Protein 4F21 (pdb70)

Secondary structure (DSSP, 8-state):
----EEEE--SS---EEEEEEE------GGGGGGG--S--TTEEEEEE-GGGS-TTTHHHHHHHS-TT-----GGGGS----HHHHHHHHHHHHHHHH---GGGEEEEEETTTTHHHHHHHTT-SS---EEEEES---TTHHHHSTT--GGGTT--EEEEEETT-SSS-HHHHHHHHHHHHTTT--EEEEEESS--SS--HHHHHHHHHHHHHHTT-/----EEEE--SS---EEEEEEE------GGGGGGG--S--SSEEEEEE-TTSS-SHHHHTHHHHS-SS-S----GGGSS-HHHHHHHHHHHHHHHHHHHHTT--GGGEEEEEETHHHHHHHHHHHS-SS---EEEEES---TTGGGTGGG--GGGTTS-EEEEEESS-SSS-HHHHHHHHHHHHHTT---EEEEETT--SS--HHHHHHHHHHHHHHH--/----EEEE--SSS--EEEEEE-------TTGGGGT--S--TTEEEEEE-GGGS-STTTHHHHHHS-TT-------GGG--HHHHHHHHHHHHHHHHHHHHTT--GGGEEEEEBTHHHHHHHHHHHT-SS--SEEEEES---TTHHHHTTT--STTTTS-EEEEEESS-SSS-HHHHHHHHHHHHHHT---EEEEETT--SS--HHHHHHHHHHHHHHTT-/----EEEE--SS---EEEEEE-------GGGGGGG--S--TTEEEEEE-GGGS-SHHHHHHHTTS-SS------TGGG--HHHHHHHHHHHHHHHHHHHHTT--GGGEEEEEETHHHHHHHHHHHT-SS--SEEEEES---TTHHHHTTT--STTTTS-EEEEEETT-SSS-THHHHHHHHHHHHHT---EEEEETT--SS--HHHHHHHHHHHHHHHT-/-----EEEE--SS---EEEEEE-------GGGGGG--S-GGGEEEEEE-S---GGGTS-TTTT---HHHHHHHHHHHHHHHHHHHTTT--GGGEEEEEEGGGHHHHHHHHTT-SS--SEEEEES---TTHHHHTTS--STTSSS-EEEEEETT-SSS-HHHHHHHHHHHHHHT---EEEEETT--SS--HHHHHHHHHHHHHHHT-/-----EEEE--SSPP-EEEEEE------GGGGGGG--S-TTSEEEEEE-S----GGGSS-TTTT---THHHHHHHHHHHHHHHHHTT--GGGEEEEEETHHHHHHHHHHSS-SS--SEEEEES---TTTHHHHTT--SSSTT--EEEEEETT-SSS-HHHHHHHHHHHHHHT---EEEEETT--SS--HHHHHHHHHHHHHHTT-/-----EEEE--SS--SEEEEEE----GGGGGG--S--SSEEEEEE---TTT---TTTS-TT-----HHHHHTT--HHHHHHHHHHHT--TTSEEEEEETHHHHHHHHHHHH-SS----EEEES-----TT---S--STTTTS-EEEEEESS-SSS-THHHHHHHHHHHHTT--EEEEEETT--SS--HHHHHHHHHHHHHHTT-/-----EEEE--SSPP-EEEEE-----TTGGGGT--S--TTEEEEEE---TTT---S-GGG----HHHHHHHHHHHHHHHHHHHHHT--GGGEEEEEETHHHHHHHHTTTT-SS--SEEEEES----SHHHHHTS--STTTT--EEEEEESS-SSS-THHHHHHHHHHTTTT---EEEEETT--SS--HHHHHHHHHHHHHHTT-

Structure (mmCIF, N/CA/C/O backbone):
data_4F21
#
_entry.id   4F21
#
_cell.length_a   50.997
_cell.length_b   64.416
_cell.length_c   139.039
_cell.angle_alpha   94.89
_cell.angle_beta   90.12
_cell.angle_gamma   89.96
#
_symmetry.space_group_name_H-M   'P 1'
#
loop_
_entity.id
_entity.type
_entity.pdbx_description
1 polymer 'Carboxylesterase/phospholipase family protein'
2 non-polymer 'N-((1R,2S)-2-allyl-4-oxocyclobutyl)-4-methylbenzenesulfonamide, bound form'
3 water water
#
loop_
_atom_site.group_PDB
_atom_site.id
_atom_site.type_symbol
_atom_site.label_atom_id
_atom_site.label_alt_id
_atom_site.label_comp_id
_atom_site.label_asym_id
_atom_site.label_entity_id
_atom_site.label_seq_id
_atom_site.pdbx_PDB_ins_code
_atom_site.Cartn_x
_atom_site.Cartn_y
_atom_site.Cartn_z
_atom_site.occupancy
_atom_site.B_iso_or_equiv
_atom_site.auth_seq_id
_atom_site.auth_comp_id
_atom_site.auth_asym_id
_atom_site.auth_atom_id
_atom_site.pdbx_PDB_model_num
ATOM 1 N N . ASN A 1 23 ? 5.940 19.826 6.056 1.00 57.91 -1 ASN A N 1
ATOM 2 C CA . ASN A 1 23 ? 4.595 19.342 6.342 1.00 72.03 -1 ASN A CA 1
ATOM 3 C C . ASN A 1 23 ? 3.638 19.633 5.187 1.00 85.26 -1 ASN A C 1
ATOM 4 O O . ASN A 1 23 ? 2.465 19.262 5.232 1.00 99.93 -1 ASN A O 1
ATOM 9 N N . ALA A 1 24 ? 4.147 20.296 4.153 1.00 75.67 0 ALA A N 1
ATOM 10 C CA . ALA A 1 24 ? 3.321 20.697 3.017 1.00 53.21 0 ALA A CA 1
ATOM 11 C C . ALA A 1 24 ? 2.871 19.502 2.182 1.00 69.67 0 ALA A C 1
ATOM 12 O O . ALA A 1 24 ? 3.696 18.730 1.695 1.00 86.25 0 ALA A O 1
ATOM 14 N N . MET A 1 25 ? 1.558 19.361 2.018 1.00 69.03 1 MET A N 1
ATOM 15 C CA . MET A 1 25 ? 0.996 18.271 1.230 1.00 59.42 1 MET A CA 1
ATOM 16 C C . MET A 1 25 ? -0.444 18.561 0.817 1.00 46.99 1 MET A C 1
ATOM 17 O O . MET A 1 25 ? -1.190 19.211 1.546 1.00 36.89 1 MET A O 1
ATOM 22 N N . ASN A 1 26 ? -0.826 18.081 -0.362 1.00 55.16 2 ASN A N 1
ATOM 23 C CA . ASN A 1 26 ? -2.211 18.141 -0.806 1.00 65.19 2 ASN A CA 1
ATOM 24 C C . ASN A 1 26 ? -2.827 16.751 -0.812 1.00 64.49 2 ASN A C 1
ATOM 25 O O . ASN A 1 26 ? -2.113 15.753 -0.928 1.00 73.55 2 ASN A O 1
ATOM 30 N N . TYR A 1 27 ? -4.149 16.688 -0.691 1.00 62.11 3 TYR A N 1
ATOM 31 C CA . TYR A 1 27 ? -4.855 15.411 -0.725 1.00 65.72 3 TYR A CA 1
ATOM 32 C C . TYR A 1 27 ? -6.355 15.550 -0.972 1.00 69.49 3 TYR A C 1
ATOM 33 O O . TYR A 1 27 ? -6.995 16.485 -0.490 1.00 82.68 3 TYR A O 1
ATOM 42 N N . GLU A 1 28 ? -6.906 14.610 -1.733 1.00 44.36 4 GLU A N 1
ATOM 43 C CA . GLU A 1 28 ? -8.345 14.534 -1.936 1.00 36.46 4 GLU A CA 1
ATOM 44 C C . GLU A 1 28 ? -8.987 13.850 -0.741 1.00 35.25 4 GLU A C 1
ATOM 45 O O . GLU A 1 28 ? -8.529 12.801 -0.289 1.00 24.71 4 GLU A O 1
ATOM 51 N N . LEU A 1 29 ? -10.051 14.445 -0.223 1.00 43.15 5 LEU A N 1
ATOM 52 C CA . LEU A 1 29 ? -10.687 13.901 0.962 1.00 41.53 5 LEU A CA 1
ATOM 53 C C . LEU A 1 29 ? -12.163 13.624 0.716 1.00 41.31 5 LEU A C 1
ATOM 54 O O . LEU A 1 29 ? -12.921 14.520 0.341 1.00 36.72 5 LEU A O 1
ATOM 59 N N . MET A 1 30 ? -12.560 12.372 0.914 1.00 54.60 6 MET A N 1
ATOM 60 C CA . MET A 1 30 ? -13.966 12.003 0.814 1.00 70.17 6 MET A CA 1
ATOM 61 C C . MET A 1 30 ? -14.559 11.781 2.198 1.00 79.49 6 MET A C 1
ATOM 62 O O . MET A 1 30 ? -14.172 10.849 2.908 1.00 92.52 6 MET A O 1
ATOM 67 N N . GLU A 1 31 ? -15.492 12.647 2.577 1.00 52.65 7 GLU A N 1
ATOM 68 C CA . GLU A 1 31 ? -16.186 12.512 3.847 1.00 50.05 7 GLU A CA 1
ATOM 69 C C . GLU A 1 31 ? -17.410 11.627 3.650 1.00 52.51 7 GLU A C 1
ATOM 70 O O . GLU A 1 31 ? -18.178 11.827 2.710 1.00 34.95 7 GLU A O 1
ATOM 76 N N . PRO A 1 32 ? -17.592 10.635 4.534 1.00 55.08 8 PRO A N 1
ATOM 77 C CA . PRO A 1 32 ? -18.663 9.650 4.366 1.00 37.63 8 PRO A CA 1
ATOM 78 C C . PRO A 1 32 ? -20.040 10.251 4.622 1.00 56.11 8 PRO A C 1
ATOM 79 O O . PRO A 1 32 ? -20.144 11.313 5.239 1.00 44.46 8 PRO A O 1
ATOM 83 N N . ALA A 1 33 ? -21.078 9.572 4.143 1.00 70.89 9 ALA A N 1
ATOM 84 C CA . ALA A 1 33 ? -22.453 10.028 4.312 1.00 58.83 9 ALA A CA 1
ATOM 85 C C . ALA A 1 33 ? -22.834 10.124 5.788 1.00 63.85 9 ALA A C 1
ATOM 86 O O . ALA A 1 33 ? -23.305 11.165 6.247 1.00 90.30 9 ALA A O 1
ATOM 88 N N . LYS A 1 34 ? -22.633 9.037 6.526 1.00 30.66 10 LYS A N 1
ATOM 89 C CA . LYS A 1 34 ? -22.849 9.054 7.968 1.00 54.20 10 LYS A CA 1
ATOM 90 C C . LYS A 1 34 ? -21.553 9.464 8.660 1.00 59.44 10 LYS A C 1
ATOM 91 O O . LYS A 1 34 ? -20.585 9.842 8.000 1.00 68.46 10 LYS A O 1
ATOM 97 N N . GLN A 1 35 ? -21.537 9.388 9.987 1.00 44.20 11 GLN A N 1
ATOM 98 C CA . GLN A 1 35 ? -20.365 9.778 10.761 1.00 29.71 11 GLN A CA 1
ATOM 99 C C . GLN A 1 35 ? -19.147 8.940 10.389 1.00 24.73 11 GLN A C 1
ATOM 100 O O . GLN A 1 35 ? -19.255 7.733 10.191 1.00 31.33 11 GLN A O 1
ATOM 106 N N . ALA A 1 36 ? -17.990 9.587 10.291 1.00 39.32 12 ALA A N 1
ATOM 107 C CA . ALA A 1 36 ? -16.752 8.883 9.979 1.00 16.51 12 ALA A CA 1
ATOM 108 C C . ALA A 1 36 ? -16.331 8.017 11.153 1.00 33.25 12 ALA A C 1
ATOM 109 O O . ALA A 1 36 ? -16.065 8.518 12.243 1.00 27.67 12 ALA A O 1
ATOM 111 N N . ARG A 1 37 ? -16.282 6.711 10.923 1.00 42.73 13 ARG A N 1
ATOM 112 C CA . ARG A 1 37 ? -15.860 5.769 11.946 1.00 22.97 13 ARG A CA 1
ATOM 113 C C . ARG A 1 37 ? -14.631 5.023 11.442 1.00 21.27 13 ARG A C 1
ATOM 114 O O . ARG A 1 37 ? -13.818 4.537 12.228 1.00 22.68 13 ARG A O 1
ATOM 122 N N . PHE A 1 38 ? -14.496 4.958 10.120 1.00 31.07 14 PHE A N 1
ATOM 123 C CA . PHE A 1 38 ? -13.396 4.240 9.484 1.00 38.80 14 PHE A CA 1
ATOM 124 C C . PHE A 1 38 ? -12.654 5.140 8.503 1.00 40.18 14 PHE A C 1
ATOM 125 O O . PHE A 1 38 ? -13.131 6.222 8.168 1.00 29.52 14 PHE A O 1
ATOM 133 N N . CYS A 1 39 ? -11.485 4.697 8.048 1.00 32.41 15 CYS A N 1
ATOM 134 C CA . CYS A 1 39 ? -10.678 5.500 7.131 1.00 32.46 15 CYS A CA 1
ATOM 135 C C . CYS A 1 39 ? -9.736 4.661 6.268 1.00 17.67 15 CYS A C 1
ATOM 136 O O . CYS A 1 39 ? -9.116 3.712 6.742 1.00 15.23 15 CYS A O 1
ATOM 139 N N . VAL A 1 40 ? -9.640 5.014 4.992 1.00 23.87 16 VAL A N 1
ATOM 140 C CA . VAL A 1 40 ? -8.733 4.322 4.086 1.00 44.29 16 VAL A CA 1
ATOM 141 C C . VAL A 1 40 ? -7.765 5.304 3.440 1.00 54.34 16 VAL A C 1
ATOM 142 O O . VAL A 1 40 ? -8.166 6.178 2.667 1.00 72.66 16 VAL A O 1
ATOM 146 N N . ILE A 1 41 ? -6.488 5.160 3.776 1.00 25.24 17 ILE A N 1
ATOM 147 C CA . ILE A 1 41 ? -5.448 5.966 3.167 1.00 14.37 17 ILE A CA 1
ATOM 148 C C . ILE A 1 41 ? -4.933 5.256 1.920 1.00 30.28 17 ILE A C 1
ATOM 149 O O . ILE A 1 41 ? -4.246 4.238 2.015 1.00 18.26 17 ILE A O 1
ATOM 154 N N . TRP A 1 42 ? -5.296 5.792 0.755 1.00 20.20 18 TRP A N 1
ATOM 155 C CA . TRP A 1 42 ? -4.932 5.213 -0.537 1.00 32.03 18 TRP A CA 1
ATOM 156 C C . TRP A 1 42 ? -3.778 5.980 -1.178 1.00 49.34 18 TRP A C 1
ATOM 157 O O . TRP A 1 42 ? -3.920 7.152 -1.534 1.00 37.78 18 TRP A O 1
ATOM 168 N N . LEU A 1 43 ? -2.641 5.308 -1.334 1.00 83.04 19 LEU A N 1
ATOM 169 C CA . LEU A 1 43 ? -1.438 5.937 -1.872 1.00 84.38 19 LEU A CA 1
ATOM 170 C C . LEU A 1 43 ? -1.181 5.550 -3.328 1.00 51.67 19 LEU A C 1
ATOM 171 O O . LEU A 1 43 ? -1.457 4.423 -3.742 1.00 38.80 19 LEU A O 1
ATOM 176 N N . HIS A 1 44 ? -0.653 6.494 -4.100 1.00 45.10 20 HIS A N 1
ATOM 177 C CA . HIS A 1 44 ? -0.231 6.217 -5.470 1.00 55.24 20 HIS A CA 1
ATOM 178 C C . HIS A 1 44 ? 1.000 7.046 -5.828 1.00 54.49 20 HIS A C 1
ATOM 179 O O . HIS A 1 44 ? 1.173 8.156 -5.328 1.00 54.98 20 HIS A O 1
ATOM 186 N N . GLY A 1 45 ? 1.858 6.498 -6.683 1.00 45.22 21 GLY A N 1
ATOM 187 C CA . GLY A 1 45 ? 3.083 7.174 -7.075 1.00 52.43 21 GLY A CA 1
ATOM 188 C C . GLY A 1 45 ? 2.840 8.419 -7.904 1.00 37.52 21 GLY A C 1
ATOM 189 O O . GLY A 1 45 ? 3.224 8.484 -9.071 1.00 61.66 21 GLY A O 1
ATOM 190 N N . ALA A 1 48 ? 3.526 7.361 -14.759 1.00 27.19 24 ALA A N 1
ATOM 191 C CA . ALA A 1 48 ? 3.565 5.995 -15.269 1.00 37.67 24 ALA A CA 1
ATOM 192 C C . ALA A 1 48 ? 2.629 5.087 -14.482 1.00 52.49 24 ALA A C 1
ATOM 193 O O . ALA A 1 48 ? 1.777 4.410 -15.054 1.00 55.60 24 ALA A O 1
ATOM 195 N N . ASP A 1 49 ? 2.794 5.074 -13.164 1.00 56.26 25 ASP A N 1
ATOM 196 C CA . ASP A 1 49 ? 1.964 4.240 -12.307 1.00 37.00 25 ASP A CA 1
ATOM 197 C C . ASP A 1 49 ? 1.217 5.058 -11.262 1.00 44.32 25 ASP A C 1
ATOM 198 O O . ASP A 1 49 ? 0.667 4.506 -10.313 1.00 48.75 25 ASP A O 1
ATOM 203 N N . GLY A 1 50 ? 1.211 6.375 -11.433 1.00 54.89 26 GLY A N 1
ATOM 204 C CA . GLY A 1 50 ? 0.488 7.249 -10.531 1.00 62.05 26 GLY A CA 1
ATOM 205 C C . GLY A 1 50 ? -0.955 7.417 -10.964 1.00 76.45 26 GLY A C 1
ATOM 206 O O . GLY A 1 50 ? -1.413 8.534 -11.202 1.00 83.02 26 GLY A O 1
ATOM 207 N N . HIS A 1 51 ? -1.670 6.300 -11.065 1.00 79.17 27 HIS A N 1
ATOM 208 C CA . HIS A 1 51 ? -3.053 6.306 -11.536 1.00 66.54 27 HIS A CA 1
ATOM 209 C C . HIS A 1 51 ? -3.991 7.044 -10.580 1.00 88.32 27 HIS A C 1
ATOM 210 O O . HIS A 1 51 ? -3.769 7.074 -9.369 1.00 115.82 27 HIS A O 1
ATOM 217 N N . ASP A 1 52 ? -5.039 7.637 -11.144 1.00 63.71 28 ASP A N 1
ATOM 218 C CA . ASP A 1 52 ? -6.011 8.405 -10.377 1.00 35.32 28 ASP A CA 1
ATOM 219 C C . ASP A 1 52 ? -7.129 7.511 -9.842 1.00 34.51 28 ASP A C 1
ATOM 220 O O . ASP A 1 52 ? -8.188 7.396 -10.458 1.00 28.04 28 ASP A O 1
ATOM 225 N N . PHE A 1 53 ? -6.889 6.896 -8.686 1.00 56.86 29 PHE A N 1
ATOM 226 C CA . PHE A 1 53 ? -7.842 5.970 -8.075 1.00 28.77 29 PHE A CA 1
ATOM 227 C C . PHE A 1 53 ? -8.961 6.663 -7.307 1.00 34.00 29 PHE A C 1
ATOM 228 O O . PHE A 1 53 ? -9.694 6.014 -6.564 1.00 35.80 29 PHE A O 1
ATOM 236 N N . VAL A 1 54 ? -9.084 7.976 -7.471 1.00 41.90 30 VAL A N 1
ATOM 237 C CA . VAL A 1 54 ? -10.098 8.745 -6.753 1.00 40.82 30 VAL A CA 1
ATOM 238 C C . VAL A 1 54 ? -11.500 8.205 -7.028 1.00 21.24 30 VAL A C 1
ATOM 239 O O . VAL A 1 54 ? -12.355 8.192 -6.142 1.00 26.97 30 VAL A O 1
ATOM 243 N N . ASP A 1 55 ? -11.710 7.720 -8.247 1.00 20.13 31 ASP A N 1
ATOM 244 C CA . ASP A 1 55 ? -12.994 7.144 -8.645 1.00 29.42 31 ASP A CA 1
ATOM 245 C C . ASP A 1 55 ? -13.281 5.757 -8.063 1.00 25.80 31 ASP A C 1
ATOM 246 O O . ASP A 1 55 ? -14.432 5.324 -8.033 1.00 33.79 31 ASP A O 1
ATOM 251 N N . ILE A 1 56 ? -12.232 5.069 -7.613 1.00 16.10 32 ILE A N 1
ATOM 252 C CA . ILE A 1 56 ? -12.326 3.683 -7.143 1.00 19.72 32 ILE A CA 1
ATOM 253 C C . ILE A 1 56 ? -13.483 3.457 -6.168 1.00 12.55 32 ILE A C 1
ATOM 254 O O . ILE A 1 56 ? -14.037 2.361 -6.080 1.00 64.75 32 ILE A O 1
ATOM 259 N N . VAL A 1 57 ? -13.852 4.520 -5.463 1.00 27.57 33 VAL A N 1
ATOM 260 C CA . VAL A 1 57 ? -14.912 4.488 -4.469 1.00 39.70 33 VAL A CA 1
ATOM 261 C C . VAL A 1 57 ? -16.253 4.025 -5.044 1.00 51.75 33 VAL A C 1
ATOM 262 O O . VAL A 1 57 ? -16.981 3.263 -4.405 1.00 28.09 33 VAL A O 1
ATOM 266 N N . ASN A 1 58 ? -16.563 4.461 -6.261 1.00 61.76 34 ASN A N 1
ATOM 267 C CA . ASN A 1 58 ? -17.819 4.083 -6.900 1.00 31.98 34 ASN A CA 1
ATOM 268 C C . ASN A 1 58 ? -17.804 2.649 -7.418 1.00 40.80 34 ASN A C 1
ATOM 269 O O . ASN A 1 58 ? -18.784 2.188 -8.004 1.00 50.91 34 ASN A O 1
ATOM 274 N N . TYR A 1 59 ? -16.693 1.948 -7.202 1.00 25.07 35 TYR A N 1
ATOM 275 C CA . TYR A 1 59 ? -16.527 0.603 -7.743 1.00 14.75 35 TYR A CA 1
ATOM 276 C C . TYR A 1 59 ? -16.732 -0.498 -6.708 1.00 19.82 35 TYR A C 1
ATOM 277 O O . TYR A 1 59 ? -16.595 -1.678 -7.018 1.00 38.22 35 TYR A O 1
ATOM 286 N N . PHE A 1 60 ? -17.087 -0.112 -5.489 1.00 31.10 36 PHE A N 1
ATOM 287 C CA . PHE A 1 60 ? -17.182 -1.062 -4.390 1.00 17.62 36 PHE A CA 1
ATOM 288 C C . PHE A 1 60 ? -18.622 -1.370 -3.995 1.00 29.65 36 PHE A C 1
ATOM 289 O O . PHE A 1 60 ? -19.539 -0.600 -4.293 1.00 27.42 36 PHE A O 1
ATOM 297 N N . ASP A 1 61 ? -18.809 -2.500 -3.317 1.00 19.68 37 ASP A N 1
ATOM 298 C CA . ASP A 1 61 ? -20.134 -2.936 -2.878 1.00 16.77 37 ASP A CA 1
ATOM 299 C C . ASP A 1 61 ? -20.316 -2.837 -1.362 1.00 34.47 37 ASP A C 1
ATOM 300 O O . ASP A 1 61 ? -21.295 -3.350 -0.820 1.00 34.02 37 ASP A O 1
ATOM 305 N N . VAL A 1 62 ? -19.374 -2.190 -0.681 1.00 48.17 38 VAL A N 1
ATOM 306 C CA . VAL A 1 62 ? -19.424 -2.071 0.776 1.00 27.12 38 VAL A CA 1
ATOM 307 C C . VAL A 1 62 ? -19.980 -0.722 1.186 1.00 24.89 38 VAL A C 1
ATOM 308 O O . VAL A 1 62 ? -19.729 0.278 0.518 1.00 26.78 38 VAL A O 1
ATOM 312 N N . SER A 1 63 ? -20.729 -0.701 2.286 1.00 42.92 39 SER A N 1
ATOM 313 C CA . SER A 1 63 ? -21.309 0.535 2.800 1.00 52.80 39 SER A CA 1
ATOM 314 C C . SER A 1 63 ? -20.228 1.571 3.095 1.00 69.69 39 SER A C 1
ATOM 315 O O . SER A 1 63 ? -19.347 1.348 3.924 1.00 80.88 39 SER A O 1
ATOM 318 N N . LEU A 1 64 ? -20.293 2.698 2.393 1.00 57.79 40 LEU A N 1
ATOM 319 C CA . LEU A 1 64 ? -19.365 3.795 2.620 1.00 46.96 40 LEU A CA 1
ATOM 320 C C . LEU A 1 64 ? -20.051 4.875 3.441 1.00 34.26 40 LEU A C 1
ATOM 321 O O . LEU A 1 64 ? -19.688 6.050 3.385 1.00 44.58 40 LEU A O 1
ATOM 326 N N . ASP A 1 65 ? -21.057 4.455 4.199 1.00 30.38 41 ASP A N 1
ATOM 327 C CA . ASP A 1 65 ? -21.731 5.326 5.148 1.00 31.10 41 ASP A CA 1
ATOM 328 C C . ASP A 1 65 ? -20.760 5.862 6.198 1.00 41.86 41 ASP A C 1
ATOM 329 O O . ASP A 1 65 ? -20.854 7.018 6.600 1.00 59.59 41 ASP A O 1
ATOM 334 N N . GLU A 1 66 ? -19.822 5.025 6.632 1.00 47.31 42 GLU A N 1
ATOM 335 C CA . GLU A 1 66 ? -18.935 5.392 7.733 1.00 44.26 42 GLU A CA 1
ATOM 336 C C . GLU A 1 66 ? -17.451 5.285 7.390 1.00 45.96 42 GLU A C 1
ATOM 337 O O . GLU A 1 66 ? -16.639 4.950 8.252 1.00 51.72 42 GLU A O 1
ATOM 343 N N . ILE A 1 67 ? -17.094 5.574 6.143 1.00 42.45 43 ILE A N 1
ATOM 344 C CA . ILE A 1 67 ? -15.701 5.452 5.715 1.00 58.23 43 ILE A CA 1
ATOM 345 C C . ILE A 1 67 ? -15.152 6.726 5.067 1.00 61.98 43 ILE A C 1
ATOM 346 O O . ILE A 1 67 ? -15.607 7.137 3.999 1.00 70.25 43 ILE A O 1
ATOM 351 N N . ARG A 1 68 ? -14.174 7.344 5.727 1.00 20.97 44 ARG A N 1
ATOM 352 C CA . ARG A 1 68 ? -13.468 8.496 5.178 1.00 13.34 44 ARG A CA 1
ATOM 353 C C . ARG A 1 68 ? -12.359 8.029 4.249 1.00 30.22 44 ARG A C 1
ATOM 354 O O . ARG A 1 68 ? -11.625 7.102 4.573 1.00 27.84 44 ARG A O 1
ATOM 362 N N . PHE A 1 69 ? -12.228 8.673 3.095 1.00 59.26 45 PHE A N 1
ATOM 363 C CA . PHE A 1 69 ? -11.166 8.309 2.161 1.00 47.27 45 PHE A CA 1
ATOM 364 C C . PHE A 1 69 ? -10.099 9.395 2.032 1.00 55.50 45 PHE A C 1
ATOM 365 O O . PHE A 1 69 ? -10.414 10.568 1.798 1.00 67.35 45 PHE A O 1
ATOM 373 N N . ILE A 1 70 ? -8.840 8.987 2.184 1.00 43.49 46 ILE A N 1
ATOM 374 C CA . ILE A 1 70 ? -7.703 9.898 2.077 1.00 36.43 46 ILE A CA 1
ATOM 375 C C . ILE A 1 70 ? -6.838 9.576 0.859 1.00 24.06 46 ILE A C 1
ATOM 376 O O . ILE A 1 70 ? -6.235 8.509 0.791 1.00 18.20 46 ILE A O 1
ATOM 381 N N . PHE A 1 71 ? -6.784 10.505 -0.095 1.00 25.34 47 PHE A N 1
ATOM 382 C CA . PHE A 1 71 ? -5.968 10.354 -1.299 1.00 36.16 47 PHE A CA 1
ATOM 383 C C . PHE A 1 71 ? -4.858 11.400 -1.363 1.00 41.94 47 PHE A C 1
ATOM 384 O O . PHE A 1 71 ? -5.022 12.432 -2.015 1.00 40.12 47 PHE A O 1
ATOM 392 N N . PRO A 1 72 ? -3.722 11.139 -0.697 1.00 31.88 48 PRO A N 1
ATOM 393 C CA . PRO A 1 72 ? -2.590 12.074 -0.727 1.00 42.32 48 PRO A CA 1
ATOM 394 C C . PRO A 1 72 ? -2.042 12.265 -2.138 1.00 68.16 48 PRO A C 1
ATOM 395 O O . PRO A 1 72 ? -2.026 11.312 -2.919 1.00 86.22 48 PRO A O 1
ATOM 399 N N . HIS A 1 73 ? -1.607 13.481 -2.460 1.00 63.29 49 HIS A N 1
ATOM 400 C CA . HIS A 1 73 ? -1.034 13.763 -3.773 1.00 88.52 49 HIS A CA 1
ATOM 401 C C . HIS A 1 73 ? 0.329 13.095 -3.917 1.00 85.33 49 HIS A C 1
ATOM 402 O O . HIS A 1 73 ? 1.019 12.854 -2.927 1.00 76.07 49 HIS A O 1
ATOM 409 N N . ALA A 1 74 ? 0.717 12.816 -5.159 1.00 117.37 50 ALA A N 1
ATOM 410 C CA . ALA A 1 74 ? 1.886 11.983 -5.454 1.00 131.57 50 ALA A CA 1
ATOM 411 C C . ALA A 1 74 ? 3.225 12.511 -4.931 1.00 124.84 50 ALA A C 1
ATOM 412 O O . ALA A 1 74 ? 4.246 11.834 -5.050 1.00 129.09 50 ALA A O 1
ATOM 414 N N . ASP A 1 75 ? 3.224 13.710 -4.356 1.00 96.76 51 ASP A N 1
ATOM 415 C CA . ASP A 1 75 ? 4.443 14.276 -3.792 1.00 81.10 51 ASP A CA 1
ATOM 416 C C . ASP A 1 75 ? 4.840 13.513 -2.532 1.00 86.31 51 ASP A C 1
ATOM 417 O O . ASP A 1 75 ? 5.997 13.544 -2.113 1.00 85.21 51 ASP A O 1
ATOM 422 N N . ILE A 1 76 ? 3.869 12.825 -1.937 1.00 85.40 52 ILE A N 1
ATOM 423 C CA . ILE A 1 76 ? 4.116 11.984 -0.770 1.00 76.75 52 ILE A CA 1
ATOM 424 C C . ILE A 1 76 ? 4.961 10.775 -1.174 1.00 64.09 52 ILE A C 1
ATOM 425 O O . ILE A 1 76 ? 5.621 10.156 -0.340 1.00 58.87 52 ILE A O 1
ATOM 430 N N . ILE A 1 77 ? 4.941 10.461 -2.467 1.00 59.99 53 ILE A N 1
ATOM 431 C CA . ILE A 1 77 ? 5.745 9.387 -3.030 1.00 41.80 53 ILE A CA 1
ATOM 432 C C . ILE A 1 77 ? 6.890 9.979 -3.840 1.00 62.52 53 ILE A C 1
ATOM 433 O O . ILE A 1 77 ? 6.685 10.424 -4.969 1.00 84.62 53 ILE A O 1
ATOM 438 N N . PRO A 1 78 ? 8.103 9.987 -3.268 1.00 51.13 54 PRO A N 1
ATOM 439 C CA . PRO A 1 78 ? 9.274 10.539 -3.959 1.00 23.37 54 PRO A CA 1
ATOM 440 C C . PRO A 1 78 ? 9.558 9.809 -5.268 1.00 19.39 54 PRO A C 1
ATOM 441 O O . PRO A 1 78 ? 9.192 8.651 -5.415 1.00 23.65 54 PRO A O 1
ATOM 445 N N . VAL A 1 79 ? 10.194 10.489 -6.213 1.00 51.47 55 VAL A N 1
ATOM 446 C CA . VAL A 1 79 ? 10.481 9.900 -7.515 1.00 65.11 55 VAL A CA 1
ATOM 447 C C . VAL A 1 79 ? 11.688 8.965 -7.441 1.00 47.69 55 VAL A C 1
ATOM 448 O O . VAL A 1 79 ? 11.757 7.953 -8.142 1.00 42.30 55 VAL A O 1
ATOM 452 N N . THR A 1 80 ? 12.613 9.292 -6.546 1.00 40.47 56 THR A N 1
ATOM 453 C CA . THR A 1 80 ? 13.912 8.627 -6.454 1.00 75.68 56 THR A CA 1
ATOM 454 C C . THR A 1 80 ? 13.894 7.137 -6.083 1.00 96.65 56 THR A C 1
ATOM 455 O O . THR A 1 80 ? 14.950 6.541 -5.868 1.00 105.67 56 THR A O 1
ATOM 459 N N . ILE A 1 81 ? 12.713 6.533 -6.013 1.00 93.22 57 ILE A N 1
ATOM 460 C CA . ILE A 1 81 ? 12.617 5.138 -5.590 1.00 82.37 57 ILE A CA 1
ATOM 461 C C . ILE A 1 81 ? 12.665 4.140 -6.752 1.00 88.52 57 ILE A C 1
ATOM 462 O O . ILE A 1 81 ? 13.595 3.336 -6.846 1.00 78.96 57 ILE A O 1
ATOM 467 N N . ASN A 1 82 ? 11.673 4.201 -7.636 1.00 109.75 58 ASN A N 1
ATOM 468 C CA . ASN A 1 82 ? 11.597 3.286 -8.771 1.00 112.98 58 ASN A CA 1
ATOM 469 C C . ASN A 1 82 ? 12.581 3.629 -9.883 1.00 91.63 58 ASN A C 1
ATOM 470 O O . ASN A 1 82 ? 12.630 2.951 -10.911 1.00 91.01 58 ASN A O 1
ATOM 475 N N . MET A 1 83 ? 13.361 4.683 -9.676 1.00 78.72 59 MET A N 1
ATOM 476 C CA . MET A 1 83 ? 14.333 5.103 -10.674 1.00 64.10 59 MET A CA 1
ATOM 477 C C . MET A 1 83 ? 15.451 4.076 -10.787 1.00 61.64 59 MET A C 1
ATOM 478 O O . MET A 1 83 ? 15.558 3.393 -11.801 1.00 72.52 59 MET A O 1
ATOM 483 N N . GLY A 1 84 ? 16.267 3.959 -9.741 1.00 46.80 60 GLY A N 1
ATOM 484 C CA . GLY A 1 84 ? 17.340 2.980 -9.707 1.00 39.67 60 GLY A CA 1
ATOM 485 C C . GLY A 1 84 ? 16.831 1.580 -9.986 1.00 41.80 60 GLY A C 1
ATOM 486 O O . GLY A 1 84 ? 17.402 0.843 -10.801 1.00 36.76 60 GLY A O 1
ATOM 487 N N . MET A 1 85 ? 15.741 1.230 -9.308 1.00 59.35 61 MET A N 1
ATOM 488 C CA . MET A 1 85 ? 15.035 -0.027 -9.525 1.00 62.85 61 MET A CA 1
ATOM 489 C C . MET A 1 85 ? 14.820 -0.313 -11.011 1.00 52.74 61 MET A C 1
ATOM 490 O O . MET A 1 85 ? 15.371 -1.273 -11.549 1.00 28.41 61 MET A O 1
ATOM 495 N N . GLN A 1 86 ? 14.039 0.532 -11.676 1.00 54.90 62 GLN A N 1
ATOM 496 C CA . GLN A 1 86 ? 13.733 0.320 -13.086 1.00 48.55 62 GLN A CA 1
ATOM 497 C C . GLN A 1 86 ? 14.573 1.191 -14.016 1.00 36.13 62 GLN A C 1
ATOM 498 O O . GLN A 1 86 ? 14.061 1.797 -14.956 1.00 53.99 62 GLN A O 1
ATOM 504 N N . MET A 1 87 ? 15.867 1.252 -13.729 1.00 35.35 63 MET A N 1
ATOM 505 C CA . MET A 1 87 ? 16.849 1.764 -14.672 1.00 39.99 63 MET A CA 1
ATOM 506 C C . MET A 1 87 ? 18.062 0.846 -14.658 1.00 47.91 63 MET A C 1
ATOM 507 O O . MET A 1 87 ? 18.750 0.699 -15.666 1.00 44.65 63 MET A O 1
ATOM 510 N N . ARG A 1 88 ? 18.312 0.217 -13.512 1.00 64.53 64 ARG A N 1
ATOM 511 C CA . ARG A 1 88 ? 19.458 -0.679 -13.386 1.00 57.42 64 ARG A CA 1
ATOM 512 C C . ARG A 1 88 ? 19.119 -2.136 -13.686 1.00 58.39 64 ARG A C 1
ATOM 513 O O . ARG A 1 88 ? 19.821 -2.798 -14.450 1.00 67.06 64 ARG A O 1
ATOM 521 N N . ALA A 1 89 ? 18.046 -2.630 -13.076 1.00 84.93 65 ALA A N 1
ATOM 522 C CA . ALA A 1 89 ? 17.696 -4.049 -13.140 1.00 96.48 65 ALA A CA 1
ATOM 523 C C . ALA A 1 89 ? 17.381 -4.545 -14.550 1.00 91.36 65 ALA A C 1
ATOM 524 O O . ALA A 1 89 ? 17.031 -3.763 -15.435 1.00 96.46 65 ALA A O 1
ATOM 526 N N . TRP A 1 90 ? 17.512 -5.855 -14.745 1.00 58.78 66 TRP A N 1
ATOM 527 C CA . TRP A 1 90 ? 17.224 -6.474 -16.032 1.00 41.30 66 TRP A CA 1
ATOM 528 C C . TRP A 1 90 ? 15.735 -6.452 -16.315 1.00 36.41 66 TRP A C 1
ATOM 529 O O . TRP A 1 90 ? 14.921 -6.455 -15.394 1.00 45.31 66 TRP A O 1
ATOM 540 N N . TYR A 1 91 ? 15.393 -6.443 -17.598 1.00 39.85 67 TYR A N 1
ATOM 541 C CA . TYR A 1 91 ? 14.005 -6.399 -18.042 1.00 23.99 67 TYR A CA 1
ATOM 542 C C . TYR A 1 91 ? 13.166 -7.532 -17.451 1.00 22.15 67 TYR A C 1
ATOM 543 O O . TYR A 1 91 ? 11.971 -7.371 -17.211 1.00 16.43 67 TYR A O 1
ATOM 552 N N . ASP A 1 92 ? 13.805 -8.675 -17.220 1.00 30.06 68 ASP A N 1
ATOM 553 C CA . ASP A 1 92 ? 13.137 -9.843 -16.666 1.00 20.51 68 ASP A CA 1
ATOM 554 C C . ASP A 1 92 ? 13.655 -10.148 -15.266 1.00 16.60 68 ASP A C 1
ATOM 555 O O . ASP A 1 92 ? 13.995 -11.289 -14.961 1.00 40.86 68 ASP A O 1
ATOM 560 N N . ILE A 1 93 ? 13.721 -9.121 -14.424 1.00 37.19 69 ILE A N 1
ATOM 561 C CA . ILE A 1 93 ? 14.252 -9.254 -13.068 1.00 38.27 69 ILE A CA 1
ATOM 562 C C . ILE A 1 93 ? 13.507 -10.319 -12.252 1.00 45.74 69 ILE A C 1
ATOM 563 O O . ILE A 1 93 ? 12.303 -10.514 -12.424 1.00 55.22 69 ILE A O 1
ATOM 568 N N . LYS A 1 94 ? 14.232 -11.013 -11.376 1.00 29.86 70 LYS A N 1
ATOM 569 C CA . LYS A 1 94 ? 13.671 -12.123 -10.614 1.00 38.99 70 LYS A CA 1
ATOM 570 C C . LYS A 1 94 ? 13.919 -12.030 -9.105 1.00 44.82 70 LYS A C 1
ATOM 571 O O . LYS A 1 94 ? 13.216 -12.666 -8.319 1.00 46.97 70 LYS A O 1
ATOM 577 N N . SER A 1 95 ? 14.924 -11.257 -8.701 1.00 46.38 71 SER A N 1
ATOM 578 C CA . SER A 1 95 ? 15.273 -11.150 -7.284 1.00 50.05 71 SER A CA 1
ATOM 579 C C . SER A 1 95 ? 16.066 -9.884 -6.970 1.00 78.61 71 SER A C 1
ATOM 580 O O . SER A 1 95 ? 16.483 -9.157 -7.872 1.00 82.51 71 SER A O 1
ATOM 583 N N . LEU A 1 96 ? 16.276 -9.634 -5.682 1.00 93.10 72 LEU A N 1
ATOM 584 C CA . LEU A 1 96 ? 17.032 -8.468 -5.238 1.00 93.25 72 LEU A CA 1
ATOM 585 C C . LEU A 1 96 ? 18.213 -8.862 -4.354 1.00 76.28 72 LEU A C 1
ATOM 586 O O . LEU A 1 96 ? 18.088 -8.947 -3.133 1.00 55.81 72 LEU A O 1
ATOM 591 N N . SER A 1 100 ? 22.533 -7.118 -5.163 1.00 44.37 76 SER A N 1
ATOM 592 C CA . SER A 1 100 ? 23.460 -5.994 -5.198 1.00 30.27 76 SER A CA 1
ATOM 593 C C . SER A 1 100 ? 22.837 -4.795 -5.900 1.00 31.24 76 SER A C 1
ATOM 594 O O . SER A 1 100 ? 23.535 -3.857 -6.285 1.00 30.37 76 SER A O 1
ATOM 597 N N . LEU A 1 101 ? 21.518 -4.838 -6.067 1.00 45.38 77 LEU A N 1
ATOM 598 C CA . LEU A 1 101 ? 20.775 -3.723 -6.640 1.00 53.76 77 LEU A CA 1
ATOM 599 C C . LEU A 1 101 ? 20.426 -2.743 -5.529 1.00 78.21 77 LEU A C 1
ATOM 600 O O . LEU A 1 101 ? 19.977 -1.624 -5.778 1.00 84.73 77 LEU A O 1
ATOM 605 N N . ASN A 1 102 ? 20.650 -3.182 -4.296 1.00 90.58 78 ASN A N 1
ATOM 606 C CA . ASN A 1 102 ? 20.355 -2.386 -3.112 1.00 88.20 78 ASN A CA 1
ATOM 607 C C . ASN A 1 102 ? 21.121 -1.064 -3.036 1.00 91.27 78 ASN A C 1
ATOM 608 O O . ASN A 1 102 ? 20.781 -0.189 -2.241 1.00 107.88 78 ASN A O 1
ATOM 613 N N . ARG A 1 103 ? 22.146 -0.923 -3.871 1.00 67.94 79 ARG A N 1
ATOM 614 C CA . ARG A 1 103 ? 23.009 0.253 -3.844 1.00 85.55 79 ARG A CA 1
ATOM 615 C C . ARG A 1 103 ? 22.293 1.537 -4.276 1.00 84.79 79 ARG A C 1
ATOM 616 O O . ARG A 1 103 ? 22.632 2.629 -3.818 1.00 58.09 79 ARG A O 1
ATOM 624 N N . VAL A 1 104 ? 21.312 1.408 -5.164 1.00 105.57 80 VAL A N 1
ATOM 625 C CA . VAL A 1 104 ? 20.621 2.581 -5.691 1.00 97.29 80 VAL A CA 1
ATOM 626 C C . VAL A 1 104 ? 19.113 2.528 -5.436 1.00 83.74 80 VAL A C 1
ATOM 627 O O . VAL A 1 104 ? 18.309 2.472 -6.368 1.00 96.50 80 VAL A O 1
ATOM 631 N N . VAL A 1 105 ? 18.748 2.528 -4.157 1.00 41.83 81 VAL A N 1
ATOM 632 C CA . VAL A 1 105 ? 17.359 2.645 -3.726 1.00 41.74 81 VAL A CA 1
ATOM 633 C C . VAL A 1 105 ? 17.311 3.618 -2.552 1.00 72.60 81 VAL A C 1
ATOM 634 O O . VAL A 1 105 ? 17.903 3.355 -1.504 1.00 99.82 81 VAL A O 1
ATOM 638 N N . ASP A 1 106 ? 16.614 4.739 -2.722 1.00 73.26 82 ASP A N 1
ATOM 639 C CA . ASP A 1 106 ? 16.630 5.799 -1.713 1.00 76.78 82 ASP A CA 1
ATOM 640 C C . ASP A 1 106 ? 15.907 5.421 -0.421 1.00 69.05 82 ASP A C 1
ATOM 641 O O . ASP A 1 106 ? 14.751 5.791 -0.211 1.00 66.04 82 ASP A O 1
ATOM 646 N N . VAL A 1 107 ? 16.604 4.688 0.441 1.00 63.37 83 VAL A N 1
ATOM 647 C CA . VAL A 1 107 ? 16.076 4.311 1.744 1.00 67.87 83 VAL A CA 1
ATOM 648 C C . VAL A 1 107 ? 15.759 5.554 2.577 1.00 67.24 83 VAL A C 1
ATOM 649 O O . VAL A 1 107 ? 14.729 5.616 3.249 1.00 57.58 83 VAL A O 1
ATOM 653 N N . GLU A 1 108 ? 16.640 6.547 2.509 1.00 83.80 84 GLU A N 1
ATOM 654 C CA . GLU A 1 108 ? 16.437 7.812 3.205 1.00 77.88 84 GLU A CA 1
ATOM 655 C C . GLU A 1 108 ? 15.308 8.613 2.565 1.00 80.76 84 GLU A C 1
ATOM 656 O O . GLU A 1 108 ? 14.132 8.279 2.714 1.00 82.22 84 GLU A O 1
ATOM 662 N N . ILE A 1 110 ? 12.173 6.837 1.073 1.00 53.76 86 ILE A N 1
ATOM 663 C CA . ILE A 1 110 ? 11.168 5.994 1.710 1.00 49.80 86 ILE A CA 1
ATOM 664 C C . ILE A 1 110 ? 10.806 6.527 3.092 1.00 64.63 86 ILE A C 1
ATOM 665 O O . ILE A 1 110 ? 9.667 6.943 3.323 1.00 67.26 86 ILE A O 1
ATOM 670 N N . ASN A 1 111 ? 11.790 6.513 3.993 1.00 53.46 87 ASN A N 1
ATOM 671 C CA . ASN A 1 111 ? 11.618 6.944 5.382 1.00 41.82 87 ASN A CA 1
ATOM 672 C C . ASN A 1 111 ? 10.773 8.207 5.541 1.00 49.90 87 ASN A C 1
ATOM 673 O O . ASN A 1 111 ? 9.723 8.184 6.191 1.00 51.46 87 ASN A O 1
ATOM 678 N N . SER A 1 112 ? 11.232 9.297 4.930 1.00 49.42 88 SER A N 1
ATOM 679 C CA . SER A 1 112 ? 10.526 10.572 4.978 1.00 33.70 88 SER A CA 1
ATOM 680 C C . SER A 1 112 ? 9.068 10.377 4.600 1.00 35.28 88 SER A C 1
ATOM 681 O O . SER A 1 112 ? 8.168 10.756 5.356 1.00 35.51 88 SER A O 1
ATOM 684 N N . SER A 1 113 ? 8.850 9.746 3.447 1.00 37.64 89 SER A N 1
ATOM 685 C CA . SER A 1 113 ? 7.506 9.479 2.952 1.00 35.20 89 SER A CA 1
ATOM 686 C C . SER A 1 113 ? 6.694 8.730 3.998 1.00 45.34 89 SER A C 1
ATOM 687 O O . SER A 1 113 ? 5.546 9.090 4.280 1.00 40.94 89 SER A O 1
ATOM 690 N N . ILE A 1 114 ? 7.311 7.709 4.592 1.00 49.53 90 ILE A N 1
ATOM 691 C CA . ILE A 1 114 ? 6.660 6.932 5.639 1.00 53.05 90 ILE A CA 1
ATOM 692 C C . ILE A 1 114 ? 6.182 7.875 6.727 1.00 42.87 90 ILE A C 1
ATOM 693 O O . ILE A 1 114 ? 5.008 7.848 7.109 1.00 62.52 90 ILE A O 1
ATOM 698 N N . ALA A 1 115 ? 7.086 8.741 7.181 1.00 23.87 91 ALA A N 1
ATOM 699 C CA . ALA A 1 115 ? 6.774 9.684 8.246 1.00 45.81 91 ALA A CA 1
ATOM 700 C C . ALA A 1 115 ? 5.575 10.533 7.857 1.00 62.48 91 ALA A C 1
ATOM 701 O O . ALA A 1 115 ? 4.705 10.805 8.691 1.00 50.68 91 ALA A O 1
ATOM 703 N N . LYS A 1 116 ? 5.518 10.919 6.581 1.00 66.54 92 LYS A N 1
ATOM 704 C CA . LYS A 1 116 ? 4.406 11.722 6.095 1.00 58.96 92 LYS A CA 1
ATOM 705 C C . LYS A 1 116 ? 3.127 10.970 6.407 1.00 60.47 92 LYS A C 1
ATOM 706 O O . LYS A 1 116 ? 2.243 11.493 7.095 1.00 58.50 92 LYS A O 1
ATOM 712 N N . VAL A 1 117 ? 3.069 9.717 5.956 1.00 60.00 93 VAL A N 1
ATOM 713 C CA . VAL A 1 117 ? 1.914 8.869 6.216 1.00 50.29 93 VAL A CA 1
ATOM 714 C C . VAL A 1 117 ? 1.660 8.809 7.716 1.00 27.62 93 VAL A C 1
ATOM 715 O O . VAL A 1 117 ? 0.522 8.962 8.162 1.00 44.23 93 VAL A O 1
ATOM 719 N N . ASN A 1 118 ? 2.730 8.643 8.490 1.00 20.48 94 ASN A N 1
ATOM 720 C CA . ASN A 1 118 ? 2.600 8.577 9.938 1.00 25.17 94 ASN A CA 1
ATOM 721 C C . ASN A 1 118 ? 1.900 9.816 10.452 1.00 24.28 94 ASN A C 1
ATOM 722 O O . ASN A 1 118 ? 0.929 9.714 11.210 1.00 34.28 94 ASN A O 1
ATOM 727 N N . LYS A 1 119 ? 2.357 10.977 9.985 1.00 26.73 95 LYS A N 1
ATOM 728 C CA . LYS A 1 119 ? 1.735 12.234 10.371 1.00 35.08 95 LYS A CA 1
ATOM 729 C C . LYS A 1 119 ? 0.257 12.182 10.034 1.00 36.13 95 LYS A C 1
ATOM 730 O O . LYS A 1 119 ? -0.586 12.470 10.887 1.00 44.83 95 LYS A O 1
ATOM 736 N N . LEU A 1 120 ? -0.045 11.768 8.803 1.00 40.77 96 LEU A N 1
ATOM 737 C CA . LEU A 1 120 ? -1.425 11.628 8.356 1.00 44.68 96 LEU A CA 1
ATOM 738 C C . LEU A 1 120 ? -2.196 10.742 9.323 1.00 62.43 96 LEU A C 1
ATOM 739 O O . LEU A 1 120 ? -3.302 11.093 9.744 1.00 65.59 96 LEU A O 1
ATOM 744 N N . ILE A 1 121 ? -1.598 9.613 9.703 1.00 58.22 97 ILE A N 1
ATOM 745 C CA . ILE A 1 121 ? -2.262 8.707 10.630 1.00 44.70 97 ILE A CA 1
ATOM 746 C C . ILE A 1 121 ? -2.463 9.438 11.946 1.00 41.63 97 ILE A C 1
ATOM 747 O O . ILE A 1 121 ? -3.563 9.439 12.503 1.00 58.07 97 ILE A O 1
ATOM 752 N N . ASP A 1 122 ? -1.407 10.107 12.407 1.00 32.07 98 ASP A N 1
ATOM 753 C CA . ASP A 1 122 ? -1.457 10.850 13.659 1.00 48.74 98 ASP A CA 1
ATOM 754 C C . ASP A 1 122 ? -2.503 11.951 13.572 1.00 38.32 98 ASP A C 1
ATOM 755 O O . ASP A 1 122 ? -2.999 12.428 14.590 1.00 46.92 98 ASP A O 1
ATOM 760 N N . SER A 1 123 ? -2.840 12.342 12.346 1.00 52.87 99 SER A N 1
ATOM 761 C CA . SER A 1 123 ? -3.815 13.399 12.128 1.00 41.83 99 SER A CA 1
ATOM 762 C C . SER A 1 123 ? -5.234 12.843 12.155 1.00 41.80 99 SER A C 1
ATOM 763 O O . SER A 1 123 ? -6.167 13.538 12.556 1.00 31.06 99 SER A O 1
ATOM 766 N N . GLN A 1 124 ? -5.387 11.586 11.741 1.00 46.86 100 GLN A N 1
ATOM 767 C CA . GLN A 1 124 ? -6.701 10.948 11.705 1.00 41.78 100 GLN A CA 1
ATOM 768 C C . GLN A 1 124 ? -7.084 10.397 13.071 1.00 51.05 100 GLN A C 1
ATOM 769 O O . GLN A 1 124 ? -8.266 10.292 13.399 1.00 53.66 100 GLN A O 1
ATOM 775 N N . VAL A 1 125 ? -6.075 10.043 13.860 1.00 62.81 101 VAL A N 1
ATOM 776 C CA . VAL A 1 125 ? -6.298 9.526 15.202 1.00 59.26 101 VAL A CA 1
ATOM 777 C C . VAL A 1 125 ? -6.853 10.618 16.100 1.00 40.79 101 VAL A C 1
ATOM 778 O O . VAL A 1 125 ? -7.906 10.458 16.718 1.00 57.89 101 VAL A O 1
ATOM 782 N N . ASN A 1 126 ? -6.140 11.735 16.156 1.00 42.87 102 ASN A N 1
ATOM 783 C CA . ASN A 1 126 ? -6.511 12.828 17.041 1.00 39.70 102 ASN A CA 1
ATOM 784 C C . ASN A 1 126 ? -7.743 13.606 16.569 1.00 52.98 102 ASN A C 1
ATOM 785 O O . ASN A 1 126 ? -8.355 14.336 17.349 1.00 49.34 102 ASN A O 1
ATOM 790 N N . GLN A 1 127 ? -8.103 13.445 15.297 1.00 43.34 103 GLN A N 1
ATOM 791 C CA . GLN A 1 127 ? -9.401 13.911 14.820 1.00 31.80 103 GLN A CA 1
ATOM 792 C C . GLN A 1 127 ? -10.479 13.141 15.564 1.00 42.70 103 GLN A C 1
ATOM 793 O O . GLN A 1 127 ? -11.187 13.698 16.399 1.00 58.73 103 GLN A O 1
ATOM 799 N N . ILE A 1 129 ? -10.646 9.114 14.710 1.00 65.17 105 ILE A N 1
ATOM 800 C CA . ILE A 1 129 ? -10.671 7.773 14.137 1.00 67.84 105 ILE A CA 1
ATOM 801 C C . ILE A 1 129 ? -9.559 6.908 14.725 1.00 48.46 105 ILE A C 1
ATOM 802 O O . ILE A 1 129 ? -8.387 7.281 14.688 1.00 23.39 105 ILE A O 1
ATOM 806 N N . ALA A 1 130 ? -9.940 5.757 15.274 1.00 37.47 106 ALA A N 1
ATOM 807 C CA . ALA A 1 130 ? -8.988 4.851 15.906 1.00 33.58 106 ALA A CA 1
ATOM 808 C C . ALA A 1 130 ? -8.006 4.297 14.882 1.00 49.89 106 ALA A C 1
ATOM 809 O O . ALA A 1 130 ? -8.387 3.978 13.757 1.00 62.34 106 ALA A O 1
ATOM 811 N N . SER A 1 131 ? -6.742 4.183 15.281 1.00 42.48 107 SER A N 1
ATOM 812 C CA . SER A 1 131 ? -5.681 3.773 14.367 1.00 34.16 107 SER A CA 1
ATOM 813 C C . SER A 1 131 ? -5.928 2.388 13.778 1.00 22.49 107 SER A C 1
ATOM 814 O O . SER A 1 131 ? -5.563 2.120 12.636 1.00 58.16 107 SER A O 1
ATOM 817 N N . GLU A 1 132 ? -6.563 1.519 14.557 1.00 29.05 108 GLU A N 1
ATOM 818 C CA . GLU A 1 132 ? -6.898 0.178 14.093 1.00 28.16 108 GLU A CA 1
ATOM 819 C C . GLU A 1 132 ? -8.064 0.222 13.116 1.00 22.44 108 GLU A C 1
ATOM 820 O O . GLU A 1 132 ? -8.470 -0.809 12.578 1.00 13.43 108 GLU A O 1
ATOM 826 N N . ASN A 1 133 ? -8.606 1.418 12.903 1.00 14.67 109 ASN A N 1
ATOM 827 C CA . ASN A 1 133 ? -9.717 1.612 11.980 1.00 36.59 109 ASN A CA 1
ATOM 828 C C . ASN A 1 133 ? -9.279 2.394 10.750 1.00 34.17 109 ASN A C 1
ATOM 829 O O . ASN A 1 133 ? -10.109 2.905 9.996 1.00 24.99 109 ASN A O 1
ATOM 834 N N . ILE A 1 134 ? -7.967 2.493 10.567 1.00 40.23 110 ILE A N 1
ATOM 835 C CA . ILE A 1 134 ? -7.396 3.095 9.370 1.00 40.26 110 ILE A CA 1
ATOM 836 C C . ILE A 1 134 ? -6.646 2.033 8.576 1.00 42.58 110 ILE A C 1
ATOM 837 O O . ILE A 1 134 ? -5.859 1.275 9.140 1.00 41.01 110 ILE A O 1
ATOM 842 N N . ILE A 1 135 ? -6.898 1.977 7.270 1.00 11.56 111 ILE A N 1
ATOM 843 C CA . ILE A 1 135 ? -6.233 1.008 6.402 1.00 24.99 111 ILE A CA 1
ATOM 844 C C . ILE A 1 135 ? -5.279 1.683 5.418 1.00 26.23 111 ILE A C 1
ATOM 845 O O . ILE A 1 135 ? -5.656 2.622 4.718 1.00 42.90 111 ILE A O 1
ATOM 850 N N . LEU A 1 136 ? -4.042 1.196 5.369 1.00 27.09 112 LEU A N 1
ATOM 851 C CA . LEU A 1 136 ? -3.058 1.689 4.410 1.00 42.24 112 LEU A CA 1
ATOM 852 C C . LEU A 1 136 ? -3.019 0.815 3.156 1.00 59.80 112 LEU A C 1
ATOM 853 O O . LEU A 1 136 ? -2.525 -0.313 3.180 1.00 52.32 112 LEU A O 1
ATOM 858 N N . ALA A 1 137 ? -3.549 1.342 2.059 1.00 66.24 113 ALA A N 1
ATOM 859 C CA . ALA A 1 137 ? -3.530 0.634 0.787 1.00 49.30 113 ALA A CA 1
ATOM 860 C C . ALA A 1 137 ? -2.567 1.323 -0.169 1.00 73.55 113 ALA A C 1
ATOM 861 O O . ALA A 1 137 ? -2.451 2.549 -0.166 1.00 92.48 113 ALA A O 1
ATOM 863 N N . GLY A 1 138 ? -1.875 0.537 -0.986 1.00 55.35 114 GLY A N 1
ATOM 864 C CA . GLY A 1 138 ? -0.922 1.099 -1.922 1.00 49.61 114 GLY A CA 1
ATOM 865 C C . GLY A 1 138 ? -0.891 0.370 -3.248 1.00 48.45 114 GLY A C 1
ATOM 866 O O . GLY A 1 138 ? -1.123 -0.834 -3.302 1.00 53.69 114 GLY A O 1
ATOM 867 N N . PHE A 1 139 ? -0.614 1.107 -4.319 1.00 57.21 115 PHE A N 1
ATOM 868 C CA . PHE A 1 139 ? -0.459 0.514 -5.642 1.00 32.02 115 PHE A CA 1
ATOM 869 C C . PHE A 1 139 ? 0.908 0.851 -6.235 1.00 54.01 115 PHE A C 1
ATOM 870 O O . PHE A 1 139 ? 1.343 2.005 -6.199 1.00 56.95 115 PHE A O 1
ATOM 878 N N . SER A 1 140 ? 1.573 -0.170 -6.770 1.00 45.30 116 SER A N 1
ATOM 879 C CA . SER A 1 140 ? 2.827 -0.006 -7.504 1.00 20.05 116 SER A CA 1
ATOM 880 C C . SER A 1 140 ? 3.861 0.735 -6.668 1.00 29.82 116 SER A C 1
ATOM 881 O O . SER A 1 140 ? 4.305 0.247 -5.630 1.00 33.82 116 SER A O 1
ATOM 884 N N . GLN A 1 141 ? 4.237 1.919 -7.138 1.00 38.14 117 GLN A N 1
ATOM 885 C CA . GLN A 1 141 ? 5.257 2.732 -6.490 1.00 54.51 117 GLN A CA 1
ATOM 886 C C . GLN A 1 141 ? 4.849 3.070 -5.062 1.00 44.06 117 GLN A C 1
ATOM 887 O O . GLN A 1 141 ? 5.688 3.161 -4.169 1.00 25.77 117 GLN A O 1
ATOM 893 N N . GLY A 1 142 ? 3.548 3.246 -4.857 1.00 53.10 118 GLY A N 1
ATOM 894 C CA . GLY A 1 142 ? 3.022 3.633 -3.564 1.00 36.91 118 GLY A CA 1
ATOM 895 C C . GLY A 1 142 ? 2.925 2.495 -2.572 1.00 35.32 118 GLY A C 1
ATOM 896 O O . GLY A 1 142 ? 3.046 2.711 -1.364 1.00 70.47 118 GLY A O 1
ATOM 897 N N . GLY A 1 143 ? 2.719 1.283 -3.080 1.00 27.89 119 GLY A N 1
ATOM 898 C CA . GLY A 1 143 ? 2.509 0.114 -2.241 1.00 39.76 119 GLY A CA 1
ATOM 899 C C . GLY A 1 143 ? 3.611 -0.158 -1.233 1.00 63.86 119 GLY A C 1
ATOM 900 O O . GLY A 1 143 ? 3.406 -0.869 -0.248 1.00 79.23 119 GLY A O 1
ATOM 901 N N . ILE A 1 144 ? 4.785 0.410 -1.487 1.00 57.28 120 ILE A N 1
ATOM 902 C CA . ILE A 1 144 ? 5.927 0.275 -0.594 1.00 57.71 120 ILE A CA 1
ATOM 903 C C . ILE A 1 144 ? 5.691 1.020 0.721 1.00 58.20 120 ILE A C 1
ATOM 904 O O . ILE A 1 144 ? 5.999 0.514 1.802 1.00 37.28 120 ILE A O 1
ATOM 909 N N . ILE A 1 145 ? 5.125 2.219 0.615 1.00 61.69 121 ILE A N 1
ATOM 910 C CA . ILE A 1 145 ? 5.000 3.124 1.756 1.00 60.66 121 ILE A CA 1
ATOM 911 C C . ILE A 1 145 ? 3.811 2.772 2.655 1.00 51.32 121 ILE A C 1
ATOM 912 O O . ILE A 1 145 ? 3.585 3.413 3.681 1.00 51.03 121 ILE A O 1
ATOM 917 N N . ALA A 1 146 ? 3.056 1.747 2.272 1.00 26.44 122 ALA A N 1
ATOM 918 C CA . ALA A 1 146 ? 1.912 1.315 3.070 1.00 43.85 122 ALA A CA 1
ATOM 919 C C . ALA A 1 146 ? 2.287 0.156 3.983 1.00 41.89 122 ALA A C 1
ATOM 920 O O . ALA A 1 146 ? 1.949 0.144 5.170 1.00 18.37 122 ALA A O 1
ATOM 922 N N . THR A 1 147 ? 2.986 -0.820 3.414 1.00 51.23 123 THR A N 1
ATOM 923 C CA . THR A 1 147 ? 3.410 -1.998 4.157 1.00 46.24 123 THR A CA 1
ATOM 924 C C . THR A 1 147 ? 4.457 -1.618 5.195 1.00 45.60 123 THR A C 1
ATOM 925 O O . THR A 1 147 ? 4.203 -1.715 6.399 1.00 61.94 123 THR A O 1
ATOM 929 N N . TYR A 1 148 ? 5.615 -1.160 4.714 1.00 30.44 124 TYR A N 1
ATOM 930 C CA . TYR A 1 148 ? 6.733 -0.735 5.564 1.00 24.05 124 TYR A CA 1
ATOM 931 C C . TYR A 1 148 ? 6.308 0.172 6.707 1.00 28.31 124 TYR A C 1
ATOM 932 O O . TYR A 1 148 ? 6.805 0.043 7.824 1.00 59.49 124 TYR A O 1
ATOM 941 N N . THR A 1 149 ? 5.399 1.097 6.418 1.00 33.30 125 THR A N 1
ATOM 942 C CA . THR A 1 149 ? 4.862 1.982 7.441 1.00 52.27 125 THR A CA 1
ATOM 943 C C . THR A 1 149 ? 4.165 1.182 8.536 1.00 56.41 125 THR A C 1
ATOM 944 O O . THR A 1 149 ? 4.536 1.261 9.710 1.00 52.76 125 THR A O 1
ATOM 948 N N . ALA A 1 150 ? 3.173 0.391 8.137 1.00 48.54 126 ALA A N 1
ATOM 949 C CA . ALA A 1 150 ? 2.335 -0.326 9.092 1.00 44.30 126 ALA A CA 1
ATOM 950 C C . ALA A 1 150 ? 3.131 -1.301 9.953 1.00 30.04 126 ALA A C 1
ATOM 951 O O . ALA A 1 150 ? 2.836 -1.478 11.135 1.00 30.58 126 ALA A O 1
ATOM 953 N N . ILE A 1 151 ? 4.147 -1.921 9.363 1.00 45.03 127 ILE A N 1
ATOM 954 C CA . ILE A 1 151 ? 4.961 -2.888 10.092 1.00 47.53 127 ILE A CA 1
ATOM 955 C C . ILE A 1 151 ? 6.050 -2.219 10.930 1.00 67.14 127 ILE A C 1
ATOM 956 O O . ILE A 1 151 ? 6.769 -2.893 11.663 1.00 81.58 127 ILE A O 1
ATOM 961 N N . THR A 1 152 ? 6.166 -0.897 10.821 1.00 60.77 128 THR A N 1
ATOM 962 C CA . THR A 1 152 ? 7.077 -0.138 11.677 1.00 45.26 128 THR A CA 1
ATOM 963 C C . THR A 1 152 ? 6.288 0.875 12.498 1.00 43.92 128 THR A C 1
ATOM 964 O O . THR A 1 152 ? 6.838 1.569 13.356 1.00 43.38 128 THR A O 1
ATOM 968 N N . SER A 1 153 ? 4.992 0.952 12.217 1.00 56.27 129 SER A N 1
ATOM 969 C CA . SER A 1 153 ? 4.085 1.804 12.967 1.00 46.92 129 SER A CA 1
ATOM 970 C C . SER A 1 153 ? 4.108 1.396 14.430 1.00 59.56 129 SER A C 1
ATOM 971 O O . SER A 1 153 ? 3.854 0.241 14.768 1.00 77.60 129 SER A O 1
ATOM 974 N N . GLN A 1 154 ? 4.419 2.353 15.296 1.00 52.46 130 GLN A N 1
ATOM 975 C CA . GLN A 1 154 ? 4.507 2.096 16.726 1.00 44.14 130 GLN A CA 1
ATOM 976 C C . GLN A 1 154 ? 3.133 1.805 17.328 1.00 59.49 130 GLN A C 1
ATOM 977 O O . GLN A 1 154 ? 3.031 1.388 18.481 1.00 65.55 130 GLN A O 1
ATOM 983 N N . ARG A 1 155 ? 2.080 2.025 16.544 1.00 60.27 131 ARG A N 1
ATOM 984 C CA . ARG A 1 155 ? 0.715 1.809 17.021 1.00 60.93 131 ARG A CA 1
ATOM 985 C C . ARG A 1 155 ? -0.098 0.847 16.155 1.00 67.63 131 ARG A C 1
ATOM 986 O O . ARG A 1 155 ? 0.265 0.552 15.016 1.00 65.59 131 ARG A O 1
ATOM 994 N N . LYS A 1 156 ? -1.205 0.369 16.716 1.00 59.03 132 LYS A N 1
ATOM 995 C CA . LYS A 1 156 ? -2.025 -0.659 16.086 1.00 60.66 132 LYS A CA 1
ATOM 996 C C . LYS A 1 156 ? -2.853 -0.110 14.925 1.00 64.13 132 LYS A C 1
ATOM 997 O O . LYS A 1 156 ? -3.778 0.674 15.126 1.00 59.78 132 LYS A O 1
ATOM 1003 N N . LEU A 1 157 ? -2.516 -0.534 13.711 1.00 56.10 133 LEU A N 1
ATOM 1004 C CA . LEU A 1 157 ? -3.234 -0.095 12.519 1.00 29.20 133 LEU A CA 1
ATOM 1005 C C . LEU A 1 157 ? -4.277 -1.114 12.072 1.00 27.84 133 LEU A C 1
ATOM 1006 O O . LEU A 1 157 ? -4.478 -2.131 12.733 1.00 42.75 133 LEU A O 1
ATOM 1011 N N . GLY A 1 158 ? -4.936 -0.839 10.949 1.00 14.85 134 GLY A N 1
ATOM 1012 C CA . GLY A 1 158 ? -6.117 -1.593 10.563 1.00 23.33 134 GLY A CA 1
ATOM 1013 C C . GLY A 1 158 ? -5.931 -2.604 9.452 1.00 19.04 134 GLY A C 1
ATOM 1014 O O . GLY A 1 158 ? -6.603 -3.639 9.421 1.00 15.13 134 GLY A O 1
ATOM 1015 N N . GLY A 1 159 ? -5.028 -2.308 8.527 1.00 21.16 135 GLY A N 1
ATOM 1016 C CA . GLY A 1 159 ? -4.776 -3.210 7.421 1.00 14.61 135 GLY A CA 1
ATOM 1017 C C . GLY A 1 159 ? -3.825 -2.656 6.383 1.00 27.26 135 GLY A C 1
ATOM 1018 O O . GLY A 1 159 ? -3.521 -1.465 6.372 1.00 22.26 135 GLY A O 1
ATOM 1019 N N . ILE A 1 160 ? -3.344 -3.536 5.513 1.00 36.08 136 ILE A N 1
ATOM 1020 C CA . ILE A 1 160 ? -2.489 -3.145 4.402 1.00 29.94 136 ILE A CA 1
ATOM 1021 C C . ILE A 1 160 ? -3.039 -3.756 3.122 1.00 32.24 136 ILE A C 1
ATOM 1022 O O . ILE A 1 160 ? -3.379 -4.938 3.091 1.00 43.51 136 ILE A O 1
ATOM 1027 N N . MET A 1 161 ? -3.135 -2.957 2.067 1.00 50.50 137 MET A N 1
ATOM 1028 C CA . MET A 1 161 ? -3.536 -3.498 0.771 1.00 71.46 137 MET A CA 1
ATOM 1029 C C . MET A 1 161 ? -2.477 -3.270 -0.306 1.00 40.58 137 MET A C 1
ATOM 1030 O O . MET A 1 161 ? -2.534 -2.303 -1.069 1.00 40.57 137 MET A O 1
ATOM 1035 N N . ALA A 1 162 ? -1.508 -4.176 -0.353 1.00 12.88 138 ALA A N 1
ATOM 1036 C CA . ALA A 1 162 ? -0.431 -4.100 -1.326 1.00 43.98 138 ALA A CA 1
ATOM 1037 C C . ALA A 1 162 ? -0.928 -4.540 -2.697 1.00 71.52 138 ALA A C 1
ATOM 1038 O O . ALA A 1 162 ? -1.452 -5.642 -2.854 1.00 84.92 138 ALA A O 1
ATOM 1040 N N . LEU A 1 163 ? -0.762 -3.666 -3.684 1.00 62.78 139 LEU A N 1
ATOM 1041 C CA . LEU A 1 163 ? -1.247 -3.914 -5.034 1.00 31.46 139 LEU A CA 1
ATOM 1042 C C . LEU A 1 163 ? -0.134 -3.663 -6.039 1.00 55.03 139 LEU A C 1
ATOM 1043 O O . LEU A 1 163 ? 0.284 -2.522 -6.234 1.00 63.19 139 LEU A O 1
ATOM 1048 N N . SER A 1 164 ? 0.343 -4.738 -6.662 1.00 50.88 140 SER A N 1
ATOM 1049 C CA . SER A 1 164 ? 1.361 -4.660 -7.707 1.00 21.46 140 SER A CA 1
ATOM 1050 C C . SER A 1 164 ? 2.651 -4.021 -7.209 1.00 25.62 140 SER A C 1
ATOM 1051 O O . SER A 1 164 ? 3.262 -3.223 -7.915 1.00 20.69 140 SER A O 1
ATOM 1054 N N . THR A 1 165 ? 3.066 -4.385 -5.999 1.00 22.01 141 THR A N 1
ATOM 1055 C CA . THR A 1 165 ? 4.207 -3.736 -5.364 1.00 15.92 141 THR A CA 1
ATOM 1056 C C . THR A 1 165 ? 5.248 -4.707 -4.805 1.00 39.52 141 THR A C 1
ATOM 1057 O O . THR A 1 165 ? 4.917 -5.666 -4.106 1.00 53.28 141 THR A O 1
ATOM 1061 N N . TYR A 1 166 ? 6.511 -4.437 -5.117 1.00 39.92 142 TYR A N 1
ATOM 1062 C CA . TYR A 1 166 ? 7.626 -5.224 -4.609 1.00 42.73 142 TYR A CA 1
ATOM 1063 C C . TYR A 1 166 ? 8.089 -4.701 -3.249 1.00 51.24 142 TYR A C 1
ATOM 1064 O O . TYR A 1 166 ? 7.555 -3.717 -2.743 1.00 29.53 142 TYR A O 1
ATOM 1073 N N . LEU A 1 167 ? 9.082 -5.361 -2.662 1.00 38.85 143 LEU A N 1
ATOM 1074 C CA . LEU A 1 167 ? 9.561 -4.992 -1.335 1.00 28.32 143 LEU A CA 1
ATOM 1075 C C . LEU A 1 167 ? 11.042 -4.619 -1.366 1.00 46.63 143 LEU A C 1
ATOM 1076 O O . LEU A 1 167 ? 11.900 -5.466 -1.122 1.00 79.61 143 LEU A O 1
ATOM 1081 N N . PRO A 1 168 ? 11.346 -3.344 -1.667 1.00 43.76 144 PRO A N 1
ATOM 1082 C CA . PRO A 1 168 ? 12.724 -2.862 -1.808 1.00 50.52 144 PRO A CA 1
ATOM 1083 C C . PRO A 1 168 ? 13.364 -2.547 -0.464 1.00 57.16 144 PRO A C 1
ATOM 1084 O O . PRO A 1 168 ? 12.652 -2.372 0.524 1.00 52.08 144 PRO A O 1
ATOM 1088 N N . ALA A 1 169 ? 14.693 -2.473 -0.444 1.00 69.67 145 ALA A N 1
ATOM 1089 C CA . ALA A 1 169 ? 15.450 -2.132 0.760 1.00 71.95 145 ALA A CA 1
ATOM 1090 C C . ALA A 1 169 ? 15.034 -2.969 1.966 1.00 63.45 145 ALA A C 1
ATOM 1091 O O . ALA A 1 169 ? 14.992 -2.473 3.091 1.00 52.03 145 ALA A O 1
ATOM 1093 N N . TRP A 1 170 ? 14.726 -4.239 1.718 1.00 54.21 146 TRP A N 1
ATOM 1094 C CA . TRP A 1 170 ? 14.291 -5.149 2.771 1.00 51.84 146 TRP A CA 1
ATOM 1095 C C . TRP A 1 170 ? 15.349 -5.288 3.863 1.00 87.52 146 TRP A C 1
ATOM 1096 O O . TRP A 1 170 ? 15.023 -5.547 5.018 1.00 105.75 146 TRP A O 1
ATOM 1107 N N . ASP A 1 171 ? 16.612 -5.096 3.495 1.00 89.96 147 ASP A N 1
ATOM 1108 C CA . ASP A 1 171 ? 17.705 -5.150 4.459 1.00 88.82 147 ASP A CA 1
ATOM 1109 C C . ASP A 1 171 ? 17.698 -3.960 5.422 1.00 99.95 147 ASP A C 1
ATOM 1110 O O . ASP A 1 171 ? 18.028 -4.107 6.599 1.00 127.52 147 ASP A O 1
ATOM 1115 N N . ASN A 1 172 ? 17.318 -2.788 4.921 1.00 60.52 148 ASN A N 1
ATOM 1116 C CA . ASN A 1 172 ? 17.320 -1.573 5.732 1.00 48.98 148 ASN A CA 1
ATOM 1117 C C . ASN A 1 172 ? 16.139 -1.448 6.689 1.00 52.08 148 ASN A C 1
ATOM 1118 O O . ASN A 1 172 ? 16.221 -0.739 7.693 1.00 53.54 148 ASN A O 1
ATOM 1123 N N . PHE A 1 173 ? 15.044 -2.135 6.378 1.00 46.51 149 PHE A N 1
ATOM 1124 C CA . PHE A 1 173 ? 13.809 -1.965 7.134 1.00 62.88 149 PHE A CA 1
ATOM 1125 C C . PHE A 1 173 ? 13.391 -3.204 7.930 1.00 49.71 149 PHE A C 1
ATOM 1126 O O . PHE A 1 173 ? 12.415 -3.163 8.676 1.00 52.61 149 PHE A O 1
ATOM 1134 N N . LYS A 1 174 ? 14.130 -4.298 7.777 1.00 62.34 150 LYS A N 1
ATOM 1135 C CA . LYS A 1 174 ? 13.746 -5.570 8.391 1.00 69.07 150 LYS A CA 1
ATOM 1136 C C . LYS A 1 174 ? 13.851 -5.581 9.917 1.00 80.23 150 LYS A C 1
ATOM 1137 O O . LYS A 1 174 ? 13.106 -6.296 10.587 1.00 82.42 150 LYS A O 1
ATOM 1143 N N . GLY A 1 175 ? 14.773 -4.795 10.462 1.00 85.76 151 GLY A N 1
ATOM 1144 C CA . GLY A 1 175 ? 14.994 -4.775 11.897 1.00 85.96 151 GLY A CA 1
ATOM 1145 C C . GLY A 1 175 ? 14.075 -3.817 12.629 1.00 71.47 151 GLY A C 1
ATOM 1146 O O . GLY A 1 175 ? 13.847 -3.951 13.832 1.00 61.22 151 GLY A O 1
ATOM 1147 N N . LYS A 1 176 ? 13.537 -2.851 11.893 1.00 47.62 152 LYS A N 1
ATOM 1148 C CA . LYS A 1 176 ? 12.706 -1.807 12.477 1.00 34.28 152 LYS A CA 1
ATOM 1149 C C . LYS A 1 176 ? 11.251 -2.242 12.610 1.00 46.91 152 LYS A C 1
ATOM 1150 O O . LYS A 1 176 ? 10.380 -1.422 12.912 1.00 35.62 152 LYS A O 1
ATOM 1156 N N . ILE A 1 177 ? 10.988 -3.528 12.387 1.00 42.60 153 ILE A N 1
ATOM 1157 C CA . ILE A 1 177 ? 9.616 -4.034 12.396 1.00 27.53 153 ILE A CA 1
ATOM 1158 C C . ILE A 1 177 ? 8.997 -4.064 13.792 1.00 49.95 153 ILE A C 1
ATOM 1159 O O . ILE A 1 177 ? 9.670 -4.353 14.784 1.00 36.17 153 ILE A O 1
ATOM 1164 N N . THR A 1 178 ? 7.706 -3.757 13.853 1.00 78.95 154 THR A N 1
ATOM 1165 C CA . THR A 1 178 ? 6.980 -3.743 15.114 1.00 74.60 154 THR A CA 1
ATOM 1166 C C . THR A 1 178 ? 6.062 -4.951 15.222 1.00 56.16 154 THR A C 1
ATOM 1167 O O . THR A 1 178 ? 5.267 -5.230 14.323 1.00 30.63 154 THR A O 1
ATOM 1171 N N . SER A 1 179 ? 6.180 -5.660 16.338 1.00 59.61 155 SER A N 1
ATOM 1172 C CA . SER A 1 179 ? 5.389 -6.853 16.592 1.00 51.91 155 SER A CA 1
ATOM 1173 C C . SER A 1 179 ? 3.961 -6.498 16.979 1.00 64.65 155 SER A C 1
ATOM 1174 O O . SER A 1 179 ? 3.123 -7.379 17.163 1.00 73.14 155 SER A O 1
ATOM 1177 N N . ILE A 1 180 ? 3.694 -5.201 17.099 1.00 61.13 156 ILE A N 1
ATOM 1178 C CA . ILE A 1 180 ? 2.392 -4.714 17.540 1.00 47.74 156 ILE A CA 1
ATOM 1179 C C . ILE A 1 180 ? 1.311 -4.940 16.483 1.00 52.64 156 ILE A C 1
ATOM 1180 O O . ILE A 1 180 ? 0.121 -4.937 16.793 1.00 56.08 156 ILE A O 1
ATOM 1184 N N . ASN A 1 181 ? 1.731 -5.142 15.238 1.00 57.60 157 ASN A N 1
ATOM 1185 C CA . ASN A 1 181 ? 0.797 -5.347 14.136 1.00 30.45 157 ASN A CA 1
ATOM 1186 C C . ASN A 1 181 ? 1.015 -6.682 13.442 1.00 37.63 157 ASN A C 1
ATOM 1187 O O . ASN A 1 181 ? 0.427 -6.943 12.393 1.00 58.56 157 ASN A O 1
ATOM 1192 N N . LYS A 1 182 ? 1.862 -7.524 14.026 1.00 42.36 158 LYS A N 1
ATOM 1193 C CA . LYS A 1 182 ? 2.090 -8.864 13.498 1.00 42.50 158 LYS A CA 1
ATOM 1194 C C . LYS A 1 182 ? 0.823 -9.705 13.556 1.00 46.65 158 LYS A C 1
ATOM 1195 O O . LYS A 1 182 ? 0.528 -10.340 14.566 1.00 67.65 158 LYS A O 1
ATOM 1201 N N . GLY A 1 183 ? 0.073 -9.692 12.460 1.00 48.79 159 GLY A N 1
ATOM 1202 C CA . GLY A 1 183 ? -1.172 -10.426 12.379 1.00 18.78 159 GLY A CA 1
ATOM 1203 C C . GLY A 1 183 ? -2.329 -9.536 11.977 1.00 31.52 159 GLY A C 1
ATOM 1204 O O . GLY A 1 183 ? -3.483 -9.960 12.018 1.00 60.27 159 GLY A O 1
ATOM 1205 N N . LEU A 1 184 ? -2.028 -8.298 11.595 1.00 19.24 160 LEU A N 1
ATOM 1206 C CA . LEU A 1 184 ? -3.063 -7.400 11.097 1.00 20.01 160 LEU A CA 1
ATOM 1207 C C . LEU A 1 184 ? -3.441 -7.842 9.690 1.00 14.10 160 LEU A C 1
ATOM 1208 O O . LEU A 1 184 ? -2.607 -8.384 8.971 1.00 17.37 160 LEU A O 1
ATOM 1213 N N . PRO A 1 185 ? -4.707 -7.632 9.304 1.00 28.46 161 PRO A N 1
ATOM 1214 C CA . PRO A 1 185 ? -5.205 -8.008 7.977 1.00 36.72 161 PRO A CA 1
ATOM 1215 C C . PRO A 1 185 ? -4.416 -7.385 6.827 1.00 42.46 161 PRO A C 1
ATOM 1216 O O . PRO A 1 185 ? -4.518 -6.187 6.579 1.00 39.89 161 PRO A O 1
ATOM 1220 N N . ILE A 1 186 ? -3.637 -8.204 6.130 1.00 41.18 162 ILE A N 1
ATOM 1221 C CA . ILE A 1 186 ? -2.880 -7.741 4.976 1.00 27.36 162 ILE A CA 1
ATOM 1222 C C . ILE A 1 186 ? -3.396 -8.410 3.712 1.00 43.38 162 ILE A C 1
ATOM 1223 O O . ILE A 1 186 ? -3.561 -9.629 3.664 1.00 35.05 162 ILE A O 1
ATOM 1228 N N . LEU A 1 187 ? -3.666 -7.603 2.693 1.00 45.76 163 LEU A N 1
ATOM 1229 C CA . LEU A 1 187 ? -4.084 -8.125 1.401 1.00 28.02 163 LEU A CA 1
ATOM 1230 C C . LEU A 1 187 ? -3.047 -7.792 0.347 1.00 30.97 163 LEU A C 1
ATOM 1231 O O . LEU A 1 187 ? -2.780 -6.624 0.073 1.00 41.00 163 LEU A O 1
ATOM 1236 N N . VAL A 1 188 ? -2.462 -8.828 -0.239 1.00 51.22 164 VAL A N 1
ATOM 1237 C CA . VAL A 1 188 ? -1.532 -8.654 -1.341 1.00 43.78 164 VAL A CA 1
ATOM 1238 C C . VAL A 1 188 ? -2.226 -9.046 -2.636 1.00 25.55 164 VAL A C 1
ATOM 1239 O O . VAL A 1 188 ? -2.827 -10.115 -2.724 1.00 38.48 164 VAL A O 1
ATOM 1243 N N . CYS A 1 189 ? -2.155 -8.171 -3.633 1.00 20.53 165 CYS A N 1
ATOM 1244 C CA . CYS A 1 189 ? -2.679 -8.471 -4.962 1.00 43.67 165 CYS A CA 1
ATOM 1245 C C . CYS A 1 189 ? -1.588 -8.217 -5.994 1.00 36.66 165 CYS A C 1
ATOM 1246 O O . CYS A 1 189 ? -0.761 -7.325 -5.813 1.00 47.86 165 CYS A O 1
ATOM 1249 N N . HIS A 1 190 ? -1.575 -8.999 -7.070 1.00 35.91 166 HIS A N 1
ATOM 1250 C CA . HIS A 1 190 ? -0.543 -8.839 -8.094 1.00 35.96 166 HIS A CA 1
ATOM 1251 C C . HIS A 1 190 ? -0.909 -9.457 -9.445 1.00 42.70 166 HIS A C 1
ATOM 1252 O O . HIS A 1 190 ? -1.561 -10.497 -9.512 1.00 58.74 166 HIS A O 1
ATOM 1259 N N . GLY A 1 191 ? -0.471 -8.811 -10.520 1.00 34.11 167 GLY A N 1
ATOM 1260 C CA . GLY A 1 191 ? -0.755 -9.277 -11.865 1.00 20.80 167 GLY A CA 1
ATOM 1261 C C . GLY A 1 191 ? 0.238 -10.311 -12.349 1.00 39.07 167 GLY A C 1
ATOM 1262 O O . GLY A 1 191 ? 1.429 -10.236 -12.046 1.00 35.35 167 GLY A O 1
ATOM 1263 N N . THR A 1 192 ? -0.260 -11.278 -13.110 1.00 53.01 168 THR A N 1
ATOM 1264 C CA . THR A 1 192 ? 0.561 -12.373 -13.613 1.00 43.99 168 THR A CA 1
ATOM 1265 C C . THR A 1 192 ? 1.429 -11.949 -14.798 1.00 60.49 168 THR A C 1
ATOM 1266 O O . THR A 1 192 ? 2.600 -12.323 -14.885 1.00 76.32 168 THR A O 1
ATOM 1270 N N . ASP A 1 193 ? 0.861 -11.153 -15.698 1.00 47.47 169 ASP A N 1
ATOM 1271 C CA . ASP A 1 193 ? 1.582 -10.726 -16.892 1.00 44.93 169 ASP A CA 1
ATOM 1272 C C . ASP A 1 193 ? 2.242 -9.358 -16.730 1.00 65.50 169 ASP A C 1
ATOM 1273 O O . ASP A 1 193 ? 2.527 -8.678 -17.717 1.00 66.34 169 ASP A O 1
ATOM 1278 N N . ASP A 1 194 ? 2.485 -8.962 -15.485 1.00 42.25 170 ASP A N 1
ATOM 1279 C CA . ASP A 1 194 ? 3.138 -7.691 -15.206 1.00 12.91 170 ASP A CA 1
ATOM 1280 C C . ASP A 1 194 ? 4.586 -7.734 -15.679 1.00 28.75 170 ASP A C 1
ATOM 1281 O O . ASP A 1 194 ? 5.363 -8.580 -15.238 1.00 27.71 170 ASP A O 1
ATOM 1286 N N . GLN A 1 195 ? 4.938 -6.824 -16.583 1.00 38.37 171 GLN A N 1
ATOM 1287 C CA . GLN A 1 195 ? 6.298 -6.730 -17.103 1.00 18.77 171 GLN A CA 1
ATOM 1288 C C . GLN A 1 195 ? 6.972 -5.473 -16.581 1.00 13.71 171 GLN A C 1
ATOM 1289 O O . GLN A 1 195 ? 8.125 -5.190 -16.903 1.00 16.38 171 GLN A O 1
ATOM 1295 N N . VAL A 1 196 ? 6.228 -4.709 -15.790 1.00 25.17 172 VAL A N 1
ATOM 1296 C CA . VAL A 1 196 ? 6.762 -3.534 -15.116 1.00 31.08 172 VAL A CA 1
ATOM 1297 C C . VAL A 1 196 ? 7.215 -3.930 -13.711 1.00 22.15 172 VAL A C 1
ATOM 1298 O O . VAL A 1 196 ? 8.281 -3.524 -13.242 1.00 25.75 172 VAL A O 1
ATOM 1302 N N . LEU A 1 197 ? 6.399 -4.748 -13.056 1.00 22.98 173 LEU A N 1
ATOM 1303 C CA . LEU A 1 197 ? 6.682 -5.221 -11.710 1.00 24.24 173 LEU A CA 1
ATOM 1304 C C . LEU A 1 197 ? 6.271 -6.691 -11.625 1.00 32.88 173 LEU A C 1
ATOM 1305 O O . LEU A 1 197 ? 5.160 -7.002 -11.198 1.00 47.25 173 LEU A O 1
ATOM 1310 N N . PRO A 1 198 ? 7.171 -7.599 -12.047 1.00 43.06 174 PRO A N 1
ATOM 1311 C CA . PRO A 1 198 ? 6.913 -9.040 -12.196 1.00 31.23 174 PRO A CA 1
ATOM 1312 C C . PRO A 1 198 ? 6.306 -9.697 -10.955 1.00 21.84 174 PRO A C 1
ATOM 1313 O O . PRO A 1 198 ? 6.460 -9.185 -9.848 1.00 16.03 174 PRO A O 1
ATOM 1317 N N . GLU A 1 199 ? 5.638 -10.832 -11.152 1.00 31.67 175 GLU A N 1
ATOM 1318 C CA . GLU A 1 199 ? 4.851 -11.473 -10.100 1.00 26.60 175 GLU A CA 1
ATOM 1319 C C . GLU A 1 199 ? 5.682 -12.040 -8.948 1.00 25.42 175 GLU A C 1
ATOM 1320 O O . GLU A 1 199 ? 5.245 -12.025 -7.792 1.00 28.50 175 GLU A O 1
ATOM 1326 N N . VAL A 1 200 ? 6.874 -12.540 -9.264 1.00 35.29 176 VAL A N 1
ATOM 1327 C CA . VAL A 1 200 ? 7.760 -13.128 -8.257 1.00 49.79 176 VAL A CA 1
ATOM 1328 C C . VAL A 1 200 ? 8.215 -12.117 -7.203 1.00 41.69 176 VAL A C 1
ATOM 1329 O O . VAL A 1 200 ? 8.691 -12.496 -6.133 1.00 54.71 176 VAL A O 1
ATOM 1333 N N . LEU A 1 201 ? 8.066 -10.833 -7.513 1.00 41.47 177 LEU A N 1
ATOM 1334 C CA . LEU A 1 201 ? 8.381 -9.772 -6.566 1.00 52.47 177 LEU A CA 1
ATOM 1335 C C . LEU A 1 201 ? 7.215 -9.552 -5.602 1.00 51.56 177 LEU A C 1
ATOM 1336 O O . LEU A 1 201 ? 7.408 -9.159 -4.448 1.00 35.60 177 LEU A O 1
ATOM 1341 N N . GLY A 1 202 ? 6.003 -9.812 -6.085 1.00 57.27 178 GLY A N 1
ATOM 1342 C CA . GLY A 1 202 ? 4.825 -9.796 -5.238 1.00 58.33 178 GLY A CA 1
ATOM 1343 C C . GLY A 1 202 ? 4.845 -11.003 -4.322 1.00 59.97 178 GLY A C 1
ATOM 1344 O O . GLY A 1 202 ? 4.516 -10.904 -3.134 1.00 67.81 178 GLY A O 1
ATOM 1345 N N . HIS A 1 203 ? 5.231 -12.148 -4.883 1.00 43.75 179 HIS A N 1
ATOM 1346 C CA . HIS A 1 203 ? 5.485 -13.342 -4.087 1.00 36.90 179 HIS A CA 1
ATOM 1347 C C . HIS A 1 203 ? 6.573 -13.036 -3.072 1.00 30.13 179 HIS A C 1
ATOM 1348 O O . HIS A 1 203 ? 6.530 -13.519 -1.947 1.00 29.81 179 HIS A O 1
ATOM 1355 N N . ASP A 1 204 ? 7.548 -12.229 -3.479 1.00 26.93 180 ASP A N 1
ATOM 1356 C CA . ASP A 1 204 ? 8.641 -11.839 -2.594 1.00 66.04 180 ASP A CA 1
ATOM 1357 C C . ASP A 1 204 ? 8.141 -11.012 -1.406 1.00 69.36 180 ASP A C 1
ATOM 1358 O O . ASP A 1 204 ? 8.528 -11.263 -0.266 1.00 65.84 180 ASP A O 1
ATOM 1363 N N . LEU A 1 205 ? 7.284 -10.030 -1.677 1.00 29.44 181 LEU A N 1
ATOM 1364 C CA . LEU A 1 205 ? 6.691 -9.216 -0.617 1.00 17.62 181 LEU A CA 1
ATOM 1365 C C . LEU A 1 205 ? 5.841 -10.067 0.324 1.00 27.03 181 LEU A C 1
ATOM 1366 O O . LEU A 1 205 ? 5.993 -9.998 1.546 1.00 46.52 181 LEU A O 1
ATOM 1371 N N . SER A 1 206 ? 4.948 -10.869 -0.251 1.00 40.49 182 SER A N 1
ATOM 1372 C CA . SER A 1 206 ? 4.048 -11.710 0.537 1.00 58.06 182 SER A CA 1
ATOM 1373 C C . SER A 1 206 ? 4.795 -12.708 1.418 1.00 45.80 182 SER A C 1
ATOM 1374 O O . SER A 1 206 ? 4.471 -12.875 2.592 1.00 36.31 182 SER A O 1
ATOM 1377 N N . ASP A 1 207 ? 5.790 -13.370 0.838 1.00 34.76 183 ASP A N 1
ATOM 1378 C CA . ASP A 1 207 ? 6.586 -14.351 1.562 1.00 36.24 183 ASP A CA 1
ATOM 1379 C C . ASP A 1 207 ? 7.441 -13.687 2.633 1.00 48.79 183 ASP A C 1
ATOM 1380 O O . ASP A 1 207 ? 7.522 -14.180 3.759 1.00 51.26 183 ASP A O 1
ATOM 1385 N N . LYS A 1 208 ? 8.075 -12.570 2.282 1.00 44.94 184 LYS A N 1
ATOM 1386 C CA . LYS A 1 208 ? 8.918 -11.848 3.234 1.00 34.50 184 LYS A CA 1
ATOM 1387 C C . LYS A 1 208 ? 8.103 -11.196 4.348 1.00 30.71 184 LYS A C 1
ATOM 1388 O O . LYS A 1 208 ? 8.649 -10.817 5.380 1.00 44.34 184 LYS A O 1
ATOM 1394 N N . LEU A 1 209 ? 6.797 -11.066 4.135 1.00 43.02 185 LEU A N 1
ATOM 1395 C CA . LEU A 1 209 ? 5.899 -10.645 5.204 1.00 46.93 185 LEU A CA 1
ATOM 1396 C C . LEU A 1 209 ? 5.448 -11.851 6.022 1.00 49.66 185 LEU A C 1
ATOM 1397 O O . LEU A 1 209 ? 5.230 -11.747 7.228 1.00 50.72 185 LEU A O 1
ATOM 1402 N N . LYS A 1 210 ? 5.321 -12.997 5.355 1.00 49.18 186 LYS A N 1
ATOM 1403 C CA . LYS A 1 210 ? 4.900 -14.236 6.005 1.00 41.52 186 LYS A CA 1
ATOM 1404 C C . LYS A 1 210 ? 5.893 -14.692 7.067 1.00 42.25 186 LYS A C 1
ATOM 1405 O O . LYS A 1 210 ? 5.529 -14.910 8.220 1.00 36.36 186 LYS A O 1
ATOM 1411 N N . VAL A 1 211 ? 7.150 -14.842 6.666 1.00 57.48 187 VAL A N 1
ATOM 1412 C CA . VAL A 1 211 ? 8.198 -15.284 7.577 1.00 53.48 187 VAL A CA 1
ATOM 1413 C C . VAL A 1 211 ? 8.514 -14.202 8.612 1.00 73.41 187 VAL A C 1
ATOM 1414 O O . VAL A 1 211 ? 9.092 -14.481 9.663 1.00 81.83 187 VAL A O 1
ATOM 1418 N N . SER A 1 212 ? 8.114 -12.969 8.313 1.00 71.59 188 SER A N 1
ATOM 1419 C CA . SER A 1 212 ? 8.342 -11.842 9.210 1.00 55.72 188 SER A CA 1
ATOM 1420 C C . SER A 1 212 ? 7.378 -11.870 10.389 1.00 46.41 188 SER A C 1
ATOM 1421 O O . SER A 1 212 ? 7.623 -11.238 11.417 1.00 47.52 188 SER A O 1
ATOM 1424 N N . GLY A 1 213 ? 6.278 -12.600 10.233 1.00 32.08 189 GLY A N 1
ATOM 1425 C CA . GLY A 1 213 ? 5.283 -12.714 11.282 1.00 31.53 189 GLY A CA 1
ATOM 1426 C C . GLY A 1 213 ? 3.956 -12.090 10.895 1.00 51.13 189 GLY A C 1
ATOM 1427 O O . GLY A 1 213 ? 3.028 -12.029 11.702 1.00 67.89 189 GLY A O 1
ATOM 1428 N N . PHE A 1 214 ? 3.867 -11.622 9.654 1.00 25.06 190 PHE A N 1
ATOM 1429 C CA . PHE A 1 214 ? 2.643 -11.013 9.149 1.00 21.18 190 PHE A CA 1
ATOM 1430 C C . PHE A 1 214 ? 1.978 -11.917 8.114 1.00 45.56 190 PHE A C 1
ATOM 1431 O O . PHE A 1 214 ? 2.411 -11.979 6.962 1.00 51.25 190 PHE A O 1
ATOM 1439 N N . ALA A 1 215 ? 0.926 -12.615 8.524 1.00 55.74 191 ALA A N 1
ATOM 1440 C CA . ALA A 1 215 ? 0.172 -13.457 7.605 1.00 44.88 191 ALA A CA 1
ATOM 1441 C C . ALA A 1 215 ? -0.617 -12.590 6.631 1.00 47.80 191 ALA A C 1
ATOM 1442 O O . ALA A 1 215 ? -1.079 -11.506 6.988 1.00 51.09 191 ALA A O 1
ATOM 1444 N N . ASN A 1 216 ? -0.770 -13.072 5.401 1.00 40.67 192 ASN A N 1
ATOM 1445 C CA . ASN A 1 216 ? -1.471 -12.315 4.370 1.00 25.10 192 ASN A CA 1
ATOM 1446 C C . ASN A 1 216 ? -2.105 -13.206 3.311 1.00 26.75 192 ASN A C 1
ATOM 1447 O O . ASN A 1 216 ? -1.616 -14.301 3.033 1.00 24.00 192 ASN A O 1
ATOM 1452 N N . GLU A 1 217 ? -3.201 -12.727 2.729 1.00 25.63 193 GLU A N 1
ATOM 1453 C CA . GLU A 1 217 ? -3.824 -13.386 1.590 1.00 23.49 193 GLU A CA 1
ATOM 1454 C C . GLU A 1 217 ? -3.111 -12.957 0.320 1.00 18.74 193 GLU A C 1
ATOM 1455 O O . GLU A 1 217 ? -3.043 -11.768 0.016 1.00 44.00 193 GLU A O 1
ATOM 1461 N N . TYR A 1 218 ? -2.571 -13.918 -0.420 1.00 21.61 194 TYR A N 1
ATOM 1462 C CA . TYR A 1 218 ? -1.949 -13.608 -1.699 1.00 21.25 194 TYR A CA 1
ATOM 1463 C C . TYR A 1 218 ? -2.913 -13.918 -2.840 1.00 31.61 194 TYR A C 1
ATOM 1464 O O . TYR A 1 218 ? -3.285 -15.072 -3.057 1.00 67.58 194 TYR A O 1
ATOM 1473 N N . LYS A 1 219 ? -3.313 -12.881 -3.567 1.00 29.77 195 LYS A N 1
ATOM 1474 C CA . LYS A 1 219 ? -4.272 -13.034 -4.651 1.00 37.83 195 LYS A CA 1
ATOM 1475 C C . LYS A 1 219 ? -3.710 -12.523 -5.974 1.00 46.74 195 LYS A C 1
ATOM 1476 O O . LYS A 1 219 ? -3.740 -11.323 -6.245 1.00 50.30 195 LYS A O 1
ATOM 1482 N N . HIS A 1 220 ? -3.195 -13.431 -6.799 1.00 56.56 196 HIS A N 1
ATOM 1483 C CA . HIS A 1 220 ? -2.696 -13.039 -8.113 1.00 51.22 196 HIS A CA 1
ATOM 1484 C C . HIS A 1 220 ? -3.756 -13.226 -9.193 1.00 34.27 196 HIS A C 1
ATOM 1485 O O . HIS A 1 220 ? -4.616 -14.099 -9.086 1.00 40.70 196 HIS A O 1
ATOM 1492 N N . TYR A 1 221 ? -3.687 -12.401 -10.232 1.00 38.04 197 TYR A N 1
ATOM 1493 C CA . TYR A 1 221 ? -4.680 -12.433 -11.302 1.00 52.41 197 TYR A CA 1
ATOM 1494 C C . TYR A 1 221 ? -4.043 -12.754 -12.653 1.00 27.27 197 TYR A C 1
ATOM 1495 O O . TYR A 1 221 ? -3.170 -12.031 -13.126 1.00 32.26 197 TYR A O 1
ATOM 1504 N N . VAL A 1 222 ? -4.477 -13.852 -13.263 1.00 8.13 198 VAL A N 1
ATOM 1505 C CA . VAL A 1 222 ? -3.926 -14.282 -14.540 1.00 35.84 198 VAL A CA 1
ATOM 1506 C C . VAL A 1 222 ? -4.259 -13.259 -15.618 1.00 44.01 198 VAL A C 1
ATOM 1507 O O . VAL A 1 222 ? -5.317 -12.631 -15.582 1.00 53.96 198 VAL A O 1
ATOM 1511 N N . GLY A 1 223 ? -3.341 -13.077 -16.560 1.00 44.51 199 GLY A N 1
ATOM 1512 C CA . GLY A 1 223 ? -3.569 -12.186 -17.681 1.00 46.27 199 GLY A CA 1
ATOM 1513 C C . GLY A 1 223 ? -3.324 -10.732 -17.345 1.00 40.28 199 GLY A C 1
ATOM 1514 O O . GLY A 1 223 ? -2.792 -9.981 -18.161 1.00 60.47 199 GLY A O 1
ATOM 1515 N N . MET A 1 224 ? -3.710 -10.334 -16.138 1.00 29.94 200 MET A N 1
ATOM 1516 C CA . MET A 1 224 ? -3.565 -8.948 -15.716 1.00 33.31 200 MET A CA 1
ATOM 1517 C C . MET A 1 224 ? -2.099 -8.535 -15.665 1.00 42.13 200 MET A C 1
ATOM 1518 O O . MET A 1 224 ? -1.234 -9.304 -15.235 1.00 29.71 200 MET A O 1
ATOM 1523 N N . GLN A 1 225 ? -1.823 -7.310 -16.100 1.00 44.34 201 GLN A N 1
ATOM 1524 C CA . GLN A 1 225 ? -0.469 -6.773 -16.070 1.00 52.01 201 GLN A CA 1
ATOM 1525 C C . GLN A 1 225 ? -0.312 -5.781 -14.922 1.00 43.28 201 GLN A C 1
ATOM 1526 O O . GLN A 1 225 ? -0.669 -6.075 -13.782 1.00 21.03 201 GLN A O 1
ATOM 1532 N N . HIS A 1 226 ? 0.222 -4.603 -15.231 1.00 70.78 202 HIS A N 1
ATOM 1533 C CA . HIS A 1 226 ? 0.397 -3.558 -14.230 1.00 67.83 202 HIS A CA 1
ATOM 1534 C C . HIS A 1 226 ? -0.835 -2.662 -14.171 1.00 48.80 202 HIS A C 1
ATOM 1535 O O . HIS A 1 226 ? -0.836 -1.555 -14.708 1.00 23.08 202 HIS A O 1
ATOM 1542 N N . SER A 1 227 ? -1.884 -3.151 -13.517 1.00 32.33 203 SER A N 1
ATOM 1543 C CA . SER A 1 227 ? -3.136 -2.414 -13.421 1.00 6.53 203 SER A CA 1
ATOM 1544 C C . SER A 1 227 ? -4.034 -2.969 -12.320 1.00 39.29 203 SER A C 1
ATOM 1545 O O . SER A 1 227 ? -3.605 -3.785 -11.509 1.00 44.40 203 SER A O 1
ATOM 1548 N N . VAL A 1 228 ? -5.284 -2.518 -12.302 1.00 45.12 204 VAL A N 1
ATOM 1549 C CA . VAL A 1 228 ? -6.287 -3.037 -11.381 1.00 25.15 204 VAL A CA 1
ATOM 1550 C C . VAL A 1 228 ? -7.525 -3.443 -12.166 1.00 10.26 204 VAL A C 1
ATOM 1551 O O . VAL A 1 228 ? -8.088 -2.633 -12.904 1.00 38.46 204 VAL A O 1
ATOM 1555 N N . CYS A 1 229 ? -7.946 -4.695 -12.003 1.00 43.60 205 CYS A N 1
ATOM 1556 C CA . CYS A 1 229 ? -9.100 -5.222 -12.725 1.00 32.53 205 CYS A CA 1
ATOM 1557 C C . CYS A 1 229 ? -10.376 -5.209 -11.883 1.00 26.74 205 CYS A C 1
ATOM 1558 O O . CYS A 1 229 ? -10.400 -4.703 -10.760 1.00 43.90 205 CYS A O 1
ATOM 1561 N N . MET A 1 230 ? -11.422 -5.758 -12.446 1.00 37.41 206 MET A N 1
ATOM 1562 C CA . MET A 1 230 ? -12.729 -5.712 -11.834 1.00 29.53 206 MET A CA 1
ATOM 1563 C C . MET A 1 230 ? -12.940 -6.763 -10.755 1.00 18.10 206 MET A C 1
ATOM 1564 O O . MET A 1 230 ? -13.588 -6.494 -9.776 1.00 24.66 206 MET A O 1
ATOM 1569 N N . GLU A 1 231 ? -12.372 -7.944 -10.938 1.00 35.08 207 GLU A N 1
ATOM 1570 C CA . GLU A 1 231 ? -12.417 -9.025 -9.957 1.00 44.76 207 GLU A CA 1
ATOM 1571 C C . GLU A 1 231 ? -11.617 -8.580 -8.740 1.00 19.14 207 GLU A C 1
ATOM 1572 O O . GLU A 1 231 ? -12.029 -8.770 -7.590 1.00 32.77 207 GLU A O 1
ATOM 1578 N N . GLU A 1 232 ? -10.482 -7.944 -9.012 1.00 28.64 208 GLU A N 1
ATOM 1579 C CA . GLU A 1 232 ? -9.623 -7.401 -7.968 1.00 29.21 208 GLU A CA 1
ATOM 1580 C C . GLU A 1 232 ? -10.354 -6.324 -7.183 1.00 34.66 208 GLU A C 1
ATOM 1581 O O . GLU A 1 232 ? -10.242 -6.266 -5.973 1.00 48.54 208 GLU A O 1
ATOM 1587 N N . ILE A 1 233 ? -11.108 -5.478 -7.879 1.00 32.75 209 ILE A N 1
ATOM 1588 C CA . ILE A 1 233 ? -11.885 -4.428 -7.225 1.00 24.88 209 ILE A CA 1
ATOM 1589 C C . ILE A 1 233 ? -12.911 -5.043 -6.278 1.00 14.19 209 ILE A C 1
ATOM 1590 O O . ILE A 1 233 ? -13.089 -4.586 -5.144 1.00 22.01 209 ILE A O 1
ATOM 1595 N N . LYS A 1 234 ? -13.567 -6.098 -6.750 1.00 39.27 210 LYS A N 1
ATOM 1596 C CA . LYS A 1 234 ? -14.476 -6.866 -5.906 1.00 30.40 210 LYS A CA 1
ATOM 1597 C C . LYS A 1 234 ? -13.762 -7.382 -4.658 1.00 58.35 210 LYS A C 1
ATOM 1598 O O . LYS A 1 234 ? -14.286 -7.268 -3.548 1.00 63.55 210 LYS A O 1
ATOM 1604 N N . ASP A 1 235 ? -12.566 -7.942 -4.838 1.00 24.60 211 ASP A N 1
ATOM 1605 C CA . ASP A 1 235 ? -11.816 -8.484 -3.704 1.00 26.72 211 ASP A CA 1
ATOM 1606 C C . ASP A 1 235 ? -11.360 -7.411 -2.704 1.00 57.46 211 ASP A C 1
ATOM 1607 O O . ASP A 1 235 ? -11.301 -7.656 -1.499 1.00 78.24 211 ASP A O 1
ATOM 1612 N N . ILE A 1 236 ? -11.024 -6.234 -3.219 1.00 35.07 212 ILE A N 1
ATOM 1613 C CA . ILE A 1 236 ? -10.617 -5.093 -2.409 1.00 10.59 212 ILE A CA 1
ATOM 1614 C C . ILE A 1 236 ? -11.795 -4.647 -1.557 1.00 27.90 212 ILE A C 1
ATOM 1615 O O . ILE A 1 236 ? -11.681 -4.478 -0.332 1.00 42.19 212 ILE A O 1
ATOM 1620 N N . SER A 1 237 ? -12.926 -4.455 -2.232 1.00 65.86 213 SER A N 1
ATOM 1621 C CA . SER A 1 237 ? -14.197 -4.175 -1.580 1.00 53.13 213 SER A CA 1
ATOM 1622 C C . SER A 1 237 ? -14.426 -5.165 -0.448 1.00 60.61 213 SER A C 1
ATOM 1623 O O . SER A 1 237 ? -14.629 -4.779 0.703 1.00 64.49 213 SER A O 1
ATOM 1626 N N . ASN A 1 238 ? -14.357 -6.449 -0.778 1.00 48.43 214 ASN A N 1
ATOM 1627 C CA . ASN A 1 238 ? -14.555 -7.499 0.208 1.00 37.30 214 ASN A CA 1
ATOM 1628 C C . ASN A 1 238 ? -13.546 -7.454 1.362 1.00 31.72 214 ASN A C 1
ATOM 1629 O O . ASN A 1 238 ? -13.862 -7.858 2.481 1.00 28.47 214 ASN A O 1
ATOM 1634 N N . PHE A 1 239 ? -12.345 -6.943 1.100 1.00 38.81 215 PHE A N 1
ATOM 1635 C CA . PHE A 1 239 ? -11.351 -6.781 2.162 1.00 34.70 215 PHE A CA 1
ATOM 1636 C C . PHE A 1 239 ? -11.776 -5.684 3.124 1.00 26.11 215 PHE A C 1
ATOM 1637 O O . PHE A 1 239 ? -11.818 -5.899 4.335 1.00 43.50 215 PHE A O 1
ATOM 1645 N N . ILE A 1 240 ? -12.075 -4.506 2.583 1.00 15.98 216 ILE A N 1
ATOM 1646 C CA . ILE A 1 240 ? -12.577 -3.405 3.405 1.00 10.15 216 ILE A CA 1
ATOM 1647 C C . ILE A 1 240 ? -13.805 -3.829 4.223 1.00 41.90 216 ILE A C 1
ATOM 1648 O O . ILE A 1 240 ? -13.946 -3.459 5.391 1.00 47.65 216 ILE A O 1
ATOM 1653 N N . ALA A 1 241 ? -14.669 -4.635 3.612 1.00 56.42 217 ALA A N 1
ATOM 1654 C CA . ALA A 1 241 ? -15.849 -5.155 4.298 1.00 39.17 217 ALA A CA 1
ATOM 1655 C C . ALA A 1 241 ? -15.498 -6.120 5.433 1.00 33.89 217 ALA A C 1
ATOM 1656 O O . ALA A 1 241 ? -16.070 -6.040 6.518 1.00 38.62 217 ALA A O 1
ATOM 1658 N N . LYS A 1 242 ? -14.563 -7.031 5.174 1.00 37.75 218 LYS A N 1
ATOM 1659 C CA . LYS A 1 242 ? -14.214 -8.075 6.135 1.00 28.25 218 LYS A CA 1
ATOM 1660 C C . LYS A 1 242 ? -13.230 -7.608 7.206 1.00 42.58 218 LYS A C 1
ATOM 1661 O O . LYS A 1 242 ? -12.944 -8.346 8.152 1.00 44.26 218 LYS A O 1
ATOM 1666 N N . THR A 1 243 ? -12.704 -6.394 7.052 1.00 43.16 219 THR A N 1
ATOM 1667 C CA . THR A 1 243 ? -11.773 -5.835 8.033 1.00 49.60 219 THR A CA 1
ATOM 1668 C C . THR A 1 243 ? -12.440 -4.780 8.905 1.00 37.05 219 THR A C 1
ATOM 1669 O O . THR A 1 243 ? -12.231 -4.742 10.115 1.00 37.73 219 THR A O 1
ATOM 1673 N N . PHE A 1 244 ? -13.240 -3.919 8.286 1.00 25.75 220 PHE A N 1
ATOM 1674 C CA . PHE A 1 244 ? -14.037 -2.960 9.041 1.00 29.94 220 PHE A CA 1
ATOM 1675 C C . PHE A 1 244 ? -15.282 -3.630 9.631 1.00 33.22 220 PHE A C 1
ATOM 1676 O O . PHE A 1 244 ? -16.090 -2.983 10.296 1.00 26.32 220 PHE A O 1
ATOM 1684 N N . LYS A 1 245 ? -15.410 -4.934 9.382 1.00 32.34 221 LYS A N 1
ATOM 1685 C CA . LYS A 1 245 ? -16.491 -5.764 9.914 1.00 30.62 221 LYS A CA 1
ATOM 1686 C C . LYS A 1 245 ? -17.869 -5.143 9.726 1.00 61.39 221 LYS A C 1
ATOM 1687 O O . LYS A 1 245 ? -18.729 -5.237 10.600 1.00 76.67 221 LYS A O 1
ATOM 1693 N N . ILE A 1 246 ? -18.068 -4.504 8.579 1.00 68.67 222 ILE A N 1
ATOM 1694 C CA . ILE A 1 246 ? -19.353 -3.904 8.255 1.00 48.76 222 ILE A CA 1
ATOM 1695 C C . ILE A 1 246 ? -20.118 -4.779 7.268 1.00 27.01 222 ILE A C 1
ATOM 1696 O O . ILE A 1 246 ? -21.252 -5.173 7.531 1.00 29.19 222 ILE A O 1
ATOM 1702 N N . ASN B 1 23 ? 24.808 -18.332 74.899 1.00 79.10 -1 ASN B N 1
ATOM 1703 C CA . ASN B 1 23 ? 23.424 -18.614 75.260 1.00 90.85 -1 ASN B CA 1
ATOM 1704 C C . ASN B 1 23 ? 22.446 -18.181 74.163 1.00 118.90 -1 ASN B C 1
ATOM 1705 O O . ASN B 1 23 ? 21.240 -18.409 74.263 1.00 133.49 -1 ASN B O 1
ATOM 1710 N N . ALA B 1 24 ? 22.975 -17.567 73.108 1.00 117.21 0 ALA B N 1
ATOM 1711 C CA . ALA B 1 24 ? 22.152 -17.132 71.982 1.00 107.32 0 ALA B CA 1
ATOM 1712 C C . ALA B 1 24 ? 21.620 -18.328 71.201 1.00 103.12 0 ALA B C 1
ATOM 1713 O O . ALA B 1 24 ? 22.395 -19.085 70.617 1.00 107.34 0 ALA B O 1
ATOM 1715 N N . MET B 1 25 ? 20.299 -18.495 71.186 1.00 97.76 1 MET B N 1
ATOM 1716 C CA . MET B 1 25 ? 19.695 -19.632 70.498 1.00 89.27 1 MET B CA 1
ATOM 1717 C C . MET B 1 25 ? 18.239 -19.406 70.087 1.00 85.62 1 MET B C 1
ATOM 1718 O O . MET B 1 25 ? 17.477 -18.745 70.790 1.00 73.05 1 MET B O 1
ATOM 1723 N N . ASN B 1 26 ? 17.869 -19.967 68.939 1.00 88.79 2 ASN B N 1
ATOM 1724 C CA . ASN B 1 26 ? 16.492 -19.948 68.461 1.00 59.34 2 ASN B CA 1
ATOM 1725 C C . ASN B 1 26 ? 15.849 -21.326 68.568 1.00 52.81 2 ASN B C 1
ATOM 1726 O O . ASN B 1 26 ? 16.544 -22.342 68.541 1.00 44.49 2 ASN B O 1
ATOM 1731 N N . TYR B 1 27 ? 14.524 -21.354 68.692 1.00 50.42 3 TYR B N 1
ATOM 1732 C CA . TYR B 1 27 ? 13.772 -22.605 68.622 1.00 47.24 3 TYR B CA 1
ATOM 1733 C C . TYR B 1 27 ? 12.281 -22.384 68.378 1.00 55.51 3 TYR B C 1
ATOM 1734 O O . TYR B 1 27 ? 11.714 -21.375 68.796 1.00 59.08 3 TYR B O 1
ATOM 1743 N N . GLU B 1 28 ? 11.660 -23.338 67.691 1.00 46.35 4 GLU B N 1
ATOM 1744 C CA . GLU B 1 28 ? 10.221 -23.314 67.453 1.00 31.42 4 GLU B CA 1
ATOM 1745 C C . GLU B 1 28 ? 9.520 -24.175 68.493 1.00 24.28 4 GLU B C 1
ATOM 1746 O O . GLU B 1 28 ? 9.782 -25.369 68.588 1.00 41.85 4 GLU B O 1
ATOM 1752 N N . LEU B 1 29 ? 8.629 -23.576 69.275 1.00 26.41 5 LEU B N 1
ATOM 1753 C CA . LEU B 1 29 ? 7.945 -24.322 70.324 1.00 17.57 5 LEU B CA 1
ATOM 1754 C C . LEU B 1 29 ? 6.446 -24.451 70.052 1.00 25.06 5 LEU B C 1
ATOM 1755 O O . LEU B 1 29 ? 5.798 -23.507 69.600 1.00 41.85 5 LEU B O 1
ATOM 1760 N N . MET B 1 30 ? 5.910 -25.636 70.325 1.00 31.85 6 MET B N 1
ATOM 1761 C CA . MET B 1 30 ? 4.479 -25.881 70.214 1.00 37.83 6 MET B CA 1
ATOM 1762 C C . MET B 1 30 ? 3.878 -26.210 71.577 1.00 61.07 6 MET B C 1
ATOM 1763 O O . MET B 1 30 ? 4.223 -27.223 72.198 1.00 43.85 6 MET B O 1
ATOM 1768 N N . GLU B 1 31 ? 2.983 -25.341 72.036 1.00 54.95 7 GLU B N 1
ATOM 1769 C CA . GLU B 1 31 ? 2.239 -25.567 73.264 1.00 35.73 7 GLU B CA 1
ATOM 1770 C C . GLU B 1 31 ? 1.002 -26.404 72.947 1.00 26.35 7 GLU B C 1
ATOM 1771 O O . GLU B 1 31 ? 0.307 -26.138 71.970 1.00 35.12 7 GLU B O 1
ATOM 1777 N N . PRO B 1 32 ? 0.733 -27.434 73.763 1.00 58.34 8 PRO B N 1
ATOM 1778 C CA . PRO B 1 32 ? -0.415 -28.313 73.516 1.00 52.83 8 PRO B CA 1
ATOM 1779 C C . PRO B 1 32 ? -1.749 -27.678 73.903 1.00 74.60 8 PRO B C 1
ATOM 1780 O O . PRO B 1 32 ? -1.767 -26.647 74.578 1.00 77.88 8 PRO B O 1
ATOM 1784 N N . ALA B 1 33 ? -2.846 -28.300 73.476 1.00 53.98 9 ALA B N 1
ATOM 1785 C CA . ALA B 1 33 ? -4.190 -27.788 73.737 1.00 39.89 9 ALA B CA 1
ATOM 1786 C C . ALA B 1 33 ? -4.498 -27.699 75.231 1.00 68.17 9 ALA B C 1
ATOM 1787 O O . ALA B 1 33 ? -5.024 -26.693 75.705 1.00 74.87 9 ALA B O 1
ATOM 1789 N N . LYS B 1 34 ? -4.180 -28.758 75.969 1.00 81.70 10 LYS B N 1
ATOM 1790 C CA . LYS B 1 34 ? -4.331 -28.739 77.418 1.00 77.88 10 LYS B CA 1
ATOM 1791 C C . LYS B 1 34 ? -3.045 -28.209 78.042 1.00 78.42 10 LYS B C 1
ATOM 1792 O O . LYS B 1 34 ? -2.238 -27.564 77.369 1.00 73.92 10 LYS B O 1
ATOM 1798 N N . GLN B 1 35 ? -2.857 -28.483 79.328 1.00 65.21 11 GLN B N 1
ATOM 1799 C CA . GLN B 1 35 ? -1.657 -28.041 80.026 1.00 42.79 11 GLN B CA 1
ATOM 1800 C C . GLN B 1 35 ? -0.538 -29.049 79.824 1.00 23.16 11 GLN B C 1
ATOM 1801 O O . GLN B 1 35 ? -0.709 -30.236 80.099 1.00 52.35 11 GLN B O 1
ATOM 1807 N N . ALA B 1 36 ? 0.602 -28.567 79.338 1.00 16.51 12 ALA B N 1
ATOM 1808 C CA . ALA B 1 36 ? 1.732 -29.425 78.985 1.00 12.10 12 ALA B CA 1
ATOM 1809 C C . ALA B 1 36 ? 2.174 -30.348 80.118 1.00 41.22 12 ALA B C 1
ATOM 1810 O O . ALA B 1 36 ? 2.637 -29.890 81.164 1.00 58.11 12 ALA B O 1
ATOM 1812 N N . ARG B 1 37 ? 2.022 -31.651 79.895 1.00 38.53 13 ARG B N 1
ATOM 1813 C CA . ARG B 1 37 ? 2.394 -32.660 80.882 1.00 38.04 13 ARG B CA 1
ATOM 1814 C C . ARG B 1 37 ? 3.677 -33.378 80.454 1.00 66.06 13 ARG B C 1
ATOM 1815 O O . ARG B 1 37 ? 4.356 -34.004 81.270 1.00 77.54 13 ARG B O 1
ATOM 1823 N N . PHE B 1 38 ? 4.006 -33.272 79.168 1.00 55.61 14 PHE B N 1
ATOM 1824 C CA . PHE B 1 38 ? 5.226 -33.867 78.628 1.00 38.76 14 PHE B CA 1
ATOM 1825 C C . PHE B 1 38 ? 5.924 -32.906 77.679 1.00 39.19 14 PHE B C 1
ATOM 1826 O O . PHE B 1 38 ? 5.389 -31.851 77.347 1.00 30.71 14 PHE B O 1
ATOM 1834 N N . CYS B 1 39 ? 7.122 -33.277 77.241 1.00 50.65 15 CYS B N 1
ATOM 1835 C CA . CYS B 1 39 ? 7.871 -32.459 76.297 1.00 40.65 15 CYS B CA 1
ATOM 1836 C C . CYS B 1 39 ? 8.790 -33.310 75.450 1.00 28.29 15 CYS B C 1
ATOM 1837 O O . CYS B 1 39 ? 9.490 -34.183 75.961 1.00 13.94 15 CYS B O 1
ATOM 1840 N N . VAL B 1 40 ? 8.778 -33.045 74.150 1.00 15.56 16 VAL B N 1
ATOM 1841 C CA . VAL B 1 40 ? 9.708 -33.683 73.236 1.00 11.67 16 VAL B CA 1
ATOM 1842 C C . VAL B 1 40 ? 10.669 -32.640 72.664 1.00 30.56 16 VAL B C 1
ATOM 1843 O O . VAL B 1 40 ? 10.247 -31.692 72.007 1.00 34.23 16 VAL B O 1
ATOM 1847 N N . ILE B 1 41 ? 11.958 -32.808 72.939 1.00 21.04 17 ILE B N 1
ATOM 1848 C CA . ILE B 1 41 ? 12.983 -31.941 72.366 1.00 14.00 17 ILE B CA 1
ATOM 1849 C C . ILE B 1 41 ? 13.608 -32.639 71.161 1.00 30.28 17 ILE B C 1
ATOM 1850 O O . ILE B 1 41 ? 14.236 -33.688 71.307 1.00 16.36 17 ILE B O 1
ATOM 1855 N N . TRP B 1 42 ? 13.424 -32.063 69.973 1.00 27.94 18 TRP B N 1
ATOM 1856 C CA . TRP B 1 42 ? 13.823 -32.713 68.725 1.00 30.42 18 TRP B CA 1
ATOM 1857 C C . TRP B 1 42 ? 15.003 -32.007 68.058 1.00 54.25 18 TRP B C 1
ATOM 1858 O O . TRP B 1 42 ? 14.948 -30.808 67.785 1.00 76.98 18 TRP B O 1
ATOM 1869 N N . LEU B 1 43 ? 16.060 -32.765 67.779 1.00 48.17 19 LEU B N 1
ATOM 1870 C CA . LEU B 1 43 ? 17.288 -32.202 67.227 1.00 38.94 19 LEU B CA 1
ATOM 1871 C C . LEU B 1 43 ? 17.591 -32.740 65.826 1.00 39.31 19 LEU B C 1
ATOM 1872 O O . LEU B 1 43 ? 17.610 -33.950 65.606 1.00 53.70 19 LEU B O 1
ATOM 1877 N N . HIS B 1 44 ? 17.820 -31.839 64.878 1.00 38.03 20 HIS B N 1
ATOM 1878 C CA . HIS B 1 44 ? 18.285 -32.236 63.555 1.00 35.14 20 HIS B CA 1
ATOM 1879 C C . HIS B 1 44 ? 19.562 -31.467 63.230 1.00 46.57 20 HIS B C 1
ATOM 1880 O O . HIS B 1 44 ? 19.729 -30.327 63.665 1.00 39.09 20 HIS B O 1
ATOM 1887 N N . GLY B 1 45 ? 20.462 -32.096 62.480 1.00 31.51 21 GLY B N 1
ATOM 1888 C CA . GLY B 1 45 ? 21.751 -31.502 62.175 1.00 35.51 21 GLY B CA 1
ATOM 1889 C C . GLY B 1 45 ? 21.681 -30.136 61.515 1.00 23.18 21 GLY B C 1
ATOM 1890 O O . GLY B 1 45 ? 20.703 -29.804 60.846 1.00 23.20 21 GLY B O 1
ATOM 1891 N N . ALA B 1 48 ? 22.284 -31.616 54.049 1.00 63.22 24 ALA B N 1
ATOM 1892 C CA . ALA B 1 48 ? 22.320 -33.062 53.860 1.00 74.07 24 ALA B CA 1
ATOM 1893 C C . ALA B 1 48 ? 21.343 -33.770 54.793 1.00 77.90 24 ALA B C 1
ATOM 1894 O O . ALA B 1 48 ? 20.564 -34.620 54.362 1.00 75.12 24 ALA B O 1
ATOM 1896 N N . ASP B 1 49 ? 21.388 -33.414 56.072 1.00 83.15 25 ASP B N 1
ATOM 1897 C CA . ASP B 1 49 ? 20.508 -34.026 57.062 1.00 72.40 25 ASP B CA 1
ATOM 1898 C C . ASP B 1 49 ? 19.944 -33.018 58.065 1.00 63.02 25 ASP B C 1
ATOM 1899 O O . ASP B 1 49 ? 19.894 -33.282 59.268 1.00 54.30 25 ASP B O 1
ATOM 1904 N N . GLY B 1 50 ? 19.519 -31.865 57.558 1.00 49.41 26 GLY B N 1
ATOM 1905 C CA . GLY B 1 50 ? 18.920 -30.838 58.388 1.00 55.26 26 GLY B CA 1
ATOM 1906 C C . GLY B 1 50 ? 17.451 -30.642 58.066 1.00 71.60 26 GLY B C 1
ATOM 1907 O O . GLY B 1 50 ? 16.972 -29.513 57.966 1.00 74.44 26 GLY B O 1
ATOM 1908 N N . HIS B 1 51 ? 16.740 -31.755 57.905 1.00 108.31 27 HIS B N 1
ATOM 1909 C CA . HIS B 1 51 ? 15.319 -31.752 57.559 1.00 108.82 27 HIS B CA 1
ATOM 1910 C C . HIS B 1 51 ? 14.476 -31.028 58.610 1.00 101.08 27 HIS B C 1
ATOM 1911 O O . HIS B 1 51 ? 14.738 -31.143 59.808 1.00 125.42 27 HIS B O 1
ATOM 1918 N N . ASP B 1 52 ? 13.468 -30.282 58.162 1.00 35.71 28 ASP B N 1
ATOM 1919 C CA . ASP B 1 52 ? 12.598 -29.564 59.088 1.00 31.15 28 ASP B CA 1
ATOM 1920 C C . ASP B 1 52 ? 11.501 -30.494 59.585 1.00 45.08 28 ASP B C 1
ATOM 1921 O O . ASP B 1 52 ? 10.535 -30.771 58.874 1.00 48.58 28 ASP B O 1
ATOM 1926 N N . PHE B 1 53 ? 11.663 -30.970 60.814 1.00 40.06 29 PHE B N 1
ATOM 1927 C CA . PHE B 1 53 ? 10.740 -31.937 61.393 1.00 11.61 29 PHE B CA 1
ATOM 1928 C C . PHE B 1 53 ? 9.568 -31.280 62.109 1.00 22.19 29 PHE B C 1
ATOM 1929 O O . PHE B 1 53 ? 8.811 -31.956 62.795 1.00 52.89 29 PHE B O 1
ATOM 1937 N N . VAL B 1 54 ? 9.420 -29.968 61.956 1.00 52.35 30 VAL B N 1
ATOM 1938 C CA . VAL B 1 54 ? 8.348 -29.239 62.637 1.00 62.25 30 VAL B CA 1
ATOM 1939 C C . VAL B 1 54 ? 6.972 -29.833 62.324 1.00 40.66 30 VAL B C 1
ATOM 1940 O O . VAL B 1 54 ? 6.120 -29.968 63.204 1.00 23.74 30 VAL B O 1
ATOM 1944 N N . ASP B 1 55 ? 6.785 -30.228 61.072 1.00 9.28 31 ASP B N 1
ATOM 1945 C CA . ASP B 1 55 ? 5.514 -30.765 60.610 1.00 29.53 31 ASP B CA 1
ATOM 1946 C C . ASP B 1 55 ? 5.268 -32.193 61.094 1.00 47.80 31 ASP B C 1
ATOM 1947 O O . ASP B 1 55 ? 4.148 -32.693 60.999 1.00 53.24 31 ASP B O 1
ATOM 1952 N N . ILE B 1 56 ? 6.314 -32.851 61.595 1.00 29.51 32 ILE B N 1
ATOM 1953 C CA . ILE B 1 56 ? 6.238 -34.270 61.948 1.00 11.53 32 ILE B CA 1
ATOM 1954 C C . ILE B 1 56 ? 5.172 -34.557 63.003 1.00 10.43 32 ILE B C 1
ATOM 1955 O O . ILE B 1 56 ? 4.645 -35.664 63.081 1.00 40.28 32 ILE B O 1
ATOM 1960 N N . VAL B 1 57 ? 4.853 -33.546 63.801 1.00 23.19 33 VAL B N 1
ATOM 1961 C CA . VAL B 1 57 ? 3.898 -33.692 64.887 1.00 43.42 33 VAL B CA 1
ATOM 1962 C C . VAL B 1 57 ? 2.496 -33.921 64.324 1.00 64.86 33 VAL B C 1
ATOM 1963 O O . VAL B 1 57 ? 1.619 -34.452 65.003 1.00 71.74 33 VAL B O 1
ATOM 1967 N N . ASN B 1 58 ? 2.304 -33.530 63.067 1.00 76.17 34 ASN B N 1
ATOM 1968 C CA . ASN B 1 58 ? 1.034 -33.710 62.378 1.00 64.45 34 ASN B CA 1
ATOM 1969 C C . ASN B 1 58 ? 0.908 -35.125 61.829 1.00 66.73 34 ASN B C 1
ATOM 1970 O O . ASN B 1 58 ? -0.121 -35.495 61.264 1.00 71.36 34 ASN B O 1
ATOM 1975 N N . TYR B 1 59 ? 1.967 -35.912 61.998 1.00 56.14 35 TYR B N 1
ATOM 1976 C CA . TYR B 1 59 ? 2.026 -37.258 61.443 1.00 38.17 35 TYR B CA 1
ATOM 1977 C C . TYR B 1 59 ? 1.851 -38.337 62.508 1.00 21.46 35 TYR B C 1
ATOM 1978 O O . TYR B 1 59 ? 1.934 -39.524 62.216 1.00 35.61 35 TYR B O 1
ATOM 1987 N N . PHE B 1 60 ? 1.591 -37.922 63.740 1.00 13.79 36 PHE B N 1
ATOM 1988 C CA . PHE B 1 60 ? 1.534 -38.857 64.856 1.00 9.84 36 PHE B CA 1
ATOM 1989 C C . PHE B 1 60 ? 0.115 -39.307 65.204 1.00 37.92 36 PHE B C 1
ATOM 1990 O O . PHE B 1 60 ? -0.823 -38.506 65.194 1.00 22.03 36 PHE B O 1
ATOM 1998 N N . ASP B 1 61 ? -0.026 -40.595 65.514 1.00 35.62 37 ASP B N 1
ATOM 1999 C CA . ASP B 1 61 ? -1.320 -41.186 65.852 1.00 20.93 37 ASP B CA 1
ATOM 2000 C C . ASP B 1 61 ? -1.602 -41.174 67.354 1.00 23.78 37 ASP B C 1
ATOM 2001 O O . ASP B 1 61 ? -2.647 -41.651 67.794 1.00 48.54 37 ASP B O 1
ATOM 2006 N N . VAL B 1 62 ? -0.667 -40.645 68.138 1.00 31.75 38 VAL B N 1
ATOM 2007 C CA . VAL B 1 62 ? -0.842 -40.551 69.587 1.00 25.53 38 VAL B CA 1
ATOM 2008 C C . VAL B 1 62 ? -1.340 -39.154 69.970 1.00 29.72 38 VAL B C 1
ATOM 2009 O O . VAL B 1 62 ? -0.995 -38.164 69.324 1.00 20.98 38 VAL B O 1
ATOM 2013 N N . SER B 1 63 ? -2.167 -39.082 71.007 1.00 42.49 39 SER B N 1
ATOM 2014 C CA . SER B 1 63 ? -2.771 -37.819 71.414 1.00 57.04 39 SER B CA 1
ATOM 2015 C C . SER B 1 63 ? -1.727 -36.818 71.905 1.00 59.73 39 SER B C 1
ATOM 2016 O O . SER B 1 63 ? -0.805 -37.168 72.649 1.00 32.09 39 SER B O 1
ATOM 2019 N N . LEU B 1 64 ? -1.887 -35.570 71.479 1.00 55.16 40 LEU B N 1
ATOM 2020 C CA . LEU B 1 64 ? -0.943 -34.510 71.804 1.00 33.84 40 LEU B CA 1
ATOM 2021 C C . LEU B 1 64 ? -1.621 -33.435 72.644 1.00 32.60 40 LEU B C 1
ATOM 2022 O O . LEU B 1 64 ? -1.355 -32.243 72.481 1.00 25.37 40 LEU B O 1
ATOM 2027 N N . ASP B 1 65 ? -2.504 -33.865 73.538 1.00 42.20 41 ASP B N 1
ATOM 2028 C CA . ASP B 1 65 ? -3.217 -32.947 74.414 1.00 41.20 41 ASP B CA 1
ATOM 2029 C C . ASP B 1 65 ? -2.289 -32.411 75.493 1.00 30.62 41 ASP B C 1
ATOM 2030 O O . ASP B 1 65 ? -2.415 -31.270 75.925 1.00 21.90 41 ASP B O 1
ATOM 2035 N N . GLU B 1 66 ? -1.349 -33.247 75.915 1.00 30.50 42 GLU B N 1
ATOM 2036 C CA . GLU B 1 66 ? -0.521 -32.949 77.073 1.00 29.07 42 GLU B CA 1
ATOM 2037 C C . GLU B 1 66 ? 0.955 -32.823 76.724 1.00 41.26 42 GLU B C 1
ATOM 2038 O O . GLU B 1 66 ? 1.789 -32.654 77.611 1.00 68.14 42 GLU B O 1
ATOM 2044 N N . ILE B 1 67 ? 1.282 -32.909 75.439 1.00 27.59 43 ILE B N 1
ATOM 2045 C CA . ILE B 1 67 ? 2.682 -32.894 75.025 1.00 14.32 43 ILE B CA 1
ATOM 2046 C C . ILE B 1 67 ? 3.098 -31.588 74.353 1.00 23.96 43 ILE B C 1
ATOM 2047 O O . ILE B 1 67 ? 2.477 -31.139 73.388 1.00 39.74 43 ILE B O 1
ATOM 2052 N N . ARG B 1 68 ? 4.154 -30.989 74.892 1.00 50.09 44 ARG B N 1
ATOM 2053 C CA . ARG B 1 68 ? 4.761 -29.782 74.350 1.00 44.19 44 ARG B CA 1
ATOM 2054 C C . ARG B 1 68 ? 5.903 -30.194 73.428 1.00 29.47 44 ARG B C 1
ATOM 2055 O O . ARG B 1 68 ? 6.527 -31.238 73.631 1.00 17.97 44 ARG B O 1
ATOM 2063 N N . PHE B 1 69 ? 6.176 -29.392 72.406 1.00 21.95 45 PHE B N 1
ATOM 2064 C CA . PHE B 1 69 ? 7.303 -29.692 71.526 1.00 45.87 45 PHE B CA 1
ATOM 2065 C C . PHE B 1 69 ? 8.323 -28.564 71.454 1.00 43.40 45 PHE B C 1
ATOM 2066 O O . PHE B 1 69 ? 7.964 -27.389 71.381 1.00 74.12 45 PHE B O 1
ATOM 2074 N N . ILE B 1 70 ? 9.599 -28.933 71.487 1.00 24.06 46 ILE B N 1
ATOM 2075 C CA . ILE B 1 70 ? 10.678 -27.973 71.291 1.00 19.27 46 ILE B CA 1
ATOM 2076 C C . ILE B 1 70 ? 11.561 -28.385 70.116 1.00 46.72 46 ILE B C 1
ATOM 2077 O O . ILE B 1 70 ? 12.162 -29.460 70.116 1.00 57.79 46 ILE B O 1
ATOM 2082 N N . PHE B 1 71 ? 11.615 -27.518 69.111 1.00 35.95 47 PHE B N 1
ATOM 2083 C CA . PHE B 1 71 ? 12.446 -27.721 67.937 1.00 25.26 47 PHE B CA 1
ATOM 2084 C C . PHE B 1 71 ? 13.582 -26.699 67.903 1.00 33.86 47 PHE B C 1
ATOM 2085 O O . PHE B 1 71 ? 13.432 -25.618 67.330 1.00 24.05 47 PHE B O 1
ATOM 2093 N N . PRO B 1 72 ? 14.718 -27.028 68.535 1.00 15.90 48 PRO B N 1
ATOM 2094 C CA . PRO B 1 72 ? 15.911 -26.188 68.421 1.00 33.21 48 PRO B CA 1
ATOM 2095 C C . PRO B 1 72 ? 16.407 -26.143 66.982 1.00 70.35 48 PRO B C 1
ATOM 2096 O O . PRO B 1 72 ? 16.470 -27.183 66.324 1.00 66.38 48 PRO B O 1
ATOM 2100 N N . HIS B 1 73 ? 16.749 -24.952 66.502 1.00 118.74 49 HIS B N 1
ATOM 2101 C CA . HIS B 1 73 ? 17.258 -24.792 65.145 1.00 147.64 49 HIS B CA 1
ATOM 2102 C C . HIS B 1 73 ? 18.633 -25.438 64.993 1.00 153.52 49 HIS B C 1
ATOM 2103 O O . HIS B 1 73 ? 19.286 -25.768 65.982 1.00 170.93 49 HIS B O 1
ATOM 2110 N N . ALA B 1 74 ? 19.072 -25.607 63.749 1.00 115.20 50 ALA B N 1
ATOM 2111 C CA . ALA B 1 74 ? 20.282 -26.371 63.451 1.00 83.90 50 ALA B CA 1
ATOM 2112 C C . ALA B 1 74 ? 21.592 -25.680 63.840 1.00 80.88 50 ALA B C 1
ATOM 2113 O O . ALA B 1 74 ? 22.665 -26.095 63.404 1.00 88.50 50 ALA B O 1
ATOM 2115 N N . ASP B 1 75 ? 21.509 -24.635 64.659 1.00 72.22 51 ASP B N 1
ATOM 2116 C CA . ASP B 1 75 ? 22.705 -23.941 65.129 1.00 76.58 51 ASP B CA 1
ATOM 2117 C C . ASP B 1 75 ? 23.124 -24.472 66.499 1.00 77.21 51 ASP B C 1
ATOM 2118 O O . ASP B 1 75 ? 24.234 -24.215 66.972 1.00 39.13 51 ASP B O 1
ATOM 2123 N N . ILE B 1 76 ? 22.222 -25.216 67.132 1.00 91.76 52 ILE B N 1
ATOM 2124 C CA . ILE B 1 76 ? 22.521 -25.887 68.391 1.00 86.27 52 ILE B CA 1
ATOM 2125 C C . ILE B 1 76 ? 23.413 -27.092 68.096 1.00 74.91 52 ILE B C 1
ATOM 2126 O O . ILE B 1 76 ? 24.122 -27.591 68.972 1.00 61.02 52 ILE B O 1
ATOM 2131 N N . ILE B 1 77 ? 23.378 -27.539 66.843 1.00 64.23 53 ILE B N 1
ATOM 2132 C CA . ILE B 1 77 ? 24.222 -28.628 66.372 1.00 37.76 53 ILE B CA 1
ATOM 2133 C C . ILE B 1 77 ? 25.441 -28.057 65.662 1.00 52.49 53 ILE B C 1
ATOM 2134 O O . ILE B 1 77 ? 25.306 -27.383 64.641 1.00 85.48 53 ILE B O 1
ATOM 2139 N N . PRO B 1 78 ? 26.640 -28.322 66.200 1.00 42.38 54 PRO B N 1
ATOM 2140 C CA . PRO B 1 78 ? 27.867 -27.816 65.572 1.00 37.58 54 PRO B CA 1
ATOM 2141 C C . PRO B 1 78 ? 28.117 -28.421 64.185 1.00 39.92 54 PRO B C 1
ATOM 2142 O O . PRO B 1 78 ? 27.592 -29.489 63.862 1.00 35.68 54 PRO B O 1
ATOM 2146 N N . VAL B 1 79 ? 28.916 -27.731 63.378 1.00 49.73 55 VAL B N 1
ATOM 2147 C CA . VAL B 1 79 ? 29.147 -28.122 61.992 1.00 42.73 55 VAL B CA 1
ATOM 2148 C C . VAL B 1 79 ? 30.362 -29.030 61.851 1.00 45.69 55 VAL B C 1
ATOM 2149 O O . VAL B 1 79 ? 30.532 -29.705 60.836 1.00 39.57 55 VAL B O 1
ATOM 2153 N N . THR B 1 80 ? 31.209 -29.038 62.872 1.00 37.32 56 THR B N 1
ATOM 2154 C CA . THR B 1 80 ? 32.481 -29.746 62.798 1.00 88.03 56 THR B CA 1
ATOM 2155 C C . THR B 1 80 ? 32.386 -31.212 63.217 1.00 92.90 56 THR B C 1
ATOM 2156 O O . THR B 1 80 ? 33.358 -31.960 63.106 1.00 96.58 56 THR B O 1
ATOM 2160 N N . ILE B 1 81 ? 31.215 -31.620 63.692 1.00 89.72 57 ILE B N 1
ATOM 2161 C CA . ILE B 1 81 ? 31.028 -32.992 64.151 1.00 83.03 57 ILE B CA 1
ATOM 2162 C C . ILE B 1 81 ? 30.909 -33.983 62.992 1.00 91.32 57 ILE B C 1
ATOM 2163 O O . ILE B 1 81 ? 31.356 -35.126 63.099 1.00 88.07 57 ILE B O 1
ATOM 2168 N N . ASN B 1 82 ? 30.318 -33.542 61.886 1.00 95.47 58 ASN B N 1
ATOM 2169 C CA . ASN B 1 82 ? 30.094 -34.424 60.745 1.00 120.30 58 ASN B CA 1
ATOM 2170 C C . ASN B 1 82 ? 30.913 -34.080 59.505 1.00 123.19 58 ASN B C 1
ATOM 2171 O O . ASN B 1 82 ? 30.837 -34.777 58.492 1.00 127.23 58 ASN B O 1
ATOM 2176 N N . MET B 1 83 ? 31.690 -33.006 59.577 1.00 107.47 59 MET B N 1
ATOM 2177 C CA . MET B 1 83 ? 32.566 -32.663 58.467 1.00 91.36 59 MET B CA 1
ATOM 2178 C C . MET B 1 83 ? 33.735 -33.635 58.416 1.00 75.62 59 MET B C 1
ATOM 2179 O O . MET B 1 83 ? 34.045 -34.184 57.365 1.00 68.37 59 MET B O 1
ATOM 2184 N N . GLY B 1 84 ? 34.366 -33.860 59.564 1.00 85.96 60 GLY B N 1
ATOM 2185 C CA . GLY B 1 84 ? 35.439 -34.833 59.664 1.00 87.14 60 GLY B CA 1
ATOM 2186 C C . GLY B 1 84 ? 34.932 -36.255 59.506 1.00 79.11 60 GLY B C 1
ATOM 2187 O O . GLY B 1 84 ? 35.713 -37.186 59.316 1.00 40.48 60 GLY B O 1
ATOM 2188 N N . MET B 1 85 ? 33.615 -36.419 59.588 1.00 95.66 61 MET B N 1
ATOM 2189 C CA . MET B 1 85 ? 32.978 -37.717 59.400 1.00 81.18 61 MET B CA 1
ATOM 2190 C C . MET B 1 85 ? 33.032 -38.238 57.968 1.00 68.04 61 MET B C 1
ATOM 2191 O O . MET B 1 85 ? 33.708 -39.227 57.683 1.00 66.69 61 MET B O 1
ATOM 2196 N N . GLN B 1 86 ? 32.326 -37.565 57.066 1.00 54.94 62 GLN B N 1
ATOM 2197 C CA . GLN B 1 86 ? 32.330 -37.960 55.663 1.00 49.37 62 GLN B CA 1
ATOM 2198 C C . GLN B 1 86 ? 33.312 -37.153 54.819 1.00 32.69 62 GLN B C 1
ATOM 2199 O O . GLN B 1 86 ? 33.027 -36.813 53.668 1.00 33.63 62 GLN B O 1
ATOM 2205 N N . MET B 1 87 ? 34.464 -36.846 55.404 1.00 26.64 63 MET B N 1
ATOM 2206 C CA . MET B 1 87 ? 35.605 -36.358 54.639 1.00 44.80 63 MET B CA 1
ATOM 2207 C C . MET B 1 87 ? 36.767 -37.337 54.765 1.00 44.40 63 MET B C 1
ATOM 2208 O O . MET B 1 87 ? 37.618 -37.415 53.886 1.00 34.59 63 MET B O 1
ATOM 2213 N N . ARG B 1 88 ? 36.777 -38.091 55.861 1.00 34.07 64 ARG B N 1
ATOM 2214 C CA . ARG B 1 88 ? 37.866 -39.010 56.182 1.00 25.88 64 ARG B CA 1
ATOM 2215 C C . ARG B 1 88 ? 37.473 -40.465 55.974 1.00 27.90 64 ARG B C 1
ATOM 2216 O O . ARG B 1 88 ? 38.273 -41.275 55.500 1.00 21.31 64 ARG B O 1
ATOM 2224 N N . ALA B 1 89 ? 36.243 -40.795 56.352 1.00 32.92 65 ALA B N 1
ATOM 2225 C CA . ALA B 1 89 ? 35.748 -42.161 56.250 1.00 39.40 65 ALA B CA 1
ATOM 2226 C C . ALA B 1 89 ? 35.612 -42.604 54.799 1.00 55.72 65 ALA B C 1
ATOM 2227 O O . ALA B 1 89 ? 35.177 -41.830 53.943 1.00 56.25 65 ALA B O 1
ATOM 2229 N N . TRP B 1 90 ? 35.985 -43.854 54.530 1.00 40.27 66 TRP B N 1
ATOM 2230 C CA . TRP B 1 90 ? 35.834 -44.433 53.200 1.00 40.35 66 TRP B CA 1
ATOM 2231 C C . TRP B 1 90 ? 34.373 -44.396 52.788 1.00 41.44 66 TRP B C 1
ATOM 2232 O O . TRP B 1 90 ? 33.489 -44.300 53.639 1.00 65.52 66 TRP B O 1
ATOM 2243 N N . TYR B 1 91 ? 34.123 -44.478 51.485 1.00 30.12 67 TYR B N 1
ATOM 2244 C CA . TYR B 1 91 ? 32.761 -44.424 50.964 1.00 33.07 67 TYR B CA 1
ATOM 2245 C C . TYR B 1 91 ? 31.881 -45.503 51.589 1.00 42.02 67 TYR B C 1
ATOM 2246 O O . TYR B 1 91 ? 30.675 -45.327 51.739 1.00 23.65 67 TYR B O 1
ATOM 2255 N N . ASP B 1 92 ? 32.498 -46.622 51.948 1.00 57.41 68 ASP B N 1
ATOM 2256 C CA . ASP B 1 92 ? 31.857 -47.588 52.825 1.00 33.41 68 ASP B CA 1
ATOM 2257 C C . ASP B 1 92 ? 32.647 -47.698 54.124 1.00 57.32 68 ASP B C 1
ATOM 2258 O O . ASP B 1 92 ? 33.844 -47.975 54.115 1.00 78.42 68 ASP B O 1
ATOM 2263 N N . ILE B 1 93 ? 31.980 -47.444 55.242 1.00 55.39 69 ILE B N 1
ATOM 2264 C CA . ILE B 1 93 ? 32.625 -47.561 56.543 1.00 25.01 69 ILE B CA 1
ATOM 2265 C C . ILE B 1 93 ? 31.857 -48.532 57.432 1.00 56.01 69 ILE B C 1
ATOM 2266 O O . ILE B 1 93 ? 30.643 -48.413 57.601 1.00 95.31 69 ILE B O 1
ATOM 2271 N N . LYS B 1 94 ? 32.571 -49.506 57.985 1.00 51.30 70 LYS B N 1
ATOM 2272 C CA . LYS B 1 94 ? 31.942 -50.575 58.750 1.00 63.72 70 LYS B CA 1
ATOM 2273 C C . LYS B 1 94 ? 32.289 -50.487 60.234 1.00 58.67 70 LYS B C 1
ATOM 2274 O O . LYS B 1 94 ? 31.749 -51.232 61.053 1.00 69.98 70 LYS B O 1
ATOM 2280 N N . SER B 1 95 ? 33.193 -49.568 60.566 1.00 65.45 71 SER B N 1
ATOM 2281 C CA . SER B 1 95 ? 33.561 -49.281 61.950 1.00 64.71 71 SER B CA 1
ATOM 2282 C C . SER B 1 95 ? 34.289 -47.939 62.034 1.00 67.62 71 SER B C 1
ATOM 2283 O O . SER B 1 95 ? 34.979 -47.536 61.095 1.00 57.54 71 SER B O 1
ATOM 2286 N N . LEU B 1 96 ? 34.137 -47.254 63.163 1.00 68.36 72 LEU B N 1
ATOM 2287 C CA . LEU B 1 96 ? 34.726 -45.930 63.347 1.00 77.68 72 LEU B CA 1
ATOM 2288 C C . LEU B 1 96 ? 36.133 -45.983 63.942 1.00 81.72 72 LEU B C 1
ATOM 2289 O O . LEU B 1 96 ? 36.578 -45.027 64.577 1.00 72.88 72 LEU B O 1
ATOM 2294 N N . ASP B 1 97 ? 36.827 -47.098 63.732 1.00 105.66 73 ASP B N 1
ATOM 2295 C CA . ASP B 1 97 ? 38.180 -47.273 64.257 1.00 118.48 73 ASP B CA 1
ATOM 2296 C C . ASP B 1 97 ? 39.167 -46.247 63.703 1.00 112.50 73 ASP B C 1
ATOM 2297 O O . ASP B 1 97 ? 39.946 -46.545 62.798 1.00 108.74 73 ASP B O 1
ATOM 2302 N N . SER B 1 100 ? 41.592 -43.828 63.997 1.00 24.79 76 SER B N 1
ATOM 2303 C CA . SER B 1 100 ? 42.156 -42.657 63.334 1.00 34.31 76 SER B CA 1
ATOM 2304 C C . SER B 1 100 ? 41.118 -41.553 63.206 1.00 37.92 76 SER B C 1
ATOM 2305 O O . SER B 1 100 ? 41.385 -40.393 63.522 1.00 42.50 76 SER B O 1
ATOM 2308 N N . LEU B 1 101 ? 39.932 -41.934 62.741 1.00 53.77 77 LEU B N 1
ATOM 2309 C CA . LEU B 1 101 ? 38.816 -41.014 62.550 1.00 51.78 77 LEU B CA 1
ATOM 2310 C C . LEU B 1 101 ? 38.422 -40.349 63.864 1.00 52.69 77 LEU B C 1
ATOM 2311 O O . LEU B 1 101 ? 37.888 -39.240 63.882 1.00 37.88 77 LEU B O 1
ATOM 2316 N N . ASN B 1 102 ? 38.705 -41.036 64.966 1.00 70.42 78 ASN B N 1
ATOM 2317 C CA . ASN B 1 102 ? 38.410 -40.535 66.304 1.00 80.50 78 ASN B CA 1
ATOM 2318 C C . ASN B 1 102 ? 39.181 -39.268 66.691 1.00 99.33 78 ASN B C 1
ATOM 2319 O O . ASN B 1 102 ? 38.984 -38.721 67.777 1.00 114.30 78 ASN B O 1
ATOM 2324 N N . ARG B 1 103 ? 40.052 -38.805 65.798 1.00 78.53 79 ARG B N 1
ATOM 2325 C CA . ARG B 1 103 ? 40.848 -37.604 66.029 1.00 42.62 79 ARG B CA 1
ATOM 2326 C C . ARG B 1 103 ? 40.246 -36.411 65.288 1.00 27.99 79 ARG B C 1
ATOM 2327 O O . ARG B 1 103 ? 40.594 -35.260 65.548 1.00 42.39 79 ARG B O 1
ATOM 2335 N N . VAL B 1 104 ? 39.331 -36.695 64.369 1.00 57.98 80 VAL B N 1
ATOM 2336 C CA . VAL B 1 104 ? 38.773 -35.666 63.501 1.00 55.15 80 VAL B CA 1
ATOM 2337 C C . VAL B 1 104 ? 37.379 -35.234 63.957 1.00 50.36 80 VAL B C 1
ATOM 2338 O O . VAL B 1 104 ? 36.644 -34.581 63.215 1.00 60.58 80 VAL B O 1
ATOM 2342 N N . VAL B 1 105 ? 37.018 -35.599 65.182 1.00 42.31 81 VAL B N 1
ATOM 2343 C CA . VAL B 1 105 ? 35.726 -35.218 65.739 1.00 45.24 81 VAL B CA 1
ATOM 2344 C C . VAL B 1 105 ? 35.880 -34.020 66.670 1.00 68.80 81 VAL B C 1
ATOM 2345 O O . VAL B 1 105 ? 36.857 -33.924 67.412 1.00 85.14 81 VAL B O 1
ATOM 2349 N N . ASP B 1 106 ? 34.914 -33.109 66.627 1.00 73.85 82 ASP B N 1
ATOM 2350 C CA . ASP B 1 106 ? 34.918 -31.952 67.513 1.00 69.39 82 ASP B CA 1
ATOM 2351 C C . ASP B 1 106 ? 34.219 -32.292 68.829 1.00 53.35 82 ASP B C 1
ATOM 2352 O O . ASP B 1 106 ? 33.024 -32.046 68.987 1.00 39.64 82 ASP B O 1
ATOM 2357 N N . VAL B 1 107 ? 34.973 -32.856 69.769 1.00 22.72 83 VAL B N 1
ATOM 2358 C CA . VAL B 1 107 ? 34.414 -33.306 71.041 1.00 44.85 83 VAL B CA 1
ATOM 2359 C C . VAL B 1 107 ? 33.893 -32.165 71.918 1.00 73.99 83 VAL B C 1
ATOM 2360 O O . VAL B 1 107 ? 32.844 -32.294 72.551 1.00 69.83 83 VAL B O 1
ATOM 2364 N N . GLU B 1 108 ? 34.624 -31.054 71.953 1.00 90.95 84 GLU B N 1
ATOM 2365 C CA . GLU B 1 108 ? 34.217 -29.900 72.749 1.00 100.33 84 GLU B CA 1
ATOM 2366 C C . GLU B 1 108 ? 32.915 -29.294 72.227 1.00 98.77 84 GLU B C 1
ATOM 2367 O O . GLU B 1 108 ? 32.073 -28.841 73.006 1.00 97.40 84 GLU B O 1
ATOM 2373 N N . GLY B 1 109 ? 32.754 -29.295 70.907 1.00 103.73 85 GLY B N 1
ATOM 2374 C CA . GLY B 1 109 ? 31.528 -28.825 70.289 1.00 105.74 85 GLY B CA 1
ATOM 2375 C C . GLY B 1 109 ? 30.352 -29.677 70.722 1.00 108.81 85 GLY B C 1
ATOM 2376 O O . GLY B 1 109 ? 29.259 -29.166 70.981 1.00 116.82 85 GLY B O 1
ATOM 2377 N N . ILE B 1 110 ? 30.584 -30.984 70.808 1.00 96.12 86 ILE B N 1
ATOM 2378 C CA . ILE B 1 110 ? 29.569 -31.905 71.298 1.00 79.36 86 ILE B CA 1
ATOM 2379 C C . ILE B 1 110 ? 29.237 -31.595 72.746 1.00 56.35 86 ILE B C 1
ATOM 2380 O O . ILE B 1 110 ? 28.071 -31.505 73.103 1.00 36.30 86 ILE B O 1
ATOM 2385 N N . ASN B 1 111 ? 30.266 -31.432 73.576 1.00 54.15 87 ASN B N 1
ATOM 2386 C CA . ASN B 1 111 ? 30.065 -31.102 74.990 1.00 60.81 87 ASN B CA 1
ATOM 2387 C C . ASN B 1 111 ? 29.198 -29.855 75.140 1.00 53.79 87 ASN B C 1
ATOM 2388 O O . ASN B 1 111 ? 28.301 -29.799 75.987 1.00 56.50 87 ASN B O 1
ATOM 2393 N N . SER B 1 112 ? 29.468 -28.862 74.298 1.00 30.88 88 SER B N 1
ATOM 2394 C CA . SER B 1 112 ? 28.738 -27.601 74.327 1.00 41.18 88 SER B CA 1
ATOM 2395 C C . SER B 1 112 ? 27.287 -27.777 73.894 1.00 58.67 88 SER B C 1
ATOM 2396 O O . SER B 1 112 ? 26.375 -27.247 74.531 1.00 71.50 88 SER B O 1
ATOM 2399 N N . SER B 1 113 ? 27.077 -28.511 72.805 1.00 54.39 89 SER B N 1
ATOM 2400 C CA . SER B 1 113 ? 25.727 -28.764 72.308 1.00 41.40 89 SER B CA 1
ATOM 2401 C C . SER B 1 113 ? 24.911 -29.523 73.350 1.00 43.62 89 SER B C 1
ATOM 2402 O O . SER B 1 113 ? 23.728 -29.244 73.562 1.00 58.69 89 SER B O 1
ATOM 2405 N N . ILE B 1 114 ? 25.564 -30.479 74.000 1.00 36.32 90 ILE B N 1
ATOM 2406 C CA . ILE B 1 114 ? 24.987 -31.201 75.124 1.00 49.07 90 ILE B CA 1
ATOM 2407 C C . ILE B 1 114 ? 24.621 -30.220 76.228 1.00 34.30 90 ILE B C 1
ATOM 2408 O O . ILE B 1 114 ? 23.577 -30.350 76.852 1.00 46.39 90 ILE B O 1
ATOM 2413 N N . ALA B 1 115 ? 25.478 -29.230 76.459 1.00 35.00 91 ALA B N 1
ATOM 2414 C CA . ALA B 1 115 ? 25.212 -28.222 77.482 1.00 54.29 91 ALA B CA 1
ATOM 2415 C C . ALA B 1 115 ? 24.017 -27.336 77.115 1.00 51.77 91 ALA B C 1
ATOM 2416 O O . ALA B 1 115 ? 23.332 -26.808 77.994 1.00 20.20 91 ALA B O 1
ATOM 2418 N N . LYS B 1 116 ? 23.772 -27.179 75.817 1.00 57.53 92 LYS B N 1
ATOM 2419 C CA . LYS B 1 116 ? 22.624 -26.413 75.337 1.00 46.61 92 LYS B CA 1
ATOM 2420 C C . LYS B 1 116 ? 21.327 -27.207 75.481 1.00 48.46 92 LYS B C 1
ATOM 2421 O O . LYS B 1 116 ? 20.286 -26.659 75.860 1.00 40.04 92 LYS B O 1
ATOM 2427 N N . VAL B 1 117 ? 21.392 -28.499 75.171 1.00 70.62 93 VAL B N 1
ATOM 2428 C CA . VAL B 1 117 ? 20.254 -29.384 75.393 1.00 56.32 93 VAL B CA 1
ATOM 2429 C C . VAL B 1 117 ? 19.938 -29.428 76.883 1.00 53.51 93 VAL B C 1
ATOM 2430 O O . VAL B 1 117 ? 18.782 -29.378 77.281 1.00 66.59 93 VAL B O 1
ATOM 2434 N N . ASN B 1 118 ? 20.985 -29.509 77.698 1.00 45.20 94 ASN B N 1
ATOM 2435 C CA . ASN B 1 118 ? 20.856 -29.520 79.150 1.00 47.22 94 ASN B CA 1
ATOM 2436 C C . ASN B 1 118 ? 20.341 -28.193 79.670 1.00 42.90 94 ASN B C 1
ATOM 2437 O O . ASN B 1 118 ? 19.737 -28.128 80.737 1.00 35.22 94 ASN B O 1
ATOM 2442 N N . LYS B 1 119 ? 20.595 -27.132 78.915 1.00 12.83 95 LYS B N 1
ATOM 2443 C CA . LYS B 1 119 ? 20.046 -25.829 79.245 1.00 38.55 95 LYS B CA 1
ATOM 2444 C C . LYS B 1 119 ? 18.556 -25.830 78.943 1.00 34.33 95 LYS B C 1
ATOM 2445 O O . LYS B 1 119 ? 17.776 -25.187 79.645 1.00 42.39 95 LYS B O 1
ATOM 2451 N N . LEU B 1 120 ? 18.169 -26.559 77.896 1.00 38.98 96 LEU B N 1
ATOM 2452 C CA . LEU B 1 120 ? 16.757 -26.710 77.538 1.00 40.12 96 LEU B CA 1
ATOM 2453 C C . LEU B 1 120 ? 15.994 -27.564 78.549 1.00 49.78 96 LEU B C 1
ATOM 2454 O O . LEU B 1 120 ? 14.836 -27.288 78.863 1.00 57.76 96 LEU B O 1
ATOM 2459 N N . ILE B 1 121 ? 16.645 -28.611 79.042 1.00 21.25 97 ILE B N 1
ATOM 2460 C CA . ILE B 1 121 ? 16.056 -29.471 80.055 1.00 27.97 97 ILE B CA 1
ATOM 2461 C C . ILE B 1 121 ? 15.972 -28.720 81.378 1.00 47.27 97 ILE B C 1
ATOM 2462 O O . ILE B 1 121 ? 14.982 -28.829 82.093 1.00 78.05 97 ILE B O 1
ATOM 2467 N N . ASP B 1 122 ? 17.011 -27.953 81.696 1.00 31.07 98 ASP B N 1
ATOM 2468 C CA . ASP B 1 122 ? 17.004 -27.101 82.883 1.00 33.38 98 ASP B CA 1
ATOM 2469 C C . ASP B 1 122 ? 15.871 -26.084 82.807 1.00 34.62 98 ASP B C 1
ATOM 2470 O O . ASP B 1 122 ? 15.187 -25.820 83.795 1.00 37.85 98 ASP B O 1
ATOM 2475 N N . SER B 1 123 ? 15.682 -25.515 81.621 1.00 33.36 99 SER B N 1
ATOM 2476 C CA . SER B 1 123 ? 14.629 -24.537 81.395 1.00 18.31 99 SER B CA 1
ATOM 2477 C C . SER B 1 123 ? 13.262 -25.171 81.585 1.00 34.86 99 SER B C 1
ATOM 2478 O O . SER B 1 123 ? 12.414 -24.649 82.308 1.00 43.93 99 SER B O 1
ATOM 2481 N N . GLN B 1 124 ? 13.064 -26.314 80.940 1.00 58.94 100 GLN B N 1
ATOM 2482 C CA . GLN B 1 124 ? 11.777 -26.995 80.957 1.00 59.62 100 GLN B CA 1
ATOM 2483 C C . GLN B 1 124 ? 11.390 -27.516 82.340 1.00 52.25 100 GLN B C 1
ATOM 2484 O O . GLN B 1 124 ? 10.243 -27.366 82.760 1.00 50.58 100 GLN B O 1
ATOM 2490 N N . VAL B 1 125 ? 12.352 -28.116 83.038 1.00 46.57 101 VAL B N 1
ATOM 2491 C CA . VAL B 1 125 ? 12.124 -28.695 84.362 1.00 66.17 101 VAL B CA 1
ATOM 2492 C C . VAL B 1 125 ? 11.466 -27.699 85.313 1.00 62.84 101 VAL B C 1
ATOM 2493 O O . VAL B 1 125 ? 10.519 -28.032 86.029 1.00 69.80 101 VAL B O 1
ATOM 2497 N N . ASN B 1 126 ? 11.960 -26.469 85.293 1.00 37.20 102 ASN B N 1
ATOM 2498 C CA . ASN B 1 126 ? 11.454 -25.428 86.172 1.00 55.61 102 ASN B CA 1
ATOM 2499 C C . ASN B 1 126 ? 10.293 -24.677 85.532 1.00 64.43 102 ASN B C 1
ATOM 2500 O O . ASN B 1 126 ? 9.613 -23.887 86.188 1.00 49.36 102 ASN B O 1
ATOM 2505 N N . GLN B 1 127 ? 10.070 -24.936 84.246 1.00 81.27 103 GLN B N 1
ATOM 2506 C CA . GLN B 1 127 ? 8.970 -24.319 83.512 1.00 73.54 103 GLN B CA 1
ATOM 2507 C C . GLN B 1 127 ? 7.678 -25.104 83.749 1.00 78.09 103 GLN B C 1
ATOM 2508 O O . GLN B 1 127 ? 6.648 -24.823 83.137 1.00 76.66 103 GLN B O 1
ATOM 2514 N N . GLY B 1 128 ? 7.744 -26.097 84.636 1.00 76.94 104 GLY B N 1
ATOM 2515 C CA . GLY B 1 128 ? 6.559 -26.817 85.070 1.00 62.68 104 GLY B CA 1
ATOM 2516 C C . GLY B 1 128 ? 6.540 -28.318 84.826 1.00 49.13 104 GLY B C 1
ATOM 2517 O O . GLY B 1 128 ? 5.796 -29.047 85.481 1.00 31.04 104 GLY B O 1
ATOM 2518 N N . ILE B 1 129 ? 7.359 -28.786 83.890 1.00 35.06 105 ILE B N 1
ATOM 2519 C CA . ILE B 1 129 ? 7.299 -30.180 83.464 1.00 35.40 105 ILE B CA 1
ATOM 2520 C C . ILE B 1 129 ? 8.428 -31.043 84.034 1.00 27.41 105 ILE B C 1
ATOM 2521 O O . ILE B 1 129 ? 9.541 -30.569 84.258 1.00 23.18 105 ILE B O 1
ATOM 2526 N N . ALA B 1 130 ? 8.122 -32.319 84.254 1.00 22.76 106 ALA B N 1
ATOM 2527 C CA . ALA B 1 130 ? 9.052 -33.256 84.875 1.00 17.29 106 ALA B CA 1
ATOM 2528 C C . ALA B 1 130 ? 10.146 -33.706 83.916 1.00 30.84 106 ALA B C 1
ATOM 2529 O O . ALA B 1 130 ? 9.883 -33.962 82.743 1.00 42.25 106 ALA B O 1
ATOM 2531 N N . SER B 1 131 ? 11.369 -33.820 84.426 1.00 25.46 107 SER B N 1
ATOM 2532 C CA . SER B 1 131 ? 12.497 -34.274 83.619 1.00 44.72 107 SER B CA 1
ATOM 2533 C C . SER B 1 131 ? 12.308 -35.707 83.136 1.00 35.99 107 SER B C 1
ATOM 2534 O O . SER B 1 131 ? 12.806 -36.080 82.077 1.00 51.84 107 SER B O 1
ATOM 2537 N N . GLU B 1 132 ? 11.578 -36.501 83.912 1.00 15.65 108 GLU B N 1
ATOM 2538 C CA . GLU B 1 132 ? 11.296 -37.879 83.542 1.00 12.35 108 GLU B CA 1
ATOM 2539 C C . GLU B 1 132 ? 10.195 -37.909 82.489 1.00 41.01 108 GLU B C 1
ATOM 2540 O O . GLU B 1 132 ? 9.874 -38.958 81.935 1.00 64.12 108 GLU B O 1
ATOM 2546 N N . ASN B 1 133 ? 9.614 -36.745 82.222 1.00 46.52 109 ASN B N 1
ATOM 2547 C CA . ASN B 1 133 ? 8.627 -36.606 81.161 1.00 41.76 109 ASN B CA 1
ATOM 2548 C C . ASN B 1 133 ? 9.154 -35.735 80.032 1.00 44.39 109 ASN B C 1
ATOM 2549 O O . ASN B 1 133 ? 8.387 -35.096 79.313 1.00 59.86 109 ASN B O 1
ATOM 2554 N N . ILE B 1 134 ? 10.475 -35.710 79.895 1.00 50.47 110 ILE B N 1
ATOM 2555 C CA . ILE B 1 134 ? 11.125 -35.000 78.805 1.00 54.62 110 ILE B CA 1
ATOM 2556 C C . ILE B 1 134 ? 11.795 -36.011 77.891 1.00 42.93 110 ILE B C 1
ATOM 2557 O O . ILE B 1 134 ? 12.621 -36.808 78.336 1.00 26.15 110 ILE B O 1
ATOM 2562 N N . ILE B 1 135 ? 11.427 -35.990 76.615 1.00 13.19 111 ILE B N 1
ATOM 2563 C CA . ILE B 1 135 ? 12.029 -36.897 75.654 1.00 10.87 111 ILE B CA 1
ATOM 2564 C C . ILE B 1 135 ? 13.022 -36.168 74.759 1.00 18.15 111 ILE B C 1
ATOM 2565 O O . ILE B 1 135 ? 12.738 -35.084 74.254 1.00 24.72 111 ILE B O 1
ATOM 2570 N N . LEU B 1 136 ? 14.199 -36.767 74.596 1.00 39.63 112 LEU B N 1
ATOM 2571 C CA . LEU B 1 136 ? 15.206 -36.255 73.677 1.00 49.55 112 LEU B CA 1
ATOM 2572 C C . LEU B 1 136 ? 15.223 -37.091 72.401 1.00 59.35 112 LEU B C 1
ATOM 2573 O O . LEU B 1 136 ? 15.571 -38.273 72.425 1.00 28.91 112 LEU B O 1
ATOM 2578 N N . ALA B 1 137 ? 14.835 -36.471 71.291 1.00 51.80 113 ALA B N 1
ATOM 2579 C CA . ALA B 1 137 ? 14.836 -37.137 69.995 1.00 42.00 113 ALA B CA 1
ATOM 2580 C C . ALA B 1 137 ? 15.889 -36.511 69.092 1.00 40.05 113 ALA B C 1
ATOM 2581 O O . ALA B 1 137 ? 16.351 -35.403 69.353 1.00 37.18 113 ALA B O 1
ATOM 2583 N N . GLY B 1 138 ? 16.267 -37.213 68.029 1.00 36.41 114 GLY B N 1
ATOM 2584 C CA . GLY B 1 138 ? 17.295 -36.706 67.141 1.00 16.51 114 GLY B CA 1
ATOM 2585 C C . GLY B 1 138 ? 17.458 -37.434 65.822 1.00 25.08 114 GLY B C 1
ATOM 2586 O O . GLY B 1 138 ? 17.431 -38.668 65.761 1.00 24.57 114 GLY B O 1
ATOM 2587 N N . PHE B 1 139 ? 17.632 -36.655 64.759 1.00 16.24 115 PHE B N 1
ATOM 2588 C CA . PHE B 1 139 ? 17.893 -37.211 63.441 1.00 44.16 115 PHE B CA 1
ATOM 2589 C C . PHE B 1 139 ? 19.321 -36.924 62.984 1.00 64.57 115 PHE B C 1
ATOM 2590 O O . PHE B 1 139 ? 19.782 -35.781 63.032 1.00 64.95 115 PHE B O 1
ATOM 2598 N N . SER B 1 140 ? 20.004 -37.976 62.536 1.00 53.35 116 SER B N 1
ATOM 2599 C CA . SER B 1 140 ? 21.389 -37.895 62.077 1.00 40.03 116 SER B CA 1
ATOM 2600 C C . SER B 1 140 ? 22.284 -37.230 63.123 1.00 60.10 116 SER B C 1
ATOM 2601 O O . SER B 1 140 ? 22.373 -37.707 64.256 1.00 84.26 116 SER B O 1
ATOM 2604 N N . GLN B 1 141 ? 22.926 -36.127 62.740 1.00 25.16 117 GLN B N 1
ATOM 2605 C CA . GLN B 1 141 ? 23.839 -35.400 63.623 1.00 25.89 117 GLN B CA 1
ATOM 2606 C C . GLN B 1 141 ? 23.212 -35.128 64.981 1.00 17.90 117 GLN B C 1
ATOM 2607 O O . GLN B 1 141 ? 23.883 -35.204 66.011 1.00 17.58 117 GLN B O 1
ATOM 2613 N N . GLY B 1 142 ? 21.919 -34.815 64.968 1.00 11.54 118 GLY B N 1
ATOM 2614 C CA . GLY B 1 142 ? 21.190 -34.493 66.179 1.00 29.11 118 GLY B CA 1
ATOM 2615 C C . GLY B 1 142 ? 21.060 -35.673 67.116 1.00 49.70 118 GLY B C 1
ATOM 2616 O O . GLY B 1 142 ? 21.219 -35.520 68.331 1.00 47.05 118 GLY B O 1
ATOM 2617 N N . GLY B 1 143 ? 20.779 -36.844 66.546 1.00 59.09 119 GLY B N 1
ATOM 2618 C CA . GLY B 1 143 ? 20.605 -38.065 67.315 1.00 77.98 119 GLY B CA 1
ATOM 2619 C C . GLY B 1 143 ? 21.721 -38.263 68.318 1.00 86.21 119 GLY B C 1
ATOM 2620 O O . GLY B 1 143 ? 21.472 -38.484 69.509 1.00 83.37 119 GLY B O 1
ATOM 2621 N N . ILE B 1 144 ? 22.951 -38.162 67.819 1.00 77.60 120 ILE B N 1
ATOM 2622 C CA . ILE B 1 144 ? 24.155 -38.163 68.638 1.00 60.08 120 ILE B CA 1
ATOM 2623 C C . ILE B 1 144 ? 23.950 -37.353 69.910 1.00 53.93 120 ILE B C 1
ATOM 2624 O O . ILE B 1 144 ? 23.929 -37.906 71.018 1.00 50.49 120 ILE B O 1
ATOM 2629 N N . ILE B 1 145 ? 23.746 -36.049 69.729 1.00 46.02 121 ILE B N 1
ATOM 2630 C CA . ILE B 1 145 ? 23.620 -35.112 70.841 1.00 41.58 121 ILE B CA 1
ATOM 2631 C C . ILE B 1 145 ? 22.521 -35.522 71.817 1.00 39.71 121 ILE B C 1
ATOM 2632 O O . ILE B 1 145 ? 22.638 -35.292 73.015 1.00 24.36 121 ILE B O 1
ATOM 2637 N N . ALA B 1 146 ? 21.462 -36.145 71.312 1.00 59.78 122 ALA B N 1
ATOM 2638 C CA . ALA B 1 146 ? 20.416 -36.632 72.199 1.00 55.56 122 ALA B CA 1
ATOM 2639 C C . ALA B 1 146 ? 20.995 -37.710 73.107 1.00 47.96 122 ALA B C 1
ATOM 2640 O O . ALA B 1 146 ? 21.018 -37.560 74.334 1.00 62.74 122 ALA B O 1
ATOM 2642 N N . THR B 1 147 ? 21.505 -38.772 72.485 1.00 42.82 123 THR B N 1
ATOM 2643 C CA . THR B 1 147 ? 21.973 -39.954 73.205 1.00 49.90 123 THR B CA 1
ATOM 2644 C C . THR B 1 147 ? 23.001 -39.593 74.270 1.00 55.04 123 THR B C 1
ATOM 2645 O O . THR B 1 147 ? 22.795 -39.846 75.460 1.00 59.49 123 THR B O 1
ATOM 2649 N N . TYR B 1 148 ? 24.088 -38.967 73.836 1.00 52.54 124 TYR B N 1
ATOM 2650 C CA . TYR B 1 148 ? 25.148 -38.549 74.741 1.00 11.45 124 TYR B CA 1
ATOM 2651 C C . TYR B 1 148 ? 24.660 -37.619 75.846 1.00 23.61 124 TYR B C 1
ATOM 2652 O O . TYR B 1 148 ? 25.231 -37.600 76.935 1.00 42.04 124 TYR B O 1
ATOM 2661 N N . THR B 1 149 ? 23.609 -36.849 75.578 1.00 31.80 125 THR B N 1
ATOM 2662 C CA . THR B 1 149 ? 23.093 -35.949 76.604 1.00 39.31 125 THR B CA 1
ATOM 2663 C C . THR B 1 149 ? 22.373 -36.754 77.673 1.00 41.01 125 THR B C 1
ATOM 2664 O O . THR B 1 149 ? 22.478 -36.453 78.861 1.00 19.57 125 THR B O 1
ATOM 2668 N N . ALA B 1 150 ? 21.675 -37.802 77.246 1.00 11.02 126 ALA B N 1
ATOM 2669 C CA . ALA B 1 150 ? 20.800 -38.537 78.147 1.00 30.01 126 ALA B CA 1
ATOM 2670 C C . ALA B 1 150 ? 21.489 -39.707 78.854 1.00 39.86 126 ALA B C 1
ATOM 2671 O O . ALA B 1 150 ? 21.013 -40.184 79.887 1.00 33.03 126 ALA B O 1
ATOM 2673 N N . ILE B 1 151 ? 22.607 -40.169 78.306 1.00 36.31 127 ILE B N 1
ATOM 2674 C CA . ILE B 1 151 ? 23.356 -41.237 78.956 1.00 23.25 127 ILE B CA 1
ATOM 2675 C C . ILE B 1 151 ? 24.354 -40.661 79.951 1.00 29.54 127 ILE B C 1
ATOM 2676 O O . ILE B 1 151 ? 24.805 -41.353 80.861 1.00 48.90 127 ILE B O 1
ATOM 2681 N N . THR B 1 152 ? 24.686 -39.386 79.776 1.00 43.80 128 THR B N 1
ATOM 2682 C CA . THR B 1 152 ? 25.564 -38.683 80.703 1.00 47.84 128 THR B CA 1
ATOM 2683 C C . THR B 1 152 ? 24.766 -37.686 81.535 1.00 44.40 128 THR B C 1
ATOM 2684 O O . THR B 1 152 ? 25.319 -36.994 82.392 1.00 31.23 128 THR B O 1
ATOM 2688 N N . SER B 1 153 ? 23.466 -37.612 81.266 1.00 50.10 129 SER B N 1
ATOM 2689 C CA . SER B 1 153 ? 22.573 -36.757 82.031 1.00 28.10 129 SER B CA 1
ATOM 2690 C C . SER B 1 153 ? 22.637 -37.151 83.491 1.00 63.06 129 SER B C 1
ATOM 2691 O O . SER B 1 153 ? 22.483 -38.319 83.839 1.00 80.69 129 SER B O 1
ATOM 2694 N N . GLN B 1 154 ? 22.880 -36.165 84.340 1.00 40.97 130 GLN B N 1
ATOM 2695 C CA . GLN B 1 154 ? 22.928 -36.376 85.774 1.00 30.43 130 GLN B CA 1
ATOM 2696 C C . GLN B 1 154 ? 21.522 -36.434 86.356 1.00 47.18 130 GLN B C 1
ATOM 2697 O O . GLN B 1 154 ? 21.341 -36.747 87.532 1.00 54.24 130 GLN B O 1
ATOM 2703 N N . ARG B 1 155 ? 20.529 -36.133 85.523 1.00 54.72 131 ARG B N 1
ATOM 2704 C CA . ARG B 1 155 ? 19.136 -36.100 85.961 1.00 38.30 131 ARG B CA 1
ATOM 2705 C C . ARG B 1 155 ? 18.261 -37.079 85.183 1.00 44.38 131 ARG B C 1
ATOM 2706 O O . ARG B 1 155 ? 18.455 -37.285 83.985 1.00 40.74 131 ARG B O 1
ATOM 2714 N N . LYS B 1 156 ? 17.297 -37.673 85.884 1.00 47.66 132 LYS B N 1
ATOM 2715 C CA . LYS B 1 156 ? 16.416 -38.691 85.319 1.00 32.51 132 LYS B CA 1
ATOM 2716 C C . LYS B 1 156 ? 15.580 -38.156 84.163 1.00 42.49 132 LYS B C 1
ATOM 2717 O O . LYS B 1 156 ? 14.707 -37.309 84.356 1.00 60.83 132 LYS B O 1
ATOM 2723 N N . LEU B 1 157 ? 15.843 -38.661 82.963 1.00 40.06 133 LEU B N 1
ATOM 2724 C CA . LEU B 1 157 ? 15.088 -38.249 81.786 1.00 21.22 133 LEU B CA 1
ATOM 2725 C C . LEU B 1 157 ? 14.016 -39.271 81.424 1.00 10.22 133 LEU B C 1
ATOM 2726 O O . LEU B 1 157 ? 13.732 -40.181 82.198 1.00 37.19 133 LEU B O 1
ATOM 2731 N N . GLY B 1 158 ? 13.416 -39.117 80.250 1.00 18.17 134 GLY B N 1
ATOM 2732 C CA . GLY B 1 158 ? 12.269 -39.929 79.891 1.00 11.42 134 GLY B CA 1
ATOM 2733 C C . GLY B 1 158 ? 12.451 -40.889 78.731 1.00 24.44 134 GLY B C 1
ATOM 2734 O O . GLY B 1 158 ? 11.889 -41.984 78.737 1.00 13.22 134 GLY B O 1
ATOM 2735 N N . GLY B 1 159 ? 13.222 -40.487 77.728 1.00 13.48 135 GLY B N 1
ATOM 2736 C CA . GLY B 1 159 ? 13.366 -41.304 76.540 1.00 17.61 135 GLY B CA 1
ATOM 2737 C C . GLY B 1 159 ? 14.377 -40.793 75.535 1.00 38.93 135 GLY B C 1
ATOM 2738 O O . GLY B 1 159 ? 14.503 -39.585 75.317 1.00 43.27 135 GLY B O 1
ATOM 2739 N N . ILE B 1 160 ? 15.101 -41.725 74.924 1.00 22.88 136 ILE B N 1
ATOM 2740 C CA . ILE B 1 160 ? 16.048 -41.393 73.868 1.00 33.21 136 ILE B CA 1
ATOM 2741 C C . ILE B 1 160 ? 15.541 -41.924 72.540 1.00 44.59 136 ILE B C 1
ATOM 2742 O O . ILE B 1 160 ? 15.431 -43.127 72.359 1.00 50.87 136 ILE B O 1
ATOM 2747 N N . MET B 1 161 ? 15.234 -41.031 71.609 1.00 48.11 137 MET B N 1
ATOM 2748 C CA . MET B 1 161 ? 14.851 -41.462 70.270 1.00 50.84 137 MET B CA 1
ATOM 2749 C C . MET B 1 161 ? 15.937 -41.133 69.254 1.00 32.01 137 MET B C 1
ATOM 2750 O O . MET B 1 161 ? 16.019 -40.009 68.762 1.00 28.82 137 MET B O 1
ATOM 2755 N N . ALA B 1 162 ? 16.773 -42.123 68.952 1.00 27.82 138 ALA B N 1
ATOM 2756 C CA . ALA B 1 162 ? 17.865 -41.950 68.000 1.00 34.36 138 ALA B CA 1
ATOM 2757 C C . ALA B 1 162 ? 17.450 -42.455 66.630 1.00 36.16 138 ALA B C 1
ATOM 2758 O O . ALA B 1 162 ? 17.044 -43.607 66.486 1.00 41.48 138 ALA B O 1
ATOM 2760 N N . LEU B 1 163 ? 17.557 -41.592 65.625 1.00 50.56 139 LEU B N 1
ATOM 2761 C CA . LEU B 1 163 ? 17.120 -41.943 64.280 1.00 42.63 139 LEU B CA 1
ATOM 2762 C C . LEU B 1 163 ? 18.241 -41.786 63.259 1.00 41.38 139 LEU B C 1
ATOM 2763 O O . LEU B 1 163 ? 18.670 -40.668 62.974 1.00 53.90 139 LEU B O 1
ATOM 2768 N N . SER B 1 164 ? 18.701 -42.909 62.711 1.00 34.60 140 SER B N 1
ATOM 2769 C CA . SER B 1 164 ? 19.702 -42.912 61.647 1.00 29.23 140 SER B CA 1
ATOM 2770 C C . SER B 1 164 ? 20.946 -42.145 62.058 1.00 31.98 140 SER B C 1
ATOM 2771 O O . SER B 1 164 ? 21.462 -41.329 61.296 1.00 46.94 140 SER B O 1
ATOM 2774 N N . THR B 1 165 ? 21.416 -42.414 63.272 1.00 44.37 141 THR B N 1
ATOM 2775 C CA . THR B 1 165 ? 22.538 -41.689 63.856 1.00 13.74 141 THR B CA 1
ATOM 2776 C C . THR B 1 165 ? 23.571 -42.682 64.390 1.00 46.74 141 THR B C 1
ATOM 2777 O O . THR B 1 165 ? 23.395 -43.894 64.261 1.00 51.36 141 THR B O 1
ATOM 2781 N N . TYR B 1 166 ? 24.649 -42.177 64.984 1.00 63.27 142 TYR B N 1
ATOM 2782 C CA . TYR B 1 166 ? 25.720 -43.049 65.463 1.00 45.42 142 TYR B CA 1
ATOM 2783 C C . TYR B 1 166 ? 26.392 -42.542 66.743 1.00 44.52 142 TYR B C 1
ATOM 2784 O O . TYR B 1 166 ? 25.963 -41.545 67.324 1.00 25.85 142 TYR B O 1
ATOM 2793 N N . LEU B 1 167 ? 27.436 -43.246 67.179 1.00 64.96 143 LEU B N 1
ATOM 2794 C CA . LEU B 1 167 ? 28.200 -42.870 68.372 1.00 46.55 143 LEU B CA 1
ATOM 2795 C C . LEU B 1 167 ? 29.654 -42.544 68.038 1.00 46.10 143 LEU B C 1
ATOM 2796 O O . LEU B 1 167 ? 30.495 -43.441 67.982 1.00 39.35 143 LEU B O 1
ATOM 2801 N N . PRO B 1 168 ? 29.953 -41.253 67.821 1.00 43.60 144 PRO B N 1
ATOM 2802 C CA . PRO B 1 168 ? 31.288 -40.780 67.446 1.00 45.79 144 PRO B CA 1
ATOM 2803 C C . PRO B 1 168 ? 32.145 -40.483 68.665 1.00 44.85 144 PRO B C 1
ATOM 2804 O O . PRO B 1 168 ? 31.618 -40.036 69.685 1.00 61.00 144 PRO B O 1
ATOM 2808 N N . ALA B 1 169 ? 33.449 -40.719 68.543 1.00 48.42 145 ALA B N 1
ATOM 2809 C CA . ALA B 1 169 ? 34.389 -40.531 69.642 1.00 59.88 145 ALA B CA 1
ATOM 2810 C C . ALA B 1 169 ? 33.873 -41.199 70.909 1.00 71.63 145 ALA B C 1
ATOM 2811 O O . ALA B 1 169 ? 33.839 -40.584 71.975 1.00 82.51 145 ALA B O 1
ATOM 2813 N N . TRP B 1 170 ? 33.455 -42.454 70.771 1.00 35.31 146 TRP B N 1
ATOM 2814 C CA . TRP B 1 170 ? 32.891 -43.221 71.877 1.00 38.50 146 TRP B CA 1
ATOM 2815 C C . TRP B 1 170 ? 33.832 -43.245 73.082 1.00 67.05 146 TRP B C 1
ATOM 2816 O O . TRP B 1 170 ? 33.386 -43.225 74.228 1.00 58.61 146 TRP B O 1
ATOM 2827 N N . ASP B 1 171 ? 35.135 -43.251 72.814 1.00 68.26 147 ASP B N 1
ATOM 2828 C CA . ASP B 1 171 ? 36.134 -43.244 73.876 1.00 63.64 147 ASP B CA 1
ATOM 2829 C C . ASP B 1 171 ? 36.252 -41.882 74.562 1.00 71.39 147 ASP B C 1
ATOM 2830 O O . ASP B 1 171 ? 36.987 -41.737 75.538 1.00 98.53 147 ASP B O 1
ATOM 2835 N N . ASN B 1 172 ? 35.531 -40.888 74.054 1.00 46.73 148 ASN B N 1
ATOM 2836 C CA . ASN B 1 172 ? 35.558 -39.553 74.648 1.00 43.38 148 ASN B CA 1
ATOM 2837 C C . ASN B 1 172 ? 34.361 -39.272 75.546 1.00 61.88 148 ASN B C 1
ATOM 2838 O O . ASN B 1 172 ? 34.313 -38.240 76.217 1.00 67.14 148 ASN B O 1
ATOM 2843 N N . PHE B 1 173 ? 33.398 -40.190 75.558 1.00 70.36 149 PHE B N 1
ATOM 2844 C CA . PHE B 1 173 ? 32.150 -39.969 76.284 1.00 67.47 149 PHE B CA 1
ATOM 2845 C C . PHE B 1 173 ? 31.728 -41.157 77.146 1.00 60.00 149 PHE B C 1
ATOM 2846 O O . PHE B 1 173 ? 31.019 -40.982 78.137 1.00 85.92 149 PHE B O 1
ATOM 2854 N N . LYS B 1 174 ? 32.159 -42.358 76.769 1.00 32.29 150 LYS B N 1
ATOM 2855 C CA . LYS B 1 174 ? 31.713 -43.583 77.437 1.00 42.46 150 LYS B CA 1
ATOM 2856 C C . LYS B 1 174 ? 32.026 -43.627 78.935 1.00 57.26 150 LYS B C 1
ATOM 2857 O O . LYS B 1 174 ? 31.387 -44.363 79.686 1.00 57.84 150 LYS B O 1
ATOM 2861 N N . GLY B 1 175 ? 33.007 -42.838 79.362 1.00 82.02 151 GLY B N 1
ATOM 2862 C CA . GLY B 1 175 ? 33.372 -42.768 80.765 1.00 86.07 151 GLY B CA 1
ATOM 2863 C C . GLY B 1 175 ? 32.490 -41.819 81.555 1.00 67.15 151 GLY B C 1
ATOM 2864 O O . GLY B 1 175 ? 32.430 -41.890 82.782 1.00 56.24 151 GLY B O 1
ATOM 2865 N N . LYS B 1 176 ? 31.797 -40.932 80.846 1.00 45.22 152 LYS B N 1
ATOM 2866 C CA . LYS B 1 176 ? 30.949 -39.931 81.479 1.00 26.91 152 LYS B CA 1
ATOM 2867 C C . LYS B 1 176 ? 29.508 -40.404 81.633 1.00 28.85 152 LYS B C 1
ATOM 2868 O O . LYS B 1 176 ? 28.627 -39.614 81.977 1.00 34.78 152 LYS B O 1
ATOM 2874 N N . ILE B 1 177 ? 29.264 -41.685 81.377 1.00 26.33 153 ILE B N 1
ATOM 2875 C CA . ILE B 1 177 ? 27.909 -42.227 81.455 1.00 16.11 153 ILE B CA 1
ATOM 2876 C C . ILE B 1 177 ? 27.364 -42.197 82.881 1.00 21.42 153 ILE B C 1
ATOM 2877 O O . ILE B 1 177 ? 28.087 -42.460 83.839 1.00 22.38 153 ILE B O 1
ATOM 2882 N N . THR B 1 178 ? 26.086 -41.861 83.015 1.00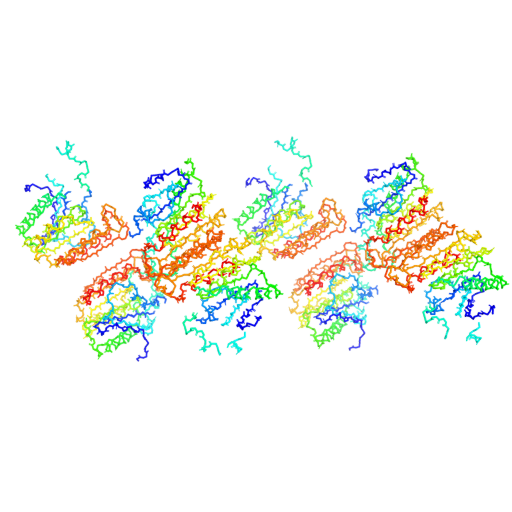 47.93 154 THR B N 1
ATOM 2883 C CA . THR B 1 178 ? 25.445 -41.835 84.322 1.00 39.13 154 THR B CA 1
ATOM 2884 C C . THR B 1 178 ? 24.505 -43.025 84.501 1.00 48.80 154 THR B C 1
ATOM 2885 O O . THR B 1 178 ? 23.725 -43.363 83.606 1.00 29.49 154 THR B O 1
ATOM 2889 N N . SER B 1 179 ? 24.593 -43.649 85.672 1.00 53.07 155 SER B N 1
ATOM 2890 C CA . SER B 1 179 ? 23.838 -44.857 85.984 1.00 57.73 155 SER B CA 1
ATOM 2891 C C . SER B 1 179 ? 22.356 -44.564 86.185 1.00 43.18 155 SER B C 1
ATOM 2892 O O . SER B 1 179 ? 21.513 -45.456 86.087 1.00 29.80 155 SER B O 1
ATOM 2895 N N . ILE B 1 180 ? 22.050 -43.303 86.462 1.00 47.25 156 ILE B N 1
ATOM 2896 C CA . ILE B 1 180 ? 20.702 -42.893 86.841 1.00 63.22 156 ILE B CA 1
ATOM 2897 C C . ILE B 1 180 ? 19.668 -43.025 85.720 1.00 66.87 156 ILE B C 1
ATOM 2898 O O . ILE B 1 180 ? 18.473 -42.841 85.950 1.00 71.22 156 ILE B O 1
ATOM 2903 N N . ASN B 1 181 ? 20.127 -43.337 84.511 1.00 68.24 157 ASN B N 1
ATOM 2904 C CA . ASN B 1 181 ? 19.226 -43.439 83.366 1.00 52.80 157 ASN B CA 1
ATOM 2905 C C . ASN B 1 181 ? 19.228 -44.798 82.670 1.00 43.13 157 ASN B C 1
ATOM 2906 O O . ASN B 1 181 ? 18.363 -45.070 81.841 1.00 33.21 157 ASN B O 1
ATOM 2911 N N . LYS B 1 182 ? 20.197 -45.644 83.007 1.00 49.29 158 LYS B N 1
ATOM 2912 C CA . LYS B 1 182 ? 20.300 -46.968 82.400 1.00 47.62 158 LYS B CA 1
ATOM 2913 C C . LYS B 1 182 ? 18.997 -47.743 82.550 1.00 46.59 158 LYS B C 1
ATOM 2914 O O . LYS B 1 182 ? 18.551 -48.015 83.662 1.00 54.78 158 LYS B O 1
ATOM 2920 N N . GLY B 1 183 ? 18.381 -48.069 81.418 1.00 41.64 159 GLY B N 1
ATOM 2921 C CA . GLY B 1 183 ? 17.117 -48.779 81.415 1.00 11.87 159 GLY B CA 1
ATOM 2922 C C . GLY B 1 183 ? 15.934 -47.881 81.111 1.00 39.71 159 GLY B C 1
ATOM 2923 O O . GLY B 1 183 ? 14.785 -48.313 81.188 1.00 37.31 159 GLY B O 1
ATOM 2924 N N . LEU B 1 184 ? 16.210 -46.623 80.778 1.00 42.18 160 LEU B N 1
ATOM 2925 C CA . LEU B 1 184 ? 15.160 -45.720 80.328 1.00 24.10 160 LEU B CA 1
ATOM 2926 C C . LEU B 1 184 ? 14.795 -46.068 78.883 1.00 27.78 160 LEU B C 1
ATOM 2927 O O . LEU B 1 184 ? 15.608 -46.648 78.164 1.00 40.19 160 LEU B O 1
ATOM 2932 N N . PRO B 1 185 ? 13.562 -45.749 78.464 1.00 35.99 161 PRO B N 1
ATOM 2933 C CA . PRO B 1 185 ? 13.109 -46.094 77.112 1.00 14.09 161 PRO B CA 1
ATOM 2934 C C . PRO B 1 185 ? 13.975 -45.492 76.008 1.00 10.58 161 PRO B C 1
ATOM 2935 O O . PRO B 1 185 ? 14.110 -44.273 75.916 1.00 20.96 161 PRO B O 1
ATOM 2939 N N . ILE B 1 186 ? 14.554 -46.350 75.177 1.00 31.85 162 ILE B N 1
ATOM 2940 C CA . ILE B 1 186 ? 15.342 -45.898 74.039 1.00 20.38 162 ILE B CA 1
ATOM 2941 C C . ILE B 1 186 ? 14.891 -46.573 72.744 1.00 23.01 162 ILE B C 1
ATOM 2942 O O . ILE B 1 186 ? 14.901 -47.800 72.629 1.00 13.29 162 ILE B O 1
ATOM 2947 N N . LEU B 1 187 ? 14.488 -45.754 71.778 1.00 31.17 163 LEU B N 1
ATOM 2948 C CA . LEU B 1 187 ? 14.116 -46.221 70.452 1.00 33.22 163 LEU B CA 1
ATOM 2949 C C . LEU B 1 187 ? 15.194 -45.865 69.436 1.00 35.07 163 LEU B C 1
ATOM 2950 O O . LEU B 1 187 ? 15.434 -44.689 69.151 1.00 13.24 163 LEU B O 1
ATOM 2955 N N . VAL B 1 188 ? 15.845 -46.889 68.894 1.00 44.09 164 VAL B N 1
ATOM 2956 C CA . VAL B 1 188 ? 16.828 -46.695 67.840 1.00 23.15 164 VAL B CA 1
ATOM 2957 C C . VAL B 1 188 ? 16.219 -47.095 66.501 1.00 20.19 164 VAL B C 1
ATOM 2958 O O . VAL B 1 188 ? 15.545 -48.114 66.402 1.00 31.11 164 VAL B O 1
ATOM 2962 N N . CYS B 1 189 ? 16.438 -46.275 65.479 1.00 31.58 165 CYS B N 1
ATOM 2963 C CA . CYS B 1 189 ? 15.929 -46.560 64.142 1.00 27.07 165 CYS B CA 1
ATOM 2964 C C . CYS B 1 189 ? 17.029 -46.379 63.105 1.00 28.84 165 CYS B C 1
ATOM 2965 O O . CYS B 1 189 ? 17.821 -45.436 63.192 1.00 9.53 165 CYS B O 1
ATOM 2968 N N . HIS B 1 190 ? 17.083 -47.274 62.121 1.00 47.63 166 HIS B N 1
ATOM 2969 C CA . HIS B 1 190 ? 18.082 -47.130 61.063 1.00 54.05 166 HIS B CA 1
ATOM 2970 C C . HIS B 1 190 ? 17.712 -47.742 59.708 1.00 38.86 166 HIS B C 1
ATOM 2971 O O . HIS B 1 190 ? 17.223 -48.873 59.618 1.00 20.39 166 HIS B O 1
ATOM 2978 N N . GLY B 1 191 ? 17.968 -46.975 58.653 1.00 39.77 167 GLY B N 1
ATOM 2979 C CA . GLY B 1 191 ? 17.708 -47.417 57.298 1.00 48.11 167 GLY B CA 1
ATOM 2980 C C . GLY B 1 191 ? 18.606 -48.566 56.885 1.00 53.47 167 GLY B C 1
ATOM 2981 O O . GLY B 1 191 ? 19.709 -48.730 57.411 1.00 34.28 167 GLY B O 1
ATOM 2982 N N . THR B 1 192 ? 18.128 -49.359 55.932 1.00 49.90 168 THR B N 1
ATOM 2983 C CA . THR B 1 192 ? 18.846 -50.542 55.473 1.00 25.26 168 THR B CA 1
ATOM 2984 C C . THR B 1 192 ? 19.733 -50.232 54.259 1.00 49.49 168 THR B C 1
ATOM 2985 O O . THR B 1 192 ? 20.783 -50.851 54.073 1.00 53.80 168 THR B O 1
ATOM 2989 N N . ASP B 1 193 ? 19.320 -49.257 53.452 1.00 75.92 169 ASP B N 1
ATOM 2990 C CA . ASP B 1 193 ? 20.108 -48.826 52.298 1.00 84.97 169 ASP B CA 1
ATOM 2991 C C . ASP B 1 193 ? 20.810 -47.492 52.547 1.00 63.38 169 ASP B C 1
ATOM 2992 O O . ASP B 1 193 ? 21.202 -46.804 51.604 1.00 59.33 169 ASP B O 1
ATOM 2997 N N . ASP B 1 194 ? 20.961 -47.134 53.818 1.00 33.40 170 ASP B N 1
ATOM 2998 C CA . ASP B 1 194 ? 21.614 -45.888 54.199 1.00 29.84 170 ASP B CA 1
ATOM 2999 C C . ASP B 1 194 ? 23.058 -45.861 53.695 1.00 44.63 170 ASP B C 1
ATOM 3000 O O . ASP B 1 194 ? 23.842 -46.774 53.968 1.00 26.94 170 ASP B O 1
ATOM 3005 N N . GLN B 1 195 ? 23.397 -44.815 52.945 1.00 50.74 171 GLN B N 1
ATOM 3006 C CA . GLN B 1 195 ? 24.737 -44.668 52.384 1.00 46.63 171 GLN B CA 1
ATOM 3007 C C . GLN B 1 195 ? 25.445 -43.448 52.959 1.00 40.26 171 GLN B C 1
ATOM 3008 O O . GLN B 1 195 ? 26.660 -43.308 52.826 1.00 46.85 171 GLN B O 1
ATOM 3014 N N . VAL B 1 196 ? 24.678 -42.567 53.593 1.00 38.90 172 VAL B N 1
ATOM 3015 C CA . VAL B 1 196 ? 25.242 -41.415 54.294 1.00 52.96 172 VAL B CA 1
ATOM 3016 C C . VAL B 1 196 ? 25.675 -41.821 55.705 1.00 43.71 172 VAL B C 1
ATOM 3017 O O . VAL B 1 196 ? 26.758 -41.456 56.167 1.00 53.50 172 VAL B O 1
ATOM 3021 N N . LEU B 1 197 ? 24.827 -42.588 56.381 1.00 21.05 173 LEU B N 1
ATOM 3022 C CA . LEU B 1 197 ? 25.199 -43.216 57.644 1.00 25.30 173 LEU B CA 1
ATOM 3023 C C . LEU B 1 197 ? 24.843 -44.701 57.633 1.00 22.14 173 LEU B C 1
ATOM 3024 O O . LEU B 1 197 ? 23.712 -45.072 57.936 1.00 35.92 173 LEU B O 1
ATOM 3029 N N . PRO B 1 198 ? 25.819 -45.553 57.280 1.00 13.41 174 PRO B N 1
ATOM 3030 C CA . PRO B 1 198 ? 25.641 -47.005 57.144 1.00 26.09 174 PRO B CA 1
ATOM 3031 C C . PRO B 1 198 ? 24.887 -47.642 58.314 1.00 11.46 174 PRO B C 1
ATOM 3032 O O . PRO B 1 198 ? 24.961 -47.146 59.433 1.00 19.45 174 PRO B O 1
ATOM 3036 N N . GLU B 1 199 ? 24.171 -48.729 58.046 1.00 33.66 175 GLU B N 1
ATOM 3037 C CA . GLU B 1 199 ? 23.334 -49.364 59.059 1.00 15.00 175 GLU B CA 1
ATOM 3038 C C . GLU B 1 199 ? 24.141 -49.896 60.234 1.00 23.60 175 GLU B C 1
ATOM 3039 O O . GLU B 1 199 ? 23.676 -49.871 61.370 1.00 31.57 175 GLU B O 1
ATOM 3045 N N . VAL B 1 200 ? 25.350 -50.376 59.953 1.00 51.80 176 VAL B N 1
ATOM 3046 C CA . VAL B 1 200 ? 26.237 -50.904 60.988 1.00 40.77 176 VAL B CA 1
ATOM 3047 C C . VAL B 1 200 ? 26.583 -49.848 62.035 1.00 34.15 176 VAL B C 1
ATOM 3048 O O . VAL B 1 200 ? 26.874 -50.174 63.190 1.00 46.42 176 VAL B O 1
ATOM 3052 N N . LEU B 1 201 ? 26.547 -48.583 61.626 1.00 38.90 177 LEU B N 1
ATOM 3053 C CA . LEU B 1 201 ? 26.753 -47.473 62.548 1.00 52.31 177 LEU B CA 1
ATOM 3054 C C . LEU B 1 201 ? 25.530 -47.284 63.443 1.00 58.18 177 LEU B C 1
ATOM 3055 O O . LEU B 1 201 ? 25.623 -46.697 64.521 1.00 86.81 177 LEU B O 1
ATOM 3060 N N . GLY B 1 202 ? 24.386 -47.786 62.989 1.00 25.41 178 GLY B N 1
ATOM 3061 C CA . GLY B 1 202 ? 23.167 -47.744 63.777 1.00 25.02 178 GLY B CA 1
ATOM 3062 C C . GLY B 1 202 ? 23.038 -48.971 64.657 1.00 24.76 178 GLY B C 1
ATOM 3063 O O . GLY B 1 202 ? 22.334 -48.954 65.664 1.00 38.48 178 GLY B O 1
ATOM 3064 N N . HIS B 1 203 ? 23.717 -50.042 64.262 1.00 31.96 179 HIS B N 1
ATOM 3065 C CA . HIS B 1 203 ? 23.779 -51.259 65.058 1.00 37.04 179 HIS B CA 1
ATOM 3066 C C . HIS B 1 203 ? 24.748 -51.068 66.218 1.00 34.04 179 HIS B C 1
ATOM 3067 O O . HIS B 1 203 ? 24.457 -51.450 67.352 1.00 41.87 179 HIS B O 1
ATOM 3074 N N . ASP B 1 204 ? 25.905 -50.479 65.928 1.00 16.40 180 ASP B N 1
ATOM 3075 C CA . ASP B 1 204 ? 26.938 -50.315 66.944 1.00 67.77 180 ASP B CA 1
ATOM 3076 C C . ASP B 1 204 ? 26.492 -49.393 68.078 1.00 65.30 180 ASP B C 1
ATOM 3077 O O . ASP B 1 204 ? 26.938 -49.547 69.214 1.00 89.85 180 ASP B O 1
ATOM 3082 N N . LEU B 1 205 ? 25.619 -48.437 67.770 1.00 15.29 181 LEU B N 1
ATOM 3083 C CA . LEU B 1 205 ? 25.060 -47.558 68.795 1.00 10.73 181 LEU B CA 1
ATOM 3084 C C . LEU B 1 205 ? 24.230 -48.384 69.771 1.00 39.24 181 LEU B C 1
ATOM 3085 O O . LEU B 1 205 ? 24.397 -48.288 70.990 1.00 30.73 181 LEU B O 1
ATOM 3090 N N . SER B 1 206 ? 23.347 -49.208 69.215 1.00 66.21 182 SER B N 1
ATOM 3091 C CA . SER B 1 206 ? 22.486 -50.080 70.003 1.00 64.82 182 SER B CA 1
ATOM 3092 C C . SER B 1 206 ? 23.288 -51.076 70.838 1.00 35.96 182 SER B C 1
ATOM 3093 O O . SER B 1 206 ? 22.961 -51.333 71.994 1.00 31.78 182 SER B O 1
ATOM 3096 N N . ASP B 1 207 ? 24.340 -51.631 70.248 1.00 43.50 183 ASP B N 1
ATOM 3097 C CA . ASP B 1 207 ? 25.151 -52.634 70.928 1.00 45.54 183 ASP B CA 1
ATOM 3098 C C . ASP B 1 207 ? 25.998 -52.020 72.035 1.00 45.99 183 ASP B C 1
ATOM 3099 O O . ASP B 1 207 ? 26.091 -52.570 73.133 1.00 63.78 183 ASP B O 1
ATOM 3104 N N . LYS B 1 208 ? 26.612 -50.877 71.745 1.00 35.44 184 LYS B N 1
ATOM 3105 C CA . LYS B 1 208 ? 27.449 -50.195 72.727 1.00 69.06 184 LYS B CA 1
ATOM 3106 C C . LYS B 1 208 ? 26.619 -49.615 73.869 1.00 84.48 184 LYS B C 1
ATOM 3107 O O . LYS B 1 208 ? 27.101 -49.498 74.997 1.00 81.61 184 LYS B O 1
ATOM 3113 N N . LEU B 1 209 ? 25.375 -49.250 73.576 1.00 67.80 185 LEU B N 1
ATOM 3114 C CA . LEU B 1 209 ? 24.457 -48.846 74.632 1.00 38.23 185 LEU B CA 1
ATOM 3115 C C . LEU B 1 209 ? 24.035 -50.062 75.451 1.00 42.54 185 LEU B C 1
ATOM 3116 O O . LEU B 1 209 ? 23.928 -49.990 76.675 1.00 57.78 185 LEU B O 1
ATOM 3121 N N . LYS B 1 210 ? 23.805 -51.179 74.764 1.00 43.24 186 LYS B N 1
ATOM 3122 C CA . LYS B 1 210 ? 23.373 -52.418 75.405 1.00 31.22 186 LYS B CA 1
ATOM 3123 C C . LYS B 1 210 ? 24.409 -52.939 76.393 1.00 31.69 186 LYS B C 1
ATOM 3124 O O . LYS B 1 210 ? 24.067 -53.395 77.482 1.00 28.00 186 LYS B O 1
ATOM 3130 N N . VAL B 1 211 ? 25.677 -52.875 76.003 1.00 58.71 187 VAL B N 1
ATOM 3131 C CA . VAL B 1 211 ? 26.755 -53.354 76.857 1.00 56.80 187 VAL B CA 1
ATOM 3132 C C . VAL B 1 211 ? 26.969 -52.392 78.022 1.00 56.46 187 VAL B C 1
ATOM 3133 O O . VAL B 1 211 ? 27.467 -52.780 79.079 1.00 42.39 187 VAL B O 1
ATOM 3137 N N . SER B 1 212 ? 26.570 -51.139 77.827 1.00 62.37 188 SER B N 1
ATOM 3138 C CA . SER B 1 212 ? 26.730 -50.117 78.853 1.00 49.34 188 SER B CA 1
ATOM 3139 C C . SER B 1 212 ? 25.488 -50.018 79.733 1.00 39.70 188 SER B C 1
ATOM 3140 O O . SER B 1 212 ? 25.350 -49.083 80.519 1.00 20.93 188 SER B O 1
ATOM 3143 N N . GLY B 1 213 ? 24.586 -50.984 79.590 1.00 24.37 189 GLY B N 1
ATOM 3144 C CA . GLY B 1 213 ? 23.435 -51.093 80.467 1.00 11.68 189 GLY B CA 1
ATOM 3145 C C . GLY B 1 213 ? 22.186 -50.382 79.983 1.00 28.64 189 GLY B C 1
ATOM 3146 O O . GLY B 1 213 ? 21.172 -50.352 80.683 1.00 31.05 189 GLY B O 1
ATOM 3147 N N . PHE B 1 214 ? 22.251 -49.811 78.785 1.00 21.18 190 PHE B N 1
ATOM 3148 C CA . PHE B 1 214 ? 21.113 -49.091 78.226 1.00 23.03 190 PHE B CA 1
ATOM 3149 C C . PHE B 1 214 ? 20.304 -49.970 77.277 1.00 29.52 190 PHE B C 1
ATOM 3150 O O . PHE B 1 214 ? 20.522 -49.959 76.065 1.00 27.19 190 PHE B O 1
ATOM 3158 N N . ALA B 1 215 ? 19.367 -50.725 77.838 1.00 51.00 191 ALA B N 1
ATOM 3159 C CA . ALA B 1 215 ? 18.486 -51.575 77.047 1.00 55.49 191 ALA B CA 1
ATOM 3160 C C . ALA B 1 215 ? 17.627 -50.743 76.097 1.00 56.72 191 ALA B C 1
ATOM 3161 O O . ALA B 1 215 ? 17.074 -49.715 76.487 1.00 43.07 191 ALA B O 1
ATOM 3163 N N . ASN B 1 216 ? 17.516 -51.195 74.852 1.00 70.19 192 ASN B N 1
ATOM 3164 C CA . ASN B 1 216 ? 16.750 -50.467 73.847 1.00 52.81 192 ASN B CA 1
ATOM 3165 C C . ASN B 1 216 ? 16.174 -51.350 72.749 1.00 40.40 192 ASN B C 1
ATOM 3166 O O . ASN B 1 216 ? 16.590 -52.492 72.568 1.00 31.01 192 ASN B O 1
ATOM 3171 N N . GLU B 1 217 ? 15.205 -50.804 72.023 1.00 47.22 193 GLU B N 1
ATOM 3172 C CA . GLU B 1 217 ? 14.652 -51.467 70.854 1.00 30.41 193 GLU B CA 1
ATOM 3173 C C . GLU B 1 217 ? 15.309 -50.913 69.603 1.00 27.17 193 GLU B C 1
ATOM 3174 O O . GLU B 1 217 ? 15.297 -49.703 69.367 1.00 25.62 193 GLU B O 1
ATOM 3180 N N . TYR B 1 218 ? 15.897 -51.803 68.812 1.00 29.21 194 TYR B N 1
ATOM 3181 C CA . TYR B 1 218 ? 16.467 -51.426 67.529 1.00 25.03 194 TYR B CA 1
ATOM 3182 C C . TYR B 1 218 ? 15.496 -51.780 66.411 1.00 25.07 194 TYR B C 1
ATOM 3183 O O . TYR B 1 218 ? 14.958 -52.886 66.371 1.00 23.69 194 TYR B O 1
ATOM 3192 N N . LYS B 1 219 ? 15.269 -50.831 65.508 1.00 15.37 195 LYS B N 1
ATOM 3193 C CA . LYS B 1 219 ? 14.383 -51.049 64.371 1.00 29.14 195 LYS B CA 1
ATOM 3194 C C . LYS B 1 219 ? 15.057 -50.662 63.056 1.00 17.25 195 LYS B C 1
ATOM 3195 O O . LYS B 1 219 ? 15.278 -49.480 62.777 1.00 12.82 195 LYS B O 1
ATOM 3201 N N . HIS B 1 220 ? 15.397 -51.667 62.256 1.00 33.74 196 HIS B N 1
ATOM 3202 C CA . HIS B 1 220 ? 15.983 -51.420 60.946 1.00 45.55 196 HIS B CA 1
ATOM 3203 C C . HIS B 1 220 ? 14.919 -51.515 59.867 1.00 34.10 196 HIS B C 1
ATOM 3204 O O . HIS B 1 220 ? 14.179 -52.494 59.795 1.00 24.81 196 HIS B O 1
ATOM 3211 N N . TYR B 1 221 ? 14.836 -50.479 59.040 1.00 30.90 197 TYR B N 1
ATOM 3212 C CA . TYR B 1 221 ? 13.771 -50.399 58.048 1.00 25.34 197 TYR B CA 1
ATOM 3213 C C . TYR B 1 221 ? 14.283 -50.774 56.668 1.00 43.42 197 TYR B C 1
ATOM 3214 O O . TYR B 1 221 ? 15.069 -50.047 56.063 1.00 75.23 197 TYR B O 1
ATOM 3223 N N . VAL B 1 222 ? 13.834 -51.928 56.188 1.00 47.09 198 VAL B N 1
ATOM 3224 C CA . VAL B 1 222 ? 14.277 -52.453 54.909 1.00 21.39 198 VAL B CA 1
ATOM 3225 C C . VAL B 1 222 ? 13.808 -51.560 53.775 1.00 28.33 198 VAL B C 1
ATOM 3226 O O . VAL B 1 222 ? 12.613 -51.308 53.622 1.00 37.53 198 VAL B O 1
ATOM 3230 N N . GLY B 1 223 ? 14.764 -51.074 52.992 1.00 22.37 199 GLY B N 1
ATOM 3231 C CA . GLY B 1 223 ? 14.471 -50.222 51.857 1.00 40.64 199 GLY B CA 1
ATOM 3232 C C . GLY B 1 223 ? 14.811 -48.765 52.097 1.00 20.58 199 GLY B C 1
ATOM 3233 O O . GLY B 1 223 ? 15.137 -48.028 51.168 1.00 32.33 199 GLY B O 1
ATOM 3234 N N . MET B 1 224 ? 14.737 -48.347 53.352 1.00 21.91 200 MET B N 1
ATOM 3235 C CA . MET B 1 224 ? 14.993 -46.958 53.693 1.00 58.21 200 MET B CA 1
ATOM 3236 C C . MET B 1 224 ? 16.484 -46.620 53.679 1.00 64.28 200 MET B C 1
ATOM 3237 O O . MET B 1 224 ? 17.317 -47.395 54.158 1.00 17.40 200 MET B O 1
ATOM 3242 N N . GLN B 1 225 ? 16.801 -45.448 53.163 1.00 72.36 201 GLN B N 1
ATOM 3243 C CA . GLN B 1 225 ? 18.154 -44.958 53.197 1.00 57.55 201 GLN B CA 1
ATOM 3244 C C . GLN B 1 225 ? 18.316 -43.917 54.306 1.00 44.23 201 GLN B C 1
ATOM 3245 O O . GLN B 1 225 ? 17.994 -44.156 55.448 1.00 27.89 201 GLN B O 1
ATOM 3251 N N . HIS B 1 226 ? 18.896 -42.560 54.008 1.00 58.65 202 HIS B N 1
ATOM 3252 C CA . HIS B 1 226 ? 19.031 -41.470 54.975 1.00 70.43 202 HIS B CA 1
ATOM 3253 C C . HIS B 1 226 ? 17.770 -40.612 55.054 1.00 22.52 202 HIS B C 1
ATOM 3254 O O . HIS B 1 226 ? 17.755 -39.457 54.622 1.00 77.40 202 HIS B O 1
ATOM 3261 N N . SER B 1 227 ? 16.681 -41.286 55.577 1.00 43.72 203 SER B N 1
ATOM 3262 C CA . SER B 1 227 ? 15.423 -40.560 55.683 1.00 25.28 203 SER B CA 1
ATOM 3263 C C . SER B 1 227 ? 14.514 -41.175 56.742 1.00 31.41 203 SER B C 1
ATOM 3264 O O . SER B 1 227 ? 14.926 -42.052 57.499 1.00 28.99 203 SER B O 1
ATOM 3267 N N . VAL B 1 228 ? 13.274 -40.701 56.788 1.00 41.38 204 VAL B N 1
ATOM 3268 C CA . VAL B 1 228 ? 12.280 -41.211 57.722 1.00 26.71 204 VAL B CA 1
ATOM 3269 C C . VAL B 1 228 ? 11.054 -41.682 56.944 1.00 17.48 204 VAL B C 1
ATOM 3270 O O . VAL B 1 228 ? 10.514 -40.945 56.118 1.00 25.34 204 VAL B O 1
ATOM 3274 N N . CYS B 1 229 ? 10.627 -42.916 57.197 1.00 39.90 205 CYS B N 1
ATOM 3275 C CA . CYS B 1 229 ? 9.485 -43.485 56.487 1.00 37.75 205 CYS B CA 1
ATOM 3276 C C . CYS B 1 229 ? 8.204 -43.382 57.309 1.00 40.36 205 CYS B C 1
ATOM 3277 O O . CYS B 1 229 ? 8.215 -42.876 58.431 1.00 47.46 205 CYS B O 1
ATOM 3280 N N . MET B 1 230 ? 7.102 -43.867 56.745 1.00 36.99 206 MET B N 1
ATOM 3281 C CA . MET B 1 230 ? 5.797 -43.755 57.390 1.00 37.23 206 MET B CA 1
ATOM 3282 C C . MET B 1 230 ? 5.639 -44.778 58.512 1.00 24.36 206 MET B C 1
ATOM 3283 O O . MET B 1 230 ? 5.067 -44.482 59.566 1.00 19.15 206 MET B O 1
ATOM 3288 N N . GLU B 1 231 ? 6.156 -45.980 58.281 1.00 26.38 207 GLU B N 1
ATOM 3289 C CA . GLU B 1 231 ? 6.179 -47.012 59.311 1.00 46.74 207 GLU B CA 1
ATOM 3290 C C . GLU B 1 231 ? 7.033 -46.571 60.491 1.00 46.53 207 GLU B C 1
ATOM 3291 O O . GLU B 1 231 ? 6.730 -46.883 61.645 1.00 31.90 207 GLU B O 1
ATOM 3297 N N . GLU B 1 232 ? 8.104 -45.844 60.193 1.00 35.56 208 GLU B N 1
ATOM 3298 C CA . GLU B 1 232 ? 8.955 -45.307 61.240 1.00 33.73 208 GLU B CA 1
ATOM 3299 C C . GLU B 1 232 ? 8.167 -44.326 62.090 1.00 19.52 208 GLU B C 1
ATOM 3300 O O . GLU B 1 232 ? 8.326 -44.294 63.304 1.00 37.72 208 GLU B O 1
ATOM 3306 N N . ILE B 1 233 ? 7.312 -43.534 61.449 1.00 16.47 209 ILE B N 1
ATOM 3307 C CA . ILE B 1 233 ? 6.476 -42.574 62.164 1.00 39.83 209 ILE B CA 1
ATOM 3308 C C . ILE B 1 233 ? 5.464 -43.302 63.039 1.00 25.01 209 ILE B C 1
ATOM 3309 O O . ILE B 1 233 ? 5.221 -42.915 64.186 1.00 21.45 209 ILE B O 1
ATOM 3314 N N . LYS B 1 234 ? 4.877 -44.358 62.483 1.00 41.65 210 LYS B N 1
ATOM 3315 C CA . LYS B 1 234 ? 3.987 -45.222 63.244 1.00 42.90 210 LYS B CA 1
ATOM 3316 C C . LYS B 1 234 ? 4.685 -45.666 64.520 1.00 56.09 210 LYS B C 1
ATOM 3317 O O . LYS B 1 234 ? 4.184 -45.442 65.623 1.00 47.37 210 LYS B O 1
ATOM 3323 N N . ASP B 1 235 ? 5.861 -46.264 64.361 1.00 57.38 211 ASP B N 1
ATOM 3324 C CA . ASP B 1 235 ? 6.618 -46.777 65.496 1.00 45.70 211 ASP B CA 1
ATOM 3325 C C . ASP B 1 235 ? 7.065 -45.682 66.469 1.00 50.91 211 ASP B C 1
ATOM 3326 O O . ASP B 1 235 ? 7.220 -45.941 67.660 1.00 71.43 211 ASP B O 1
ATOM 3331 N N . ILE B 1 236 ? 7.268 -44.467 65.968 1.00 47.09 212 ILE B N 1
ATOM 3332 C CA . ILE B 1 236 ? 7.645 -43.342 66.826 1.00 38.56 212 ILE B CA 1
ATOM 3333 C C . ILE B 1 236 ? 6.475 -42.955 67.722 1.00 43.31 212 ILE B C 1
ATOM 3334 O O . ILE B 1 236 ? 6.629 -42.804 68.939 1.00 48.87 212 ILE B O 1
ATOM 3339 N N . SER B 1 237 ? 5.304 -42.802 67.109 1.00 61.32 213 SER B N 1
ATOM 3340 C CA . SER B 1 237 ? 4.082 -42.496 67.847 1.00 41.26 213 SER B CA 1
ATOM 3341 C C . SER B 1 237 ? 3.763 -43.599 68.851 1.00 44.63 213 SER B C 1
ATOM 3342 O O . SER B 1 237 ? 3.301 -43.325 69.959 1.00 30.66 213 SER B O 1
ATOM 3345 N N . ASN B 1 238 ? 4.012 -44.845 68.457 1.00 50.40 214 ASN B N 1
ATOM 3346 C CA . ASN B 1 238 ? 3.832 -45.974 69.359 1.00 42.59 214 ASN B CA 1
ATOM 3347 C C . ASN B 1 238 ? 4.811 -45.893 70.526 1.00 34.90 214 ASN B C 1
ATOM 3348 O O . ASN B 1 238 ? 4.465 -46.220 71.665 1.00 51.49 214 ASN B O 1
ATOM 3353 N N . PHE B 1 239 ? 6.031 -45.448 70.239 1.00 25.09 215 PHE B N 1
ATOM 3354 C CA . PHE B 1 239 ? 7.057 -45.328 71.270 1.00 17.00 215 PHE B CA 1
ATOM 3355 C C . PHE B 1 239 ? 6.636 -44.311 72.310 1.00 20.65 215 PHE B C 1
ATOM 3356 O O . PHE B 1 239 ? 6.585 -44.615 73.495 1.00 24.11 215 PHE B O 1
ATOM 3364 N N . ILE B 1 240 ? 6.322 -43.106 71.849 1.00 21.64 216 ILE B N 1
ATOM 3365 C CA . ILE B 1 240 ? 5.864 -42.041 72.729 1.00 9.09 216 ILE B CA 1
ATOM 3366 C C . ILE B 1 240 ? 4.611 -42.466 73.496 1.00 46.36 216 ILE B C 1
ATOM 3367 O O . ILE B 1 240 ? 4.437 -42.114 74.667 1.00 45.92 216 ILE B O 1
ATOM 3372 N N . ALA B 1 241 ? 3.749 -43.233 72.832 1.00 29.40 217 ALA B N 1
ATOM 3373 C CA . ALA B 1 241 ? 2.546 -43.759 73.469 1.00 30.37 217 ALA B CA 1
ATOM 3374 C C . ALA B 1 241 ? 2.906 -44.675 74.632 1.00 44.71 217 ALA B C 1
ATOM 3375 O O . ALA B 1 241 ? 2.263 -44.639 75.681 1.00 44.20 217 ALA B O 1
ATOM 3377 N N . LYS B 1 242 ? 3.940 -45.489 74.438 1.00 57.07 218 LYS B N 1
ATOM 3378 C CA . LYS B 1 242 ? 4.410 -46.405 75.475 1.00 41.06 218 LYS B CA 1
ATOM 3379 C C . LYS B 1 242 ? 5.085 -45.678 76.634 1.00 39.78 218 LYS B C 1
ATOM 3380 O O . LYS B 1 242 ? 4.772 -45.920 77.800 1.00 42.88 218 LYS B O 1
ATOM 3385 N N . THR B 1 243 ? 6.009 -44.784 76.300 1.00 25.14 219 THR B N 1
ATOM 3386 C CA . THR B 1 243 ? 6.865 -44.142 77.288 1.00 13.09 219 THR B CA 1
ATOM 3387 C C . THR B 1 243 ? 6.128 -43.099 78.107 1.00 16.81 219 THR B C 1
ATOM 3388 O O . THR B 1 243 ? 6.288 -43.034 79.327 1.00 25.55 219 THR B O 1
ATOM 3392 N N . PHE B 1 244 ? 5.330 -42.274 77.433 1.00 28.69 220 PHE B N 1
ATOM 3393 C CA . PHE B 1 244 ? 4.606 -41.201 78.109 1.00 70.84 220 PHE B CA 1
ATOM 3394 C C . PHE B 1 244 ? 3.279 -41.668 78.714 1.00 74.53 220 PHE B C 1
ATOM 3395 O O . PHE B 1 244 ? 2.671 -40.956 79.515 1.00 65.75 220 PHE B O 1
ATOM 3403 N N . LYS B 1 245 ? 2.844 -42.866 78.328 1.00 50.01 221 LYS B N 1
ATOM 3404 C CA . LYS B 1 245 ? 1.631 -43.483 78.869 1.00 38.56 221 LYS B CA 1
ATOM 3405 C C . LYS B 1 245 ? 0.356 -42.691 78.580 1.00 53.76 221 LYS B C 1
ATOM 3406 O O . LYS B 1 245 ? -0.554 -42.634 79.408 1.00 50.90 221 LYS B O 1
ATOM 3412 N N . ILE B 1 246 ? 0.300 -42.081 77.400 1.00 65.78 222 ILE B N 1
ATOM 3413 C CA . ILE B 1 246 ? -0.919 -41.442 76.919 1.00 45.48 222 ILE B CA 1
ATOM 3414 C C . ILE B 1 246 ? -1.607 -42.360 75.915 1.00 48.12 222 ILE B C 1
ATOM 3415 O O . ILE B 1 246 ? -1.562 -43.584 76.052 1.00 38.43 222 ILE B O 1
ATOM 3420 N N . ASN C 1 23 ? 31.218 -27.704 -37.784 1.00 102.27 -1 ASN C N 1
ATOM 3421 C CA . ASN C 1 23 ? 29.858 -27.181 -37.850 1.00 95.33 -1 ASN C CA 1
ATOM 3422 C C . ASN C 1 23 ? 29.093 -27.381 -36.545 1.00 56.57 -1 ASN C C 1
ATOM 3423 O O . ASN C 1 23 ? 28.004 -26.834 -36.367 1.00 42.72 -1 ASN C O 1
ATOM 3428 N N . ALA C 1 24 ? 29.673 -28.160 -35.636 1.00 45.45 0 ALA C N 1
ATOM 3429 C CA . ALA C 1 24 ? 28.980 -28.599 -34.424 1.00 37.24 0 ALA C CA 1
ATOM 3430 C C . ALA C 1 24 ? 28.591 -27.431 -33.516 1.00 60.67 0 ALA C C 1
ATOM 3431 O O . ALA C 1 24 ? 29.366 -27.013 -32.655 1.00 64.19 0 ALA C O 1
ATOM 3433 N N . MET C 1 25 ? 27.377 -26.920 -33.709 1.00 59.70 1 MET C N 1
ATOM 3434 C CA . MET C 1 25 ? 26.809 -25.910 -32.823 1.00 48.33 1 MET C CA 1
ATOM 3435 C C . MET C 1 25 ? 25.322 -26.166 -32.583 1.00 39.74 1 MET C C 1
ATOM 3436 O O . MET C 1 25 ? 24.617 -26.662 -33.464 1.00 35.54 1 MET C O 1
ATOM 3441 N N . ASN C 1 26 ? 24.856 -25.832 -31.381 1.00 27.67 2 ASN C N 1
ATOM 3442 C CA . ASN C 1 26 ? 23.442 -25.938 -31.039 1.00 7.83 2 ASN C CA 1
ATOM 3443 C C . ASN C 1 26 ? 22.788 -24.567 -31.055 1.00 12.28 2 ASN C C 1
ATOM 3444 O O . ASN C 1 26 ? 23.468 -23.561 -30.888 1.00 14.61 2 ASN C O 1
ATOM 3449 N N . TYR C 1 27 ? 21.470 -24.523 -31.241 1.00 46.98 3 TYR C N 1
ATOM 3450 C CA . TYR C 1 27 ? 20.730 -23.269 -31.085 1.00 31.08 3 TYR C CA 1
ATOM 3451 C C . TYR C 1 27 ? 19.244 -23.424 -30.737 1.00 6.93 3 TYR C C 1
ATOM 3452 O O . TYR C 1 27 ? 18.623 -24.448 -31.016 1.00 7.11 3 TYR C O 1
ATOM 3461 N N . GLU C 1 28 ? 18.695 -22.390 -30.106 1.00 14.38 4 GLU C N 1
ATOM 3462 C CA . GLU C 1 28 ? 17.274 -22.323 -29.792 1.00 8.14 4 GLU C CA 1
ATOM 3463 C C . GLU C 1 28 ? 16.550 -21.551 -30.887 1.00 11.75 4 GLU C C 1
ATOM 3464 O O . GLU C 1 28 ? 16.673 -20.326 -30.991 1.00 21.92 4 GLU C O 1
ATOM 3470 N N . LEU C 1 29 ? 15.801 -22.274 -31.709 1.00 57.33 5 LEU C N 1
ATOM 3471 C CA . LEU C 1 29 ? 15.098 -21.663 -32.824 1.00 45.65 5 LEU C CA 1
ATOM 3472 C C . LEU C 1 29 ? 13.615 -21.488 -32.516 1.00 52.66 5 LEU C C 1
ATOM 3473 O O . LEU C 1 29 ? 12.992 -22.324 -31.858 1.00 42.69 5 LEU C O 1
ATOM 3478 N N . MET C 1 30 ? 13.068 -20.377 -32.991 1.00 31.40 6 MET C N 1
ATOM 3479 C CA . MET C 1 30 ? 11.668 -20.045 -32.799 1.00 15.18 6 MET C CA 1
ATOM 3480 C C . MET C 1 30 ? 11.048 -19.751 -34.153 1.00 28.14 6 MET C C 1
ATOM 3481 O O . MET C 1 30 ? 11.391 -18.759 -34.816 1.00 15.98 6 MET C O 1
ATOM 3486 N N . GLU C 1 31 ? 10.150 -20.642 -34.562 1.00 29.48 7 GLU C N 1
ATOM 3487 C CA . GLU C 1 31 ? 9.458 -20.525 -35.831 1.00 26.20 7 GLU C CA 1
ATOM 3488 C C . GLU C 1 31 ? 8.215 -19.668 -35.667 1.00 32.30 7 GLU C C 1
ATOM 3489 O O . GLU C 1 31 ? 7.359 -19.964 -34.836 1.00 36.91 7 GLU C O 1
ATOM 3495 N N . PRO C 1 32 ? 8.114 -18.596 -36.463 1.00 27.30 8 PRO C N 1
ATOM 3496 C CA . PRO C 1 32 ? 6.968 -17.690 -36.383 1.00 29.41 8 PRO C CA 1
ATOM 3497 C C . PRO C 1 32 ? 5.663 -18.391 -36.756 1.00 35.45 8 PRO C C 1
ATOM 3498 O O . PRO C 1 32 ? 5.681 -19.358 -37.518 1.00 41.18 8 PRO C O 1
ATOM 3502 N N . ALA C 1 33 ? 4.555 -17.896 -36.209 1.00 19.50 9 ALA C N 1
ATOM 3503 C CA . ALA C 1 33 ? 3.223 -18.446 -36.441 1.00 19.60 9 ALA C CA 1
ATOM 3504 C C . ALA C 1 33 ? 2.884 -18.612 -37.921 1.00 30.74 9 ALA C C 1
ATOM 3505 O O . ALA C 1 33 ? 2.256 -19.593 -38.318 1.00 55.52 9 ALA C O 1
ATOM 3507 N N . LYS C 1 34 ? 3.291 -17.646 -38.733 1.00 29.46 10 LYS C N 1
ATOM 3508 C CA . LYS C 1 34 ? 3.074 -17.722 -40.168 1.00 29.43 10 LYS C CA 1
ATOM 3509 C C . LYS C 1 34 ? 4.357 -18.180 -40.844 1.00 48.50 10 LYS C C 1
ATOM 3510 O O . LYS C 1 34 ? 5.308 -18.587 -40.178 1.00 63.37 10 LYS C O 1
ATOM 3516 N N . GLN C 1 35 ? 4.377 -18.108 -42.169 1.00 56.59 11 GLN C N 1
ATOM 3517 C CA . GLN C 1 35 ? 5.582 -18.397 -42.933 1.00 39.44 11 GLN C CA 1
ATOM 3518 C C . GLN C 1 35 ? 6.635 -17.347 -42.616 1.00 32.13 11 GLN C C 1
ATOM 3519 O O . GLN C 1 35 ? 6.326 -16.158 -42.545 1.00 39.74 11 GLN C O 1
ATOM 3525 N N . ALA C 1 36 ? 7.874 -17.787 -42.416 1.00 36.91 12 ALA C N 1
ATOM 3526 C CA . ALA C 1 36 ? 8.956 -16.880 -42.039 1.00 30.71 12 ALA C CA 1
ATOM 3527 C C . ALA C 1 36 ? 9.271 -15.870 -43.136 1.00 12.47 12 ALA C C 1
ATOM 3528 O O . ALA C 1 36 ? 9.293 -16.200 -44.319 1.00 54.16 12 ALA C O 1
ATOM 3530 N N . ARG C 1 37 ? 9.519 -14.637 -42.720 1.00 14.55 13 ARG C N 1
ATOM 3531 C CA . ARG C 1 37 ? 9.723 -13.522 -43.629 1.00 27.76 13 ARG C CA 1
ATOM 3532 C C . ARG C 1 37 ? 11.056 -12.859 -43.285 1.00 41.99 13 ARG C C 1
ATOM 3533 O O . ARG C 1 37 ? 11.823 -12.459 -44.167 1.00 17.94 13 ARG C O 1
ATOM 3541 N N . PHE C 1 38 ? 11.322 -12.763 -41.984 1.00 21.55 14 PHE C N 1
ATOM 3542 C CA . PHE C 1 38 ? 12.515 -12.109 -41.472 1.00 13.47 14 PHE C CA 1
ATOM 3543 C C . PHE C 1 38 ? 13.253 -13.042 -40.520 1.00 25.87 14 PHE C C 1
ATOM 3544 O O . PHE C 1 38 ? 12.743 -14.105 -40.154 1.00 12.42 14 PHE C O 1
ATOM 3552 N N . CYS C 1 39 ? 14.454 -12.649 -40.116 1.00 7.27 15 CYS C N 1
ATOM 3553 C CA . CYS C 1 39 ? 15.202 -13.436 -39.145 1.00 59.90 15 CYS C CA 1
ATOM 3554 C C . CYS C 1 39 ? 15.979 -12.558 -38.183 1.00 37.32 15 CYS C C 1
ATOM 3555 O O . CYS C 1 39 ? 16.437 -11.474 -38.545 1.00 23.99 15 CYS C O 1
ATOM 3558 N N . VAL C 1 40 ? 16.111 -13.034 -36.950 1.00 31.55 16 VAL C N 1
ATOM 3559 C CA . VAL C 1 40 ? 16.943 -12.374 -35.954 1.00 37.74 16 VAL C CA 1
ATOM 3560 C C . VAL C 1 40 ? 17.856 -13.399 -35.292 1.00 28.00 16 VAL C C 1
ATOM 3561 O O . VAL C 1 40 ? 17.422 -14.182 -34.441 1.00 13.89 16 VAL C O 1
ATOM 3565 N N . ILE C 1 41 ? 19.119 -13.404 -35.712 1.00 26.93 17 ILE C N 1
ATOM 3566 C CA . ILE C 1 41 ? 20.136 -14.234 -35.081 1.00 15.15 17 ILE C CA 1
ATOM 3567 C C . ILE C 1 41 ? 20.760 -13.470 -33.916 1.00 15.29 17 ILE C C 1
ATOM 3568 O O . ILE C 1 41 ? 21.331 -12.395 -34.094 1.00 23.58 17 ILE C O 1
ATOM 3573 N N . TRP C 1 42 ? 20.640 -14.041 -32.723 1.00 12.29 18 TRP C N 1
ATOM 3574 C CA . TRP C 1 42 ? 21.040 -13.395 -31.485 1.00 8.13 18 TRP C CA 1
ATOM 3575 C C . TRP C 1 42 ? 22.104 -14.241 -30.796 1.00 7.01 18 TRP C C 1
ATOM 3576 O O . TRP C 1 42 ? 21.836 -15.371 -30.387 1.00 21.90 18 TRP C O 1
ATOM 3587 N N . LEU C 1 43 ? 23.310 -13.689 -30.676 1.00 48.65 19 LEU C N 1
ATOM 3588 C CA . LEU C 1 43 ? 24.447 -14.412 -30.112 1.00 7.38 19 LEU C CA 1
ATOM 3589 C C . LEU C 1 43 ? 24.773 -13.955 -28.695 1.00 7.35 19 LEU C C 1
ATOM 3590 O O . LEU C 1 43 ? 24.565 -12.794 -28.342 1.00 14.67 19 LEU C O 1
ATOM 3595 N N . HIS C 1 44 ? 25.305 -14.871 -27.895 1.00 18.92 20 HIS C N 1
ATOM 3596 C CA . HIS C 1 44 ? 25.818 -14.534 -26.575 1.00 34.82 20 HIS C CA 1
ATOM 3597 C C . HIS C 1 44 ? 27.011 -15.429 -26.259 1.00 40.02 20 HIS C C 1
ATOM 3598 O O . HIS C 1 44 ? 27.191 -16.467 -26.888 1.00 54.64 20 HIS C O 1
ATOM 3605 N N . GLY C 1 45 ? 27.824 -15.026 -25.287 1.00 54.61 21 GLY C N 1
ATOM 3606 C CA . GLY C 1 45 ? 29.006 -15.789 -24.924 1.00 55.07 21 GLY C CA 1
ATOM 3607 C C . GLY C 1 45 ? 28.969 -16.343 -23.511 1.00 46.28 21 GLY C C 1
ATOM 3608 O O . GLY C 1 45 ? 28.089 -16.008 -22.719 1.00 42.30 21 GLY C O 1
ATOM 3609 N N . ALA C 1 48 ? 29.962 -15.106 -17.871 1.00 19.83 24 ALA C N 1
ATOM 3610 C CA . ALA C 1 48 ? 29.402 -14.301 -16.794 1.00 41.65 24 ALA C CA 1
ATOM 3611 C C . ALA C 1 48 ? 28.156 -13.575 -17.276 1.00 61.96 24 ALA C C 1
ATOM 3612 O O . ALA C 1 48 ? 27.059 -13.804 -16.768 1.00 85.72 24 ALA C O 1
ATOM 3614 N N . ASP C 1 49 ? 28.321 -12.704 -18.267 1.00 66.46 25 ASP C N 1
ATOM 3615 C CA . ASP C 1 49 ? 27.173 -12.056 -18.888 1.00 58.69 25 ASP C CA 1
ATOM 3616 C C . ASP C 1 49 ? 26.554 -12.966 -19.946 1.00 71.64 25 ASP C C 1
ATOM 3617 O O . ASP C 1 49 ? 26.083 -12.505 -20.986 1.00 83.05 25 ASP C O 1
ATOM 3622 N N . GLY C 1 50 ? 26.559 -14.265 -19.666 1.00 41.59 26 GLY C N 1
ATOM 3623 C CA . GLY C 1 50 ? 25.950 -15.243 -20.542 1.00 25.02 26 GLY C CA 1
ATOM 3624 C C . GLY C 1 50 ? 24.459 -15.313 -20.291 1.00 54.62 26 GLY C C 1
ATOM 3625 O O . GLY C 1 50 ? 23.870 -16.393 -20.270 1.00 86.99 26 GLY C O 1
ATOM 3626 N N . HIS C 1 51 ? 23.865 -14.143 -20.079 1.00 41.43 27 HIS C N 1
ATOM 3627 C CA . HIS C 1 51 ? 22.426 -13.988 -19.933 1.00 33.37 27 HIS C CA 1
ATOM 3628 C C . HIS C 1 51 ? 21.726 -14.657 -21.113 1.00 47.55 27 HIS C C 1
ATOM 3629 O O . HIS C 1 51 ? 22.174 -14.552 -22.257 1.00 46.02 27 HIS C O 1
ATOM 3636 N N . ASP C 1 52 ? 20.637 -15.361 -20.833 1.00 39.51 28 ASP C N 1
ATOM 3637 C CA . ASP C 1 52 ? 19.901 -16.040 -21.886 1.00 26.96 28 ASP C CA 1
ATOM 3638 C C . ASP C 1 52 ? 18.799 -15.141 -22.428 1.00 28.10 28 ASP C C 1
ATOM 3639 O O . ASP C 1 52 ? 17.844 -14.818 -21.721 1.00 33.50 28 ASP C O 1
ATOM 3644 N N . PHE C 1 53 ? 18.940 -14.746 -23.689 1.00 18.74 29 PHE C N 1
ATOM 3645 C CA . PHE C 1 53 ? 18.014 -13.806 -24.307 1.00 35.71 29 PHE C CA 1
ATOM 3646 C C . PHE C 1 53 ? 16.929 -14.508 -25.105 1.00 35.15 29 PHE C C 1
ATOM 3647 O O . PHE C 1 53 ? 16.351 -13.927 -26.019 1.00 50.61 29 PHE C O 1
ATOM 3655 N N . VAL C 1 54 ? 16.659 -15.760 -24.764 1.00 25.53 30 VAL C N 1
ATOM 3656 C CA . VAL C 1 54 ? 15.571 -16.493 -25.389 1.00 6.06 30 VAL C CA 1
ATOM 3657 C C . VAL C 1 54 ? 14.245 -15.871 -24.970 1.00 22.88 30 VAL C C 1
ATOM 3658 O O . VAL C 1 54 ? 13.321 -15.735 -25.774 1.00 24.30 30 VAL C O 1
ATOM 3662 N N . ASP C 1 55 ? 14.185 -15.460 -23.708 1.00 43.64 31 ASP C N 1
ATOM 3663 C CA . ASP C 1 55 ? 12.971 -14.933 -23.096 1.00 27.29 31 ASP C CA 1
ATOM 3664 C C . ASP C 1 55 ? 12.614 -13.518 -23.568 1.00 53.13 31 ASP C C 1
ATOM 3665 O O . ASP C 1 55 ? 11.472 -13.084 -23.409 1.00 58.90 31 ASP C O 1
ATOM 3670 N N . ILE C 1 56 ? 13.579 -12.807 -24.153 1.00 41.55 32 ILE C N 1
ATOM 3671 C CA . ILE C 1 56 ? 13.369 -11.416 -24.576 1.00 35.67 32 ILE C CA 1
ATOM 3672 C C . ILE C 1 56 ? 12.210 -11.266 -25.562 1.00 24.64 32 ILE C C 1
ATOM 3673 O O . ILE C 1 56 ? 11.623 -10.194 -25.695 1.00 27.76 32 ILE C O 1
ATOM 3678 N N . VAL C 1 57 ? 11.879 -12.359 -26.236 1.00 36.63 33 VAL C N 1
ATOM 3679 C CA . VAL C 1 57 ? 10.823 -12.367 -27.237 1.00 50.29 33 VAL C CA 1
ATOM 3680 C C . VAL C 1 57 ? 9.444 -12.157 -26.587 1.00 52.77 33 VAL C C 1
ATOM 3681 O O . VAL C 1 57 ? 8.477 -11.793 -27.257 1.00 43.42 33 VAL C O 1
ATOM 3685 N N . ASN C 1 58 ? 9.369 -12.366 -25.274 1.00 44.42 34 ASN C N 1
ATOM 3686 C CA . ASN C 1 58 ? 8.112 -12.237 -24.537 1.00 42.05 34 ASN C CA 1
ATOM 3687 C C . ASN C 1 58 ? 7.901 -10.838 -23.963 1.00 62.23 34 ASN C C 1
ATOM 3688 O O . ASN C 1 58 ? 6.874 -10.557 -23.339 1.00 6.44 34 ASN C O 1
ATOM 3693 N N . TYR C 1 59 ? 8.882 -9.967 -24.172 1.00 73.37 35 TYR C N 1
ATOM 3694 C CA . TYR C 1 59 ? 8.827 -8.611 -23.639 1.00 62.96 35 TYR C CA 1
ATOM 3695 C C . TYR C 1 59 ? 8.797 -7.564 -24.750 1.00 58.01 35 TYR C C 1
ATOM 3696 O O . TYR C 1 59 ? 8.642 -6.372 -24.486 1.00 79.04 35 TYR C O 1
ATOM 3705 N N . PHE C 1 60 ? 8.946 -8.015 -25.991 1.00 40.27 36 PHE C N 1
ATOM 3706 C CA . PHE C 1 60 ? 8.897 -7.120 -27.141 1.00 38.97 36 PHE C CA 1
ATOM 3707 C C . PHE C 1 60 ? 7.497 -6.548 -27.343 1.00 38.24 36 PHE C C 1
ATOM 3708 O O . PHE C 1 60 ? 6.532 -7.006 -26.731 1.00 33.61 36 PHE C O 1
ATOM 3716 N N . ASP C 1 61 ? 7.390 -5.547 -28.209 1.00 32.11 37 ASP C N 1
ATOM 3717 C CA . ASP C 1 61 ? 6.088 -5.005 -28.585 1.00 43.24 37 ASP C CA 1
ATOM 3718 C C . ASP C 1 61 ? 5.770 -5.312 -30.052 1.00 56.94 37 ASP C C 1
ATOM 3719 O O . ASP C 1 61 ? 4.616 -5.241 -30.475 1.00 55.48 37 ASP C O 1
ATOM 3724 N N . VAL C 1 62 ? 6.804 -5.659 -30.815 1.00 51.47 38 VAL C N 1
ATOM 3725 C CA . VAL C 1 62 ? 6.671 -5.995 -32.231 1.00 45.40 38 VAL C CA 1
ATOM 3726 C C . VAL C 1 62 ? 5.764 -7.205 -32.438 1.00 70.04 38 VAL C C 1
ATOM 3727 O O . VAL C 1 62 ? 5.553 -7.996 -31.517 1.00 67.58 38 VAL C O 1
ATOM 3731 N N . SER C 1 63 ? 5.234 -7.346 -33.650 1.00 73.01 39 SER C N 1
ATOM 3732 C CA . SER C 1 63 ? 4.571 -8.583 -34.049 1.00 61.41 39 SER C CA 1
ATOM 3733 C C . SER C 1 63 ? 5.643 -9.546 -34.551 1.00 50.56 39 SER C C 1
ATOM 3734 O O . SER C 1 63 ? 6.428 -9.208 -35.437 1.00 32.77 39 SER C O 1
ATOM 3737 N N . LEU C 1 64 ? 5.673 -10.743 -33.979 1.00 6.52 40 LEU C N 1
ATOM 3738 C CA . LEU C 1 64 ? 6.774 -11.669 -34.204 1.00 12.32 40 LEU C CA 1
ATOM 3739 C C . LEU C 1 64 ? 6.396 -12.857 -35.091 1.00 39.06 40 LEU C C 1
ATOM 3740 O O . LEU C 1 64 ? 7.157 -13.818 -35.213 1.00 27.65 40 LEU C O 1
ATOM 3745 N N . ASP C 1 65 ? 5.231 -12.778 -35.724 1.00 44.88 41 ASP C N 1
ATOM 3746 C CA . ASP C 1 65 ? 4.682 -13.913 -36.455 1.00 36.83 41 ASP C CA 1
ATOM 3747 C C . ASP C 1 65 ? 5.166 -13.994 -37.903 1.00 64.11 41 ASP C C 1
ATOM 3748 O O . ASP C 1 65 ? 4.609 -14.738 -38.710 1.00 59.15 41 ASP C O 1
ATOM 3753 N N . GLU C 1 66 ? 6.207 -13.232 -38.223 1.00 81.23 42 GLU C N 1
ATOM 3754 C CA . GLU C 1 66 ? 6.854 -13.311 -39.530 1.00 71.80 42 GLU C CA 1
ATOM 3755 C C . GLU C 1 66 ? 8.359 -13.450 -39.348 1.00 63.40 42 GLU C C 1
ATOM 3756 O O . GLU C 1 66 ? 9.096 -13.664 -40.310 1.00 51.10 42 GLU C O 1
ATOM 3762 N N . ILE C 1 67 ? 8.801 -13.331 -38.100 1.00 44.67 43 ILE C N 1
ATOM 3763 C CA . ILE C 1 67 ? 10.221 -13.274 -37.776 1.00 28.21 43 ILE C CA 1
ATOM 3764 C C . ILE C 1 67 ? 10.699 -14.547 -37.087 1.00 36.74 43 ILE C C 1
ATOM 3765 O O . ILE C 1 67 ? 10.168 -14.940 -36.047 1.00 41.46 43 ILE C O 1
ATOM 3770 N N . ARG C 1 68 ? 11.707 -15.184 -37.676 1.00 47.17 44 ARG C N 1
ATOM 3771 C CA . ARG C 1 68 ? 12.294 -16.395 -37.113 1.00 41.22 44 ARG C CA 1
ATOM 3772 C C . ARG C 1 68 ? 13.425 -16.030 -36.161 1.00 21.52 44 ARG C C 1
ATOM 3773 O O . ARG C 1 68 ? 14.353 -15.317 -36.542 1.00 14.45 44 ARG C O 1
ATOM 3781 N N . PHE C 1 69 ? 13.351 -16.515 -34.924 1.00 42.29 45 PHE C N 1
ATOM 3782 C CA . PHE C 1 69 ? 14.346 -16.144 -33.912 1.00 14.57 45 PHE C CA 1
ATOM 3783 C C . PHE C 1 69 ? 15.374 -17.233 -33.655 1.00 16.09 45 PHE C C 1
ATOM 3784 O O . PHE C 1 69 ? 15.039 -18.301 -33.148 1.00 11.99 45 PHE C O 1
ATOM 3792 N N . ILE C 1 70 ? 16.632 -16.959 -33.976 1.00 9.75 46 ILE C N 1
ATOM 3793 C CA . ILE C 1 70 ? 17.674 -17.959 -33.772 1.00 15.64 46 ILE C CA 1
ATOM 3794 C C . ILE C 1 70 ? 18.598 -17.542 -32.643 1.00 24.63 46 ILE C C 1
ATOM 3795 O O . ILE C 1 70 ? 19.104 -16.429 -32.646 1.00 33.29 46 ILE C O 1
ATOM 3800 N N . PHE C 1 71 ? 18.795 -18.429 -31.669 1.00 28.39 47 PHE C N 1
ATOM 3801 C CA . PHE C 1 71 ? 19.688 -18.151 -30.545 1.00 6.56 47 PHE C CA 1
ATOM 3802 C C . PHE C 1 71 ? 20.762 -19.220 -30.412 1.00 5.67 47 PHE C C 1
ATOM 3803 O O . PHE C 1 71 ? 20.551 -20.220 -29.729 1.00 9.68 47 PHE C O 1
ATOM 3811 N N . PRO C 1 72 ? 21.921 -19.020 -31.056 1.00 13.16 48 PRO C N 1
ATOM 3812 C CA . PRO C 1 72 ? 22.982 -20.016 -30.888 1.00 18.38 48 PRO C CA 1
ATOM 3813 C C . PRO C 1 72 ? 23.523 -20.040 -29.461 1.00 29.33 48 PRO C C 1
ATOM 3814 O O . PRO C 1 72 ? 23.501 -19.020 -28.770 1.00 15.95 48 PRO C O 1
ATOM 3818 N N . HIS C 1 73 ? 23.990 -21.205 -29.024 1.00 62.76 49 HIS C N 1
ATOM 3819 C CA . HIS C 1 73 ? 24.565 -21.347 -27.691 1.00 47.14 49 HIS C CA 1
ATOM 3820 C C . HIS C 1 73 ? 25.886 -20.589 -27.622 1.00 43.77 49 HIS C C 1
ATOM 3821 O O . HIS C 1 73 ? 26.425 -20.183 -28.650 1.00 50.09 49 HIS C O 1
ATOM 3828 N N . ALA C 1 74 ? 26.403 -20.407 -26.411 1.00 36.53 50 ALA C N 1
ATOM 3829 C CA . ALA C 1 74 ? 27.597 -19.592 -26.187 1.00 27.84 50 ALA C CA 1
ATOM 3830 C C . ALA C 1 74 ? 28.838 -20.074 -26.946 1.00 30.03 50 ALA C C 1
ATOM 3831 O O . ALA C 1 74 ? 29.727 -19.283 -27.259 1.00 24.67 50 ALA C O 1
ATOM 3833 N N . ASP C 1 75 ? 28.882 -21.368 -27.250 1.00 24.61 51 ASP C N 1
ATOM 3834 C CA . ASP C 1 75 ? 30.034 -21.984 -27.907 1.00 22.35 51 ASP C CA 1
ATOM 3835 C C . ASP C 1 75 ? 30.331 -21.445 -29.309 1.00 45.54 51 ASP C C 1
ATOM 3836 O O . ASP C 1 75 ? 31.427 -21.651 -29.833 1.00 56.52 51 ASP C O 1
ATOM 3841 N N . ILE C 1 76 ? 29.363 -20.767 -29.920 1.00 31.83 52 ILE C N 1
ATOM 3842 C CA . ILE C 1 76 ? 29.583 -20.155 -31.229 1.00 14.42 52 ILE C CA 1
ATOM 3843 C C . ILE C 1 76 ? 30.519 -18.956 -31.081 1.00 38.41 52 ILE C C 1
ATOM 3844 O O . ILE C 1 76 ? 31.133 -18.506 -32.051 1.00 28.72 52 ILE C O 1
ATOM 3849 N N . ILE C 1 77 ? 30.628 -18.459 -29.850 1.00 41.55 53 ILE C N 1
ATOM 3850 C CA . ILE C 1 77 ? 31.531 -17.363 -29.522 1.00 34.02 53 ILE C CA 1
ATOM 3851 C C . ILE C 1 77 ? 32.722 -17.903 -28.733 1.00 48.52 53 ILE C C 1
ATOM 3852 O O . ILE C 1 77 ? 32.546 -18.690 -27.800 1.00 55.44 53 ILE C O 1
ATOM 3857 N N . PRO C 1 78 ? 33.942 -17.493 -29.113 1.00 31.92 54 PRO C N 1
ATOM 3858 C CA . PRO C 1 78 ? 35.152 -17.876 -28.376 1.00 27.37 54 PRO C CA 1
ATOM 3859 C C . PRO C 1 78 ? 35.302 -17.105 -27.059 1.00 58.10 54 PRO C C 1
ATOM 3860 O O . PRO C 1 78 ? 35.091 -15.896 -27.017 1.00 15.86 54 PRO C O 1
ATOM 3864 N N . VAL C 1 79 ? 35.674 -17.805 -25.992 1.00 87.87 55 VAL C N 1
ATOM 3865 C CA . VAL C 1 79 ? 35.841 -17.170 -24.689 1.00 89.66 55 VAL C CA 1
ATOM 3866 C C . VAL C 1 79 ? 37.202 -16.479 -24.604 1.00 72.69 55 VAL C C 1
ATOM 3867 O O . VAL C 1 79 ? 37.540 -15.856 -23.596 1.00 57.49 55 VAL C O 1
ATOM 3871 N N . THR C 1 80 ? 37.972 -16.585 -25.682 1.00 63.15 56 THR C N 1
ATOM 3872 C CA . THR C 1 80 ? 39.338 -16.078 -25.715 1.00 72.23 56 THR C CA 1
ATOM 3873 C C . THR C 1 80 ? 39.435 -14.658 -26.262 1.00 63.32 56 THR C C 1
ATOM 3874 O O . THR C 1 80 ? 40.428 -14.300 -26.896 1.00 36.43 56 THR C O 1
ATOM 3878 N N . ILE C 1 81 ? 38.407 -13.853 -26.019 1.00 80.44 57 ILE C N 1
ATOM 3879 C CA . ILE C 1 81 ? 38.409 -12.470 -26.481 1.00 88.99 57 ILE C CA 1
ATOM 3880 C C . ILE C 1 81 ? 38.120 -11.495 -25.340 1.00 104.92 57 ILE C C 1
ATOM 3881 O O . ILE C 1 81 ? 38.445 -10.310 -25.428 1.00 121.65 57 ILE C O 1
ATOM 3886 N N . ASN C 1 82 ? 37.520 -12.004 -24.268 1.00 77.00 58 ASN C N 1
ATOM 3887 C CA . ASN C 1 82 ? 37.193 -11.184 -23.105 1.00 58.49 58 ASN C CA 1
ATOM 3888 C C . ASN C 1 82 ? 37.993 -11.559 -21.862 1.00 44.57 58 ASN C C 1
ATOM 3889 O O . ASN C 1 82 ? 37.860 -10.929 -20.813 1.00 53.72 58 ASN C O 1
ATOM 3894 N N . MET C 1 83 ? 38.819 -12.591 -21.980 1.00 57.46 59 MET C N 1
ATOM 3895 C CA . MET C 1 83 ? 39.611 -13.050 -20.847 1.00 75.79 59 MET C CA 1
ATOM 3896 C C . MET C 1 83 ? 40.795 -12.118 -20.597 1.00 66.97 59 MET C C 1
ATOM 3897 O O . MET C 1 83 ? 40.920 -11.533 -19.521 1.00 61.97 59 MET C O 1
ATOM 3902 N N . GLY C 1 84 ? 41.657 -11.981 -21.600 1.00 67.60 60 GLY C N 1
ATOM 3903 C CA . GLY C 1 84 ? 42.781 -11.068 -21.519 1.00 72.72 60 GLY C CA 1
ATOM 3904 C C . GLY C 1 84 ? 42.298 -9.634 -21.462 1.00 60.25 60 GLY C C 1
ATOM 3905 O O . GLY C 1 84 ? 42.992 -8.746 -20.966 1.00 32.44 60 GLY C O 1
ATOM 3906 N N . MET C 1 85 ? 41.094 -9.413 -21.978 1.00 65.03 61 MET C N 1
ATOM 3907 C CA . MET C 1 85 ? 40.464 -8.105 -21.925 1.00 61.54 61 MET C CA 1
ATOM 3908 C C . MET C 1 85 ? 40.229 -7.675 -20.484 1.00 32.37 61 MET C C 1
ATOM 3909 O O . MET C 1 85 ? 40.624 -6.585 -20.087 1.00 33.66 61 MET C O 1
ATOM 3914 N N . GLN C 1 86 ? 39.594 -8.535 -19.698 1.00 30.23 62 GLN C N 1
ATOM 3915 C CA . GLN C 1 86 ? 39.248 -8.168 -18.331 1.00 53.31 62 GLN C CA 1
ATOM 3916 C C . GLN C 1 86 ? 40.350 -8.496 -17.325 1.00 38.07 62 GLN C C 1
ATOM 3917 O O . GLN C 1 86 ? 40.303 -8.056 -16.177 1.00 20.35 62 GLN C O 1
ATOM 3923 N N . MET C 1 87 ? 41.346 -9.261 -17.758 1.00 27.39 63 MET C N 1
ATOM 3924 C CA . MET C 1 87 ? 42.493 -9.542 -16.901 1.00 16.83 63 MET C CA 1
ATOM 3925 C C . MET C 1 87 ? 43.581 -8.483 -17.037 1.00 17.24 63 MET C C 1
ATOM 3926 O O . MET C 1 87 ? 44.170 -8.068 -16.044 1.00 41.50 63 MET C O 1
ATOM 3931 N N . ARG C 1 88 ? 43.838 -8.036 -18.262 1.00 17.47 64 ARG C N 1
ATOM 3932 C CA . ARG C 1 88 ? 44.894 -7.055 -18.498 1.00 36.37 64 ARG C CA 1
ATOM 3933 C C . ARG C 1 88 ? 44.446 -5.611 -18.306 1.00 27.71 64 ARG C C 1
ATOM 3934 O O . ARG C 1 88 ? 45.144 -4.824 -17.666 1.00 43.63 64 ARG C O 1
ATOM 3942 N N . ALA C 1 89 ? 43.294 -5.262 -18.869 1.00 22.40 65 ALA C N 1
ATOM 3943 C CA . ALA C 1 89 ? 42.825 -3.880 -18.839 1.00 35.32 65 ALA C CA 1
ATOM 3944 C C . ALA C 1 89 ? 42.557 -3.377 -17.427 1.00 34.02 65 ALA C C 1
ATOM 3945 O O . ALA C 1 89 ? 42.023 -4.101 -16.585 1.00 39.52 65 ALA C O 1
ATOM 3947 N N . TRP C 1 90 ? 42.937 -2.125 -17.189 1.00 22.42 66 TRP C N 1
ATOM 3948 C CA . TRP C 1 90 ? 42.701 -1.456 -15.920 1.00 12.79 66 TRP C CA 1
ATOM 3949 C C . TRP C 1 90 ? 41.238 -1.523 -15.514 1.00 30.78 66 TRP C C 1
ATOM 3950 O O . TRP C 1 90 ? 40.357 -1.700 -16.354 1.00 55.78 66 TRP C O 1
ATOM 3961 N N . TYR C 1 91 ? 40.986 -1.359 -14.220 1.00 24.62 67 TYR C N 1
ATOM 3962 C CA . TYR C 1 91 ? 39.636 -1.147 -13.721 1.00 33.32 67 TYR C CA 1
ATOM 3963 C C . TYR C 1 91 ? 39.172 0.206 -14.257 1.00 33.42 67 TYR C C 1
ATOM 3964 O O . TYR C 1 91 ? 37.978 0.496 -14.336 1.00 34.59 67 TYR C O 1
ATOM 3973 N N . ASP C 1 92 ? 40.150 1.015 -14.645 1.00 29.20 68 ASP C N 1
ATOM 3974 C CA . ASP C 1 92 ? 39.968 2.423 -14.943 1.00 30.97 68 ASP C CA 1
ATOM 3975 C C . ASP C 1 92 ? 39.902 2.694 -16.442 1.00 51.30 68 ASP C C 1
ATOM 3976 O O . ASP C 1 92 ? 39.634 3.822 -16.858 1.00 50.70 68 ASP C O 1
ATOM 3981 N N . ILE C 1 93 ? 40.143 1.648 -17.232 1.00 56.64 69 ILE C N 1
ATOM 3982 C CA . ILE C 1 93 ? 40.381 1.737 -18.681 1.00 20.53 69 ILE C CA 1
ATOM 3983 C C . ILE C 1 93 ? 39.560 2.771 -19.466 1.00 40.58 69 ILE C C 1
ATOM 3984 O O . ILE C 1 93 ? 38.342 2.872 -19.303 1.00 40.75 69 ILE C O 1
ATOM 3989 N N . LYS C 1 94 ? 40.250 3.539 -20.309 1.00 30.51 70 LYS C N 1
ATOM 3990 C CA . LYS C 1 94 ? 39.615 4.553 -21.144 1.00 33.27 70 LYS C CA 1
ATOM 3991 C C . LYS C 1 94 ? 39.763 4.256 -22.641 1.00 42.41 70 LYS C C 1
ATOM 3992 O O . LYS C 1 94 ? 38.945 4.696 -23.451 1.00 32.22 70 LYS C O 1
ATOM 3998 N N . SER C 1 95 ? 40.807 3.516 -23.006 1.00 43.90 71 SER C N 1
ATOM 3999 C CA . SER C 1 95 ? 41.043 3.179 -24.409 1.00 44.38 71 SER C CA 1
ATOM 4000 C C . SER C 1 95 ? 41.716 1.816 -24.596 1.00 64.84 71 SER C C 1
ATOM 4001 O O . SER C 1 95 ? 42.490 1.362 -23.749 1.00 39.61 71 SER C O 1
ATOM 4004 N N . LEU C 1 96 ? 41.419 1.192 -25.738 1.00 83.48 72 LEU C N 1
ATOM 4005 C CA . LEU C 1 96 ? 41.898 -0.144 -26.085 1.00 66.68 72 LEU C CA 1
ATOM 4006 C C . LEU C 1 96 ? 43.256 -0.203 -26.769 1.00 41.94 72 LEU C C 1
ATOM 4007 O O . LEU C 1 96 ? 43.683 -1.260 -27.193 1.00 46.31 72 LEU C O 1
ATOM 4012 N N . ASP C 1 97 ? 43.934 0.928 -26.852 1.00 48.48 73 ASP C N 1
ATOM 4013 C CA . ASP C 1 97 ? 45.311 0.999 -27.315 1.00 39.58 73 ASP C CA 1
ATOM 4014 C C . ASP C 1 97 ? 46.244 0.176 -26.462 1.00 43.08 73 ASP C C 1
ATOM 4015 O O . ASP C 1 97 ? 46.454 0.464 -25.296 1.00 35.92 73 ASP C O 1
ATOM 4020 N N . SER C 1 100 ? 48.743 -2.319 -26.340 1.00 48.22 76 SER C N 1
ATOM 4021 C CA . SER C 1 100 ? 49.335 -3.338 -25.480 1.00 58.34 76 SER C CA 1
ATOM 4022 C C . SER C 1 100 ? 48.289 -4.339 -24.989 1.00 52.82 76 SER C C 1
ATOM 4023 O O . SER C 1 100 ? 48.627 -5.432 -24.540 1.00 24.73 76 SER C O 1
ATOM 4026 N N . LEU C 1 101 ? 47.019 -3.949 -25.079 1.00 76.68 77 LEU C N 1
ATOM 4027 C CA . LEU C 1 101 ? 45.902 -4.811 -24.705 1.00 44.12 77 LEU C CA 1
ATOM 4028 C C . LEU C 1 101 ? 45.418 -5.575 -25.929 1.00 29.63 77 LEU C C 1
ATOM 4029 O O . LEU C 1 101 ? 44.974 -6.721 -25.838 1.00 26.85 77 LEU C O 1
ATOM 4034 N N . ASN C 1 102 ? 45.518 -4.922 -27.080 1.00 24.89 78 ASN C N 1
ATOM 4035 C CA . ASN C 1 102 ? 45.113 -5.500 -28.353 1.00 18.56 78 ASN C CA 1
ATOM 4036 C C . ASN C 1 102 ? 45.956 -6.705 -28.777 1.00 42.95 78 ASN C C 1
ATOM 4037 O O . ASN C 1 102 ? 45.678 -7.335 -29.799 1.00 52.46 78 ASN C O 1
ATOM 4042 N N . ARG C 1 103 ? 46.983 -7.022 -27.992 1.00 33.41 79 ARG C N 1
ATOM 4043 C CA . ARG C 1 103 ? 47.864 -8.146 -28.297 1.00 32.74 79 ARG C CA 1
ATOM 4044 C C . ARG C 1 103 ? 47.223 -9.486 -27.938 1.00 23.36 79 ARG C C 1
ATOM 4045 O O . ARG C 1 103 ? 47.428 -10.487 -28.623 1.00 32.42 79 ARG C O 1
ATOM 4053 N N . VAL C 1 104 ? 46.447 -9.500 -26.860 1.00 40.20 80 VAL C N 1
ATOM 4054 C CA . VAL C 1 104 ? 45.874 -10.739 -26.348 1.00 35.54 80 VAL C CA 1
ATOM 4055 C C . VAL C 1 104 ? 44.471 -10.978 -26.904 1.00 36.71 80 VAL C C 1
ATOM 4056 O O . VAL C 1 104 ? 43.715 -11.801 -26.391 1.00 48.40 80 VAL C O 1
ATOM 4060 N N . VAL C 1 105 ? 44.124 -10.250 -27.958 1.00 35.40 81 VAL C N 1
ATOM 4061 C CA . VAL C 1 105 ? 42.860 -10.477 -28.643 1.00 32.66 81 VAL C CA 1
ATOM 4062 C C . VAL C 1 105 ? 43.027 -11.616 -29.645 1.00 30.47 81 VAL C C 1
ATOM 4063 O O . VAL C 1 105 ? 43.945 -11.602 -30.466 1.00 33.63 81 VAL C O 1
ATOM 4067 N N . ASP C 1 106 ? 42.147 -12.608 -29.567 1.00 46.53 82 ASP C N 1
ATOM 4068 C CA . ASP C 1 106 ? 42.184 -13.726 -30.504 1.00 48.12 82 ASP C CA 1
ATOM 4069 C C . ASP C 1 106 ? 41.359 -13.402 -31.742 1.00 50.19 82 ASP C C 1
ATOM 4070 O O . ASP C 1 106 ? 40.168 -13.705 -31.799 1.00 63.01 82 ASP C O 1
ATOM 4075 N N . VAL C 1 107 ? 41.998 -12.784 -32.730 1.00 36.34 83 VAL C N 1
ATOM 4076 C CA . VAL C 1 107 ? 41.301 -12.387 -33.947 1.00 23.46 83 VAL C CA 1
ATOM 4077 C C . VAL C 1 107 ? 40.991 -13.582 -34.851 1.00 26.37 83 VAL C C 1
ATOM 4078 O O . VAL C 1 107 ? 40.056 -13.528 -35.650 1.00 45.86 83 VAL C O 1
ATOM 4082 N N . GLU C 1 108 ? 41.758 -14.662 -34.722 1.00 15.77 84 GLU C N 1
ATOM 4083 C CA . GLU C 1 108 ? 41.455 -15.870 -35.486 1.00 42.06 84 GLU C CA 1
ATOM 4084 C C . GLU C 1 108 ? 40.170 -16.520 -34.981 1.00 8.86 84 GLU C C 1
ATOM 4085 O O . GLU C 1 108 ? 39.352 -16.991 -35.771 1.00 28.11 84 GLU C O 1
ATOM 4091 N N . GLY C 1 109 ? 39.999 -16.534 -33.662 1.00 26.38 85 GLY C N 1
ATOM 4092 C CA . GLY C 1 109 ? 38.797 -17.073 -33.054 1.00 9.03 85 GLY C CA 1
ATOM 4093 C C . GLY C 1 109 ? 37.596 -16.237 -33.428 1.00 8.72 85 GLY C C 1
ATOM 4094 O O . GLY C 1 109 ? 36.496 -16.757 -33.639 1.00 24.49 85 GLY C O 1
ATOM 4095 N N . ILE C 1 110 ? 37.823 -14.931 -33.518 1.00 7.92 86 ILE C N 1
ATOM 4096 C CA . ILE C 1 110 ? 36.798 -13.990 -33.935 1.00 7.70 86 ILE C CA 1
ATOM 4097 C C . ILE C 1 110 ? 36.381 -14.248 -35.375 1.00 10.13 86 ILE C C 1
ATOM 4098 O O . ILE C 1 110 ? 35.193 -14.290 -35.682 1.00 29.91 86 ILE C O 1
ATOM 4103 N N . ASN C 1 111 ? 37.359 -14.437 -36.254 1.00 23.32 87 ASN C N 1
ATOM 4104 C CA . ASN C 1 111 ? 37.073 -14.735 -37.657 1.00 47.91 87 ASN C CA 1
ATOM 4105 C C . ASN C 1 111 ? 36.365 -16.080 -37.862 1.00 40.69 87 ASN C C 1
ATOM 4106 O O . ASN C 1 111 ? 35.499 -16.211 -38.730 1.00 44.77 87 ASN C O 1
ATOM 4111 N N . SER C 1 112 ? 36.738 -17.079 -37.066 1.00 49.18 88 SER C N 1
ATOM 4112 C CA . SER C 1 112 ? 36.108 -18.392 -37.161 1.00 55.84 88 SER C CA 1
ATOM 4113 C C . SER C 1 112 ? 34.665 -18.314 -36.684 1.00 51.12 88 SER C C 1
ATOM 4114 O O . SER C 1 112 ? 33.761 -18.876 -37.308 1.00 77.15 88 SER C O 1
ATOM 4117 N N . SER C 1 113 ? 34.453 -17.612 -35.576 1.00 26.36 89 SER C N 1
ATOM 4118 C CA . SER C 1 113 ? 33.107 -17.413 -35.057 1.00 43.59 89 SER C CA 1
ATOM 4119 C C . SER C 1 113 ? 32.249 -16.665 -36.078 1.00 55.44 89 SER C C 1
ATOM 4120 O O . SER C 1 113 ? 31.091 -17.023 -36.317 1.00 73.41 89 SER C O 1
ATOM 4123 N N . ILE C 1 114 ? 32.831 -15.630 -36.679 1.00 33.55 90 ILE C N 1
ATOM 4124 C CA . ILE C 1 114 ? 32.169 -14.867 -37.735 1.00 22.46 90 ILE C CA 1
ATOM 4125 C C . ILE C 1 114 ? 31.773 -15.781 -38.890 1.00 32.57 90 ILE C C 1
ATOM 4126 O O . ILE C 1 114 ? 30.684 -15.648 -39.448 1.00 47.72 90 ILE C O 1
ATOM 4131 N N . ALA C 1 115 ? 32.654 -16.716 -39.236 1.00 45.01 91 ALA C N 1
ATOM 4132 C CA . ALA C 1 115 ? 32.361 -17.677 -40.296 1.00 47.41 91 ALA C CA 1
ATOM 4133 C C . ALA C 1 115 ? 31.223 -18.614 -39.893 1.00 49.80 91 ALA C C 1
ATOM 4134 O O . ALA C 1 115 ? 30.434 -19.048 -40.738 1.00 47.73 91 ALA C O 1
ATOM 4136 N N . LYS C 1 116 ? 31.139 -18.921 -38.601 1.00 23.87 92 LYS C N 1
ATOM 4137 C CA . LYS C 1 116 ? 30.061 -19.765 -38.101 1.00 19.41 92 LYS C CA 1
ATOM 4138 C C . LYS C 1 116 ? 28.722 -19.054 -38.242 1.00 18.18 92 LYS C C 1
ATOM 4139 O O . LYS C 1 116 ? 27.730 -19.633 -38.711 1.00 33.86 92 LYS C O 1
ATOM 4145 N N . VAL C 1 117 ? 28.706 -17.788 -37.843 1.00 43.37 93 VAL C N 1
ATOM 4146 C CA . VAL C 1 117 ? 27.512 -16.964 -37.974 1.00 53.28 93 VAL C CA 1
ATOM 4147 C C . VAL C 1 117 ? 27.122 -16.807 -39.445 1.00 42.58 93 VAL C C 1
ATOM 4148 O O . VAL C 1 117 ? 25.942 -16.840 -39.786 1.00 34.26 93 VAL C O 1
ATOM 4152 N N . ASN C 1 118 ? 28.119 -16.659 -40.313 1.00 38.46 94 ASN C N 1
ATOM 4153 C CA . ASN C 1 118 ? 27.873 -16.532 -41.746 1.00 38.09 94 ASN C CA 1
ATOM 4154 C C . ASN C 1 118 ? 27.385 -17.833 -42.378 1.00 51.46 94 ASN C C 1
ATOM 4155 O O . ASN C 1 118 ? 26.733 -17.813 -43.422 1.00 56.51 94 ASN C O 1
ATOM 4160 N N . LYS C 1 119 ? 27.701 -18.962 -41.748 1.00 57.15 95 LYS C N 1
ATOM 4161 C CA . LYS C 1 119 ? 27.158 -20.246 -42.189 1.00 41.24 95 LYS C CA 1
ATOM 4162 C C . LYS C 1 119 ? 25.718 -20.431 -41.707 1.00 34.87 95 LYS C C 1
ATOM 4163 O O . LYS C 1 119 ? 24.906 -21.087 -42.371 1.00 27.37 95 LYS C O 1
ATOM 4169 N N . LEU C 1 120 ? 25.407 -19.851 -40.550 1.00 40.52 96 LEU C N 1
ATOM 4170 C CA . LEU C 1 120 ? 24.025 -19.825 -40.070 1.00 27.40 96 LEU C CA 1
ATOM 4171 C C . LEU C 1 120 ? 23.156 -18.937 -40.978 1.00 27.77 96 LEU C C 1
ATOM 4172 O O . LEU C 1 120 ? 22.016 -19.288 -41.325 1.00 30.88 96 LEU C O 1
ATOM 4177 N N . ILE C 1 121 ? 23.715 -17.790 -41.365 1.00 36.17 97 ILE C N 1
ATOM 4178 C CA . ILE C 1 121 ? 23.107 -16.902 -42.354 1.00 9.08 97 ILE C CA 1
ATOM 4179 C C . ILE C 1 121 ? 22.936 -17.634 -43.681 1.00 25.59 97 ILE C C 1
ATOM 4180 O O . ILE C 1 121 ? 21.908 -17.499 -44.347 1.00 43.12 97 ILE C O 1
ATOM 4185 N N . ASP C 1 122 ? 23.953 -18.408 -44.057 1.00 36.93 98 ASP C N 1
ATOM 4186 C CA . ASP C 1 122 ? 23.890 -19.253 -45.246 1.00 30.45 98 ASP C CA 1
ATOM 4187 C C . ASP C 1 122 ? 22.665 -20.153 -45.191 1.00 21.69 98 ASP C C 1
ATOM 4188 O O . ASP C 1 122 ? 21.885 -20.210 -46.140 1.00 16.36 98 ASP C O 1
ATOM 4193 N N . SER C 1 123 ? 22.501 -20.848 -44.067 1.00 51.86 99 SER C N 1
ATOM 4194 C CA . SER C 1 123 ? 21.344 -21.716 -43.857 1.00 41.19 99 SER C CA 1
ATOM 4195 C C . SER C 1 123 ? 20.023 -20.975 -44.045 1.00 52.10 99 SER C C 1
ATOM 4196 O O . SER C 1 123 ? 19.186 -21.369 -44.867 1.00 66.29 99 SER C O 1
ATOM 4199 N N . GLN C 1 124 ? 19.844 -19.898 -43.283 1.00 53.78 100 GLN C N 1
ATOM 4200 C CA . GLN C 1 124 ? 18.605 -19.126 -43.348 1.00 26.55 100 GLN C CA 1
ATOM 4201 C C . GLN C 1 124 ? 18.276 -18.632 -44.757 1.00 38.90 100 GLN C C 1
ATOM 4202 O O . GLN C 1 124 ? 17.183 -18.875 -45.267 1.00 41.71 100 GLN C O 1
ATOM 4208 N N . VAL C 1 125 ? 19.225 -17.944 -45.381 1.00 56.02 101 VAL C N 1
ATOM 4209 C CA . VAL C 1 125 ? 19.027 -17.419 -46.727 1.00 41.51 101 VAL C CA 1
ATOM 4210 C C . VAL C 1 125 ? 18.727 -18.532 -47.730 1.00 32.45 101 VAL C C 1
ATOM 4211 O O . VAL C 1 125 ? 17.843 -18.391 -48.577 1.00 45.43 101 VAL C O 1
ATOM 4215 N N . ASN C 1 126 ? 19.445 -19.646 -47.620 1.00 36.31 102 ASN C N 1
ATOM 4216 C CA . ASN C 1 126 ? 19.200 -20.791 -48.495 1.00 50.43 102 ASN C CA 1
ATOM 4217 C C . ASN C 1 126 ? 17.843 -21.450 -48.267 1.00 56.24 102 ASN C C 1
ATOM 4218 O O . ASN C 1 126 ? 17.336 -22.154 -49.142 1.00 78.00 102 ASN C O 1
ATOM 4223 N N . GLN C 1 127 ? 17.257 -21.226 -47.093 1.00 34.03 103 GLN C N 1
ATOM 4224 C CA . GLN C 1 127 ? 15.928 -21.765 -46.808 1.00 31.94 103 GLN C CA 1
ATOM 4225 C C . GLN C 1 127 ? 14.773 -20.907 -47.338 1.00 33.43 103 GLN C C 1
ATOM 4226 O O . GLN C 1 127 ? 13.614 -21.315 -47.268 1.00 32.43 103 GLN C O 1
ATOM 4232 N N . GLY C 1 128 ? 15.081 -19.720 -47.855 1.00 28.78 104 GLY C N 1
ATOM 4233 C CA . GLY C 1 128 ? 14.058 -18.903 -48.484 1.00 28.06 104 GLY C CA 1
ATOM 4234 C C . GLY C 1 128 ? 13.944 -17.438 -48.089 1.00 33.95 104 GLY C C 1
ATOM 4235 O O . GLY C 1 128 ? 13.310 -16.659 -48.803 1.00 26.18 104 GLY C O 1
ATOM 4236 N N . ILE C 1 129 ? 14.532 -17.047 -46.964 1.00 49.72 105 ILE C N 1
ATOM 4237 C CA . ILE C 1 129 ? 14.441 -15.649 -46.548 1.00 51.53 105 ILE C CA 1
ATOM 4238 C C . ILE C 1 129 ? 15.470 -14.781 -47.263 1.00 47.06 105 ILE C C 1
ATOM 4239 O O . ILE C 1 129 ? 16.460 -15.279 -47.803 1.00 52.72 105 ILE C O 1
ATOM 4244 N N . ALA C 1 130 ? 15.222 -13.477 -47.271 1.00 36.09 106 ALA C N 1
ATOM 4245 C CA . ALA C 1 130 ? 16.133 -12.536 -47.899 1.00 29.29 106 ALA C CA 1
ATOM 4246 C C . ALA C 1 130 ? 17.210 -12.122 -46.915 1.00 42.56 106 ALA C C 1
ATOM 4247 O O . ALA C 1 130 ? 16.934 -11.903 -45.736 1.00 50.41 106 ALA C O 1
ATOM 4249 N N . SER C 1 131 ? 18.439 -12.018 -47.408 1.00 46.91 107 SER C N 1
ATOM 4250 C CA . SER C 1 131 ? 19.542 -11.498 -46.616 1.00 28.32 107 SER C CA 1
ATOM 4251 C C . SER C 1 131 ? 19.179 -10.103 -46.136 1.00 12.71 107 SER C C 1
ATOM 4252 O O . SER C 1 131 ? 19.574 -9.685 -45.049 1.00 29.68 107 SER C O 1
ATOM 4255 N N . GLU C 1 132 ? 18.402 -9.402 -46.958 1.00 31.83 108 GLU C N 1
ATOM 4256 C CA . GLU C 1 132 ? 17.898 -8.072 -46.641 1.00 26.62 108 GLU C CA 1
ATOM 4257 C C . GLU C 1 132 ? 17.014 -8.100 -45.399 1.00 47.26 108 GLU C C 1
ATOM 4258 O O . GLU C 1 132 ? 16.724 -7.060 -44.816 1.00 68.22 108 GLU C O 1
ATOM 4264 N N . ASN C 1 133 ? 16.581 -9.293 -45.004 1.00 44.59 109 ASN C N 1
ATOM 4265 C CA . ASN C 1 133 ? 15.688 -9.442 -43.862 1.00 28.10 109 ASN C CA 1
ATOM 4266 C C . ASN C 1 133 ? 16.325 -10.166 -42.688 1.00 21.50 109 ASN C C 1
ATOM 4267 O O . ASN C 1 133 ? 15.623 -10.715 -41.840 1.00 25.15 109 ASN C O 1
ATOM 4272 N N . ILE C 1 134 ? 17.652 -10.176 -42.639 1.00 26.97 110 ILE C N 1
ATOM 4273 C CA . ILE C 1 134 ? 18.348 -10.777 -41.509 1.00 20.16 110 ILE C CA 1
ATOM 4274 C C . ILE C 1 134 ? 18.924 -9.719 -40.575 1.00 38.15 110 ILE C C 1
ATOM 4275 O O . ILE C 1 134 ? 19.839 -8.985 -40.944 1.00 42.04 110 ILE C O 1
ATOM 4280 N N . ILE C 1 135 ? 18.372 -9.641 -39.369 1.00 25.67 111 ILE C N 1
ATOM 4281 C CA . ILE C 1 135 ? 18.914 -8.775 -38.334 1.00 15.22 111 ILE C CA 1
ATOM 4282 C C . ILE C 1 135 ? 19.970 -9.534 -37.534 1.00 30.93 111 ILE C C 1
ATOM 4283 O O . ILE C 1 135 ? 19.860 -10.746 -37.333 1.00 33.13 111 ILE C O 1
ATOM 4288 N N . LEU C 1 136 ? 21.008 -8.821 -37.109 1.00 16.76 112 LEU C N 1
ATOM 4289 C CA . LEU C 1 136 ? 22.006 -9.373 -36.206 1.00 18.49 112 LEU C CA 1
ATOM 4290 C C . LEU C 1 136 ? 21.934 -8.681 -34.845 1.00 8.54 112 LEU C C 1
ATOM 4291 O O . LEU C 1 136 ? 21.833 -7.458 -34.759 1.00 6.33 112 LEU C O 1
ATOM 4296 N N . ALA C 1 137 ? 21.980 -9.474 -33.781 1.00 4.98 113 ALA C N 1
ATOM 4297 C CA . ALA C 1 137 ? 21.956 -8.922 -32.439 1.00 4.81 113 ALA C CA 1
ATOM 4298 C C . ALA C 1 137 ? 22.931 -9.635 -31.515 1.00 4.79 113 ALA C C 1
ATOM 4299 O O . ALA C 1 137 ? 23.601 -10.582 -31.911 1.00 4.90 113 ALA C O 1
ATOM 4301 N N . GLY C 1 138 ? 23.008 -9.160 -30.280 1.00 18.67 114 GLY C N 1
ATOM 4302 C CA . GLY C 1 138 ? 23.933 -9.708 -29.314 1.00 6.45 114 GLY C CA 1
ATOM 4303 C C . GLY C 1 138 ? 24.343 -8.681 -28.281 1.00 18.89 114 GLY C C 1
ATOM 4304 O O . GLY C 1 138 ? 24.575 -7.512 -28.599 1.00 7.25 114 GLY C O 1
ATOM 4305 N N . PHE C 1 139 ? 24.427 -9.136 -27.036 1.00 8.08 115 PHE C N 1
ATOM 4306 C CA . PHE C 1 139 ? 24.864 -8.314 -25.922 1.00 19.45 115 PHE C CA 1
ATOM 4307 C C . PHE C 1 139 ? 26.259 -8.745 -25.473 1.00 12.84 115 PHE C C 1
ATOM 4308 O O . PHE C 1 139 ? 26.577 -9.935 -25.471 1.00 4.98 115 PHE C O 1
ATOM 4316 N N . SER C 1 140 ? 27.081 -7.765 -25.105 1.00 26.00 116 SER C N 1
ATOM 4317 C CA . SER C 1 140 ? 28.461 -8.000 -24.679 1.00 24.08 116 SER C CA 1
ATOM 4318 C C . SER C 1 140 ? 29.270 -8.708 -25.767 1.00 20.39 116 SER C C 1
ATOM 4319 O O . SER C 1 140 ? 29.411 -8.190 -26.873 1.00 15.06 116 SER C O 1
ATOM 4322 N N . GLN C 1 141 ? 29.799 -9.887 -25.442 1.00 50.17 117 GLN C N 1
ATOM 4323 C CA . GLN C 1 141 ? 30.591 -10.678 -26.382 1.00 36.07 117 GLN C CA 1
ATOM 4324 C C . GLN C 1 141 ? 29.829 -10.895 -27.682 1.00 50.11 117 GLN C C 1
ATOM 4325 O O . GLN C 1 141 ? 30.384 -10.746 -28.772 1.00 53.90 117 GLN C O 1
ATOM 4331 N N . GLY C 1 142 ? 28.551 -11.243 -27.555 1.00 34.70 118 GLY C N 1
ATOM 4332 C CA . GLY C 1 142 ? 27.680 -11.445 -28.697 1.00 6.35 118 GLY C CA 1
ATOM 4333 C C . GLY C 1 142 ? 27.620 -10.263 -29.644 1.00 6.42 118 GLY C C 1
ATOM 4334 O O . GLY C 1 142 ? 27.406 -10.432 -30.840 1.00 8.87 118 GLY C O 1
ATOM 4335 N N . GLY C 1 143 ? 27.812 -9.061 -29.112 1.00 5.34 119 GLY C N 1
ATOM 4336 C CA . GLY C 1 143 ? 27.766 -7.859 -29.917 1.00 5.46 119 GLY C CA 1
ATOM 4337 C C . GLY C 1 143 ? 29.017 -7.679 -30.752 1.00 31.87 119 GLY C C 1
ATOM 4338 O O . GLY C 1 143 ? 28.987 -7.023 -31.799 1.00 7.47 119 GLY C O 1
ATOM 4339 N N . ILE C 1 144 ? 30.121 -8.258 -30.282 1.00 21.22 120 ILE C N 1
ATOM 4340 C CA . ILE C 1 144 ? 31.404 -8.163 -30.973 1.00 8.76 120 ILE C CA 1
ATOM 4341 C C . ILE C 1 144 ? 31.360 -8.865 -32.327 1.00 31.25 120 ILE C C 1
ATOM 4342 O O . ILE C 1 144 ? 31.723 -8.289 -33.354 1.00 35.84 120 ILE C O 1
ATOM 4347 N N . ILE C 1 145 ? 30.911 -10.115 -32.324 1.00 38.78 121 ILE C N 1
ATOM 4348 C CA . ILE C 1 145 ? 30.795 -10.875 -33.560 1.00 28.43 121 ILE C CA 1
ATOM 4349 C C . ILE C 1 145 ? 29.663 -10.335 -34.432 1.00 39.22 121 ILE C C 1
ATOM 4350 O O . ILE C 1 145 ? 29.874 -10.020 -35.605 1.00 45.97 121 ILE C O 1
ATOM 4355 N N . ALA C 1 146 ? 28.475 -10.198 -33.845 1.00 16.26 122 ALA C N 1
ATOM 4356 C CA . ALA C 1 146 ? 27.290 -9.731 -34.568 1.00 14.98 122 ALA C CA 1
ATOM 4357 C C . ALA C 1 146 ? 27.490 -8.406 -35.306 1.00 33.88 122 ALA C C 1
ATOM 4358 O O . ALA C 1 146 ? 26.751 -8.088 -36.238 1.00 55.00 122 ALA C O 1
ATOM 4360 N N . THR C 1 147 ? 28.482 -7.632 -34.882 1.00 21.75 123 THR C N 1
ATOM 4361 C CA . THR C 1 147 ? 28.806 -6.386 -35.559 1.00 28.89 123 THR C CA 1
ATOM 4362 C C . THR C 1 147 ? 29.845 -6.672 -36.628 1.00 26.93 123 THR C C 1
ATOM 4363 O O . THR C 1 147 ? 29.674 -6.318 -37.797 1.00 37.06 123 THR C O 1
ATOM 4367 N N . TYR C 1 148 ? 30.914 -7.344 -36.210 1.00 30.08 124 TYR C N 1
ATOM 4368 C CA . TYR C 1 148 ? 32.013 -7.699 -37.097 1.00 36.83 124 TYR C CA 1
ATOM 4369 C C . TYR C 1 148 ? 31.554 -8.611 -38.237 1.00 34.44 124 TYR C C 1
ATOM 4370 O O . TYR C 1 148 ? 32.154 -8.622 -39.312 1.00 28.85 124 TYR C O 1
ATOM 4379 N N . THR C 1 149 ? 30.490 -9.372 -37.995 1.00 25.70 125 THR C N 1
ATOM 4380 C CA . THR C 1 149 ? 29.887 -10.215 -39.023 1.00 9.24 125 THR C CA 1
ATOM 4381 C C . THR C 1 149 ? 29.214 -9.364 -40.094 1.00 26.43 125 THR C C 1
ATOM 4382 O O . THR C 1 149 ? 29.298 -9.661 -41.288 1.00 14.97 125 THR C O 1
ATOM 4386 N N . ALA C 1 150 ? 28.555 -8.296 -39.656 1.00 26.98 126 ALA C N 1
ATOM 4387 C CA . ALA C 1 150 ? 27.753 -7.477 -40.554 1.00 7.67 126 ALA C CA 1
ATOM 4388 C C . ALA C 1 150 ? 28.595 -6.522 -41.385 1.00 33.94 126 ALA C C 1
ATOM 4389 O O . ALA C 1 150 ? 28.514 -6.513 -42.614 1.00 27.75 126 ALA C O 1
ATOM 4391 N N . ILE C 1 151 ? 29.407 -5.720 -40.708 1.00 49.67 127 ILE C N 1
ATOM 4392 C CA . ILE C 1 151 ? 30.159 -4.665 -41.375 1.00 42.99 127 ILE C CA 1
ATOM 4393 C C . ILE C 1 151 ? 31.261 -5.200 -42.295 1.00 24.19 127 ILE C C 1
ATOM 4394 O O . ILE C 1 151 ? 31.788 -4.469 -43.132 1.00 21.72 127 ILE C O 1
ATOM 4399 N N . THR C 1 152 ? 31.594 -6.479 -42.141 1.00 45.00 128 THR C N 1
ATOM 4400 C CA . THR C 1 152 ? 32.572 -7.133 -43.004 1.00 23.17 128 THR C CA 1
ATOM 4401 C C . THR C 1 152 ? 31.890 -8.109 -43.953 1.00 21.59 128 THR C C 1
ATOM 4402 O O . THR C 1 152 ? 32.553 -8.780 -44.743 1.00 42.18 128 THR C O 1
ATOM 4406 N N . SER C 1 153 ? 30.565 -8.186 -43.869 1.00 38.97 129 SER C N 1
ATOM 4407 C CA . SER C 1 153 ? 29.804 -9.136 -44.671 1.00 40.40 129 SER C CA 1
ATOM 4408 C C . SER C 1 153 ? 29.977 -8.906 -46.162 1.00 41.77 129 SER C C 1
ATOM 4409 O O . SER C 1 153 ? 30.476 -7.869 -46.593 1.00 18.63 129 SER C O 1
ATOM 4412 N N . GLN C 1 154 ? 29.556 -9.893 -46.942 1.00 28.04 130 GLN C N 1
ATOM 4413 C CA . GLN C 1 154 ? 29.669 -9.838 -48.387 1.00 30.44 130 GLN C CA 1
ATOM 4414 C C . GLN C 1 154 ? 28.272 -9.789 -48.991 1.00 36.05 130 GLN C C 1
ATOM 4415 O O . GLN C 1 154 ? 28.098 -9.959 -50.198 1.00 24.01 130 GLN C O 1
ATOM 4421 N N . ARG C 1 155 ? 27.278 -9.557 -48.138 1.00 39.25 131 ARG C N 1
ATOM 4422 C CA . ARG C 1 155 ? 25.892 -9.458 -48.584 1.00 48.62 131 ARG C CA 1
ATOM 4423 C C . ARG C 1 155 ? 25.052 -8.545 -47.694 1.00 43.87 131 ARG C C 1
ATOM 4424 O O . ARG C 1 155 ? 25.316 -8.407 -46.499 1.00 51.25 131 ARG C O 1
ATOM 4432 N N . LYS C 1 156 ? 24.033 -7.939 -48.295 1.00 44.17 132 LYS C N 1
ATOM 4433 C CA . LYS C 1 156 ? 23.182 -6.966 -47.616 1.00 49.16 132 LYS C CA 1
ATOM 4434 C C . LYS C 1 156 ? 22.394 -7.582 -46.468 1.00 33.29 132 LYS C C 1
ATOM 4435 O O . LYS C 1 156 ? 21.654 -8.542 -46.656 1.00 28.99 132 LYS C O 1
ATOM 4441 N N . LEU C 1 157 ? 22.549 -7.019 -45.277 1.00 22.96 133 LEU C N 1
ATOM 4442 C CA . LEU C 1 157 ? 21.813 -7.497 -44.121 1.00 20.20 133 LEU C CA 1
ATOM 4443 C C . LEU C 1 157 ? 20.720 -6.508 -43.758 1.00 22.82 133 LEU C C 1
ATOM 4444 O O . LEU C 1 157 ? 20.747 -5.364 -44.199 1.00 31.59 133 LEU C O 1
ATOM 4449 N N . GLY C 1 158 ? 19.748 -6.958 -42.971 1.00 20.52 134 GLY C N 1
ATOM 4450 C CA . GLY C 1 158 ? 18.639 -6.114 -42.571 1.00 14.00 134 GLY C CA 1
ATOM 4451 C C . GLY C 1 158 ? 19.053 -5.006 -41.624 1.00 37.11 134 GLY C C 1
ATOM 4452 O O . GLY C 1 158 ? 18.736 -3.838 -41.848 1.00 44.92 134 GLY C O 1
ATOM 4453 N N . GLY C 1 159 ? 19.764 -5.373 -40.563 1.00 32.29 135 GLY C N 1
ATOM 4454 C CA . GLY C 1 159 ? 20.215 -4.405 -39.580 1.00 6.25 135 GLY C CA 1
ATOM 4455 C C . GLY C 1 159 ? 21.287 -4.943 -38.652 1.00 11.40 135 GLY C C 1
ATOM 4456 O O . GLY C 1 159 ? 21.787 -6.051 -38.838 1.00 20.70 135 GLY C O 1
ATOM 4457 N N . ILE C 1 160 ? 21.651 -4.142 -37.655 1.00 29.00 136 ILE C N 1
ATOM 4458 C CA . ILE C 1 160 ? 22.578 -4.553 -36.609 1.00 30.61 136 ILE C CA 1
ATOM 4459 C C . ILE C 1 160 ? 22.064 -4.050 -35.263 1.00 19.01 136 ILE C C 1
ATOM 4460 O O . ILE C 1 160 ? 21.474 -2.973 -35.173 1.00 31.20 136 ILE C O 1
ATOM 4465 N N . MET C 1 161 ? 22.284 -4.840 -34.221 1.00 14.94 137 MET C N 1
ATOM 4466 C CA . MET C 1 161 ? 22.088 -4.378 -32.856 1.00 26.25 137 MET C CA 1
ATOM 4467 C C . MET C 1 161 ? 23.298 -4.778 -32.026 1.00 21.95 137 MET C C 1
ATOM 4468 O O . MET C 1 161 ? 23.638 -5.953 -31.931 1.00 23.25 137 MET C O 1
ATOM 4473 N N . ALA C 1 162 ? 23.963 -3.788 -31.449 1.00 28.28 138 ALA C N 1
ATOM 4474 C CA . ALA C 1 162 ? 25.133 -4.039 -30.625 1.00 30.17 138 ALA C CA 1
ATOM 4475 C C . ALA C 1 162 ? 24.860 -3.512 -29.229 1.00 10.31 138 ALA C C 1
ATOM 4476 O O . ALA C 1 162 ? 24.810 -2.305 -29.018 1.00 22.61 138 ALA C O 1
ATOM 4478 N N . LEU C 1 163 ? 24.669 -4.421 -28.280 1.00 28.98 139 LEU C N 1
ATOM 4479 C CA . LEU C 1 163 ? 24.292 -4.033 -26.926 1.00 32.43 139 LEU C CA 1
ATOM 4480 C C . LEU C 1 163 ? 25.466 -4.163 -25.960 1.00 17.23 139 LEU C C 1
ATOM 4481 O O . LEU C 1 163 ? 25.999 -5.254 -25.766 1.00 12.72 139 LEU C O 1
ATOM 4486 N N . SER C 1 164 ? 25.856 -3.040 -25.363 1.00 16.51 140 SER C N 1
ATOM 4487 C CA . SER C 1 164 ? 26.918 -3.004 -24.361 1.00 31.19 140 SER C CA 1
ATOM 4488 C C . SER C 1 164 ? 28.200 -3.651 -24.862 1.00 38.20 140 SER C C 1
ATOM 4489 O O . SER C 1 164 ? 28.715 -4.583 -24.243 1.00 29.06 140 SER C O 1
ATOM 4492 N N . THR C 1 165 ? 28.714 -3.139 -25.976 1.00 55.46 141 THR C N 1
ATOM 4493 C CA . THR C 1 165 ? 29.830 -3.773 -26.666 1.00 51.50 141 THR C CA 1
ATOM 4494 C C . THR C 1 165 ? 31.047 -2.866 -26.831 1.00 40.84 141 THR C C 1
ATOM 4495 O O . THR C 1 165 ? 31.102 -1.753 -26.306 1.00 18.65 141 THR C O 1
ATOM 4499 N N . TYR C 1 166 ? 32.020 -3.375 -27.578 1.00 45.53 142 TYR C N 1
ATOM 4500 C CA . TYR C 1 166 ? 33.248 -2.672 -27.888 1.00 44.51 142 TYR C CA 1
ATOM 4501 C C . TYR C 1 166 ? 33.855 -3.373 -29.095 1.00 28.23 142 TYR C C 1
ATOM 4502 O O . TYR C 1 166 ? 33.469 -4.497 -29.423 1.00 20.79 142 TYR C O 1
ATOM 4511 N N . LEU C 1 167 ? 34.800 -2.715 -29.757 1.00 39.20 143 LEU C N 1
ATOM 4512 C CA . LEU C 1 167 ? 35.484 -3.321 -30.895 1.00 48.29 143 LEU C CA 1
ATOM 4513 C C . LEU C 1 167 ? 36.944 -3.615 -30.576 1.00 26.63 143 LEU C C 1
ATOM 4514 O O . LEU C 1 167 ? 37.765 -2.701 -30.531 1.00 33.91 143 LEU C O 1
ATOM 4519 N N . PRO C 1 168 ? 37.269 -4.896 -30.342 1.00 37.37 144 PRO C N 1
ATOM 4520 C CA . PRO C 1 168 ? 38.652 -5.324 -30.115 1.00 35.14 144 PRO C CA 1
ATOM 4521 C C . PRO C 1 168 ? 39.399 -5.464 -31.435 1.00 39.93 144 PRO C C 1
ATOM 4522 O O . PRO C 1 168 ? 38.779 -5.775 -32.454 1.00 39.60 144 PRO C O 1
ATOM 4526 N N . ALA C 1 169 ? 40.709 -5.232 -31.404 1.00 60.82 145 ALA C N 1
ATOM 4527 C CA . ALA C 1 169 ? 41.572 -5.393 -32.574 1.00 57.79 145 ALA C CA 1
ATOM 4528 C C . ALA C 1 169 ? 41.020 -4.710 -33.824 1.00 54.61 145 ALA C C 1
ATOM 4529 O O . ALA C 1 169 ? 41.031 -5.289 -34.909 1.00 53.70 145 ALA C O 1
ATOM 4531 N N . TRP C 1 170 ? 40.539 -3.481 -33.658 1.00 14.57 146 TRP C N 1
ATOM 4532 C CA . TRP C 1 170 ? 39.949 -2.721 -34.757 1.00 17.53 146 TRP C CA 1
ATOM 4533 C C . TRP C 1 170 ? 40.871 -2.614 -35.969 1.00 23.23 146 TRP C C 1
ATOM 4534 O O . TRP C 1 170 ? 40.433 -2.782 -37.108 1.00 43.18 146 TRP C O 1
ATOM 4545 N N . ASP C 1 171 ? 42.150 -2.354 -35.712 1.00 43.08 147 ASP C N 1
ATOM 4546 C CA . ASP C 1 171 ? 43.152 -2.203 -36.764 1.00 31.58 147 ASP C CA 1
ATOM 4547 C C . ASP C 1 171 ? 43.235 -3.406 -37.702 1.00 34.67 147 ASP C C 1
ATOM 4548 O O . ASP C 1 171 ? 43.680 -3.282 -38.843 1.00 22.51 147 ASP C O 1
ATOM 4553 N N . ASN C 1 172 ? 42.803 -4.565 -37.214 1.00 50.88 148 ASN C N 1
ATOM 4554 C CA . ASN C 1 172 ? 42.851 -5.798 -37.990 1.00 55.32 148 ASN C CA 1
ATOM 4555 C C . ASN C 1 172 ? 41.637 -5.962 -38.896 1.00 68.08 148 ASN C C 1
ATOM 4556 O O . ASN C 1 172 ? 41.746 -6.472 -40.013 1.00 68.28 148 ASN C O 1
ATOM 4561 N N . PHE C 1 173 ? 40.480 -5.526 -38.408 1.00 31.74 149 PHE C N 1
ATOM 4562 C CA . PHE C 1 173 ? 39.232 -5.708 -39.137 1.00 40.18 149 PHE C CA 1
ATOM 4563 C C . PHE C 1 173 ? 38.899 -4.512 -40.020 1.00 29.69 149 PHE C C 1
ATOM 4564 O O . PHE C 1 173 ? 38.083 -4.620 -40.933 1.00 53.71 149 PHE C O 1
ATOM 4572 N N . LYS C 1 174 ? 39.544 -3.379 -39.758 1.00 45.70 150 LYS C N 1
ATOM 4573 C CA . LYS C 1 174 ? 39.267 -2.150 -40.502 1.00 36.37 150 LYS C CA 1
ATOM 4574 C C . LYS C 1 174 ? 39.693 -2.219 -41.971 1.00 37.67 150 LYS C C 1
ATOM 4575 O O . LYS C 1 174 ? 39.513 -1.261 -42.723 1.00 56.84 150 LYS C O 1
ATOM 4579 N N . GLY C 1 175 ? 40.260 -3.351 -42.373 1.00 28.57 151 GLY C N 1
ATOM 4580 C CA . GLY C 1 175 ? 40.563 -3.598 -43.771 1.00 45.02 151 GLY C CA 1
ATOM 4581 C C . GLY C 1 175 ? 39.628 -4.656 -44.320 1.00 45.90 151 GLY C C 1
ATOM 4582 O O . GLY C 1 175 ? 39.371 -4.723 -45.522 1.00 33.07 151 GLY C O 1
ATOM 4583 N N . LYS C 1 176 ? 39.110 -5.481 -43.417 1.00 53.50 152 LYS C N 1
ATOM 4584 C CA . LYS C 1 176 ? 38.215 -6.569 -43.778 1.00 55.68 152 LYS C CA 1
ATOM 4585 C C . LYS C 1 176 ? 36.767 -6.092 -43.833 1.00 57.38 152 LYS C C 1
ATOM 4586 O O . LYS C 1 176 ? 35.858 -6.872 -44.117 1.00 51.83 152 LYS C O 1
ATOM 4592 N N . ILE C 1 177 ? 36.559 -4.807 -43.560 1.00 47.67 153 ILE C N 1
ATOM 4593 C CA . ILE C 1 177 ? 35.229 -4.213 -43.645 1.00 46.04 153 ILE C CA 1
ATOM 4594 C C . ILE C 1 177 ? 34.851 -3.945 -45.099 1.00 38.54 153 ILE C C 1
ATOM 4595 O O . ILE C 1 177 ? 35.656 -3.422 -45.870 1.00 45.18 153 ILE C O 1
ATOM 4600 N N . THR C 1 178 ? 33.628 -4.310 -45.474 1.00 40.13 154 THR C N 1
ATOM 4601 C CA . THR C 1 178 ? 33.169 -4.104 -46.846 1.00 48.39 154 THR C CA 1
ATOM 4602 C C . THR C 1 178 ? 32.206 -2.927 -46.954 1.00 62.97 154 THR C C 1
ATOM 4603 O O . THR C 1 178 ? 31.918 -2.251 -45.964 1.00 49.29 154 THR C O 1
ATOM 4607 N N . SER C 1 179 ? 31.711 -2.690 -48.164 1.00 71.51 155 SER C N 1
ATOM 4608 C CA . SER C 1 179 ? 30.902 -1.511 -48.445 1.00 64.64 155 SER C CA 1
ATOM 4609 C C . SER C 1 179 ? 29.403 -1.780 -48.365 1.00 40.57 155 SER C C 1
ATOM 4610 O O . SER C 1 179 ? 28.654 -0.952 -47.856 1.00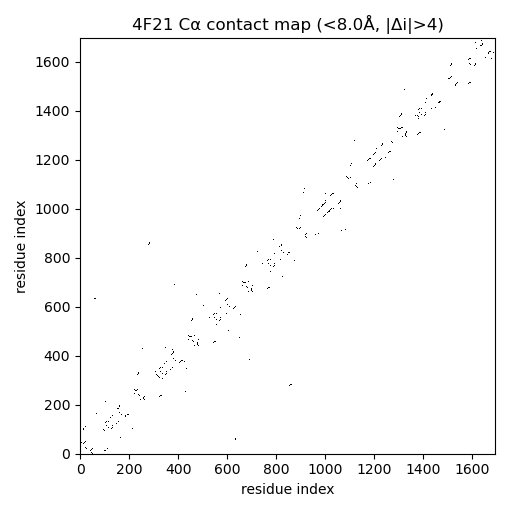 22.77 155 SER C O 1
ATOM 4613 N N . ILE C 1 180 ? 28.985 -2.941 -48.868 1.00 29.75 156 ILE C N 1
ATOM 4614 C CA . ILE C 1 180 ? 27.570 -3.308 -48.995 1.00 39.43 156 ILE C CA 1
ATOM 4615 C C . ILE C 1 180 ? 26.664 -2.875 -47.836 1.00 50.55 156 ILE C C 1
ATOM 4616 O O . ILE C 1 180 ? 25.593 -2.310 -48.059 1.00 50.12 156 ILE C O 1
ATOM 4621 N N . ASN C 1 181 ? 27.098 -3.121 -46.605 1.00 45.39 157 ASN C N 1
ATOM 4622 C CA . ASN C 1 181 ? 26.267 -2.815 -45.446 1.00 41.54 157 ASN C CA 1
ATOM 4623 C C . ASN C 1 181 ? 26.387 -1.369 -44.956 1.00 47.94 157 ASN C C 1
ATOM 4624 O O . ASN C 1 181 ? 25.746 -0.990 -43.977 1.00 37.78 157 ASN C O 1
ATOM 4629 N N . LYS C 1 182 ? 27.205 -0.565 -45.631 1.00 64.48 158 LYS C N 1
ATOM 4630 C CA . LYS C 1 182 ? 27.299 0.854 -45.294 1.00 55.49 158 LYS C CA 1
ATOM 4631 C C . LYS C 1 182 ? 25.953 1.525 -45.513 1.00 32.63 158 LYS C C 1
ATOM 4632 O O . LYS C 1 182 ? 25.612 1.896 -46.636 1.00 32.17 158 LYS C O 1
ATOM 4638 N N . GLY C 1 183 ? 25.184 1.667 -44.441 1.00 27.77 159 GLY C N 1
ATOM 4639 C CA . GLY C 1 183 ? 23.888 2.304 -44.539 1.00 31.93 159 GLY C CA 1
ATOM 4640 C C . GLY C 1 183 ? 22.756 1.556 -43.863 1.00 43.95 159 GLY C C 1
ATOM 4641 O O . GLY C 1 183 ? 21.727 2.158 -43.550 1.00 35.26 159 GLY C O 1
ATOM 4642 N N . LEU C 1 184 ? 22.925 0.251 -43.644 1.00 25.05 160 LEU C N 1
ATOM 4643 C CA . LEU C 1 184 ? 21.882 -0.519 -42.974 1.00 17.79 160 LEU C CA 1
ATOM 4644 C C . LEU C 1 184 ? 21.694 0.000 -41.555 1.00 49.28 160 LEU C C 1
ATOM 4645 O O . LEU C 1 184 ? 22.644 0.491 -40.944 1.00 62.58 160 LEU C O 1
ATOM 4650 N N . PRO C 1 185 ? 20.460 -0.077 -41.041 1.00 29.74 161 PRO C N 1
ATOM 4651 C CA . PRO C 1 185 ? 20.168 0.415 -39.695 1.00 12.92 161 PRO C CA 1
ATOM 4652 C C . PRO C 1 185 ? 21.055 -0.250 -38.644 1.00 25.57 161 PRO C C 1
ATOM 4653 O O . PRO C 1 185 ? 21.111 -1.473 -38.574 1.00 34.08 161 PRO C O 1
ATOM 4657 N N . ILE C 1 186 ? 21.757 0.553 -37.853 1.00 29.71 162 ILE C N 1
ATOM 4658 C CA . ILE C 1 186 ? 22.580 0.025 -36.772 1.00 33.97 162 ILE C CA 1
ATOM 4659 C C . ILE C 1 186 ? 22.171 0.666 -35.457 1.00 51.54 162 ILE C C 1
ATOM 4660 O O . ILE C 1 186 ? 22.099 1.889 -35.350 1.00 82.14 162 ILE C O 1
ATOM 4665 N N . LEU C 1 187 ? 21.897 -0.161 -34.456 1.00 30.11 163 LEU C N 1
ATOM 4666 C CA . LEU C 1 187 ? 21.522 0.353 -33.147 1.00 13.16 163 LEU C CA 1
ATOM 4667 C C . LEU C 1 187 ? 22.555 -0.049 -32.111 1.00 16.03 163 LEU C C 1
ATOM 4668 O O . LEU C 1 187 ? 22.696 -1.226 -31.790 1.00 21.72 163 LEU C O 1
ATOM 4673 N N . VAL C 1 188 ? 23.280 0.933 -31.590 1.00 12.46 164 VAL C N 1
ATOM 4674 C CA . VAL C 1 188 ? 24.233 0.682 -30.519 1.00 13.69 164 VAL C CA 1
ATOM 4675 C C . VAL C 1 188 ? 23.636 1.108 -29.179 1.00 33.57 164 VAL C C 1
ATOM 4676 O O . VAL C 1 188 ? 23.086 2.203 -29.060 1.00 25.21 164 VAL C O 1
ATOM 4680 N N . CYS C 1 189 ? 23.739 0.233 -28.181 1.00 28.80 165 CYS C N 1
ATOM 4681 C CA . CYS C 1 189 ? 23.196 0.493 -26.851 1.00 20.42 165 CYS C CA 1
ATOM 4682 C C . CYS C 1 189 ? 24.248 0.272 -25.765 1.00 20.48 165 CYS C C 1
ATOM 4683 O O . CYS C 1 189 ? 25.189 -0.501 -25.950 1.00 14.95 165 CYS C O 1
ATOM 4686 N N . HIS C 1 190 ? 24.083 0.951 -24.634 1.00 9.06 166 HIS C N 1
ATOM 4687 C CA . HIS C 1 190 ? 25.037 0.840 -23.535 1.00 17.95 166 HIS C CA 1
ATOM 4688 C C . HIS C 1 190 ? 24.501 1.495 -22.271 1.00 17.41 166 HIS C C 1
ATOM 4689 O O . HIS C 1 190 ? 23.662 2.386 -22.336 1.00 21.96 166 HIS C O 1
ATOM 4696 N N . GLY C 1 191 ? 24.998 1.052 -21.122 1.00 34.47 167 GLY C N 1
ATOM 4697 C CA . GLY C 1 191 ? 24.616 1.637 -19.851 1.00 24.48 167 GLY C CA 1
ATOM 4698 C C . GLY C 1 191 ? 25.543 2.762 -19.442 1.00 27.30 167 GLY C C 1
ATOM 4699 O O . GLY C 1 191 ? 26.695 2.818 -19.866 1.00 36.41 167 GLY C O 1
ATOM 4700 N N . THR C 1 192 ? 25.033 3.662 -18.611 1.00 48.00 168 THR C N 1
ATOM 4701 C CA . THR C 1 192 ? 25.805 4.805 -18.134 1.00 35.74 168 THR C CA 1
ATOM 4702 C C . THR C 1 192 ? 26.773 4.412 -17.018 1.00 38.83 168 THR C C 1
ATOM 4703 O O . THR C 1 192 ? 27.894 4.918 -16.950 1.00 49.90 168 THR C O 1
ATOM 4707 N N . ASP C 1 193 ? 26.345 3.493 -16.157 1.00 42.53 169 ASP C N 1
ATOM 4708 C CA . ASP C 1 193 ? 27.181 3.044 -15.047 1.00 23.92 169 ASP C CA 1
ATOM 4709 C C . ASP C 1 193 ? 27.741 1.635 -15.251 1.00 25.61 169 ASP C C 1
ATOM 4710 O O . ASP C 1 193 ? 28.038 0.936 -14.282 1.00 23.21 169 ASP C O 1
ATOM 4715 N N . ASP C 1 194 ? 27.884 1.219 -16.507 1.00 32.69 170 ASP C N 1
ATOM 4716 C CA . ASP C 1 194 ? 28.523 -0.057 -16.807 1.00 26.90 170 ASP C CA 1
ATOM 4717 C C . ASP C 1 194 ? 29.998 0.024 -16.448 1.00 34.35 170 ASP C C 1
ATOM 4718 O O . ASP C 1 194 ? 30.703 0.929 -16.890 1.00 34.74 170 ASP C O 1
ATOM 4723 N N . GLN C 1 195 ? 30.458 -0.931 -15.648 1.00 32.94 171 GLN C N 1
ATOM 4724 C CA . GLN C 1 195 ? 31.853 -0.974 -15.240 1.00 27.11 171 GLN C CA 1
ATOM 4725 C C . GLN C 1 195 ? 32.519 -2.244 -15.752 1.00 30.43 171 GLN C C 1
ATOM 4726 O O . GLN C 1 195 ? 33.729 -2.410 -15.635 1.00 29.73 171 GLN C O 1
ATOM 4732 N N . VAL C 1 196 ? 31.716 -3.136 -16.325 1.00 28.59 172 VAL C N 1
ATOM 4733 C CA . VAL C 1 196 ? 32.240 -4.290 -17.044 1.00 34.32 172 VAL C CA 1
ATOM 4734 C C . VAL C 1 196 ? 32.882 -3.790 -18.333 1.00 43.81 172 VAL C C 1
ATOM 4735 O O . VAL C 1 196 ? 34.056 -4.043 -18.600 1.00 67.66 172 VAL C O 1
ATOM 4739 N N . LEU C 1 197 ? 32.097 -3.066 -19.122 1.00 21.04 173 LEU C N 1
ATOM 4740 C CA . LEU C 1 197 ? 32.600 -2.376 -20.298 1.00 16.91 173 LEU C CA 1
ATOM 4741 C C . LEU C 1 197 ? 32.126 -0.935 -20.242 1.00 29.88 173 LEU C C 1
ATOM 4742 O O . LEU C 1 197 ? 30.992 -0.649 -20.628 1.00 23.49 173 LEU C O 1
ATOM 4747 N N . PRO C 1 198 ? 32.986 -0.027 -19.745 1.00 20.18 174 PRO C N 1
ATOM 4748 C CA . PRO C 1 198 ? 32.695 1.406 -19.615 1.00 9.00 174 PRO C CA 1
ATOM 4749 C C . PRO C 1 198 ? 32.034 1.995 -20.865 1.00 43.40 174 PRO C C 1
ATOM 4750 O O . PRO C 1 198 ? 32.284 1.522 -21.975 1.00 49.46 174 PRO C O 1
ATOM 4754 N N . GLU C 1 199 ? 31.196 3.012 -20.677 1.00 58.74 175 GLU C N 1
ATOM 4755 C CA . GLU C 1 199 ? 30.375 3.554 -21.760 1.00 30.12 175 GLU C CA 1
ATOM 4756 C C . GLU C 1 199 ? 31.196 4.119 -22.915 1.00 23.60 175 GLU C C 1
ATOM 4757 O O . GLU C 1 199 ? 30.722 4.185 -24.049 1.00 55.29 175 GLU C O 1
ATOM 4763 N N . VAL C 1 200 ? 32.428 4.522 -22.625 1.00 25.76 176 VAL C N 1
ATOM 4764 C CA . VAL C 1 200 ? 33.311 5.082 -23.641 1.00 23.05 176 VAL C CA 1
ATOM 4765 C C . VAL C 1 200 ? 33.647 4.066 -24.730 1.00 48.17 176 VAL C C 1
ATOM 4766 O O . VAL C 1 200 ? 33.987 4.442 -25.850 1.00 47.65 176 VAL C O 1
ATOM 4770 N N . LEU C 1 201 ? 33.541 2.781 -24.399 1.00 62.84 177 LEU C N 1
ATOM 4771 C CA . LEU C 1 201 ? 33.851 1.717 -25.349 1.00 49.03 177 LEU C CA 1
ATOM 4772 C C . LEU C 1 201 ? 32.757 1.588 -26.404 1.00 27.33 177 LEU C C 1
ATOM 4773 O O . LEU C 1 201 ? 33.038 1.523 -27.597 1.00 34.61 177 LEU C O 1
ATOM 4778 N N . GLY C 1 202 ? 31.508 1.548 -25.955 1.00 25.33 178 GLY C N 1
ATOM 4779 C CA . GLY C 1 202 ? 30.380 1.510 -26.863 1.00 12.73 178 GLY C CA 1
ATOM 4780 C C . GLY C 1 202 ? 30.264 2.818 -27.617 1.00 12.21 178 GLY C C 1
ATOM 4781 O O . GLY C 1 202 ? 29.904 2.835 -28.791 1.00 35.81 178 GLY C O 1
ATOM 4782 N N . HIS C 1 203 ? 30.571 3.917 -26.932 1.00 26.36 179 HIS C N 1
ATOM 4783 C CA . HIS C 1 203 ? 30.540 5.245 -27.534 1.00 23.91 179 HIS C CA 1
ATOM 4784 C C . HIS C 1 203 ? 31.578 5.338 -28.641 1.00 46.58 179 HIS C C 1
ATOM 4785 O O . HIS C 1 203 ? 31.360 6.000 -29.656 1.00 46.51 179 HIS C O 1
ATOM 4792 N N . ASP C 1 204 ? 32.708 4.666 -28.437 1.00 45.28 180 ASP C N 1
ATOM 4793 C CA . ASP C 1 204 ? 33.792 4.670 -29.413 1.00 37.68 180 ASP C CA 1
ATOM 4794 C C . ASP C 1 204 ? 33.528 3.675 -30.536 1.00 21.49 180 ASP C C 1
ATOM 4795 O O . ASP C 1 204 ? 34.052 3.823 -31.631 1.00 36.09 180 ASP C O 1
ATOM 4800 N N . LEU C 1 205 ? 32.728 2.652 -30.252 1.00 17.77 181 LEU C N 1
ATOM 4801 C CA . LEU C 1 205 ? 32.283 1.727 -31.284 1.00 13.18 181 LEU C CA 1
ATOM 4802 C C . LEU C 1 205 ? 31.327 2.488 -32.190 1.00 35.65 181 LEU C C 1
ATOM 4803 O O . LEU C 1 205 ? 31.328 2.318 -33.410 1.00 28.22 181 LEU C O 1
ATOM 4808 N N . SER C 1 206 ? 30.512 3.334 -31.570 1.00 19.21 182 SER C N 1
ATOM 4809 C CA . SER C 1 206 ? 29.578 4.179 -32.292 1.00 20.39 182 SER C CA 1
ATOM 4810 C C . SER C 1 206 ? 30.336 5.170 -33.164 1.00 29.61 182 SER C C 1
ATOM 4811 O O . SER C 1 206 ? 30.042 5.320 -34.349 1.00 52.98 182 SER C O 1
ATOM 4814 N N . ASP C 1 207 ? 31.320 5.834 -32.569 1.00 27.90 183 ASP C N 1
ATOM 4815 C CA . ASP C 1 207 ? 32.113 6.833 -33.276 1.00 36.10 183 ASP C CA 1
ATOM 4816 C C . ASP C 1 207 ? 32.910 6.206 -34.417 1.00 48.54 183 ASP C C 1
ATOM 4817 O O . ASP C 1 207 ? 32.993 6.773 -35.508 1.00 57.34 183 ASP C O 1
ATOM 4822 N N . LYS C 1 208 ? 33.478 5.030 -34.161 1.00 46.90 184 LYS C N 1
ATOM 4823 C CA . LYS C 1 208 ? 34.258 4.305 -35.163 1.00 34.68 184 LYS C CA 1
ATOM 4824 C C . LYS C 1 208 ? 33.403 3.820 -36.321 1.00 20.97 184 LYS C C 1
ATOM 4825 O O . LYS C 1 208 ? 33.804 3.937 -37.476 1.00 45.55 184 LYS C O 1
ATOM 4829 N N . LEU C 1 209 ? 32.231 3.269 -36.019 1.00 25.64 185 LEU C N 1
ATOM 4830 C CA . LEU C 1 209 ? 31.336 2.809 -37.075 1.00 39.57 185 LEU C CA 1
ATOM 4831 C C . LEU C 1 209 ? 30.841 3.987 -37.906 1.00 29.57 185 LEU C C 1
ATOM 4832 O O . LEU C 1 209 ? 30.881 3.951 -39.135 1.00 34.54 185 LEU C O 1
ATOM 4837 N N . LYS C 1 210 ? 30.386 5.032 -37.221 1.00 36.98 186 LYS C N 1
ATOM 4838 C CA . LYS C 1 210 ? 29.869 6.228 -37.877 1.00 23.36 186 LYS C CA 1
ATOM 4839 C C . LYS C 1 210 ? 30.915 6.869 -38.780 1.00 48.71 186 LYS C C 1
ATOM 4840 O O . LYS C 1 210 ? 30.611 7.282 -39.898 1.00 54.76 186 LYS C O 1
ATOM 4846 N N . VAL C 1 211 ? 32.150 6.948 -38.292 1.00 69.67 187 VAL C N 1
ATOM 4847 C CA . VAL C 1 211 ? 33.226 7.556 -39.065 1.00 68.76 187 VAL C CA 1
ATOM 4848 C C . VAL C 1 211 ? 33.697 6.628 -40.187 1.00 74.95 187 VAL C C 1
ATOM 4849 O O . VAL C 1 211 ? 34.232 7.085 -41.198 1.00 78.81 187 VAL C O 1
ATOM 4853 N N . SER C 1 212 ? 33.480 5.327 -40.015 1.00 76.07 188 SER C N 1
ATOM 4854 C CA . SER C 1 212 ? 33.908 4.353 -41.013 1.00 47.93 188 SER C CA 1
ATOM 4855 C C . SER C 1 212 ? 32.896 4.227 -42.143 1.00 53.41 188 SER C C 1
ATOM 4856 O O . SER C 1 212 ? 33.170 3.593 -43.157 1.00 75.27 188 SER C O 1
ATOM 4859 N N . GLY C 1 213 ? 31.725 4.829 -41.964 1.00 37.35 189 GLY C N 1
ATOM 4860 C CA . GLY C 1 213 ? 30.698 4.794 -42.987 1.00 45.13 189 GLY C CA 1
ATOM 4861 C C . GLY C 1 213 ? 29.517 3.925 -42.605 1.00 46.74 189 GLY C C 1
ATOM 4862 O O . GLY C 1 213 ? 28.698 3.562 -43.448 1.00 43.10 189 GLY C O 1
ATOM 4863 N N . PHE C 1 214 ? 29.433 3.587 -41.324 1.00 33.19 190 PHE C N 1
ATOM 4864 C CA . PHE C 1 214 ? 28.315 2.808 -40.813 1.00 36.36 190 PHE C CA 1
ATOM 4865 C C . PHE C 1 214 ? 27.541 3.627 -39.785 1.00 47.25 190 PHE C C 1
ATOM 4866 O O . PHE C 1 214 ? 27.732 3.470 -38.579 1.00 41.49 190 PHE C O 1
ATOM 4874 N N . ALA C 1 215 ? 26.677 4.512 -40.274 1.00 88.21 191 ALA C N 1
ATOM 4875 C CA . ALA C 1 215 ? 25.899 5.392 -39.407 1.00 104.50 191 ALA C CA 1
ATOM 4876 C C . ALA C 1 215 ? 24.978 4.599 -38.489 1.00 99.51 191 ALA C C 1
ATOM 4877 O O . ALA C 1 215 ? 24.181 3.777 -38.945 1.00 97.53 191 ALA C O 1
ATOM 4879 N N . ASN C 1 216 ? 25.092 4.854 -37.192 1.00 72.52 192 ASN C N 1
ATOM 4880 C CA . ASN C 1 216 ? 24.329 4.112 -36.201 1.00 47.38 192 ASN C CA 1
ATOM 4881 C C . ASN C 1 216 ? 23.564 5.015 -35.248 1.00 48.54 192 ASN C C 1
ATOM 4882 O O . ASN C 1 216 ? 23.905 6.185 -35.075 1.00 65.58 192 ASN C O 1
ATOM 4887 N N . GLU C 1 217 ? 22.526 4.465 -34.633 1.00 9.84 193 GLU C N 1
ATOM 4888 C CA . GLU C 1 217 ? 21.772 5.192 -33.629 1.00 17.76 193 GLU C CA 1
ATOM 4889 C C . GLU C 1 217 ? 22.284 4.769 -32.260 1.00 36.06 193 GLU C C 1
ATOM 4890 O O . GLU C 1 217 ? 22.182 3.601 -31.892 1.00 79.96 193 GLU C O 1
ATOM 4896 N N . TYR C 1 218 ? 22.857 5.709 -31.513 1.00 19.09 194 TYR C N 1
ATOM 4897 C CA . TYR C 1 218 ? 23.370 5.392 -30.187 1.00 10.50 194 TYR C CA 1
ATOM 4898 C C . TYR C 1 218 ? 22.370 5.757 -29.098 1.00 15.37 194 TYR C C 1
ATOM 4899 O O . TYR C 1 218 ? 21.976 6.913 -28.966 1.00 22.65 194 TYR C O 1
ATOM 4908 N N . LYS C 1 219 ? 21.967 4.754 -28.322 1.00 25.33 195 LYS C N 1
ATOM 4909 C CA . LYS C 1 219 ? 21.087 4.954 -27.178 1.00 35.32 195 LYS C CA 1
ATOM 4910 C C . LYS C 1 219 ? 21.799 4.521 -25.900 1.00 21.06 195 LYS C C 1
ATOM 4911 O O . LYS C 1 219 ? 22.443 3.473 -25.867 1.00 18.02 195 LYS C O 1
ATOM 4917 N N . HIS C 1 220 ? 21.692 5.322 -24.847 1.00 32.00 196 HIS C N 1
ATOM 4918 C CA . HIS C 1 220 ? 22.243 4.916 -23.557 1.00 33.08 196 HIS C CA 1
ATOM 4919 C C . HIS C 1 220 ? 21.226 5.046 -22.431 1.00 34.20 196 HIS C C 1
ATOM 4920 O O . HIS C 1 220 ? 20.239 5.774 -22.545 1.00 29.93 196 HIS C O 1
ATOM 4927 N N . TYR C 1 221 ? 21.484 4.333 -21.342 1.00 36.86 197 TYR C N 1
ATOM 4928 C CA . TYR C 1 221 ? 20.517 4.206 -20.265 1.00 22.79 197 TYR C CA 1
ATOM 4929 C C . TYR C 1 221 ? 21.112 4.619 -18.924 1.00 20.79 197 TYR C C 1
ATOM 4930 O O . TYR C 1 221 ? 21.835 3.859 -18.286 1.00 32.20 197 TYR C O 1
ATOM 4939 N N . VAL C 1 222 ? 20.799 5.846 -18.521 1.00 33.98 198 VAL C N 1
ATOM 4940 C CA . VAL C 1 222 ? 21.332 6.435 -17.302 1.00 33.39 198 VAL C CA 1
ATOM 4941 C C . VAL C 1 222 ? 21.003 5.583 -16.086 1.00 33.25 198 VAL C C 1
ATOM 4942 O O . VAL C 1 222 ? 19.834 5.316 -15.796 1.00 30.18 198 VAL C O 1
ATOM 4946 N N . GLY C 1 223 ? 22.054 5.149 -15.395 1.00 36.45 199 GLY C N 1
ATOM 4947 C CA . GLY C 1 223 ? 21.928 4.307 -14.221 1.00 40.38 199 GLY C CA 1
ATOM 4948 C C . GLY C 1 223 ? 22.262 2.859 -14.517 1.00 45.57 199 GLY C C 1
ATOM 4949 O O . GLY C 1 223 ? 22.775 2.142 -13.658 1.00 45.95 199 GLY C O 1
ATOM 4950 N N . MET C 1 224 ? 21.980 2.431 -15.744 1.00 41.10 200 MET C N 1
ATOM 4951 C CA . MET C 1 224 ? 22.141 1.033 -16.126 1.00 23.62 200 MET C CA 1
ATOM 4952 C C . MET C 1 224 ? 23.603 0.598 -16.184 1.00 22.96 200 MET C C 1
ATOM 4953 O O . MET C 1 224 ? 24.486 1.372 -16.555 1.00 31.02 200 MET C O 1
ATOM 4958 N N . GLN C 1 225 ? 23.847 -0.654 -15.814 1.00 28.94 201 GLN C N 1
ATOM 4959 C CA . GLN C 1 225 ? 25.183 -1.223 -15.880 1.00 46.66 201 GLN C CA 1
ATOM 4960 C C . GLN C 1 225 ? 25.167 -2.302 -16.956 1.00 46.52 201 GLN C C 1
ATOM 4961 O O . GLN C 1 225 ? 24.343 -2.259 -17.871 1.00 34.69 201 GLN C O 1
ATOM 4967 N N . HIS C 1 226 ? 26.068 -3.272 -16.855 1.00 52.10 202 HIS C N 1
ATOM 4968 C CA . HIS C 1 226 ? 26.225 -4.254 -17.919 1.00 31.72 202 HIS C CA 1
ATOM 4969 C C . HIS C 1 226 ? 25.002 -5.163 -18.027 1.00 28.51 202 HIS C C 1
ATOM 4970 O O . HIS C 1 226 ? 25.076 -6.364 -17.767 1.00 31.70 202 HIS C O 1
ATOM 4977 N N . SER C 1 227 ? 23.877 -4.579 -18.426 1.00 40.94 203 SER C N 1
ATOM 4978 C CA . SER C 1 227 ? 22.618 -5.307 -18.461 1.00 59.37 203 SER C CA 1
ATOM 4979 C C . SER C 1 227 ? 21.735 -4.929 -19.648 1.00 51.64 203 SER C C 1
ATOM 4980 O O . SER C 1 227 ? 22.182 -4.278 -20.593 1.00 33.63 203 SER C O 1
ATOM 4983 N N . VAL C 1 228 ? 20.483 -5.373 -19.599 1.00 46.99 204 VAL C N 1
ATOM 4984 C CA . VAL C 1 228 ? 19.467 -4.943 -20.550 1.00 31.98 204 VAL C CA 1
ATOM 4985 C C . VAL C 1 228 ? 18.209 -4.554 -19.775 1.00 24.90 204 VAL C C 1
ATOM 4986 O O . VAL C 1 228 ? 17.560 -5.402 -19.156 1.00 26.73 204 VAL C O 1
ATOM 4990 N N . CYS C 1 229 ? 17.882 -3.266 -19.800 1.00 29.39 205 CYS C N 1
ATOM 4991 C CA . CYS C 1 229 ? 16.740 -2.744 -19.055 1.00 44.50 205 CYS C CA 1
ATOM 4992 C C . CYS C 1 229 ? 15.454 -2.796 -19.872 1.00 37.43 205 CYS C C 1
ATOM 4993 O O . CYS C 1 229 ? 15.472 -3.136 -21.052 1.00 58.91 205 CYS C O 1
ATOM 4996 N N . MET C 1 230 ? 14.340 -2.449 -19.236 1.00 20.17 206 MET C N 1
ATOM 4997 C CA . MET C 1 230 ? 13.032 -2.532 -19.876 1.00 31.50 206 MET C CA 1
ATOM 4998 C C . MET C 1 230 ? 12.906 -1.523 -21.017 1.00 23.40 206 MET C C 1
ATOM 4999 O O . MET C 1 230 ? 12.367 -1.829 -22.089 1.00 42.16 206 MET C O 1
ATOM 5004 N N . GLU C 1 231 ? 13.419 -0.320 -20.780 1.00 22.94 207 GLU C N 1
ATOM 5005 C CA . GLU C 1 231 ? 13.406 0.739 -21.780 1.00 24.01 207 GLU C CA 1
ATOM 5006 C C . GLU C 1 231 ? 14.210 0.305 -22.994 1.00 23.54 207 GLU C C 1
ATOM 5007 O O . GLU C 1 231 ? 13.893 0.666 -24.132 1.00 55.49 207 GLU C O 1
ATOM 5013 N N . GLU C 1 232 ? 15.251 -0.480 -22.747 1.00 14.78 208 GLU C N 1
ATOM 5014 C CA . GLU C 1 232 ? 16.054 -1.019 -23.833 1.00 45.96 208 GLU C CA 1
ATOM 5015 C C . GLU C 1 232 ? 15.240 -2.001 -24.672 1.00 48.07 208 GLU C C 1
ATOM 5016 O O . GLU C 1 232 ? 15.371 -2.029 -25.890 1.00 39.69 208 GLU C O 1
ATOM 5022 N N . ILE C 1 233 ? 14.397 -2.796 -24.019 1.00 60.09 209 ILE C N 1
ATOM 5023 C CA . ILE C 1 233 ? 13.529 -3.729 -24.730 1.00 48.05 209 ILE C CA 1
ATOM 5024 C C . ILE C 1 233 ? 12.541 -2.954 -25.576 1.00 30.69 209 ILE C C 1
ATOM 5025 O O . ILE C 1 233 ? 12.206 -3.361 -26.688 1.00 56.27 209 ILE C O 1
ATOM 5030 N N . LYS C 1 234 ? 12.069 -1.836 -25.036 1.00 18.85 210 LYS C N 1
ATOM 5031 C CA . LYS C 1 234 ? 11.200 -0.946 -25.793 1.00 26.29 210 LYS C CA 1
ATOM 5032 C C . LYS C 1 234 ? 11.907 -0.485 -27.069 1.00 47.42 210 LYS C C 1
ATOM 5033 O O . LYS C 1 234 ? 11.379 -0.638 -28.179 1.00 33.52 210 LYS C O 1
ATOM 5039 N N . ASP C 1 235 ? 13.112 0.057 -26.904 1.00 60.31 211 ASP C N 1
ATOM 5040 C CA . ASP C 1 235 ? 13.883 0.581 -28.034 1.00 58.60 211 ASP C CA 1
ATOM 5041 C C . ASP C 1 235 ? 14.204 -0.490 -29.081 1.00 53.30 211 ASP C C 1
ATOM 5042 O O . ASP C 1 235 ? 14.161 -0.227 -30.283 1.00 60.74 211 ASP C O 1
ATOM 5047 N N . ILE C 1 236 ? 14.529 -1.692 -28.616 1.00 12.57 212 ILE C N 1
ATOM 5048 C CA . ILE C 1 236 ? 14.827 -2.813 -29.497 1.00 15.40 212 ILE C CA 1
ATOM 5049 C C . ILE C 1 236 ? 13.568 -3.249 -30.250 1.00 31.66 212 ILE C C 1
ATOM 5050 O O . ILE C 1 236 ? 13.631 -3.634 -31.423 1.00 25.59 212 ILE C O 1
ATOM 5055 N N . SER C 1 237 ? 12.424 -3.164 -29.576 1.00 40.91 213 SER C N 1
ATOM 5056 C CA . SER C 1 237 ? 11.136 -3.413 -30.216 1.00 48.58 213 SER C CA 1
ATOM 5057 C C . SER C 1 237 ? 10.895 -2.426 -31.355 1.00 51.50 213 SER C C 1
ATOM 5058 O O . SER C 1 237 ? 10.548 -2.821 -32.473 1.00 30.66 213 SER C O 1
ATOM 5061 N N . ASN C 1 238 ? 11.084 -1.141 -31.062 1.00 50.65 214 ASN C N 1
ATOM 5062 C CA . ASN C 1 238 ? 10.923 -0.098 -32.071 1.00 27.46 214 ASN C CA 1
ATOM 5063 C C . ASN C 1 238 ? 11.857 -0.298 -33.262 1.00 31.80 214 ASN C C 1
ATOM 5064 O O . ASN C 1 238 ? 11.430 -0.231 -34.420 1.00 58.20 214 ASN C O 1
ATOM 5069 N N . PHE C 1 239 ? 13.128 -0.558 -32.970 1.00 26.79 215 PHE C N 1
ATOM 5070 C CA . PHE C 1 239 ? 14.124 -0.759 -34.016 1.00 14.32 215 PHE C CA 1
ATOM 5071 C C . PHE C 1 239 ? 13.797 -1.951 -34.905 1.00 42.08 215 PHE C C 1
ATOM 5072 O O . PHE C 1 239 ? 13.912 -1.864 -36.124 1.00 44.41 215 PHE C O 1
ATOM 5080 N N . ILE C 1 240 ? 13.406 -3.067 -34.295 1.00 79.40 216 ILE C N 1
ATOM 5081 C CA . ILE C 1 240 ? 13.032 -4.247 -35.068 1.00 70.23 216 ILE C CA 1
ATOM 5082 C C . ILE C 1 240 ? 11.813 -3.960 -35.943 1.00 56.15 216 ILE C C 1
ATOM 5083 O O . ILE C 1 240 ? 11.788 -4.317 -37.122 1.00 44.35 216 ILE C O 1
ATOM 5088 N N . ALA C 1 241 ? 10.813 -3.296 -35.367 1.00 33.96 217 ALA C N 1
ATOM 5089 C CA . ALA C 1 241 ? 9.588 -2.992 -36.102 1.00 26.91 217 ALA C CA 1
ATOM 5090 C C . ALA C 1 241 ? 9.804 -1.990 -37.237 1.00 52.78 217 ALA C C 1
ATOM 5091 O O . ALA C 1 241 ? 9.014 -1.948 -38.181 1.00 76.40 217 ALA C O 1
ATOM 5093 N N . LYS C 1 242 ? 10.861 -1.183 -37.149 1.00 35.87 218 LYS C N 1
ATOM 5094 C CA . LYS C 1 242 ? 11.127 -0.187 -38.191 1.00 9.81 218 LYS C CA 1
ATOM 5095 C C . LYS C 1 242 ? 12.135 -0.653 -39.239 1.00 19.44 218 LYS C C 1
ATOM 5096 O O . LYS C 1 242 ? 12.092 -0.208 -40.385 1.00 47.16 218 LYS C O 1
ATOM 5102 N N . THR C 1 243 ? 13.041 -1.541 -38.844 1.00 11.58 219 THR C N 1
ATOM 5103 C CA . THR C 1 243 ? 13.997 -2.129 -39.778 1.00 35.43 219 THR C CA 1
ATOM 5104 C C . THR C 1 243 ? 13.263 -3.089 -40.701 1.00 34.68 219 THR C C 1
ATOM 5105 O O . THR C 1 243 ? 13.402 -3.024 -41.921 1.00 54.73 219 THR C O 1
ATOM 5109 N N . PHE C 1 244 ? 12.471 -3.974 -40.101 1.00 19.11 220 PHE C N 1
ATOM 5110 C CA . PHE C 1 244 ? 11.691 -4.952 -40.848 1.00 8.62 220 PHE C CA 1
ATOM 5111 C C . PHE C 1 244 ? 10.341 -4.379 -41.301 1.00 55.69 220 PHE C C 1
ATOM 5112 O O . PHE C 1 244 ? 9.549 -5.063 -41.955 1.00 41.86 220 PHE C O 1
ATOM 5120 N N . LYS C 1 245 ? 10.097 -3.117 -40.948 1.00 46.43 221 LYS C N 1
ATOM 5121 C CA . LYS C 1 245 ? 8.916 -2.376 -41.390 1.00 18.35 221 LYS C CA 1
ATOM 5122 C C . LYS C 1 245 ? 7.599 -3.035 -40.984 1.00 45.94 221 LYS C C 1
ATOM 5123 O O . LYS C 1 245 ? 6.826 -3.483 -41.833 1.00 55.58 221 LYS C O 1
ATOM 5129 N N . ILE C 1 246 ? 7.353 -3.087 -39.679 1.00 23.81 222 ILE C N 1
ATOM 5130 C CA . ILE C 1 246 ? 6.117 -3.649 -39.149 1.00 23.80 222 ILE C CA 1
ATOM 5131 C C . ILE C 1 246 ? 5.668 -2.881 -37.913 1.00 51.32 222 ILE C C 1
ATOM 5132 O O . ILE C 1 246 ? 4.919 -3.389 -37.078 1.00 80.85 222 ILE C O 1
ATOM 5138 N N . ASN D 1 23 ? 49.224 -65.303 30.976 1.00 72.76 -1 ASN D N 1
ATOM 5139 C CA . ASN D 1 23 ? 47.809 -64.948 31.011 1.00 60.51 -1 ASN D CA 1
ATOM 5140 C C . ASN D 1 23 ? 47.112 -65.375 32.302 1.00 33.89 -1 ASN D C 1
ATOM 5141 O O . ASN D 1 23 ? 45.933 -65.089 32.496 1.00 30.40 -1 ASN D O 1
ATOM 5146 N N . ALA D 1 24 ? 47.845 -66.051 33.182 1.00 53.38 0 ALA D N 1
ATOM 5147 C CA . ALA D 1 24 ? 47.276 -66.562 34.429 1.00 50.62 0 ALA D CA 1
ATOM 5148 C C . ALA D 1 24 ? 46.879 -65.449 35.390 1.00 24.79 0 ALA D C 1
ATOM 5149 O O . ALA D 1 24 ? 47.731 -64.845 36.038 1.00 46.81 0 ALA D O 1
ATOM 5151 N N . MET D 1 25 ? 45.579 -65.192 35.487 1.00 29.41 1 MET D N 1
ATOM 5152 C CA . MET D 1 25 ? 45.064 -64.174 36.395 1.00 16.52 1 MET D CA 1
ATOM 5153 C C . MET D 1 25 ? 43.607 -64.430 36.744 1.00 11.75 1 MET D C 1
ATOM 5154 O O . MET D 1 25 ? 42.833 -64.890 35.907 1.00 22.15 1 MET D O 1
ATOM 5159 N N . ASN D 1 26 ? 43.239 -64.131 37.986 1.00 16.92 2 ASN D N 1
ATOM 5160 C CA . ASN D 1 26 ? 41.846 -64.197 38.406 1.00 9.17 2 ASN D CA 1
ATOM 5161 C C . ASN D 1 26 ? 41.225 -62.804 38.439 1.00 17.29 2 ASN D C 1
ATOM 5162 O O . ASN D 1 26 ? 41.923 -61.818 38.670 1.00 14.20 2 ASN D O 1
ATOM 5167 N N . TYR D 1 27 ? 39.917 -62.721 38.212 1.00 34.31 3 TYR D N 1
ATOM 5168 C CA . TYR D 1 27 ? 39.205 -61.458 38.397 1.00 35.80 3 TYR D CA 1
ATOM 5169 C C . TYR D 1 27 ? 37.711 -61.593 38.674 1.00 23.24 3 TYR D C 1
ATOM 5170 O O . TYR D 1 27 ? 37.086 -62.585 38.306 1.00 27.43 3 TYR D O 1
ATOM 5179 N N . GLU D 1 28 ? 37.158 -60.583 39.342 1.00 8.32 4 GLU D N 1
ATOM 5180 C CA . GLU D 1 28 ? 35.730 -60.516 39.619 1.00 8.14 4 GLU D CA 1
ATOM 5181 C C . GLU D 1 28 ? 35.061 -59.759 38.486 1.00 8.00 4 GLU D C 1
ATOM 5182 O O . GLU D 1 28 ? 35.309 -58.569 38.299 1.00 20.87 4 GLU D O 1
ATOM 5188 N N . LEU D 1 29 ? 34.225 -60.448 37.719 1.00 32.67 5 LEU D N 1
ATOM 5189 C CA . LEU D 1 29 ? 33.548 -59.817 36.595 1.00 24.94 5 LEU D CA 1
ATOM 5190 C C . LEU D 1 29 ? 32.061 -59.642 36.874 1.00 29.96 5 LEU D C 1
ATOM 5191 O O . LEU D 1 29 ? 31.447 -60.433 37.594 1.00 20.07 5 LEU D O 1
ATOM 5196 N N . MET D 1 30 ? 31.498 -58.583 36.305 1.00 22.39 6 MET D N 1
ATOM 5197 C CA . MET D 1 30 ? 30.082 -58.286 36.425 1.00 26.19 6 MET D CA 1
ATOM 5198 C C . MET D 1 30 ? 29.513 -57.906 35.062 1.00 11.99 6 MET D C 1
ATOM 5199 O O . MET D 1 30 ? 29.839 -56.851 34.505 1.00 31.93 6 MET D O 1
ATOM 5204 N N . GLU D 1 31 ? 28.681 -58.796 34.533 1.00 10.44 7 GLU D N 1
ATOM 5205 C CA . GLU D 1 31 ? 27.980 -58.582 33.279 1.00 13.37 7 GLU D CA 1
ATOM 5206 C C . GLU D 1 31 ? 26.693 -57.812 33.556 1.00 18.43 7 GLU D C 1
ATOM 5207 O O . GLU D 1 31 ? 25.892 -58.218 34.399 1.00 29.95 7 GLU D O 1
ATOM 5213 N N . PRO D 1 32 ? 26.493 -56.689 32.849 1.00 37.24 8 PRO D N 1
ATOM 5214 C CA . PRO D 1 32 ? 25.345 -55.807 33.098 1.00 37.04 8 PRO D CA 1
ATOM 5215 C C . PRO D 1 32 ? 24.005 -56.454 32.748 1.00 49.91 8 PRO D C 1
ATOM 5216 O O . PRO D 1 32 ? 23.985 -57.522 32.132 1.00 43.46 8 PRO D O 1
ATOM 5220 N N . ALA D 1 33 ? 22.906 -55.815 33.144 1.00 36.02 9 ALA D N 1
ATOM 5221 C CA . ALA D 1 33 ? 21.570 -56.344 32.875 1.00 24.56 9 ALA D CA 1
ATOM 5222 C C . ALA D 1 33 ? 21.279 -56.383 31.379 1.00 40.05 9 ALA D C 1
ATOM 5223 O O . ALA D 1 33 ? 20.880 -57.415 30.846 1.00 53.05 9 ALA D O 1
ATOM 5225 N N . LYS D 1 34 ? 21.477 -55.254 30.706 1.00 57.51 10 LYS D N 1
ATOM 5226 C CA . LYS D 1 34 ? 21.333 -55.204 29.256 1.00 51.32 10 LYS D CA 1
ATOM 5227 C C . LYS D 1 34 ? 22.598 -55.721 28.585 1.00 48.73 10 LYS D C 1
ATOM 5228 O O . LYS D 1 34 ? 23.483 -56.266 29.245 1.00 48.51 10 LYS D O 1
ATOM 5234 N N . GLN D 1 35 ? 22.677 -55.554 27.270 1.00 67.48 11 GLN D N 1
ATOM 5235 C CA . GLN D 1 35 ? 23.854 -55.981 26.527 1.00 55.29 11 GLN D CA 1
ATOM 5236 C C . GLN D 1 35 ? 25.051 -55.116 26.891 1.00 31.03 11 GLN D C 1
ATOM 5237 O O . GLN D 1 35 ? 24.924 -53.901 27.033 1.00 27.78 11 GLN D O 1
ATOM 5243 N N . ALA D 1 36 ? 26.208 -55.749 27.054 1.00 23.24 12 ALA D N 1
ATOM 5244 C CA . ALA D 1 36 ? 27.432 -55.024 27.364 1.00 36.87 12 ALA D CA 1
ATOM 5245 C C . ALA D 1 36 ? 27.790 -54.093 26.213 1.00 44.80 12 ALA D C 1
ATOM 5246 O O . ALA D 1 36 ? 28.052 -54.543 25.099 1.00 71.31 12 ALA D O 1
ATOM 5248 N N . ARG D 1 37 ? 27.785 -52.793 26.487 1.00 25.07 13 ARG D N 1
ATOM 5249 C CA . ARG D 1 37 ? 28.094 -51.793 25.475 1.00 22.54 13 ARG D CA 1
ATOM 5250 C C . ARG D 1 37 ? 29.381 -51.051 25.840 1.00 35.11 13 ARG D C 1
ATOM 5251 O O . ARG D 1 37 ? 30.083 -50.534 24.970 1.00 31.32 13 ARG D O 1
ATOM 5259 N N . PHE D 1 38 ? 29.685 -51.015 27.136 1.00 17.23 14 PHE D N 1
ATOM 5260 C CA . PHE D 1 38 ? 30.883 -50.356 27.636 1.00 7.54 14 PHE D CA 1
ATOM 5261 C C . PHE D 1 38 ? 31.620 -51.278 28.598 1.00 19.46 14 PHE D C 1
ATOM 5262 O O . PHE D 1 38 ? 31.123 -52.348 28.955 1.00 18.35 14 PHE D O 1
ATOM 5270 N N . CYS D 1 39 ? 32.799 -50.850 29.035 1.00 14.47 15 CYS D N 1
ATOM 5271 C CA . CYS D 1 39 ? 33.548 -51.603 30.033 1.00 30.72 15 CYS D CA 1
ATOM 5272 C C . CYS D 1 39 ? 34.403 -50.710 30.917 1.00 39.24 15 CYS D C 1
ATOM 5273 O O . CYS D 1 39 ? 34.989 -49.735 30.449 1.00 29.38 15 CYS D O 1
ATOM 5276 N N . VAL D 1 40 ? 34.466 -51.046 32.201 1.00 46.56 16 VAL D N 1
ATOM 5277 C CA . VAL D 1 40 ? 35.393 -50.380 33.107 1.00 46.76 16 VAL D CA 1
ATOM 5278 C C . VAL D 1 40 ? 36.296 -51.410 33.770 1.00 19.15 16 VAL D C 1
ATOM 5279 O O . VAL D 1 40 ? 35.820 -52.336 34.427 1.00 7.69 16 VAL D O 1
ATOM 5283 N N . ILE D 1 41 ? 37.604 -51.248 33.578 1.00 10.69 17 ILE D N 1
ATOM 5284 C CA . ILE D 1 41 ? 38.588 -52.134 34.187 1.00 10.45 17 ILE D CA 1
ATOM 5285 C C . ILE D 1 41 ? 39.253 -51.456 35.382 1.00 28.01 17 ILE D C 1
ATOM 5286 O O . ILE D 1 41 ? 39.970 -50.471 35.221 1.00 31.83 17 ILE D O 1
ATOM 5291 N N . TRP D 1 42 ? 39.004 -51.994 36.576 1.00 35.78 18 TRP D N 1
ATOM 5292 C CA . TRP D 1 42 ? 39.437 -51.387 37.834 1.00 8.20 18 TRP D CA 1
ATOM 5293 C C . TRP D 1 42 ? 40.577 -52.160 38.492 1.00 19.47 18 TRP D C 1
ATOM 5294 O O . TRP D 1 42 ? 40.421 -53.329 38.840 1.00 19.35 18 TRP D O 1
ATOM 5305 N N . LEU D 1 43 ? 41.708 -51.489 38.696 1.00 18.27 19 LEU D N 1
ATOM 5306 C CA . LEU D 1 43 ? 42.899 -52.121 39.266 1.00 15.76 19 LEU D CA 1
ATOM 5307 C C . LEU D 1 43 ? 43.120 -51.755 40.741 1.00 11.95 19 LEU D C 1
ATOM 5308 O O . LEU D 1 43 ? 42.779 -50.656 41.179 1.00 11.25 19 LEU D O 1
ATOM 5313 N N . HIS D 1 44 ? 43.694 -52.675 41.510 1.00 32.84 20 HIS D N 1
ATOM 5314 C CA . HIS D 1 44 ? 43.967 -52.398 42.919 1.00 47.64 20 HIS D CA 1
ATOM 5315 C C . HIS D 1 44 ? 45.307 -52.950 43.405 1.00 47.18 20 HIS D C 1
ATOM 5316 O O . HIS D 1 44 ? 45.938 -53.766 42.733 1.00 17.12 20 HIS D O 1
ATOM 5323 N N . GLY D 1 45 ? 45.731 -52.495 44.580 1.00 53.02 21 GLY D N 1
ATOM 5324 C CA . GLY D 1 45 ? 46.973 -52.952 45.174 1.00 56.38 21 GLY D CA 1
ATOM 5325 C C . GLY D 1 45 ? 46.805 -54.261 45.921 1.00 58.13 21 GLY D C 1
ATOM 5326 O O . GLY D 1 45 ? 47.186 -54.378 47.087 1.00 58.75 21 GLY D O 1
ATOM 5327 N N . ALA D 1 48 ? 48.427 -53.379 51.827 1.00 24.40 24 ALA D N 1
ATOM 5328 C CA . ALA D 1 48 ? 48.512 -52.168 52.633 1.00 44.98 24 ALA D CA 1
ATOM 5329 C C . ALA D 1 48 ? 47.301 -51.288 52.383 1.00 54.03 24 ALA D C 1
ATOM 5330 O O . ALA D 1 48 ? 46.597 -50.899 53.316 1.00 39.16 24 ALA D O 1
ATOM 5332 N N . ASP D 1 49 ? 47.073 -50.970 51.113 1.00 75.59 25 ASP D N 1
ATOM 5333 C CA . ASP D 1 49 ? 45.879 -50.248 50.696 1.00 66.61 25 ASP D CA 1
ATOM 5334 C C . ASP D 1 49 ? 45.121 -51.071 49.667 1.00 48.56 25 ASP D C 1
ATOM 5335 O O . ASP D 1 49 ? 44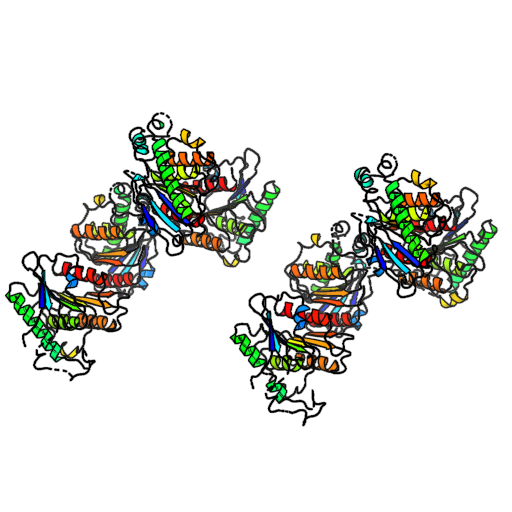.403 -50.526 48.830 1.00 44.43 25 ASP D O 1
ATOM 5340 N N . GLY D 1 50 ? 45.289 -52.388 49.731 1.00 33.01 26 GLY D N 1
ATOM 5341 C CA . GLY D 1 50 ? 44.671 -53.283 48.769 1.00 57.97 26 GLY D CA 1
ATOM 5342 C C . GLY D 1 50 ? 43.165 -53.379 48.923 1.00 71.70 26 GLY D C 1
ATOM 5343 O O . GLY D 1 50 ? 42.611 -54.474 49.004 1.00 89.69 26 GLY D O 1
ATOM 5344 N N . HIS D 1 51 ? 42.507 -52.224 48.955 1.00 67.98 27 HIS D N 1
ATOM 5345 C CA . HIS D 1 51 ? 41.066 -52.144 49.151 1.00 55.90 27 HIS D CA 1
ATOM 5346 C C . HIS D 1 51 ? 40.315 -52.850 48.029 1.00 74.65 27 HIS D C 1
ATOM 5347 O O . HIS D 1 51 ? 40.683 -52.746 46.856 1.00 71.30 27 HIS D O 1
ATOM 5354 N N . ASP D 1 52 ? 39.266 -53.575 48.402 1.00 77.17 28 ASP D N 1
ATOM 5355 C CA . ASP D 1 52 ? 38.425 -54.275 47.441 1.00 48.91 28 ASP D CA 1
ATOM 5356 C C . ASP D 1 52 ? 37.290 -53.356 47.005 1.00 27.98 28 ASP D C 1
ATOM 5357 O O . ASP D 1 52 ? 36.356 -53.103 47.764 1.00 28.39 28 ASP D O 1
ATOM 5362 N N . PHE D 1 53 ? 37.384 -52.853 45.778 1.00 9.73 29 PHE D N 1
ATOM 5363 C CA . PHE D 1 53 ? 36.444 -51.854 45.280 1.00 20.36 29 PHE D CA 1
ATOM 5364 C C . PHE D 1 53 ? 35.223 -52.452 44.601 1.00 18.40 29 PHE D C 1
ATOM 5365 O O . PHE D 1 53 ? 34.428 -51.728 44.008 1.00 40.09 29 PHE D O 1
ATOM 5373 N N . VAL D 1 54 ? 35.086 -53.769 44.690 1.00 12.99 30 VAL D N 1
ATOM 5374 C CA . VAL D 1 54 ? 33.994 -54.495 44.050 1.00 8.43 30 VAL D CA 1
ATOM 5375 C C . VAL D 1 54 ? 32.620 -53.901 44.374 1.00 38.72 30 VAL D C 1
ATOM 5376 O O . VAL D 1 54 ? 31.750 -53.795 43.505 1.00 30.37 30 VAL D O 1
ATOM 5380 N N . ASP D 1 55 ? 32.455 -53.478 45.622 1.00 46.80 31 ASP D N 1
ATOM 5381 C CA . ASP D 1 55 ? 31.187 -52.963 46.124 1.00 8.39 31 ASP D CA 1
ATOM 5382 C C . ASP D 1 55 ? 30.842 -51.561 45.622 1.00 17.32 31 ASP D C 1
ATOM 5383 O O . ASP D 1 55 ? 29.724 -51.081 45.825 1.00 15.95 31 ASP D O 1
ATOM 5388 N N . ILE D 1 56 ? 31.799 -50.908 44.968 1.00 35.72 32 ILE D N 1
ATOM 5389 C CA . ILE D 1 56 ? 31.633 -49.518 44.539 1.00 44.21 32 ILE D CA 1
ATOM 5390 C C . ILE D 1 56 ? 30.369 -49.312 43.700 1.00 30.47 32 ILE D C 1
ATOM 5391 O O . ILE D 1 56 ? 29.722 -48.267 43.774 1.00 40.55 32 ILE D O 1
ATOM 5396 N N . VAL D 1 57 ? 30.018 -50.342 42.936 1.00 56.65 33 VAL D N 1
ATOM 5397 C CA . VAL D 1 57 ? 28.858 -50.352 42.054 1.00 50.02 33 VAL D CA 1
ATOM 5398 C C . VAL D 1 57 ? 27.564 -50.039 42.808 1.00 28.56 33 VAL D C 1
ATOM 5399 O O . VAL D 1 57 ? 26.667 -49.363 42.294 1.00 16.53 33 VAL D O 1
ATOM 5403 N N . ASN D 1 58 ? 27.492 -50.514 44.045 1.00 22.28 34 ASN D N 1
ATOM 5404 C CA . ASN D 1 58 ? 26.304 -50.338 44.867 1.00 31.44 34 ASN D CA 1
ATOM 5405 C C . ASN D 1 58 ? 26.126 -48.905 45.357 1.00 37.66 34 ASN D C 1
ATOM 5406 O O . ASN D 1 58 ? 25.096 -48.568 45.943 1.00 15.16 34 ASN D O 1
ATOM 5411 N N . TYR D 1 59 ? 27.129 -48.066 45.102 1.00 53.58 35 TYR D N 1
ATOM 5412 C CA . TYR D 1 59 ? 27.152 -46.702 45.623 1.00 33.25 35 TYR D CA 1
ATOM 5413 C C . TYR D 1 59 ? 27.125 -45.643 44.523 1.00 60.02 35 TYR D C 1
ATOM 5414 O O . TYR D 1 59 ? 27.368 -44.465 44.784 1.00 67.63 35 TYR D O 1
ATOM 5423 N N . PHE D 1 60 ? 26.824 -46.062 43.298 1.00 58.23 36 PHE D N 1
ATOM 5424 C CA . PHE D 1 60 ? 26.835 -45.152 42.156 1.00 42.46 36 PHE D CA 1
ATOM 5425 C C . PHE D 1 60 ? 25.455 -44.598 41.822 1.00 56.10 36 PHE D C 1
ATOM 5426 O O . PHE D 1 60 ? 24.440 -45.112 42.291 1.00 74.75 36 PHE D O 1
ATOM 5434 N N . ASP D 1 61 ? 25.430 -43.546 41.007 1.00 51.54 37 ASP D N 1
ATOM 5435 C CA . ASP D 1 61 ? 24.178 -42.970 40.513 1.00 51.02 37 ASP D CA 1
ATOM 5436 C C . ASP D 1 61 ? 23.852 -43.447 39.096 1.00 42.58 37 ASP D C 1
ATOM 5437 O O . ASP D 1 61 ? 22.693 -43.708 38.771 1.00 50.05 37 ASP D O 1
ATOM 5442 N N . VAL D 1 62 ? 24.885 -43.552 38.265 1.00 35.50 38 VAL D N 1
ATOM 5443 C CA . VAL D 1 62 ? 24.752 -43.917 36.856 1.00 38.67 38 VAL D CA 1
ATOM 5444 C C . VAL D 1 62 ? 23.996 -45.222 36.642 1.00 56.94 38 VAL D C 1
ATOM 5445 O O . VAL D 1 62 ? 24.002 -46.108 37.500 1.00 55.29 38 VAL D O 1
ATOM 5449 N N . SER D 1 63 ? 23.342 -45.333 35.491 1.00 45.85 39 SER D N 1
ATOM 5450 C CA . SER D 1 63 ? 22.816 -46.610 35.047 1.00 41.25 39 SER D CA 1
ATOM 5451 C C . SER D 1 63 ? 24.001 -47.464 34.613 1.00 29.27 39 SER D C 1
ATOM 5452 O O . SER D 1 63 ? 24.728 -47.111 33.683 1.00 47.02 39 SER D O 1
ATOM 5455 N N . LEU D 1 64 ? 24.201 -48.579 35.304 1.00 10.57 40 LEU D N 1
ATOM 5456 C CA . LEU D 1 64 ? 25.340 -49.450 35.049 1.00 32.32 40 LEU D CA 1
ATOM 5457 C C . LEU D 1 64 ? 24.918 -50.637 34.197 1.00 28.95 40 LEU D C 1
ATOM 5458 O O . LEU D 1 64 ? 25.680 -51.583 34.010 1.00 11.43 40 LEU D O 1
ATOM 5463 N N . ASP D 1 65 ? 23.698 -50.575 33.676 1.00 52.05 41 ASP D N 1
ATOM 5464 C CA . ASP D 1 65 ? 23.111 -51.698 32.958 1.00 53.76 41 ASP D CA 1
ATOM 5465 C C . ASP D 1 65 ? 23.648 -51.841 31.542 1.00 50.92 41 ASP D C 1
ATOM 5466 O O . ASP D 1 65 ? 23.181 -52.683 30.781 1.00 44.52 41 ASP D O 1
ATOM 5471 N N . GLU D 1 66 ? 24.629 -51.018 31.188 1.00 44.78 42 GLU D N 1
ATOM 5472 C CA . GLU D 1 66 ? 25.250 -51.119 29.875 1.00 41.38 42 GLU D CA 1
ATOM 5473 C C . GLU D 1 66 ? 26.751 -51.368 29.987 1.00 31.37 42 GLU D C 1
ATOM 5474 O O . GLU D 1 66 ? 27.400 -51.725 29.006 1.00 43.80 42 GLU D O 1
ATOM 5480 N N . ILE D 1 67 ? 27.293 -51.188 31.187 1.00 28.61 43 ILE D N 1
ATOM 5481 C CA . ILE D 1 67 ? 28.731 -51.306 31.408 1.00 18.21 43 ILE D CA 1
ATOM 5482 C C . ILE D 1 67 ? 29.123 -52.602 32.100 1.00 24.89 43 ILE D C 1
ATOM 5483 O O . ILE D 1 67 ? 28.549 -52.967 33.126 1.00 41.58 43 ILE D O 1
ATOM 5488 N N . ARG D 1 68 ? 30.110 -53.292 31.538 1.00 61.79 44 ARG D N 1
ATOM 5489 C CA . ARG D 1 68 ? 30.673 -54.468 32.189 1.00 39.19 44 ARG D CA 1
ATOM 5490 C C . ARG D 1 68 ? 31.755 -54.035 33.167 1.00 40.08 44 ARG D C 1
ATOM 5491 O O . ARG D 1 68 ? 32.641 -53.251 32.814 1.00 76.71 44 ARG D O 1
ATOM 5499 N N . PHE D 1 69 ? 31.687 -54.533 34.397 1.00 28.07 45 PHE D N 1
ATOM 5500 C CA . PHE D 1 69 ? 32.698 -54.163 35.386 1.00 7.53 45 PHE D CA 1
ATOM 5501 C C . PHE D 1 69 ? 33.704 -55.270 35.621 1.00 10.92 45 PHE D C 1
ATOM 5502 O O . PHE D 1 69 ? 33.338 -56.401 35.931 1.00 17.75 45 PHE D O 1
ATOM 5510 N N . ILE D 1 70 ? 34.980 -54.936 35.469 1.00 27.22 46 ILE D N 1
ATOM 5511 C CA . ILE D 1 70 ? 36.036 -55.928 35.602 1.00 20.90 46 ILE D CA 1
ATOM 5512 C C . ILE D 1 70 ? 37.009 -55.563 36.715 1.00 16.68 46 ILE D C 1
ATOM 5513 O O . ILE D 1 70 ? 37.560 -54.469 36.735 1.00 16.35 46 ILE D O 1
ATOM 5518 N N . PHE D 1 71 ? 37.210 -56.493 37.642 1.00 21.77 47 PHE D N 1
ATOM 5519 C CA . PHE D 1 71 ? 38.071 -56.265 38.791 1.00 10.82 47 PHE D CA 1
ATOM 5520 C C . PHE D 1 71 ? 39.176 -57.319 38.891 1.00 22.30 47 PHE D C 1
ATOM 5521 O O . PHE D 1 71 ? 38.997 -58.346 39.542 1.00 32.74 47 PHE D O 1
ATOM 5529 N N . PRO D 1 72 ? 40.318 -57.070 38.226 1.00 24.90 48 PRO D N 1
ATOM 5530 C CA . PRO D 1 72 ? 41.488 -57.948 38.324 1.00 39.45 48 PRO D CA 1
ATOM 5531 C C . PRO D 1 72 ? 42.020 -58.057 39.749 1.00 34.38 48 PRO D C 1
ATOM 5532 O O . PRO D 1 72 ? 42.065 -57.060 40.474 1.00 14.09 48 PRO D O 1
ATOM 5536 N N . HIS D 1 73 ? 42.424 -59.261 40.138 1.00 12.76 49 HIS D N 1
ATOM 5537 C CA . HIS D 1 73 ? 43.000 -59.479 41.459 1.00 37.94 49 HIS D CA 1
ATOM 5538 C C . HIS D 1 73 ? 44.359 -58.795 41.601 1.00 39.38 49 HIS D C 1
ATOM 5539 O O . HIS D 1 73 ? 44.911 -58.273 40.632 1.00 24.91 49 HIS D O 1
ATOM 5546 N N . ALA D 1 74 ? 44.888 -58.813 42.820 1.00 47.35 50 ALA D N 1
ATOM 5547 C CA . ALA D 1 74 ? 46.093 -58.064 43.166 1.00 46.83 50 ALA D CA 1
ATOM 5548 C C . ALA D 1 74 ? 47.326 -58.442 42.342 1.00 38.10 50 ALA D C 1
ATOM 5549 O O . ALA D 1 74 ? 48.118 -57.572 41.981 1.00 19.32 50 ALA D O 1
ATOM 5551 N N . ASP D 1 75 ? 47.468 -59.730 42.032 1.00 36.99 51 ASP D N 1
ATOM 5552 C CA . ASP D 1 75 ? 48.657 -60.265 41.357 1.00 37.20 51 ASP D CA 1
ATOM 5553 C C . ASP D 1 75 ? 48.916 -59.718 39.948 1.00 30.45 51 ASP D C 1
ATOM 5554 O O . ASP D 1 75 ? 49.832 -60.175 39.261 1.00 14.02 51 ASP D O 1
ATOM 5559 N N . ILE D 1 76 ? 48.110 -58.749 39.524 1.00 13.54 52 ILE D N 1
ATOM 5560 C CA . ILE D 1 76 ? 48.260 -58.138 38.211 1.00 10.37 52 ILE D CA 1
ATOM 5561 C C . ILE D 1 76 ? 49.103 -56.866 38.317 1.00 23.65 52 ILE D C 1
ATOM 5562 O O . ILE D 1 76 ? 49.492 -56.283 37.308 1.00 34.02 52 ILE D O 1
ATOM 5567 N N . ILE D 1 77 ? 49.387 -56.449 39.548 1.00 24.70 53 ILE D N 1
ATOM 5568 C CA . ILE D 1 77 ? 50.240 -55.292 39.802 1.00 19.62 53 ILE D CA 1
ATOM 5569 C C . ILE D 1 77 ? 51.424 -55.675 40.679 1.00 34.15 53 ILE D C 1
ATOM 5570 O O . ILE D 1 77 ? 51.241 -56.229 41.761 1.00 44.14 53 ILE D O 1
ATOM 5575 N N . PRO D 1 78 ? 52.647 -55.379 40.214 1.00 79.25 54 PRO D N 1
ATOM 5576 C CA . PRO D 1 78 ? 53.856 -55.662 40.994 1.00 72.66 54 PRO D CA 1
ATOM 5577 C C . PRO D 1 78 ? 53.872 -54.892 42.312 1.00 42.59 54 PRO D C 1
ATOM 5578 O O . PRO D 1 78 ? 53.492 -53.724 42.344 1.00 65.02 54 PRO D O 1
ATOM 5582 N N . VAL D 1 79 ? 54.298 -55.548 43.386 1.00 46.57 55 VAL D N 1
ATOM 5583 C CA . VAL D 1 79 ? 54.371 -54.910 44.696 1.00 56.46 55 VAL D CA 1
ATOM 5584 C C . VAL D 1 79 ? 55.710 -54.190 44.861 1.00 59.00 55 VAL D C 1
ATOM 5585 O O . VAL D 1 79 ? 55.845 -53.269 45.669 1.00 71.24 55 VAL D O 1
ATOM 5589 N N . THR D 1 80 ? 56.691 -54.602 44.065 1.00 32.05 56 THR D N 1
ATOM 5590 C CA . THR D 1 80 ? 58.044 -54.059 44.146 1.00 58.80 56 THR D CA 1
ATOM 5591 C C . THR D 1 80 ? 58.123 -52.562 43.839 1.00 60.62 56 THR D C 1
ATOM 5592 O O . THR D 1 80 ? 59.124 -51.909 44.141 1.00 50.43 56 THR D O 1
ATOM 5596 N N . ILE D 1 81 ? 57.065 -52.023 43.245 1.00 52.52 57 ILE D N 1
ATOM 5597 C CA . ILE D 1 81 ? 57.052 -50.622 42.839 1.00 62.26 57 ILE D CA 1
ATOM 5598 C C . ILE D 1 81 ? 56.835 -49.667 44.016 1.00 71.49 57 ILE D C 1
ATOM 5599 O O . ILE D 1 81 ? 57.397 -48.571 44.044 1.00 89.98 57 ILE D O 1
ATOM 5604 N N . ASN D 1 82 ? 56.030 -50.086 44.989 1.00 30.90 58 ASN D N 1
ATOM 5605 C CA . ASN D 1 82 ? 55.728 -49.242 46.140 1.00 51.30 58 ASN D CA 1
ATOM 5606 C C . ASN D 1 82 ? 56.614 -49.538 47.342 1.00 65.48 58 ASN D C 1
ATOM 5607 O O . ASN D 1 82 ? 56.741 -48.716 48.250 1.00 78.98 58 ASN D O 1
ATOM 5612 N N . MET D 1 83 ? 57.221 -50.719 47.345 1.00 64.13 59 MET D N 1
ATOM 5613 C CA . MET D 1 83 ? 58.141 -51.094 48.407 1.00 53.09 59 MET D CA 1
ATOM 5614 C C . MET D 1 83 ? 59.356 -50.177 48.349 1.00 50.02 59 MET D C 1
ATOM 5615 O O . MET D 1 83 ? 59.697 -49.515 49.328 1.00 53.06 59 MET D O 1
ATOM 5620 N N . GLY D 1 84 ? 59.986 -50.117 47.180 1.00 40.08 60 GLY D N 1
ATOM 5621 C CA . GLY D 1 84 ? 61.116 -49.234 46.962 1.00 37.22 60 GLY D CA 1
ATOM 5622 C C . GLY D 1 84 ? 60.715 -47.770 46.949 1.00 73.12 60 GLY D C 1
ATOM 5623 O O . GLY D 1 84 ? 61.556 -46.886 46.792 1.00 89.21 60 GLY D O 1
ATOM 5624 N N . MET D 1 85 ? 59.421 -47.517 47.109 1.00 94.93 61 MET D N 1
ATOM 5625 C CA . MET D 1 85 ? 58.899 -46.160 47.181 1.00 89.15 61 MET D CA 1
ATOM 5626 C C . MET D 1 85 ? 58.811 -45.689 48.627 1.00 60.79 61 MET D C 1
ATOM 5627 O O . MET D 1 85 ? 59.425 -44.692 49.001 1.00 55.62 61 MET D O 1
ATOM 5632 N N . GLN D 1 86 ? 58.055 -46.420 49.438 1.00 48.30 62 GLN D N 1
ATOM 5633 C CA . GLN D 1 86 ? 57.786 -46.007 50.811 1.00 68.13 62 GLN D CA 1
ATOM 5634 C C . GLN D 1 86 ? 58.867 -46.427 51.809 1.00 41.46 62 GLN D C 1
ATOM 5635 O O . GLN D 1 86 ? 58.921 -45.905 52.924 1.00 24.36 62 GLN D O 1
ATOM 5641 N N . MET D 1 87 ? 59.720 -47.369 51.417 1.00 47.06 63 MET D N 1
ATOM 5642 C CA . MET D 1 87 ? 60.846 -47.756 52.264 1.00 44.79 63 MET D CA 1
ATOM 5643 C C . MET D 1 87 ? 62.031 -46.829 52.040 1.00 42.83 63 MET D C 1
ATOM 5644 O O . MET D 1 87 ? 62.829 -46.598 52.948 1.00 37.16 63 MET D O 1
ATOM 5649 N N . ARG D 1 88 ? 62.128 -46.299 50.824 1.00 51.76 64 ARG D N 1
ATOM 5650 C CA . ARG D 1 88 ? 63.186 -45.365 50.456 1.00 47.89 64 ARG D CA 1
ATOM 5651 C C . ARG D 1 88 ? 62.850 -43.929 50.849 1.00 41.65 64 ARG D C 1
ATOM 5652 O O . ARG D 1 88 ? 63.554 -43.313 51.649 1.00 63.67 64 ARG D O 1
ATOM 5660 N N . ALA D 1 89 ? 61.765 -43.412 50.281 1.00 33.41 65 ALA D N 1
ATOM 5661 C CA . ALA D 1 89 ? 61.431 -41.990 50.368 1.00 55.02 65 ALA D CA 1
ATOM 5662 C C . ALA D 1 89 ? 61.239 -41.442 51.782 1.00 42.93 65 ALA D C 1
ATOM 5663 O O . ALA D 1 89 ? 61.005 -42.194 52.730 1.00 43.19 65 ALA D O 1
ATOM 5665 N N . TRP D 1 90 ? 61.340 -40.119 51.900 1.00 22.50 66 TRP D N 1
ATOM 5666 C CA . TRP D 1 90 ? 61.098 -39.423 53.159 1.00 32.44 66 TRP D CA 1
ATOM 5667 C C . TRP D 1 90 ? 59.634 -39.523 53.567 1.00 38.47 66 TRP D C 1
ATOM 5668 O O . TRP D 1 90 ? 58.765 -39.821 52.748 1.00 42.59 66 TRP D O 1
ATOM 5679 N N . TYR D 1 91 ? 59.370 -39.263 54.842 1.00 20.15 67 TYR D N 1
ATOM 5680 C CA . TYR D 1 91 ? 58.011 -39.052 55.314 1.00 19.20 67 TYR D CA 1
ATOM 5681 C C . TYR D 1 91 ? 57.603 -37.657 54.856 1.00 25.38 67 TYR D C 1
ATOM 5682 O O . TYR D 1 91 ? 56.421 -37.313 54.813 1.00 27.87 67 TYR D O 1
ATOM 5691 N N . ASP D 1 92 ? 58.609 -36.858 54.514 1.00 32.65 68 ASP D N 1
ATOM 5692 C CA . ASP D 1 92 ? 58.414 -35.467 54.137 1.00 23.05 68 ASP D CA 1
ATOM 5693 C C . ASP D 1 92 ? 58.392 -35.289 52.636 1.00 48.39 68 ASP D C 1
ATOM 5694 O O . ASP D 1 92 ? 58.229 -34.171 52.151 1.00 48.86 68 ASP D O 1
ATOM 5699 N N . ILE D 1 93 ? 58.562 -36.400 51.923 1.00 60.89 69 ILE D N 1
ATOM 5700 C CA . ILE D 1 93 ? 58.736 -36.424 50.468 1.00 33.93 69 ILE D CA 1
ATOM 5701 C C . ILE D 1 93 ? 57.976 -35.330 49.717 1.00 32.88 69 ILE D C 1
ATOM 5702 O O . ILE D 1 93 ? 56.768 -35.165 49.886 1.00 51.66 69 ILE D O 1
ATOM 5707 N N . LYS D 1 94 ? 58.710 -34.563 48.914 1.00 42.78 70 LYS D N 1
ATOM 5708 C CA . LYS D 1 94 ? 58.163 -33.394 48.230 1.00 61.46 70 LYS D CA 1
ATOM 5709 C C . LYS D 1 94 ? 57.972 -33.651 46.737 1.00 47.58 70 LYS D C 1
ATOM 5710 O O . LYS D 1 94 ? 57.099 -33.060 46.102 1.00 27.52 70 LYS D O 1
ATOM 5716 N N . SER D 1 95 ? 58.808 -34.527 46.187 1.00 38.93 71 SER D N 1
ATOM 5717 C CA . SER D 1 95 ? 58.717 -34.931 44.788 1.00 51.85 71 SER D CA 1
ATOM 5718 C C . SER D 1 95 ? 59.431 -36.267 44.590 1.00 48.01 71 SER D C 1
ATOM 5719 O O . SER D 1 95 ? 59.794 -36.929 45.561 1.00 56.38 71 SER D O 1
ATOM 5722 N N . LEU D 1 96 ? 59.634 -36.667 43.346 1.00 39.90 72 LEU D N 1
ATOM 5723 C CA . LEU D 1 96 ? 60.218 -37.974 43.071 1.00 50.39 72 LEU D CA 1
ATOM 5724 C C . LEU D 1 96 ? 61.657 -37.975 42.557 1.00 53.99 72 LEU D C 1
ATOM 5725 O O . LEU D 1 96 ? 62.269 -39.022 42.426 1.00 55.89 72 LEU D O 1
ATOM 5730 N N . ASP D 1 97 ? 62.199 -36.798 42.286 1.00 61.08 73 ASP D N 1
ATOM 5731 C CA . ASP D 1 97 ? 63.601 -36.640 41.944 1.00 53.81 73 ASP D CA 1
ATOM 5732 C C . ASP D 1 97 ? 64.513 -37.461 42.818 1.00 36.32 73 ASP D C 1
ATOM 5733 O O . ASP D 1 97 ? 65.158 -36.939 43.705 1.00 40.25 73 ASP D O 1
ATOM 5738 N N . SER D 1 100 ? 67.736 -42.115 42.883 1.00 25.71 76 SER D N 1
ATOM 5739 C CA . SER D 1 100 ? 67.539 -42.556 44.260 1.00 47.44 76 SER D CA 1
ATOM 5740 C C . SER D 1 100 ? 66.255 -43.354 44.401 1.00 54.63 76 SER D C 1
ATOM 5741 O O . SER D 1 100 ? 66.268 -44.583 44.376 1.00 74.65 76 SER D O 1
ATOM 5744 N N . LEU D 1 101 ? 65.149 -42.639 44.563 1.00 70.40 77 LEU D N 1
ATOM 5745 C CA . LEU D 1 101 ? 63.841 -43.258 44.701 1.00 56.54 77 LEU D CA 1
ATOM 5746 C C . LEU D 1 101 ? 63.467 -43.961 43.408 1.00 53.50 77 LEU D C 1
ATOM 5747 O O . LEU D 1 101 ? 62.936 -45.072 43.421 1.00 66.38 77 LEU D O 1
ATOM 5752 N N . ASN D 1 102 ? 63.758 -43.304 42.290 1.00 33.89 78 ASN D N 1
ATOM 5753 C CA . ASN D 1 102 ? 63.510 -43.871 40.971 1.00 31.35 78 ASN D CA 1
ATOM 5754 C C . ASN D 1 102 ? 64.353 -45.115 40.701 1.00 42.73 78 ASN D C 1
ATOM 5755 O O . ASN D 1 102 ? 64.036 -45.908 39.815 1.00 39.11 78 ASN D O 1
ATOM 5760 N N . ARG D 1 103 ? 65.420 -45.283 41.480 1.00 53.52 79 ARG D N 1
ATOM 5761 C CA . ARG D 1 103 ? 66.372 -46.372 41.276 1.00 50.00 79 ARG D CA 1
ATOM 5762 C C . ARG D 1 103 ? 65.813 -47.742 41.668 1.00 49.58 79 ARG D C 1
ATOM 5763 O O . ARG D 1 103 ? 66.202 -48.758 41.097 1.00 63.83 79 ARG D O 1
ATOM 5771 N N . VAL D 1 104 ? 64.906 -47.776 42.639 1.00 56.06 80 VAL D N 1
ATOM 5772 C CA . VAL D 1 104 ? 64.252 -49.033 42.998 1.00 50.42 80 VAL D CA 1
ATOM 5773 C C . VAL D 1 104 ? 62.802 -49.032 42.519 1.00 40.82 80 VAL D C 1
ATOM 5774 O O . VAL D 1 104 ? 61.877 -49.342 43.267 1.00 53.15 80 VAL D O 1
ATOM 5778 N N . VAL D 1 105 ? 62.621 -48.661 41.259 1.00 21.91 81 VAL D N 1
ATOM 5779 C CA . VAL D 1 105 ? 61.320 -48.716 40.618 1.00 38.79 81 VAL D CA 1
ATOM 5780 C C . VAL D 1 105 ? 61.375 -49.761 39.518 1.00 32.80 81 VAL D C 1
ATOM 5781 O O . VAL D 1 105 ? 62.189 -49.663 38.602 1.00 36.10 81 VAL D O 1
ATOM 5785 N N . ASP D 1 106 ? 60.513 -50.767 39.616 1.00 46.74 82 ASP D N 1
ATOM 5786 C CA . ASP D 1 106 ? 60.539 -51.887 38.683 1.00 25.69 82 ASP D CA 1
ATOM 5787 C C . ASP D 1 106 ? 59.813 -51.558 37.383 1.00 31.82 82 ASP D C 1
ATOM 5788 O O . ASP D 1 106 ? 58.630 -51.852 37.233 1.00 40.20 82 ASP D O 1
ATOM 5793 N N . VAL D 1 107 ? 60.531 -50.952 36.443 1.00 29.67 83 VAL D N 1
ATOM 5794 C CA . VAL D 1 107 ? 59.936 -50.555 35.174 1.00 19.00 83 VAL D CA 1
ATOM 5795 C C . VAL D 1 107 ? 59.585 -51.772 34.327 1.00 29.44 83 VAL D C 1
ATOM 5796 O O . VAL D 1 107 ? 58.706 -51.706 33.474 1.00 61.26 83 VAL D O 1
ATOM 5800 N N . GLU D 1 108 ? 60.266 -52.885 34.575 1.00 11.75 84 GLU D N 1
ATOM 5801 C CA . GLU D 1 108 ? 59.954 -54.136 33.896 1.00 22.36 84 GLU D CA 1
ATOM 5802 C C . GLU D 1 108 ? 58.678 -54.779 34.451 1.00 20.76 84 GLU D C 1
ATOM 5803 O O . GLU D 1 108 ? 57.876 -55.340 33.698 1.00 17.84 84 GLU D O 1
ATOM 5809 N N . GLY D 1 109 ? 58.500 -54.701 35.768 1.00 32.44 85 GLY D N 1
ATOM 5810 C CA . GLY D 1 109 ? 57.305 -55.221 36.412 1.00 6.76 85 GLY D CA 1
ATOM 5811 C C . GLY D 1 109 ? 56.105 -54.396 36.008 1.00 29.27 85 GLY D C 1
ATOM 5812 O O . GLY D 1 109 ? 54.985 -54.903 35.879 1.00 58.02 85 GLY D O 1
ATOM 5813 N N . ILE D 1 110 ? 56.349 -53.108 35.796 1.00 5.05 86 ILE D N 1
ATOM 5814 C CA . ILE D 1 110 ? 55.306 -52.209 35.340 1.00 4.81 86 ILE D CA 1
ATOM 5815 C C . ILE D 1 110 ? 54.953 -52.485 33.887 1.00 7.21 86 ILE D C 1
ATOM 5816 O O . ILE D 1 110 ? 53.781 -52.585 33.552 1.00 22.92 86 ILE D O 1
ATOM 5821 N N . ASN D 1 111 ? 55.965 -52.605 33.030 1.00 30.08 87 ASN D N 1
ATOM 5822 C CA . ASN D 1 111 ? 55.742 -52.980 31.638 1.00 40.02 87 ASN D CA 1
ATOM 5823 C C . ASN D 1 111 ? 54.929 -54.269 31.552 1.00 42.59 87 ASN D C 1
ATOM 5824 O O . ASN D 1 111 ? 54.040 -54.410 30.706 1.00 26.30 87 ASN D O 1
ATOM 5829 N N . SER D 1 112 ? 55.238 -55.197 32.454 1.00 54.75 88 SER D N 1
ATOM 5830 C CA . SER D 1 112 ? 54.537 -56.473 32.535 1.00 49.01 88 SER D CA 1
ATOM 5831 C C . SER D 1 112 ? 53.072 -56.274 32.898 1.00 60.92 88 SER D C 1
ATOM 5832 O O . SER D 1 112 ? 52.179 -56.766 32.205 1.00 90.24 88 SER D O 1
ATOM 5835 N N . SER D 1 113 ? 52.836 -55.554 33.990 1.00 45.84 89 SER D N 1
ATOM 5836 C CA . SER D 1 113 ? 51.484 -55.270 34.462 1.00 36.12 89 SER D CA 1
ATOM 5837 C C . SER D 1 113 ? 50.649 -54.622 33.352 1.00 45.78 89 SER D C 1
ATOM 5838 O O . SER D 1 113 ? 49.517 -55.047 33.056 1.00 49.20 89 SER D O 1
ATOM 5841 N N . ILE D 1 114 ? 51.237 -53.598 32.740 1.00 29.01 90 ILE D N 1
ATOM 5842 C CA . ILE D 1 114 ? 50.655 -52.899 31.602 1.00 28.50 90 ILE D CA 1
ATOM 5843 C C . ILE D 1 114 ? 50.284 -53.877 30.502 1.00 18.34 90 ILE D C 1
ATOM 5844 O O . ILE D 1 114 ? 49.203 -53.783 29.932 1.00 17.00 90 ILE D O 1
ATOM 5849 N N . ALA D 1 115 ? 51.182 -54.816 30.212 1.00 27.54 91 ALA D N 1
ATOM 5850 C CA . ALA D 1 115 ? 50.931 -55.814 29.175 1.00 47.68 91 ALA D CA 1
ATOM 5851 C C . ALA D 1 115 ? 49.763 -56.729 29.537 1.00 53.78 91 ALA D C 1
ATOM 5852 O O . ALA D 1 115 ? 48.998 -57.149 28.665 1.00 38.05 91 ALA D O 1
ATOM 5854 N N . LYS D 1 116 ? 49.629 -57.034 30.826 1.00 60.81 92 LYS D N 1
ATOM 5855 C CA . LYS D 1 116 ? 48.512 -57.841 31.307 1.00 38.73 92 LYS D CA 1
ATOM 5856 C C . LYS D 1 116 ? 47.186 -57.123 31.075 1.00 23.98 92 LYS D C 1
ATOM 5857 O O . LYS D 1 116 ? 46.213 -57.723 30.606 1.00 14.88 92 LYS D O 1
ATOM 5863 N N . VAL D 1 117 ? 47.141 -55.833 31.398 1.00 41.41 93 VAL D N 1
ATOM 5864 C CA . VAL D 1 117 ? 45.907 -55.083 31.170 1.00 37.98 93 VAL D CA 1
ATOM 5865 C C . VAL D 1 117 ? 45.655 -54.857 29.674 1.00 38.53 93 VAL D C 1
ATOM 5866 O O . VAL D 1 117 ? 44.509 -54.787 29.240 1.00 38.73 93 VAL D O 1
ATOM 5870 N N . ASN D 1 118 ? 46.723 -54.755 28.888 1.00 51.52 94 ASN D N 1
ATOM 5871 C CA . ASN D 1 118 ? 46.592 -54.712 27.434 1.00 56.13 94 ASN D CA 1
ATOM 5872 C C . ASN D 1 118 ? 45.955 -56.000 26.945 1.00 51.37 94 ASN D C 1
ATOM 5873 O O . ASN D 1 118 ? 45.182 -56.005 25.987 1.00 43.02 94 ASN D O 1
ATOM 5878 N N . LYS D 1 119 ? 46.281 -57.094 27.624 1.00 62.69 95 LYS D N 1
ATOM 5879 C CA . LYS D 1 119 ? 45.703 -58.390 27.299 1.00 52.93 95 LYS D CA 1
ATOM 5880 C C . LYS D 1 119 ? 44.319 -58.576 27.919 1.00 33.43 95 LYS D C 1
ATOM 5881 O O . LYS D 1 119 ? 43.635 -59.555 27.626 1.00 63.80 95 LYS D O 1
ATOM 5887 N N . LEU D 1 120 ? 43.905 -57.641 28.771 1.00 25.21 96 LEU D N 1
ATOM 5888 C CA . LEU D 1 120 ? 42.514 -57.623 29.226 1.00 15.68 96 LEU D CA 1
ATOM 5889 C C . LEU D 1 120 ? 41.648 -56.822 28.247 1.00 13.53 96 LEU D C 1
ATOM 5890 O O . LEU D 1 120 ? 40.564 -57.262 27.858 1.00 18.50 96 LEU D O 1
ATOM 5895 N N . ILE D 1 121 ? 42.130 -55.643 27.860 1.00 7.38 97 ILE D N 1
ATOM 5896 C CA . ILE D 1 121 ? 41.465 -54.827 26.852 1.00 6.96 97 ILE D CA 1
ATOM 5897 C C . ILE D 1 121 ? 41.330 -55.653 25.577 1.00 16.17 97 ILE D C 1
ATOM 5898 O O . ILE D 1 121 ? 40.299 -55.606 24.907 1.00 16.60 97 ILE D O 1
ATOM 5903 N N . ASP D 1 122 ? 42.377 -56.411 25.249 1.00 38.91 98 ASP D N 1
ATOM 5904 C CA . ASP D 1 122 ? 42.334 -57.347 24.127 1.00 27.78 98 ASP D CA 1
ATOM 5905 C C . ASP D 1 122 ? 41.096 -58.233 24.209 1.00 45.32 98 ASP D C 1
ATOM 5906 O O . ASP D 1 122 ? 40.301 -58.297 23.270 1.00 40.79 98 ASP D O 1
ATOM 5911 N N . SER D 1 123 ? 40.942 -58.907 25.347 1.00 69.09 99 SER D N 1
ATOM 5912 C CA . SER D 1 123 ? 39.796 -59.777 25.598 1.00 48.80 99 SER D CA 1
ATOM 5913 C C . SER D 1 123 ? 38.474 -59.034 25.497 1.00 40.58 99 SER D C 1
ATOM 5914 O O . SER D 1 123 ? 37.466 -59.609 25.098 1.00 34.37 99 SER D O 1
ATOM 5917 N N . GLN D 1 124 ? 38.482 -57.759 25.873 1.00 53.38 100 GLN D N 1
ATOM 5918 C CA . GLN D 1 124 ? 37.278 -56.944 25.801 1.00 25.33 100 GLN D CA 1
ATOM 5919 C C . GLN D 1 124 ? 36.881 -56.692 24.356 1.00 25.64 100 GLN D C 1
ATOM 5920 O O . GLN D 1 124 ? 35.775 -57.029 23.941 1.00 43.86 100 GLN D O 1
ATOM 5926 N N . VAL D 1 125 ? 37.799 -56.111 23.594 1.00 19.98 101 VAL D N 1
ATOM 5927 C CA . VAL D 1 125 ? 37.541 -55.743 22.209 1.00 38.87 101 VAL D CA 1
ATOM 5928 C C . VAL D 1 125 ? 37.230 -56.968 21.355 1.00 19.33 101 VAL D C 1
ATOM 5929 O O . VAL D 1 125 ? 36.379 -56.918 20.467 1.00 36.00 101 VAL D O 1
ATOM 5933 N N . ASN D 1 126 ? 37.906 -58.074 21.635 1.00 20.68 102 ASN D N 1
ATOM 5934 C CA . ASN D 1 126 ? 37.615 -59.310 20.922 1.00 60.37 102 ASN D CA 1
ATOM 5935 C C . ASN D 1 126 ? 36.242 -59.860 21.294 1.00 56.26 102 ASN D C 1
ATOM 5936 O O . ASN D 1 126 ? 35.601 -60.544 20.497 1.00 65.98 102 ASN D O 1
ATOM 5941 N N . GLN D 1 127 ? 35.790 -59.538 22.502 1.00 48.31 103 GLN D N 1
ATOM 5942 C CA . GLN D 1 127 ? 34.488 -59.983 22.986 1.00 26.69 103 GLN D CA 1
ATOM 5943 C C . GLN D 1 127 ? 33.379 -59.017 22.588 1.00 35.87 103 GLN D C 1
ATOM 5944 O O . GLN D 1 127 ? 32.285 -59.061 23.149 1.00 34.77 103 GLN D O 1
ATOM 5950 N N . GLY D 1 128 ? 33.668 -58.134 21.637 1.00 41.37 104 GLY D N 1
ATOM 5951 C CA . GLY D 1 128 ? 32.648 -57.263 21.081 1.00 35.99 104 GLY D CA 1
ATOM 5952 C C . GLY D 1 128 ? 32.790 -55.771 21.328 1.00 35.87 104 GLY D C 1
ATOM 5953 O O . GLY D 1 128 ? 32.656 -54.977 20.400 1.00 38.86 104 GLY D O 1
ATOM 5954 N N . ILE D 1 129 ? 33.051 -55.383 22.573 1.00 37.28 105 ILE D N 1
ATOM 5955 C CA . ILE D 1 129 ? 33.028 -53.966 22.945 1.00 38.93 105 ILE D CA 1
ATOM 5956 C C . ILE D 1 129 ? 34.229 -53.162 22.429 1.00 39.89 105 ILE D C 1
ATOM 5957 O O . ILE D 1 129 ? 35.381 -53.565 22.582 1.00 34.62 105 ILE D O 1
ATOM 5962 N N . ALA D 1 130 ? 33.936 -52.025 21.801 1.00 34.29 106 ALA D N 1
ATOM 5963 C CA . ALA D 1 130 ? 34.965 -51.177 21.210 1.00 11.14 106 ALA D CA 1
ATOM 5964 C C . ALA D 1 130 ? 35.810 -50.498 22.275 1.00 14.78 106 ALA D C 1
ATOM 5965 O O . ALA D 1 130 ? 35.302 -50.072 23.313 1.00 28.51 106 ALA D O 1
ATOM 5967 N N . SER D 1 131 ? 37.104 -50.386 22.002 1.00 39.24 107 SER D N 1
ATOM 5968 C CA . SER D 1 131 ? 38.047 -49.828 22.962 1.00 46.33 107 SER D CA 1
ATOM 5969 C C . SER D 1 131 ? 37.742 -48.374 23.329 1.00 45.64 107 SER D C 1
ATOM 5970 O O . SER D 1 131 ? 38.219 -47.872 24.345 1.00 61.43 107 SER D O 1
ATOM 5973 N N . GLU D 1 132 ? 36.936 -47.708 22.509 1.00 26.75 108 GLU D N 1
ATOM 5974 C CA . GLU D 1 132 ? 36.522 -46.340 22.790 1.00 26.66 108 GLU D CA 1
ATOM 5975 C C . GLU D 1 132 ? 35.545 -46.313 23.956 1.00 33.44 108 GLU D C 1
ATOM 5976 O O . GLU D 1 132 ? 35.283 -45.261 24.534 1.00 32.85 108 GLU D O 1
ATOM 5982 N N . ASN D 1 133 ? 35.003 -47.478 24.295 1.00 40.86 109 ASN D N 1
ATOM 5983 C CA . ASN D 1 133 ? 34.033 -47.582 25.377 1.00 43.75 109 ASN D CA 1
ATOM 5984 C C . ASN D 1 133 ? 34.621 -48.231 26.625 1.00 32.80 109 ASN D C 1
ATOM 5985 O O . ASN D 1 133 ? 33.900 -48.842 27.416 1.00 35.49 109 ASN D O 1
ATOM 5990 N N . ILE D 1 134 ? 35.931 -48.100 26.797 1.00 12.83 110 ILE D N 1
ATOM 5991 C CA . ILE D 1 134 ? 36.604 -48.680 27.947 1.00 4.67 110 ILE D CA 1
ATOM 5992 C C . ILE D 1 134 ? 37.310 -47.615 28.761 1.00 30.68 110 ILE D C 1
ATOM 5993 O O . ILE D 1 134 ? 38.217 -46.952 28.267 1.00 35.24 110 ILE D O 1
ATOM 5998 N N . ILE D 1 135 ? 36.895 -47.455 30.012 1.00 42.02 111 ILE D N 1
ATOM 5999 C CA . ILE D 1 135 ? 37.614 -46.597 30.942 1.00 39.39 111 ILE D CA 1
ATOM 6000 C C . ILE D 1 135 ? 38.529 -47.471 31.789 1.00 26.24 111 ILE D C 1
ATOM 6001 O O . ILE D 1 135 ? 38.121 -48.542 32.240 1.00 31.35 111 ILE D O 1
ATOM 6006 N N . LEU D 1 136 ? 39.770 -47.032 31.989 1.00 18.42 112 LEU D N 1
ATOM 6007 C CA . LEU D 1 136 ? 40.636 -47.680 32.973 1.00 12.48 112 LEU D CA 1
ATOM 6008 C C . LEU D 1 136 ? 40.527 -46.918 34.285 1.00 3.96 112 LEU D C 1
ATOM 6009 O O . LEU D 1 136 ? 40.505 -45.695 34.286 1.00 13.66 112 LEU D O 1
ATOM 6014 N N . ALA D 1 137 ? 40.455 -47.635 35.398 1.00 4.38 113 ALA D N 1
ATOM 6015 C CA . ALA D 1 137 ? 40.341 -46.995 36.701 1.00 4.19 113 ALA D CA 1
ATOM 6016 C C . ALA D 1 137 ? 41.279 -47.637 37.707 1.00 3.34 113 ALA D C 1
ATOM 6017 O O . ALA D 1 137 ? 41.492 -48.848 37.673 1.00 16.24 113 ALA D O 1
ATOM 6019 N N . GLY D 1 138 ? 41.838 -46.829 38.605 1.00 17.01 114 GLY D N 1
ATOM 6020 C CA . GLY D 1 138 ? 42.735 -47.368 39.607 1.00 3.06 114 GLY D CA 1
ATOM 6021 C C . GLY D 1 138 ? 42.985 -46.496 40.817 1.00 2.93 114 GLY D C 1
ATOM 6022 O O . GLY D 1 138 ? 43.246 -45.299 40.692 1.00 14.74 114 GLY D O 1
ATOM 6023 N N . PHE D 1 139 ? 42.914 -47.112 41.995 1.00 23.66 115 PHE D N 1
ATOM 6024 C CA . PHE D 1 139 ? 43.289 -46.455 43.241 1.00 29.10 115 PHE D CA 1
ATOM 6025 C C . PHE D 1 139 ? 44.684 -46.874 43.699 1.00 20.47 115 PHE D C 1
ATOM 6026 O O . PHE D 1 139 ? 45.024 -48.056 43.672 1.00 12.85 115 PHE D O 1
ATOM 6034 N N . SER D 1 140 ? 45.476 -45.892 44.125 1.00 17.90 116 SER D N 1
ATOM 6035 C CA . SER D 1 140 ? 46.842 -46.108 44.609 1.00 12.38 116 SER D CA 1
ATOM 6036 C C . SER D 1 140 ? 47.574 -46.918 43.537 1.00 10.24 116 SER D C 1
ATOM 6037 O O . SER D 1 140 ? 47.754 -46.445 42.417 1.00 11.79 116 SER D O 1
ATOM 6040 N N . GLN D 1 141 ? 47.993 -48.132 43.889 1.00 23.06 117 GLN D N 1
ATOM 6041 C CA . GLN D 1 141 ? 48.832 -48.962 43.022 1.00 17.07 117 GLN D CA 1
ATOM 6042 C C . GLN D 1 141 ? 48.195 -49.227 41.663 1.00 18.04 117 GLN D C 1
ATOM 6043 O O . GLN D 1 141 ? 48.897 -49.467 40.683 1.00 42.39 117 GLN D O 1
ATOM 6049 N N . GLY D 1 142 ? 46.866 -49.180 41.612 1.00 23.79 118 GLY D N 1
ATOM 6050 C CA . GLY D 1 142 ? 46.130 -49.417 40.382 1.00 3.56 118 GLY D CA 1
ATOM 6051 C C . GLY D 1 142 ? 46.126 -48.240 39.425 1.00 4.15 118 GLY D C 1
ATOM 6052 O O . GLY D 1 142 ? 46.147 -48.422 38.197 1.00 26.61 118 GLY D O 1
ATOM 6053 N N . GLY D 1 143 ? 46.099 -47.033 39.989 1.00 19.42 119 GLY D N 1
ATOM 6054 C CA . GLY D 1 143 ? 46.140 -45.806 39.211 1.00 11.23 119 GLY D CA 1
ATOM 6055 C C . GLY D 1 143 ? 47.370 -45.711 38.329 1.00 6.65 119 GLY D C 1
ATOM 6056 O O . GLY D 1 143 ? 47.297 -45.257 37.184 1.00 8.45 119 GLY D O 1
ATOM 6057 N N . ILE D 1 144 ? 48.499 -46.150 38.877 1.00 5.81 120 ILE D N 1
ATOM 6058 C CA . ILE D 1 144 ? 49.767 -46.224 38.161 1.00 18.64 120 ILE D CA 1
ATOM 6059 C C . ILE D 1 144 ? 49.632 -46.970 36.839 1.00 32.36 120 ILE D C 1
ATOM 6060 O O . ILE D 1 144 ? 49.924 -46.435 35.761 1.00 29.85 120 ILE D O 1
ATOM 6065 N N . ILE D 1 145 ? 49.181 -48.215 36.942 1.00 47.14 121 ILE D N 1
ATOM 6066 C CA . ILE D 1 145 ? 49.120 -49.117 35.802 1.00 25.59 121 ILE D CA 1
ATOM 6067 C C . ILE D 1 145 ? 48.016 -48.739 34.822 1.00 36.14 121 ILE D C 1
ATOM 6068 O O . ILE D 1 145 ? 48.190 -48.871 33.617 1.00 36.08 121 ILE D O 1
ATOM 6073 N N . ALA D 1 146 ? 46.881 -48.272 35.331 1.00 42.25 122 ALA D N 1
ATOM 6074 C CA . ALA D 1 146 ? 45.824 -47.798 34.444 1.00 3.99 122 ALA D CA 1
ATOM 6075 C C . ALA D 1 146 ? 46.329 -46.622 33.608 1.00 14.09 122 ALA D C 1
ATOM 6076 O O . ALA D 1 146 ? 46.167 -46.583 32.379 1.00 23.49 122 ALA D O 1
ATOM 6078 N N . THR D 1 147 ? 46.962 -45.673 34.289 1.00 17.28 123 THR D N 1
ATOM 6079 C CA . THR D 1 147 ? 47.457 -44.462 33.650 1.00 15.80 123 THR D CA 1
ATOM 6080 C C . THR D 1 147 ? 48.517 -44.775 32.605 1.00 17.46 123 THR D C 1
ATOM 6081 O O . THR D 1 147 ? 48.467 -44.256 31.497 1.00 26.76 123 THR D O 1
ATOM 6085 N N . TYR D 1 148 ? 49.467 -45.636 32.954 1.00 23.87 124 TYR D N 1
ATOM 6086 C CA . TYR D 1 148 ? 50.550 -45.973 32.035 1.00 14.24 124 TYR D CA 1
ATOM 6087 C C . TYR D 1 148 ? 50.114 -46.901 30.897 1.00 29.68 124 TYR D C 1
ATOM 6088 O O . TYR D 1 148 ? 50.713 -46.893 29.826 1.00 36.36 124 TYR D O 1
ATOM 6097 N N . THR D 1 149 ? 49.084 -47.708 31.138 1.00 38.11 125 THR D N 1
ATOM 6098 C CA . THR D 1 149 ? 48.522 -48.570 30.101 1.00 9.92 125 THR D CA 1
ATOM 6099 C C . THR D 1 149 ? 47.815 -47.700 29.079 1.00 13.55 125 THR D C 1
ATOM 6100 O O . THR D 1 149 ? 47.897 -47.939 27.876 1.00 23.18 125 THR D O 1
ATOM 6104 N N . ALA D 1 150 ? 47.133 -46.672 29.564 1.00 17.04 126 ALA D N 1
ATOM 6105 C CA . ALA D 1 150 ? 46.340 -45.838 28.679 1.00 13.70 126 ALA D CA 1
ATOM 6106 C C . ALA D 1 150 ? 47.140 -44.774 27.938 1.00 16.08 126 ALA D C 1
ATOM 6107 O O . ALA D 1 150 ? 46.980 -44.609 26.731 1.00 38.54 126 ALA D O 1
ATOM 6109 N N . ILE D 1 151 ? 47.989 -44.040 28.649 1.00 32.16 127 ILE D N 1
ATOM 6110 C CA . ILE D 1 151 ? 48.671 -42.904 28.031 1.00 20.97 127 ILE D CA 1
ATOM 6111 C C . ILE D 1 151 ? 49.796 -43.332 27.093 1.00 13.74 127 ILE D C 1
ATOM 6112 O O . ILE D 1 151 ? 50.271 -42.539 26.282 1.00 34.23 127 ILE D O 1
ATOM 6117 N N . THR D 1 152 ? 50.218 -44.584 27.212 1.00 5.78 128 THR D N 1
ATOM 6118 C CA . THR D 1 152 ? 51.224 -45.136 26.318 1.00 5.48 128 THR D CA 1
ATOM 6119 C C . THR D 1 152 ? 50.601 -46.190 25.416 1.00 5.69 128 THR D C 1
ATOM 6120 O O . THR D 1 152 ? 51.302 -47.019 24.840 1.00 22.65 128 THR D O 1
ATOM 6124 N N . SER D 1 153 ? 49.279 -46.157 25.297 1.00 36.65 129 SER D N 1
ATOM 6125 C CA . SER D 1 153 ? 48.559 -47.189 24.567 1.00 25.85 129 SER D CA 1
ATOM 6126 C C . SER D 1 153 ? 48.741 -47.050 23.071 1.00 36.16 129 SER D C 1
ATOM 6127 O O . SER D 1 153 ? 49.310 -46.076 22.587 1.00 29.70 129 SER D O 1
ATOM 6130 N N . GLN D 1 154 ? 48.238 -48.042 22.349 1.00 45.30 130 GLN D N 1
ATOM 6131 C CA . GLN D 1 154 ?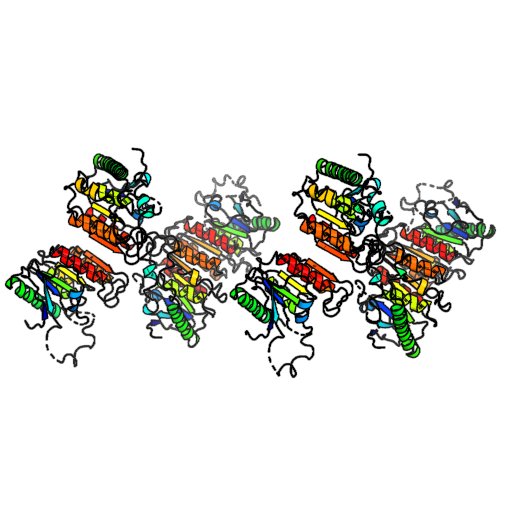 48.317 -48.072 20.900 1.00 34.75 130 GLN D CA 1
ATOM 6132 C C . GLN D 1 154 ? 46.910 -47.974 20.333 1.00 27.87 130 GLN D C 1
ATOM 6133 O O . GLN D 1 154 ? 46.719 -47.934 19.117 1.00 21.70 130 GLN D O 1
ATOM 6139 N N . ARG D 1 155 ? 45.927 -47.930 21.227 1.00 26.26 131 ARG D N 1
ATOM 6140 C CA . ARG D 1 155 ? 44.529 -47.851 20.820 1.00 22.01 131 ARG D CA 1
ATOM 6141 C C . ARG D 1 155 ? 43.712 -46.812 21.593 1.00 23.58 131 ARG D C 1
ATOM 6142 O O . ARG D 1 155 ? 44.077 -46.402 22.697 1.00 25.75 131 ARG D O 1
ATOM 6150 N N . LYS D 1 156 ? 42.600 -46.402 20.988 1.00 36.19 132 LYS D N 1
ATOM 6151 C CA . LYS D 1 156 ? 41.714 -45.386 21.545 1.00 49.78 132 LYS D CA 1
ATOM 6152 C C . LYS D 1 156 ? 40.936 -45.925 22.741 1.00 14.44 132 LYS D C 1
ATOM 6153 O O . LYS D 1 156 ? 40.329 -46.985 22.663 1.00 17.23 132 LYS D O 1
ATOM 6159 N N . LEU D 1 157 ? 40.958 -45.190 23.848 1.00 19.25 133 LEU D N 1
ATOM 6160 C CA . LEU D 1 157 ? 40.241 -45.604 25.050 1.00 22.26 133 LEU D CA 1
ATOM 6161 C C . LEU D 1 157 ? 39.169 -44.597 25.452 1.00 32.15 133 LEU D C 1
ATOM 6162 O O . LEU D 1 157 ? 39.115 -43.485 24.926 1.00 29.97 133 LEU D O 1
ATOM 6167 N N . GLY D 1 158 ? 38.313 -44.999 26.385 1.00 25.61 134 GLY D N 1
ATOM 6168 C CA . GLY D 1 158 ? 37.221 -44.157 26.837 1.00 6.87 134 GLY D CA 1
ATOM 6169 C C . GLY D 1 158 ? 37.628 -43.076 27.818 1.00 33.75 134 GLY D C 1
ATOM 6170 O O . GLY D 1 158 ? 37.155 -41.939 27.738 1.00 34.47 134 GLY D O 1
ATOM 6171 N N . GLY D 1 159 ? 38.505 -43.429 28.751 1.00 33.45 135 GLY D N 1
ATOM 6172 C CA . GLY D 1 159 ? 38.980 -42.478 29.736 1.00 5.22 135 GLY D CA 1
ATOM 6173 C C . GLY D 1 159 ? 39.855 -43.110 30.797 1.00 5.01 135 GLY D C 1
ATOM 6174 O O . GLY D 1 159 ? 40.053 -44.335 30.811 1.00 11.56 135 GLY D O 1
ATOM 6175 N N . ILE D 1 160 ? 40.387 -42.271 31.686 1.00 24.27 136 ILE D N 1
ATOM 6176 C CA . ILE D 1 160 ? 41.192 -42.747 32.814 1.00 25.83 136 ILE D CA 1
ATOM 6177 C C . ILE D 1 160 ? 40.701 -42.160 34.138 1.00 18.13 136 ILE D C 1
ATOM 6178 O O . ILE D 1 160 ? 40.304 -40.995 34.202 1.00 37.15 136 ILE D O 1
ATOM 6183 N N . MET D 1 161 ? 40.738 -42.971 35.191 1.00 27.90 137 MET D N 1
ATOM 6184 C CA . MET D 1 161 ? 40.524 -42.489 36.551 1.00 13.20 137 MET D CA 1
ATOM 6185 C C . MET D 1 161 ? 41.698 -42.843 37.462 1.00 10.03 137 MET D C 1
ATOM 6186 O O . MET D 1 161 ? 41.921 -44.010 37.796 1.00 10.85 137 MET D O 1
ATOM 6191 N N . ALA D 1 162 ? 42.448 -41.816 37.849 1.00 20.04 138 ALA D N 1
ATOM 6192 C CA . ALA D 1 162 ? 43.608 -41.982 38.714 1.00 4.75 138 ALA D CA 1
ATOM 6193 C C . ALA D 1 162 ? 43.297 -41.481 40.110 1.00 11.96 138 ALA D C 1
ATOM 6194 O O . ALA D 1 162 ? 43.319 -40.278 40.368 1.00 32.00 138 ALA D O 1
ATOM 6196 N N . LEU D 1 163 ? 43.011 -42.411 41.011 1.00 16.17 139 LEU D N 1
ATOM 6197 C CA . LEU D 1 163 ? 42.639 -42.059 42.371 1.00 12.01 139 LEU D CA 1
ATOM 6198 C C . LEU D 1 163 ? 43.783 -42.323 43.350 1.00 7.90 139 LEU D C 1
ATOM 6199 O O . LEU D 1 163 ? 44.127 -43.472 43.611 1.00 12.47 139 LEU D O 1
ATOM 6204 N N . SER D 1 164 ? 44.361 -41.247 43.878 1.00 4.29 140 SER D N 1
ATOM 6205 C CA . SER D 1 164 ? 45.422 -41.311 44.889 1.00 26.80 140 SER D CA 1
ATOM 6206 C C . SER D 1 164 ? 46.683 -42.023 44.417 1.00 13.14 140 SER D C 1
ATOM 6207 O O . SER D 1 164 ? 47.207 -42.901 45.103 1.00 23.62 140 SER D O 1
ATOM 6210 N N . THR D 1 165 ? 47.181 -41.614 43.257 1.00 6.07 141 THR D N 1
ATOM 6211 C CA . THR D 1 165 ? 48.330 -42.260 42.655 1.00 8.09 141 THR D CA 1
ATOM 6212 C C . THR D 1 165 ? 49.405 -41.266 42.225 1.00 12.18 141 THR D C 1
ATOM 6213 O O . THR D 1 165 ? 49.288 -40.060 42.455 1.00 7.07 141 THR D O 1
ATOM 6217 N N . TYR D 1 166 ? 50.450 -41.792 41.592 1.00 39.55 142 TYR D N 1
ATOM 6218 C CA . TYR D 1 166 ? 51.620 -41.009 41.220 1.00 36.89 142 TYR D CA 1
ATOM 6219 C C . TYR D 1 166 ? 52.283 -41.625 39.992 1.00 24.79 142 TYR D C 1
ATOM 6220 O O . TYR D 1 166 ? 51.904 -42.712 39.557 1.00 14.55 142 TYR D O 1
ATOM 6229 N N . LEU D 1 167 ? 53.273 -40.927 39.443 1.00 15.07 143 LEU D N 1
ATOM 6230 C CA . LEU D 1 167 ? 54.003 -41.397 38.266 1.00 25.24 143 LEU D CA 1
ATOM 6231 C C . LEU D 1 167 ? 55.444 -41.765 38.627 1.00 35.39 143 LEU D C 1
ATOM 6232 O O . LEU D 1 167 ? 56.310 -40.895 38.668 1.00 24.42 143 LEU D O 1
ATOM 6237 N N . PRO D 1 168 ? 55.700 -43.063 38.876 1.00 65.76 144 PRO D N 1
ATOM 6238 C CA . PRO D 1 168 ? 56.959 -43.588 39.427 1.00 66.37 144 PRO D CA 1
ATOM 6239 C C . PRO D 1 168 ? 58.293 -43.279 38.753 1.00 75.61 144 PRO D C 1
ATOM 6240 O O . PRO D 1 168 ? 59.124 -42.581 39.333 1.00 96.47 144 PRO D O 1
ATOM 6244 N N . ALA D 1 169 ? 58.498 -43.808 37.552 1.00 79.52 145 ALA D N 1
ATOM 6245 C CA . ALA D 1 169 ? 59.675 -43.478 36.754 1.00 81.36 145 ALA D CA 1
ATOM 6246 C C . ALA D 1 169 ? 59.271 -42.894 35.403 1.00 60.82 145 ALA D C 1
ATOM 6247 O O . ALA D 1 169 ? 59.425 -43.536 34.365 1.00 40.76 145 ALA D O 1
ATOM 6249 N N . TRP D 1 170 ? 58.757 -41.667 35.440 1.00 57.52 146 TRP D N 1
ATOM 6250 C CA . TRP D 1 170 ? 58.243 -40.970 34.262 1.00 44.46 146 TRP D CA 1
ATOM 6251 C C . TRP D 1 170 ? 59.236 -40.917 33.104 1.00 45.58 146 TRP D C 1
ATOM 6252 O O . TRP D 1 170 ? 58.846 -41.038 31.943 1.00 58.15 146 TRP D O 1
ATOM 6263 N N . ASP D 1 171 ? 60.517 -40.750 33.426 1.00 36.31 147 ASP D N 1
ATOM 6264 C CA . ASP D 1 171 ? 61.555 -40.572 32.412 1.00 33.84 147 ASP D CA 1
ATOM 6265 C C . ASP D 1 171 ? 61.662 -41.759 31.453 1.00 58.34 147 ASP D C 1
ATOM 6266 O O . ASP D 1 171 ? 62.158 -41.621 30.332 1.00 51.25 147 ASP D O 1
ATOM 6271 N N . ASN D 1 172 ? 61.190 -42.921 31.897 1.00 61.85 148 ASN D N 1
ATOM 6272 C CA . ASN D 1 172 ? 61.252 -44.135 31.091 1.00 56.12 148 ASN D CA 1
ATOM 6273 C C . ASN D 1 172 ? 59.992 -44.354 30.262 1.00 46.89 148 ASN D C 1
ATOM 6274 O O . ASN D 1 172 ? 59.998 -45.115 29.294 1.00 42.39 148 ASN D O 1
ATOM 6279 N N . PHE D 1 173 ? 58.915 -43.680 30.649 1.00 7.81 149 PHE D N 1
ATOM 6280 C CA . PHE D 1 173 ? 57.622 -43.862 29.999 1.00 37.67 149 PHE D CA 1
ATOM 6281 C C . PHE D 1 173 ? 57.268 -42.716 29.056 1.00 48.77 149 PHE D C 1
ATOM 6282 O O . PHE D 1 173 ? 56.502 -42.905 28.113 1.00 75.81 149 PHE D O 1
ATOM 6290 N N . LYS D 1 174 ? 57.831 -41.537 29.306 1.00 46.95 150 LYS D N 1
ATOM 6291 C CA . LYS D 1 174 ? 57.509 -40.348 28.517 1.00 20.75 150 LYS D CA 1
ATOM 6292 C C . LYS D 1 174 ? 57.805 -40.535 27.030 1.00 41.90 150 LYS D C 1
ATOM 6293 O O . LYS D 1 174 ? 57.228 -39.852 26.182 1.00 73.15 150 LYS D O 1
ATOM 6297 N N . GLY D 1 175 ? 58.706 -41.459 26.719 1.00 9.24 151 GLY D N 1
ATOM 6298 C CA . GLY D 1 175 ? 58.956 -41.832 25.341 1.00 18.03 151 GLY D CA 1
ATOM 6299 C C . GLY D 1 175 ? 57.958 -42.879 24.893 1.00 30.81 151 GLY D C 1
ATOM 6300 O O . GLY D 1 175 ? 57.610 -42.956 23.716 1.00 46.11 151 GLY D O 1
ATOM 6301 N N . LYS D 1 176 ? 57.489 -43.684 25.842 1.00 30.70 152 LYS D N 1
ATOM 6302 C CA . LYS D 1 176 ? 56.546 -44.756 25.537 1.00 43.65 152 LYS D CA 1
ATOM 6303 C C . LYS D 1 176 ? 55.131 -44.235 25.312 1.00 42.10 152 LYS D C 1
ATOM 6304 O O . LYS D 1 176 ? 54.299 -44.930 24.731 1.00 41.46 152 LYS D O 1
ATOM 6310 N N . ILE D 1 177 ? 54.858 -43.015 25.770 1.00 30.73 153 ILE D N 1
ATOM 6311 C CA . ILE D 1 177 ? 53.540 -42.424 25.563 1.00 11.56 153 ILE D CA 1
ATOM 6312 C C . ILE D 1 177 ? 53.275 -42.245 24.076 1.00 12.57 153 ILE D C 1
ATOM 6313 O O . ILE D 1 177 ? 54.202 -42.165 23.273 1.00 25.95 153 ILE D O 1
ATOM 6318 N N . THR D 1 178 ? 52.001 -42.186 23.715 1.00 11.71 154 THR D N 1
ATOM 6319 C CA . THR D 1 178 ? 51.611 -42.037 22.326 1.00 17.01 154 THR D CA 1
ATOM 6320 C C . THR D 1 178 ? 50.758 -40.792 22.114 1.00 32.93 154 THR D C 1
ATOM 6321 O O . THR D 1 178 ? 50.836 -39.838 22.885 1.00 28.72 154 THR D O 1
ATOM 6325 N N . SER D 1 179 ? 49.943 -40.807 21.064 1.00 62.36 155 SER D N 1
ATOM 6326 C CA . SER D 1 179 ? 49.140 -39.642 20.709 1.00 68.32 155 SER D CA 1
ATOM 6327 C C . SER D 1 179 ? 47.650 -39.951 20.663 1.00 39.29 155 SER D C 1
ATOM 6328 O O . SER D 1 179 ? 46.826 -39.052 20.808 1.00 39.81 155 SER D O 1
ATOM 6331 N N . ILE D 1 180 ? 47.318 -41.223 20.462 1.00 9.68 156 ILE D N 1
ATOM 6332 C CA . ILE D 1 180 ? 45.937 -41.654 20.245 1.00 30.90 156 ILE D CA 1
ATOM 6333 C C . ILE D 1 180 ? 44.978 -41.172 21.328 1.00 43.75 156 ILE D C 1
ATOM 6334 O O . ILE D 1 180 ? 43.886 -40.692 21.030 1.00 53.42 156 ILE D O 1
ATOM 6339 N N . ASN D 1 181 ? 45.395 -41.299 22.583 1.00 43.94 157 ASN D N 1
ATOM 6340 C CA . ASN D 1 181 ? 44.526 -40.973 23.707 1.00 47.37 157 ASN D CA 1
ATOM 6341 C C . ASN D 1 181 ? 44.743 -39.565 24.248 1.00 45.09 157 ASN D C 1
ATOM 6342 O O . ASN D 1 181 ? 44.231 -39.212 25.311 1.00 27.75 157 ASN D O 1
ATOM 6347 N N . LYS D 1 182 ? 45.511 -38.765 23.516 1.00 41.07 158 LYS D N 1
ATOM 6348 C CA . LYS D 1 182 ? 45.636 -37.355 23.842 1.00 33.03 158 LYS D CA 1
ATOM 6349 C C . LYS D 1 182 ? 44.293 -36.706 23.575 1.00 29.09 158 LYS D C 1
ATOM 6350 O O . LYS D 1 182 ? 43.955 -36.416 22.431 1.00 35.68 158 LYS D O 1
ATOM 6356 N N . GLY D 1 183 ? 43.510 -36.514 24.630 1.00 35.97 159 GLY D N 1
ATOM 6357 C CA . GLY D 1 183 ? 42.191 -35.935 24.480 1.00 39.30 159 GLY D CA 1
ATOM 6358 C C . GLY D 1 183 ? 41.097 -36.597 25.296 1.00 45.91 159 GLY D C 1
ATOM 6359 O O . GLY D 1 183 ? 40.139 -35.930 25.686 1.00 61.70 159 GLY D O 1
ATOM 6360 N N . LEU D 1 184 ? 41.221 -37.899 25.552 1.00 19.38 160 LEU D N 1
ATOM 6361 C CA . LEU D 1 184 ? 40.199 -38.604 26.327 1.00 19.44 160 LEU D CA 1
ATOM 6362 C C . LEU D 1 184 ? 40.042 -38.030 27.736 1.00 40.18 160 LEU D C 1
ATOM 6363 O O . LEU D 1 184 ? 40.989 -37.476 28.296 1.00 58.81 160 LEU D O 1
ATOM 6368 N N . PRO D 1 185 ? 38.833 -38.144 28.303 1.00 22.64 161 PRO D N 1
ATOM 6369 C CA . PRO D 1 185 ? 38.558 -37.688 29.666 1.00 7.50 161 PRO D CA 1
ATOM 6370 C C . PRO D 1 185 ? 39.437 -38.364 30.718 1.00 10.99 161 PRO D C 1
ATOM 6371 O O . PRO D 1 185 ? 39.436 -39.592 30.866 1.00 34.00 161 PRO D O 1
ATOM 6375 N N . ILE D 1 186 ? 40.193 -37.551 31.445 1.00 24.06 162 ILE D N 1
ATOM 6376 C CA . ILE D 1 186 ? 41.000 -38.042 32.551 1.00 41.06 162 ILE D CA 1
ATOM 6377 C C . ILE D 1 186 ? 40.589 -37.357 33.845 1.00 47.66 162 ILE D C 1
ATOM 6378 O O . ILE D 1 186 ? 40.642 -36.132 33.955 1.00 72.93 162 ILE D O 1
ATOM 6383 N N . LEU D 1 187 ? 40.171 -38.151 34.821 1.00 23.61 163 LEU D N 1
ATOM 6384 C CA . LEU D 1 187 ? 39.867 -37.621 36.140 1.00 19.49 163 LEU D CA 1
ATOM 6385 C C . LEU D 1 187 ? 40.961 -38.014 37.126 1.00 32.11 163 LEU D C 1
ATOM 6386 O O . LEU D 1 187 ? 41.251 -39.197 37.313 1.00 40.68 163 LEU D O 1
ATOM 6391 N N . VAL D 1 188 ? 41.578 -37.019 37.749 1.00 20.02 164 VAL D N 1
ATOM 6392 C CA . VAL D 1 188 ? 42.585 -37.297 38.757 1.00 5.48 164 VAL D CA 1
ATOM 6393 C C . VAL D 1 188 ? 42.095 -36.838 40.121 1.00 13.23 164 VAL D C 1
ATOM 6394 O O . VAL D 1 188 ? 41.840 -35.657 40.326 1.00 12.48 164 VAL D O 1
ATOM 6398 N N . CYS D 1 189 ? 41.967 -37.780 41.051 1.00 14.64 165 CYS D N 1
ATOM 6399 C CA . CYS D 1 189 ? 41.484 -37.481 42.397 1.00 13.66 165 CYS D CA 1
ATOM 6400 C C . CYS D 1 189 ? 42.542 -37.752 43.465 1.00 8.24 165 CYS D C 1
ATOM 6401 O O . CYS D 1 189 ? 43.387 -38.637 43.309 1.00 22.20 165 CYS D O 1
ATOM 6404 N N . HIS D 1 190 ? 42.493 -36.995 44.555 1.00 8.37 166 HIS D N 1
ATOM 6405 C CA . HIS D 1 190 ? 43.405 -37.237 45.672 1.00 5.30 166 HIS D CA 1
ATOM 6406 C C . HIS D 1 190 ? 42.819 -36.744 46.993 1.00 13.49 166 HIS D C 1
ATOM 6407 O O . HIS D 1 190 ? 41.740 -36.153 47.024 1.00 23.41 166 HIS D O 1
ATOM 6414 N N . GLY D 1 191 ? 43.534 -36.996 48.084 1.00 30.29 167 GLY D N 1
ATOM 6415 C CA . GLY D 1 191 ? 43.143 -36.494 49.387 1.00 11.22 167 GLY D CA 1
ATOM 6416 C C . GLY D 1 191 ? 44.117 -35.445 49.872 1.00 9.30 167 GLY D C 1
ATOM 6417 O O . GLY D 1 191 ? 45.327 -35.595 49.713 1.00 40.09 167 GLY D O 1
ATOM 6418 N N . THR D 1 192 ? 43.586 -34.377 50.455 1.00 23.63 168 THR D N 1
ATOM 6419 C CA . THR D 1 192 ? 44.404 -33.297 50.996 1.00 27.69 168 THR D CA 1
ATOM 6420 C C . THR D 1 192 ? 45.323 -33.783 52.121 1.00 37.32 168 THR D C 1
ATOM 6421 O O . THR D 1 192 ? 46.489 -33.389 52.201 1.00 31.03 168 THR D O 1
ATOM 6425 N N . ASP D 1 193 ? 44.798 -34.660 52.972 1.00 27.51 169 ASP D N 1
ATOM 6426 C CA . ASP D 1 193 ? 45.528 -35.116 54.149 1.00 11.10 169 ASP D CA 1
ATOM 6427 C C . ASP D 1 193 ? 46.219 -36.468 53.987 1.00 11.99 169 ASP D C 1
ATOM 6428 O O . ASP D 1 193 ? 46.440 -37.174 54.968 1.00 13.37 169 ASP D O 1
ATOM 6433 N N . ASP D 1 194 ? 46.571 -36.825 52.757 1.00 24.74 170 ASP D N 1
ATOM 6434 C CA . ASP D 1 194 ? 47.271 -38.080 52.517 1.00 25.60 170 ASP D CA 1
ATOM 6435 C C . ASP D 1 194 ? 48.715 -37.983 53.003 1.00 35.64 170 ASP D C 1
ATOM 6436 O O . ASP D 1 194 ? 49.362 -36.943 52.864 1.00 38.15 170 ASP D O 1
ATOM 6441 N N . GLN D 1 195 ? 49.208 -39.072 53.587 1.00 22.59 171 GLN D N 1
ATOM 6442 C CA . GLN D 1 195 ? 50.580 -39.132 54.083 1.00 24.00 171 GLN D CA 1
ATOM 6443 C C . GLN D 1 195 ? 51.242 -40.419 53.607 1.00 37.75 171 GLN D C 1
ATOM 6444 O O . GLN D 1 195 ? 52.432 -40.647 53.829 1.00 37.57 171 GLN D O 1
ATOM 6450 N N . VAL D 1 196 ? 50.442 -41.255 52.952 1.00 22.06 172 VAL D N 1
ATOM 6451 C CA . VAL D 1 196 ? 50.921 -42.453 52.281 1.00 11.66 172 VAL D CA 1
ATOM 6452 C C . VAL D 1 196 ? 51.424 -42.055 50.897 1.00 25.74 172 VAL D C 1
ATOM 6453 O O . VAL D 1 196 ? 52.526 -42.420 50.482 1.00 30.02 172 VAL D O 1
ATOM 6457 N N . LEU D 1 197 ? 50.593 -41.305 50.185 1.00 31.49 173 LEU D N 1
ATOM 6458 C CA . LEU D 1 197 ? 51.014 -40.622 48.972 1.00 32.34 173 LEU D CA 1
ATOM 6459 C C . LEU D 1 197 ? 50.583 -39.168 49.077 1.00 28.58 173 LEU D C 1
ATOM 6460 O O . LEU D 1 197 ? 49.451 -38.830 48.738 1.00 32.15 173 LEU D O 1
ATOM 6465 N N . PRO D 1 198 ? 51.487 -38.307 49.569 1.00 17.30 174 PRO D N 1
ATOM 6466 C CA . PRO D 1 198 ? 51.238 -36.876 49.771 1.00 8.30 174 PRO D CA 1
ATOM 6467 C C . PRO D 1 198 ? 50.667 -36.214 48.518 1.00 22.01 174 PRO D C 1
ATOM 6468 O O . PRO D 1 198 ? 51.144 -36.479 47.417 1.00 43.72 174 PRO D O 1
ATOM 6472 N N . GLU D 1 199 ? 49.664 -35.357 48.700 1.00 20.90 175 GLU D N 1
ATOM 6473 C CA . GLU D 1 199 ? 48.875 -34.812 47.596 1.00 19.50 175 GLU D CA 1
ATOM 6474 C C . GLU D 1 199 ? 49.674 -34.111 46.489 1.00 25.81 175 GLU D C 1
ATOM 6475 O O . GLU D 1 199 ? 49.228 -34.036 45.334 1.00 46.49 175 GLU D O 1
ATOM 6481 N N . VAL D 1 200 ? 50.850 -33.601 46.840 1.00 37.70 176 VAL D N 1
ATOM 6482 C CA . VAL D 1 200 ? 51.720 -32.950 45.865 1.00 21.40 176 VAL D CA 1
ATOM 6483 C C . VAL D 1 200 ? 52.142 -33.913 44.755 1.00 36.15 176 VAL D C 1
ATOM 6484 O O . VAL D 1 200 ? 52.583 -33.486 43.687 1.00 38.14 176 VAL D O 1
ATOM 6488 N N . LEU D 1 201 ? 52.003 -35.211 45.019 1.00 43.94 177 LEU D N 1
ATOM 6489 C CA . LEU D 1 201 ? 52.280 -36.241 44.025 1.00 39.39 177 LEU D CA 1
ATOM 6490 C C . LEU D 1 201 ? 51.107 -36.395 43.068 1.00 26.88 177 LEU D C 1
ATOM 6491 O O . LEU D 1 201 ? 51.293 -36.663 41.882 1.00 14.13 177 LEU D O 1
ATOM 6496 N N . GLY D 1 202 ? 49.897 -36.227 43.591 1.00 34.75 178 GLY D N 1
ATOM 6497 C CA . GLY D 1 202 ? 48.708 -36.225 42.761 1.00 43.62 178 GLY D CA 1
ATOM 6498 C C . GLY D 1 202 ? 48.742 -35.036 41.825 1.00 27.75 178 GLY D C 1
ATOM 6499 O O . GLY D 1 202 ? 48.508 -35.166 40.620 1.00 35.02 178 GLY D O 1
ATOM 6500 N N . HIS D 1 203 ? 49.040 -33.868 42.388 1.00 45.04 179 HIS D N 1
ATOM 6501 C CA . HIS D 1 203 ? 49.220 -32.665 41.583 1.00 58.18 179 HIS D CA 1
ATOM 6502 C C . HIS D 1 203 ? 50.353 -32.838 40.574 1.00 24.59 179 HIS D C 1
ATOM 6503 O O . HIS D 1 203 ? 50.244 -32.394 39.436 1.00 41.24 179 HIS D O 1
ATOM 6510 N N . ASP D 1 204 ? 51.436 -33.484 41.000 1.00 10.24 180 ASP D N 1
ATOM 6511 C CA . ASP D 1 204 ? 52.571 -33.759 40.123 1.00 36.17 180 ASP D CA 1
ATOM 6512 C C . ASP D 1 204 ? 52.126 -34.564 38.907 1.00 62.00 180 ASP D C 1
ATOM 6513 O O . ASP D 1 204 ? 52.402 -34.188 37.764 1.00 60.54 180 ASP D O 1
ATOM 6518 N N . LEU D 1 205 ? 51.436 -35.671 39.170 1.00 64.74 181 LEU D N 1
ATOM 6519 C CA . LEU D 1 205 ? 50.887 -36.520 38.122 1.00 23.00 181 LEU D CA 1
ATOM 6520 C C . LEU D 1 205 ? 50.007 -35.710 37.181 1.00 29.87 181 LEU D C 1
ATOM 6521 O O . LEU D 1 205 ? 50.204 -35.736 35.974 1.00 45.79 181 LEU D O 1
ATOM 6526 N N . SER D 1 206 ? 49.047 -34.986 37.749 1.00 24.69 182 SER D N 1
ATOM 6527 C CA . SER D 1 206 ? 48.125 -34.156 36.979 1.00 23.96 182 SER D CA 1
ATOM 6528 C C . SER D 1 206 ? 48.838 -33.181 36.047 1.00 25.38 182 SER D C 1
ATOM 6529 O O . SER D 1 206 ? 48.512 -33.070 34.861 1.00 50.53 182 SER D O 1
ATOM 6532 N N . ASP D 1 207 ? 49.819 -32.483 36.597 1.00 8.85 183 ASP D N 1
ATOM 6533 C CA . ASP D 1 207 ? 50.502 -31.424 35.877 1.00 15.00 183 ASP D CA 1
ATOM 6534 C C . ASP D 1 207 ? 51.399 -31.977 34.790 1.00 32.50 183 ASP D C 1
ATOM 6535 O O . ASP D 1 207 ? 51.441 -31.441 33.677 1.00 35.96 183 ASP D O 1
ATOM 6540 N N . LYS D 1 208 ? 52.111 -33.052 35.115 1.00 33.68 184 LYS D N 1
ATOM 6541 C CA . LYS D 1 208 ? 52.916 -33.762 34.126 1.00 40.51 184 LYS D CA 1
ATOM 6542 C C . LYS D 1 208 ? 52.053 -34.348 33.015 1.00 29.35 184 LYS D C 1
ATOM 6543 O O . LYS D 1 208 ? 52.499 -34.464 31.879 1.00 24.76 184 LYS D O 1
ATOM 6549 N N . LEU D 1 209 ? 50.822 -34.722 33.354 1.00 26.33 185 LEU D N 1
ATOM 6550 C CA . LEU D 1 209 ? 49.888 -35.267 32.377 1.00 10.81 185 LEU D CA 1
ATOM 6551 C C . LEU D 1 209 ? 49.398 -34.186 31.422 1.00 18.43 185 LEU D C 1
ATOM 6552 O O . LEU D 1 209 ? 49.379 -34.392 30.210 1.00 23.55 185 LEU D O 1
ATOM 6557 N N . LYS D 1 210 ? 49.002 -33.037 31.968 1.00 46.02 186 LYS D N 1
ATOM 6558 C CA . LYS D 1 210 ? 48.572 -31.913 31.135 1.00 29.69 186 LYS D CA 1
ATOM 6559 C C . LYS D 1 210 ? 49.709 -31.420 30.241 1.00 40.26 186 LYS D C 1
ATOM 6560 O O . LYS D 1 210 ? 49.496 -31.107 29.070 1.00 62.40 186 LYS D O 1
ATOM 6566 N N . VAL D 1 211 ? 50.917 -31.356 30.793 1.00 52.60 187 VAL D N 1
ATOM 6567 C CA . VAL D 1 211 ? 52.085 -30.991 29.996 1.00 42.71 187 VAL D CA 1
ATOM 6568 C C . VAL D 1 211 ? 52.316 -32.024 28.897 1.00 40.55 187 VAL D C 1
ATOM 6569 O O . VAL D 1 211 ? 52.585 -31.673 27.748 1.00 44.22 187 VAL D O 1
ATOM 6573 N N . SER D 1 212 ? 52.173 -33.296 29.257 1.00 64.77 188 SER D N 1
ATOM 6574 C CA . SER D 1 212 ? 52.426 -34.417 28.351 1.00 37.34 188 SER D CA 1
ATOM 6575 C C . SER D 1 212 ? 51.525 -34.428 27.124 1.00 40.55 188 SER D C 1
ATOM 6576 O O . SER D 1 212 ? 51.892 -34.977 26.088 1.00 62.29 188 SER D O 1
ATOM 6579 N N . GLY D 1 213 ? 50.347 -33.826 27.244 1.00 34.64 189 GLY D N 1
ATOM 6580 C CA . GLY D 1 213 ? 49.370 -33.852 26.171 1.00 25.18 189 GLY D CA 1
ATOM 6581 C C . GLY D 1 213 ? 48.136 -34.625 26.589 1.00 43.35 189 GLY D C 1
ATOM 6582 O O . GLY D 1 213 ? 47.327 -35.034 25.757 1.00 50.40 189 GLY D O 1
ATOM 6583 N N . PHE D 1 214 ? 48.002 -34.829 27.895 1.00 39.55 190 PHE D N 1
ATOM 6584 C CA . PHE D 1 214 ? 46.855 -35.521 28.459 1.00 35.98 190 PHE D CA 1
ATOM 6585 C C . PHE D 1 214 ? 46.252 -34.688 29.583 1.00 42.89 190 PHE D C 1
ATOM 6586 O O . PHE D 1 214 ? 46.549 -34.915 30.755 1.00 69.95 190 PHE D O 1
ATOM 6594 N N . ALA D 1 215 ? 45.408 -33.725 29.226 1.00 30.19 191 ALA D N 1
ATOM 6595 C CA . ALA D 1 215 ? 44.755 -32.873 30.218 1.00 49.44 191 ALA D CA 1
ATOM 6596 C C . ALA D 1 215 ? 43.884 -33.689 31.171 1.00 56.72 191 ALA D C 1
ATOM 6597 O O . ALA D 1 215 ? 43.530 -34.832 30.880 1.00 86.08 191 ALA D O 1
ATOM 6599 N N . ASN D 1 216 ? 43.535 -33.095 32.306 1.00 43.53 192 ASN D N 1
ATOM 6600 C CA . ASN D 1 216 ? 42.793 -33.814 33.332 1.00 53.13 192 ASN D CA 1
ATOM 6601 C C . ASN D 1 216 ? 42.025 -32.899 34.277 1.00 50.18 192 ASN D C 1
ATOM 6602 O O . ASN D 1 216 ? 42.458 -31.780 34.567 1.00 51.71 192 ASN D O 1
ATOM 6607 N N . GLU D 1 217 ? 40.884 -33.383 34.757 1.00 18.82 193 GLU D N 1
ATOM 6608 C CA . GLU D 1 217 ? 40.130 -32.669 35.775 1.00 11.09 193 GLU D CA 1
ATOM 6609 C C . GLU D 1 217 ? 40.610 -33.164 37.123 1.00 13.39 193 GLU D C 1
ATOM 6610 O O . GLU D 1 217 ? 40.417 -34.332 37.474 1.00 44.31 193 GLU D O 1
ATOM 6616 N N . TYR D 1 218 ? 41.267 -32.283 37.867 1.00 22.43 194 TYR D N 1
ATOM 6617 C CA . TYR D 1 218 ? 41.823 -32.658 39.158 1.00 15.15 194 TYR D CA 1
ATOM 6618 C C . TYR D 1 218 ? 40.914 -32.243 40.305 1.00 17.72 194 TYR D C 1
ATOM 6619 O O . TYR D 1 218 ? 40.530 -31.082 40.419 1.00 32.20 194 TYR D O 1
ATOM 6628 N N . LYS D 1 219 ? 40.574 -33.207 41.154 1.00 18.95 195 LYS D N 1
ATOM 6629 C CA . LYS D 1 219 ? 39.825 -32.930 42.370 1.00 12.15 195 LYS D CA 1
ATOM 6630 C C . LYS D 1 219 ? 40.526 -33.515 43.596 1.00 9.60 195 LYS D C 1
ATOM 6631 O O . LYS D 1 219 ? 40.925 -34.683 43.608 1.00 50.23 195 LYS D O 1
ATOM 6637 N N . HIS D 1 220 ? 40.692 -32.690 44.622 1.00 16.37 196 HIS D N 1
ATOM 6638 C CA . HIS D 1 220 ? 41.144 -33.190 45.913 1.00 25.92 196 HIS D CA 1
ATOM 6639 C C . HIS D 1 220 ? 39.996 -33.136 46.904 1.00 50.20 196 HIS D C 1
ATOM 6640 O O . HIS D 1 220 ? 39.023 -32.404 46.709 1.00 64.81 196 HIS D O 1
ATOM 6647 N N . TYR D 1 221 ? 40.111 -33.916 47.968 1.00 43.09 197 TYR D N 1
ATOM 6648 C CA . TYR D 1 221 ? 39.034 -34.022 48.934 1.00 13.01 197 TYR D CA 1
ATOM 6649 C C . TYR D 1 221 ? 39.552 -33.648 50.313 1.00 10.79 197 TYR D C 1
ATOM 6650 O O . TYR D 1 221 ? 40.194 -34.448 50.988 1.00 36.14 197 TYR D O 1
ATOM 6659 N N . VAL D 1 222 ? 39.280 -32.405 50.703 1.00 22.50 198 VAL D N 1
ATOM 6660 C CA . VAL D 1 222 ? 39.871 -31.810 51.896 1.00 24.92 198 VAL D CA 1
ATOM 6661 C C . VAL D 1 222 ? 39.560 -32.604 53.154 1.00 32.98 198 VAL D C 1
ATOM 6662 O O . VAL D 1 222 ? 38.398 -32.791 53.517 1.00 37.51 198 VAL D O 1
ATOM 6666 N N . GLY D 1 223 ? 40.619 -33.078 53.805 1.00 26.48 199 GLY D N 1
ATOM 6667 C CA . GLY D 1 223 ? 40.493 -33.912 54.984 1.00 30.56 199 GLY D CA 1
ATOM 6668 C C . GLY D 1 223 ? 40.821 -35.359 54.680 1.00 30.96 199 GLY D C 1
ATOM 6669 O O . GLY D 1 223 ? 41.401 -36.057 55.507 1.00 48.19 199 GLY D O 1
ATOM 6670 N N . MET D 1 224 ? 40.458 -35.802 53.479 1.00 34.58 200 MET D N 1
ATOM 6671 C CA . MET D 1 224 ? 40.621 -37.198 53.081 1.00 11.21 200 MET D CA 1
ATOM 6672 C C . MET D 1 224 ? 42.081 -37.613 52.985 1.00 13.75 200 MET D C 1
ATOM 6673 O O . MET D 1 224 ? 42.924 -36.837 52.542 1.00 24.95 200 MET D O 1
ATOM 6678 N N . GLN D 1 225 ? 42.352 -38.845 53.348 1.00 11.35 201 GLN D N 1
ATOM 6679 C CA . GLN D 1 225 ? 43.671 -39.402 53.268 1.00 40.36 201 GLN D CA 1
ATOM 6680 C C . GLN D 1 225 ? 43.867 -40.419 52.143 1.00 38.53 201 GLN D C 1
ATOM 6681 O O . GLN D 1 225 ? 43.485 -40.196 51.007 1.00 23.93 201 GLN D O 1
ATOM 6687 N N . HIS D 1 226 ? 44.517 -41.525 52.447 1.00 43.93 202 HIS D N 1
ATOM 6688 C CA . HIS D 1 226 ? 44.681 -42.534 51.436 1.00 26.13 202 HIS D CA 1
ATOM 6689 C C . HIS D 1 226 ? 43.376 -43.290 51.384 1.00 27.32 202 HIS D C 1
ATOM 6690 O O . HIS D 1 226 ? 43.214 -44.321 51.977 1.00 25.45 202 HIS D O 1
ATOM 6697 N N . SER D 1 227 ? 42.415 -42.703 50.715 1.00 13.80 203 SER D N 1
ATOM 6698 C CA . SER D 1 227 ? 41.066 -43.251 50.761 1.00 27.51 203 SER D CA 1
ATOM 6699 C C . SER D 1 227 ? 40.183 -42.849 49.586 1.00 22.98 203 SER D C 1
ATOM 6700 O O . SER D 1 227 ? 40.630 -42.194 48.648 1.00 44.18 203 SER D O 1
ATOM 6703 N N . VAL D 1 228 ? 38.925 -43.279 49.650 1.00 22.42 204 VAL D N 1
ATOM 6704 C CA . VAL D 1 228 ? 37.904 -42.914 48.679 1.00 11.49 204 VAL D CA 1
ATOM 6705 C C . VAL D 1 228 ? 36.590 -42.679 49.417 1.00 29.78 204 VAL D C 1
ATOM 6706 O O . VAL D 1 228 ? 35.979 -43.626 49.916 1.00 59.74 204 VAL D O 1
ATOM 6710 N N . CYS D 1 229 ? 36.155 -41.425 49.499 1.00 55.55 205 CYS D N 1
ATOM 6711 C CA . CYS D 1 229 ? 34.933 -41.106 50.239 1.00 60.55 205 CYS D CA 1
ATOM 6712 C C . CYS D 1 229 ? 33.709 -40.936 49.334 1.00 33.88 205 CYS D C 1
ATOM 6713 O O . CYS D 1 229 ? 33.831 -40.904 48.114 1.00 30.21 205 CYS D O 1
ATOM 6716 N N . MET D 1 230 ? 32.539 -40.824 49.957 1.00 26.44 206 MET D N 1
ATOM 6717 C CA . MET D 1 230 ? 31.253 -40.827 49.260 1.00 29.78 206 MET D CA 1
ATOM 6718 C C . MET D 1 230 ? 31.156 -39.756 48.177 1.00 36.45 206 MET D C 1
ATOM 6719 O O . MET D 1 230 ? 30.561 -39.969 47.112 1.00 47.49 206 MET D O 1
ATOM 6724 N N . GLU D 1 231 ? 31.746 -38.601 48.459 1.00 17.90 207 GLU D N 1
ATOM 6725 C CA . GLU D 1 231 ? 31.720 -37.482 47.537 1.00 9.72 207 GLU D CA 1
ATOM 6726 C C . GLU D 1 231 ? 32.517 -37.851 46.297 1.00 18.95 207 GLU D C 1
ATOM 6727 O O . GLU D 1 231 ? 32.087 -37.616 45.161 1.00 35.11 207 GLU D O 1
ATOM 6733 N N . GLU D 1 232 ? 33.684 -38.440 46.529 1.00 9.67 208 GLU D N 1
ATOM 6734 C CA . GLU D 1 232 ? 34.531 -38.917 45.447 1.00 30.73 208 GLU D CA 1
ATOM 6735 C C . GLU D 1 232 ? 33.780 -39.924 44.594 1.00 24.95 208 GLU D C 1
ATOM 6736 O O . GLU D 1 232 ? 33.936 -39.950 43.379 1.00 32.51 208 GLU D O 1
ATOM 6742 N N . ILE D 1 233 ? 32.968 -40.752 45.245 1.00 43.73 209 ILE D N 1
ATOM 6743 C CA . ILE D 1 233 ? 32.119 -41.712 44.552 1.00 19.26 209 ILE D CA 1
ATOM 6744 C C . ILE D 1 233 ? 31.118 -40.995 43.668 1.00 18.74 209 ILE D C 1
ATOM 6745 O O . ILE D 1 233 ? 30.830 -41.441 42.562 1.00 42.83 209 ILE D O 1
ATOM 6750 N N . LYS D 1 234 ? 30.587 -39.879 44.154 1.00 39.26 210 LYS D N 1
ATOM 6751 C CA . LYS D 1 234 ? 29.716 -39.061 43.320 1.00 23.29 210 LYS D CA 1
ATOM 6752 C C . LYS D 1 234 ? 30.458 -38.565 42.080 1.00 27.10 210 LYS D C 1
ATOM 6753 O O . LYS D 1 234 ? 29.936 -38.630 40.972 1.00 21.83 210 LYS D O 1
ATOM 6759 N N . ASP D 1 235 ? 31.681 -38.079 42.269 1.00 23.64 211 ASP D N 1
ATOM 6760 C CA . ASP D 1 235 ? 32.473 -37.577 41.146 1.00 15.48 211 ASP D CA 1
ATOM 6761 C C . ASP D 1 235 ? 32.837 -38.662 40.127 1.00 12.97 211 ASP D C 1
ATOM 6762 O O . ASP D 1 235 ? 32.846 -38.417 38.922 1.00 33.28 211 ASP D O 1
ATOM 6767 N N . ILE D 1 236 ? 33.149 -39.852 40.627 1.00 16.26 212 ILE D N 1
ATOM 6768 C CA . ILE D 1 236 ? 33.486 -40.999 39.792 1.00 19.46 212 ILE D CA 1
ATOM 6769 C C . ILE D 1 236 ? 32.258 -41.412 38.996 1.00 36.85 212 ILE D C 1
ATOM 6770 O O . ILE D 1 236 ? 32.326 -41.639 37.782 1.00 27.62 212 ILE D O 1
ATOM 6775 N N . SER D 1 237 ? 31.137 -41.495 39.706 1.00 40.24 213 SER D N 1
ATOM 6776 C CA . SER D 1 237 ? 29.827 -41.723 39.117 1.00 29.91 213 SER D CA 1
ATOM 6777 C C . SER D 1 237 ? 29.611 -40.760 37.948 1.00 32.52 213 SER D C 1
ATOM 6778 O O . SER D 1 237 ? 29.489 -41.184 36.799 1.00 26.05 213 SER D O 1
ATOM 6781 N N . ASN D 1 238 ? 29.606 -39.463 38.245 1.00 34.30 214 ASN D N 1
ATOM 6782 C CA . ASN D 1 238 ? 29.397 -38.428 37.237 1.00 10.54 214 ASN D CA 1
ATOM 6783 C C . ASN D 1 238 ? 30.362 -38.517 36.053 1.00 20.93 214 ASN D C 1
ATOM 6784 O O . ASN D 1 238 ? 29.976 -38.274 34.906 1.00 44.89 214 ASN D O 1
ATOM 6789 N N . PHE D 1 239 ? 31.609 -38.879 36.332 1.00 24.55 215 PHE D N 1
ATOM 6790 C CA . PHE D 1 239 ? 32.608 -39.031 35.278 1.00 21.01 215 PHE D CA 1
ATOM 6791 C C . PHE D 1 239 ? 32.281 -40.178 34.330 1.00 39.07 215 PHE D C 1
ATOM 6792 O O . PHE D 1 239 ? 32.371 -40.025 33.115 1.00 34.42 215 PHE D O 1
ATOM 6800 N N . ILE D 1 240 ? 31.925 -41.332 34.890 1.00 63.20 216 ILE D N 1
ATOM 6801 C CA . ILE D 1 240 ? 31.552 -42.482 34.072 1.00 50.65 216 ILE D CA 1
ATOM 6802 C C . ILE D 1 240 ? 30.301 -42.162 33.265 1.00 37.69 216 ILE D C 1
ATOM 6803 O O . ILE D 1 240 ? 30.210 -42.494 32.083 1.00 39.47 216 ILE D O 1
ATOM 6808 N N . ALA D 1 241 ? 29.343 -41.506 33.913 1.00 25.26 217 ALA D N 1
ATOM 6809 C CA . ALA D 1 241 ? 28.100 -41.122 33.261 1.00 19.04 217 ALA D CA 1
ATOM 6810 C C . ALA D 1 241 ? 28.356 -40.215 32.064 1.00 40.65 217 ALA D C 1
ATOM 6811 O O . ALA D 1 241 ? 27.821 -40.445 30.979 1.00 41.47 217 ALA D O 1
ATOM 6813 N N . LYS D 1 242 ? 29.183 -39.192 32.256 1.00 42.29 218 LYS D N 1
ATOM 6814 C CA . LYS D 1 242 ? 29.420 -38.217 31.194 1.00 35.16 218 LYS D CA 1
ATOM 6815 C C . LYS D 1 242 ? 30.509 -38.623 30.205 1.00 43.18 218 LYS D C 1
ATOM 6816 O O . LYS D 1 242 ? 30.727 -37.950 29.197 1.00 47.39 218 LYS D O 1
ATOM 6822 N N . THR D 1 243 ? 31.183 -39.730 30.494 1.00 37.31 219 THR D N 1
ATOM 6823 C CA . THR D 1 243 ? 32.129 -40.308 29.556 1.00 19.96 219 THR D CA 1
ATOM 6824 C C . THR D 1 243 ? 31.358 -41.236 28.636 1.00 27.52 219 THR D C 1
ATOM 6825 O O . THR D 1 243 ? 31.561 -41.240 27.422 1.00 30.18 219 THR D O 1
ATOM 6829 N N . PHE D 1 244 ? 30.457 -42.011 29.232 1.00 27.33 220 PHE D N 1
ATOM 6830 C CA . PHE D 1 244 ? 29.642 -42.979 28.505 1.00 13.57 220 PHE D CA 1
ATOM 6831 C C . PHE D 1 244 ? 28.298 -42.397 28.049 1.00 44.92 220 PHE D C 1
ATOM 6832 O O . PHE D 1 244 ? 27.491 -43.103 27.437 1.00 18.91 220 PHE D O 1
ATOM 6840 N N . LYS D 1 245 ? 28.070 -41.120 28.362 1.00 24.22 221 LYS D N 1
ATOM 6841 C CA . LYS D 1 245 ? 26.872 -40.381 27.947 1.00 17.79 221 LYS D CA 1
ATOM 6842 C C . LYS D 1 245 ? 25.569 -40.984 28.466 1.00 32.54 221 LYS D C 1
ATOM 6843 O O . LYS D 1 245 ? 24.551 -40.970 27.775 1.00 39.27 221 LYS D O 1
ATOM 6849 N N . ILE D 1 246 ? 25.607 -41.499 29.690 1.00 38.05 222 ILE D N 1
ATOM 6850 C CA . ILE D 1 246 ? 24.429 -42.086 30.321 1.00 24.38 222 ILE D CA 1
ATOM 6851 C C . ILE D 1 246 ? 24.184 -41.487 31.704 1.00 45.97 222 ILE D C 1
ATOM 6852 O O . ILE D 1 246 ? 23.372 -41.989 32.482 1.00 44.72 222 ILE D O 1
ATOM 6858 N N . SER E 1 22 ? -1.049 41.070 -35.850 1.00 54.65 -2 SER E N 1
ATOM 6859 C CA . SER E 1 22 ? -0.205 41.951 -36.650 1.00 43.62 -2 SER E CA 1
ATOM 6860 C C . SER E 1 22 ? 1.132 41.288 -36.953 1.00 34.61 -2 SER E C 1
ATOM 6861 O O . SER E 1 22 ? 1.355 40.135 -36.593 1.00 31.85 -2 SER E O 1
ATOM 6863 N N . ASN E 1 23 ? 2.016 42.025 -37.618 1.00 25.76 -1 ASN E N 1
ATOM 6864 C CA . ASN E 1 23 ? 3.359 41.539 -37.915 1.00 34.15 -1 ASN E CA 1
ATOM 6865 C C . ASN E 1 23 ? 4.290 41.793 -36.731 1.00 32.72 -1 ASN E C 1
ATOM 6866 O O . ASN E 1 23 ? 5.448 41.377 -36.732 1.00 30.79 -1 ASN E O 1
ATOM 6871 N N . ALA E 1 24 ? 3.765 42.478 -35.720 1.00 46.50 0 ALA E N 1
ATOM 6872 C CA . ALA E 1 24 ? 4.536 42.837 -34.537 1.00 29.87 0 ALA E CA 1
ATOM 6873 C C . ALA E 1 24 ? 5.029 41.603 -33.802 1.00 55.19 0 ALA E C 1
ATOM 6874 O O . ALA E 1 24 ? 4.245 40.713 -33.468 1.00 63.19 0 ALA E O 1
ATOM 6876 N N . MET E 1 25 ? 6.334 41.561 -33.553 1.00 78.27 1 MET E N 1
ATOM 6877 C CA . MET E 1 25 ? 6.941 40.459 -32.822 1.00 74.09 1 MET E CA 1
ATOM 6878 C C . MET E 1 25 ? 8.360 40.801 -32.394 1.00 39.22 1 MET E C 1
ATOM 6879 O O . MET E 1 25 ? 9.173 41.243 -33.204 1.00 28.10 1 MET E O 1
ATOM 6884 N N . ASN E 1 26 ? 8.645 40.598 -31.114 1.00 6.85 2 ASN E N 1
ATOM 6885 C CA . ASN E 1 26 ? 9.999 40.707 -30.595 1.00 8.27 2 ASN E CA 1
ATOM 6886 C C . ASN E 1 26 ? 10.683 39.347 -30.541 1.00 4.56 2 ASN E C 1
ATOM 6887 O O . ASN E 1 26 ? 10.093 38.366 -30.095 1.00 9.83 2 ASN E O 1
ATOM 6892 N N . TYR E 1 27 ? 11.931 39.293 -30.995 1.00 22.76 3 TYR E N 1
ATOM 6893 C CA . TYR E 1 27 ? 12.669 38.038 -30.994 1.00 24.03 3 TYR E CA 1
ATOM 6894 C C . TYR E 1 27 ? 14.181 38.218 -30.908 1.00 28.17 3 TYR E C 1
ATOM 6895 O O . TYR E 1 27 ? 14.746 39.135 -31.509 1.00 26.29 3 TYR E O 1
ATOM 6904 N N . GLU E 1 28 ? 14.831 37.331 -30.156 1.00 6.38 4 GLU E N 1
ATOM 6905 C CA . GLU E 1 28 ? 16.285 37.358 -30.049 1.00 10.33 4 GLU E CA 1
ATOM 6906 C C . GLU E 1 28 ? 16.942 36.535 -31.149 1.00 30.65 4 GLU E C 1
ATOM 6907 O O . GLU E 1 28 ? 16.721 35.331 -31.247 1.00 47.05 4 GLU E O 1
ATOM 6913 N N . LEU E 1 29 ? 17.756 37.192 -31.971 1.00 35.11 5 LEU E N 1
ATOM 6914 C CA . LEU E 1 29 ? 18.419 36.519 -33.081 1.00 15.47 5 LEU E CA 1
ATOM 6915 C C . LEU E 1 29 ? 19.893 36.268 -32.793 1.00 9.89 5 LEU E C 1
ATOM 6916 O O . LEU E 1 29 ? 20.603 37.152 -32.312 1.00 24.07 5 LEU E O 1
ATOM 6921 N N . MET E 1 30 ? 20.341 35.051 -33.090 1.00 30.29 6 MET E N 1
ATOM 6922 C CA . MET E 1 30 ? 21.749 34.689 -32.962 1.00 20.08 6 MET E CA 1
ATOM 6923 C C . MET E 1 30 ? 22.341 34.357 -34.327 1.00 22.10 6 MET E C 1
ATOM 6924 O O . MET E 1 30 ? 21.934 33.381 -34.968 1.00 12.39 6 MET E O 1
ATOM 6929 N N . GLU E 1 31 ? 23.304 35.172 -34.754 1.00 33.52 7 GLU E N 1
ATOM 6930 C CA . GLU E 1 31 ? 23.981 35.005 -36.038 1.00 42.58 7 GLU E CA 1
ATOM 6931 C C . GLU E 1 31 ? 25.304 34.250 -35.855 1.00 24.27 7 GLU E C 1
ATOM 6932 O O . GLU E 1 31 ? 26.085 34.568 -34.956 1.00 18.93 7 GLU E O 1
ATOM 6938 N N . PRO E 1 32 ? 25.560 33.245 -36.710 1.00 24.08 8 PRO E N 1
ATOM 6939 C CA . PRO E 1 32 ? 26.702 32.340 -36.531 1.00 50.42 8 PRO E CA 1
ATOM 6940 C C . PRO E 1 32 ? 27.997 32.820 -37.187 1.00 49.38 8 PRO E C 1
ATOM 6941 O O . PRO E 1 32 ? 27.992 33.811 -37.919 1.00 44.38 8 PRO E O 1
ATOM 6945 N N . ALA E 1 33 ? 29.086 32.099 -36.923 1.00 33.01 9 ALA E N 1
ATOM 6946 C CA . ALA E 1 33 ? 30.420 32.453 -37.409 1.00 43.37 9 ALA E CA 1
ATOM 6947 C C . ALA E 1 33 ? 30.468 32.639 -38.922 1.00 66.13 9 ALA E C 1
ATOM 6948 O O . ALA E 1 33 ? 30.573 33.762 -39.414 1.00 83.01 9 ALA E O 1
ATOM 6950 N N . LYS E 1 34 ? 30.397 31.533 -39.655 1.00 72.82 10 LYS E N 1
ATOM 6951 C CA . LYS E 1 34 ? 30.399 31.581 -41.112 1.00 59.42 10 LYS E CA 1
ATOM 6952 C C . LYS E 1 34 ? 28.990 31.828 -41.630 1.00 42.60 10 LYS E C 1
ATOM 6953 O O . LYS E 1 34 ? 28.078 32.119 -40.859 1.00 44.57 10 LYS E O 1
ATOM 6959 N N . GLN E 1 35 ? 28.815 31.706 -42.941 1.00 51.12 11 GLN E N 1
ATOM 6960 C CA . GLN E 1 35 ? 27.504 31.884 -43.549 1.00 54.46 11 GLN E CA 1
ATOM 6961 C C . GLN E 1 35 ? 26.509 30.825 -43.086 1.00 60.34 11 GLN E C 1
ATOM 6962 O O . GLN E 1 35 ? 26.728 29.625 -43.268 1.00 43.54 11 GLN E O 1
ATOM 6968 N N . ALA E 1 36 ? 25.411 31.280 -42.492 1.00 46.32 12 ALA E N 1
ATOM 6969 C CA . ALA E 1 36 ? 24.362 30.383 -42.032 1.00 17.38 12 ALA E CA 1
ATOM 6970 C C . ALA E 1 36 ? 23.666 29.700 -43.204 1.00 37.30 12 ALA E C 1
ATOM 6971 O O . ALA E 1 36 ? 23.142 30.361 -44.099 1.00 23.39 12 ALA E O 1
ATOM 6973 N N . ARG E 1 37 ? 23.671 28.372 -43.188 1.00 62.26 13 ARG E N 1
ATOM 6974 C CA . ARG E 1 37 ? 22.994 27.579 -44.204 1.00 66.13 13 ARG E CA 1
ATOM 6975 C C . ARG E 1 37 ? 21.652 27.098 -43.657 1.00 59.20 13 ARG E C 1
ATOM 6976 O O . ARG E 1 37 ? 20.753 26.721 -44.414 1.00 33.97 13 ARG E O 1
ATOM 6984 N N . PHE E 1 38 ? 21.520 27.138 -42.332 1.00 86.65 14 PHE E N 1
ATOM 6985 C CA . PHE E 1 38 ? 20.323 26.645 -41.658 1.00 94.70 14 PHE E CA 1
ATOM 6986 C C . PHE E 1 38 ? 19.776 27.633 -40.627 1.00 69.27 14 PHE E C 1
ATOM 6987 O O . PHE E 1 38 ? 20.386 28.672 -40.352 1.00 40.87 14 PHE E O 1
ATOM 6995 N N . CYS E 1 39 ? 18.622 27.290 -40.058 1.00 62.25 15 CYS E N 1
ATOM 6996 C CA . CYS E 1 39 ? 17.992 28.093 -39.016 1.00 36.89 15 CYS E CA 1
ATOM 6997 C C . CYS E 1 39 ? 17.097 27.233 -38.135 1.00 22.76 15 CYS E C 1
ATOM 6998 O O . CYS E 1 39 ? 16.407 26.336 -38.620 1.00 27.89 15 CYS E O 1
ATOM 7001 N N . VAL E 1 40 ? 17.115 27.501 -36.836 1.00 34.05 16 VAL E N 1
ATOM 7002 C CA . VAL E 1 40 ? 16.100 26.938 -35.957 1.00 16.56 16 VAL E CA 1
ATOM 7003 C C . VAL E 1 40 ? 15.293 28.065 -35.334 1.00 17.55 16 VAL E C 1
ATOM 7004 O O . VAL E 1 40 ? 15.851 29.028 -34.785 1.00 32.42 16 VAL E O 1
ATOM 7008 N N . ILE E 1 41 ? 13.974 27.957 -35.452 1.00 18.45 17 ILE E N 1
ATOM 7009 C CA . ILE E 1 41 ? 13.086 28.944 -34.861 1.00 14.47 17 ILE E CA 1
ATOM 7010 C C . ILE E 1 41 ? 12.381 28.337 -33.652 1.00 29.70 17 ILE E C 1
ATOM 7011 O O . ILE E 1 41 ? 11.496 27.491 -33.786 1.00 20.14 17 ILE E O 1
ATOM 7016 N N . TRP E 1 42 ? 12.812 28.771 -32.470 1.00 16.49 18 TRP E N 1
ATOM 7017 C CA . TRP E 1 42 ? 12.307 28.269 -31.204 1.00 21.96 18 TRP E CA 1
ATOM 7018 C C . TRP E 1 42 ? 11.130 29.115 -30.752 1.00 25.83 18 TRP E C 1
ATOM 7019 O O . TRP E 1 42 ? 11.304 30.228 -30.256 1.00 39.91 18 TRP E O 1
ATOM 7030 N N . LEU E 1 43 ? 9.930 28.577 -30.911 1.00 17.86 19 LEU E N 1
ATOM 7031 C CA . LEU E 1 43 ? 8.721 29.345 -30.661 1.00 26.42 19 LEU E CA 1
ATOM 7032 C C . LEU E 1 43 ? 8.404 29.479 -29.177 1.00 45.11 19 LEU E C 1
ATOM 7033 O O . LEU E 1 43 ? 8.674 28.576 -28.384 1.00 46.44 19 LEU E O 1
ATOM 7038 N N . HIS E 1 44 ? 7.832 30.622 -28.815 1.00 37.16 20 HIS E N 1
ATOM 7039 C CA . HIS E 1 44 ? 7.393 30.867 -27.451 1.00 23.53 20 HIS E CA 1
ATOM 7040 C C . HIS E 1 44 ? 5.983 30.325 -27.295 1.00 15.03 20 HIS E C 1
ATOM 7041 O O . HIS E 1 44 ? 5.579 29.902 -26.215 1.00 24.40 20 HIS E O 1
ATOM 7048 N N . GLY E 1 45 ? 5.238 30.344 -28.394 1.00 20.84 21 GLY E N 1
ATOM 7049 C CA . GLY E 1 45 ? 3.867 29.879 -28.400 1.00 3.08 21 GLY E CA 1
ATOM 7050 C C . GLY E 1 45 ? 2.868 30.954 -28.035 1.00 14.69 21 GLY E C 1
ATOM 7051 O O . GLY E 1 45 ? 2.894 32.056 -28.581 1.00 28.84 21 GLY E O 1
ATOM 7052 N N . LEU E 1 46 ? 1.992 30.624 -27.095 1.00 13.52 22 LEU E N 1
ATOM 7053 C CA . LEU E 1 46 ? 0.886 31.490 -26.725 1.00 18.27 22 LEU E CA 1
ATOM 7054 C C . LEU E 1 46 ? 0.819 31.628 -25.209 1.00 22.87 22 LEU E C 1
ATOM 7055 O O . LEU E 1 46 ? 1.833 31.485 -24.521 1.00 26.74 22 LEU E O 1
ATOM 7060 N N . GLY E 1 50 ? 7.158 29.033 -18.370 1.00 27.27 26 GLY E N 1
ATOM 7061 C CA . GLY E 1 50 ? 7.646 30.381 -18.593 1.00 37.57 26 GLY E CA 1
ATOM 7062 C C . GLY E 1 50 ? 9.158 30.431 -18.706 1.00 58.89 26 GLY E C 1
ATOM 7063 O O . GLY E 1 50 ? 9.776 31.473 -18.488 1.00 72.89 26 GLY E O 1
ATOM 7064 N N . HIS E 1 51 ? 9.751 29.294 -19.051 1.00 64.16 27 HIS E N 1
ATOM 7065 C CA . HIS E 1 51 ? 11.199 29.173 -19.173 1.00 42.12 27 HIS E CA 1
ATOM 7066 C C . HIS E 1 51 ? 11.724 29.935 -20.384 1.00 45.88 27 HIS E C 1
ATOM 7067 O O . HIS E 1 51 ? 11.018 30.093 -21.379 1.00 72.55 27 HIS E O 1
ATOM 7074 N N . ASP E 1 52 ? 12.966 30.404 -20.293 1.00 35.16 28 ASP E N 1
ATOM 7075 C CA . ASP E 1 52 ? 13.615 31.081 -21.411 1.00 8.65 28 ASP E CA 1
ATOM 7076 C C . ASP E 1 52 ? 14.676 30.173 -22.020 1.00 9.76 28 ASP E C 1
ATOM 7077 O O . ASP E 1 52 ? 15.553 29.672 -21.318 1.00 34.44 28 ASP E O 1
ATOM 7082 N N . PHE E 1 53 ? 14.598 29.970 -23.329 1.00 9.93 29 PHE E N 1
ATOM 7083 C CA . PHE E 1 53 ? 15.418 28.959 -23.985 1.00 14.73 29 PHE E CA 1
ATOM 7084 C C . PHE E 1 53 ? 16.576 29.496 -24.815 1.00 20.55 29 PHE E C 1
ATOM 7085 O O . PHE E 1 53 ? 17.168 28.757 -25.596 1.00 36.14 29 PHE E O 1
ATOM 7093 N N . VAL E 1 54 ? 16.904 30.770 -24.651 1.00 9.02 30 VAL E N 1
ATOM 7094 C CA . VAL E 1 54 ? 18.008 31.364 -25.399 1.00 16.91 30 VAL E CA 1
ATOM 7095 C C . VAL E 1 54 ? 19.324 30.771 -24.921 1.00 20.71 30 VAL E C 1
ATOM 7096 O O . VAL E 1 54 ? 20.309 30.702 -25.659 1.00 31.57 30 VAL E O 1
ATOM 7100 N N . ASP E 1 55 ? 19.307 30.321 -23.674 1.00 22.37 31 ASP E N 1
ATOM 7101 C CA . ASP E 1 55 ? 20.461 29.732 -23.015 1.00 26.74 31 ASP E CA 1
ATOM 7102 C C . ASP E 1 55 ? 20.759 28.320 -23.526 1.00 34.87 31 ASP E C 1
ATOM 7103 O O . ASP E 1 55 ? 21.901 27.858 -23.476 1.00 34.37 31 ASP E O 1
ATOM 7108 N N . ILE E 1 56 ? 19.731 27.654 -24.043 1.00 35.06 32 ILE E N 1
ATOM 7109 C CA . ILE E 1 56 ? 19.825 26.250 -24.445 1.00 31.29 32 ILE E CA 1
ATOM 7110 C C . ILE E 1 56 ? 20.990 25.964 -25.397 1.00 17.47 32 ILE E C 1
ATOM 7111 O O . ILE E 1 56 ? 21.608 24.897 -25.338 1.00 38.75 32 ILE E O 1
ATOM 7116 N N . VAL E 1 57 ? 21.304 26.941 -26.240 1.00 18.59 33 VAL E N 1
ATOM 7117 C CA . VAL E 1 57 ? 22.394 26.843 -27.203 1.00 25.82 33 VAL E CA 1
ATOM 7118 C C . VAL E 1 57 ? 23.724 26.452 -26.547 1.00 41.46 33 VAL E C 1
ATOM 7119 O O . VAL E 1 57 ? 24.525 25.711 -27.125 1.00 33.54 33 VAL E O 1
ATOM 7123 N N . ASN E 1 58 ? 23.939 26.919 -25.321 1.00 39.30 34 ASN E N 1
ATOM 7124 C CA . ASN E 1 58 ? 25.179 26.636 -24.607 1.00 20.79 34 ASN E CA 1
ATOM 7125 C C . ASN E 1 58 ? 25.324 25.183 -24.152 1.00 28.73 34 ASN E C 1
ATOM 7126 O O . ASN E 1 58 ? 26.282 24.849 -23.456 1.00 26.21 34 ASN E O 1
ATOM 7131 N N . TYR E 1 59 ? 24.386 24.321 -24.542 1.00 25.95 35 TYR E N 1
ATOM 7132 C CA . TYR E 1 59 ? 24.389 22.938 -24.057 1.00 20.03 35 TYR E CA 1
ATOM 7133 C C . TYR E 1 59 ? 24.461 21.894 -25.170 1.00 19.42 35 TYR E C 1
ATOM 7134 O O . TYR E 1 59 ? 24.636 20.705 -24.909 1.00 44.04 35 TYR E O 1
ATOM 7143 N N . PHE E 1 60 ? 24.338 22.347 -26.412 1.00 27.86 36 PHE E N 1
ATOM 7144 C CA . PHE E 1 60 ? 24.333 21.448 -27.557 1.00 31.16 36 PHE E CA 1
ATOM 7145 C C . PHE E 1 60 ? 25.733 20.948 -27.907 1.00 32.22 36 PHE E C 1
ATOM 7146 O O . PHE E 1 60 ? 26.730 21.453 -27.395 1.00 37.48 36 PHE E O 1
ATOM 7154 N N . ASP E 1 61 ? 25.793 19.952 -28.785 1.00 30.42 37 ASP E N 1
ATOM 7155 C CA . ASP E 1 61 ? 27.059 19.396 -29.245 1.00 30.49 37 ASP E CA 1
ATOM 7156 C C . ASP E 1 61 ? 27.218 19.584 -30.752 1.00 55.95 37 ASP E C 1
ATOM 7157 O O . ASP E 1 61 ? 28.229 19.188 -31.333 1.00 81.76 37 ASP E O 1
ATOM 7162 N N . VAL E 1 62 ? 26.213 20.188 -31.380 1.00 54.78 38 VAL E N 1
ATOM 7163 C CA . VAL E 1 62 ? 26.193 20.343 -32.831 1.00 48.51 38 VAL E CA 1
ATOM 7164 C C . VAL E 1 62 ? 27.185 21.402 -33.291 1.00 50.57 38 VAL E C 1
ATOM 7165 O O . VAL E 1 62 ? 27.777 22.111 -32.478 1.00 48.73 38 VAL E O 1
ATOM 7169 N N . SER E 1 63 ? 27.366 21.500 -34.603 1.00 44.15 39 SER E N 1
ATOM 7170 C CA . SER E 1 63 ? 28.158 22.573 -35.178 1.00 47.71 39 SER E CA 1
ATOM 7171 C C . SER E 1 63 ? 27.234 23.754 -35.429 1.00 40.13 39 SER E C 1
ATOM 7172 O O . SER E 1 63 ? 26.404 23.720 -36.333 1.00 34.62 39 SER E O 1
ATOM 7175 N N . LEU E 1 64 ? 27.369 24.793 -34.613 1.00 40.69 40 LEU E N 1
ATOM 7176 C CA . LEU E 1 64 ? 26.519 25.970 -34.734 1.00 46.48 40 LEU E CA 1
ATOM 7177 C C . LEU E 1 64 ? 27.114 26.983 -35.708 1.00 59.32 40 LEU E C 1
ATOM 7178 O O . LEU E 1 64 ? 26.630 28.110 -35.818 1.00 54.87 40 LEU E O 1
ATOM 7183 N N . ASP E 1 65 ? 28.158 26.570 -36.420 1.00 64.46 41 ASP E N 1
ATOM 7184 C CA . ASP E 1 65 ? 28.833 27.434 -37.383 1.00 70.40 41 ASP E CA 1
ATOM 7185 C C . ASP E 1 65 ? 27.927 27.797 -38.551 1.00 64.98 41 ASP E C 1
ATOM 7186 O O . ASP E 1 65 ? 28.186 28.762 -39.270 1.00 60.79 41 ASP E O 1
ATOM 7191 N N . GLU E 1 66 ? 26.871 27.015 -38.744 1.00 66.04 42 GLU E N 1
ATOM 7192 C CA . GLU E 1 66 ? 25.979 27.212 -39.878 1.00 57.51 42 GLU E CA 1
ATOM 7193 C C . GLU E 1 66 ? 24.513 27.180 -39.464 1.00 37.16 42 GLU E C 1
ATOM 7194 O O . GLU E 1 66 ? 23.642 26.866 -40.273 1.00 52.72 42 GLU E O 1
ATOM 7200 N N . ILE E 1 67 ? 24.240 27.494 -38.202 1.00 26.05 43 ILE E N 1
ATOM 7201 C CA . ILE E 1 67 ? 22.863 27.532 -37.721 1.00 39.55 43 ILE E CA 1
ATOM 7202 C C . ILE E 1 67 ? 22.507 28.915 -37.184 1.00 50.97 43 ILE E C 1
ATOM 7203 O O . ILE E 1 67 ? 23.121 29.393 -36.230 1.00 65.71 43 ILE E O 1
ATOM 7208 N N . ARG E 1 68 ? 21.521 29.558 -37.806 1.00 42.97 44 ARG E N 1
ATOM 7209 C CA . ARG E 1 68 ? 21.005 30.824 -37.301 1.00 34.14 44 ARG E CA 1
ATOM 7210 C C . ARG E 1 68 ? 19.898 30.537 -36.299 1.00 42.07 44 ARG E C 1
ATOM 7211 O O . ARG E 1 68 ? 19.041 29.688 -36.543 1.00 43.13 44 ARG E O 1
ATOM 7219 N N . PHE E 1 69 ? 19.912 31.230 -35.164 1.00 40.67 45 PHE E N 1
ATOM 7220 C CA . PHE E 1 69 ? 18.899 30.969 -34.147 1.00 12.94 45 PHE E CA 1
ATOM 7221 C C . PHE E 1 69 ? 17.890 32.095 -34.011 1.00 2.61 45 PHE E C 1
ATOM 7222 O O . PHE E 1 69 ? 18.250 33.269 -34.071 1.00 15.95 45 PHE E O 1
ATOM 7230 N N . ILE E 1 70 ? 16.624 31.728 -33.823 1.00 47.80 46 ILE E N 1
ATOM 7231 C CA . ILE E 1 70 ? 15.570 32.724 -33.628 1.00 35.58 46 ILE E CA 1
ATOM 7232 C C . ILE E 1 70 ? 14.679 32.403 -32.426 1.00 20.87 46 ILE E C 1
ATOM 7233 O O . ILE E 1 70 ? 13.984 31.393 -32.411 1.00 26.69 46 ILE E O 1
ATOM 7238 N N . PHE E 1 71 ? 14.695 33.273 -31.425 1.00 12.40 47 PHE E N 1
ATOM 7239 C CA . PHE E 1 71 ? 13.924 33.047 -30.208 1.00 18.86 47 PHE E CA 1
ATOM 7240 C C . PHE E 1 71 ? 12.887 34.144 -29.986 1.00 7.96 47 PHE E C 1
ATOM 7241 O O . PHE E 1 71 ? 13.160 35.114 -29.288 1.00 19.06 47 PHE E O 1
ATOM 7249 N N . PRO E 1 72 ? 11.699 33.999 -30.593 1.00 14.83 48 PRO E N 1
ATOM 7250 C CA . PRO E 1 72 ? 10.616 34.943 -30.318 1.00 21.01 48 PRO E CA 1
ATOM 7251 C C . PRO E 1 72 ? 10.285 35.023 -28.837 1.00 32.07 48 PRO E C 1
ATOM 7252 O O . PRO E 1 72 ? 10.325 34.016 -28.132 1.00 22.89 48 PRO E O 1
ATOM 7256 N N . HIS E 1 73 ? 9.984 36.231 -28.376 1.00 43.07 49 HIS E N 1
ATOM 7257 C CA . HIS E 1 73 ? 9.589 36.450 -26.995 1.00 60.44 49 HIS E CA 1
ATOM 7258 C C . HIS E 1 73 ? 8.082 36.322 -26.890 1.00 45.15 49 HIS E C 1
ATOM 7259 O O . HIS E 1 73 ? 7.428 35.847 -27.819 1.00 46.61 49 HIS E O 1
ATOM 7266 N N . ALA E 1 74 ? 7.541 36.748 -25.753 1.00 30.50 50 ALA E N 1
ATOM 7267 C CA . ALA E 1 74 ? 6.100 36.750 -25.531 1.00 39.18 50 ALA E CA 1
ATOM 7268 C C . ALA E 1 74 ? 5.401 37.530 -26.634 1.00 50.47 50 ALA E C 1
ATOM 7269 O O . ALA E 1 74 ? 5.881 38.584 -27.054 1.00 87.78 50 ALA E O 1
ATOM 7271 N N . ASP E 1 75 ? 4.272 37.009 -27.102 1.00 20.55 51 ASP E N 1
ATOM 7272 C CA . ASP E 1 75 ? 3.550 37.635 -28.202 1.00 15.92 51 ASP E CA 1
ATOM 7273 C C . ASP E 1 75 ? 3.092 39.043 -27.833 1.00 38.45 51 ASP E C 1
ATOM 7274 O O . ASP E 1 75 ? 2.939 39.374 -26.655 1.00 38.46 51 ASP E O 1
ATOM 7279 N N . ILE E 1 76 ? 2.890 39.871 -28.850 1.00 50.57 52 ILE E N 1
ATOM 7280 C CA . ILE E 1 76 ? 2.513 41.260 -28.643 1.00 24.37 52 ILE E CA 1
ATOM 7281 C C . ILE E 1 76 ? 1.018 41.453 -28.865 1.00 34.98 52 ILE E C 1
ATOM 7282 O O . ILE E 1 76 ? 0.227 41.367 -27.927 1.00 38.41 52 ILE E O 1
ATOM 7287 N N . GLY E 1 84 ? -4.447 45.635 -20.040 1.00 46.19 60 GLY E N 1
ATOM 7288 C CA . GLY E 1 84 ? -5.870 45.907 -19.876 1.00 51.66 60 GLY E CA 1
ATOM 7289 C C . GLY E 1 84 ? -6.657 44.605 -19.786 1.00 68.12 60 GLY E C 1
ATOM 7290 O O . GLY E 1 84 ? -7.872 44.611 -19.588 1.00 49.48 60 GLY E O 1
ATOM 7291 N N . MET E 1 85 ? -5.955 43.488 -19.942 1.00 81.11 61 MET E N 1
ATOM 7292 C CA . MET E 1 85 ? -6.575 42.174 -19.843 1.00 49.55 61 MET E CA 1
ATOM 7293 C C . MET E 1 85 ? -6.572 41.689 -18.398 1.00 57.86 61 MET E C 1
ATOM 7294 O O . MET E 1 85 ? -7.154 40.654 -18.079 1.00 55.96 61 MET E O 1
ATOM 7297 N N . GLN E 1 86 ? -5.914 42.446 -17.526 1.00 84.92 62 GLN E N 1
ATOM 7298 C CA . GLN E 1 86 ? -5.862 42.110 -16.107 1.00 95.13 62 GLN E CA 1
ATOM 7299 C C . GLN E 1 86 ? -7.012 42.755 -15.340 1.00 90.83 62 GLN E C 1
ATOM 7300 O O . GLN E 1 86 ? -7.045 42.731 -14.110 1.00 86.29 62 GLN E O 1
ATOM 7306 N N . MET E 1 87 ? -7.951 43.335 -16.081 1.00 80.95 63 MET E N 1
ATOM 7307 C CA . MET E 1 87 ? -9.160 43.902 -15.497 1.00 55.40 63 MET E CA 1
ATOM 7308 C C . MET E 1 87 ? -10.393 43.259 -16.114 1.00 66.11 63 MET E C 1
ATOM 7309 O O . MET E 1 87 ? -11.507 43.752 -15.951 1.00 89.43 63 MET E O 1
ATOM 7314 N N . ARG E 1 88 ? -10.186 42.155 -16.824 1.00 48.82 64 ARG E N 1
ATOM 7315 C CA . ARG E 1 88 ? -11.277 41.462 -17.496 1.00 27.48 64 ARG E CA 1
ATOM 7316 C C . ARG E 1 88 ? -11.078 39.948 -17.457 1.00 37.78 64 ARG E C 1
ATOM 7317 O O . ARG E 1 88 ? -11.816 39.232 -16.776 1.00 21.02 64 ARG E O 1
ATOM 7325 N N . ALA E 1 89 ? -10.065 39.474 -18.176 1.00 61.31 65 ALA E N 1
ATOM 7326 C CA . ALA E 1 89 ? -9.833 38.041 -18.358 1.00 68.74 65 ALA E CA 1
ATOM 7327 C C . ALA E 1 89 ? -9.578 37.276 -17.059 1.00 69.00 65 ALA E C 1
ATOM 7328 O O . ALA E 1 89 ? -9.101 37.839 -16.073 1.00 68.04 65 ALA E O 1
ATOM 7330 N N . TRP E 1 90 ? -9.912 35.987 -17.074 1.00 67.54 66 TRP E N 1
ATOM 7331 C CA . TRP E 1 90 ? -9.626 35.094 -15.959 1.00 53.51 66 TRP E CA 1
ATOM 7332 C C . TRP E 1 90 ? -8.124 35.041 -15.706 1.00 47.46 66 TRP E C 1
ATOM 7333 O O . TRP E 1 90 ? -7.331 34.970 -16.644 1.00 30.20 66 TRP E O 1
ATOM 7344 N N . TYR E 1 91 ? -7.739 35.061 -14.436 1.00 45.94 67 TYR E N 1
ATOM 7345 C CA . TYR E 1 91 ? -6.329 35.038 -14.048 1.00 42.82 67 TYR E CA 1
ATOM 7346 C C . TYR E 1 91 ? -5.578 33.794 -14.536 1.00 35.56 67 TYR E C 1
ATOM 7347 O O . TYR E 1 91 ? -4.350 33.789 -14.589 1.00 35.56 67 TYR E O 1
ATOM 7356 N N . ASP E 1 92 ? -6.324 32.753 -14.900 1.00 19.33 68 ASP E N 1
ATOM 7357 C CA . ASP E 1 92 ? -5.747 31.479 -15.323 1.00 31.29 68 ASP E CA 1
ATOM 7358 C C . ASP E 1 92 ? -5.616 31.368 -16.835 1.00 61.03 68 ASP E C 1
ATOM 7359 O O . ASP E 1 92 ? -5.237 30.317 -17.353 1.00 58.78 68 ASP E O 1
ATOM 7364 N N . ILE E 1 93 ? -5.921 32.449 -17.543 1.00 78.54 69 ILE E N 1
ATOM 7365 C CA . ILE E 1 93 ? -6.088 32.393 -18.994 1.00 82.26 69 ILE E CA 1
ATOM 7366 C C . ILE E 1 93 ? -4.787 32.147 -19.779 1.00 71.58 69 ILE E C 1
ATOM 7367 O O . ILE E 1 93 ? -4.736 32.340 -20.994 1.00 96.26 69 ILE E O 1
ATOM 7372 N N . LYS E 1 94 ? -3.741 31.691 -19.097 1.00 16.47 70 LYS E N 1
ATOM 7373 C CA . LYS E 1 94 ? -2.457 31.487 -19.764 1.00 52.22 70 LYS E CA 1
ATOM 7374 C C . LYS E 1 94 ? -1.882 30.076 -19.623 1.00 59.99 70 LYS E C 1
ATOM 7375 O O . LYS E 1 94 ? -1.313 29.539 -20.577 1.00 46.02 70 LYS E O 1
ATOM 7381 N N . SER E 1 95 ? -2.034 29.487 -18.439 1.00 49.88 71 SER E N 1
ATOM 7382 C CA . SER E 1 95 ? -1.442 28.185 -18.133 1.00 35.02 71 SER E CA 1
ATOM 7383 C C . SER E 1 95 ? -1.893 27.097 -19.099 1.00 19.16 71 SER E C 1
ATOM 7384 O O . SER E 1 95 ? -3.078 26.982 -19.403 1.00 36.78 71 SER E O 1
ATOM 7387 N N . VAL E 1 105 ? -11.070 26.317 -27.347 1.00 32.61 81 VAL E N 1
ATOM 7388 C CA . VAL E 1 105 ? -9.845 26.984 -26.922 1.00 38.81 81 VAL E CA 1
ATOM 7389 C C . VAL E 1 105 ? -9.597 28.260 -27.720 1.00 56.70 81 VAL E C 1
ATOM 7390 O O . VAL E 1 105 ? -10.423 28.663 -28.539 1.00 54.31 81 VAL E O 1
ATOM 7394 N N . ASP E 1 106 ? -8.457 28.897 -27.468 1.00 53.98 82 ASP E N 1
ATOM 7395 C CA . ASP E 1 106 ? -8.046 30.072 -28.225 1.00 45.13 82 ASP E CA 1
ATOM 7396 C C . ASP E 1 106 ? -7.617 29.644 -29.624 1.00 61.69 82 ASP E C 1
ATOM 7397 O O . ASP E 1 106 ? -6.423 29.535 -29.912 1.00 34.60 82 ASP E O 1
ATOM 7402 N N . VAL E 1 107 ? -8.597 29.410 -30.492 1.00 74.88 83 VAL E N 1
ATOM 7403 C CA . VAL E 1 107 ? -8.335 28.888 -31.829 1.00 56.68 83 VAL E CA 1
ATOM 7404 C C . VAL E 1 107 ? -7.724 29.940 -32.751 1.00 69.09 83 VAL E C 1
ATOM 7405 O O . VAL E 1 107 ? -6.772 29.658 -33.477 1.00 57.37 83 VAL E O 1
ATOM 7409 N N . GLU E 1 108 ? -8.273 31.152 -32.717 1.00 101.91 84 GLU E N 1
ATOM 7410 C CA . GLU E 1 108 ? -7.806 32.229 -33.587 1.00 110.09 84 GLU E CA 1
ATOM 7411 C C . GLU E 1 108 ? -6.384 32.679 -33.253 1.00 105.47 84 GLU E C 1
ATOM 7412 O O . GLU E 1 108 ? -5.607 33.004 -34.150 1.00 109.73 84 GLU E O 1
ATOM 7418 N N . GLY E 1 109 ? -6.050 32.697 -31.965 1.00 88.47 85 GLY E N 1
ATOM 7419 C CA . GLY E 1 109 ? -4.730 33.114 -31.523 1.00 59.53 85 GLY E CA 1
ATOM 7420 C C . GLY E 1 109 ? -3.631 32.209 -32.047 1.00 41.06 85 GLY E C 1
ATOM 7421 O O . GLY E 1 109 ? -2.548 32.672 -32.413 1.00 49.52 85 GLY E O 1
ATOM 7422 N N . ILE E 1 110 ? -3.922 30.913 -32.087 1.00 49.69 86 ILE E N 1
ATOM 7423 C CA . ILE E 1 110 ? -2.992 29.918 -32.612 1.00 49.14 86 ILE E CA 1
ATOM 7424 C C . ILE E 1 110 ? -2.712 30.137 -34.096 1.00 38.17 86 ILE E C 1
ATOM 7425 O O . ILE E 1 110 ? -1.566 30.046 -34.536 1.00 31.94 86 ILE E O 1
ATOM 7430 N N . ASN E 1 111 ? -3.762 30.436 -34.858 1.00 35.18 87 ASN E N 1
ATOM 7431 C CA . ASN E 1 111 ? -3.625 30.723 -36.285 1.00 44.19 87 ASN E CA 1
ATOM 7432 C C . ASN E 1 111 ? -2.840 32.004 -36.546 1.00 39.35 87 ASN E C 1
ATOM 7433 O O . ASN E 1 111 ? -2.178 32.141 -37.577 1.00 31.79 87 ASN E O 1
ATOM 7438 N N . SER E 1 112 ? -2.924 32.942 -35.606 1.00 68.31 88 SER E N 1
ATOM 7439 C CA . SER E 1 112 ? -2.191 34.199 -35.706 1.00 69.38 88 SER E CA 1
ATOM 7440 C C . SER E 1 112 ? -0.712 33.970 -35.425 1.00 74.56 88 SER E C 1
ATOM 7441 O O . SER E 1 112 ? 0.150 34.461 -36.159 1.00 98.25 88 SER E O 1
ATOM 7444 N N . SER E 1 113 ? -0.425 33.222 -34.362 1.00 45.18 89 SER E N 1
ATOM 7445 C CA . SER E 1 113 ? 0.951 32.844 -34.053 1.00 46.69 89 SER E CA 1
ATOM 7446 C C . SER E 1 113 ? 1.554 32.100 -35.242 1.00 27.22 89 SER E C 1
ATOM 7447 O O . SER E 1 113 ? 2.687 32.367 -35.647 1.00 51.24 89 SER E O 1
ATOM 7450 N N . ILE E 1 114 ? 0.775 31.179 -35.803 1.00 34.85 90 ILE E N 1
ATOM 7451 C CA . ILE E 1 114 ? 1.178 30.438 -36.993 1.00 41.07 90 ILE E CA 1
ATOM 7452 C C . ILE E 1 114 ? 1.473 31.381 -38.157 1.00 34.96 90 ILE E C 1
ATOM 7453 O O . ILE E 1 114 ? 2.449 31.193 -38.882 1.00 48.07 90 ILE E O 1
ATOM 7458 N N . ALA E 1 115 ? 0.626 32.394 -38.325 1.00 28.47 91 ALA E N 1
ATOM 7459 C CA . ALA E 1 115 ? 0.806 33.387 -39.381 1.00 25.70 91 ALA E CA 1
ATOM 7460 C C . ALA E 1 115 ? 2.145 34.089 -39.233 1.00 26.69 91 ALA E C 1
ATOM 7461 O O . ALA E 1 115 ? 2.902 34.239 -40.201 1.00 21.40 91 ALA E O 1
ATOM 7463 N N . LYS E 1 116 ? 2.426 34.509 -38.004 1.00 47.03 92 LYS E N 1
ATOM 7464 C CA . LYS E 1 116 ? 3.662 35.209 -37.679 1.00 50.85 92 LYS E CA 1
ATOM 7465 C C . LYS E 1 116 ? 4.892 34.343 -37.945 1.00 38.53 92 LYS E C 1
ATOM 7466 O O . LYS E 1 116 ? 5.864 34.803 -38.545 1.00 32.40 92 LYS E O 1
ATOM 7472 N N . VAL E 1 117 ? 4.844 33.087 -37.506 1.00 41.49 93 VAL E N 1
ATOM 7473 C CA . VAL E 1 117 ? 5.968 32.177 -37.712 1.00 20.43 93 VAL E CA 1
ATOM 7474 C C . VAL E 1 117 ? 6.177 31.881 -39.195 1.00 25.88 93 VAL E C 1
ATOM 7475 O O . VAL E 1 117 ? 7.310 31.795 -39.662 1.00 25.01 93 VAL E O 1
ATOM 7479 N N . ASN E 1 118 ? 5.080 31.736 -39.931 1.00 50.95 94 ASN E N 1
ATOM 7480 C CA . ASN E 1 118 ? 5.148 31.597 -41.381 1.00 49.21 94 ASN E CA 1
ATOM 7481 C C . ASN E 1 118 ? 5.783 32.822 -42.020 1.00 48.35 94 ASN E C 1
ATOM 7482 O O . ASN E 1 118 ? 6.437 32.719 -43.056 1.00 45.43 94 ASN E O 1
ATOM 7487 N N . LYS E 1 119 ? 5.584 33.982 -41.398 1.00 44.10 95 LYS E N 1
ATOM 7488 C CA . LYS E 1 119 ? 6.237 35.209 -41.848 1.00 33.59 95 LYS E CA 1
ATOM 7489 C C . LYS E 1 119 ? 7.710 35.271 -41.428 1.00 45.73 95 LYS E C 1
ATOM 7490 O O . LYS E 1 119 ? 8.507 36.002 -42.026 1.00 24.42 95 LYS E O 1
ATOM 7496 N N . LEU E 1 120 ? 8.071 34.502 -40.402 1.00 62.16 96 LEU E N 1
ATOM 7497 C CA . LEU E 1 120 ? 9.479 34.338 -40.044 1.00 54.36 96 LEU E CA 1
ATOM 7498 C C . LEU E 1 120 ? 10.175 33.419 -41.043 1.00 47.84 96 LEU E C 1
ATOM 7499 O O . LEU E 1 120 ? 11.325 33.651 -41.408 1.00 47.87 96 LEU E O 1
ATOM 7504 N N . ILE E 1 121 ? 9.476 32.374 -41.482 1.00 24.96 97 ILE E N 1
ATOM 7505 C CA . ILE E 1 121 ? 9.997 31.515 -42.538 1.00 15.05 97 ILE E CA 1
ATOM 7506 C C . ILE E 1 121 ? 10.073 32.325 -43.826 1.00 29.22 97 ILE E C 1
ATOM 7507 O O . ILE E 1 121 ? 10.973 32.130 -44.637 1.00 61.61 97 ILE E O 1
ATOM 7512 N N . ASP E 1 122 ? 9.122 33.237 -44.004 1.00 42.49 98 ASP E N 1
ATOM 7513 C CA . ASP E 1 122 ? 9.177 34.197 -45.101 1.00 52.83 98 ASP E CA 1
ATOM 7514 C C . ASP E 1 122 ? 10.467 34.991 -45.000 1.00 52.49 98 ASP E C 1
ATOM 7515 O O . ASP E 1 122 ? 11.165 35.188 -45.993 1.00 37.55 98 ASP E O 1
ATOM 7520 N N . SER E 1 123 ? 10.775 35.441 -43.786 1.00 53.27 99 SER E N 1
ATOM 7521 C CA . SER E 1 123 ? 11.991 36.204 -43.524 1.00 54.19 99 SER E CA 1
ATOM 7522 C C . SER E 1 123 ? 13.261 35.420 -43.849 1.00 41.72 99 SER E C 1
ATOM 7523 O O . SER E 1 123 ? 14.218 35.981 -44.377 1.00 22.43 99 SER E O 1
ATOM 7526 N N . GLN E 1 124 ? 13.257 34.126 -43.535 1.00 45.07 100 GLN E N 1
ATOM 7527 C CA . GLN E 1 124 ? 14.441 33.281 -43.692 1.00 44.78 100 GLN E CA 1
ATOM 7528 C C . GLN E 1 124 ? 14.669 32.848 -45.138 1.00 62.74 100 GLN E C 1
ATOM 7529 O O . GLN E 1 124 ? 15.789 32.916 -45.649 1.00 71.50 100 GLN E O 1
ATOM 7535 N N . VAL E 1 125 ? 13.600 32.395 -45.786 1.00 50.90 101 VAL E N 1
ATOM 7536 C CA . VAL E 1 125 ? 13.654 31.962 -47.177 1.00 56.77 101 VAL E CA 1
ATOM 7537 C C . VAL E 1 125 ? 14.182 33.090 -48.059 1.00 64.08 101 VAL E C 1
ATOM 7538 O O . VAL E 1 125 ? 14.880 32.853 -49.047 1.00 76.54 101 VAL E O 1
ATOM 7542 N N . ASN E 1 126 ? 13.876 34.322 -47.668 1.00 52.85 102 ASN E N 1
ATOM 7543 C CA . ASN E 1 126 ? 14.331 35.492 -48.406 1.00 77.65 102 ASN E CA 1
ATOM 7544 C C . ASN E 1 126 ? 15.552 36.169 -47.778 1.00 93.22 102 ASN E C 1
ATOM 7545 O O . ASN E 1 126 ? 15.973 37.237 -48.224 1.00 105.91 102 ASN E O 1
ATOM 7550 N N . GLN E 1 127 ? 16.112 35.546 -46.743 1.00 87.52 103 GLN E N 1
ATOM 7551 C CA . GLN E 1 127 ? 17.396 35.976 -46.189 1.00 74.50 103 GLN E CA 1
ATOM 7552 C C . GLN E 1 127 ? 18.505 35.031 -46.640 1.00 67.79 103 GLN E C 1
ATOM 7553 O O . GLN E 1 127 ? 19.659 35.167 -46.230 1.00 52.27 103 GLN E O 1
ATOM 7559 N N . GLY E 1 128 ? 18.143 34.067 -47.482 1.00 68.79 104 GLY E N 1
ATOM 7560 C CA . GLY E 1 128 ? 19.116 33.175 -48.084 1.00 57.59 104 GLY E CA 1
ATOM 7561 C C . GLY E 1 128 ? 18.941 31.709 -47.740 1.00 52.36 104 GLY E C 1
ATOM 7562 O O . GLY E 1 128 ? 19.333 30.837 -48.516 1.00 42.26 104 GLY E O 1
ATOM 7563 N N . ILE E 1 129 ? 18.356 31.431 -46.579 1.00 51.89 105 ILE E N 1
ATOM 7564 C CA . ILE E 1 129 ? 18.222 30.053 -46.113 1.00 62.13 105 ILE E CA 1
ATOM 7565 C C . ILE E 1 129 ? 16.879 29.429 -46.498 1.00 57.67 105 ILE E C 1
ATOM 7566 O O . ILE E 1 129 ? 15.818 29.925 -46.122 1.00 50.56 105 ILE E O 1
ATOM 7571 N N . ALA E 1 130 ? 16.940 28.335 -47.252 1.00 58.62 106 ALA E N 1
ATOM 7572 C CA . ALA E 1 130 ? 15.744 27.708 -47.809 1.00 52.19 106 ALA E CA 1
ATOM 7573 C C . ALA E 1 130 ? 14.854 27.074 -46.745 1.00 36.79 106 ALA E C 1
ATOM 7574 O O . ALA E 1 130 ? 15.329 26.662 -45.688 1.00 41.69 106 ALA E O 1
ATOM 7576 N N . SER E 1 131 ? 13.562 26.996 -47.046 1.00 24.91 107 SER E N 1
ATOM 7577 C CA . SER E 1 131 ? 12.567 26.479 -46.112 1.00 27.87 107 SER E CA 1
ATOM 7578 C C . SER E 1 131 ? 12.878 25.074 -45.612 1.00 56.79 107 SER E C 1
ATOM 7579 O O . SER E 1 131 ? 12.665 24.764 -44.442 1.00 84.92 107 SER E O 1
ATOM 7582 N N . GLU E 1 132 ? 13.389 24.229 -46.500 1.00 61.14 108 GLU E N 1
ATOM 7583 C CA . GLU E 1 132 ? 13.701 22.849 -46.150 1.00 41.17 108 GLU E CA 1
ATOM 7584 C C . GLU E 1 132 ? 14.896 22.783 -45.207 1.00 51.51 108 GLU E C 1
ATOM 7585 O O . GLU E 1 132 ? 15.246 21.714 -44.709 1.00 37.87 108 GLU E O 1
ATOM 7591 N N . ASN E 1 133 ? 15.526 23.931 -44.976 1.00 45.49 109 ASN E N 1
ATOM 7592 C CA . ASN E 1 133 ? 16.662 24.016 -44.069 1.00 44.48 109 ASN E CA 1
ATOM 7593 C C . ASN E 1 133 ? 16.333 24.831 -42.829 1.00 44.81 109 ASN E C 1
ATOM 7594 O O . ASN E 1 133 ? 17.195 25.504 -42.265 1.00 48.13 109 ASN E O 1
ATOM 7599 N N . ILE E 1 134 ? 15.073 24.765 -42.417 1.00 18.82 110 ILE E N 1
ATOM 7600 C CA . ILE E 1 134 ? 14.632 25.414 -41.193 1.00 32.64 110 ILE E CA 1
ATOM 7601 C C . ILE E 1 134 ? 13.985 24.388 -40.266 1.00 31.02 110 ILE E C 1
ATOM 7602 O O . ILE E 1 134 ? 13.083 23.654 -40.673 1.00 25.20 110 ILE E O 1
ATOM 7607 N N . ILE E 1 135 ? 14.463 24.328 -39.026 1.00 28.64 111 ILE E N 1
ATOM 7608 C CA . ILE E 1 135 ? 13.871 23.455 -38.018 1.00 40.58 111 ILE E CA 1
ATOM 7609 C C . ILE E 1 135 ? 13.015 24.264 -37.055 1.00 56.82 111 ILE E C 1
ATOM 7610 O O . ILE E 1 135 ? 13.481 25.236 -36.463 1.00 79.84 111 ILE E O 1
ATOM 7615 N N . LEU E 1 136 ? 11.756 23.872 -36.908 1.00 38.92 112 LEU E N 1
ATOM 7616 C CA . LEU E 1 136 ? 10.905 24.492 -35.905 1.00 46.60 112 LEU E CA 1
ATOM 7617 C C . LEU E 1 136 ? 11.062 23.745 -34.587 1.00 25.78 112 LEU E C 1
ATOM 7618 O O . LEU E 1 136 ? 11.318 22.541 -34.576 1.00 32.59 112 LEU E O 1
ATOM 7623 N N . ALA E 1 137 ? 10.915 24.467 -33.479 1.00 32.37 113 ALA E N 1
ATOM 7624 C CA . ALA E 1 137 ? 11.107 23.891 -32.152 1.00 49.50 113 ALA E CA 1
ATOM 7625 C C . ALA E 1 137 ? 10.177 24.542 -31.142 1.00 43.41 113 ALA E C 1
ATOM 7626 O O . ALA E 1 137 ? 10.010 25.761 -31.140 1.00 46.34 113 ALA E O 1
ATOM 7628 N N . GLY E 1 138 ? 9.580 23.733 -30.273 1.00 26.22 114 GLY E N 1
ATOM 7629 C CA . GLY E 1 138 ? 8.671 24.279 -29.288 1.00 26.55 114 GLY E CA 1
ATOM 7630 C C . GLY E 1 138 ? 8.520 23.499 -28.000 1.00 12.11 114 GLY E C 1
ATOM 7631 O O . GLY E 1 138 ? 8.241 22.301 -28.014 1.00 20.78 114 GLY E O 1
ATOM 7632 N N . PHE E 1 139 ? 8.690 24.206 -26.903 1.00 32.53 115 PHE E N 1
ATOM 7633 C CA . PHE E 1 139 ? 8.414 23.637 -25.588 1.00 27.63 115 PHE E CA 1
ATOM 7634 C C . PHE E 1 139 ? 7.011 24.009 -25.105 1.00 37.74 115 PHE E C 1
ATOM 7635 O O . PHE E 1 139 ? 6.655 25.191 -25.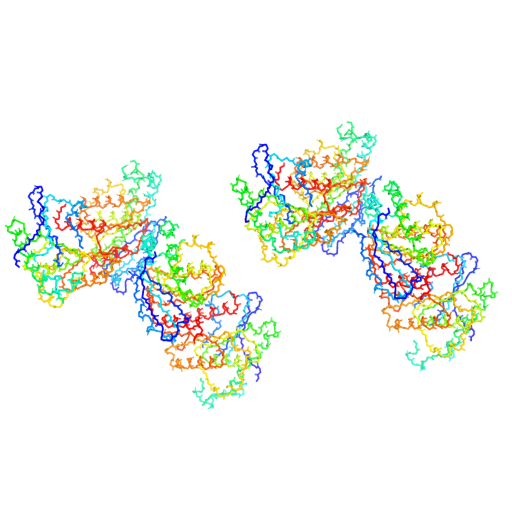020 1.00 22.21 115 PHE E O 1
ATOM 7643 N N . SER E 1 140 ? 6.177 23.202 -24.564 1.00 23.78 116 SER E N 1
ATOM 7644 C CA . SER E 1 140 ? 4.844 23.486 -24.024 1.00 22.00 116 SER E CA 1
ATOM 7645 C C . SER E 1 140 ? 3.959 24.208 -25.041 1.00 28.28 116 SER E C 1
ATOM 7646 O O . SER E 1 140 ? 3.837 23.768 -26.179 1.00 27.57 116 SER E O 1
ATOM 7649 N N . GLN E 1 141 ? 3.358 25.326 -24.638 1.00 52.28 117 GLN E N 1
ATOM 7650 C CA . GLN E 1 141 ? 2.457 26.084 -25.514 1.00 29.58 117 GLN E CA 1
ATOM 7651 C C . GLN E 1 141 ? 3.135 26.545 -26.802 1.00 39.08 117 GLN E C 1
ATOM 7652 O O . GLN E 1 141 ? 2.470 26.921 -27.766 1.00 38.15 117 GLN E O 1
ATOM 7658 N N . GLY E 1 142 ? 4.463 26.524 -26.804 1.00 61.84 118 GLY E N 1
ATOM 7659 C CA . GLY E 1 142 ? 5.227 26.875 -27.983 1.00 53.94 118 GLY E CA 1
ATOM 7660 C C . GLY E 1 142 ? 5.399 25.713 -28.940 1.00 20.24 118 GLY E C 1
ATOM 7661 O O . GLY E 1 142 ? 5.841 25.891 -30.075 1.00 24.97 118 GLY E O 1
ATOM 7662 N N . GLY E 1 143 ? 5.054 24.516 -28.480 1.00 44.29 119 GLY E N 1
ATOM 7663 C CA . GLY E 1 143 ? 5.208 23.326 -29.290 1.00 46.66 119 GLY E CA 1
ATOM 7664 C C . GLY E 1 143 ? 4.014 23.081 -30.189 1.00 50.50 119 GLY E C 1
ATOM 7665 O O . GLY E 1 143 ? 4.100 22.330 -31.162 1.00 30.05 119 GLY E O 1
ATOM 7666 N N . ILE E 1 144 ? 2.985 23.914 -29.681 1.00 49.18 120 ILE E N 1
ATOM 7667 C CA . ILE E 1 144 ? 1.672 23.838 -30.308 1.00 42.36 120 ILE E CA 1
ATOM 7668 C C . ILE E 1 144 ? 1.681 24.527 -31.671 1.00 49.60 120 ILE E C 1
ATOM 7669 O O . ILE E 1 144 ? 1.045 24.068 -32.620 1.00 61.91 120 ILE E O 1
ATOM 7674 N N . ILE E 1 145 ? 2.426 25.621 -31.768 1.00 58.55 121 ILE E N 1
ATOM 7675 C CA . ILE E 1 145 ? 2.515 26.369 -33.014 1.00 42.83 121 ILE E CA 1
ATOM 7676 C C . ILE E 1 145 ? 3.383 25.631 -34.036 1.00 34.71 121 ILE E C 1
ATOM 7677 O O . ILE E 1 145 ? 2.938 25.345 -35.149 1.00 34.36 121 ILE E O 1
ATOM 7682 N N . ALA E 1 146 ? 4.610 25.307 -33.626 1.00 51.83 122 ALA E N 1
ATOM 7683 C CA . ALA E 1 146 ? 5.633 24.713 -34.495 1.00 40.84 122 ALA E CA 1
ATOM 7684 C C . ALA E 1 146 ? 5.172 23.483 -35.266 1.00 55.81 122 ALA E C 1
ATOM 7685 O O . ALA E 1 146 ? 5.568 23.274 -36.415 1.00 80.26 122 ALA E O 1
ATOM 7687 N N . THR E 1 147 ? 4.351 22.659 -34.627 1.00 20.85 123 THR E N 1
ATOM 7688 C CA . THR E 1 147 ? 3.777 21.507 -35.301 1.00 19.28 123 THR E CA 1
ATOM 7689 C C . THR E 1 147 ? 2.705 21.995 -36.263 1.00 45.22 123 THR E C 1
ATOM 7690 O O . THR E 1 147 ? 2.772 21.747 -37.470 1.00 35.49 123 THR E O 1
ATOM 7694 N N . TYR E 1 148 ? 1.740 22.730 -35.720 1.00 56.87 124 TYR E N 1
ATOM 7695 C CA . TYR E 1 148 ? 0.622 23.239 -36.503 1.00 64.07 124 TYR E CA 1
ATOM 7696 C C . TYR E 1 148 ? 1.082 24.169 -37.625 1.00 37.73 124 TYR E C 1
ATOM 7697 O O . TYR E 1 148 ? 0.358 24.387 -38.593 1.00 37.23 124 TYR E O 1
ATOM 7706 N N . THR E 1 149 ? 2.285 24.715 -37.492 1.00 18.27 125 THR E N 1
ATOM 7707 C CA . THR E 1 149 ? 2.850 25.565 -38.533 1.00 20.06 125 THR E CA 1
ATOM 7708 C C . THR E 1 149 ? 3.445 24.715 -39.649 1.00 35.18 125 THR E C 1
ATOM 7709 O O . THR E 1 149 ? 3.297 25.028 -40.831 1.00 44.47 125 THR E O 1
ATOM 7713 N N . ALA E 1 150 ? 4.104 23.628 -39.269 1.00 28.28 126 ALA E N 1
ATOM 7714 C CA . ALA E 1 150 ? 4.761 22.771 -40.243 1.00 25.48 126 ALA E CA 1
ATOM 7715 C C . ALA E 1 150 ? 3.763 21.858 -40.944 1.00 35.02 126 ALA E C 1
ATOM 7716 O O . ALA E 1 150 ? 3.730 21.783 -42.173 1.00 41.71 126 ALA E O 1
ATOM 7718 N N . ILE E 1 151 ? 2.936 21.177 -40.158 1.00 40.00 127 ILE E N 1
ATOM 7719 C CA . ILE E 1 151 ? 2.037 20.158 -40.691 1.00 39.19 127 ILE E CA 1
ATOM 7720 C C . ILE E 1 151 ? 0.881 20.733 -41.506 1.00 21.23 127 ILE E C 1
ATOM 7721 O O . ILE E 1 151 ? 0.019 19.993 -41.971 1.00 43.89 127 ILE E O 1
ATOM 7726 N N . THR E 1 152 ? 0.870 22.049 -41.678 1.00 20.39 128 THR E N 1
ATOM 7727 C CA . THR E 1 152 ? -0.180 22.727 -42.428 1.00 20.46 128 THR E CA 1
ATOM 7728 C C . THR E 1 152 ? 0.413 23.654 -43.483 1.00 53.39 128 THR E C 1
ATOM 7729 O O . THR E 1 152 ? -0.309 24.180 -44.333 1.00 26.20 128 THR E O 1
ATOM 7733 N N . SER E 1 153 ? 1.729 23.848 -43.414 1.00 76.50 129 SER E N 1
ATOM 7734 C CA . SER E 1 153 ? 2.431 24.813 -44.257 1.00 60.89 129 SER E CA 1
ATOM 7735 C C . SER E 1 153 ? 2.298 24.501 -45.732 1.00 61.10 129 SER E C 1
ATOM 7736 O O . SER E 1 153 ? 1.882 23.409 -46.112 1.00 37.16 129 SER E O 1
ATOM 7739 N N . GLN E 1 154 ? 2.670 25.468 -46.562 1.00 55.36 130 GLN E N 1
ATOM 7740 C CA . GLN E 1 154 ? 2.629 25.277 -48.003 1.00 59.56 130 GLN E CA 1
ATOM 7741 C C . GLN E 1 154 ? 4.024 25.020 -48.558 1.00 64.34 130 GLN E C 1
ATOM 7742 O O . GLN E 1 154 ? 4.192 24.791 -49.755 1.00 67.46 130 GLN E O 1
ATOM 7748 N N . ARG E 1 155 ? 5.019 25.050 -47.679 1.00 76.96 131 ARG E N 1
ATOM 7749 C CA . ARG E 1 155 ? 6.405 24.848 -48.087 1.00 69.91 131 ARG E CA 1
ATOM 7750 C C . ARG E 1 155 ? 7.092 23.731 -47.307 1.00 86.54 131 ARG E C 1
ATOM 7751 O O . ARG E 1 155 ? 6.820 23.521 -46.123 1.00 81.68 131 ARG E O 1
ATOM 7759 N N . LYS E 1 156 ? 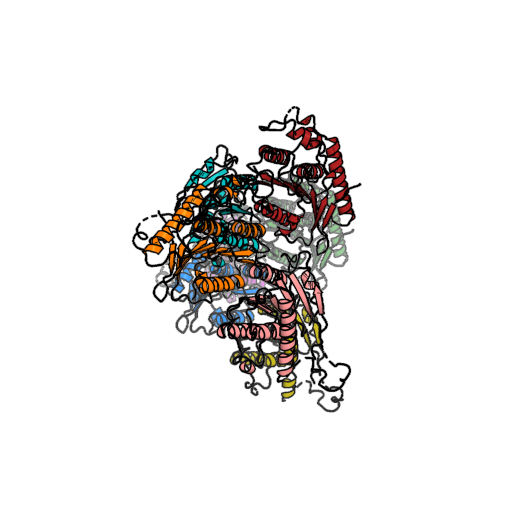7.981 23.017 -47.991 1.00 74.82 132 LYS E N 1
ATOM 7760 C CA . LYS E 1 156 ? 8.757 21.945 -47.383 1.00 38.37 132 LYS E CA 1
ATOM 7761 C C . LYS E 1 156 ? 9.670 22.493 -46.292 1.00 28.02 132 LYS E C 1
ATOM 7762 O O . LYS E 1 156 ? 10.471 23.395 -46.533 1.00 29.00 132 LYS E O 1
ATOM 7767 N N . LEU E 1 157 ? 9.544 21.945 -45.089 1.00 30.55 133 LEU E N 1
ATOM 7768 C CA . LEU E 1 157 ? 10.357 22.389 -43.966 1.00 42.54 133 LEU E CA 1
ATOM 7769 C C . LEU E 1 157 ? 11.362 21.322 -43.540 1.00 51.52 133 LEU E C 1
ATOM 7770 O O . LEU E 1 157 ? 11.232 20.154 -43.904 1.00 75.51 133 LEU E O 1
ATOM 7775 N N . GLY E 1 158 ? 12.367 21.733 -42.773 1.00 32.72 134 GLY E N 1
ATOM 7776 C CA . GLY E 1 158 ? 13.412 20.829 -42.328 1.00 39.56 134 GLY E CA 1
ATOM 7777 C C . GLY E 1 158 ? 12.956 19.816 -41.296 1.00 38.77 134 GLY E C 1
ATOM 7778 O O . GLY E 1 158 ? 13.166 18.615 -41.455 1.00 29.60 134 GLY E O 1
ATOM 7779 N N . GLY E 1 159 ? 12.335 20.299 -40.227 1.00 35.22 135 GLY E N 1
ATOM 7780 C CA . GLY E 1 159 ? 11.877 19.419 -39.172 1.00 10.05 135 GLY E CA 1
ATOM 7781 C C . GLY E 1 159 ? 11.040 20.098 -38.106 1.00 22.18 135 GLY E C 1
ATOM 7782 O O . GLY E 1 159 ? 10.928 21.325 -38.074 1.00 22.22 135 GLY E O 1
ATOM 7783 N N . ILE E 1 160 ? 10.444 19.290 -37.232 1.00 25.17 136 ILE E N 1
ATOM 7784 C CA . ILE E 1 160 ? 9.669 19.801 -36.105 1.00 46.18 136 ILE E CA 1
ATOM 7785 C C . ILE E 1 160 ? 10.168 19.210 -34.790 1.00 40.56 136 ILE E C 1
ATOM 7786 O O . ILE E 1 160 ? 10.554 18.045 -34.735 1.00 48.02 136 ILE E O 1
ATOM 7791 N N . MET E 1 161 ? 10.153 20.013 -33.732 1.00 29.87 137 MET E N 1
ATOM 7792 C CA . MET E 1 161 ? 10.479 19.510 -32.403 1.00 27.11 137 MET E CA 1
ATOM 7793 C C . MET E 1 161 ? 9.362 19.814 -31.410 1.00 29.91 137 MET E C 1
ATOM 7794 O O . MET E 1 161 ? 9.035 20.978 -31.158 1.00 29.17 137 MET E O 1
ATOM 7799 N N . ALA E 1 162 ? 8.779 18.755 -30.854 1.00 22.81 138 ALA E N 1
ATOM 7800 C CA . ALA E 1 162 ? 7.638 18.879 -29.955 1.00 13.70 138 ALA E CA 1
ATOM 7801 C C . ALA E 1 162 ? 7.992 18.452 -28.537 1.00 25.53 138 ALA E C 1
ATOM 7802 O O . ALA E 1 162 ? 7.886 17.276 -28.201 1.00 13.82 138 ALA E O 1
ATOM 7804 N N . LEU E 1 163 ? 8.391 19.414 -27.705 1.00 49.94 139 LEU E N 1
ATOM 7805 C CA . LEU E 1 163 ? 8.820 19.121 -26.336 1.00 53.32 139 LEU E CA 1
ATOM 7806 C C . LEU E 1 163 ? 7.735 19.422 -25.303 1.00 44.17 139 LEU E C 1
ATOM 7807 O O . LEU E 1 163 ? 7.361 20.578 -25.110 1.00 15.68 139 LEU E O 1
ATOM 7812 N N . SER E 1 164 ? 7.243 18.375 -24.644 1.00 56.42 140 SER E N 1
ATOM 7813 C CA . SER E 1 164 ? 6.235 18.499 -23.589 1.00 53.44 140 SER E CA 1
ATOM 7814 C C . SER E 1 164 ? 4.979 19.243 -24.043 1.00 49.39 140 SER E C 1
ATOM 7815 O O . SER E 1 164 ? 4.514 20.156 -23.366 1.00 38.76 140 SER E O 1
ATOM 7818 N N . THR E 1 165 ? 4.429 18.827 -25.180 1.00 39.67 141 THR E N 1
ATOM 7819 C CA . THR E 1 165 ? 3.314 19.519 -25.818 1.00 30.15 141 THR E CA 1
ATOM 7820 C C . THR E 1 165 ? 2.050 18.655 -25.788 1.00 57.79 141 THR E C 1
ATOM 7821 O O . THR E 1 165 ? 2.076 17.522 -25.309 1.00 76.39 141 THR E O 1
ATOM 7825 N N . TYR E 1 166 ? 0.946 19.202 -26.293 1.00 51.26 142 TYR E N 1
ATOM 7826 C CA . TYR E 1 166 ? -0.248 18.417 -26.592 1.00 42.04 142 TYR E CA 1
ATOM 7827 C C . TYR E 1 166 ? -0.943 18.974 -27.835 1.00 34.13 142 TYR E C 1
ATOM 7828 O O . TYR E 1 166 ? -0.488 19.961 -28.410 1.00 41.33 142 TYR E O 1
ATOM 7837 N N . LEU E 1 167 ? -2.037 18.341 -28.251 1.00 48.18 143 LEU E N 1
ATOM 7838 C CA . LEU E 1 167 ? -2.666 18.671 -29.530 1.00 58.27 143 LEU E CA 1
ATOM 7839 C C . LEU E 1 167 ? -4.155 19.024 -29.403 1.00 80.82 143 LEU E C 1
ATOM 7840 O O . LEU E 1 167 ? -5.018 18.181 -29.659 1.00 89.60 143 LEU E O 1
ATOM 7845 N N . PRO E 1 168 ? -4.458 20.279 -29.019 1.00 62.56 144 PRO E N 1
ATOM 7846 C CA . PRO E 1 168 ? -5.838 20.749 -28.847 1.00 54.91 144 PRO E CA 1
ATOM 7847 C C . PRO E 1 168 ? -6.479 21.186 -30.163 1.00 49.27 144 PRO E C 1
ATOM 7848 O O . PRO E 1 168 ? -5.764 21.522 -31.109 1.00 46.01 144 PRO E O 1
ATOM 7852 N N . ALA E 1 169 ? -7.812 21.183 -30.201 1.00 37.35 145 ALA E N 1
ATOM 7853 C CA . ALA E 1 169 ? -8.587 21.565 -31.385 1.00 42.87 145 ALA E CA 1
ATOM 7854 C C . ALA E 1 169 ? -8.161 20.822 -32.651 1.00 47.48 145 ALA E C 1
ATOM 7855 O O . ALA E 1 169 ? -8.106 21.402 -33.732 1.00 59.69 145 ALA E O 1
ATOM 7857 N N . TRP E 1 170 ? -7.883 19.531 -32.515 1.00 28.70 146 TRP E N 1
ATOM 7858 C CA . TRP E 1 170 ? -7.295 18.755 -33.602 1.00 36.03 146 TRP E CA 1
ATOM 7859 C C . TRP E 1 170 ? -8.169 18.635 -34.857 1.00 50.64 146 TRP E C 1
ATOM 7860 O O . TRP E 1 170 ? -7.654 18.610 -35.976 1.00 56.71 146 TRP E O 1
ATOM 7871 N N . ASP E 1 171 ? -9.485 18.577 -34.674 1.00 62.31 147 ASP E N 1
ATOM 7872 C CA . ASP E 1 171 ? -10.396 18.290 -35.785 1.00 61.75 147 ASP E CA 1
ATOM 7873 C C . ASP E 1 171 ? -10.512 19.398 -36.838 1.00 65.48 147 ASP E C 1
ATOM 7874 O O . ASP E 1 171 ? -10.644 19.110 -38.029 1.00 78.42 147 ASP E O 1
ATOM 7879 N N . ASN E 1 172 ? -10.470 20.656 -36.411 1.00 42.61 148 ASN E N 1
ATOM 7880 C CA . ASN E 1 172 ? -10.484 21.759 -37.367 1.00 64.36 148 ASN E CA 1
ATOM 7881 C C . ASN E 1 172 ? -9.091 22.054 -37.909 1.00 70.05 148 ASN E C 1
ATOM 7882 O O . ASN E 1 172 ? -8.924 22.883 -38.803 1.00 70.18 148 ASN E O 1
ATOM 7887 N N . PHE E 1 173 ? -8.092 21.368 -37.361 1.00 40.15 149 PHE E N 1
ATOM 7888 C CA . PHE E 1 173 ? -6.719 21.532 -37.816 1.00 29.11 149 PHE E CA 1
ATOM 7889 C C . PHE E 1 173 ? -6.273 20.404 -38.746 1.00 34.60 149 PHE E C 1
ATOM 7890 O O . PHE E 1 173 ? -5.434 20.614 -39.621 1.00 47.65 149 PHE E O 1
ATOM 7898 N N . LYS E 1 174 ? -6.840 19.214 -38.564 1.00 21.17 150 LYS E N 1
ATOM 7899 C CA . LYS E 1 174 ? -6.502 18.076 -39.418 1.00 18.69 150 LYS E CA 1
ATOM 7900 C C . LYS E 1 174 ? -6.972 18.299 -40.852 1.00 32.40 150 LYS E C 1
ATOM 7901 O O . LYS E 1 174 ? -6.525 17.616 -41.773 1.00 32.24 150 LYS E O 1
ATOM 7905 N N . GLY E 1 175 ? -7.880 19.254 -41.032 1.00 58.13 151 GLY E N 1
ATOM 7906 C CA . GLY E 1 175 ? -8.389 19.588 -42.348 1.00 52.18 151 GLY E CA 1
ATOM 7907 C C . GLY E 1 175 ? -7.457 20.527 -43.086 1.00 63.46 151 GLY E C 1
ATOM 7908 O O . GLY E 1 175 ? -7.498 20.626 -44.313 1.00 67.01 151 GLY E O 1
ATOM 7909 N N . LYS E 1 176 ? -6.608 21.216 -42.333 1.00 41.89 152 LYS E N 1
ATOM 7910 C CA . LYS E 1 176 ? -5.686 22.182 -42.911 1.00 27.08 152 LYS E CA 1
ATOM 7911 C C . LYS E 1 176 ? -4.303 21.583 -43.133 1.00 36.08 152 LYS E C 1
ATOM 7912 O O . LYS E 1 176 ? -3.369 22.292 -43.507 1.00 48.05 152 LYS E O 1
ATOM 7918 N N . ILE E 1 177 ? -4.170 20.278 -42.909 1.00 25.73 153 ILE E N 1
ATOM 7919 C CA . ILE E 1 177 ? -2.873 19.627 -43.065 1.00 33.30 153 ILE E CA 1
ATOM 7920 C C . ILE E 1 177 ? -2.452 19.522 -44.528 1.00 38.62 153 ILE E C 1
ATOM 7921 O O . ILE E 1 177 ? -3.282 19.317 -45.412 1.00 45.51 153 ILE E O 1
ATOM 7926 N N . THR E 1 178 ? -1.155 19.678 -44.776 1.00 44.59 154 THR E N 1
ATOM 7927 C CA . THR E 1 178 ? -0.611 19.511 -46.118 1.00 51.75 154 THR E CA 1
ATOM 7928 C C . THR E 1 178 ? 0.369 18.345 -46.148 1.00 72.95 154 THR E C 1
ATOM 7929 O O . THR E 1 178 ? 0.796 17.857 -45.101 1.00 73.96 154 THR E O 1
ATOM 7933 N N . SER E 1 179 ? 0.723 17.903 -47.350 1.00 83.33 155 SER E N 1
ATOM 7934 C CA . SER E 1 179 ? 1.502 16.680 -47.505 1.00 75.12 155 SER E CA 1
ATOM 7935 C C . SER E 1 179 ? 2.987 16.911 -47.780 1.00 68.49 155 SER E C 1
ATOM 7936 O O . SER E 1 179 ? 3.785 15.979 -47.681 1.00 68.63 155 SER E O 1
ATOM 7939 N N . ILE E 1 180 ? 3.357 18.143 -48.119 1.00 52.62 156 ILE E N 1
ATOM 7940 C CA . ILE E 1 180 ? 4.755 18.460 -48.406 1.00 42.06 156 ILE E CA 1
ATOM 7941 C C . ILE E 1 180 ? 5.639 18.278 -47.176 1.00 62.63 156 ILE E C 1
ATOM 7942 O O . ILE E 1 180 ? 6.841 18.044 -47.293 1.00 74.06 156 ILE E O 1
ATOM 7947 N N . ASN E 1 181 ? 5.032 18.377 -45.999 1.00 68.91 157 ASN E N 1
ATOM 7948 C CA . ASN E 1 181 ? 5.749 18.177 -44.748 1.00 50.35 157 ASN E CA 1
ATOM 7949 C C . ASN E 1 181 ? 5.374 16.861 -44.071 1.00 60.12 157 ASN E C 1
ATOM 7950 O O . ASN E 1 181 ? 5.448 16.737 -42.849 1.00 78.16 157 ASN E O 1
ATOM 7955 N N . LYS E 1 182 ? 4.964 15.884 -44.873 1.00 66.94 158 LYS E N 1
ATOM 7956 C CA . LYS E 1 182 ? 4.667 14.549 -44.364 1.00 66.18 158 LYS E CA 1
ATOM 7957 C C . LYS E 1 182 ? 5.883 13.643 -44.511 1.00 66.61 158 LYS E C 1
ATOM 7958 O O . LYS E 1 182 ? 6.244 13.246 -45.620 1.00 41.67 158 LYS E O 1
ATOM 7964 N N . GLY E 1 183 ? 6.518 13.329 -43.387 1.00 53.92 159 GLY E N 1
ATOM 7965 C CA . GLY E 1 183 ? 7.702 12.494 -43.400 1.00 27.27 159 GLY E CA 1
ATOM 7966 C C . GLY E 1 183 ? 8.968 13.205 -42.958 1.00 38.32 159 GLY E C 1
ATOM 7967 O O . GLY E 1 183 ? 9.979 12.553 -42.695 1.00 35.66 159 GLY E O 1
ATOM 7968 N N . LEU E 1 184 ? 8.926 14.534 -42.877 1.00 52.53 160 LEU E N 1
ATOM 7969 C CA . LEU E 1 184 ? 10.088 15.297 -42.418 1.00 51.01 160 LEU E CA 1
ATOM 7970 C C . LEU E 1 184 ? 10.488 14.882 -41.000 1.00 62.54 160 LEU E C 1
ATOM 7971 O O . LEU E 1 184 ? 9.661 14.357 -40.254 1.00 79.49 160 LEU E O 1
ATOM 7976 N N . PRO E 1 185 ? 11.765 15.088 -40.639 1.00 41.05 161 PRO E N 1
ATOM 7977 C CA . PRO E 1 185 ? 12.235 14.803 -39.282 1.00 30.39 161 PRO E CA 1
ATOM 7978 C C . PRO E 1 185 ? 11.346 15.422 -38.208 1.00 28.20 161 PRO E C 1
ATOM 7979 O O . PRO E 1 185 ? 11.119 16.626 -38.207 1.00 39.19 161 PRO E O 1
ATOM 7983 N N . ILE E 1 186 ? 10.827 14.587 -37.316 1.00 45.87 162 ILE E N 1
ATOM 7984 C CA . ILE E 1 186 ? 10.035 15.064 -36.192 1.00 43.18 162 ILE E CA 1
ATOM 7985 C C . ILE E 1 186 ? 10.541 14.437 -34.905 1.00 48.22 162 ILE E C 1
ATOM 7986 O O . ILE E 1 186 ? 10.589 13.215 -34.780 1.00 43.24 162 ILE E O 1
ATOM 7991 N N . LEU E 1 187 ? 10.921 15.282 -33.953 1.00 44.04 163 LEU E N 1
ATOM 7992 C CA . LEU E 1 187 ? 11.384 14.824 -32.652 1.00 43.39 163 LEU E CA 1
ATOM 7993 C C . LEU E 1 187 ? 10.347 15.155 -31.592 1.00 47.86 163 LEU E C 1
ATOM 7994 O O . LEU E 1 187 ? 10.279 16.287 -31.113 1.00 49.68 163 LEU E O 1
ATOM 7999 N N . VAL E 1 188 ? 9.534 14.171 -31.228 1.00 9.47 164 VAL E N 1
ATOM 8000 C CA . VAL E 1 188 ? 8.511 14.396 -30.222 1.00 14.80 164 VAL E CA 1
ATOM 8001 C C . VAL E 1 188 ? 8.977 13.882 -28.870 1.00 19.78 164 VAL E C 1
ATOM 8002 O O . VAL E 1 188 ? 9.002 12.682 -28.638 1.00 50.15 164 VAL E O 1
ATOM 8006 N N . CYS E 1 189 ? 9.342 14.802 -27.983 1.00 26.32 165 CYS E N 1
ATOM 8007 C CA . CYS E 1 189 ? 9.849 14.449 -26.662 1.00 38.26 165 CYS E CA 1
ATOM 8008 C C . CYS E 1 189 ? 8.860 14.767 -25.543 1.00 43.27 165 CYS E C 1
ATOM 8009 O O . CYS E 1 189 ? 8.184 15.797 -25.573 1.00 23.12 165 CYS E O 1
ATOM 8012 N N . HIS E 1 190 ? 8.786 13.883 -24.549 1.00 60.75 166 HIS E N 1
ATOM 8013 C CA . HIS E 1 190 ? 7.932 14.124 -23.386 1.00 65.42 166 HIS E CA 1
ATOM 8014 C C . HIS E 1 190 ? 8.501 13.533 -22.094 1.00 48.70 166 HIS E C 1
ATOM 8015 O O . HIS E 1 190 ? 9.422 12.717 -22.121 1.00 44.15 166 HIS E O 1
ATOM 8022 N N . GLY E 1 191 ? 7.943 13.956 -20.964 1.00 36.45 167 GLY E N 1
ATOM 8023 C CA . GLY E 1 191 ? 8.360 13.454 -19.667 1.00 16.43 167 GLY E CA 1
ATOM 8024 C C . GLY E 1 191 ? 7.316 12.532 -19.070 1.00 34.06 167 GLY E C 1
ATOM 8025 O O . GLY E 1 191 ? 6.115 12.747 -19.236 1.00 44.05 167 GLY E O 1
ATOM 8026 N N . THR E 1 192 ? 7.777 11.502 -18.370 1.00 55.07 168 THR E N 1
ATOM 8027 C CA . THR E 1 192 ? 6.898 10.466 -17.835 1.00 44.90 168 THR E CA 1
ATOM 8028 C C . THR E 1 192 ? 6.096 10.958 -16.629 1.00 27.23 168 THR E C 1
ATOM 8029 O O . THR E 1 192 ? 4.930 10.602 -16.461 1.00 48.80 168 THR E O 1
ATOM 8033 N N . ASP E 1 193 ? 6.718 11.786 -15.798 1.00 27.06 169 ASP E N 1
ATOM 8034 C CA . ASP E 1 193 ? 6.049 12.317 -14.616 1.00 26.91 169 ASP E CA 1
ATOM 8035 C C . ASP E 1 193 ? 5.525 13.738 -14.830 1.00 40.17 169 ASP E C 1
ATOM 8036 O O . ASP E 1 193 ? 5.432 14.515 -13.880 1.00 22.30 169 ASP E O 1
ATOM 8041 N N . ASP E 1 194 ? 5.192 14.076 -16.074 1.00 46.25 170 ASP E N 1
ATOM 8042 C CA . ASP E 1 194 ? 4.600 15.376 -16.372 1.00 29.01 170 ASP E CA 1
ATOM 8043 C C . ASP E 1 194 ? 3.214 15.442 -15.740 1.00 53.47 170 ASP E C 1
ATOM 8044 O O . ASP E 1 194 ? 2.481 14.451 -15.720 1.00 50.39 170 ASP E O 1
ATOM 8049 N N . GLN E 1 195 ? 2.862 16.612 -15.217 1.00 69.64 171 GLN E N 1
ATOM 8050 C CA . GLN E 1 195 ? 1.585 16.789 -14.536 1.00 76.09 171 GLN E CA 1
ATOM 8051 C C . GLN E 1 195 ? 0.748 17.891 -15.173 1.00 82.39 171 GLN E C 1
ATOM 8052 O O . GLN E 1 195 ? -0.477 17.793 -15.233 1.00 98.30 171 GLN E O 1
ATOM 8058 N N . VAL E 1 196 ? 1.413 18.942 -15.640 1.00 69.07 172 VAL E N 1
ATOM 8059 C CA . VAL E 1 196 ? 0.738 20.015 -16.359 1.00 59.09 172 VAL E CA 1
ATOM 8060 C C . VAL E 1 196 ? 0.159 19.464 -17.656 1.00 49.31 172 VAL E C 1
ATOM 8061 O O . VAL E 1 196 ? -0.966 19.786 -18.043 1.00 48.30 172 VAL E O 1
ATOM 8065 N N . LEU E 1 197 ? 0.941 18.616 -18.312 1.00 41.15 173 LEU E N 1
ATOM 8066 C CA . LEU E 1 197 ? 0.539 17.992 -19.561 1.00 44.18 173 LEU E CA 1
ATOM 8067 C C . LEU E 1 197 ? 0.862 16.506 -19.501 1.00 55.32 173 LEU E C 1
ATOM 8068 O O . LEU E 1 197 ? 1.956 16.098 -19.893 1.00 51.48 173 LEU E O 1
ATOM 8073 N N . PRO E 1 198 ? -0.087 15.696 -18.996 1.00 49.93 174 PRO E N 1
ATOM 8074 C CA . PRO E 1 198 ? 0.062 14.243 -18.845 1.00 38.96 174 PRO E CA 1
ATOM 8075 C C . PRO E 1 198 ? 0.644 13.595 -20.092 1.00 38.53 174 PRO E C 1
ATOM 8076 O O . PRO E 1 198 ? 0.224 13.918 -21.200 1.00 47.68 174 PRO E O 1
ATOM 8080 N N . GLU E 1 199 ? 1.608 12.701 -19.896 1.00 56.28 175 GLU E N 1
ATOM 8081 C CA . GLU E 1 199 ? 2.383 12.112 -20.986 1.00 42.69 175 GLU E CA 1
ATOM 8082 C C . GLU E 1 199 ? 1.535 11.552 -22.125 1.00 44.90 175 GLU E C 1
ATOM 8083 O O . GLU E 1 199 ? 1.861 11.733 -23.299 1.00 31.42 175 GLU E O 1
ATOM 8089 N N . VAL E 1 200 ? 0.442 10.884 -21.768 1.00 72.65 176 VAL E N 1
ATOM 8090 C CA . VAL E 1 200 ? -0.425 10.227 -22.742 1.00 83.82 176 VAL E CA 1
ATOM 8091 C C . VAL E 1 200 ? -0.997 11.191 -23.781 1.00 102.22 176 VAL E C 1
ATOM 8092 O O . VAL E 1 200 ? -1.441 10.772 -24.851 1.00 130.81 176 VAL E O 1
ATOM 8096 N N . LEU E 1 201 ? -0.984 12.480 -23.462 1.00 63.74 177 LEU E N 1
ATOM 8097 C CA . LEU E 1 201 ? -1.439 13.492 -24.400 1.00 57.95 177 LEU E CA 1
ATOM 8098 C C . LEU E 1 201 ? -0.383 13.706 -25.479 1.00 61.94 177 LEU E C 1
ATOM 8099 O O . LEU E 1 201 ? -0.712 13.885 -26.649 1.00 60.90 177 LEU E O 1
ATOM 8104 N N . GLY E 1 202 ? 0.886 13.686 -25.075 1.00 54.36 178 GLY E N 1
ATOM 8105 C CA . GLY E 1 202 ? 1.993 13.783 -26.013 1.00 52.27 178 GLY E CA 1
ATOM 8106 C C . GLY E 1 202 ? 2.086 12.515 -26.836 1.00 57.88 178 GLY E C 1
ATOM 8107 O O . GLY E 1 202 ? 2.456 12.538 -28.019 1.00 37.19 178 GLY E O 1
ATOM 8108 N N . HIS E 1 203 ? 1.747 11.402 -26.190 1.00 73.68 179 HIS E N 1
ATOM 8109 C CA . HIS E 1 203 ? 1.575 10.128 -26.872 1.00 73.26 179 HIS E CA 1
ATOM 8110 C C . HIS E 1 203 ? 0.526 10.278 -27.961 1.00 63.80 179 HIS E C 1
ATOM 8111 O O . HIS E 1 203 ? 0.720 9.818 -29.082 1.00 67.02 179 HIS E O 1
ATOM 8118 N N . ASP E 1 204 ? -0.585 10.926 -27.622 1.00 63.33 180 ASP E N 1
ATOM 8119 C CA . ASP E 1 204 ? -1.673 11.132 -28.571 1.00 73.88 180 ASP E CA 1
ATOM 8120 C C . ASP E 1 204 ? -1.259 12.060 -29.709 1.00 73.79 180 ASP E C 1
ATOM 8121 O O . ASP E 1 204 ? -1.697 11.888 -30.844 1.00 100.54 180 ASP E O 1
ATOM 8126 N N . LEU E 1 205 ? -0.429 13.049 -29.393 1.00 28.88 181 LEU E N 1
ATOM 8127 C CA . LEU E 1 205 ? 0.128 13.936 -30.402 1.00 27.54 181 LEU E CA 1
ATOM 8128 C C . LEU E 1 205 ? 0.880 13.069 -31.400 1.00 40.80 181 LEU E C 1
ATOM 8129 O O . LEU E 1 205 ? 0.618 13.112 -32.605 1.00 36.73 181 LEU E O 1
ATOM 8134 N N . SER E 1 206 ? 1.794 12.257 -30.876 1.00 73.13 182 SER E N 1
ATOM 8135 C CA . SER E 1 206 ? 2.572 11.333 -31.698 1.00 94.82 182 SER E CA 1
ATOM 8136 C C . SER E 1 206 ? 1.701 10.423 -32.567 1.00 77.29 182 SER E C 1
ATOM 8137 O O . SER E 1 206 ? 1.947 10.277 -33.763 1.00 61.23 182 SER E O 1
ATOM 8140 N N . ASP E 1 207 ? 0.684 9.822 -31.960 1.00 64.15 183 ASP E N 1
ATOM 8141 C CA . ASP E 1 207 ? -0.166 8.853 -32.644 1.00 68.06 183 ASP E CA 1
ATOM 8142 C C . ASP E 1 207 ? -1.009 9.496 -33.740 1.00 73.28 183 ASP E C 1
ATOM 8143 O O . ASP E 1 207 ? -1.193 8.922 -34.814 1.00 83.94 183 ASP E O 1
ATOM 8148 N N . LYS E 1 208 ? -1.523 10.689 -33.461 1.00 56.61 184 LYS E N 1
ATOM 8149 C CA . LYS E 1 208 ? -2.336 11.407 -34.431 1.00 56.68 184 LYS E CA 1
ATOM 8150 C C . LYS E 1 208 ? -1.494 11.896 -35.602 1.00 55.97 184 LYS E C 1
ATOM 8151 O O . LYS E 1 208 ? -1.925 11.818 -36.756 1.00 43.16 184 LYS E O 1
ATOM 8157 N N . LEU E 1 209 ? -0.293 12.390 -35.308 1.00 80.36 185 LEU E N 1
ATOM 8158 C CA . LEU E 1 209 ? 0.641 12.750 -36.370 1.00 63.99 185 LEU E CA 1
ATOM 8159 C C . LEU E 1 209 ? 0.937 11.518 -37.212 1.00 58.27 185 LEU E C 1
ATOM 8160 O O . LEU E 1 209 ? 0.971 11.587 -38.439 1.00 78.81 185 LEU E O 1
ATOM 8165 N N . LYS E 1 210 ? 1.139 10.392 -36.533 1.00 47.15 186 LYS E N 1
ATOM 8166 C CA . LYS E 1 210 ? 1.443 9.121 -37.180 1.00 49.63 186 LYS E CA 1
ATOM 8167 C C . LYS E 1 210 ? 0.361 8.747 -38.185 1.00 53.40 186 LYS E C 1
ATOM 8168 O O . LYS E 1 210 ? 0.638 8.563 -39.371 1.00 36.23 186 LYS E O 1
ATOM 8174 N N . VAL E 1 211 ? -0.873 8.653 -37.700 1.00 53.50 187 VAL E N 1
ATOM 8175 C CA . VAL E 1 211 ? -2.000 8.234 -38.526 1.00 39.00 187 VAL E CA 1
ATOM 8176 C C . VAL E 1 211 ? -2.338 9.263 -39.614 1.00 48.53 187 VAL E C 1
ATOM 8177 O O . VAL E 1 211 ? -2.890 8.914 -40.660 1.00 40.87 187 VAL E O 1
ATOM 8181 N N . SER E 1 212 ? -1.982 10.524 -39.380 1.00 55.02 188 SER E N 1
ATOM 8182 C CA . SER E 1 212 ? -2.282 11.584 -40.341 1.00 41.16 188 SER E CA 1
ATOM 8183 C C . SER E 1 212 ? -1.249 11.697 -41.464 1.00 29.11 188 SER E C 1
ATOM 8184 O O . SER E 1 212 ? -1.419 12.483 -42.394 1.00 30.88 188 SER E O 1
ATOM 8187 N N . GLY E 1 213 ? -0.183 10.908 -41.378 1.00 28.68 189 GLY E N 1
ATOM 8188 C CA . GLY E 1 213 ? 0.822 10.880 -42.426 1.00 20.15 189 GLY E CA 1
ATOM 8189 C C . GLY E 1 213 ? 2.118 11.553 -42.025 1.00 48.54 189 GLY E C 1
ATOM 8190 O O . GLY E 1 213 ? 3.001 11.770 -42.855 1.00 47.36 189 GLY E O 1
ATOM 8191 N N . PHE E 1 214 ? 2.230 11.888 -40.746 1.00 46.66 190 PHE E N 1
ATOM 8192 C CA . PHE E 1 214 ? 3.428 12.529 -40.227 1.00 38.33 190 PHE E CA 1
ATOM 8193 C C . PHE E 1 214 ? 4.146 11.579 -39.282 1.00 33.79 190 PHE E C 1
ATOM 8194 O O . PHE E 1 214 ? 3.872 11.563 -38.085 1.00 29.69 190 PHE E O 1
ATOM 8202 N N . ALA E 1 215 ? 5.055 10.777 -39.824 1.00 58.97 191 ALA E N 1
ATOM 8203 C CA . ALA E 1 215 ? 5.847 9.874 -39.000 1.00 68.17 191 ALA E CA 1
ATOM 8204 C C . ALA E 1 215 ? 6.710 10.683 -38.039 1.00 50.80 191 ALA E C 1
ATOM 8205 O O . ALA E 1 215 ? 7.237 11.736 -38.402 1.00 35.81 191 ALA E O 1
ATOM 8207 N N . ASN E 1 216 ? 6.844 10.199 -36.809 1.00 51.90 192 ASN E N 1
ATOM 8208 C CA . ASN E 1 216 ? 7.618 10.923 -35.807 1.00 65.74 192 ASN E CA 1
ATOM 8209 C C . ASN E 1 216 ? 8.440 10.028 -34.887 1.00 60.03 192 ASN E C 1
ATOM 8210 O O . ASN E 1 216 ? 8.048 8.904 -34.576 1.00 58.33 192 ASN E O 1
ATOM 8215 N N . GLU E 1 217 ? 9.589 10.543 -34.463 1.00 59.00 193 GLU E N 1
ATOM 8216 C CA . GLU E 1 217 ? 10.430 9.846 -33.503 1.00 59.29 193 GLU E CA 1
ATOM 8217 C C . GLU E 1 217 ? 10.084 10.307 -32.092 1.00 32.91 193 GLU E C 1
ATOM 8218 O O . GLU E 1 217 ? 10.425 11.420 -31.682 1.00 29.51 193 GLU E O 1
ATOM 8224 N N . TYR E 1 218 ? 9.392 9.442 -31.360 1.00 17.12 194 TYR E N 1
ATOM 8225 C CA . TYR E 1 218 ? 8.945 9.749 -30.007 1.00 30.23 194 TYR E CA 1
ATOM 8226 C C . TYR E 1 218 ? 9.953 9.289 -28.958 1.00 45.37 194 TYR E C 1
ATOM 8227 O O . TYR E 1 218 ? 10.407 8.144 -28.974 1.00 58.85 194 TYR E O 1
ATOM 8236 N N . LYS E 1 219 ? 10.298 10.194 -28.049 1.00 21.48 195 LYS E N 1
ATOM 8237 C CA . LYS E 1 219 ? 11.179 9.875 -26.939 1.00 15.22 195 LYS E CA 1
ATOM 8238 C C . LYS E 1 219 ? 10.544 10.305 -25.621 1.00 12.19 195 LYS E C 1
ATOM 8239 O O . LYS E 1 219 ? 9.978 11.395 -25.515 1.00 13.58 195 LYS E O 1
ATOM 8245 N N . HIS E 1 220 ? 10.629 9.432 -24.622 1.00 41.95 196 HIS E N 1
ATOM 8246 C CA . HIS E 1 220 ? 10.135 9.748 -23.286 1.00 55.58 196 HIS E CA 1
ATOM 8247 C C . HIS E 1 220 ? 11.272 9.724 -22.270 1.00 64.06 196 HIS E C 1
ATOM 8248 O O . HIS E 1 220 ? 12.251 8.992 -22.430 1.00 68.72 196 HIS E O 1
ATOM 8255 N N . TYR E 1 221 ? 11.138 10.533 -21.226 1.00 34.56 197 TYR E N 1
ATOM 8256 C CA . TYR E 1 221 ? 12.208 10.693 -20.252 1.00 17.66 197 TYR E CA 1
ATOM 8257 C C . TYR E 1 221 ? 11.717 10.367 -18.848 1.00 47.07 197 TYR E C 1
ATOM 8258 O O . TYR E 1 221 ? 11.057 11.178 -18.198 1.00 81.09 197 TYR E O 1
ATOM 8267 N N . VAL E 1 222 ? 12.045 9.155 -18.407 1.00 46.31 198 VAL E N 1
ATOM 8268 C CA . VAL E 1 222 ? 11.560 8.604 -17.149 1.00 29.51 198 VAL E CA 1
ATOM 8269 C C . VAL E 1 222 ? 11.809 9.529 -15.967 1.00 40.44 198 VAL E C 1
ATOM 8270 O O . VAL E 1 222 ? 12.951 9.749 -15.567 1.00 64.72 198 VAL E O 1
ATOM 8274 N N . GLY E 1 223 ? 10.728 10.078 -15.424 1.00 31.13 199 GLY E N 1
ATOM 8275 C CA . GLY E 1 223 ? 10.805 10.887 -14.224 1.00 26.56 199 GLY E CA 1
ATOM 8276 C C . GLY E 1 223 ? 10.747 12.379 -14.477 1.00 35.22 199 GLY E C 1
ATOM 8277 O O . GLY E 1 223 ? 10.664 13.169 -13.535 1.00 33.17 199 GLY E O 1
ATOM 8278 N N . MET E 1 224 ? 10.964 12.630 -15.638 1.00 41.49 200 MET E N 1
ATOM 8279 C CA . MET E 1 224 ? 10.947 14.053 -15.939 1.00 40.55 200 MET E CA 1
ATOM 8280 C C . MET E 1 224 ? 9.516 14.562 -15.939 1.00 44.73 200 MET E C 1
ATOM 8281 O O . MET E 1 224 ? 8.586 13.838 -16.291 1.00 65.58 200 MET E O 1
ATOM 8286 N N . GLN E 1 225 ? 9.347 15.815 -15.544 1.00 27.89 201 GLN E N 1
ATOM 8287 C CA . GLN E 1 225 ? 8.028 16.401 -15.440 1.00 20.74 201 GLN E CA 1
ATOM 8288 C C . GLN E 1 225 ? 7.714 17.319 -16.612 1.00 20.43 201 GLN E C 1
ATOM 8289 O O . GLN E 1 225 ? 7.642 16.874 -17.761 1.00 21.48 201 GLN E O 1
ATOM 8295 N N . HIS E 1 226 ? 7.517 18.599 -16.317 1.00 9.55 202 HIS E N 1
ATOM 8296 C CA . HIS E 1 226 ? 7.150 19.568 -17.341 1.00 23.81 202 HIS E CA 1
ATOM 8297 C C . HIS E 1 226 ? 8.328 20.480 -17.645 1.00 31.04 202 HIS E C 1
ATOM 8298 O O . HIS E 1 226 ? 8.261 21.692 -17.439 1.00 23.26 202 HIS E O 1
ATOM 8305 N N . SER E 1 227 ? 9.412 19.893 -18.138 1.00 49.51 203 SER E N 1
ATOM 8306 C CA . SER E 1 227 ? 10.644 20.642 -18.333 1.00 66.26 203 SER E CA 1
ATOM 8307 C C . SER E 1 227 ? 11.543 20.034 -19.404 1.00 79.70 203 SER E C 1
ATOM 8308 O O . SER E 1 227 ? 11.177 19.056 -20.053 1.00 88.49 203 SER E O 1
ATOM 8311 N N . VAL E 1 228 ? 12.811 20.561 -19.554 1.00 51.13 204 VAL E N 1
ATOM 8312 C CA . VAL E 1 228 ? 13.805 19.972 -20.445 1.00 25.32 204 VAL E CA 1
ATOM 8313 C C . VAL E 1 228 ? 15.040 19.564 -19.650 1.00 28.45 204 VAL E C 1
ATOM 8314 O O . VAL E 1 228 ? 15.570 20.348 -18.862 1.00 16.70 204 VAL E O 1
ATOM 8318 N N . CYS E 1 229 ? 15.491 18.331 -19.859 1.00 39.75 205 CYS E N 1
ATOM 8319 C CA . CYS E 1 229 ? 16.646 17.800 -19.144 1.00 30.99 205 CYS E CA 1
ATOM 8320 C C . CYS E 1 229 ? 17.883 17.741 -20.035 1.00 31.76 205 CYS E C 1
ATOM 8321 O O . CYS E 1 229 ? 17.805 17.987 -21.236 1.00 36.61 205 CYS E O 1
ATOM 8324 N N . MET E 1 230 ? 19.020 17.407 -19.434 1.00 35.25 206 MET E N 1
ATOM 8325 C CA . MET E 1 230 ? 20.297 17.386 -20.137 1.00 55.83 206 MET E CA 1
ATOM 8326 C C . MET E 1 230 ? 20.342 16.292 -21.206 1.00 60.31 206 MET E C 1
ATOM 8327 O O . MET E 1 230 ? 20.892 16.483 -22.298 1.00 54.54 206 MET E O 1
ATOM 8332 N N . GLU E 1 231 ? 19.764 15.140 -20.885 1.00 62.13 207 GLU E N 1
ATOM 8333 C CA . GLU E 1 231 ? 19.689 14.046 -21.843 1.00 42.47 207 GLU E CA 1
ATOM 8334 C C . GLU E 1 231 ? 18.864 14.491 -23.042 1.00 27.28 207 GLU E C 1
ATOM 8335 O O . GLU E 1 231 ? 19.227 14.239 -24.192 1.00 27.35 207 GLU E O 1
ATOM 8341 N N . GLU E 1 232 ? 17.756 15.169 -22.762 1.00 29.17 208 GLU E N 1
ATOM 8342 C CA . GLU E 1 232 ? 16.911 15.711 -23.815 1.00 21.30 208 GLU E CA 1
ATOM 8343 C C . GLU E 1 232 ? 17.698 16.696 -24.671 1.00 23.21 208 GLU E C 1
ATOM 8344 O O . GLU E 1 232 ? 17.477 16.791 -25.875 1.00 25.33 208 GLU E O 1
ATOM 8350 N N . ILE E 1 233 ? 18.621 17.423 -24.044 1.00 57.32 209 ILE E N 1
ATOM 8351 C CA . ILE E 1 233 ? 19.531 18.300 -24.774 1.00 55.39 209 ILE E CA 1
ATOM 8352 C C . ILE E 1 233 ? 20.386 17.477 -25.728 1.00 54.70 209 ILE E C 1
ATOM 8353 O O . ILE E 1 233 ? 20.612 17.877 -26.867 1.00 35.26 209 ILE E O 1
ATOM 8358 N N . LYS E 1 234 ? 20.862 16.326 -25.260 1.00 53.87 210 LYS E N 1
ATOM 8359 C CA . LYS E 1 234 ? 21.615 15.430 -26.135 1.00 47.30 210 LYS E CA 1
ATOM 8360 C C . LYS E 1 234 ? 20.776 15.019 -27.347 1.00 39.74 210 LYS E C 1
ATOM 8361 O O . LYS E 1 234 ? 21.197 15.201 -28.488 1.00 42.42 210 LYS E O 1
ATOM 8367 N N . ASP E 1 235 ? 19.581 14.490 -27.094 1.00 51.59 211 ASP E N 1
ATOM 8368 C CA . ASP E 1 235 ? 18.699 14.019 -28.167 1.00 37.00 211 ASP E CA 1
ATOM 8369 C C . ASP E 1 235 ? 18.310 15.108 -29.168 1.00 39.38 211 ASP E C 1
ATOM 8370 O O . ASP E 1 235 ? 18.230 14.861 -30.372 1.00 47.30 211 ASP E O 1
ATOM 8375 N N . ILE E 1 236 ? 18.059 16.309 -28.664 1.00 27.22 212 ILE E N 1
ATOM 8376 C CA . ILE E 1 236 ? 17.738 17.441 -29.521 1.00 26.95 212 ILE E CA 1
ATOM 8377 C C . ILE E 1 236 ? 18.951 17.828 -30.361 1.00 19.94 212 ILE E C 1
ATOM 8378 O O . ILE E 1 236 ? 18.850 18.001 -31.575 1.00 24.24 212 ILE E O 1
ATOM 8383 N N . SER E 1 237 ? 20.098 17.950 -29.702 1.00 21.59 213 SER E N 1
ATOM 8384 C CA . SER E 1 237 ? 21.349 18.286 -30.368 1.00 28.37 213 SER E CA 1
ATOM 8385 C C . SER E 1 237 ? 21.605 17.338 -31.526 1.00 29.32 213 SER E C 1
ATOM 8386 O O . SER E 1 237 ? 21.928 17.755 -32.637 1.00 28.98 213 SER E O 1
ATOM 8389 N N . ASN E 1 238 ? 21.436 16.052 -31.258 1.00 51.39 214 ASN E N 1
ATOM 8390 C CA . ASN E 1 238 ? 21.673 15.036 -32.266 1.00 28.78 214 ASN E CA 1
ATOM 8391 C C . ASN E 1 238 ? 20.560 14.972 -33.315 1.00 53.85 214 ASN E C 1
ATOM 8392 O O . ASN E 1 238 ? 20.770 14.478 -34.423 1.00 77.59 214 ASN E O 1
ATOM 8397 N N . PHE E 1 239 ? 19.385 15.495 -32.969 1.00 72.13 215 PHE E N 1
ATOM 8398 C CA . PHE E 1 239 ? 18.307 15.661 -33.942 1.00 64.87 215 PHE E CA 1
ATOM 8399 C C . PHE E 1 239 ? 18.696 16.741 -34.944 1.00 63.70 215 PHE E C 1
ATOM 8400 O O . PHE E 1 239 ? 18.464 16.604 -36.145 1.00 62.41 215 PHE E O 1
ATOM 8408 N N . ILE E 1 240 ? 19.295 17.813 -34.436 1.00 48.32 216 ILE E N 1
ATOM 8409 C CA . ILE E 1 240 ? 19.780 18.900 -35.276 1.00 41.51 216 ILE E CA 1
ATOM 8410 C C . ILE E 1 240 ? 20.947 18.427 -36.133 1.00 51.19 216 ILE E C 1
ATOM 8411 O O . ILE E 1 240 ? 21.056 18.779 -37.308 1.00 47.31 216 ILE E O 1
ATOM 8416 N N . ALA E 1 241 ? 21.818 17.623 -35.534 1.00 60.45 217 ALA E N 1
ATOM 8417 C CA . ALA E 1 241 ? 22.976 17.090 -36.239 1.00 52.56 217 ALA E CA 1
ATOM 8418 C C . ALA E 1 241 ? 22.549 16.160 -37.367 1.00 35.60 217 ALA E C 1
ATOM 8419 O O . ALA E 1 241 ? 23.109 16.208 -38.460 1.00 47.47 217 ALA E O 1
ATOM 8421 N N . LYS E 1 242 ? 21.551 15.323 -37.096 1.00 38.99 218 LYS E N 1
ATOM 8422 C CA . LYS E 1 242 ? 21.043 14.372 -38.085 1.00 49.25 218 LYS E CA 1
ATOM 8423 C C . LYS E 1 242 ? 20.248 15.060 -39.195 1.00 52.67 218 LYS E C 1
ATOM 8424 O O . LYS E 1 242 ? 20.342 14.684 -40.364 1.00 47.86 218 LYS E O 1
ATOM 8429 N N . THR E 1 243 ? 19.469 16.072 -38.824 1.00 43.71 219 THR E N 1
ATOM 8430 C CA . THR E 1 243 ? 18.602 16.760 -39.777 1.00 31.26 219 THR E CA 1
ATOM 8431 C C . THR E 1 243 ? 19.373 17.725 -40.677 1.00 28.48 219 THR E C 1
ATOM 8432 O O . THR E 1 243 ? 19.134 17.788 -41.881 1.00 40.94 219 THR E O 1
ATOM 8436 N N . PHE E 1 244 ? 20.305 18.469 -40.092 1.00 18.09 220 PHE E N 1
ATOM 8437 C CA . PHE E 1 244 ? 21.077 19.451 -40.848 1.00 24.55 220 PHE E CA 1
ATOM 8438 C C . PHE E 1 244 ? 22.380 18.892 -41.427 1.00 61.90 220 PHE E C 1
ATOM 8439 O O . PHE E 1 244 ? 23.077 19.585 -42.170 1.00 71.40 220 PHE E O 1
ATOM 8447 N N . LYS E 1 245 ? 22.700 17.645 -41.079 1.00 54.02 221 LYS E N 1
ATOM 8448 C CA . LYS E 1 245 ? 23.902 16.966 -41.567 1.00 23.38 221 LYS E CA 1
ATOM 8449 C C . LYS E 1 245 ? 25.178 17.747 -41.256 1.00 40.44 221 LYS E C 1
ATOM 8450 O O . LYS E 1 245 ? 25.908 18.146 -42.162 1.00 53.84 221 LYS E O 1
ATOM 8456 N N . ILE E 1 246 ? 25.437 17.964 -39.971 1.00 43.36 222 ILE E N 1
ATOM 8457 C CA . ILE E 1 246 ? 26.612 18.709 -39.537 1.00 62.26 222 ILE E CA 1
ATOM 8458 C C . ILE E 1 246 ? 27.254 18.068 -38.311 1.00 79.87 222 ILE E C 1
ATOM 8459 O O . ILE E 1 246 ? 27.766 18.757 -37.428 1.00 78.95 222 ILE E O 1
ATOM 8465 N N . SER F 1 22 ? 18.396 4.165 33.227 1.00 21.55 -2 SER F N 1
ATOM 8466 C CA . SER F 1 22 ? 18.354 3.775 31.821 1.00 36.60 -2 SER F CA 1
ATOM 8467 C C . SER F 1 22 ? 19.723 3.290 31.353 1.00 38.95 -2 SER F C 1
ATOM 8468 O O . SER F 1 22 ? 19.828 2.433 30.475 1.00 32.59 -2 SER F O 1
ATOM 8471 N N . ASN F 1 23 ? 20.766 3.857 31.950 1.00 67.92 -1 ASN F N 1
ATOM 8472 C CA . ASN F 1 23 ? 22.145 3.448 31.715 1.00 71.44 -1 ASN F CA 1
ATOM 8473 C C . ASN F 1 23 ? 22.928 3.702 32.989 1.00 63.30 -1 ASN F C 1
ATOM 8474 O O . ASN F 1 23 ? 24.122 3.417 33.074 1.00 84.83 -1 ASN F O 1
ATOM 8479 N N . ALA F 1 24 ? 22.229 4.248 33.977 1.00 25.67 0 ALA F N 1
ATOM 8480 C CA . ALA F 1 24 ? 22.853 4.748 35.188 1.00 24.87 0 ALA F CA 1
ATOM 8481 C C . ALA F 1 24 ? 23.425 3.627 36.024 1.00 23.79 0 ALA F C 1
ATOM 8482 O O . ALA F 1 24 ? 22.721 3.031 36.834 1.00 58.16 0 ALA F O 1
ATOM 8484 N N . MET F 1 25 ? 24.709 3.349 35.830 1.00 18.62 1 MET F N 1
ATOM 8485 C CA . MET F 1 25 ? 25.400 2.371 36.656 1.00 15.43 1 MET F CA 1
ATOM 8486 C C . MET F 1 25 ? 26.832 2.774 36.970 1.00 17.69 1 MET F C 1
ATOM 8487 O O . MET F 1 25 ? 27.573 3.232 36.102 1.00 29.16 1 MET F O 1
ATOM 8492 N N . ASN F 1 26 ? 27.206 2.605 38.231 1.00 19.83 2 ASN F N 1
ATOM 8493 C CA . ASN F 1 26 ? 28.588 2.741 38.640 1.00 22.57 2 ASN F CA 1
ATOM 8494 C C . ASN F 1 26 ? 29.212 1.362 38.670 1.00 20.95 2 ASN F C 1
ATOM 8495 O O . ASN F 1 26 ? 28.559 0.393 39.058 1.00 8.82 2 ASN F O 1
ATOM 8500 N N . TYR F 1 27 ? 30.470 1.270 38.252 1.00 29.96 3 TYR F N 1
ATOM 8501 C CA . TYR F 1 27 ? 31.190 0.006 38.332 1.00 20.72 3 TYR F CA 1
ATOM 8502 C C . TYR F 1 27 ? 32.704 0.164 38.471 1.00 18.58 3 TYR F C 1
ATOM 8503 O O . TYR F 1 27 ? 33.286 1.165 38.049 1.00 16.95 3 TYR F O 1
ATOM 8512 N N . GLU F 1 28 ? 33.333 -0.833 39.080 1.00 33.66 4 GLU F N 1
ATOM 8513 C CA . GLU F 1 28 ? 34.783 -0.851 39.192 1.00 6.12 4 GLU F CA 1
ATOM 8514 C C . GLU F 1 28 ? 35.371 -1.539 37.969 1.00 18.39 4 GLU F C 1
ATOM 8515 O O . GLU F 1 28 ? 34.950 -2.636 37.609 1.00 13.08 4 GLU F O 1
ATOM 8521 N N . LEU F 1 29 ? 36.342 -0.897 37.327 1.00 22.89 5 LEU F N 1
ATOM 8522 C CA . LEU F 1 29 ? 36.982 -1.487 36.157 1.00 25.12 5 LEU F CA 1
ATOM 8523 C C . LEU F 1 29 ? 38.453 -1.812 36.418 1.00 18.11 5 LEU F C 1
ATOM 8524 O O . LEU F 1 29 ? 39.249 -0.926 36.721 1.00 25.08 5 LEU F O 1
ATOM 8529 N N . MET F 1 30 ? 38.795 -3.093 36.301 1.00 11.05 6 MET F N 1
ATOM 8530 C CA . MET F 1 30 ? 40.177 -3.549 36.425 1.00 34.45 6 MET F CA 1
ATOM 8531 C C . MET F 1 30 ? 40.783 -3.857 35.058 1.00 30.29 6 MET F C 1
ATOM 8532 O O . MET F 1 30 ? 40.392 -4.828 34.397 1.00 13.19 6 MET F O 1
ATOM 8537 N N . GLU F 1 31 ? 41.746 -3.031 34.657 1.00 30.11 7 GLU F N 1
ATOM 8538 C CA . GLU F 1 31 ? 42.441 -3.166 33.382 1.00 24.19 7 GLU F CA 1
ATOM 8539 C C . GLU F 1 31 ? 43.720 -3.991 33.549 1.00 20.20 7 GLU F C 1
ATOM 8540 O O . GLU F 1 31 ? 44.483 -3.781 34.493 1.00 22.30 7 GLU F O 1
ATOM 8546 N N . PRO F 1 32 ? 43.958 -4.940 32.629 1.00 28.39 8 PRO F N 1
ATOM 8547 C CA . PRO F 1 32 ? 45.136 -5.809 32.709 1.00 46.11 8 PRO F CA 1
ATOM 8548 C C . PRO F 1 32 ? 46.403 -5.135 32.178 1.00 49.19 8 PRO F C 1
ATOM 8549 O O . PRO F 1 32 ? 46.307 -4.179 31.408 1.00 56.35 8 PRO F O 1
ATOM 8553 N N . ALA F 1 33 ? 47.568 -5.631 32.596 1.00 45.47 9 ALA F N 1
ATOM 8554 C CA . ALA F 1 33 ? 48.854 -5.060 32.198 1.00 56.02 9 ALA F CA 1
ATOM 8555 C C . ALA F 1 33 ? 48.989 -4.996 30.683 1.00 69.12 9 ALA F C 1
ATOM 8556 O O . ALA F 1 33 ? 48.989 -3.913 30.093 1.00 60.81 9 ALA F O 1
ATOM 8558 N N . LYS F 1 34 ? 49.096 -6.162 30.055 1.00 80.71 10 LYS F N 1
ATOM 8559 C CA . LYS F 1 34 ? 49.020 -6.245 28.606 1.00 83.40 10 LYS F CA 1
ATOM 8560 C C . LYS F 1 34 ? 47.589 -5.911 28.211 1.00 66.61 10 LYS F C 1
ATOM 8561 O O . LYS F 1 34 ? 46.717 -5.804 29.073 1.00 89.47 10 LYS F O 1
ATOM 8567 N N . GLN F 1 35 ? 47.342 -5.744 26.918 1.00 48.89 11 GLN F N 1
ATOM 8568 C CA . GLN F 1 35 ? 46.009 -5.371 26.462 1.00 42.91 11 GLN F CA 1
ATOM 8569 C C . GLN F 1 35 ? 44.997 -6.434 26.867 1.00 38.87 11 GLN F C 1
ATOM 8570 O O . GLN F 1 35 ? 45.350 -7.594 27.081 1.00 31.58 11 GLN F O 1
ATOM 8576 N N . ALA F 1 36 ? 43.740 -6.028 26.989 1.00 41.71 12 ALA F N 1
ATOM 8577 C CA . ALA F 1 36 ? 42.682 -6.954 27.351 1.00 14.68 12 ALA F CA 1
ATOM 8578 C C . ALA F 1 36 ? 42.254 -7.750 26.130 1.00 28.58 12 ALA F C 1
ATOM 8579 O O . ALA F 1 36 ? 42.080 -7.194 25.046 1.00 51.89 12 ALA F O 1
ATOM 8581 N N . ARG F 1 37 ? 42.093 -9.055 26.301 1.00 27.91 13 ARG F N 1
ATOM 8582 C CA . ARG F 1 37 ? 41.617 -9.899 25.216 1.00 31.90 13 ARG F CA 1
ATOM 8583 C C . ARG F 1 37 ? 40.334 -10.609 25.639 1.00 58.86 13 ARG F C 1
ATOM 8584 O O . ARG F 1 37 ? 39.544 -11.056 24.804 1.00 51.59 13 ARG F O 1
ATOM 8592 N N . PHE F 1 38 ? 40.133 -10.695 26.950 1.00 76.09 14 PHE F N 1
ATOM 8593 C CA . PHE F 1 38 ? 38.937 -11.303 27.518 1.00 69.69 14 PHE F CA 1
ATOM 8594 C C . PHE F 1 38 ? 38.373 -10.385 28.603 1.00 61.39 14 PHE F C 1
ATOM 8595 O O . PHE F 1 38 ? 39.010 -9.402 28.982 1.00 45.65 14 PHE F O 1
ATOM 8603 N N . CYS F 1 39 ? 37.180 -10.703 29.098 1.00 48.41 15 CYS F N 1
ATOM 8604 C CA . CYS F 1 39 ? 36.550 -9.897 30.140 1.00 18.73 15 CYS F CA 1
ATOM 8605 C C . CYS F 1 39 ? 35.530 -10.683 30.952 1.00 36.84 15 CYS F C 1
ATOM 8606 O O . CYS F 1 39 ? 34.703 -11.408 30.401 1.00 38.67 15 CYS F O 1
ATOM 8609 N N . VAL F 1 40 ? 35.598 -10.533 32.271 1.00 41.60 16 VAL F N 1
ATOM 8610 C CA . VAL F 1 40 ? 34.608 -11.130 33.156 1.00 30.13 16 VAL F CA 1
ATOM 8611 C C . VAL F 1 40 ? 33.746 -10.025 33.757 1.00 28.84 16 VAL F C 1
ATOM 8612 O O . VAL F 1 40 ? 34.266 -9.050 34.308 1.00 41.32 16 VAL F O 1
ATOM 8616 N N . ILE F 1 41 ? 32.430 -10.166 33.629 1.00 20.77 17 ILE F N 1
ATOM 8617 C CA . ILE F 1 41 ? 31.507 -9.223 34.252 1.00 24.95 17 ILE F CA 1
ATOM 8618 C C . ILE F 1 41 ? 30.847 -9.859 35.471 1.00 25.35 17 ILE F C 1
ATOM 8619 O O . ILE F 1 41 ? 30.017 -10.757 35.344 1.00 21.69 17 ILE F O 1
ATOM 8624 N N . TRP F 1 42 ? 31.231 -9.388 36.652 1.00 10.53 18 TRP F N 1
ATOM 8625 C CA . TRP F 1 42 ? 30.756 -9.957 37.904 1.00 22.99 18 TRP F CA 1
ATOM 8626 C C . TRP F 1 42 ? 29.608 -9.133 38.473 1.00 18.79 18 TRP F C 1
ATOM 8627 O O . TRP F 1 42 ? 29.814 -8.052 39.019 1.00 16.57 18 TRP F O 1
ATOM 8638 N N . LEU F 1 43 ? 28.401 -9.671 38.369 1.00 9.59 19 LEU F N 1
ATOM 8639 C CA . LEU F 1 43 ? 27.191 -8.904 38.635 1.00 25.59 19 LEU F CA 1
ATOM 8640 C C . LEU F 1 43 ? 26.831 -8.739 40.110 1.00 23.97 19 LEU F C 1
ATOM 8641 O O . LEU F 1 43 ? 27.177 -9.568 40.950 1.00 34.87 19 LEU F O 1
ATOM 8646 N N . HIS F 1 44 ? 26.129 -7.651 40.407 1.00 37.71 20 HIS F N 1
ATOM 8647 C CA . HIS F 1 44 ? 25.724 -7.342 41.768 1.00 26.26 20 HIS F CA 1
ATOM 8648 C C . HIS F 1 44 ? 24.351 -7.931 42.055 1.00 46.67 20 HIS F C 1
ATOM 8649 O O . HIS F 1 44 ? 24.118 -8.503 43.120 1.00 54.49 20 HIS F O 1
ATOM 8656 N N . GLY F 1 45 ? 23.446 -7.790 41.091 1.00 56.72 21 GLY F N 1
ATOM 8657 C CA . GLY F 1 45 ? 22.090 -8.283 41.235 1.00 50.66 21 GLY F CA 1
ATOM 8658 C C . GLY F 1 45 ? 21.110 -7.159 41.500 1.00 55.54 21 GLY F C 1
ATOM 8659 O O . GLY F 1 45 ? 21.021 -6.205 40.725 1.00 60.24 21 GLY F O 1
ATOM 8660 N N . LEU F 1 46 ? 20.376 -7.274 42.603 1.00 43.73 22 LEU F N 1
ATOM 8661 C CA . LEU F 1 46 ? 19.378 -6.280 42.981 1.00 38.40 22 LEU F CA 1
ATOM 8662 C C . LEU F 1 46 ? 19.355 -6.085 44.491 1.00 27.74 22 LEU F C 1
ATOM 8663 O O . LEU F 1 46 ? 20.223 -6.586 45.202 1.00 30.83 22 LEU F O 1
ATOM 8668 N N . GLY F 1 50 ? 25.424 -8.516 50.381 1.00 43.70 26 GLY F N 1
ATOM 8669 C CA . GLY F 1 50 ? 26.090 -7.228 50.313 1.00 46.57 26 GLY F CA 1
ATOM 8670 C C . GLY F 1 50 ? 27.598 -7.363 50.387 1.00 61.39 26 GLY F C 1
ATOM 8671 O O . GLY F 1 50 ? 28.298 -6.437 50.803 1.00 54.19 26 GLY F O 1
ATOM 8672 N N . HIS F 1 51 ? 28.097 -8.528 49.987 1.00 61.75 27 HIS F N 1
ATOM 8673 C CA . HIS F 1 51 ? 29.529 -8.797 49.993 1.00 38.07 27 HIS F CA 1
ATOM 8674 C C . HIS F 1 51 ? 30.191 -8.134 48.790 1.00 34.89 27 HIS F C 1
ATOM 8675 O O . HIS F 1 51 ? 29.605 -8.062 47.711 1.00 52.55 27 HIS F O 1
ATOM 8682 N N . ASP F 1 52 ? 31.410 -7.642 48.982 1.00 28.76 28 ASP F N 1
ATOM 8683 C CA . ASP F 1 52 ? 32.147 -7.001 47.904 1.00 11.27 28 ASP F CA 1
ATOM 8684 C C . ASP F 1 52 ? 33.124 -7.990 47.287 1.00 9.76 28 ASP F C 1
ATOM 8685 O O . ASP F 1 52 ? 34.021 -8.487 47.959 1.00 34.06 28 ASP F O 1
ATOM 8690 N N . PHE F 1 53 ? 32.951 -8.271 46.002 1.00 7.28 29 PHE F N 1
ATOM 8691 C CA . PHE F 1 53 ? 33.758 -9.287 45.341 1.00 15.57 29 PHE F CA 1
ATOM 8692 C C . PHE F 1 53 ? 34.957 -8.725 44.600 1.00 17.48 29 PHE F C 1
ATOM 8693 O O . PHE F 1 53 ? 35.674 -9.461 43.923 1.00 43.43 29 PHE F O 1
ATOM 8701 N N . VAL F 1 54 ? 35.173 -7.421 44.736 1.00 15.60 30 VAL F N 1
ATOM 8702 C CA . VAL F 1 54 ? 36.381 -6.785 44.224 1.00 17.96 30 VAL F CA 1
ATOM 8703 C C . VAL F 1 54 ? 37.598 -7.518 44.786 1.00 27.76 30 VAL F C 1
ATOM 8704 O O . VAL F 1 54 ? 38.629 -7.643 44.124 1.00 48.07 30 VAL F O 1
ATOM 8708 N N . ASP F 1 55 ? 37.439 -8.020 46.009 1.00 35.73 31 ASP F N 1
ATOM 8709 C CA . ASP F 1 55 ? 38.417 -8.869 46.679 1.00 44.58 31 ASP F CA 1
ATOM 8710 C C . ASP F 1 55 ? 38.894 -10.051 45.841 1.00 51.18 31 ASP F C 1
ATOM 8711 O O . ASP F 1 55 ? 40.088 -10.331 45.789 1.00 61.18 31 ASP F O 1
ATOM 8716 N N . ILE F 1 56 ? 37.954 -10.742 45.200 1.00 38.28 32 ILE F N 1
ATOM 8717 C CA . ILE F 1 56 ? 38.201 -12.080 44.651 1.00 24.91 32 ILE F CA 1
ATOM 8718 C C . ILE F 1 56 ? 39.441 -12.208 43.761 1.00 27.62 32 ILE F C 1
ATOM 8719 O O . ILE F 1 56 ? 40.109 -13.246 43.758 1.00 49.25 32 ILE F O 1
ATOM 8724 N N . VAL F 1 57 ? 39.755 -11.138 43.038 1.00 29.98 33 VAL F N 1
ATOM 8725 C CA . VAL F 1 57 ? 40.897 -11.098 42.133 1.00 25.16 33 VAL F CA 1
ATOM 8726 C C . VAL F 1 57 ? 42.204 -11.461 42.840 1.00 24.19 33 VAL F C 1
ATOM 8727 O O . VAL F 1 57 ? 43.072 -12.124 42.269 1.00 26.31 33 VAL F O 1
ATOM 8731 N N . ASN F 1 58 ? 42.321 -11.051 44.098 1.00 32.30 34 ASN F N 1
ATOM 8732 C CA . ASN F 1 58 ? 43.522 -11.304 44.890 1.00 18.93 34 ASN F CA 1
ATOM 8733 C C . ASN F 1 58 ? 43.761 -12.781 45.185 1.00 23.83 34 ASN F C 1
ATOM 8734 O O . ASN F 1 58 ? 44.796 -13.136 45.755 1.00 16.15 34 ASN F O 1
ATOM 8739 N N . TYR F 1 59 ? 42.807 -13.634 44.805 1.00 52.42 35 TYR F N 1
ATOM 8740 C CA . TYR F 1 59 ? 42.890 -15.065 45.110 1.00 43.61 35 TYR F CA 1
ATOM 8741 C C . TYR F 1 59 ? 42.924 -15.973 43.876 1.00 20.31 35 TYR F C 1
ATOM 8742 O O . TYR F 1 59 ? 43.119 -17.181 43.994 1.00 32.86 35 TYR F O 1
ATOM 8751 N N . PHE F 1 60 ? 42.729 -15.394 42.697 1.00 33.30 36 PHE F N 1
ATOM 8752 C CA . PHE F 1 60 ? 42.722 -16.167 41.458 1.00 29.39 36 PHE F CA 1
ATOM 8753 C C . PHE F 1 60 ? 44.110 -16.683 41.076 1.00 44.47 36 PHE F C 1
ATOM 8754 O O . PHE F 1 60 ? 45.092 -15.941 41.122 1.00 39.63 36 PHE F O 1
ATOM 8762 N N . ASP F 1 61 ? 44.180 -17.955 40.690 1.00 38.95 37 ASP F N 1
ATOM 8763 C CA . ASP F 1 61 ? 45.432 -18.565 40.242 1.00 28.15 37 ASP F CA 1
ATOM 8764 C C . ASP F 1 61 ? 45.655 -18.404 38.737 1.00 50.60 37 ASP F C 1
ATOM 8765 O O . ASP F 1 61 ? 46.706 -18.771 38.212 1.00 62.39 37 ASP F O 1
ATOM 8770 N N . VAL F 1 62 ? 44.661 -17.852 38.049 1.00 68.52 38 VAL F N 1
ATOM 8771 C CA . VAL F 1 62 ? 44.746 -17.618 36.611 1.00 54.96 38 VAL F CA 1
ATOM 8772 C C . VAL F 1 62 ? 45.813 -16.574 36.303 1.00 56.88 38 VAL F C 1
ATOM 8773 O O . VAL F 1 62 ? 46.479 -16.066 37.205 1.00 60.63 38 VAL F O 1
ATOM 8777 N N . SER F 1 63 ? 45.973 -16.259 35.023 1.00 40.50 39 SER F N 1
ATOM 8778 C CA . SER F 1 63 ? 46.775 -15.115 34.622 1.00 43.23 39 SER F CA 1
ATOM 8779 C C . SER F 1 63 ? 45.828 -14.007 34.179 1.00 41.14 39 SER F C 1
ATOM 8780 O O . SER F 1 63 ? 45.296 -14.039 33.070 1.00 38.55 39 SER F O 1
ATOM 8783 N N . LEU F 1 64 ? 45.617 -13.030 35.058 1.00 25.85 40 LEU F N 1
ATOM 8784 C CA . LEU F 1 64 ? 44.684 -11.936 34.799 1.00 22.93 40 LEU F CA 1
ATOM 8785 C C . LEU F 1 64 ? 45.344 -10.864 33.940 1.00 41.78 40 LEU F C 1
ATOM 8786 O O . LEU F 1 64 ? 45.014 -9.680 34.036 1.00 49.37 40 LEU F O 1
ATOM 8791 N N . ASP F 1 65 ? 46.282 -11.293 33.103 1.00 51.94 41 ASP F N 1
ATOM 8792 C CA . ASP F 1 65 ? 47.072 -10.391 32.282 1.00 58.21 41 ASP F CA 1
ATOM 8793 C C . ASP F 1 65 ? 46.360 -10.108 30.968 1.00 55.76 41 ASP F C 1
ATOM 8794 O O . ASP F 1 65 ? 46.617 -9.098 30.315 1.00 76.29 41 ASP F O 1
ATOM 8799 N N . GLU F 1 66 ? 45.468 -11.012 30.581 1.00 23.88 42 GLU F N 1
ATOM 8800 C CA . GLU F 1 66 ? 44.700 -10.852 29.355 1.00 15.06 42 GLU F CA 1
ATOM 8801 C C . GLU F 1 66 ? 43.217 -10.668 29.667 1.00 40.10 42 GLU F C 1
ATOM 8802 O O . GLU F 1 66 ? 42.386 -10.589 28.761 1.00 58.25 42 GLU F O 1
ATOM 8808 N N . ILE F 1 67 ? 42.893 -10.592 30.954 1.00 21.36 43 ILE F N 1
ATOM 8809 C CA . ILE F 1 67 ? 41.504 -10.503 31.386 1.00 16.53 43 ILE F CA 1
ATOM 8810 C C . ILE F 1 67 ? 41.184 -9.125 31.956 1.00 14.20 43 ILE F C 1
ATOM 8811 O O . ILE F 1 67 ? 41.979 -8.556 32.704 1.00 44.56 43 ILE F O 1
ATOM 8816 N N . ARG F 1 68 ? 40.023 -8.589 31.585 1.00 31.58 44 ARG F N 1
ATOM 8817 C CA . ARG F 1 68 ? 39.541 -7.321 32.127 1.00 25.33 44 ARG F CA 1
ATOM 8818 C C . ARG F 1 68 ? 38.359 -7.577 33.053 1.00 23.75 44 ARG F C 1
ATOM 8819 O O . ARG F 1 68 ? 37.433 -8.304 32.698 1.00 25.42 44 ARG F O 1
ATOM 8827 N N . PHE F 1 69 ? 38.384 -6.983 34.240 1.00 34.54 45 PHE F N 1
ATOM 8828 C CA . PHE F 1 69 ? 37.319 -7.239 35.206 1.00 30.75 45 PHE F CA 1
ATOM 8829 C C . PHE F 1 69 ? 36.331 -6.085 35.330 1.00 28.44 45 PHE F C 1
ATOM 8830 O O . PHE F 1 69 ? 36.728 -4.928 35.428 1.00 24.62 45 PHE F O 1
ATOM 8838 N N . ILE F 1 70 ? 35.041 -6.415 35.324 1.00 56.37 46 ILE F N 1
ATOM 8839 C CA . ILE F 1 70 ? 33.984 -5.419 35.482 1.00 50.40 46 ILE F CA 1
ATOM 8840 C C . ILE F 1 70 ? 33.106 -5.750 36.691 1.00 26.24 46 ILE F C 1
ATOM 8841 O O . ILE F 1 70 ? 32.394 -6.748 36.685 1.00 40.11 46 ILE F O 1
ATOM 8846 N N . PHE F 1 71 ? 33.167 -4.913 37.724 1.00 13.14 47 PHE F N 1
ATOM 8847 C CA . PHE F 1 71 ? 32.410 -5.136 38.957 1.00 22.82 47 PHE F CA 1
ATOM 8848 C C . PHE F 1 71 ? 31.350 -4.057 39.185 1.00 27.48 47 PHE F C 1
ATOM 8849 O O . PHE F 1 71 ? 31.611 -3.070 39.882 1.00 23.49 47 PHE F O 1
ATOM 8857 N N . PRO F 1 72 ? 30.150 -4.238 38.605 1.00 13.40 48 PRO F N 1
ATOM 8858 C CA . PRO F 1 72 ? 29.043 -3.311 38.853 1.00 14.38 48 PRO F CA 1
ATOM 8859 C C . PRO F 1 72 ? 28.714 -3.155 40.335 1.00 44.63 48 PRO F C 1
ATOM 8860 O O . PRO F 1 72 ? 28.737 -4.127 41.090 1.00 30.15 48 PRO F O 1
ATOM 8864 N N . HIS F 1 73 ? 28.427 -1.924 40.743 1.00 77.69 49 HIS F N 1
ATOM 8865 C CA . HIS F 1 73 ? 28.008 -1.646 42.108 1.00 61.99 49 HIS F CA 1
ATOM 8866 C C . HIS F 1 73 ? 26.499 -1.810 42.214 1.00 59.82 49 HIS F C 1
ATOM 8867 O O . HIS F 1 73 ? 25.852 -2.289 41.281 1.00 54.92 49 HIS F O 1
ATOM 8874 N N . ALA F 1 74 ? 25.940 -1.409 43.350 1.00 42.93 50 ALA F N 1
ATOM 8875 C CA . ALA F 1 74 ? 24.504 -1.519 43.566 1.00 55.86 50 ALA F CA 1
ATOM 8876 C C . ALA F 1 74 ? 23.729 -0.676 42.556 1.00 70.55 50 ALA F C 1
ATOM 8877 O O . ALA F 1 74 ? 24.265 0.282 41.993 1.00 97.28 50 ALA F O 1
ATOM 8879 N N . ASP F 1 75 ? 22.472 -1.043 42.323 1.00 30.11 51 ASP F N 1
ATOM 8880 C CA . ASP F 1 75 ? 21.612 -0.293 41.418 1.00 17.81 51 ASP F CA 1
ATOM 8881 C C . ASP F 1 75 ? 21.447 1.138 41.898 1.00 27.21 51 ASP F C 1
ATOM 8882 O O . ASP F 1 75 ? 21.527 1.411 43.095 1.00 28.16 51 ASP F O 1
ATOM 8887 N N . ILE F 1 76 ? 21.211 2.049 40.961 1.00 58.48 52 ILE F N 1
ATOM 8888 C CA . ILE F 1 76 ? 21.067 3.459 41.296 1.00 43.24 52 ILE F CA 1
ATOM 8889 C C . ILE F 1 76 ? 19.602 3.848 41.468 1.00 46.51 52 ILE F C 1
ATOM 8890 O O . ILE F 1 76 ? 19.126 4.042 42.590 1.00 44.84 52 ILE F O 1
ATOM 8895 N N . MET F 1 83 ? 14.791 9.392 48.374 1.00 29.09 59 MET F N 1
ATOM 8896 C CA . MET F 1 83 ? 13.860 8.862 49.363 1.00 60.92 59 MET F CA 1
ATOM 8897 C C . MET F 1 83 ? 13.012 7.739 48.775 1.00 57.93 59 MET F C 1
ATOM 8898 O O . MET F 1 83 ? 13.500 6.926 47.990 1.00 58.65 59 MET F O 1
ATOM 8903 N N . GLY F 1 84 ? 11.741 7.700 49.160 1.00 42.64 60 GLY F N 1
ATOM 8904 C CA . GLY F 1 84 ? 10.828 6.682 48.674 1.00 32.12 60 GLY F CA 1
ATOM 8905 C C . GLY F 1 84 ? 10.887 5.409 49.495 1.00 50.00 60 GLY F C 1
ATOM 8906 O O . GLY F 1 84 ? 10.109 5.227 50.431 1.00 78.89 60 GLY F O 1
ATOM 8907 N N . MET F 1 85 ? 11.815 4.526 49.143 1.00 63.55 61 MET F N 1
ATOM 8908 C CA . MET F 1 85 ? 11.978 3.253 49.855 1.00 39.38 61 MET F CA 1
ATOM 8909 C C . MET F 1 85 ? 11.902 3.341 51.376 1.00 43.72 61 MET F C 1
ATOM 8910 O O . MET F 1 85 ? 11.008 2.767 51.997 1.00 47.67 61 MET F O 1
ATOM 8913 N N . GLN F 1 86 ? 12.838 4.074 51.967 1.00 63.14 62 GLN F N 1
ATOM 8914 C CA . GLN F 1 86 ? 12.949 4.182 53.420 1.00 69.83 62 GLN F CA 1
ATOM 8915 C C . GLN F 1 86 ? 11.677 4.689 54.104 1.00 71.91 62 GLN F C 1
ATOM 8916 O O . GLN F 1 86 ? 11.577 4.678 55.331 1.00 66.55 62 GLN F O 1
ATOM 8922 N N . MET F 1 87 ? 10.707 5.123 53.306 1.00 67.65 63 MET F N 1
ATOM 8923 C CA . MET F 1 87 ? 9.448 5.627 53.832 1.00 49.95 63 MET F CA 1
ATOM 8924 C C . MET F 1 87 ? 8.239 4.950 53.195 1.00 47.76 63 MET F C 1
ATOM 8925 O O . MET F 1 87 ? 7.099 5.271 53.523 1.00 38.02 63 MET F O 1
ATOM 8930 N N . ARG F 1 88 ? 8.486 4.005 52.293 1.00 59.58 64 ARG F N 1
ATOM 8931 C CA . ARG F 1 88 ? 7.395 3.297 51.631 1.00 37.09 64 ARG F CA 1
ATOM 8932 C C . ARG F 1 88 ? 7.569 1.781 51.656 1.00 39.59 64 ARG F C 1
ATOM 8933 O O . ARG F 1 88 ? 6.869 1.075 52.386 1.00 27.36 64 ARG F O 1
ATOM 8941 N N . ALA F 1 89 ? 8.506 1.292 50.851 1.00 48.57 65 ALA F N 1
ATOM 8942 C CA . ALA F 1 89 ? 8.725 -0.141 50.696 1.00 49.53 65 ALA F CA 1
ATOM 8943 C C . ALA F 1 89 ? 9.025 -0.826 52.025 1.00 75.79 65 ALA F C 1
ATOM 8944 O O . ALA F 1 89 ? 9.463 -0.184 52.983 1.00 72.00 65 ALA F O 1
ATOM 8946 N N . TRP F 1 90 ? 8.770 -2.131 52.078 1.00 70.54 66 TRP F N 1
ATOM 8947 C CA . TRP F 1 90 ? 9.047 -2.918 53.271 1.00 34.02 66 TRP F CA 1
ATOM 8948 C C . TRP F 1 90 ? 10.518 -2.827 53.635 1.00 39.00 66 TRP F C 1
ATOM 8949 O O . TRP F 1 90 ? 11.373 -2.661 52.767 1.00 42.30 66 TRP F O 1
ATOM 8960 N N . TYR F 1 91 ? 10.807 -2.948 54.925 1.00 55.50 67 TYR F N 1
ATOM 8961 C CA . TYR F 1 91 ? 12.180 -2.929 55.412 1.00 30.51 67 TYR F CA 1
ATOM 8962 C C . TYR F 1 91 ? 12.945 -4.185 54.983 1.00 28.76 67 TYR F C 1
ATOM 8963 O O . TYR F 1 91 ? 14.163 -4.252 55.125 1.00 42.49 67 TYR F O 1
ATOM 8972 N N . ASP F 1 92 ? 12.220 -5.167 54.449 1.00 41.10 68 ASP F N 1
ATOM 8973 C CA . ASP F 1 92 ? 12.792 -6.454 54.057 1.00 18.29 68 ASP F CA 1
ATOM 8974 C C . ASP F 1 92 ? 12.986 -6.592 52.552 1.00 29.89 68 ASP F C 1
ATOM 8975 O O . ASP F 1 92 ? 13.663 -7.511 52.096 1.00 50.01 68 ASP F O 1
ATOM 8980 N N . ILE F 1 93 ? 12.392 -5.680 51.789 1.00 47.26 69 ILE F N 1
ATOM 8981 C CA . ILE F 1 93 ? 12.196 -5.854 50.343 1.00 67.68 69 ILE F CA 1
ATOM 8982 C C . ILE F 1 93 ? 13.409 -6.315 49.514 1.00 75.39 69 ILE F C 1
ATOM 8983 O O . ILE F 1 93 ? 13.250 -6.767 48.380 1.00 94.23 69 ILE F O 1
ATOM 8988 N N . LYS F 1 94 ? 14.608 -6.222 50.077 1.00 38.01 70 LYS F N 1
ATOM 8989 C CA . LYS F 1 94 ? 15.817 -6.531 49.319 1.00 39.87 70 LYS F CA 1
ATOM 8990 C C . LYS F 1 94 ? 16.335 -7.955 49.524 1.00 51.31 70 LYS F C 1
ATOM 8991 O O . LYS F 1 94 ? 16.974 -8.519 48.635 1.00 50.99 70 LYS F O 1
ATOM 8997 N N . SER F 1 95 ? 16.051 -8.535 50.686 1.00 52.41 71 SER F N 1
ATOM 8998 C CA . SER F 1 95 ? 16.598 -9.843 51.039 1.00 36.13 71 SER F CA 1
ATOM 8999 C C . SER F 1 95 ? 15.818 -10.997 50.422 1.00 21.15 71 SER F C 1
ATOM 9000 O O . SER F 1 95 ? 16.280 -12.141 50.432 1.00 28.24 71 SER F O 1
ATOM 9003 N N . VAL F 1 107 ? 10.246 -9.320 42.253 1.00 85.60 83 VAL F N 1
ATOM 9004 C CA . VAL F 1 107 ? 10.373 -8.115 41.444 1.00 76.30 83 VAL F CA 1
ATOM 9005 C C . VAL F 1 107 ? 10.834 -8.486 40.043 1.00 65.13 83 VAL F C 1
ATOM 9006 O O . VAL F 1 107 ? 12.027 -8.670 39.805 1.00 47.36 83 VAL F O 1
ATOM 9008 N N . GLU F 1 108 ? 9.886 -8.587 39.114 1.00 77.28 84 GLU F N 1
ATOM 9009 C CA . GLU F 1 108 ? 10.195 -8.978 37.739 1.00 77.35 84 GLU F CA 1
ATOM 9010 C C . GLU F 1 108 ? 10.866 -7.838 36.964 1.00 67.46 84 GLU F C 1
ATOM 9011 O O . GLU F 1 108 ? 11.035 -7.914 35.746 1.00 48.74 84 GLU F O 1
ATOM 9013 N N . GLY F 1 109 ? 11.262 -6.790 37.684 1.00 62.74 85 GLY F N 1
ATOM 9014 C CA . GLY F 1 109 ? 12.059 -5.715 37.120 1.00 55.44 85 GLY F CA 1
ATOM 9015 C C . GLY F 1 109 ? 13.518 -6.118 36.988 1.00 61.68 85 GLY F C 1
ATOM 9016 O O . GLY F 1 109 ? 14.419 -5.281 37.048 1.00 38.79 85 GLY F O 1
ATOM 9017 N N . ILE F 1 110 ? 13.740 -7.419 36.827 1.00 74.68 86 ILE F N 1
ATOM 9018 C CA . ILE F 1 110 ? 15.058 -7.977 36.572 1.00 54.53 86 ILE F CA 1
ATOM 9019 C C . ILE F 1 110 ? 15.410 -7.741 35.111 1.00 57.74 86 ILE F C 1
ATOM 9020 O O . ILE F 1 110 ? 16.578 -7.638 34.759 1.00 69.87 86 ILE F O 1
ATOM 9025 N N . ASN F 1 111 ? 14.387 -7.641 34.267 1.00 52.06 87 ASN F N 1
ATOM 9026 C CA . ASN F 1 111 ? 14.575 -7.390 32.840 1.00 55.49 87 ASN F CA 1
ATOM 9027 C C . ASN F 1 111 ? 15.406 -6.142 32.531 1.00 60.39 87 ASN F C 1
ATOM 9028 O O . ASN F 1 111 ? 16.196 -6.134 31.586 1.00 66.01 87 ASN F O 1
ATOM 9033 N N . SER F 1 112 ? 15.229 -5.094 33.330 1.00 58.94 88 SER F N 1
ATOM 9034 C CA . SER F 1 112 ? 15.952 -3.843 33.122 1.00 35.75 88 SER F CA 1
ATOM 9035 C C . SER F 1 112 ? 17.413 -3.957 33.554 1.00 54.63 88 SER F C 1
ATOM 9036 O O . SER F 1 112 ? 18.303 -3.370 32.933 1.00 92.63 88 SER F O 1
ATOM 9039 N N . SER F 1 113 ? 17.654 -4.716 34.618 1.00 35.96 89 SER F N 1
ATOM 9040 C CA . SER F 1 113 ? 19.011 -4.979 35.078 1.00 51.22 89 SER F CA 1
ATOM 9041 C C . SER F 1 113 ? 19.731 -5.810 34.020 1.00 53.83 89 SER F C 1
ATOM 9042 O O . SER F 1 113 ? 20.902 -5.574 33.699 1.00 64.92 89 SER F O 1
ATOM 9045 N N . ILE F 1 114 ? 19.000 -6.774 33.470 1.00 30.73 90 ILE F N 1
ATOM 9046 C CA . ILE F 1 114 ? 19.479 -7.614 32.384 1.00 39.24 90 ILE F CA 1
ATOM 9047 C C . ILE F 1 114 ? 19.795 -6.747 31.173 1.00 25.73 90 ILE F C 1
ATOM 9048 O O . ILE F 1 114 ? 20.746 -7.011 30.441 1.00 43.69 90 ILE F O 1
ATOM 9053 N N . ALA F 1 115 ? 18.999 -5.702 30.976 1.00 28.11 91 ALA F N 1
ATOM 9054 C CA . ALA F 1 115 ? 19.252 -4.750 29.902 1.00 25.16 91 ALA F CA 1
ATOM 9055 C C . ALA F 1 115 ? 20.564 -4.018 30.154 1.00 29.97 91 ALA F C 1
ATOM 9056 O O . ALA F 1 115 ? 21.376 -3.849 29.243 1.00 35.01 91 ALA F O 1
ATOM 9058 N N . LYS F 1 116 ? 20.770 -3.597 31.399 1.00 50.95 92 LYS F N 1
ATOM 9059 C CA . LYS F 1 116 ? 22.015 -2.937 31.788 1.00 70.28 92 LYS F CA 1
ATOM 9060 C C . LYS F 1 116 ? 23.222 -3.828 31.496 1.00 63.71 92 LYS F C 1
ATOM 9061 O O . LYS F 1 116 ? 24.244 -3.365 30.973 1.00 49.05 92 LYS F O 1
ATOM 9067 N N . VAL F 1 117 ? 23.092 -5.111 31.824 1.00 67.07 93 VAL F N 1
ATOM 9068 C CA . VAL F 1 117 ? 24.170 -6.067 31.585 1.00 52.26 93 VAL F CA 1
ATOM 9069 C C . VAL F 1 117 ? 24.425 -6.283 30.092 1.00 49.08 93 VAL F C 1
ATOM 9070 O O . VAL F 1 117 ? 25.572 -6.269 29.652 1.00 26.33 93 VAL F O 1
ATOM 9074 N N . ASN F 1 118 ? 23.355 -6.479 29.324 1.00 60.72 94 ASN F N 1
ATOM 9075 C CA . ASN F 1 118 ? 23.452 -6.596 27.871 1.00 56.50 94 ASN F CA 1
ATOM 9076 C C . ASN F 1 118 ? 24.160 -5.393 27.273 1.00 48.84 94 ASN F C 1
ATOM 9077 O O . ASN F 1 118 ? 24.916 -5.519 26.311 1.00 60.85 94 ASN F O 1
ATOM 9082 N N . LYS F 1 119 ? 23.904 -4.223 27.848 1.00 51.29 95 LYS F N 1
ATOM 9083 C CA . LYS F 1 119 ? 24.544 -2.995 27.392 1.00 55.98 95 LYS F CA 1
ATOM 9084 C C . LYS F 1 119 ? 26.009 -2.937 27.815 1.00 47.64 95 LYS F C 1
ATOM 9085 O O . LYS F 1 119 ? 26.832 -2.338 27.127 1.00 29.30 95 LYS F O 1
ATOM 9091 N N . LEU F 1 120 ? 26.336 -3.567 28.941 1.00 78.45 96 LEU F N 1
ATOM 9092 C CA . LEU F 1 120 ? 27.737 -3.721 29.329 1.00 71.87 96 LEU F CA 1
ATOM 9093 C C . LEU F 1 120 ? 28.476 -4.634 28.346 1.00 74.27 96 LEU F C 1
ATOM 9094 O O . LEU F 1 120 ? 29.630 -4.380 27.993 1.00 87.88 96 LEU F O 1
ATOM 9099 N N . ILE F 1 121 ? 27.803 -5.695 27.910 1.00 35.00 97 ILE F N 1
ATOM 9100 C CA . ILE F 1 121 ? 28.350 -6.593 26.903 1.00 11.61 97 ILE F CA 1
ATOM 9101 C C . ILE F 1 121 ? 28.538 -5.825 25.606 1.00 35.95 97 ILE F C 1
ATOM 9102 O O . ILE F 1 121 ? 29.538 -5.999 24.922 1.00 47.68 97 ILE F O 1
ATOM 9107 N N . ASP F 1 122 ? 27.567 -4.977 25.275 1.00 54.68 98 ASP F N 1
ATOM 9108 C CA . ASP F 1 122 ? 27.655 -4.106 24.107 1.00 49.31 98 ASP F CA 1
ATOM 9109 C C . ASP F 1 122 ? 28.900 -3.231 24.197 1.00 44.10 98 ASP F C 1
ATOM 9110 O O . ASP F 1 122 ? 29.632 -3.067 23.218 1.00 38.60 98 ASP F O 1
ATOM 9115 N N . SER F 1 123 ? 29.131 -2.680 25.387 1.00 54.84 99 SER F N 1
ATOM 9116 C CA . SER F 1 123 ? 30.264 -1.790 25.638 1.00 44.60 99 SER F CA 1
ATOM 9117 C C . SER F 1 123 ? 31.613 -2.490 25.513 1.00 46.69 99 SER F C 1
ATOM 9118 O O . SER F 1 123 ? 32.535 -1.961 24.893 1.00 35.97 99 SER F O 1
ATOM 9121 N N . GLN F 1 124 ? 31.731 -3.674 26.109 1.00 48.66 100 GLN F N 1
ATOM 9122 C CA . GLN F 1 124 ? 32.983 -4.423 26.053 1.00 31.13 100 GLN F CA 1
ATOM 9123 C C . GLN F 1 124 ? 33.234 -4.998 24.659 1.00 32.82 100 GLN F C 1
ATOM 9124 O O . GLN F 1 124 ? 34.380 -5.163 24.247 1.00 54.82 100 GLN F O 1
ATOM 9130 N N . VAL F 1 125 ? 32.158 -5.290 23.936 1.00 31.51 101 VAL F N 1
ATOM 9131 C CA . VAL F 1 125 ? 32.256 -5.734 22.552 1.00 41.17 101 VAL F CA 1
ATOM 9132 C C . VAL F 1 125 ? 32.765 -4.588 21.691 1.00 60.08 101 VAL F C 1
ATOM 9133 O O . VAL F 1 125 ? 33.648 -4.771 20.851 1.00 85.48 101 VAL F O 1
ATOM 9137 N N . ASN F 1 126 ? 32.215 -3.400 21.918 1.00 79.32 102 ASN F N 1
ATOM 9138 C CA . ASN F 1 126 ? 32.654 -2.213 21.194 1.00 111.07 102 ASN F CA 1
ATOM 9139 C C . ASN F 1 126 ? 34.044 -1.732 21.622 1.00 95.32 102 ASN F C 1
ATOM 9140 O O . ASN F 1 126 ? 34.655 -0.906 20.945 1.00 81.45 102 ASN F O 1
ATOM 9145 N N . GLN F 1 127 ? 34.539 -2.253 22.742 1.00 87.35 103 GLN F N 1
ATOM 9146 C CA . GLN F 1 127 ? 35.882 -1.913 23.215 1.00 70.06 103 GLN F CA 1
ATOM 9147 C C . GLN F 1 127 ? 36.950 -2.849 22.648 1.00 58.52 103 GLN F C 1
ATOM 9148 O O . GLN F 1 127 ? 38.106 -2.815 23.075 1.00 36.33 103 GLN F O 1
ATOM 9154 N N . GLY F 1 128 ? 36.556 -3.689 21.694 1.00 53.55 104 GLY F N 1
ATOM 9155 C CA . GLY F 1 128 ? 37.511 -4.498 20.960 1.00 59.38 104 GLY F CA 1
ATOM 9156 C C . GLY F 1 128 ? 37.439 -6.000 21.159 1.00 55.34 104 GLY F C 1
ATOM 9157 O O . GLY F 1 128 ? 37.870 -6.760 20.291 1.00 46.09 104 GLY F O 1
ATOM 9158 N N . ILE F 1 129 ? 36.903 -6.440 22.293 1.00 60.66 105 ILE F N 1
ATOM 9159 C CA . ILE F 1 129 ? 36.899 -7.867 22.604 1.00 62.12 105 ILE F CA 1
ATOM 9160 C C . ILE F 1 129 ? 35.638 -8.587 22.120 1.00 45.92 105 ILE F C 1
ATOM 9161 O O . ILE F 1 129 ? 34.565 -7.994 22.009 1.00 25.39 105 ILE F O 1
ATOM 9166 N N . ALA F 1 130 ? 35.784 -9.874 21.825 1.00 64.65 106 ALA F N 1
ATOM 9167 C CA . ALA F 1 130 ? 34.667 -10.677 21.351 1.00 69.90 106 ALA F CA 1
ATOM 9168 C C . ALA F 1 130 ? 33.740 -11.032 22.502 1.00 76.16 106 ALA F C 1
ATOM 9169 O O . ALA F 1 130 ? 34.189 -11.293 23.616 1.00 91.36 106 ALA F O 1
ATOM 9171 N N . SER F 1 131 ? 32.442 -11.035 22.225 1.00 45.07 107 SER F N 1
ATOM 9172 C CA . SER F 1 131 ? 31.447 -11.374 23.230 1.00 23.70 107 SER F CA 1
ATOM 9173 C C . SER F 1 131 ? 31.617 -12.815 23.691 1.00 39.39 107 SER F C 1
ATOM 9174 O O . SER F 1 131 ? 31.347 -13.145 24.843 1.00 43.77 107 SER F O 1
ATOM 9177 N N . GLU F 1 132 ? 32.085 -13.671 22.789 1.00 59.44 108 GLU F N 1
ATOM 9178 C CA . GLU F 1 132 ? 32.339 -15.066 23.125 1.00 44.19 108 GLU F CA 1
ATOM 9179 C C . GLU F 1 132 ? 33.501 -15.165 24.105 1.00 48.21 108 GLU F C 1
ATOM 9180 O O . GLU F 1 132 ? 33.746 -16.219 24.686 1.00 70.42 108 GLU F O 1
ATOM 9186 N N . ASN F 1 133 ? 34.219 -14.059 24.274 1.00 47.79 109 ASN F N 1
ATOM 9187 C CA . ASN F 1 133 ? 35.289 -13.978 25.255 1.00 43.03 109 ASN F CA 1
ATOM 9188 C C . ASN F 1 133 ? 34.829 -13.280 26.526 1.00 67.88 109 ASN F C 1
ATOM 9189 O O . ASN F 1 133 ? 35.641 -12.760 27.291 1.00 71.70 109 ASN F O 1
ATOM 9194 N N . ILE F 1 134 ? 33.519 -13.264 26.744 1.00 61.69 110 ILE F N 1
ATOM 9195 C CA . ILE F 1 134 ? 32.963 -12.643 27.936 1.00 47.21 110 ILE F CA 1
ATOM 9196 C C . ILE F 1 134 ? 32.338 -13.684 28.855 1.00 41.39 110 ILE F C 1
ATOM 9197 O O . ILE F 1 134 ? 31.366 -14.345 28.491 1.00 15.61 110 ILE F O 1
ATOM 9202 N N . ILE F 1 135 ? 32.914 -13.829 30.044 1.00 39.75 111 ILE F N 1
ATOM 9203 C CA . ILE F 1 135 ? 32.348 -14.685 31.074 1.00 25.26 111 ILE F CA 1
ATOM 9204 C C . ILE F 1 135 ? 31.472 -13.863 32.004 1.00 45.09 111 ILE F C 1
ATOM 9205 O O . ILE F 1 135 ? 31.898 -12.824 32.513 1.00 72.90 111 ILE F O 1
ATOM 9210 N N . LEU F 1 136 ? 30.243 -14.319 32.218 1.00 27.48 112 LEU F N 1
ATOM 9211 C CA . LEU F 1 136 ? 29.389 -13.698 33.219 1.00 42.90 112 LEU F CA 1
ATOM 9212 C C . LEU F 1 136 ? 29.496 -14.473 34.524 1.00 47.57 112 LEU F C 1
ATOM 9213 O O . LEU F 1 136 ? 29.839 -15.656 34.533 1.00 44.21 112 LEU F O 1
ATOM 9218 N N . ALA F 1 137 ? 29.199 -13.799 35.626 1.00 32.87 113 ALA F N 1
ATOM 9219 C CA . ALA F 1 137 ? 29.303 -14.408 36.940 1.00 18.28 113 ALA F CA 1
ATOM 9220 C C . ALA F 1 137 ? 28.374 -13.695 37.905 1.00 20.98 113 ALA F C 1
ATOM 9221 O O . ALA F 1 137 ? 27.934 -12.575 37.642 1.00 33.08 113 ALA F O 1
ATOM 9223 N N . GLY F 1 138 ? 28.072 -14.340 39.025 1.00 8.45 114 GLY F N 1
ATOM 9224 C CA . GLY F 1 138 ? 27.252 -13.699 40.033 1.00 12.59 114 GLY F CA 1
ATOM 9225 C C . GLY F 1 138 ? 27.062 -14.520 41.283 1.00 9.54 114 GLY F C 1
ATOM 9226 O O . GLY F 1 138 ? 26.862 -15.730 41.216 1.00 17.04 114 GLY F O 1
ATOM 9227 N N . PHE F 1 139 ? 27.133 -13.854 42.430 1.00 33.45 115 PHE F N 1
ATOM 9228 C CA . PHE F 1 139 ? 26.808 -14.482 43.702 1.00 45.10 115 PHE F CA 1
ATOM 9229 C C . PHE F 1 139 ? 25.398 -14.100 44.137 1.00 43.45 115 PHE F C 1
ATOM 9230 O O . PHE F 1 139 ? 25.024 -12.924 44.100 1.00 35.05 115 PHE F O 1
ATOM 9238 N N . SER F 1 140 ? 24.629 -15.102 44.555 1.00 19.53 116 SER F N 1
ATOM 9239 C CA . SER F 1 140 ? 23.233 -14.919 44.945 1.00 17.15 116 SER F CA 1
ATOM 9240 C C . SER F 1 140 ? 22.467 -14.127 43.887 1.00 39.06 116 SER F C 1
ATOM 9241 O O . SER F 1 140 ? 22.370 -14.556 42.743 1.00 38.21 116 SER F O 1
ATOM 9244 N N . GLN F 1 141 ? 21.953 -12.961 44.268 1.00 68.80 117 GLN F N 1
ATOM 9245 C CA . GLN F 1 141 ? 21.173 -12.120 43.357 1.00 64.39 117 GLN F CA 1
ATOM 9246 C C . GLN F 1 141 ? 21.857 -11.869 42.011 1.00 45.63 117 GLN F C 1
ATOM 9247 O O . GLN F 1 141 ? 21.215 -11.934 40.964 1.00 45.98 117 GLN F O 1
ATOM 9253 N N . GLY F 1 142 ? 23.158 -11.598 42.044 1.00 28.88 118 GLY F N 1
ATOM 9254 C CA . GLY F 1 142 ? 23.920 -11.369 40.831 1.00 29.79 118 GLY F CA 1
ATOM 9255 C C . GLY F 1 142 ? 23.821 -12.536 39.868 1.00 13.96 118 GLY F C 1
ATOM 9256 O O . GLY F 1 142 ? 23.654 -12.354 38.658 1.00 37.60 118 GLY F O 1
ATOM 9257 N N . GLY F 1 143 ? 23.894 -13.743 40.415 1.00 25.33 119 GLY F N 1
ATOM 9258 C CA . GLY F 1 143 ? 23.785 -14.945 39.616 1.00 21.19 119 GLY F CA 1
ATOM 9259 C C . GLY F 1 143 ? 22.465 -15.036 38.879 1.00 41.56 119 GLY F C 1
ATOM 9260 O O . GLY F 1 143 ? 22.383 -15.673 37.829 1.00 65.70 119 GLY F O 1
ATOM 9261 N N . ILE F 1 144 ? 21.430 -14.406 39.431 1.00 55.97 120 ILE F N 1
ATOM 9262 C CA . ILE F 1 144 ? 20.118 -14.415 38.796 1.00 34.52 120 ILE F CA 1
ATOM 9263 C C . ILE F 1 144 ? 20.206 -13.684 37.471 1.00 25.03 120 ILE F C 1
ATOM 9264 O O . ILE F 1 144 ? 19.581 -14.079 36.491 1.00 34.95 120 ILE F O 1
ATOM 9269 N N . ILE F 1 145 ? 21.005 -12.623 37.444 1.00 25.63 121 ILE F N 1
ATOM 9270 C CA . ILE F 1 145 ? 21.091 -11.785 36.257 1.00 39.44 121 ILE F CA 1
ATOM 9271 C C . ILE F 1 145 ? 21.859 -12.493 35.148 1.00 50.64 121 ILE F C 1
ATOM 9272 O O . ILE F 1 145 ? 21.295 -12.814 34.098 1.00 59.41 121 ILE F O 1
ATOM 9277 N N . ALA F 1 146 ? 23.141 -12.744 35.409 1.00 56.46 122 ALA F N 1
ATOM 9278 C CA . ALA F 1 146 ? 24.061 -13.358 34.452 1.00 43.54 122 ALA F CA 1
ATOM 9279 C C . ALA F 1 146 ? 23.444 -14.536 33.722 1.00 49.81 122 ALA F C 1
ATOM 9280 O O . ALA F 1 146 ? 23.393 -14.556 32.489 1.00 77.27 122 ALA F O 1
ATOM 9282 N N . THR F 1 147 ? 22.973 -15.508 34.496 1.00 26.17 123 THR F N 1
ATOM 9283 C CA . THR F 1 147 ? 22.312 -16.677 33.943 1.00 20.58 123 THR F CA 1
ATOM 9284 C C . THR F 1 147 ? 21.211 -16.207 33.004 1.00 36.40 123 THR F C 1
ATOM 9285 O O . THR F 1 147 ? 21.279 -16.442 31.794 1.00 34.57 123 THR F O 1
ATOM 9289 N N . TYR F 1 148 ? 20.244 -15.476 33.552 1.00 46.85 124 TYR F N 1
ATOM 9290 C CA . TYR F 1 148 ? 19.122 -14.967 32.766 1.00 43.14 124 TYR F CA 1
ATOM 9291 C C . TYR F 1 148 ? 19.563 -14.031 31.644 1.00 44.76 124 TYR F C 1
ATOM 9292 O O . TYR F 1 148 ? 18.814 -13.800 30.697 1.00 54.92 124 TYR F O 1
ATOM 9301 N N . THR F 1 149 ? 20.776 -13.495 31.744 1.00 51.70 125 THR F N 1
ATOM 9302 C CA . THR F 1 149 ? 21.303 -12.658 30.674 1.00 24.74 125 THR F CA 1
ATOM 9303 C C . THR F 1 149 ? 21.810 -13.527 29.531 1.00 34.67 125 THR F C 1
ATOM 9304 O O . THR F 1 149 ? 21.555 -13.239 28.365 1.00 44.38 125 THR F O 1
ATOM 9308 N N . ALA F 1 150 ? 22.501 -14.610 29.871 1.00 43.28 126 ALA F N 1
ATOM 9309 C CA . ALA F 1 150 ? 23.205 -15.393 28.861 1.00 66.99 126 ALA F CA 1
ATOM 9310 C C . ALA F 1 150 ? 22.365 -16.508 28.237 1.00 81.62 126 ALA F C 1
ATOM 9311 O O . ALA F 1 150 ? 22.523 -16.819 27.056 1.00 75.17 126 ALA F O 1
ATOM 9313 N N . ILE F 1 151 ? 21.477 -17.109 29.022 1.00 96.49 127 ILE F N 1
ATOM 9314 C CA . ILE F 1 151 ? 20.623 -18.177 28.508 1.00 89.14 127 ILE F CA 1
ATOM 9315 C C . ILE F 1 151 ? 19.499 -17.618 27.642 1.00 69.79 127 ILE F C 1
ATOM 9316 O O . ILE F 1 151 ? 18.827 -18.360 26.928 1.00 66.95 127 ILE F O 1
ATOM 9321 N N . THR F 1 152 ? 19.305 -16.304 27.714 1.00 56.63 128 THR F N 1
ATOM 9322 C CA . THR F 1 152 ? 18.306 -15.617 26.906 1.00 42.25 128 THR F CA 1
ATOM 9323 C C . THR F 1 152 ? 18.987 -14.612 25.988 1.00 47.05 128 THR F C 1
ATOM 9324 O O . THR F 1 152 ? 18.327 -13.842 25.287 1.00 34.56 128 THR F O 1
ATOM 9328 N N . SER F 1 153 ? 20.316 -14.623 26.012 1.00 56.76 129 SER F N 1
ATOM 9329 C CA . SER F 1 153 ? 21.120 -13.732 25.189 1.00 39.86 129 SER F CA 1
ATOM 9330 C C . SER F 1 153 ? 20.861 -13.954 23.710 1.00 42.11 129 SER F C 1
ATOM 9331 O O . SER F 1 153 ? 20.502 -15.048 23.290 1.00 55.80 129 SER F O 1
ATOM 9334 N N A GLN F 1 154 ? 21.054 -12.898 22.931 0.54 36.06 130 GLN F N 1
ATOM 9335 N N B GLN F 1 154 ? 21.030 -12.903 22.916 0.46 35.91 130 GLN F N 1
ATOM 9336 C CA A GLN F 1 154 ? 20.914 -12.952 21.485 0.54 35.25 130 GLN F CA 1
ATOM 9337 C CA B GLN F 1 154 ? 20.909 -13.027 21.469 0.46 36.26 130 GLN F CA 1
ATOM 9338 C C A GLN F 1 154 ? 22.281 -13.102 20.831 0.54 47.58 130 GLN F C 1
ATOM 9339 C C B GLN F 1 154 ? 22.283 -13.158 20.826 0.46 47.45 130 GLN F C 1
ATOM 9340 O O A GLN F 1 154 ? 22.394 -13.151 19.606 0.54 52.84 130 GLN F O 1
ATOM 9341 O O B GLN F 1 154 ? 22.401 -13.249 19.605 0.46 51.81 130 GLN F O 1
ATOM 9352 N N . ARG F 1 155 ? 23.319 -13.176 21.659 1.00 62.11 131 ARG F N 1
ATOM 9353 C CA . ARG F 1 155 ? 24.688 -13.286 21.169 1.00 49.03 131 ARG F CA 1
ATOM 9354 C C . ARG F 1 155 ? 25.501 -14.329 21.924 1.00 54.71 131 ARG F C 1
ATOM 9355 O O . ARG F 1 155 ? 25.167 -14.712 23.046 1.00 62.80 131 ARG F O 1
ATOM 9363 N N . LYS F 1 156 ? 26.580 -14.774 21.290 1.00 47.76 132 LYS F N 1
ATOM 9364 C CA . LYS F 1 156 ? 27.453 -15.797 21.843 1.00 34.24 132 LYS F CA 1
ATOM 9365 C C . LYS F 1 156 ? 28.296 -15.213 22.966 1.00 24.72 132 LYS F C 1
ATOM 9366 O O . LYS F 1 156 ? 28.918 -14.168 22.802 1.00 31.60 132 LYS F O 1
ATOM 9372 N N . LEU F 1 157 ? 28.312 -15.891 24.109 1.00 49.57 133 LEU F N 1
ATOM 9373 C CA . LEU F 1 157 ? 29.112 -15.445 25.244 1.00 52.95 133 LEU F CA 1
ATOM 9374 C C . LEU F 1 157 ? 30.112 -16.514 25.674 1.00 48.73 133 LEU F C 1
ATOM 9375 O O . LEU F 1 157 ? 30.173 -17.589 25.079 1.00 62.38 133 LEU F O 1
ATOM 9380 N N . GLY F 1 158 ? 30.891 -16.214 26.709 1.00 58.55 134 GLY F N 1
ATOM 9381 C CA . GLY F 1 158 ? 31.955 -17.100 27.149 1.00 51.99 134 GLY F CA 1
ATOM 9382 C C . GLY F 1 158 ? 31.542 -18.173 28.138 1.00 41.03 134 GLY F C 1
ATOM 9383 O O . GLY F 1 158 ? 31.950 -19.327 28.006 1.00 34.72 134 GLY F O 1
ATOM 9384 N N . GLY F 1 159 ? 30.741 -17.797 29.133 1.00 35.89 135 GLY F N 1
ATOM 9385 C CA . GLY F 1 159 ? 30.305 -18.732 30.157 1.00 22.60 135 GLY F CA 1
ATOM 9386 C C . GLY F 1 159 ? 29.436 -18.103 31.231 1.00 33.20 135 GLY F C 1
ATOM 9387 O O . GLY F 1 159 ? 29.239 -16.886 31.238 1.00 36.53 135 GLY F O 1
ATOM 9388 N N . ILE F 1 160 ? 28.913 -18.930 32.138 1.00 59.17 136 ILE F N 1
ATOM 9389 C CA . ILE F 1 160 ? 28.043 -18.449 33.217 1.00 70.45 136 ILE F CA 1
ATOM 9390 C C . ILE F 1 160 ? 28.427 -19.028 34.578 1.00 59.98 136 ILE F C 1
ATOM 9391 O O . ILE F 1 160 ? 28.379 -20.240 34.767 1.00 58.81 136 ILE F O 1
ATOM 9396 N N . MET F 1 161 ? 28.782 -18.171 35.532 1.00 40.00 137 MET F N 1
ATOM 9397 C CA . MET F 1 161 ? 29.045 -18.637 36.896 1.00 36.78 137 MET F CA 1
ATOM 9398 C C . MET F 1 161 ? 27.899 -18.299 37.846 1.00 31.49 137 MET F C 1
ATOM 9399 O O . MET F 1 161 ? 27.731 -17.148 38.253 1.00 63.42 137 MET F O 1
ATOM 9404 N N . ALA F 1 162 ? 27.115 -19.314 38.196 1.00 25.21 138 ALA F N 1
ATOM 9405 C CA . ALA F 1 162 ? 25.963 -19.129 39.070 1.00 21.11 138 ALA F CA 1
ATOM 9406 C C . ALA F 1 162 ? 26.287 -19.582 40.483 1.00 46.04 138 ALA F C 1
ATOM 9407 O O . ALA F 1 162 ? 26.229 -20.775 40.788 1.00 43.17 138 ALA F O 1
ATOM 9409 N N . LEU F 1 163 ? 26.623 -18.623 41.341 1.00 56.75 139 LEU F N 1
ATOM 9410 C CA . LEU F 1 163 ? 27.047 -18.920 42.709 1.00 52.11 139 LEU F CA 1
ATOM 9411 C C . LEU F 1 163 ? 25.935 -18.697 43.731 1.00 43.77 139 LEU F C 1
ATOM 9412 O O . LEU F 1 163 ? 25.452 -17.575 43.897 1.00 43.56 139 LEU F O 1
ATOM 9417 N N . SER F 1 164 ? 25.549 -19.772 44.416 1.00 42.13 140 SER F N 1
ATOM 9418 C CA . SER F 1 164 ? 24.544 -19.729 45.482 1.00 55.23 140 SER F CA 1
ATOM 9419 C C . SER F 1 164 ? 23.278 -18.981 45.082 1.00 39.53 140 SER F C 1
ATOM 9420 O O . SER F 1 164 ? 22.751 -18.177 45.850 1.00 34.52 140 SER F O 1
ATOM 9423 N N . THR F 1 165 ? 22.799 -19.271 43.878 1.00 28.80 141 THR F N 1
ATOM 9424 C CA . THR F 1 165 ? 21.685 -18.558 43.273 1.00 20.96 141 THR F CA 1
ATOM 9425 C C . THR F 1 165 ? 20.399 -19.383 43.345 1.00 29.04 141 THR F C 1
ATOM 9426 O O . THR F 1 165 ? 20.283 -20.303 44.152 1.00 33.11 141 THR F O 1
ATOM 9430 N N . TYR F 1 166 ? 19.436 -19.027 42.499 1.00 40.33 142 TYR F N 1
ATOM 9431 C CA . TYR F 1 166 ? 18.258 -19.841 42.231 1.00 44.65 142 TYR F CA 1
ATOM 9432 C C . TYR F 1 166 ? 17.577 -19.350 40.950 1.00 41.01 142 TYR F C 1
ATOM 9433 O O . TYR F 1 166 ? 18.132 -18.525 40.226 1.00 16.39 142 TYR F O 1
ATOM 9442 N N . LEU F 1 167 ? 16.383 -19.861 40.666 1.00 72.62 143 LEU F N 1
ATOM 9443 C CA . LEU F 1 167 ? 15.680 -19.506 39.436 1.00 73.00 143 LEU F CA 1
ATOM 9444 C C . LEU F 1 167 ? 14.248 -19.033 39.706 1.00 55.14 143 LEU F C 1
ATOM 9445 O O . LEU F 1 167 ? 13.305 -19.823 39.639 1.00 73.95 143 LEU F O 1
ATOM 9450 N N . PRO F 1 168 ? 14.089 -17.735 40.009 1.00 24.78 144 PRO F N 1
ATOM 9451 C CA . PRO F 1 168 ? 12.798 -17.133 40.355 1.00 38.49 144 PRO F CA 1
ATOM 9452 C C . PRO F 1 168 ? 11.992 -16.759 39.122 1.00 63.65 144 PRO F C 1
ATOM 9453 O O . PRO F 1 168 ? 12.565 -16.269 38.147 1.00 77.76 144 PRO F O 1
ATOM 9457 N N . ALA F 1 169 ? 10.681 -16.982 39.179 1.00 61.80 145 ALA F N 1
ATOM 9458 C CA . ALA F 1 169 ? 9.792 -16.704 38.058 1.00 52.32 145 ALA F CA 1
ATOM 9459 C C . ALA F 1 169 ? 10.311 -17.365 36.790 1.00 47.11 145 ALA F C 1
ATOM 9460 O O . ALA F 1 169 ? 10.360 -16.741 35.731 1.00 49.54 145 ALA F O 1
ATOM 9462 N N . TRP F 1 170 ? 10.713 -18.627 36.920 1.00 34.13 146 TRP F N 1
ATOM 9463 C CA . TRP F 1 170 ? 11.313 -19.374 35.819 1.00 38.37 146 TRP F CA 1
ATOM 9464 C C . TRP F 1 170 ? 10.452 -19.353 34.550 1.00 65.52 146 TRP F C 1
ATOM 9465 O O . TRP F 1 170 ? 10.959 -19.120 33.450 1.00 42.73 146 TRP F O 1
ATOM 9476 N N . ASP F 1 171 ? 9.150 -19.568 34.711 1.00 86.25 147 ASP F N 1
ATOM 9477 C CA . ASP F 1 171 ? 8.236 -19.590 33.571 1.00 83.10 147 ASP F CA 1
ATOM 9478 C C . ASP F 1 171 ? 8.062 -18.220 32.913 1.00 70.80 147 ASP F C 1
ATOM 9479 O O . ASP F 1 171 ? 7.642 -18.128 31.759 1.00 89.37 147 ASP F O 1
ATOM 9484 N N . ASN F 1 172 ? 8.389 -17.160 33.644 1.00 37.39 148 ASN F N 1
ATOM 9485 C CA . ASN F 1 172 ? 8.386 -15.818 33.072 1.00 53.60 148 ASN F CA 1
ATOM 9486 C C . ASN F 1 172 ? 9.608 -15.579 32.190 1.00 58.70 148 ASN F C 1
ATOM 9487 O O . ASN F 1 172 ? 9.720 -14.542 31.533 1.00 55.62 148 ASN F O 1
ATOM 9492 N N . PHE F 1 173 ? 10.522 -16.546 32.181 1.00 42.87 149 PHE F N 1
ATOM 9493 C CA . PHE F 1 173 ? 11.759 -16.427 31.417 1.00 54.69 149 PHE F CA 1
ATOM 9494 C C . PHE F 1 173 ? 11.996 -17.591 30.457 1.00 50.22 149 PHE F C 1
ATOM 9495 O O . PHE F 1 173 ? 12.750 -17.456 29.493 1.00 46.85 149 PHE F O 1
ATOM 9503 N N . LYS F 1 174 ? 11.355 -18.728 30.719 1.00 25.64 150 LYS F N 1
ATOM 9504 C CA . LYS F 1 174 ? 11.574 -19.928 29.913 1.00 45.44 150 LYS F CA 1
ATOM 9505 C C . LYS F 1 174 ? 11.277 -19.688 28.436 1.00 49.73 150 LYS F C 1
ATOM 9506 O O . LYS F 1 174 ? 11.914 -20.280 27.564 1.00 43.24 150 LYS F O 1
ATOM 9510 N N . GLY F 1 175 ? 10.323 -18.802 28.162 1.00 64.04 151 GLY F N 1
ATOM 9511 C CA . GLY F 1 175 ? 9.909 -18.523 26.801 1.00 72.29 151 GLY F CA 1
ATOM 9512 C C . GLY F 1 175 ? 10.806 -17.517 26.109 1.00 70.94 151 GLY F C 1
ATOM 9513 O O . GLY F 1 175 ? 10.462 -16.992 25.051 1.00 64.91 151 GLY F O 1
ATOM 9514 N N . LYS F 1 176 ? 11.962 -17.248 26.710 1.00 56.30 152 LYS F N 1
ATOM 9515 C CA . LYS F 1 176 ? 12.899 -16.280 26.155 1.00 43.34 152 LYS F CA 1
ATOM 9516 C C . LYS F 1 176 ? 14.304 -16.860 26.000 1.00 44.59 152 LYS F C 1
ATOM 9517 O O . LYS F 1 176 ? 15.227 -16.160 25.581 1.00 47.18 152 LYS F O 1
ATOM 9523 N N . ILE F 1 177 ? 14.460 -18.139 26.331 1.00 36.29 153 ILE F N 1
ATOM 9524 C CA . ILE F 1 177 ? 15.748 -18.808 26.175 1.00 58.97 153 ILE F CA 1
ATOM 9525 C C . ILE F 1 177 ? 16.155 -18.839 24.707 1.00 59.07 153 ILE F C 1
ATOM 9526 O O . ILE F 1 177 ? 15.304 -18.839 23.821 1.00 53.79 153 ILE F O 1
ATOM 9531 N N . THR F 1 178 ? 17.459 -18.853 24.455 1.00 52.82 154 THR F N 1
ATOM 9532 C CA . THR F 1 178 ? 17.969 -18.903 23.090 1.00 40.42 154 THR F CA 1
ATOM 9533 C C . THR F 1 178 ? 18.875 -20.114 22.886 1.00 49.88 154 THR F C 1
ATOM 9534 O O . THR F 1 178 ? 19.102 -20.889 23.815 1.00 28.04 154 THR F O 1
ATOM 9538 N N . SER F 1 179 ? 19.398 -20.267 21.673 1.00 51.46 155 SER F N 1
ATOM 9539 C CA . SER F 1 179 ? 20.096 -21.494 21.299 1.00 50.64 155 SER F CA 1
ATOM 9540 C C . SER F 1 179 ? 21.604 -21.348 21.085 1.00 51.70 155 SER F C 1
ATOM 9541 O O . SER F 1 179 ? 22.330 -22.344 21.101 1.00 29.60 155 SER F O 1
ATOM 9544 N N . ILE F 1 180 ? 22.076 -20.122 20.881 1.00 65.33 156 ILE F N 1
ATOM 9545 C CA . ILE F 1 180 ? 23.509 -19.888 20.698 1.00 62.64 156 ILE F CA 1
ATOM 9546 C C . ILE F 1 180 ? 24.299 -20.257 21.948 1.00 80.64 156 ILE F C 1
ATOM 9547 O O . ILE F 1 180 ? 25.362 -20.871 21.860 1.00 90.96 156 ILE F O 1
ATOM 9552 N N . ASN F 1 181 ? 23.769 -19.889 23.109 1.00 69.42 157 ASN F N 1
ATOM 9553 C CA . ASN F 1 181 ? 24.443 -20.151 24.373 1.00 37.90 157 ASN F CA 1
ATOM 9554 C C . ASN F 1 181 ? 24.135 -21.535 24.946 1.00 34.18 157 ASN F C 1
ATOM 9555 O O . ASN F 1 181 ? 24.692 -21.921 25.970 1.00 42.94 157 ASN F O 1
ATOM 9560 N N . LYS F 1 182 ? 23.278 -22.313 24.324 1.00 57.54 158 LYS F N 1
ATOM 9561 C CA . LYS F 1 182 ? 22.954 -23.613 24.906 1.00 59.33 158 LYS F CA 1
ATOM 9562 C C . LYS F 1 182 ? 24.180 -24.459 25.334 1.00 82.09 158 LYS F C 1
ATOM 9563 O O . LYS F 1 182 ? 24.260 -24.914 26.471 1.00 101.86 158 LYS F O 1
ATOM 9569 N N . GLY F 1 183 ? 25.158 -24.641 24.467 1.00 80.96 159 GLY F N 1
ATOM 9570 C CA . GLY F 1 183 ? 26.345 -25.332 24.914 1.00 72.83 159 GLY F CA 1
ATOM 9571 C C . GLY F 1 183 ? 27.492 -24.419 25.290 1.00 88.48 159 GLY F C 1
ATOM 9572 O O . GLY F 1 183 ? 28.488 -24.375 24.572 1.00 101.94 159 GLY F O 1
ATOM 9573 N N . LEU F 1 184 ? 27.359 -23.683 26.392 1.00 75.89 160 LEU F N 1
ATOM 9574 C CA . LEU F 1 184 ? 28.462 -22.861 26.900 1.00 42.73 160 LEU F CA 1
ATOM 9575 C C . LEU F 1 184 ? 28.767 -23.256 28.294 1.00 27.39 160 LEU F C 1
ATOM 9576 O O . LEU F 1 184 ? 27.933 -23.734 29.003 1.00 43.82 160 LEU F O 1
ATOM 9581 N N . PRO F 1 185 ? 29.994 -23.044 28.671 1.00 30.93 161 PRO F N 1
ATOM 9582 C CA . PRO F 1 185 ? 30.487 -23.384 29.991 1.00 38.71 161 PRO F CA 1
ATOM 9583 C C . PRO F 1 185 ? 29.658 -22.811 31.131 1.00 38.88 161 PRO F C 1
ATOM 9584 O O . PRO F 1 185 ? 29.321 -21.656 31.152 1.00 34.34 161 PRO F O 1
ATOM 9588 N N . ILE F 1 186 ? 29.346 -23.639 32.097 1.00 28.44 162 ILE F N 1
ATOM 9589 C CA . ILE F 1 186 ? 28.586 -23.177 33.247 1.00 40.87 162 ILE F CA 1
ATOM 9590 C C . ILE F 1 186 ? 29.213 -23.709 34.532 1.00 48.01 162 ILE F C 1
ATOM 9591 O O . ILE F 1 186 ? 29.593 -24.875 34.608 1.00 76.91 162 ILE F O 1
ATOM 9596 N N . LEU F 1 187 ? 29.332 -22.843 35.532 1.00 21.59 163 LEU F N 1
ATOM 9597 C CA . LEU F 1 187 ? 29.800 -23.243 36.850 1.00 33.91 163 LEU F CA 1
ATOM 9598 C C . LEU F 1 187 ? 28.742 -22.901 37.886 1.00 37.87 163 LEU F C 1
ATOM 9599 O O . LEU F 1 187 ? 28.679 -21.770 38.370 1.00 43.55 163 LEU F O 1
ATOM 9604 N N . VAL F 1 188 ? 27.901 -23.874 38.215 1.00 10.10 164 VAL F N 1
ATOM 9605 C CA . VAL F 1 188 ? 26.869 -23.659 39.215 1.00 10.96 164 VAL F CA 1
ATOM 9606 C C . VAL F 1 188 ? 27.368 -24.095 40.584 1.00 15.97 164 VAL F C 1
ATOM 9607 O O . VAL F 1 188 ? 27.351 -25.281 40.904 1.00 42.70 164 VAL F O 1
ATOM 9611 N N . CYS F 1 189 ? 27.812 -23.135 41.391 1.00 32.42 165 CYS F N 1
ATOM 9612 C CA . CYS F 1 189 ? 28.342 -23.434 42.720 1.00 25.64 165 CYS F CA 1
ATOM 9613 C C . CYS F 1 189 ? 27.312 -23.225 43.830 1.00 37.40 165 CYS F C 1
ATOM 9614 O O . CYS F 1 189 ? 26.458 -22.342 43.739 1.00 30.41 165 CYS F O 1
ATOM 9617 N N . HIS F 1 190 ? 27.400 -24.039 44.879 1.00 63.02 166 HIS F N 1
ATOM 9618 C CA . HIS F 1 190 ? 26.529 -23.874 46.041 1.00 67.61 166 HIS F CA 1
ATOM 9619 C C . HIS F 1 190 ? 27.144 -24.452 47.315 1.00 49.69 166 HIS F C 1
ATOM 9620 O O . HIS F 1 190 ? 28.169 -25.133 47.275 1.00 54.80 166 HIS F O 1
ATOM 9627 N N . GLY F 1 191 ? 26.505 -24.172 48.446 1.00 37.52 167 GLY F N 1
ATOM 9628 C CA . GLY F 1 191 ? 26.940 -24.689 49.729 1.00 20.40 167 GLY F CA 1
ATOM 9629 C C . GLY F 1 191 ? 25.884 -25.568 50.372 1.00 35.52 167 GLY F C 1
ATOM 9630 O O . GLY F 1 191 ? 24.709 -25.207 50.427 1.00 56.81 167 GLY F O 1
ATOM 9631 N N . THR F 1 192 ? 26.317 -26.724 50.864 1.00 61.78 168 THR F N 1
ATOM 9632 C CA . THR F 1 192 ? 25.430 -27.729 51.447 1.00 67.98 168 THR F CA 1
ATOM 9633 C C . THR F 1 192 ? 24.674 -27.216 52.682 1.00 47.80 168 THR F C 1
ATOM 9634 O O . THR F 1 192 ? 23.568 -27.670 52.979 1.00 34.35 168 THR F O 1
ATOM 9638 N N . ASP F 1 193 ? 25.265 -26.255 53.387 1.00 38.72 169 ASP F N 1
ATOM 9639 C CA . ASP F 1 193 ? 24.669 -25.736 54.616 1.00 29.85 169 ASP F CA 1
ATOM 9640 C C . ASP F 1 193 ? 24.099 -24.320 54.446 1.00 39.77 169 ASP F C 1
ATOM 9641 O O . ASP F 1 193 ? 23.939 -23.591 55.426 1.00 21.43 169 ASP F O 1
ATOM 9646 N N . ASP F 1 194 ? 23.791 -23.942 53.205 1.00 51.00 170 ASP F N 1
ATOM 9647 C CA . ASP F 1 194 ? 23.210 -22.631 52.906 1.00 44.01 170 ASP F CA 1
ATOM 9648 C C . ASP F 1 194 ? 21.828 -22.486 53.544 1.00 63.04 170 ASP F C 1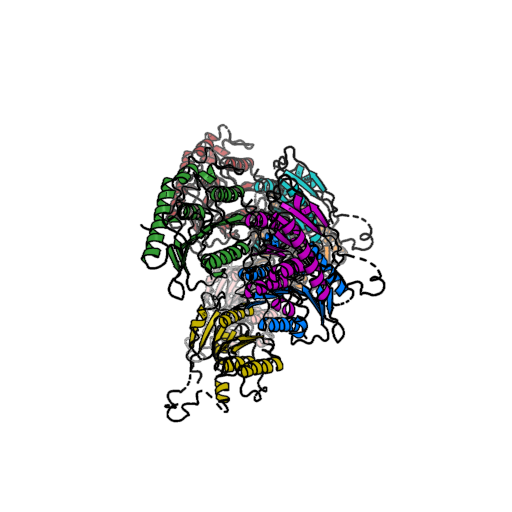
ATOM 9649 O O . ASP F 1 194 ? 21.047 -23.438 53.581 1.00 75.07 170 ASP F O 1
ATOM 9654 N N . GLN F 1 195 ? 21.528 -21.286 54.034 1.00 48.98 171 GLN F N 1
ATOM 9655 C CA . GLN F 1 195 ? 20.258 -21.035 54.707 1.00 31.78 171 GLN F CA 1
ATOM 9656 C C . GLN F 1 195 ? 19.467 -19.880 54.093 1.00 39.81 171 GLN F C 1
ATOM 9657 O O . GLN F 1 195 ? 18.263 -19.763 54.316 1.00 37.63 171 GLN F O 1
ATOM 9663 N N . VAL F 1 196 ? 20.143 -19.028 53.328 1.00 53.14 172 VAL F N 1
ATOM 9664 C CA . VAL F 1 196 ? 19.461 -17.950 52.619 1.00 43.93 172 VAL F CA 1
ATOM 9665 C C . VAL F 1 196 ? 18.805 -18.503 51.361 1.00 45.22 172 VAL F C 1
ATOM 9666 O O . VAL F 1 196 ? 17.595 -18.373 51.169 1.00 40.92 172 VAL F O 1
ATOM 9670 N N . LEU F 1 197 ? 19.618 -19.115 50.505 1.00 39.26 173 LEU F N 1
ATOM 9671 C CA . LEU F 1 197 ? 19.119 -19.824 49.334 1.00 46.52 173 LEU F CA 1
ATOM 9672 C C . LEU F 1 197 ? 19.547 -21.283 49.405 1.00 56.11 173 LEU F C 1
ATOM 9673 O O . LEU F 1 197 ? 20.615 -21.641 48.908 1.00 87.64 173 LEU F O 1
ATOM 9678 N N . PRO F 1 198 ? 18.715 -22.124 50.038 1.00 25.50 174 PRO F N 1
ATOM 9679 C CA . PRO F 1 198 ? 18.944 -23.563 50.216 1.00 19.09 174 PRO F CA 1
ATOM 9680 C C . PRO F 1 198 ? 19.462 -24.284 48.966 1.00 31.26 174 PRO F C 1
ATOM 9681 O O . PRO F 1 198 ? 19.100 -23.945 47.839 1.00 43.00 174 PRO F O 1
ATOM 9685 N N . GLU F 1 199 ? 20.305 -25.284 49.198 1.00 35.21 175 GLU F N 1
ATOM 9686 C CA . GLU F 1 199 ? 21.004 -26.019 48.148 1.00 50.23 175 GLU F CA 1
ATOM 9687 C C . GLU F 1 199 ? 20.082 -26.666 47.110 1.00 51.63 175 GLU F C 1
ATOM 9688 O O . GLU F 1 199 ? 20.445 -26.797 45.938 1.00 50.84 175 GLU F O 1
ATOM 9694 N N . VAL F 1 200 ? 18.893 -27.069 47.544 1.00 49.25 176 VAL F N 1
ATOM 9695 C CA . VAL F 1 200 ? 17.932 -27.717 46.656 1.00 31.97 176 VAL F CA 1
ATOM 9696 C C . VAL F 1 200 ? 17.488 -26.794 45.525 1.00 50.11 176 VAL F C 1
ATOM 9697 O O . VAL F 1 200 ? 17.099 -27.256 44.453 1.00 58.41 176 VAL F O 1
ATOM 9701 N N . LEU F 1 201 ? 17.556 -25.490 45.774 1.00 59.48 177 LEU F N 1
ATOM 9702 C CA . LEU F 1 201 ? 17.183 -24.491 44.781 1.00 60.44 177 LEU F CA 1
ATOM 9703 C C . LEU F 1 201 ? 18.276 -24.334 43.726 1.00 53.26 177 LEU F C 1
ATOM 9704 O O . LEU F 1 201 ? 17.989 -24.111 42.549 1.00 39.94 177 LEU F O 1
ATOM 9709 N N . GLY F 1 202 ? 19.528 -24.449 44.157 1.00 34.36 178 GLY F N 1
ATOM 9710 C CA . GLY F 1 202 ? 20.647 -24.472 43.235 1.00 26.38 178 GLY F CA 1
ATOM 9711 C C . GLY F 1 202 ? 20.596 -25.741 42.409 1.00 60.30 178 GLY F C 1
ATOM 9712 O O . GLY F 1 202 ? 20.944 -25.748 41.222 1.00 52.21 178 GLY F O 1
ATOM 9713 N N . HIS F 1 203 ? 20.153 -26.822 43.049 1.00 73.73 179 HIS F N 1
ATOM 9714 C CA . HIS F 1 203 ? 19.939 -28.092 42.364 1.00 71.60 179 HIS F CA 1
ATOM 9715 C C . HIS F 1 203 ? 18.853 -27.960 41.308 1.00 27.62 179 HIS F C 1
ATOM 9716 O O . HIS F 1 203 ? 18.968 -28.518 40.221 1.00 84.12 179 HIS F O 1
ATOM 9723 N N . ASP F 1 204 ? 17.795 -27.228 41.640 1.00 48.05 180 ASP F N 1
ATOM 9724 C CA . ASP F 1 204 ? 16.709 -26.978 40.698 1.00 63.74 180 ASP F CA 1
ATOM 9725 C C . ASP F 1 204 ? 17.174 -26.076 39.556 1.00 58.67 180 ASP F C 1
ATOM 9726 O O . ASP F 1 204 ? 16.681 -26.179 38.432 1.00 63.90 180 ASP F O 1
ATOM 9731 N N . LEU F 1 205 ? 18.120 -25.190 39.856 1.00 47.52 181 LEU F N 1
ATOM 9732 C CA . LEU F 1 205 ? 18.738 -24.347 38.841 1.00 28.57 181 LEU F CA 1
ATOM 9733 C C . LEU F 1 205 ? 19.502 -25.238 37.868 1.00 46.99 181 LEU F C 1
ATOM 9734 O O . LEU F 1 205 ? 19.396 -25.084 36.649 1.00 41.35 181 LEU F O 1
ATOM 9739 N N . SER F 1 206 ? 20.263 -26.179 38.422 1.00 66.51 182 SER F N 1
ATOM 9740 C CA . SER F 1 206 ? 21.020 -27.136 37.618 1.00 91.28 182 SER F CA 1
ATOM 9741 C C . SER F 1 206 ? 20.123 -28.006 36.741 1.00 96.79 182 SER F C 1
ATOM 9742 O O . SER F 1 206 ? 20.394 -28.188 35.557 1.00 110.41 182 SER F O 1
ATOM 9745 N N . ASP F 1 207 ? 19.062 -28.546 37.333 1.00 70.57 183 ASP F N 1
ATOM 9746 C CA . ASP F 1 207 ? 18.135 -29.412 36.616 1.00 53.42 183 ASP F CA 1
ATOM 9747 C C . ASP F 1 207 ? 17.420 -28.654 35.506 1.00 51.00 183 ASP F C 1
ATOM 9748 O O . ASP F 1 207 ? 17.394 -29.097 34.359 1.00 34.98 183 ASP F O 1
ATOM 9753 N N . LYS F 1 208 ? 16.842 -27.507 35.851 1.00 93.58 184 LYS F N 1
ATOM 9754 C CA . LYS F 1 208 ? 16.123 -26.700 34.868 1.00 111.19 184 LYS F CA 1
ATOM 9755 C C . LYS F 1 208 ? 17.033 -26.219 33.737 1.00 94.04 184 LYS F C 1
ATOM 9756 O O . LYS F 1 208 ? 16.629 -26.214 32.575 1.00 83.07 184 LYS F O 1
ATOM 9762 N N . LEU F 1 209 ? 18.259 -25.830 34.077 1.00 72.85 185 LEU F N 1
ATOM 9763 C CA . LEU F 1 209 ? 19.243 -25.468 33.060 1.00 49.23 185 LEU F CA 1
ATOM 9764 C C . LEU F 1 209 ? 19.585 -26.656 32.164 1.00 52.68 185 LEU F C 1
ATOM 9765 O O . LEU F 1 209 ? 19.754 -26.503 30.954 1.00 38.32 185 LEU F O 1
ATOM 9770 N N . LYS F 1 210 ? 19.681 -27.835 32.774 1.00 54.59 186 LYS F N 1
ATOM 9771 C CA . LYS F 1 210 ? 20.067 -29.060 32.079 1.00 69.99 186 LYS F CA 1
ATOM 9772 C C . LYS F 1 210 ? 19.002 -29.518 31.086 1.00 63.31 186 LYS F C 1
ATOM 9773 O O . LYS F 1 210 ? 19.317 -29.970 29.982 1.00 37.20 186 LYS F O 1
ATOM 9779 N N . VAL F 1 211 ? 17.741 -29.403 31.491 1.00 44.98 187 VAL F N 1
ATOM 9780 C CA . VAL F 1 211 ? 16.626 -29.826 30.655 1.00 32.37 187 VAL F CA 1
ATOM 9781 C C . VAL F 1 211 ? 16.241 -28.724 29.657 1.00 54.69 187 VAL F C 1
ATOM 9782 O O . VAL F 1 211 ? 15.621 -28.994 28.626 1.00 62.42 187 VAL F O 1
ATOM 9786 N N . SER F 1 212 ? 16.631 -27.487 29.956 1.00 61.19 188 SER F N 1
ATOM 9787 C CA . SER F 1 212 ? 16.397 -26.373 29.038 1.00 63.95 188 SER F CA 1
ATOM 9788 C C . SER F 1 212 ? 17.362 -26.409 27.854 1.00 52.37 188 SER F C 1
ATOM 9789 O O . SER F 1 212 ? 17.126 -25.767 26.831 1.00 40.53 188 SER F O 1
ATOM 9792 N N . GLY F 1 213 ? 18.452 -27.155 28.007 1.00 52.99 189 GLY F N 1
ATOM 9793 C CA . GLY F 1 213 ? 19.429 -27.310 26.945 1.00 35.15 189 GLY F CA 1
ATOM 9794 C C . GLY F 1 213 ? 20.843 -26.974 27.375 1.00 44.79 189 GLY F C 1
ATOM 9795 O O . GLY F 1 213 ? 21.792 -27.158 26.613 1.00 48.82 189 GLY F O 1
ATOM 9796 N N . PHE F 1 214 ? 20.989 -26.485 28.601 1.00 47.40 190 PHE F N 1
ATOM 9797 C CA . PHE F 1 214 ? 22.285 -26.024 29.085 1.00 52.94 190 PHE F CA 1
ATOM 9798 C C . PHE F 1 214 ? 22.914 -27.012 30.057 1.00 34.49 190 PHE F C 1
ATOM 9799 O O . PHE F 1 214 ? 22.706 -26.912 31.266 1.00 25.85 190 PHE F O 1
ATOM 9807 N N . ALA F 1 215 ? 23.683 -27.960 29.529 1.00 42.72 191 ALA F N 1
ATOM 9808 C CA . ALA F 1 215 ? 24.397 -28.917 30.368 1.00 49.26 191 ALA F CA 1
ATOM 9809 C C . ALA F 1 215 ? 25.396 -28.176 31.241 1.00 49.59 191 ALA F C 1
ATOM 9810 O O . ALA F 1 215 ? 26.433 -27.716 30.764 1.00 56.05 191 ALA F O 1
ATOM 9812 N N . ASN F 1 216 ? 25.073 -28.057 32.523 1.00 31.16 192 ASN F N 1
ATOM 9813 C CA . ASN F 1 216 ? 25.883 -27.266 33.437 1.00 47.33 192 ASN F CA 1
ATOM 9814 C C . ASN F 1 216 ? 26.777 -28.110 34.335 1.00 35.05 192 ASN F C 1
ATOM 9815 O O . ASN F 1 216 ? 26.516 -29.292 34.560 1.00 49.10 192 ASN F O 1
ATOM 9820 N N . GLU F 1 217 ? 27.836 -27.492 34.845 1.00 32.76 193 GLU F N 1
ATOM 9821 C CA . GLU F 1 217 ? 28.738 -28.171 35.759 1.00 42.54 193 GLU F CA 1
ATOM 9822 C C . GLU F 1 217 ? 28.419 -27.737 37.180 1.00 26.68 193 GLU F C 1
ATOM 9823 O O . GLU F 1 217 ? 28.697 -26.606 37.573 1.00 45.32 193 GLU F O 1
ATOM 9829 N N . TYR F 1 218 ? 27.818 -28.641 37.943 1.00 18.77 194 TYR F N 1
ATOM 9830 C CA . TYR F 1 218 ? 27.377 -28.320 39.293 1.00 41.45 194 TYR F CA 1
ATOM 9831 C C . TYR F 1 218 ? 28.410 -28.726 40.333 1.00 40.68 194 TYR F C 1
ATOM 9832 O O . TYR F 1 218 ? 28.923 -29.844 40.312 1.00 66.62 194 TYR F O 1
ATOM 9841 N N . LYS F 1 219 ? 28.712 -27.807 41.243 1.00 30.94 195 LYS F N 1
ATOM 9842 C CA . LYS F 1 219 ? 29.586 -28.104 42.368 1.00 24.43 195 LYS F CA 1
ATOM 9843 C C . LYS F 1 219 ? 28.971 -27.612 43.674 1.00 32.16 195 LYS F C 1
ATOM 9844 O O . LYS F 1 219 ? 28.314 -26.567 43.726 1.00 24.20 195 LYS F O 1
ATOM 9850 N N . HIS F 1 220 ? 29.172 -28.384 44.728 1.00 35.03 196 HIS F N 1
ATOM 9851 C CA . HIS F 1 220 ? 28.701 -27.990 46.040 1.00 62.76 196 HIS F CA 1
ATOM 9852 C C . HIS F 1 220 ? 29.831 -28.136 47.044 1.00 68.83 196 HIS F C 1
ATOM 9853 O O . HIS F 1 220 ? 30.815 -28.833 46.790 1.00 85.30 196 HIS F O 1
ATOM 9860 N N . TYR F 1 221 ? 29.701 -27.460 48.176 1.00 33.59 197 TYR F N 1
ATOM 9861 C CA . TYR F 1 221 ? 30.761 -27.472 49.168 1.00 16.80 197 TYR F CA 1
ATOM 9862 C C . TYR F 1 221 ? 30.211 -27.911 50.516 1.00 42.31 197 TYR F C 1
ATOM 9863 O O . TYR F 1 221 ? 29.346 -27.256 51.093 1.00 54.31 197 TYR F O 1
ATOM 9872 N N . VAL F 1 222 ? 30.709 -29.046 50.994 1.00 67.34 198 VAL F N 1
ATOM 9873 C CA . VAL F 1 222 ? 30.167 -29.693 52.183 1.00 66.51 198 VAL F CA 1
ATOM 9874 C C . VAL F 1 222 ? 30.368 -28.850 53.436 1.00 70.46 198 VAL F C 1
ATOM 9875 O O . VAL F 1 222 ? 31.443 -28.857 54.035 1.00 90.12 198 VAL F O 1
ATOM 9879 N N . GLY F 1 223 ? 29.329 -28.115 53.822 1.00 43.06 199 GLY F N 1
ATOM 9880 C CA . GLY F 1 223 ? 29.367 -27.335 55.044 1.00 62.47 199 GLY F CA 1
ATOM 9881 C C . GLY F 1 223 ? 29.331 -25.828 54.855 1.00 77.56 199 GLY F C 1
ATOM 9882 O O . GLY F 1 223 ? 29.177 -25.084 55.825 1.00 96.57 199 GLY F O 1
ATOM 9883 N N . MET F 1 224 ? 29.470 -25.372 53.613 1.00 43.36 200 MET F N 1
ATOM 9884 C CA . MET F 1 224 ? 29.503 -23.939 53.333 1.00 30.67 200 MET F CA 1
ATOM 9885 C C . MET F 1 224 ? 28.114 -23.311 53.448 1.00 42.95 200 MET F C 1
ATOM 9886 O O . MET F 1 224 ? 27.103 -23.962 53.193 1.00 58.46 200 MET F O 1
ATOM 9891 N N . GLN F 1 225 ? 28.073 -22.041 53.835 1.00 35.61 201 GLN F N 1
ATOM 9892 C CA . GLN F 1 225 ? 26.817 -21.324 53.989 1.00 25.99 201 GLN F CA 1
ATOM 9893 C C . GLN F 1 225 ? 26.453 -20.544 52.732 1.00 19.15 201 GLN F C 1
ATOM 9894 O O . GLN F 1 225 ? 26.658 -21.013 51.610 1.00 13.96 201 GLN F O 1
ATOM 9900 N N . HIS F 1 226 ? 25.892 -19.355 52.938 1.00 23.33 202 HIS F N 1
ATOM 9901 C CA . HIS F 1 226 ? 25.569 -18.439 51.852 1.00 20.28 202 HIS F CA 1
ATOM 9902 C C . HIS F 1 226 ? 26.772 -17.535 51.647 1.00 42.07 202 HIS F C 1
ATOM 9903 O O . HIS F 1 226 ? 26.736 -16.342 51.951 1.00 28.17 202 HIS F O 1
ATOM 9910 N N . SER F 1 227 ? 27.852 -18.123 51.148 1.00 42.53 203 SER F N 1
ATOM 9911 C CA . SER F 1 227 ? 29.099 -17.399 50.981 1.00 29.25 203 SER F CA 1
ATOM 9912 C C . SER F 1 227 ? 29.924 -18.009 49.865 1.00 17.69 203 SER F C 1
ATOM 9913 O O . SER F 1 227 ? 29.419 -18.800 49.071 1.00 47.70 203 SER F O 1
ATOM 9916 N N . VAL F 1 228 ? 31.189 -17.610 49.797 1.00 22.02 204 VAL F N 1
ATOM 9917 C CA . VAL F 1 228 ? 32.151 -18.210 48.882 1.00 15.64 204 VAL F CA 1
ATOM 9918 C C . VAL F 1 228 ? 33.391 -18.621 49.673 1.00 15.84 204 VAL F C 1
ATOM 9919 O O . VAL F 1 228 ? 33.960 -17.817 50.413 1.00 24.07 204 VAL F O 1
ATOM 9923 N N . CYS F 1 229 ? 33.798 -19.880 49.526 1.00 35.68 205 CYS F N 1
ATOM 9924 C CA . CYS F 1 229 ? 34.918 -20.408 50.295 1.00 25.52 205 CYS F CA 1
ATOM 9925 C C . CYS F 1 229 ? 36.193 -20.493 49.463 1.00 42.49 205 CYS F C 1
ATOM 9926 O O . CYS F 1 229 ? 36.158 -20.340 48.242 1.00 48.70 205 CYS F O 1
ATOM 9929 N N . MET F 1 230 ? 37.311 -20.747 50.140 1.00 44.66 206 MET F N 1
ATOM 9930 C CA . MET F 1 230 ? 38.637 -20.738 49.521 1.00 54.65 206 MET F CA 1
ATOM 9931 C C . MET F 1 230 ? 38.798 -21.755 48.382 1.00 54.71 206 MET F C 1
ATOM 9932 O O . MET F 1 230 ? 39.605 -21.554 47.472 1.00 59.17 206 MET F O 1
ATOM 9937 N N . GLU F 1 231 ? 38.032 -22.840 48.432 1.00 39.14 207 GLU F N 1
ATOM 9938 C CA . GLU F 1 231 ? 38.089 -23.862 47.390 1.00 36.77 207 GLU F CA 1
ATOM 9939 C C . GLU F 1 231 ? 37.236 -23.459 46.197 1.00 39.22 207 GLU F C 1
ATOM 9940 O O . GLU F 1 231 ? 37.541 -23.786 45.045 1.00 63.25 207 GLU F O 1
ATOM 9946 N N . GLU F 1 232 ? 36.158 -22.745 46.485 1.00 31.06 208 GLU F N 1
ATOM 9947 C CA . GLU F 1 232 ? 35.291 -22.238 45.439 1.00 37.80 208 GLU F CA 1
ATOM 9948 C C . GLU F 1 232 ? 36.076 -21.278 44.562 1.00 31.60 208 GLU F C 1
ATOM 9949 O O . GLU F 1 232 ? 35.856 -21.207 43.358 1.00 47.05 208 GLU F O 1
ATOM 9955 N N . ILE F 1 233 ? 36.999 -20.546 45.177 1.00 41.11 209 ILE F N 1
ATOM 9956 C CA . ILE F 1 233 ? 37.913 -19.692 44.435 1.00 29.87 209 ILE F CA 1
ATOM 9957 C C . ILE F 1 233 ? 38.769 -20.529 43.493 1.00 54.06 209 ILE F C 1
ATOM 9958 O O . ILE F 1 233 ? 39.080 -20.103 42.384 1.00 58.56 209 ILE F O 1
ATOM 9963 N N . LYS F 1 234 ? 39.157 -21.717 43.947 1.00 59.51 210 LYS F N 1
ATOM 9964 C CA . LYS F 1 234 ? 39.931 -22.632 43.119 1.00 40.12 210 LYS F CA 1
ATOM 9965 C C . LYS F 1 234 ? 39.102 -23.026 41.905 1.00 41.31 210 LYS F C 1
ATOM 9966 O O . LYS F 1 234 ? 39.570 -22.926 40.769 1.00 58.22 210 LYS F O 1
ATOM 9972 N N . ASP F 1 235 ? 37.862 -23.447 42.149 1.00 48.55 211 ASP F N 1
ATOM 9973 C CA . ASP F 1 235 ? 36.981 -23.891 41.063 1.00 57.08 211 ASP F CA 1
ATOM 9974 C C . ASP F 1 235 ? 36.688 -22.781 40.060 1.00 49.24 211 ASP F C 1
ATOM 9975 O O . ASP F 1 235 ? 36.611 -23.018 38.854 1.00 49.77 211 ASP F O 1
ATOM 9980 N N . ILE F 1 236 ? 36.520 -21.570 40.573 1.00 31.67 212 ILE F N 1
ATOM 9981 C CA . ILE F 1 236 ? 36.248 -20.404 39.745 1.00 34.67 212 ILE F CA 1
ATOM 9982 C C . ILE F 1 236 ? 37.470 -20.081 38.888 1.00 22.13 212 ILE F C 1
ATOM 9983 O O . ILE F 1 236 ? 37.364 -19.906 37.671 1.00 32.26 212 ILE F O 1
ATOM 9988 N N . SER F 1 237 ? 38.630 -20.023 39.534 1.00 38.93 213 SER F N 1
ATOM 9989 C CA . SER F 1 237 ? 39.889 -19.742 38.858 1.00 26.11 213 SER F CA 1
ATOM 9990 C C . SER F 1 237 ? 40.126 -20.721 37.731 1.00 28.81 213 SER F C 1
ATOM 9991 O O . SER F 1 237 ? 40.462 -20.331 36.615 1.00 30.07 213 SER F O 1
ATOM 9994 N N . ASN F 1 238 ? 39.950 -22.001 38.038 1.00 46.22 214 ASN F N 1
ATOM 9995 C CA . ASN F 1 238 ? 40.156 -23.062 37.063 1.00 36.12 214 ASN F CA 1
ATOM 9996 C C . ASN F 1 238 ? 39.127 -23.024 35.939 1.00 44.73 214 ASN F C 1
ATOM 9997 O O . ASN F 1 238 ? 39.441 -23.327 34.787 1.00 60.52 214 ASN F O 1
ATOM 10002 N N . PHE F 1 239 ? 37.902 -22.638 36.281 1.00 47.71 215 PHE F N 1
ATOM 10003 C CA . PHE F 1 239 ? 36.858 -22.416 35.289 1.00 37.87 215 PHE F CA 1
ATOM 10004 C C . PHE F 1 239 ? 37.317 -21.366 34.282 1.00 49.19 215 PHE F C 1
ATOM 10005 O O . PHE F 1 239 ? 37.390 -21.639 33.082 1.00 45.94 215 PHE F O 1
ATOM 10013 N N . ILE F 1 240 ? 37.641 -20.175 34.781 1.00 69.21 216 ILE F N 1
ATOM 10014 C CA . ILE F 1 240 ? 38.133 -19.090 33.933 1.00 72.26 216 ILE F CA 1
ATOM 10015 C C . ILE F 1 240 ? 39.316 -19.547 33.084 1.00 63.93 216 ILE F C 1
ATOM 10016 O O . ILE F 1 240 ? 39.359 -19.301 31.878 1.00 47.00 216 ILE F O 1
ATOM 10021 N N . ALA F 1 241 ? 40.261 -20.231 33.720 1.00 73.88 217 ALA F N 1
ATOM 10022 C CA . ALA F 1 241 ? 41.474 -20.682 33.047 1.00 70.78 217 ALA F CA 1
ATOM 10023 C C . ALA F 1 241 ? 41.202 -21.749 31.989 1.00 79.31 217 ALA F C 1
ATOM 10024 O O . ALA F 1 241 ? 42.020 -21.962 31.093 1.00 87.43 217 ALA F O 1
ATOM 10026 N N . LYS F 1 242 ? 40.057 -22.418 32.088 1.00 70.67 218 LYS F N 1
ATOM 10027 C CA . LYS F 1 242 ? 39.752 -23.495 31.149 1.00 48.43 218 LYS F CA 1
ATOM 10028 C C . LYS F 1 242 ? 38.679 -23.165 30.103 1.00 47.49 218 LYS F C 1
ATOM 10029 O O . LYS F 1 242 ? 38.479 -23.932 29.160 1.00 64.52 218 LYS F O 1
ATOM 10034 N N . THR F 1 243 ? 37.994 -22.034 30.260 1.00 50.30 219 THR F N 1
ATOM 10035 C CA . THR F 1 243 ? 37.068 -21.573 29.221 1.00 42.04 219 THR F CA 1
ATOM 10036 C C . THR F 1 243 ? 37.748 -20.557 28.310 1.00 36.58 219 THR F C 1
ATOM 10037 O O . THR F 1 243 ? 37.529 -20.550 27.099 1.00 56.54 219 THR F O 1
ATOM 10041 N N . PHE F 1 244 ? 38.565 -19.693 28.902 1.00 50.32 220 PHE F N 1
ATOM 10042 C CA . PHE F 1 244 ? 39.354 -18.731 28.140 1.00 60.70 220 PHE F CA 1
ATOM 10043 C C . PHE F 1 244 ? 40.607 -19.397 27.565 1.00 61.07 220 PHE F C 1
ATOM 10044 O O . PHE F 1 244 ? 41.292 -18.825 26.715 1.00 62.17 220 PHE F O 1
ATOM 10052 N N . LYS F 1 245 ? 40.890 -20.608 28.045 1.00 54.53 221 LYS F N 1
ATOM 10053 C CA . LYS F 1 245 ? 41.983 -21.441 27.539 1.00 51.89 221 LYS F CA 1
ATOM 10054 C C . LYS F 1 245 ? 43.350 -20.760 27.573 1.00 68.56 221 LYS F C 1
ATOM 10055 O O . LYS F 1 245 ? 43.986 -20.560 26.537 1.00 71.70 221 LYS F O 1
ATOM 10061 N N . ILE F 1 246 ? 43.794 -20.409 28.775 1.00 48.35 222 ILE F N 1
ATOM 10062 C CA . ILE F 1 246 ? 45.116 -19.829 28.962 1.00 36.94 222 ILE F CA 1
ATOM 10063 C C . ILE F 1 246 ? 45.901 -20.615 30.009 1.00 55.05 222 ILE F C 1
ATOM 10064 O O . ILE F 1 246 ? 47.109 -20.824 29.878 1.00 62.54 222 ILE F O 1
ATOM 10070 N N . SER G 1 22 ? -27.029 -50.472 4.090 1.00 53.79 -2 SER G N 1
ATOM 10071 C CA . SER G 1 22 ? -25.811 -51.190 4.439 1.00 54.33 -2 SER G CA 1
ATOM 10072 C C . SER G 1 22 ? -24.665 -50.217 4.647 1.00 70.01 -2 SER G C 1
ATOM 10073 O O . SER G 1 22 ? -24.655 -49.124 4.080 1.00 80.83 -2 SER G O 1
ATOM 10076 N N . ASN G 1 23 ? -23.694 -50.624 5.457 1.00 82.94 -1 ASN G N 1
ATOM 10077 C CA . ASN G 1 23 ? -22.503 -49.820 5.693 1.00 76.02 -1 ASN G CA 1
ATOM 10078 C C . ASN G 1 23 ? -21.479 -50.037 4.582 1.00 77.54 -1 ASN G C 1
ATOM 10079 O O . ASN G 1 23 ? -20.339 -49.572 4.668 1.00 38.42 -1 ASN G O 1
ATOM 10084 N N . ALA G 1 24 ? -21.901 -50.747 3.538 1.00 98.69 0 ALA G N 1
ATOM 10085 C CA . ALA G 1 24 ? -21.031 -51.100 2.422 1.00 73.04 0 ALA G CA 1
ATOM 10086 C C . ALA G 1 24 ? -20.576 -49.882 1.632 1.00 67.95 0 ALA G C 1
ATOM 10087 O O . ALA G 1 24 ? -21.377 -49.221 0.972 1.00 67.51 0 ALA G O 1
ATOM 10089 N N . MET G 1 25 ? -19.281 -49.597 1.707 1.00 71.76 1 MET G N 1
ATOM 10090 C CA . MET G 1 25 ? -18.686 -48.512 0.940 1.00 67.29 1 MET G CA 1
ATOM 10091 C C . MET G 1 25 ? -17.298 -48.904 0.455 1.00 57.29 1 MET G C 1
ATOM 10092 O O . MET G 1 25 ? -16.505 -49.481 1.200 1.00 51.45 1 MET G O 1
ATOM 10097 N N . ASN G 1 26 ? -17.014 -48.596 -0.804 1.00 59.94 2 ASN G N 1
ATOM 10098 C CA . ASN G 1 26 ? -15.689 -48.820 -1.356 1.00 60.94 2 ASN G CA 1
ATOM 10099 C C . ASN G 1 26 ? -14.954 -47.496 -1.501 1.00 51.35 2 ASN G C 1
ATOM 10100 O O . ASN G 1 26 ? -15.500 -46.531 -2.035 1.00 29.23 2 ASN G O 1
ATOM 10105 N N . TYR G 1 27 ? -13.721 -47.446 -1.011 1.00 37.58 3 TYR G N 1
ATOM 10106 C CA . TYR G 1 27 ? -12.920 -46.240 -1.153 1.00 42.78 3 TYR G CA 1
ATOM 10107 C C . TYR G 1 27 ? -11.425 -46.497 -1.217 1.00 72.04 3 TYR G C 1
ATOM 10108 O O . TYR G 1 27 ? -10.930 -47.481 -0.669 1.00 94.67 3 TYR G O 1
ATOM 10117 N N . GLU G 1 28 ? -10.707 -45.606 -1.894 1.00 70.50 4 GLU G N 1
ATOM 10118 C CA . GLU G 1 28 ? -9.253 -45.663 -1.862 1.00 78.49 4 GLU G CA 1
ATOM 10119 C C . GLU G 1 28 ? -8.748 -44.745 -0.762 1.00 64.08 4 GLU G C 1
ATOM 10120 O O . GLU G 1 28 ? -9.042 -43.547 -0.755 1.00 64.02 4 GLU G O 1
ATOM 10126 N N . LEU G 1 29 ? -8.007 -45.318 0.180 1.00 54.85 5 LEU G N 1
ATOM 10127 C CA . LEU G 1 29 ? -7.433 -44.540 1.264 1.00 46.03 5 LEU G CA 1
ATOM 10128 C C . LEU G 1 29 ? -5.938 -44.375 1.045 1.00 37.14 5 LEU G C 1
ATOM 10129 O O . LEU G 1 29 ? -5.238 -45.321 0.691 1.00 45.71 5 LEU G O 1
ATOM 10134 N N . MET G 1 30 ? -5.464 -43.154 1.255 1.00 52.18 6 MET G N 1
ATOM 10135 C CA . MET G 1 30 ? -4.073 -42.801 1.042 1.00 47.59 6 MET G CA 1
ATOM 10136 C C . MET G 1 30 ? -3.420 -42.463 2.377 1.00 35.23 6 MET G C 1
ATOM 10137 O O . MET G 1 30 ? -3.750 -41.449 3.011 1.00 33.62 6 MET G O 1
ATOM 10142 N N . GLU G 1 31 ? -2.506 -43.336 2.796 1.00 38.66 7 GLU G N 1
ATOM 10143 C CA . GLU G 1 31 ? -1.762 -43.175 4.038 1.00 59.59 7 GLU G CA 1
ATOM 10144 C C . GLU G 1 31 ? -0.516 -42.329 3.786 1.00 68.00 7 GLU G C 1
ATOM 10145 O O . GLU G 1 31 ? 0.217 -42.569 2.826 1.00 81.57 7 GLU G O 1
ATOM 10151 N N . PRO G 1 32 ? -0.274 -41.330 4.648 1.00 48.43 8 PRO G N 1
ATOM 10152 C CA . PRO G 1 32 ? 0.804 -40.360 4.427 1.00 49.16 8 PRO G CA 1
ATOM 10153 C C . PRO G 1 32 ? 2.170 -40.828 4.926 1.00 46.22 8 PRO G C 1
ATOM 10154 O O . PRO G 1 32 ? 2.266 -41.841 5.619 1.00 34.66 8 PRO G O 1
ATOM 10158 N N . ALA G 1 33 ? 3.207 -40.072 4.571 1.00 44.40 9 ALA G N 1
ATOM 10159 C CA . ALA G 1 33 ? 4.589 -40.388 4.926 1.00 41.25 9 ALA G CA 1
ATOM 10160 C C . ALA G 1 33 ? 4.782 -40.566 6.428 1.00 44.63 9 ALA G C 1
ATOM 10161 O O . ALA G 1 33 ? 5.260 -41.605 6.883 1.00 59.42 9 ALA G O 1
ATOM 10163 N N . LYS G 1 34 ? 4.410 -39.548 7.194 1.00 43.33 10 LYS G N 1
ATOM 10164 C CA . LYS G 1 34 ? 4.482 -39.627 8.647 1.00 61.90 10 LYS G CA 1
ATOM 10165 C C . LYS G 1 34 ? 3.141 -40.154 9.143 1.00 73.76 10 LYS G C 1
ATOM 10166 O O . LYS G 1 34 ? 2.396 -40.787 8.394 1.00 79.19 10 LYS G O 1
ATOM 10172 N N . GLN G 1 35 ? 2.838 -39.888 10.408 1.00 66.48 11 GLN G N 1
ATOM 10173 C CA . GLN G 1 35 ? 1.603 -40.372 11.004 1.00 64.62 11 GLN G CA 1
ATOM 10174 C C . GLN G 1 35 ? 0.523 -39.308 10.855 1.00 75.43 11 GLN G C 1
ATOM 10175 O O . GLN G 1 35 ? 0.740 -38.143 11.187 1.00 90.87 11 GLN G O 1
ATOM 10181 N N . ALA G 1 36 ? -0.636 -39.718 10.350 1.00 71.98 12 ALA G N 1
ATOM 10182 C CA . ALA G 1 36 ? -1.719 -38.790 10.040 1.00 64.45 12 ALA G CA 1
ATOM 10183 C C . ALA G 1 36 ? -2.231 -38.031 11.261 1.00 61.90 12 ALA G C 1
ATOM 10184 O O . ALA G 1 36 ? -2.599 -38.628 12.271 1.00 75.96 12 ALA G O 1
ATOM 10186 N N . ARG G 1 37 ? -2.250 -36.707 11.151 1.00 40.12 13 ARG G N 1
ATOM 10187 C CA . ARG G 1 37 ? -2.763 -35.847 12.207 1.00 44.51 13 ARG G CA 1
ATOM 10188 C C . ARG G 1 37 ? -3.992 -35.110 11.682 1.00 51.90 13 ARG G C 1
ATOM 10189 O O . ARG G 1 37 ? -4.761 -34.522 12.445 1.00 49.84 13 ARG G O 1
ATOM 10197 N N . PHE G 1 38 ? -4.168 -35.160 10.365 1.00 50.93 14 PHE G N 1
ATOM 10198 C CA . PHE G 1 38 ? -5.298 -34.526 9.703 1.00 28.20 14 PHE G CA 1
ATOM 10199 C C . PHE G 1 38 ? -5.880 -35.475 8.661 1.00 26.40 14 PHE G C 1
ATOM 10200 O O . PHE G 1 38 ? -5.176 -36.333 8.134 1.00 34.43 14 PHE G O 1
ATOM 10208 N N . CYS G 1 39 ? -7.164 -35.319 8.360 1.00 30.40 15 CYS G N 1
ATOM 10209 C CA . CYS G 1 39 ? -7.818 -36.186 7.391 1.00 38.92 15 CYS G CA 1
ATOM 10210 C C . CYS G 1 39 ? -8.674 -35.395 6.411 1.00 48.89 15 CYS G C 1
ATOM 10211 O O . CYS G 1 39 ? -9.454 -34.532 6.812 1.00 47.20 15 CYS G O 1
ATOM 10214 N N . VAL G 1 40 ? -8.530 -35.692 5.125 1.00 22.50 16 VAL G N 1
ATOM 10215 C CA . VAL G 1 40 ? -9.375 -35.068 4.115 1.00 37.70 16 VAL G CA 1
ATOM 10216 C C . VAL G 1 40 ? -10.319 -36.094 3.499 1.00 36.73 16 VAL G C 1
ATOM 10217 O O . VAL G 1 40 ? -9.885 -37.005 2.792 1.00 38.81 16 VAL G O 1
ATOM 10221 N N . ILE G 1 41 ? -11.611 -35.947 3.781 1.00 45.41 17 ILE G N 1
ATOM 10222 C CA . ILE G 1 41 ? -12.612 -36.881 3.278 1.00 50.64 17 ILE G CA 1
ATOM 10223 C C . ILE G 1 41 ? -13.283 -36.335 2.022 1.00 45.52 17 ILE G C 1
ATOM 10224 O O . ILE G 1 41 ? -14.217 -35.540 2.102 1.00 38.38 17 ILE G O 1
ATOM 10229 N N . TRP G 1 42 ? -12.798 -36.776 0.865 1.00 44.04 18 TRP G N 1
ATOM 10230 C CA . TRP G 1 42 ? -13.270 -36.272 -0.422 1.00 31.58 18 TRP G CA 1
ATOM 10231 C C . TRP G 1 42 ? -14.393 -37.135 -0.988 1.00 41.47 18 TRP G C 1
ATOM 10232 O O . TRP G 1 42 ? -14.158 -38.250 -1.450 1.00 48.95 18 TRP G O 1
ATOM 10243 N N . LEU G 1 43 ? -15.608 -36.601 -0.982 1.00 34.73 19 LEU G N 1
ATOM 10244 C CA . LEU G 1 43 ? -16.787 -37.380 -1.345 1.00 31.76 19 LEU G CA 1
ATOM 10245 C C . LEU G 1 43 ? -17.105 -37.379 -2.842 1.00 44.52 19 LEU G C 1
ATOM 10246 O O . LEU G 1 43 ? -16.885 -36.389 -3.542 1.00 37.60 19 LEU G O 1
ATOM 10251 N N . HIS G 1 44 ? -17.635 -38.503 -3.317 1.00 58.17 20 HIS G N 1
ATOM 10252 C CA . HIS G 1 44 ? -17.984 -38.671 -4.723 1.00 57.73 20 HIS G CA 1
ATOM 10253 C C . HIS G 1 44 ? -19.068 -37.687 -5.156 1.00 54.57 20 HIS G C 1
ATOM 10254 O O . HIS G 1 44 ? -18.832 -36.822 -6.001 1.00 51.97 20 HIS G O 1
ATOM 10261 N N . HIS G 1 51 ? -15.690 -37.523 -12.534 1.00 50.94 27 HIS G N 1
ATOM 10262 C CA . HIS G 1 51 ? -14.286 -37.131 -12.478 1.00 66.32 27 HIS G CA 1
ATOM 10263 C C . HIS G 1 51 ? -13.579 -37.783 -11.291 1.00 86.49 27 HIS G C 1
ATOM 10264 O O . HIS G 1 51 ? -14.015 -37.641 -10.148 1.00 108.41 27 HIS G O 1
ATOM 10271 N N . ASP G 1 52 ? -12.491 -38.498 -11.563 1.00 65.93 28 ASP G N 1
ATOM 10272 C CA . ASP G 1 52 ? -11.717 -39.127 -10.498 1.00 56.51 28 ASP G CA 1
ATOM 10273 C C . ASP G 1 52 ? -10.852 -38.085 -9.807 1.00 49.15 28 ASP G C 1
ATOM 10274 O O . ASP G 1 52 ? -10.152 -37.315 -10.462 1.00 66.66 28 ASP G O 1
ATOM 10279 N N . PHE G 1 53 ? -10.901 -38.065 -8.480 1.00 38.08 29 PHE G N 1
ATOM 10280 C CA . PHE G 1 53 ? -10.197 -37.046 -7.714 1.00 43.67 29 PHE G CA 1
ATOM 10281 C C . PHE G 1 53 ? -9.043 -37.591 -6.887 1.00 55.70 29 PHE G C 1
ATOM 10282 O O . PHE G 1 53 ? -8.415 -36.850 -6.136 1.00 75.84 29 PHE G O 1
ATOM 10290 N N . VAL G 1 54 ? -8.762 -38.882 -7.023 1.00 44.75 30 VAL G N 1
ATOM 10291 C CA . VAL G 1 54 ? -7.674 -39.499 -6.276 1.00 21.48 30 VAL G CA 1
ATOM 10292 C C . VAL G 1 54 ? -6.351 -38.862 -6.681 1.00 37.82 30 VAL G C 1
ATOM 10293 O O . VAL G 1 54 ? -5.424 -38.752 -5.876 1.00 43.39 30 VAL G O 1
ATOM 10297 N N . ASP G 1 55 ? -6.290 -38.417 -7.931 1.00 35.30 31 ASP G N 1
ATOM 10298 C CA . ASP G 1 55 ? -5.085 -37.824 -8.498 1.00 24.72 31 ASP G CA 1
ATOM 10299 C C . ASP G 1 55 ? -4.772 -36.450 -7.924 1.00 22.40 31 ASP G C 1
ATOM 10300 O O . ASP G 1 55 ? -3.609 -36.068 -7.820 1.00 41.70 31 ASP G O 1
ATOM 10305 N N . ILE G 1 56 ? -5.820 -35.722 -7.546 1.00 44.34 32 ILE G N 1
ATOM 10306 C CA . ILE G 1 56 ? -5.717 -34.317 -7.148 1.00 48.33 32 ILE G CA 1
ATOM 10307 C C . ILE G 1 56 ? -4.633 -34.025 -6.108 1.00 51.77 32 ILE G C 1
ATOM 10308 O O . ILE G 1 56 ? -4.166 -32.893 -5.986 1.00 85.25 32 ILE G O 1
ATOM 10313 N N . VAL G 1 57 ? -4.231 -35.056 -5.376 1.00 45.18 33 VAL G N 1
ATOM 10314 C CA . VAL G 1 57 ? -3.237 -34.921 -4.323 1.00 52.58 33 VAL G CA 1
ATOM 10315 C C . VAL G 1 57 ? -1.865 -34.492 -4.873 1.00 46.02 33 VAL G C 1
ATOM 10316 O O . VAL G 1 57 ? -1.066 -33.883 -4.163 1.00 44.20 33 VAL G O 1
ATOM 10320 N N . ASN G 1 58 ? -1.609 -34.779 -6.147 1.00 42.59 34 ASN G N 1
ATOM 10321 C CA . ASN G 1 58 ? -0.316 -34.461 -6.759 1.00 33.94 34 ASN G CA 1
ATOM 10322 C C . ASN G 1 58 ? -0.222 -33.064 -7.363 1.00 51.42 34 ASN G C 1
ATOM 10323 O O . ASN G 1 58 ? 0.795 -32.711 -7.962 1.00 46.75 34 ASN G O 1
ATOM 10328 N N . TYR G 1 59 ? -1.280 -32.276 -7.213 1.00 43.25 35 TYR G N 1
ATOM 10329 C CA . TYR G 1 59 ? -1.297 -30.918 -7.741 1.00 45.61 35 TYR G CA 1
ATOM 10330 C C . TYR G 1 59 ? -1.280 -29.891 -6.613 1.00 67.46 35 TYR G C 1
ATOM 10331 O O . TYR G 1 59 ? -1.161 -28.686 -6.851 1.00 73.78 35 TYR G O 1
ATOM 10340 N N . PHE G 1 60 ? -1.398 -30.381 -5.384 1.00 66.54 36 PHE G N 1
ATOM 10341 C CA . PHE G 1 60 ? -1.373 -29.524 -4.207 1.00 55.77 36 PHE G CA 1
ATOM 10342 C C . PHE G 1 60 ? 0.045 -29.032 -3.930 1.00 64.33 36 PHE G C 1
ATOM 10343 O O . PHE G 1 60 ? 1.007 -29.532 -4.514 1.00 66.27 36 PHE G O 1
ATOM 10351 N N . ASP G 1 61 ? 0.172 -28.052 -3.040 1.00 74.98 37 ASP G N 1
ATOM 10352 C CA . ASP G 1 61 ? 1.474 -27.463 -2.731 1.00 59.36 37 ASP G CA 1
ATOM 10353 C C . ASP G 1 61 ? 1.854 -27.586 -1.253 1.00 49.89 37 ASP G C 1
ATOM 10354 O O . ASP G 1 61 ? 2.982 -27.278 -0.872 1.00 64.33 37 ASP G O 1
ATOM 10359 N N . VAL G 1 62 ? 0.913 -28.037 -0.429 1.00 45.71 38 VAL G N 1
ATOM 10360 C CA . VAL G 1 62 ? 1.161 -28.213 1.000 1.00 53.66 38 VAL G CA 1
ATOM 10361 C C . VAL G 1 62 ? 2.096 -29.387 1.257 1.00 62.09 38 VAL G C 1
ATOM 10362 O O . VAL G 1 62 ? 2.194 -30.303 0.441 1.00 56.95 38 VAL G O 1
ATOM 10366 N N . SER G 1 63 ? 2.780 -29.355 2.396 1.00 75.36 39 SER G N 1
ATOM 10367 C CA . SER G 1 63 ? 3.555 -30.498 2.853 1.00 92.11 39 SER G CA 1
ATOM 10368 C C . SER G 1 63 ? 2.602 -31.612 3.268 1.00 101.14 39 SER G C 1
ATOM 10369 O O . SER G 1 63 ? 1.946 -31.528 4.307 1.00 109.99 39 SER G O 1
ATOM 10372 N N . LEU G 1 64 ? 2.522 -32.651 2.445 1.00 86.83 40 LEU G N 1
ATOM 10373 C CA . LEU G 1 64 ? 1.607 -33.756 2.698 1.00 74.12 40 LEU G CA 1
ATOM 10374 C C . LEU G 1 64 ? 2.325 -34.932 3.352 1.00 56.39 40 LEU G C 1
ATOM 10375 O O . LEU G 1 64 ? 2.739 -35.876 2.678 1.00 47.93 40 LEU G O 1
ATOM 10380 N N . ASP G 1 65 ? 2.464 -34.864 4.672 1.00 36.79 41 ASP G N 1
ATOM 10381 C CA . ASP G 1 65 ? 3.189 -35.879 5.421 1.00 31.55 41 ASP G CA 1
ATOM 10382 C C . ASP G 1 65 ? 2.355 -36.455 6.558 1.00 32.55 41 ASP G C 1
ATOM 10383 O O . ASP G 1 65 ? 2.543 -37.603 6.952 1.00 31.26 41 ASP G O 1
ATOM 10388 N N . GLU G 1 66 ? 1.435 -35.657 7.086 1.00 55.24 42 GLU G N 1
ATOM 10389 C CA . GLU G 1 66 ? 0.624 -36.092 8.214 1.00 67.13 42 GLU G CA 1
ATOM 10390 C C . GLU G 1 66 ? -0.857 -36.051 7.873 1.00 89.41 42 GLU G C 1
ATOM 10391 O O . GLU G 1 66 ? -1.692 -35.840 8.753 1.00 114.48 42 GLU G O 1
ATOM 10397 N N . ILE G 1 67 ? -1.188 -36.241 6.601 1.00 72.27 43 ILE G N 1
ATOM 10398 C CA . ILE G 1 67 ? -2.586 -36.175 6.186 1.00 71.60 43 ILE G CA 1
ATOM 10399 C C . ILE G 1 67 ? -3.070 -37.450 5.496 1.00 65.25 43 ILE G C 1
ATOM 10400 O O . ILE G 1 67 ? -2.545 -37.848 4.456 1.00 72.26 43 ILE G O 1
ATOM 10405 N N . ARG G 1 68 ? -4.076 -38.082 6.092 1.00 43.99 44 ARG G N 1
ATOM 10406 C CA . ARG G 1 68 ? -4.741 -39.229 5.491 1.00 47.26 44 ARG G CA 1
ATOM 10407 C C . ARG G 1 68 ? -5.804 -38.749 4.516 1.00 59.24 44 ARG G C 1
ATOM 10408 O O . ARG G 1 68 ? -6.607 -37.875 4.848 1.00 79.90 44 ARG G O 1
ATOM 10416 N N . PHE G 1 69 ? -5.817 -39.315 3.314 1.00 57.24 45 PHE G N 1
ATOM 10417 C CA . PHE G 1 69 ? -6.817 -38.905 2.332 1.00 47.50 45 PHE G CA 1
ATOM 10418 C C . PHE G 1 69 ? -7.801 -40.018 2.030 1.00 42.48 45 PHE G C 1
ATOM 10419 O O . PHE G 1 69 ? -7.409 -41.099 1.605 1.00 52.64 45 PHE G O 1
ATOM 10427 N N . ILE G 1 70 ? -9.085 -39.759 2.239 1.00 44.70 46 ILE G N 1
ATOM 10428 C CA . ILE G 1 70 ? -10.084 -40.791 1.976 1.00 62.47 46 ILE G CA 1
ATOM 10429 C C . ILE G 1 70 ? -10.943 -40.467 0.758 1.00 63.78 46 ILE G C 1
ATOM 10430 O O . ILE G 1 70 ? -11.583 -39.415 0.692 1.00 32.55 46 ILE G O 1
ATOM 10435 N N . PHE G 1 71 ? -10.939 -41.382 -0.209 1.00 69.53 47 PHE G N 1
ATOM 10436 C CA . PHE G 1 71 ? -11.654 -41.178 -1.463 1.00 54.56 47 PHE G CA 1
ATOM 10437 C C . PHE G 1 71 ? -12.714 -42.245 -1.714 1.00 48.30 47 PHE G C 1
ATOM 10438 O O . PHE G 1 71 ? -12.431 -43.263 -2.352 1.00 22.60 47 PHE G O 1
ATOM 10446 N N . PRO G 1 72 ? -13.933 -42.018 -1.193 1.00 53.92 48 PRO G N 1
ATOM 10447 C CA . PRO G 1 72 ? -15.102 -42.848 -1.489 1.00 40.20 48 PRO G CA 1
ATOM 10448 C C . PRO G 1 72 ? -15.358 -42.955 -2.981 1.00 33.17 48 PRO G C 1
ATOM 10449 O O . PRO G 1 72 ? -15.049 -42.028 -3.726 1.00 31.27 48 PRO G O 1
ATOM 10453 N N . HIS G 1 73 ? -15.902 -44.090 -3.404 1.00 47.33 49 HIS G N 1
ATOM 10454 C CA . HIS G 1 73 ? -16.269 -44.293 -4.798 1.00 50.98 49 HIS G CA 1
ATOM 10455 C C . HIS G 1 73 ? -17.773 -44.110 -4.959 1.00 49.45 49 HIS G C 1
ATOM 10456 O O . HIS G 1 73 ? -18.442 -43.612 -4.053 1.00 44.23 49 HIS G O 1
ATOM 10463 N N . ALA G 1 74 ? -18.297 -44.520 -6.110 1.00 33.50 50 ALA G N 1
ATOM 10464 C CA . ALA G 1 74 ? -19.710 -44.335 -6.430 1.00 31.19 50 ALA G CA 1
ATOM 10465 C C . ALA G 1 74 ? -20.649 -44.999 -5.422 1.00 36.25 50 ALA G C 1
ATOM 10466 O O . ALA G 1 74 ? -20.249 -45.887 -4.669 1.00 58.23 50 ALA G O 1
ATOM 10468 N N . ILE G 1 77 ? -27.753 -52.519 -1.778 1.00 112.24 53 ILE G N 1
ATOM 10469 C CA . ILE G 1 77 ? -27.176 -53.594 -2.576 1.00 105.96 53 ILE G CA 1
ATOM 10470 C C . ILE G 1 77 ? -27.522 -53.419 -4.049 1.00 74.18 53 ILE G C 1
ATOM 10471 O O . ILE G 1 77 ? -28.651 -53.688 -4.456 1.00 69.04 53 ILE G O 1
ATOM 10476 N N . PRO G 1 78 ? -26.548 -52.969 -4.856 1.00 79.08 54 PRO G N 1
ATOM 10477 C CA . PRO G 1 78 ? -26.765 -52.766 -6.294 1.00 102.06 54 PRO G CA 1
ATOM 10478 C C . PRO G 1 78 ? -27.057 -54.073 -7.033 1.00 117.89 54 PRO G C 1
ATOM 10479 O O . PRO G 1 78 ? -27.548 -54.044 -8.163 1.00 111.38 54 PRO G O 1
ATOM 10483 N N . VAL G 1 79 ? -26.760 -55.202 -6.396 1.00 105.25 55 VAL G N 1
ATOM 10484 C CA . VAL G 1 79 ? -27.003 -56.510 -6.993 1.00 84.44 55 VAL G CA 1
ATOM 10485 C C . VAL G 1 79 ? -28.490 -56.855 -7.018 1.00 93.87 55 VAL G C 1
ATOM 10486 O O . VAL G 1 79 ? -29.036 -57.202 -8.066 1.00 104.88 55 VAL G O 1
ATOM 10490 N N . THR G 1 80 ? -29.140 -56.765 -5.861 1.00 76.74 56 THR G N 1
ATOM 10491 C CA . THR G 1 80 ? -30.579 -56.975 -5.783 1.00 59.08 56 THR G CA 1
ATOM 10492 C C . THR G 1 80 ? -31.285 -55.874 -6.560 1.00 74.61 56 THR G C 1
ATOM 10493 O O . THR G 1 80 ? -32.225 -56.131 -7.311 1.00 85.58 56 THR G O 1
ATOM 10497 N N . ILE G 1 81 ? -30.820 -54.643 -6.372 1.00 68.88 57 ILE G N 1
ATOM 10498 C CA . ILE G 1 81 ? -31.358 -53.500 -7.094 1.00 41.40 57 ILE G CA 1
ATOM 10499 C C . ILE G 1 81 ? -30.681 -53.363 -8.447 1.00 31.37 57 ILE G C 1
ATOM 10500 O O . ILE G 1 81 ? -30.972 -54.122 -9.369 1.00 58.61 57 ILE G O 1
ATOM 10505 N N . GLY G 1 84 ? -29.579 -54.211 -12.404 1.00 64.59 60 GLY G N 1
ATOM 10506 C CA . GLY G 1 84 ? -30.932 -54.660 -12.715 1.00 81.84 60 GLY G CA 1
ATOM 10507 C C . GLY G 1 84 ? -31.923 -53.534 -12.430 1.00 70.92 60 GLY G C 1
ATOM 10508 O O . GLY G 1 84 ? -33.135 -53.694 -12.572 1.00 48.07 60 GLY G O 1
ATOM 10509 N N . MET G 1 85 ? -31.390 -52.382 -12.034 1.00 91.05 61 MET G N 1
ATOM 10510 C CA . MET G 1 85 ? -32.212 -51.197 -11.820 1.00 96.65 61 MET G CA 1
ATOM 10511 C C . MET G 1 85 ? -32.358 -50.404 -13.115 1.00 80.01 61 MET G C 1
ATOM 10512 O O . MET G 1 85 ? -33.271 -49.591 -13.255 1.00 40.72 61 MET G O 1
ATOM 10515 N N . GLN G 1 86 ? -31.467 -50.664 -14.069 1.00 97.74 62 GLN G N 1
ATOM 10516 C CA . GLN G 1 86 ? -31.479 -49.960 -15.350 1.00 103.91 62 GLN G CA 1
ATOM 10517 C C . GLN G 1 86 ? -32.622 -50.428 -16.247 1.00 99.66 62 GLN G C 1
ATOM 10518 O O . GLN G 1 86 ? -32.686 -50.070 -17.422 1.00 85.54 62 GLN G O 1
ATOM 10524 N N . MET G 1 87 ? -33.511 -51.241 -15.688 1.00 100.22 63 MET G N 1
ATOM 10525 C CA . MET G 1 87 ? -34.700 -51.689 -16.393 1.00 86.46 63 MET G CA 1
ATOM 10526 C C . MET G 1 87 ? -35.878 -50.828 -15.978 1.00 77.84 63 MET G C 1
ATOM 10527 O O . MET G 1 87 ? -36.899 -50.793 -16.657 1.00 54.96 63 MET G O 1
ATOM 10532 N N . ARG G 1 88 ? -35.726 -50.130 -14.857 1.00 81.83 64 ARG G N 1
ATOM 10533 C CA . ARG G 1 88 ? -36.846 -49.449 -14.218 1.00 87.56 64 ARG G CA 1
ATOM 10534 C C . ARG G 1 88 ? -36.782 -47.930 -14.339 1.00 76.29 64 ARG G C 1
ATOM 10535 O O . ARG G 1 88 ? -37.527 -47.330 -15.113 1.00 86.08 64 ARG G O 1
ATOM 10543 N N . ALA G 1 89 ? -35.890 -47.318 -13.568 1.00 82.62 65 ALA G N 1
ATOM 10544 C CA . ALA G 1 89 ? -35.812 -45.863 -13.470 1.00 71.93 65 ALA G CA 1
ATOM 10545 C C . ALA G 1 89 ? -35.447 -45.179 -14.786 1.00 58.33 65 ALA G C 1
ATOM 10546 O O . ALA G 1 89 ? -35.149 -45.837 -15.786 1.00 58.43 65 ALA G O 1
ATOM 10548 N N . TRP G 1 90 ? -35.481 -43.850 -14.770 1.00 33.78 66 TRP G N 1
ATOM 10549 C CA . TRP G 1 90 ? -35.105 -43.054 -15.929 1.00 17.86 66 TRP G CA 1
ATOM 10550 C C . TRP G 1 90 ? -33.652 -43.288 -16.310 1.00 41.76 66 TRP G C 1
ATOM 10551 O O . TRP G 1 90 ? -32.811 -43.561 -15.456 1.00 72.28 66 TRP G O 1
ATOM 10562 N N . TYR G 1 91 ? -33.364 -43.170 -17.600 1.00 26.53 67 TYR G N 1
ATOM 10563 C CA . TYR G 1 91 ? -31.990 -43.057 -18.071 1.00 43.15 67 TYR G CA 1
ATOM 10564 C C . TYR G 1 91 ? -31.433 -41.729 -17.564 1.00 71.99 67 TYR G C 1
ATOM 10565 O O . TYR G 1 91 ? -30.220 -41.536 -17.478 1.00 65.35 67 TYR G O 1
ATOM 10574 N N . ASP G 1 92 ? -32.347 -40.821 -17.231 1.00 92.37 68 ASP G N 1
ATOM 10575 C CA . ASP G 1 92 ? -32.034 -39.425 -16.962 1.00 81.02 68 ASP G CA 1
ATOM 10576 C C . ASP G 1 92 ? -32.228 -39.093 -15.486 1.00 79.79 68 ASP G C 1
ATOM 10577 O O . ASP G 1 92 ? -32.517 -37.950 -15.134 1.00 93.10 68 ASP G O 1
ATOM 10582 N N . ILE G 1 93 ? -32.071 -40.090 -14.622 1.00 58.99 69 ILE G N 1
ATOM 10583 C CA . ILE G 1 93 ? -32.320 -39.898 -13.198 1.00 31.86 69 ILE G CA 1
ATOM 10584 C C . ILE G 1 93 ? -31.045 -39.516 -12.449 1.00 66.60 69 ILE G C 1
ATOM 10585 O O . ILE G 1 93 ? -31.101 -38.989 -11.337 1.00 85.16 69 ILE G O 1
ATOM 10590 N N . LYS G 1 94 ? -29.897 -39.773 -13.069 1.00 61.16 70 LYS G N 1
ATOM 10591 C CA . LYS G 1 94 ? -28.611 -39.452 -12.459 1.00 57.50 70 LYS G CA 1
ATOM 10592 C C . LYS G 1 94 ? -28.105 -38.090 -12.919 1.00 63.66 70 LYS G C 1
ATOM 10593 O O . LYS G 1 94 ? -27.395 -37.401 -12.187 1.00 81.47 70 LYS G O 1
ATOM 10599 N N . VAL G 1 104 ? -38.382 -33.560 -7.889 1.00 30.99 80 VAL G N 1
ATOM 10600 C CA . VAL G 1 104 ? -37.662 -33.404 -6.632 1.00 35.21 80 VAL G CA 1
ATOM 10601 C C . VAL G 1 104 ? -36.415 -34.276 -6.617 1.00 47.28 80 VAL G C 1
ATOM 10602 O O . VAL G 1 104 ? -36.066 -34.904 -7.617 1.00 39.02 80 VAL G O 1
ATOM 10606 N N . VAL G 1 105 ? -35.753 -34.313 -5.467 1.00 69.27 81 VAL G N 1
ATOM 10607 C CA . VAL G 1 105 ? -34.514 -35.053 -5.304 1.00 54.10 81 VAL G CA 1
ATOM 10608 C C . VAL G 1 105 ? -34.695 -36.151 -4.263 1.00 75.52 81 VAL G C 1
ATOM 10609 O O . VAL G 1 105 ? -35.723 -36.212 -3.588 1.00 78.01 81 VAL G O 1
ATOM 10613 N N . ASP G 1 106 ? -33.693 -37.016 -4.138 1.00 87.49 82 ASP G N 1
ATOM 10614 C CA . ASP G 1 106 ? -33.733 -38.110 -3.171 1.00 70.18 82 ASP G CA 1
ATOM 10615 C C . ASP G 1 106 ? -33.241 -37.644 -1.802 1.00 70.29 82 ASP G C 1
ATOM 10616 O O . ASP G 1 106 ? -32.041 -37.664 -1.521 1.00 52.48 82 ASP G O 1
ATOM 10621 N N . VAL G 1 107 ? -34.180 -37.234 -0.952 1.00 50.15 83 VAL G N 1
ATOM 10622 C CA . VAL G 1 107 ? -33.849 -36.641 0.342 1.00 46.90 83 VAL G CA 1
ATOM 10623 C C . VAL G 1 107 ? -33.311 -37.655 1.352 1.00 73.45 83 VAL G C 1
ATOM 10624 O O . VAL G 1 107 ? -32.306 -37.398 2.015 1.00 99.60 83 VAL G O 1
ATOM 10628 N N . GLU G 1 108 ? -33.974 -38.801 1.477 1.00 73.05 84 GLU G N 1
ATOM 10629 C CA . GLU G 1 108 ? -33.481 -39.855 2.360 1.00 49.51 84 GLU G CA 1
ATOM 10630 C C . GLU G 1 108 ? -32.202 -40.463 1.791 1.00 27.32 84 GLU G C 1
ATOM 10631 O O . GLU G 1 108 ? -31.347 -40.943 2.534 1.00 21.88 84 GLU G O 1
ATOM 10637 N N . GLY G 1 109 ? -32.072 -40.425 0.468 1.00 46.28 85 GLY G N 1
ATOM 10638 C CA . GLY G 1 109 ? -30.859 -40.868 -0.198 1.00 61.02 85 GLY G CA 1
ATOM 10639 C C . GLY G 1 109 ? -29.713 -39.904 0.037 1.00 50.82 85 GLY G C 1
ATOM 10640 O O . GLY G 1 109 ? -28.544 -40.246 -0.144 1.00 22.71 85 GLY G O 1
ATOM 10641 N N . ILE G 1 110 ? -30.058 -38.683 0.428 1.00 59.39 86 ILE G N 1
ATOM 10642 C CA . ILE G 1 110 ? -29.071 -37.722 0.892 1.00 57.69 86 ILE G CA 1
ATOM 10643 C C . ILE G 1 110 ? -28.749 -38.031 2.347 1.00 59.96 86 ILE G C 1
ATOM 10644 O O . ILE G 1 110 ? -27.592 -37.986 2.756 1.00 61.93 86 ILE G O 1
ATOM 10649 N N . ASN G 1 111 ? -29.783 -38.374 3.114 1.00 65.53 87 ASN G N 1
ATOM 10650 C CA . ASN G 1 111 ? -29.630 -38.741 4.520 1.00 57.01 87 ASN G CA 1
ATOM 10651 C C . ASN G 1 111 ? -28.802 -40.007 4.720 1.00 56.01 87 ASN G C 1
ATOM 10652 O O . ASN G 1 111 ? -28.117 -40.156 5.732 1.00 59.91 87 ASN G O 1
ATOM 10657 N N . SER G 1 112 ? -28.879 -40.923 3.760 1.00 52.94 88 SER G N 1
ATOM 10658 C CA . SER G 1 112 ? -28.089 -42.148 3.814 1.00 28.80 88 SER G CA 1
ATOM 10659 C C . SER G 1 112 ? -26.684 -41.874 3.292 1.00 33.07 88 SER G C 1
ATOM 10660 O O . SER G 1 112 ? -25.747 -42.621 3.580 1.00 28.41 88 SER G O 1
ATOM 10663 N N . SER G 1 113 ? -26.551 -40.798 2.520 1.00 45.62 89 SER G N 1
ATOM 10664 C CA . SER G 1 113 ? -25.253 -40.353 2.025 1.00 55.89 89 SER G CA 1
ATOM 10665 C C . SER G 1 113 ? -24.475 -39.650 3.130 1.00 71.16 89 SER G C 1
ATOM 10666 O O . SER G 1 113 ? -23.247 -39.582 3.084 1.00 78.71 89 SER G O 1
ATOM 10669 N N . ILE G 1 114 ? -25.194 -39.130 4.119 1.00 50.69 90 ILE G N 1
ATOM 10670 C CA . ILE G 1 114 ? -24.569 -38.433 5.237 1.00 20.84 90 ILE G CA 1
ATOM 10671 C C . ILE G 1 114 ? -23.796 -39.401 6.127 1.00 28.12 90 ILE G C 1
ATOM 10672 O O . ILE G 1 114 ? -23.022 -38.984 6.989 1.00 38.87 90 ILE G O 1
ATOM 10677 N N . LYS G 1 116 ? -23.353 -41.908 5.200 1.00 65.17 92 LYS G N 1
ATOM 10678 C CA . LYS G 1 116 ? -22.501 -42.454 6.250 1.00 59.01 92 LYS G CA 1
ATOM 10679 C C . LYS G 1 116 ? -21.089 -41.883 6.167 1.00 53.29 92 LYS G C 1
ATOM 10680 O O . LYS G 1 116 ? -20.106 -42.604 6.344 1.00 36.65 92 LYS G O 1
ATOM 10686 N N . VAL G 1 117 ? -20.995 -40.586 5.897 1.00 36.91 93 VAL G N 1
ATOM 10687 C CA . VAL G 1 117 ? -19.751 -39.940 5.795 1.00 34.08 93 VAL G CA 1
ATOM 10688 C C . VAL G 1 117 ? -19.495 -39.850 7.262 1.00 56.68 93 VAL G C 1
ATOM 10689 O O . VAL G 1 117 ? -18.373 -39.875 7.683 1.00 90.89 93 VAL G O 1
ATOM 10693 N N . ASN G 1 118 ? -20.567 -39.803 8.055 1.00 39.99 94 ASN G N 1
ATOM 10694 C CA . ASN G 1 118 ? -20.468 -39.743 9.505 1.00 37.25 94 ASN G CA 1
ATOM 10695 C C . ASN G 1 118 ? -19.864 -41.010 10.096 1.00 42.25 94 ASN G C 1
ATOM 10696 O O . ASN G 1 118 ? -19.169 -40.951 11.101 1.00 46.01 94 ASN G O 1
ATOM 10701 N N . LYS G 1 119 ? -20.127 -42.153 9.468 1.00 23.56 95 LYS G N 1
ATOM 10702 C CA . LYS G 1 119 ? -19.563 -43.415 9.927 1.00 19.24 95 LYS G CA 1
ATOM 10703 C C . LYS G 1 119 ? -18.084 -43.464 9.584 1.00 44.26 95 LYS G C 1
ATOM 10704 O O . LYS G 1 119 ? -17.280 -44.057 10.307 1.00 50.75 95 LYS G O 1
ATOM 10710 N N . LEU G 1 120 ? -17.733 -42.836 8.468 1.00 17.68 96 LEU G N 1
ATOM 10711 C CA . LEU G 1 120 ? -16.341 -42.700 8.070 1.00 28.04 96 LEU G CA 1
ATOM 10712 C C . LEU G 1 120 ? -15.594 -41.837 9.090 1.00 38.83 96 LEU G C 1
ATOM 10713 O O . LEU G 1 120 ? -14.528 -42.221 9.584 1.00 47.09 96 LEU G O 1
ATOM 10718 N N . ILE G 1 121 ? -16.167 -40.676 9.400 1.00 42.55 97 ILE G N 1
ATOM 10719 C CA . ILE G 1 121 ? -15.627 -39.767 10.409 1.00 48.77 97 ILE G CA 1
ATOM 10720 C C . ILE G 1 121 ? -15.477 -40.488 11.738 1.00 53.87 97 ILE G C 1
ATOM 10721 O O . ILE G 1 121 ? -14.460 -40.355 12.408 1.00 77.20 97 ILE G O 1
ATOM 10726 N N . ASP G 1 122 ? -16.504 -41.250 12.105 1.00 47.16 98 ASP G N 1
ATOM 10727 C CA . ASP G 1 122 ? -16.489 -42.069 13.311 1.00 33.02 98 ASP G CA 1
ATOM 10728 C C . ASP G 1 122 ? -15.271 -42.979 13.309 1.00 37.07 98 ASP G C 1
ATOM 10729 O O . ASP G 1 122 ? -14.515 -43.026 14.281 1.00 57.44 98 ASP G O 1
ATOM 10734 N N . SER G 1 123 ? -15.092 -43.694 12.202 1.00 31.72 99 SER G N 1
ATOM 10735 C CA . SER G 1 123 ? -13.968 -44.610 12.039 1.00 40.21 99 SER G CA 1
ATOM 10736 C C . SER G 1 123 ? -12.633 -43.903 12.222 1.00 43.35 99 SER G C 1
ATOM 10737 O O . SER G 1 123 ? -11.698 -44.464 12.800 1.00 54.38 99 SER G O 1
ATOM 10740 N N . GLN G 1 124 ? -12.546 -42.672 11.729 1.00 38.17 100 GLN G N 1
ATOM 10741 C CA . GLN G 1 124 ? -11.306 -41.911 11.832 1.00 35.10 100 GLN G CA 1
ATOM 10742 C C . GLN G 1 124 ? -11.045 -41.455 13.263 1.00 35.66 100 GLN G C 1
ATOM 10743 O O . GLN G 1 124 ? -9.927 -41.565 13.763 1.00 48.64 100 GLN G O 1
ATOM 10749 N N . VAL G 1 125 ? -12.085 -40.940 13.910 1.00 53.04 101 VAL G N 1
ATOM 10750 C CA . VAL G 1 125 ? -11.999 -40.477 15.291 1.00 66.76 101 VAL G CA 1
ATOM 10751 C C . VAL G 1 125 ? -11.615 -41.636 16.206 1.00 49.04 101 VAL G C 1
ATOM 10752 O O . VAL G 1 125 ? -10.915 -41.451 17.204 1.00 31.73 101 VAL G O 1
ATOM 10756 N N . ASN G 1 126 ? -12.065 -42.834 15.847 1.00 62.74 102 ASN G N 1
ATOM 10757 C CA . ASN G 1 126 ? -11.696 -44.039 16.581 1.00 57.19 102 ASN G CA 1
ATOM 10758 C C . ASN G 1 126 ? -10.272 -44.491 16.275 1.00 57.99 102 ASN G C 1
ATOM 10759 O O . ASN G 1 126 ? -9.586 -45.029 17.146 1.00 68.27 102 ASN G O 1
ATOM 10764 N N . GLN G 1 127 ? -9.830 -44.271 15.039 1.00 44.23 103 GLN G N 1
ATOM 10765 C CA . GLN G 1 127 ? -8.468 -44.623 14.640 1.00 37.51 103 GLN G CA 1
ATOM 10766 C C . GLN G 1 127 ? -7.427 -43.724 15.303 1.00 42.11 103 GLN G C 1
ATOM 10767 O O . GLN G 1 127 ? -6.274 -44.121 15.472 1.00 65.15 103 GLN G O 1
ATOM 10773 N N . GLY G 1 128 ? -7.831 -42.512 15.674 1.00 39.58 104 GLY G N 1
ATOM 10774 C CA . GLY G 1 128 ? -6.985 -41.657 16.487 1.00 21.85 104 GLY G CA 1
ATOM 10775 C C . GLY G 1 128 ? -6.546 -40.343 15.875 1.00 39.48 104 GLY G C 1
ATOM 10776 O O . GLY G 1 128 ? -5.378 -39.968 15.981 1.00 39.91 104 GLY G O 1
ATOM 10777 N N . ILE G 1 129 ? -7.480 -39.644 15.237 1.00 57.65 105 ILE G N 1
ATOM 10778 C CA . ILE G 1 129 ? -7.234 -38.288 14.754 1.00 59.05 105 ILE G CA 1
ATOM 10779 C C . ILE G 1 129 ? -8.348 -37.348 15.219 1.00 47.66 105 ILE G C 1
ATOM 10780 O O . ILE G 1 129 ? -9.482 -37.776 15.434 1.00 36.04 105 ILE G O 1
ATOM 10785 N N . ALA G 1 130 ? -8.016 -36.070 15.377 1.00 34.06 106 ALA G N 1
ATOM 10786 C CA . ALA G 1 130 ? -8.961 -35.089 15.901 1.00 46.63 106 ALA G CA 1
ATOM 10787 C C . ALA G 1 130 ? -10.157 -34.867 14.978 1.00 57.31 106 ALA G C 1
ATOM 10788 O O . ALA G 1 130 ? -10.025 -34.895 13.757 1.00 42.74 106 ALA G O 1
ATOM 10790 N N . SER G 1 131 ? -11.324 -34.642 15.576 1.00 62.14 107 SER G N 1
ATOM 10791 C CA . SER G 1 131 ? -12.544 -34.388 14.817 1.00 41.92 107 SER G CA 1
ATOM 10792 C C . SER G 1 131 ? -12.558 -32.986 14.222 1.00 31.46 107 SER G C 1
ATOM 10793 O O . SER G 1 131 ? -13.260 -32.728 13.246 1.00 18.93 107 SER G O 1
ATOM 10796 N N . GLU G 1 132 ? -11.790 -32.081 14.819 1.00 43.82 108 GLU G N 1
ATOM 10797 C CA . GLU G 1 132 ? -11.665 -30.725 14.301 1.00 35.61 108 GLU G CA 1
ATOM 10798 C C . GLU G 1 132 ? -10.454 -30.641 13.383 1.00 41.81 108 GLU G C 1
ATOM 10799 O O . GLU G 1 132 ? -10.039 -29.557 12.979 1.00 36.97 108 GLU G O 1
ATOM 10805 N N . ASN G 1 133 ? -9.887 -31.800 13.066 1.00 53.85 109 ASN G N 1
ATOM 10806 C CA . ASN G 1 133 ? -8.760 -31.882 12.147 1.00 67.04 109 ASN G CA 1
ATOM 10807 C C . ASN G 1 133 ? -9.135 -32.629 10.877 1.00 66.08 109 ASN G C 1
ATOM 10808 O O . ASN G 1 133 ? -8.305 -32.830 9.992 1.00 74.02 109 ASN G O 1
ATOM 10813 N N . ILE G 1 134 ? -10.395 -33.041 10.796 1.00 37.27 110 ILE G N 1
ATOM 10814 C CA . ILE G 1 134 ? -10.889 -33.753 9.628 1.00 32.45 110 ILE G CA 1
ATOM 10815 C C . ILE G 1 134 ? -11.592 -32.792 8.674 1.00 37.08 110 ILE G C 1
ATOM 10816 O O . ILE G 1 134 ? -12.428 -31.991 9.092 1.00 61.54 110 ILE G O 1
ATOM 10821 N N . ILE G 1 135 ? -11.241 -32.869 7.394 1.00 26.38 111 ILE G N 1
ATOM 10822 C CA . ILE G 1 135 ? -11.876 -32.042 6.376 1.00 20.59 111 ILE G CA 1
ATOM 10823 C C . ILE G 1 135 ? -12.798 -32.854 5.469 1.00 26.77 111 ILE G C 1
ATOM 10824 O O . ILE G 1 135 ? -12.377 -33.841 4.863 1.00 57.27 111 ILE G O 1
ATOM 10829 N N . LEU G 1 136 ? -14.060 -32.439 5.391 1.00 31.82 112 LEU G N 1
ATOM 10830 C CA . LEU G 1 136 ? -14.997 -33.011 4.431 1.00 37.94 112 LEU G CA 1
ATOM 10831 C C . LEU G 1 136 ? -14.982 -32.178 3.149 1.00 32.47 112 LEU G C 1
ATOM 10832 O O . LEU G 1 136 ? -15.020 -30.948 3.199 1.00 12.89 112 LEU G O 1
ATOM 10837 N N . ALA G 1 137 ? -14.928 -32.849 2.004 1.00 35.68 113 ALA G N 1
ATOM 10838 C CA . ALA G 1 137 ? -14.818 -32.160 0.725 1.00 23.00 113 ALA G CA 1
ATOM 10839 C C . ALA G 1 137 ? -15.621 -32.861 -0.367 1.00 23.19 113 ALA G C 1
ATOM 10840 O O . ALA G 1 137 ? -16.128 -33.962 -0.165 1.00 56.14 113 ALA G O 1
ATOM 10842 N N . GLY G 1 138 ? -15.735 -32.214 -1.523 1.00 43.51 114 GLY G N 1
ATOM 10843 C CA . GLY G 1 138 ? -16.445 -32.794 -2.648 1.00 53.98 114 GLY G CA 1
ATOM 10844 C C . GLY G 1 138 ? -16.660 -31.831 -3.800 1.00 47.15 114 GLY G C 1
ATOM 10845 O O . GLY G 1 138 ? -16.612 -30.615 -3.625 1.00 45.33 114 GLY G O 1
ATOM 10846 N N . PHE G 1 139 ? -16.895 -32.385 -4.984 1.00 31.14 115 PHE G N 1
ATOM 10847 C CA . PHE G 1 139 ? -17.181 -31.593 -6.175 1.00 20.94 115 PHE G CA 1
ATOM 10848 C C . PHE G 1 139 ? -18.530 -32.000 -6.757 1.00 33.02 115 PHE G C 1
ATOM 10849 O O . PHE G 1 139 ? -18.881 -33.180 -6.755 1.00 34.73 115 PHE G O 1
ATOM 10857 N N . SER G 1 140 ? -19.279 -31.014 -7.248 1.00 32.75 116 SER G N 1
ATOM 10858 C CA . SER G 1 140 ? -20.597 -31.241 -7.843 1.00 24.62 116 SER G CA 1
ATOM 10859 C C . SER G 1 140 ? -21.515 -32.047 -6.921 1.00 20.39 116 SER G C 1
ATOM 10860 O O . SER G 1 140 ? -22.045 -31.519 -5.945 1.00 26.84 116 SER G O 1
ATOM 10863 N N . GLN G 1 141 ? -21.682 -33.331 -7.225 1.00 54.24 117 GLN G N 1
ATOM 10864 C CA . GLN G 1 141 ? -22.632 -34.177 -6.504 1.00 52.07 117 GLN G CA 1
ATOM 10865 C C . GLN G 1 141 ? -22.102 -34.615 -5.141 1.00 48.26 117 GLN G C 1
ATOM 10866 O O . GLN G 1 141 ? -22.844 -35.156 -4.322 1.00 40.07 117 GLN G O 1
ATOM 10872 N N . GLY G 1 142 ? -20.817 -34.373 -4.903 1.00 56.56 118 GLY G N 1
ATOM 10873 C CA . GLY G 1 142 ? -20.201 -34.701 -3.631 1.00 47.41 118 GLY G CA 1
ATOM 10874 C C . GLY G 1 142 ? -20.183 -33.516 -2.684 1.00 35.60 118 GLY G C 1
ATOM 10875 O O . GLY G 1 142 ? -20.216 -33.685 -1.460 1.00 69.75 118 GLY G O 1
ATOM 10876 N N . GLY G 1 143 ? -20.136 -32.314 -3.252 1.00 9.37 119 GLY G N 1
ATOM 10877 C CA . GLY G 1 143 ? -20.136 -31.097 -2.466 1.00 7.53 119 GLY G CA 1
ATOM 10878 C C . GLY G 1 143 ? -21.365 -31.000 -1.582 1.00 58.57 119 GLY G C 1
ATOM 10879 O O . GLY G 1 143 ? -21.307 -30.484 -0.460 1.00 63.69 119 GLY G O 1
ATOM 10880 N N . ILE G 1 144 ? -22.477 -31.515 -2.098 1.00 54.06 120 ILE G N 1
ATOM 10881 C CA . ILE G 1 144 ? -23.758 -31.472 -1.405 1.00 53.30 120 ILE G CA 1
ATOM 10882 C C . ILE G 1 144 ? -23.670 -32.160 -0.055 1.00 41.11 120 ILE G C 1
ATOM 10883 O O . ILE G 1 144 ? -23.900 -31.546 0.991 1.00 32.68 120 ILE G O 1
ATOM 10888 N N . ILE G 1 145 ? -23.332 -33.444 -0.098 1.00 51.28 121 ILE G N 1
ATOM 10889 C CA . ILE G 1 145 ? -23.230 -34.265 1.100 1.00 60.95 121 ILE G CA 1
ATOM 10890 C C . ILE G 1 145 ? -22.078 -33.795 1.980 1.00 51.71 121 ILE G C 1
ATOM 10891 O O . ILE G 1 145 ? -22.162 -33.857 3.210 1.00 38.55 121 ILE G O 1
ATOM 10896 N N . ALA G 1 146 ? -21.010 -33.317 1.346 1.00 42.94 122 ALA G N 1
ATOM 10897 C CA . ALA G 1 146 ? -19.858 -32.798 2.078 1.00 34.93 122 ALA G CA 1
ATOM 10898 C C . ALA G 1 146 ? -20.227 -31.600 2.945 1.00 43.67 122 ALA G C 1
ATOM 10899 O O . ALA G 1 146 ? -19.691 -31.427 4.039 1.00 59.40 122 ALA G O 1
ATOM 10901 N N . THR G 1 147 ? -21.146 -30.775 2.455 1.00 50.57 123 THR G N 1
ATOM 10902 C CA . THR G 1 147 ? -21.567 -29.596 3.204 1.00 52.48 123 THR G CA 1
ATOM 10903 C C . THR G 1 147 ? -22.670 -29.924 4.210 1.00 67.37 123 THR G C 1
ATOM 10904 O O . THR G 1 147 ? -22.591 -29.534 5.379 1.00 85.26 123 THR G O 1
ATOM 10908 N N . TYR G 1 148 ? -23.690 -30.646 3.756 1.00 46.14 124 TYR G N 1
ATOM 10909 C CA . TYR G 1 148 ? -24.797 -31.033 4.627 1.00 32.34 124 TYR G CA 1
ATOM 10910 C C . TYR G 1 148 ? -24.333 -31.831 5.844 1.00 26.08 124 TYR G C 1
ATOM 10911 O O . TYR G 1 148 ? -24.804 -31.599 6.958 1.00 29.83 124 TYR G O 1
ATOM 10920 N N . THR G 1 149 ? -23.402 -32.758 5.628 1.00 31.57 125 THR G N 1
ATOM 10921 C CA . THR G 1 149 ? -22.858 -33.563 6.720 1.00 49.19 125 THR G CA 1
ATOM 10922 C C . THR G 1 149 ? -22.224 -32.692 7.798 1.00 43.61 125 THR G C 1
ATOM 10923 O O . THR G 1 149 ? -22.437 -32.902 8.990 1.00 46.44 125 THR G O 1
ATOM 10927 N N . ALA G 1 150 ? -21.447 -31.708 7.364 1.00 26.02 126 ALA G N 1
ATOM 10928 C CA . ALA G 1 150 ? -20.740 -30.829 8.281 1.00 35.13 126 ALA G CA 1
ATOM 10929 C C . ALA G 1 150 ? -21.682 -29.877 9.011 1.00 39.23 126 ALA G C 1
ATOM 10930 O O . ALA G 1 150 ? -21.524 -29.636 10.208 1.00 50.12 126 ALA G O 1
ATOM 10932 N N . ILE G 1 151 ? -22.661 -29.338 8.293 1.00 34.14 127 ILE G N 1
ATOM 10933 C CA . ILE G 1 151 ? -23.576 -28.364 8.881 1.00 43.85 127 ILE G CA 1
ATOM 10934 C C . ILE G 1 151 ? -24.697 -29.029 9.677 1.00 59.61 127 ILE G C 1
ATOM 10935 O O . ILE G 1 151 ? -25.491 -28.356 10.337 1.00 43.42 127 ILE G O 1
ATOM 10940 N N . THR G 1 152 ? -24.757 -30.355 9.610 1.00 85.74 128 THR G N 1
ATOM 10941 C CA . THR G 1 152 ? -25.704 -31.113 10.417 1.00 74.51 128 THR G CA 1
ATOM 10942 C C . THR G 1 152 ? -24.972 -32.018 11.400 1.00 76.32 128 THR G C 1
ATOM 10943 O O . THR G 1 152 ? -25.601 -32.685 12.223 1.00 81.93 128 THR G O 1
ATOM 10947 N N . SER G 1 153 ? -23.644 -32.042 11.304 1.00 54.09 129 SER G N 1
ATOM 10948 C CA . SER G 1 153 ? -22.826 -32.816 12.227 1.00 49.62 129 SER G CA 1
ATOM 10949 C C . SER G 1 153 ? -23.097 -32.344 13.638 1.00 65.03 129 SER G C 1
ATOM 10950 O O . SER G 1 153 ? -23.375 -31.171 13.855 1.00 35.03 129 SER G O 1
ATOM 10953 N N . GLN G 1 154 ? -23.029 -33.267 14.588 1.00 86.77 130 GLN G N 1
ATOM 10954 C CA . GLN G 1 154 ? -23.268 -32.949 15.987 1.00 80.83 130 GLN G CA 1
ATOM 10955 C C . GLN G 1 154 ? -21.953 -32.619 16.672 1.00 86.67 130 GLN G C 1
ATOM 10956 O O . GLN G 1 154 ? -21.935 -32.070 17.774 1.00 99.96 130 GLN G O 1
ATOM 10962 N N . ARG G 1 155 ? -20.851 -32.957 16.011 1.00 71.23 131 ARG G N 1
ATOM 10963 C CA . ARG G 1 155 ? -19.529 -32.736 16.582 1.00 66.05 131 ARG G CA 1
ATOM 10964 C C . ARG G 1 155 ? -18.694 -31.751 15.769 1.00 60.20 131 ARG G C 1
ATOM 10965 O O . ARG G 1 155 ? -19.006 -31.448 14.616 1.00 57.94 131 ARG G O 1
ATOM 10973 N N . LYS G 1 156 ? -17.628 -31.262 16.391 1.00 58.99 132 LYS G N 1
ATOM 10974 C CA . LYS G 1 156 ? -16.754 -30.269 15.785 1.00 58.72 132 LYS G CA 1
ATOM 10975 C C . LYS G 1 156 ? -16.038 -30.841 14.571 1.00 57.01 132 LYS G C 1
ATOM 10976 O O . LYS G 1 156 ? -15.556 -31.973 14.600 1.00 56.97 132 LYS G O 1
ATOM 10982 N N . LEU G 1 157 ? -15.979 -30.052 13.503 1.00 68.13 133 LEU G N 1
ATOM 10983 C CA . LEU G 1 157 ? -15.229 -30.422 12.309 1.00 59.11 133 LEU G CA 1
ATOM 10984 C C . LEU G 1 157 ? -14.209 -29.337 11.981 1.00 31.60 133 LEU G C 1
ATOM 10985 O O . LEU G 1 157 ? -14.253 -28.252 12.558 1.00 26.22 133 LEU G O 1
ATOM 10990 N N . GLY G 1 158 ? -13.298 -29.626 11.055 1.00 39.63 134 GLY G N 1
ATOM 10991 C CA . GLY G 1 158 ? -12.163 -28.750 10.819 1.00 51.51 134 GLY G CA 1
ATOM 10992 C C . GLY G 1 158 ? -12.013 -28.088 9.460 1.00 44.77 134 GLY G C 1
ATOM 10993 O O . GLY G 1 158 ? -11.017 -27.406 9.218 1.00 28.44 134 GLY G O 1
ATOM 10994 N N . GLY G 1 159 ? -12.981 -28.273 8.569 1.00 28.65 135 GLY G N 1
ATOM 10995 C CA . GLY G 1 159 ? -12.907 -27.634 7.266 1.00 14.54 135 GLY G CA 1
ATOM 10996 C C . GLY G 1 159 ? -13.910 -28.119 6.238 1.00 40.53 135 GLY G C 1
ATOM 10997 O O . GLY G 1 159 ? -14.271 -29.294 6.213 1.00 57.77 135 GLY G O 1
ATOM 10998 N N . ILE G 1 160 ? -14.360 -27.200 5.386 1.00 39.89 136 ILE G N 1
ATOM 10999 C CA . ILE G 1 160 ? -15.294 -27.518 4.309 1.00 39.93 136 ILE G CA 1
ATOM 11000 C C . ILE G 1 160 ? -14.807 -26.925 2.987 1.00 51.73 136 ILE G C 1
ATOM 11001 O O . ILE G 1 160 ? -14.409 -25.762 2.930 1.00 79.16 136 ILE G O 1
ATOM 11006 N N . MET G 1 161 ? -14.834 -27.727 1.927 1.00 32.89 137 MET G N 1
ATOM 11007 C CA . MET G 1 161 ? -14.449 -27.254 0.602 1.00 18.94 137 MET G CA 1
ATOM 11008 C C . MET G 1 161 ? -15.460 -27.671 -0.460 1.00 28.13 137 MET G C 1
ATOM 11009 O O . MET G 1 161 ? -15.329 -28.733 -1.068 1.00 63.07 137 MET G O 1
ATOM 11014 N N . ALA G 1 162 ? -16.464 -26.828 -0.684 1.00 34.82 138 ALA G N 1
ATOM 11015 C CA . ALA G 1 162 ? -17.511 -27.123 -1.659 1.00 30.54 138 ALA G CA 1
ATOM 11016 C C . ALA G 1 162 ? -17.168 -26.569 -3.035 1.00 20.69 138 ALA G C 1
ATOM 11017 O O . ALA G 1 162 ? -17.154 -25.356 -3.234 1.00 51.60 138 ALA G O 1
ATOM 11019 N N . LEU G 1 163 ? -16.905 -27.460 -3.986 1.00 14.08 139 LEU G N 1
ATOM 11020 C CA . LEU G 1 163 ? -16.539 -27.046 -5.338 1.00 27.82 139 LEU G CA 1
ATOM 11021 C C . LEU G 1 163 ? -17.720 -27.155 -6.297 1.00 23.69 139 LEU G C 1
ATOM 11022 O O . LEU G 1 163 ? -18.187 -28.256 -6.584 1.00 40.41 139 LEU G O 1
ATOM 11027 N N . SER G 1 164 ? -18.187 -26.009 -6.790 1.00 12.55 140 SER G N 1
ATOM 11028 C CA . SER G 1 164 ? -19.298 -25.944 -7.740 1.00 18.19 140 SER G CA 1
ATOM 11029 C C . SER G 1 164 ? -20.523 -26.719 -7.266 1.00 28.53 140 SER G C 1
ATOM 11030 O O . SER G 1 164 ? -20.921 -27.704 -7.885 1.00 32.61 140 SER G O 1
ATOM 11033 N N . THR G 1 165 ? -21.120 -26.259 -6.170 1.00 60.77 141 THR G N 1
ATOM 11034 C CA . THR G 1 165 ? -22.200 -26.994 -5.521 1.00 68.00 141 THR G CA 1
ATOM 11035 C C . THR G 1 165 ? -23.442 -26.130 -5.314 1.00 65.27 141 THR G C 1
ATOM 11036 O O . THR G 1 165 ? -23.348 -24.904 -5.242 1.00 66.74 141 THR G O 1
ATOM 11040 N N . TYR G 1 166 ? -24.602 -26.776 -5.221 1.00 62.61 142 TYR G N 1
ATOM 11041 C CA . TYR G 1 166 ? -25.841 -26.092 -4.866 1.00 80.94 142 TYR G CA 1
ATOM 11042 C C . TYR G 1 166 ? -26.460 -26.691 -3.602 1.00 99.40 142 TYR G C 1
ATOM 11043 O O . TYR G 1 166 ? -25.981 -27.701 -3.087 1.00 109.69 142 TYR G O 1
ATOM 11052 N N . LEU G 1 167 ? -27.524 -26.063 -3.110 1.00 105.96 143 LEU G N 1
ATOM 11053 C CA . LEU G 1 167 ? -28.094 -26.418 -1.813 1.00 94.76 143 LEU G CA 1
ATOM 11054 C C . LEU G 1 167 ? -29.578 -26.776 -1.906 1.00 86.98 143 LEU G C 1
ATOM 11055 O O . LEU G 1 167 ? -30.437 -25.918 -1.709 1.00 99.29 143 LEU G O 1
ATOM 11060 N N . PRO G 1 168 ? -29.884 -28.054 -2.191 1.00 64.46 144 PRO G N 1
ATOM 11061 C CA . PRO G 1 168 ? -31.271 -28.496 -2.363 1.00 63.50 144 PRO G CA 1
ATOM 11062 C C . PRO G 1 168 ? -31.944 -28.863 -1.042 1.00 95.89 144 PRO G C 1
ATOM 11063 O O . PRO G 1 168 ? -31.264 -29.288 -0.106 1.00 115.12 144 PRO G O 1
ATOM 11067 N N . ALA G 1 169 ? -33.265 -28.695 -0.984 1.00 103.02 145 ALA G N 1
ATOM 11068 C CA . ALA G 1 169 ? -34.062 -29.016 0.203 1.00 103.05 145 ALA G CA 1
ATOM 11069 C C . ALA G 1 169 ? -33.576 -28.290 1.458 1.00 83.99 145 ALA G C 1
ATOM 11070 O O . ALA G 1 169 ? -33.183 -28.920 2.441 1.00 94.18 145 ALA G O 1
ATOM 11072 N N . TRP G 1 170 ? -33.620 -26.962 1.419 1.00 55.45 146 TRP G N 1
ATOM 11073 C CA . TRP G 1 170 ? -33.059 -26.136 2.486 1.00 83.35 146 TRP G CA 1
ATOM 11074 C C . TRP G 1 170 ? -33.987 -25.986 3.699 1.00 92.03 146 TRP G C 1
ATOM 11075 O O . TRP G 1 170 ? -33.528 -25.693 4.804 1.00 90.24 146 TRP G O 1
ATOM 11086 N N . ASP G 1 171 ? -35.285 -26.197 3.497 1.00 91.90 147 ASP G N 1
ATOM 11087 C CA . ASP G 1 171 ? -36.259 -26.009 4.573 1.00 100.39 147 ASP G CA 1
ATOM 11088 C C . ASP G 1 171 ? -36.468 -27.254 5.437 1.00 94.00 147 ASP G C 1
ATOM 11089 O O . ASP G 1 171 ? -37.289 -27.247 6.356 1.00 83.91 147 ASP G O 1
ATOM 11094 N N . ASN G 1 172 ? -35.724 -28.317 5.144 1.00 104.10 148 ASN G N 1
ATOM 11095 C CA . ASN G 1 172 ? -35.815 -29.550 5.922 1.00 97.17 148 ASN G CA 1
ATOM 11096 C C . ASN G 1 172 ? -35.021 -29.483 7.224 1.00 86.48 148 ASN G C 1
ATOM 11097 O O . ASN G 1 172 ? -34.543 -30.501 7.725 1.00 75.23 148 ASN G O 1
ATOM 11102 N N . LYS G 1 174 ? -33.226 -26.863 7.304 1.00 105.45 150 LYS G N 1
ATOM 11103 C CA . LYS G 1 174 ? -32.863 -25.812 8.247 1.00 99.50 150 LYS G CA 1
ATOM 11104 C C . LYS G 1 174 ? -33.185 -26.226 9.678 1.00 87.03 150 LYS G C 1
ATOM 11105 O O . LYS G 1 174 ? -32.881 -25.499 10.625 1.00 69.48 150 LYS G O 1
ATOM 11109 N N . GLY G 1 175 ? -33.796 -27.398 9.827 1.00 76.24 151 GLY G N 1
ATOM 11110 C CA . GLY G 1 175 ? -34.237 -27.870 11.127 1.00 62.47 151 GLY G CA 1
ATOM 11111 C C . GLY G 1 175 ? -33.292 -28.849 11.796 1.00 59.13 151 GLY G C 1
ATOM 11112 O O . GLY G 1 175 ? -33.451 -29.164 12.976 1.00 69.94 151 GLY G O 1
ATOM 11113 N N . LYS G 1 176 ? -32.303 -29.330 11.050 1.00 49.06 152 LYS G N 1
ATOM 11114 C CA . LYS G 1 176 ? -31.375 -30.325 11.578 1.00 65.26 152 LYS G CA 1
ATOM 11115 C C . LYS G 1 176 ? -29.960 -29.772 11.707 1.00 60.98 152 LYS G C 1
ATOM 11116 O O . LYS G 1 176 ? -29.016 -30.517 11.978 1.00 52.13 152 LYS G O 1
ATOM 11122 N N . ILE G 1 177 ? -29.822 -28.463 11.519 1.00 56.53 153 ILE G N 1
ATOM 11123 C CA . ILE G 1 177 ? -28.523 -27.808 11.620 1.00 64.04 153 ILE G CA 1
ATOM 11124 C C . ILE G 1 177 ? -28.052 -27.705 13.069 1.00 62.39 153 ILE G C 1
ATOM 11125 O O . ILE G 1 177 ? -28.820 -27.338 13.958 1.00 67.37 153 ILE G O 1
ATOM 11130 N N . THR G 1 178 ? -26.788 -28.043 13.303 1.00 61.54 154 THR G N 1
ATOM 11131 C CA . THR G 1 178 ? -26.198 -27.888 14.626 1.00 58.43 154 THR G CA 1
ATOM 11132 C C . THR G 1 178 ? -25.461 -26.559 14.685 1.00 54.27 154 THR G C 1
ATOM 11133 O O . THR G 1 178 ? -25.368 -25.851 13.681 1.00 34.91 154 THR G O 1
ATOM 11137 N N . SER G 1 179 ? -24.929 -26.227 15.857 1.00 65.86 155 SER G N 1
ATOM 11138 C CA . SER G 1 179 ? -24.251 -24.951 16.051 1.00 72.36 155 SER G CA 1
ATOM 11139 C C . SER G 1 179 ? -22.745 -25.120 16.223 1.00 69.24 155 SER G C 1
ATOM 11140 O O . SER G 1 179 ? -21.991 -24.154 16.109 1.00 67.35 155 SER G O 1
ATOM 11143 N N . ILE G 1 180 ? -22.311 -26.349 16.487 1.00 60.04 156 ILE G N 1
ATOM 11144 C CA . ILE G 1 180 ? -20.909 -26.616 16.802 1.00 68.69 156 ILE G CA 1
ATOM 11145 C C . ILE G 1 180 ? -19.956 -26.414 15.625 1.00 76.68 156 ILE G C 1
ATOM 11146 O O . ILE G 1 180 ? -18.742 -26.332 15.811 1.00 75.17 156 ILE G O 1
ATOM 11151 N N . ASN G 1 181 ? -20.507 -26.336 14.417 1.00 90.13 157 ASN G N 1
ATOM 11152 C CA . ASN G 1 181 ? -19.687 -26.158 13.223 1.00 86.54 157 ASN G CA 1
ATOM 11153 C C . ASN G 1 181 ? -19.859 -24.794 12.557 1.00 87.88 157 ASN G C 1
ATOM 11154 O O . ASN G 1 181 ? -19.332 -24.556 11.471 1.00 76.97 157 ASN G O 1
ATOM 11159 N N . LYS G 1 182 ? -20.600 -23.903 13.205 1.00 89.18 158 LYS G N 1
ATOM 11160 C CA . LYS G 1 182 ? -20.692 -22.528 12.736 1.00 70.17 158 LYS G CA 1
ATOM 11161 C C . LYS G 1 182 ? -19.410 -21.804 13.122 1.00 69.15 158 LYS G C 1
ATOM 11162 O O . LYS G 1 182 ? -18.953 -21.901 14.263 1.00 46.00 158 LYS G O 1
ATOM 11168 N N . GLY G 1 183 ? -18.823 -21.099 12.159 1.00 72.48 159 GLY G N 1
ATOM 11169 C CA . GLY G 1 183 ? -17.531 -20.468 12.351 1.00 64.26 159 GLY G CA 1
ATOM 11170 C C . GLY G 1 183 ? -16.418 -21.270 11.700 1.00 79.53 159 GLY G C 1
ATOM 11171 O O . GLY G 1 183 ? -15.365 -20.725 11.367 1.00 100.25 159 GLY G O 1
ATOM 11172 N N . LEU G 1 184 ? -16.654 -22.569 11.523 1.00 51.66 160 LEU G N 1
ATOM 11173 C CA . LEU G 1 184 ? -15.698 -23.459 10.866 1.00 59.56 160 LEU G CA 1
ATOM 11174 C C . LEU G 1 184 ? -15.346 -22.975 9.462 1.00 50.64 160 LEU G C 1
ATOM 11175 O O . LEU G 1 184 ? -16.221 -22.521 8.721 1.00 32.20 160 LEU G O 1
ATOM 11179 N N . PRO G 1 185 ? -14.056 -23.063 9.100 1.00 36.90 161 PRO G N 1
ATOM 11180 C CA . PRO G 1 185 ? -13.572 -22.643 7.780 1.00 28.06 161 PRO G CA 1
ATOM 11181 C C . PRO G 1 185 ? -14.293 -23.356 6.640 1.00 40.36 161 PRO G C 1
ATOM 11182 O O . PRO G 1 185 ? -14.102 -24.552 6.427 1.00 34.98 161 PRO G O 1
ATOM 11186 N N . ILE G 1 186 ? -15.126 -22.612 5.922 1.00 39.53 162 ILE G N 1
ATOM 11187 C CA . ILE G 1 186 ? -15.825 -23.134 4.759 1.00 13.28 162 ILE G CA 1
ATOM 11188 C C . ILE G 1 186 ? -15.321 -22.428 3.515 1.00 20.65 162 ILE G C 1
ATOM 11189 O O . ILE G 1 186 ? -15.173 -21.207 3.507 1.00 34.98 162 ILE G O 1
ATOM 11194 N N . LEU G 1 187 ? -15.055 -23.195 2.466 1.00 17.70 163 LEU G N 1
ATOM 11195 C CA . LEU G 1 187 ? -14.668 -22.623 1.185 1.00 24.09 163 LEU G CA 1
ATOM 11196 C C . LEU G 1 187 ? -15.632 -23.071 0.097 1.00 27.50 163 LEU G C 1
ATOM 11197 O O . LEU G 1 187 ? -16.031 -24.231 0.052 1.00 43.04 163 LEU G O 1
ATOM 11202 N N . VAL G 1 188 ? -16.015 -22.145 -0.773 1.00 42.81 164 VAL G N 1
ATOM 11203 C CA . VAL G 1 188 ? -16.870 -22.484 -1.899 1.00 34.44 164 VAL G CA 1
ATOM 11204 C C . VAL G 1 188 ? -16.230 -22.045 -3.209 1.00 50.12 164 VAL G C 1
ATOM 11205 O O . VAL G 1 188 ? -15.789 -20.905 -3.343 1.00 40.74 164 VAL G O 1
ATOM 11209 N N . CYS G 1 189 ? -16.172 -22.967 -4.165 1.00 59.03 165 CYS G N 1
ATOM 11210 C CA . CYS G 1 189 ? -15.684 -22.672 -5.505 1.00 36.99 165 CYS G CA 1
ATOM 11211 C C . CYS G 1 189 ? -16.842 -22.851 -6.471 1.00 19.72 165 CYS G C 1
ATOM 11212 O O . CYS G 1 189 ? -17.718 -23.677 -6.228 1.00 27.72 165 CYS G O 1
ATOM 11215 N N . HIS G 1 190 ? -16.856 -22.079 -7.555 1.00 32.23 166 HIS G N 1
ATOM 11216 C CA . HIS G 1 190 ? -17.910 -22.207 -8.564 1.00 26.74 166 HIS G CA 1
ATOM 11217 C C . HIS G 1 190 ? -17.551 -21.545 -9.893 1.00 18.63 166 HIS G C 1
ATOM 11218 O O . HIS G 1 190 ? -17.005 -20.449 -9.924 1.00 33.77 166 HIS G O 1
ATOM 11225 N N . GLY G 1 191 ? -17.870 -22.218 -10.992 1.00 56.87 167 GLY G N 1
ATOM 11226 C CA . GLY G 1 191 ? -17.598 -21.682 -12.313 1.00 82.03 167 GLY G CA 1
ATOM 11227 C C . GLY G 1 191 ? -18.723 -20.792 -12.803 1.00 96.69 167 GLY G C 1
ATOM 11228 O O . GLY G 1 191 ? -19.872 -20.960 -12.395 1.00 112.65 167 GLY G O 1
ATOM 11229 N N . THR G 1 192 ? -18.395 -19.847 -13.680 1.00 97.66 168 THR G N 1
ATOM 11230 C CA . THR G 1 192 ? -19.387 -18.896 -14.180 1.00 101.64 168 THR G CA 1
ATOM 11231 C C . THR G 1 192 ? -20.013 -19.349 -15.502 1.00 91.42 168 THR G C 1
ATOM 11232 O O . THR G 1 192 ? -21.102 -18.903 -15.863 1.00 91.88 168 THR G O 1
ATOM 11236 N N . ASP G 1 193 ? -19.323 -20.234 -16.216 1.00 78.11 169 ASP G N 1
ATOM 11237 C CA . ASP G 1 193 ? -19.881 -20.852 -17.416 1.00 69.87 169 ASP G CA 1
ATOM 11238 C C . ASP G 1 193 ? -20.397 -22.250 -17.087 1.00 59.33 169 ASP G C 1
ATOM 11239 O O . ASP G 1 193 ? -20.700 -23.045 -17.979 1.00 24.97 169 ASP G O 1
ATOM 11244 N N . ASP G 1 194 ? -20.478 -22.538 -15.792 1.00 76.88 170 ASP G N 1
ATOM 11245 C CA . ASP G 1 194 ? -21.071 -23.772 -15.302 1.00 81.37 170 ASP G CA 1
ATOM 11246 C C . ASP G 1 194 ? -22.557 -23.738 -15.618 1.00 81.97 170 ASP G C 1
ATOM 11247 O O . ASP G 1 194 ? -23.344 -23.175 -14.860 1.00 99.76 170 ASP G O 1
ATOM 11252 N N . GLN G 1 195 ? -22.941 -24.329 -16.743 1.00 58.29 171 GLN G N 1
ATOM 11253 C CA . GLN G 1 195 ? -24.340 -24.309 -17.157 1.00 55.57 171 GLN G CA 1
ATOM 11254 C C . GLN G 1 195 ? -25.095 -25.556 -16.710 1.00 33.70 171 GLN G C 1
ATOM 11255 O O . GLN G 1 195 ? -26.322 -25.609 -16.787 1.00 24.42 171 GLN G O 1
ATOM 11261 N N . VAL G 1 196 ? -24.355 -26.554 -16.240 1.00 39.60 172 VAL G N 1
ATOM 11262 C CA . VAL G 1 196 ? -24.959 -27.701 -15.580 1.00 54.34 172 VAL G CA 1
ATOM 11263 C C . VAL G 1 196 ? -25.508 -27.222 -14.244 1.00 78.46 172 VAL G C 1
ATOM 11264 O O . VAL G 1 196 ? -26.637 -27.540 -13.866 1.00 94.80 172 VAL G O 1
ATOM 11268 N N . LEU G 1 197 ? -24.692 -26.445 -13.537 1.00 64.33 173 LEU G N 1
ATOM 11269 C CA . LEU G 1 197 ? -25.101 -25.810 -12.292 1.00 52.82 173 LEU G CA 1
ATOM 11270 C C . LEU G 1 197 ? -24.816 -24.311 -12.371 1.00 36.98 173 LEU G C 1
ATOM 11271 O O . LEU G 1 197 ? -23.675 -23.884 -12.188 1.00 18.37 173 LEU G O 1
ATOM 11276 N N . PRO G 1 198 ? -25.851 -23.509 -12.666 1.00 44.16 174 PRO G N 1
ATOM 11277 C CA . PRO G 1 198 ? -25.704 -22.050 -12.760 1.00 46.15 174 PRO G CA 1
ATOM 11278 C C . PRO G 1 198 ? -25.065 -21.468 -11.505 1.00 52.01 174 PRO G C 1
ATOM 11279 O O . PRO G 1 198 ? -25.429 -21.860 -10.399 1.00 64.47 174 PRO G O 1
ATOM 11283 N N . GLU G 1 199 ? -24.125 -20.545 -11.685 1.00 50.49 175 GLU G N 1
ATOM 11284 C CA . GLU G 1 199 ? -23.327 -20.014 -10.582 1.00 23.80 175 GLU G CA 1
ATOM 11285 C C . GLU G 1 199 ? -24.188 -19.396 -9.486 1.00 26.68 175 GLU G C 1
ATOM 11286 O O . GLU G 1 199 ? -23.768 -19.294 -8.333 1.00 47.03 175 GLU G O 1
ATOM 11292 N N . VAL G 1 200 ? -25.402 -18.997 -9.852 1.00 45.50 176 VAL G N 1
ATOM 11293 C CA . VAL G 1 200 ? -26.356 -18.462 -8.893 1.00 36.10 176 VAL G CA 1
ATOM 11294 C C . VAL G 1 200 ? -26.710 -19.497 -7.829 1.00 45.53 176 VAL G C 1
ATOM 11295 O O . VAL G 1 200 ? -27.170 -19.147 -6.747 1.00 64.20 176 VAL G O 1
ATOM 11299 N N . LEU G 1 201 ? -26.499 -20.772 -8.144 1.00 33.85 177 LEU G N 1
ATOM 11300 C CA . LEU G 1 201 ? -26.728 -21.843 -7.185 1.00 26.16 177 LEU G CA 1
ATOM 11301 C C . LEU G 1 201 ? -25.629 -21.855 -6.130 1.00 28.82 177 LEU G C 1
ATOM 11302 O O . LEU G 1 201 ? -25.870 -22.187 -4.970 1.00 17.62 177 LEU G O 1
ATOM 11307 N N . GLY G 1 202 ? -24.420 -21.492 -6.543 1.00 46.96 178 GLY G N 1
ATOM 11308 C CA . GLY G 1 202 ? -23.289 -21.419 -5.637 1.00 41.99 178 GLY G CA 1
ATOM 11309 C C . GLY G 1 202 ? -23.312 -20.156 -4.806 1.00 48.46 178 GLY G C 1
ATOM 11310 O O . GLY G 1 202 ? -22.957 -20.172 -3.625 1.00 62.97 178 GLY G O 1
ATOM 11311 N N . HIS G 1 203 ? -23.726 -19.054 -5.424 1.00 23.08 179 HIS G N 1
ATOM 11312 C CA . HIS G 1 203 ? -23.934 -17.820 -4.678 1.00 25.24 179 HIS G CA 1
ATOM 11313 C C . HIS G 1 203 ? -25.084 -17.960 -3.685 1.00 37.83 179 HIS G C 1
ATOM 11314 O O . HIS G 1 203 ? -25.003 -17.464 -2.563 1.00 69.53 179 HIS G O 1
ATOM 11321 N N . ASP G 1 204 ? -26.148 -18.644 -4.095 1.00 27.71 180 ASP G N 1
ATOM 11322 C CA . ASP G 1 204 ? -27.244 -18.968 -3.187 1.00 35.37 180 ASP G CA 1
ATOM 11323 C C . ASP G 1 204 ? -26.769 -19.852 -2.035 1.00 24.87 180 ASP G C 1
ATOM 11324 O O . ASP G 1 204 ? -27.103 -19.611 -0.877 1.00 28.66 180 ASP G O 1
ATOM 11329 N N . LEU G 1 205 ? -26.003 -20.885 -2.371 1.00 50.97 181 LEU G N 1
ATOM 11330 C CA . LEU G 1 205 ? -25.410 -21.769 -1.376 1.00 64.70 181 LEU G CA 1
ATOM 11331 C C . LEU G 1 205 ? -24.652 -20.956 -0.333 1.00 88.53 181 LEU G C 1
ATOM 11332 O O . LEU G 1 205 ? -24.893 -21.088 0.874 1.00 121.90 181 LEU G O 1
ATOM 11337 N N . SER G 1 206 ? -23.751 -20.102 -0.814 1.00 51.04 182 SER G N 1
ATOM 11338 C CA . SER G 1 206 ? -22.970 -19.228 0.054 1.00 18.68 182 SER G CA 1
ATOM 11339 C C . SER G 1 206 ? -23.857 -18.360 0.936 1.00 19.77 182 SER G C 1
ATOM 11340 O O . SER G 1 206 ? -23.661 -18.296 2.144 1.00 33.55 182 SER G O 1
ATOM 11343 N N . ASP G 1 207 ? -24.834 -17.699 0.323 1.00 25.50 183 ASP G N 1
ATOM 11344 C CA . ASP G 1 207 ? -25.717 -16.784 1.038 1.00 40.66 183 ASP G CA 1
ATOM 11345 C C . ASP G 1 207 ? -26.501 -17.476 2.149 1.00 51.47 183 ASP G C 1
ATOM 11346 O O . ASP G 1 207 ? -26.650 -16.932 3.246 1.00 48.25 183 ASP G O 1
ATOM 11351 N N . LYS G 1 208 ? -26.994 -18.677 1.862 1.00 37.22 184 LYS G N 1
ATOM 11352 C CA . LYS G 1 208 ? -27.778 -19.433 2.832 1.00 28.62 184 LYS G CA 1
ATOM 11353 C C . LYS G 1 208 ? -26.911 -20.025 3.937 1.00 29.03 184 LYS G C 1
ATOM 11354 O O . LYS G 1 208 ? -27.368 -20.210 5.065 1.00 41.45 184 LYS G O 1
ATOM 11360 N N . LEU G 1 209 ? -25.662 -20.330 3.611 1.00 36.70 185 LEU G N 1
ATOM 11361 C CA . LEU G 1 209 ? -24.740 -20.832 4.621 1.00 46.97 185 LEU G CA 1
ATOM 11362 C C . LEU G 1 209 ? -24.348 -19.711 5.571 1.00 36.02 185 LEU G C 1
ATOM 11363 O O . LEU G 1 209 ? -24.386 -19.869 6.788 1.00 51.62 185 LEU G O 1
ATOM 11368 N N . LYS G 1 210 ? -23.983 -18.573 4.992 1.00 36.74 186 LYS G N 1
ATOM 11369 C CA . LYS G 1 210 ? -23.607 -17.386 5.745 1.00 27.49 186 LYS G CA 1
ATOM 11370 C C . LYS G 1 210 ? -24.751 -16.889 6.631 1.00 58.74 186 LYS G C 1
ATOM 11371 O O . LYS G 1 210 ? -24.539 -16.538 7.795 1.00 42.95 186 LYS G O 1
ATOM 11377 N N . VAL G 1 211 ? -25.963 -16.869 6.080 1.00 68.29 187 VAL G N 1
ATOM 11378 C CA . VAL G 1 211 ? -27.127 -16.380 6.815 1.00 60.55 187 VAL G CA 1
ATOM 11379 C C . VAL G 1 211 ? -27.456 -17.272 8.015 1.00 62.54 187 VAL G C 1
ATOM 11380 O O . VAL G 1 211 ? -28.114 -16.839 8.962 1.00 69.99 187 VAL G O 1
ATOM 11384 N N . SER G 1 212 ? -26.981 -18.514 7.977 1.00 61.90 188 SER G N 1
ATOM 11385 C CA . SER G 1 212 ? -27.229 -19.463 9.056 1.00 49.80 188 SER G CA 1
ATOM 11386 C C . SER G 1 212 ? -26.106 -19.444 10.090 1.00 44.70 188 SER G C 1
ATOM 11387 O O . SER G 1 212 ? -26.068 -20.279 10.991 1.00 53.17 188 SER G O 1
ATOM 11390 N N . GLY G 1 213 ? -25.195 -18.486 9.954 1.00 48.64 189 GLY G N 1
ATOM 11391 C CA . GLY G 1 213 ? -24.090 -18.349 10.885 1.00 47.76 189 GLY G CA 1
ATOM 11392 C C . GLY G 1 213 ? -22.782 -18.899 10.349 1.00 38.88 189 GLY G C 1
ATOM 11393 O O . GLY G 1 213 ? -21.702 -18.510 10.791 1.00 50.94 189 GLY G O 1
ATOM 11394 N N . PHE G 1 214 ? -22.879 -19.808 9.387 1.00 30.13 190 PHE G N 1
ATOM 11395 C CA . PHE G 1 214 ? -21.704 -20.443 8.810 1.00 36.95 190 PHE G CA 1
ATOM 11396 C C . PHE G 1 214 ? -20.941 -19.477 7.911 1.00 64.18 190 PHE G C 1
ATOM 11397 O O . PHE G 1 214 ? -21.250 -19.346 6.728 1.00 87.51 190 PHE G O 1
ATOM 11405 N N . ALA G 1 215 ? -19.941 -18.808 8.474 1.00 70.33 191 ALA G N 1
ATOM 11406 C CA . ALA G 1 215 ? -19.147 -17.844 7.718 1.00 62.97 191 ALA G CA 1
ATOM 11407 C C . ALA G 1 215 ? -18.200 -18.534 6.739 1.00 45.37 191 ALA G C 1
ATOM 11408 O O . ALA G 1 215 ? -17.320 -19.297 7.137 1.00 42.22 191 ALA G O 1
ATOM 11410 N N . ASN G 1 216 ? -18.385 -18.256 5.454 1.00 66.99 192 ASN G N 1
ATOM 11411 C CA . ASN G 1 216 ? -17.560 -18.863 4.420 1.00 89.92 192 ASN G CA 1
ATOM 11412 C C . ASN G 1 216 ? -16.868 -17.837 3.534 1.00 85.51 192 ASN G C 1
ATOM 11413 O O . ASN G 1 216 ? -17.249 -16.665 3.504 1.00 84.13 192 ASN G O 1
ATOM 11418 N N . GLU G 1 217 ? -15.842 -18.286 2.819 1.00 65.26 193 GLU G N 1
ATOM 11419 C CA . GLU G 1 217 ? -15.219 -17.468 1.791 1.00 62.69 193 GLU G CA 1
ATOM 11420 C C . GLU G 1 217 ? -15.512 -18.078 0.429 1.00 52.61 193 GLU G C 1
ATOM 11421 O O . GLU G 1 217 ? -15.360 -19.282 0.236 1.00 76.27 193 GLU G O 1
ATOM 11427 N N . TYR G 1 218 ? -15.944 -17.244 -0.510 1.00 40.15 194 TYR G N 1
ATOM 11428 C CA . TYR G 1 218 ? -16.313 -17.710 -1.841 1.00 23.54 194 TYR G CA 1
ATOM 11429 C C . TYR G 1 218 ? -15.296 -17.256 -2.882 1.00 25.40 194 TYR G C 1
ATOM 11430 O O . TYR G 1 218 ? -14.883 -16.096 -2.898 1.00 31.82 194 TYR G O 1
ATOM 11439 N N . LYS G 1 219 ? -14.881 -18.186 -3.738 1.00 53.73 195 LYS G N 1
ATOM 11440 C CA . LYS G 1 219 ? -13.978 -17.872 -4.840 1.00 54.21 195 LYS G CA 1
ATOM 11441 C C . LYS G 1 219 ? -14.485 -18.498 -6.130 1.00 54.39 195 LYS G C 1
ATOM 11442 O O . LYS G 1 219 ? -14.441 -19.716 -6.294 1.00 56.59 195 LYS G O 1
ATOM 11448 N N . HIS G 1 220 ? -14.977 -17.669 -7.043 1.00 40.82 196 HIS G N 1
ATOM 11449 C CA . HIS G 1 220 ? -15.415 -18.175 -8.335 1.00 28.05 196 HIS G CA 1
ATOM 11450 C C . HIS G 1 220 ? -14.301 -18.074 -9.373 1.00 50.39 196 HIS G C 1
ATOM 11451 O O . HIS G 1 220 ? -13.292 -17.394 -9.161 1.00 33.57 196 HIS G O 1
ATOM 11458 N N . TYR G 1 221 ? -14.484 -18.770 -10.489 1.00 58.21 197 TYR G N 1
ATOM 11459 C CA . TYR G 1 221 ? -13.449 -18.858 -11.511 1.00 39.92 197 TYR G CA 1
ATOM 11460 C C . TYR G 1 221 ? -13.990 -18.473 -12.882 1.00 57.63 197 TYR G C 1
ATOM 11461 O O . TYR G 1 221 ? -14.671 -19.259 -13.540 1.00 55.26 197 TYR G O 1
ATOM 11470 N N . VAL G 1 222 ? -13.687 -17.244 -13.286 1.00 61.07 198 VAL G N 1
ATOM 11471 C CA . VAL G 1 222 ? -14.160 -16.689 -14.546 1.00 42.38 198 VAL G CA 1
ATOM 11472 C C . VAL G 1 222 ? -13.714 -17.552 -15.721 1.00 46.48 198 VAL G C 1
ATOM 11473 O O . VAL G 1 222 ? -12.539 -17.900 -15.838 1.00 45.11 198 VAL G O 1
ATOM 11477 N N . GLY G 1 223 ? -14.666 -17.909 -16.578 1.00 41.31 199 GLY G N 1
ATOM 11478 C CA . GLY G 1 223 ? -14.384 -18.734 -17.737 1.00 46.01 199 GLY G CA 1
ATOM 11479 C C . GLY G 1 223 ? -14.617 -20.208 -17.466 1.00 75.32 199 GLY G C 1
ATOM 11480 O O . GLY G 1 223 ? -14.962 -20.967 -18.373 1.00 88.90 199 GLY G O 1
ATOM 11481 N N . MET G 1 224 ? -14.431 -20.613 -16.213 1.00 75.50 200 MET G N 1
ATOM 11482 C CA . MET G 1 224 ? -14.577 -22.013 -15.827 1.00 67.45 200 MET G CA 1
ATOM 11483 C C . MET G 1 224 ? -16.034 -22.466 -15.884 1.00 79.51 200 MET G C 1
ATOM 11484 O O . MET G 1 224 ? -16.936 -21.742 -15.461 1.00 70.96 200 MET G O 1
ATOM 11489 N N . GLN G 1 225 ? -16.259 -23.666 -16.413 1.00 65.78 201 GLN G N 1
ATOM 11490 C CA . GLN G 1 225 ? -17.601 -24.232 -16.461 1.00 50.92 201 GLN G CA 1
ATOM 11491 C C . GLN G 1 225 ? -17.843 -25.136 -15.256 1.00 57.89 201 GLN G C 1
ATOM 11492 O O . GLN G 1 225 ? -17.560 -24.757 -14.118 1.00 30.94 201 GLN G O 1
ATOM 11498 N N . HIS G 1 226 ? -18.372 -26.328 -15.514 1.00 89.67 202 HIS G N 1
ATOM 11499 C CA . HIS G 1 226 ? -18.607 -27.313 -14.465 1.00 76.50 202 HIS G CA 1
ATOM 11500 C C . HIS G 1 226 ? -17.352 -28.154 -14.268 1.00 74.94 202 HIS G C 1
ATOM 11501 O O . HIS G 1 226 ? -17.352 -29.359 -14.529 1.00 79.68 202 HIS G O 1
ATOM 11508 N N . SER G 1 227 ? -16.280 -27.517 -13.806 1.00 36.85 203 SER G N 1
ATOM 11509 C CA . SER G 1 227 ? -14.986 -28.181 -13.735 1.00 13.42 203 SER G CA 1
ATOM 11510 C C . SER G 1 227 ? -14.103 -27.728 -12.574 1.00 16.02 203 SER G C 1
ATOM 11511 O O . SER G 1 227 ? -14.524 -26.950 -11.721 1.00 30.06 203 SER G O 1
ATOM 11514 N N . VAL G 1 228 ? -12.881 -28.250 -12.545 1.00 50.61 204 VAL G N 1
ATOM 11515 C CA . VAL G 1 228 ? -11.890 -27.878 -11.542 1.00 64.91 204 VAL G CA 1
ATOM 11516 C C . VAL G 1 228 ? -10.612 -27.433 -12.249 1.00 64.42 204 VAL G C 1
ATOM 11517 O O . VAL G 1 228 ? -9.952 -28.234 -12.913 1.00 60.69 204 VAL G O 1
ATOM 11521 N N . CYS G 1 229 ? -10.268 -26.156 -12.116 1.00 44.53 205 CYS G N 1
ATOM 11522 C CA . CYS G 1 229 ? -9.112 -25.612 -12.825 1.00 50.24 205 CYS G CA 1
ATOM 11523 C C . CYS G 1 229 ? -7.870 -25.507 -11.943 1.00 45.05 205 CYS G C 1
ATOM 11524 O O . CYS G 1 229 ? -7.912 -25.828 -10.756 1.00 43.97 205 CYS G O 1
ATOM 11527 N N . MET G 1 230 ? -6.771 -25.055 -12.542 1.00 28.12 206 MET G N 1
ATOM 11528 C CA . MET G 1 230 ? -5.476 -24.976 -11.871 1.00 25.54 206 MET G CA 1
ATOM 11529 C C . MET G 1 230 ? -5.482 -23.990 -10.700 1.00 34.33 206 MET G C 1
ATOM 11530 O O . MET G 1 230 ? -4.961 -24.287 -9.617 1.00 42.27 206 MET G O 1
ATOM 11535 N N . GLU G 1 231 ? -6.062 -22.813 -10.926 1.00 39.68 207 GLU G N 1
ATOM 11536 C CA . GLU G 1 231 ? -6.195 -21.809 -9.876 1.00 41.03 207 GLU G CA 1
ATOM 11537 C C . GLU G 1 231 ? -6.999 -22.363 -8.713 1.00 42.31 207 GLU G C 1
ATOM 11538 O O . GLU G 1 231 ? -6.648 -22.162 -7.550 1.00 48.59 207 GLU G O 1
ATOM 11544 N N . GLU G 1 232 ? -8.075 -23.069 -9.040 1.00 35.11 208 GLU G N 1
ATOM 11545 C CA . GLU G 1 232 ? -8.916 -23.687 -8.028 1.00 26.45 208 GLU G CA 1
ATOM 11546 C C . GLU G 1 232 ? -8.111 -24.669 -7.198 1.00 27.32 208 GLU G C 1
ATOM 11547 O O . GLU G 1 232 ? -8.302 -24.763 -5.991 1.00 38.88 208 GLU G O 1
ATOM 11553 N N . ILE G 1 233 ? -7.206 -25.394 -7.852 1.00 44.76 209 ILE G N 1
ATOM 11554 C CA . ILE G 1 233 ? -6.314 -26.316 -7.157 1.00 20.51 209 ILE G CA 1
ATOM 11555 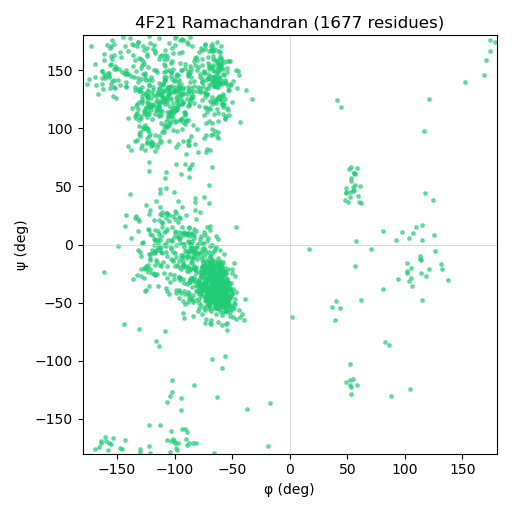C C . ILE G 1 233 ? -5.416 -25.556 -6.194 1.00 31.04 209 ILE G C 1
ATOM 11556 O O . ILE G 1 233 ? -5.274 -25.942 -5.037 1.00 26.83 209 ILE G O 1
ATOM 11561 N N . LYS G 1 234 ? -4.806 -24.477 -6.680 1.00 32.48 210 LYS G N 1
ATOM 11562 C CA . LYS G 1 234 ? -3.967 -23.644 -5.826 1.00 22.43 210 LYS G CA 1
ATOM 11563 C C . LYS G 1 234 ? -4.741 -23.195 -4.585 1.00 46.61 210 LYS G C 1
ATOM 11564 O O . LYS G 1 234 ? -4.224 -23.246 -3.467 1.00 34.40 210 LYS G O 1
ATOM 11570 N N . ASP G 1 235 ? -5.991 -22.786 -4.792 1.00 48.65 211 ASP G N 1
ATOM 11571 C CA . ASP G 1 235 ? -6.853 -22.327 -3.705 1.00 30.57 211 ASP G CA 1
ATOM 11572 C C . ASP G 1 235 ? -7.196 -23.429 -2.703 1.00 42.84 211 ASP G C 1
ATOM 11573 O O . ASP G 1 235 ? -7.157 -23.210 -1.494 1.00 47.52 211 ASP G O 1
ATOM 11578 N N . ILE G 1 236 ? -7.543 -24.606 -3.214 1.00 48.74 212 ILE G N 1
ATOM 11579 C CA . ILE G 1 236 ? -7.858 -25.763 -2.380 1.00 50.81 212 ILE G CA 1
ATOM 11580 C C . ILE G 1 236 ? -6.651 -26.134 -1.521 1.00 65.68 212 ILE G C 1
ATOM 11581 O O . ILE G 1 236 ? -6.751 -26.283 -0.293 1.00 87.22 212 ILE G O 1
ATOM 11586 N N . SER G 1 237 ? -5.509 -26.269 -2.189 1.00 58.95 213 SER G N 1
ATOM 11587 C CA . SER G 1 237 ? -4.239 -26.547 -1.539 1.00 59.56 213 SER G CA 1
ATOM 11588 C C . SER G 1 237 ? -3.972 -25.536 -0.427 1.00 78.18 213 SER G C 1
ATOM 11589 O O . SER G 1 237 ? -3.679 -25.914 0.704 1.00 91.22 213 SER G O 1
ATOM 11592 N N . ASN G 1 238 ? -4.100 -24.251 -0.745 1.00 57.16 214 ASN G N 1
ATOM 11593 C CA . ASN G 1 238 ? -3.899 -23.200 0.248 1.00 56.45 214 ASN G CA 1
ATOM 11594 C C . ASN G 1 238 ? -4.834 -23.324 1.449 1.00 56.02 214 ASN G C 1
ATOM 11595 O O . ASN G 1 238 ? -4.403 -23.184 2.594 1.00 79.38 214 ASN G O 1
ATOM 11600 N N . PHE G 1 239 ? -6.111 -23.581 1.177 1.00 44.23 215 PHE G N 1
ATOM 11601 C CA . PHE G 1 239 ? -7.109 -23.745 2.228 1.00 31.46 215 PHE G CA 1
ATOM 11602 C C . PHE G 1 239 ? -6.675 -24.848 3.178 1.00 39.71 215 PHE G C 1
ATOM 11603 O O . PHE G 1 239 ? -6.700 -24.675 4.394 1.00 48.21 215 PHE G O 1
ATOM 11611 N N . ILE G 1 240 ? -6.275 -25.985 2.618 1.00 24.13 216 ILE G N 1
ATOM 11612 C CA . ILE G 1 240 ? -5.810 -27.088 3.450 1.00 28.06 216 ILE G CA 1
ATOM 11613 C C . ILE G 1 240 ? -4.587 -26.671 4.260 1.00 38.45 216 ILE G C 1
ATOM 11614 O O . ILE G 1 240 ? -4.511 -26.924 5.460 1.00 57.37 216 ILE G O 1
ATOM 11619 N N . ALA G 1 241 ? -3.647 -26.011 3.595 1.00 54.48 217 ALA G N 1
ATOM 11620 C CA . ALA G 1 241 ? -2.412 -25.563 4.228 1.00 50.65 217 ALA G CA 1
ATOM 11621 C C . ALA G 1 241 ? -2.666 -24.668 5.432 1.00 51.87 217 ALA G C 1
ATOM 11622 O O . ALA G 1 241 ? -1.954 -24.746 6.431 1.00 68.70 217 ALA G O 1
ATOM 11624 N N . LYS G 1 242 ? -3.686 -23.824 5.337 1.00 44.82 218 LYS G N 1
ATOM 11625 C CA . LYS G 1 242 ? -3.902 -22.793 6.347 1.00 56.19 218 LYS G CA 1
ATOM 11626 C C . LYS G 1 242 ? -4.900 -23.183 7.439 1.00 64.25 218 LYS G C 1
ATOM 11627 O O . LYS G 1 242 ? -4.779 -22.735 8.579 1.00 76.05 218 LYS G O 1
ATOM 11632 N N . THR G 1 243 ? -5.879 -24.014 7.097 1.00 68.73 219 THR G N 1
ATOM 11633 C CA . THR G 1 243 ? -6.834 -24.488 8.095 1.00 66.35 219 THR G CA 1
ATOM 11634 C C . THR G 1 243 ? -6.204 -25.579 8.955 1.00 64.11 219 THR G C 1
ATOM 11635 O O . THR G 1 243 ? -6.589 -25.778 10.107 1.00 62.12 219 THR G O 1
ATOM 11639 N N . PHE G 1 244 ? -5.229 -26.279 8.383 1.00 61.72 220 PHE G N 1
ATOM 11640 C CA . PHE G 1 244 ? -4.455 -27.269 9.119 1.00 57.51 220 PHE G CA 1
ATOM 11641 C C . PHE G 1 244 ? -3.191 -26.636 9.695 1.00 75.00 220 PHE G C 1
ATOM 11642 O O . PHE G 1 244 ? -2.494 -27.248 10.509 1.00 60.41 220 PHE G O 1
ATOM 11650 N N . LYS G 1 245 ? -2.909 -25.409 9.259 1.00 88.02 221 LYS G N 1
ATOM 11651 C CA . LYS G 1 245 ? -1.742 -24.646 9.706 1.00 77.39 221 LYS G CA 1
ATOM 11652 C C . LYS G 1 245 ? -0.434 -25.395 9.465 1.00 77.74 221 LYS G C 1
ATOM 11653 O O . LYS G 1 245 ? 0.382 -25.554 10.373 1.00 82.75 221 LYS G O 1
ATOM 11659 N N . ILE G 1 246 ? -0.249 -25.857 8.233 1.00 49.81 222 ILE G N 1
ATOM 11660 C CA . ILE G 1 246 ? 0.952 -26.584 7.850 1.00 39.13 222 ILE G CA 1
ATOM 11661 C C . ILE G 1 246 ? 1.411 -26.141 6.467 1.00 47.39 222 ILE G C 1
ATOM 11662 O O . ILE G 1 246 ? 2.333 -26.714 5.887 1.00 52.24 222 ILE G O 1
ATOM 11668 N N . SER H 1 22 ? -6.970 -90.176 72.769 1.00 60.88 -2 SER H N 1
ATOM 11669 C CA . SER H 1 22 ? -7.479 -89.073 73.576 1.00 56.59 -2 SER H CA 1
ATOM 11670 C C . SER H 1 22 ? -6.345 -88.132 73.983 1.00 59.58 -2 SER H C 1
ATOM 11671 O O . SER H 1 22 ? -6.321 -86.969 73.581 1.00 55.72 -2 SER H O 1
ATOM 11674 N N . ASN H 1 23 ? -5.407 -88.641 74.778 1.00 102.89 -1 ASN H N 1
ATOM 11675 C CA . ASN H 1 23 ? -4.226 -87.871 75.160 1.00 121.72 -1 ASN H CA 1
ATOM 11676 C C . ASN H 1 23 ? -3.142 -87.978 74.098 1.00 114.13 -1 ASN H C 1
ATOM 11677 O O . ASN H 1 23 ? -2.039 -87.453 74.263 1.00 112.84 -1 ASN H O 1
ATOM 11682 N N . ALA H 1 24 ? -3.465 -88.666 73.010 1.00 83.43 0 ALA H N 1
ATOM 11683 C CA . ALA H 1 24 ? -2.496 -88.944 71.962 1.00 60.75 0 ALA H CA 1
ATOM 11684 C C . ALA H 1 24 ? -2.019 -87.681 71.255 1.00 56.41 0 ALA H C 1
ATOM 11685 O O . ALA H 1 24 ? -2.809 -86.791 70.938 1.00 52.36 0 ALA H O 1
ATOM 11687 N N . MET H 1 25 ? -0.713 -87.614 71.029 1.00 59.26 1 MET H N 1
ATOM 11688 C CA . MET H 1 25 ? -0.110 -86.550 70.243 1.00 46.29 1 MET H CA 1
ATOM 11689 C C . MET H 1 25 ? 1.255 -87.005 69.764 1.00 37.51 1 MET H C 1
ATOM 11690 O O . MET H 1 25 ? 1.971 -87.705 70.477 1.00 39.66 1 MET H O 1
ATOM 11695 N N . ASN H 1 26 ? 1.608 -86.614 68.547 1.00 45.36 2 ASN H N 1
ATOM 11696 C CA . ASN H 1 26 ? 2.931 -86.895 68.017 1.00 56.22 2 ASN H CA 1
ATOM 11697 C C . ASN H 1 26 ? 3.714 -85.597 67.925 1.00 50.84 2 ASN H C 1
ATOM 11698 O O . ASN H 1 26 ? 3.166 -84.570 67.533 1.00 30.18 2 ASN H O 1
ATOM 11703 N N . TYR H 1 27 ? 4.990 -85.635 68.293 1.00 44.90 3 TYR H N 1
ATOM 11704 C CA . TYR H 1 27 ? 5.798 -84.422 68.274 1.00 48.54 3 TYR H CA 1
ATOM 11705 C C . TYR H 1 27 ? 7.296 -84.677 68.164 1.00 73.72 3 TYR H C 1
ATOM 11706 O O . TYR H 1 27 ? 7.806 -85.677 68.670 1.00 80.82 3 TYR H O 1
ATOM 11715 N N . GLU H 1 28 ? 7.997 -83.762 67.498 1.00 84.05 4 GLU H N 1
ATOM 11716 C CA . GLU H 1 28 ? 9.454 -83.788 67.517 1.00 83.42 4 GLU H CA 1
ATOM 11717 C C . GLU H 1 28 ? 9.959 -82.895 68.629 1.00 62.95 4 GLU H C 1
ATOM 11718 O O . GLU H 1 28 ? 9.651 -81.707 68.666 1.00 65.21 4 GLU H O 1
ATOM 11724 N N . LEU H 1 29 ? 10.740 -83.465 69.535 1.00 45.85 5 LEU H N 1
ATOM 11725 C CA . LEU H 1 29 ? 11.290 -82.686 70.630 1.00 50.28 5 LEU H CA 1
ATOM 11726 C C . LEU H 1 29 ? 12.780 -82.451 70.424 1.00 54.80 5 LEU H C 1
ATOM 11727 O O . LEU H 1 29 ? 13.554 -83.392 70.246 1.00 61.08 5 LEU H O 1
ATOM 11732 N N . MET H 1 30 ? 13.167 -81.182 70.441 1.00 73.88 6 MET H N 1
ATOM 11733 C CA . MET H 1 30 ? 14.561 -80.796 70.319 1.00 79.91 6 MET H CA 1
ATOM 11734 C C . MET H 1 30 ? 15.138 -80.513 71.699 1.00 83.79 6 MET H C 1
ATOM 11735 O O . MET H 1 30 ? 14.702 -79.585 72.392 1.00 86.35 6 MET H O 1
ATOM 11740 N N . GLU H 1 31 ? 16.114 -81.329 72.091 1.00 79.59 7 GLU H N 1
ATOM 11741 C CA . GLU H 1 31 ? 16.806 -81.177 73.364 1.00 72.27 7 GLU H CA 1
ATOM 11742 C C . GLU H 1 31 ? 18.081 -80.360 73.156 1.00 92.22 7 GLU H C 1
ATOM 11743 O O . GLU H 1 31 ? 18.912 -80.708 72.317 1.00 100.72 7 GLU H O 1
ATOM 11749 N N . PRO H 1 32 ? 18.238 -79.269 73.924 1.00 85.16 8 PRO H N 1
ATOM 11750 C CA . PRO H 1 32 ? 19.334 -78.306 73.750 1.00 70.61 8 PRO H CA 1
ATOM 11751 C C . PRO H 1 32 ? 20.709 -78.844 74.155 1.00 86.80 8 PRO H C 1
ATOM 11752 O O . PRO H 1 32 ? 20.802 -79.880 74.815 1.00 86.04 8 PRO H O 1
ATOM 11756 N N . ALA H 1 33 ? 21.761 -78.132 73.757 1.00 95.11 9 ALA H N 1
ATOM 11757 C CA . ALA H 1 33 ? 23.136 -78.540 74.041 1.00 93.87 9 ALA H CA 1
ATOM 11758 C C . ALA H 1 33 ? 23.441 -78.540 75.538 1.00 75.82 9 ALA H C 1
ATOM 11759 O O . ALA H 1 33 ? 24.095 -79.451 76.046 1.00 95.54 9 ALA H O 1
ATOM 11761 N N . LYS H 1 34 ? 22.972 -77.512 76.239 1.00 33.67 10 LYS H N 1
ATOM 11762 C CA . LYS H 1 34 ? 23.076 -77.475 77.692 1.00 36.94 10 LYS H CA 1
ATOM 11763 C C . LYS H 1 34 ? 21.720 -77.844 78.282 1.00 39.68 10 LYS H C 1
ATOM 11764 O O . LYS H 1 34 ? 20.718 -77.842 77.571 1.00 62.37 10 LYS H O 1
ATOM 11770 N N . GLN H 1 35 ? 21.685 -78.174 79.569 1.00 40.90 11 GLN H N 1
ATOM 11771 C CA . GLN H 1 35 ? 20.467 -78.712 80.169 1.00 67.87 11 GLN H CA 1
ATOM 11772 C C . GLN H 1 35 ? 19.315 -77.717 80.095 1.00 56.47 11 GLN H C 1
ATOM 11773 O O . GLN H 1 35 ? 19.523 -76.511 80.202 1.00 55.86 11 GLN H O 1
ATOM 11779 N N . ALA H 1 36 ? 18.107 -78.239 79.901 1.00 76.21 12 ALA H N 1
ATOM 11780 C CA . ALA H 1 36 ? 16.916 -77.418 79.710 1.00 72.29 12 ALA H CA 1
ATOM 11781 C C . ALA H 1 36 ? 16.715 -76.401 80.827 1.00 74.28 12 ALA H C 1
ATOM 11782 O O . ALA H 1 36 ? 16.819 -76.731 82.009 1.00 77.25 12 ALA H O 1
ATOM 11784 N N . ARG H 1 37 ? 16.440 -75.160 80.438 1.00 64.10 13 ARG H N 1
ATOM 11785 C CA . ARG H 1 37 ? 16.151 -74.096 81.390 1.00 35.97 13 ARG H CA 1
ATOM 11786 C C . ARG H 1 37 ? 14.861 -73.389 80.985 1.00 57.32 13 ARG H C 1
ATOM 11787 O O . ARG H 1 37 ? 14.150 -72.840 81.829 1.00 60.38 13 ARG H O 1
ATOM 11795 N N . PHE H 1 38 ? 14.564 -73.418 79.688 1.00 85.23 14 PHE H N 1
ATOM 11796 C CA . PHE H 1 38 ? 13.326 -72.853 79.155 1.00 75.17 14 PHE H CA 1
ATOM 11797 C C . PHE H 1 38 ? 12.684 -73.808 78.149 1.00 73.36 14 PHE H C 1
ATOM 11798 O O . PHE H 1 38 ? 13.280 -74.816 77.766 1.00 73.85 14 PHE H O 1
ATOM 11806 N N . CYS H 1 39 ? 11.468 -73.482 77.720 1.00 67.24 15 CYS H N 1
ATOM 11807 C CA . CYS H 1 39 ? 10.753 -74.310 76.755 1.00 42.77 15 CYS H CA 1
ATOM 11808 C C . CYS H 1 39 ? 9.958 -73.475 75.757 1.00 33.24 15 CYS H C 1
ATOM 11809 O O . CYS H 1 39 ? 9.351 -72.465 76.113 1.00 41.59 15 CYS H O 1
ATOM 11812 N N . VAL H 1 40 ? 9.979 -73.907 74.503 1.00 36.17 16 VAL H N 1
ATOM 11813 C CA . VAL H 1 40 ? 9.165 -73.310 73.456 1.00 32.60 16 VAL H CA 1
ATOM 11814 C C . VAL H 1 40 ? 8.294 -74.393 72.836 1.00 37.50 16 VAL H C 1
ATOM 11815 O O . VAL H 1 40 ? 8.804 -75.356 72.265 1.00 35.61 16 VAL H O 1
ATOM 11819 N N . ILE H 1 41 ? 6.980 -74.243 72.960 1.00 66.55 17 ILE H N 1
ATOM 11820 C CA . ILE H 1 41 ? 6.055 -75.202 72.371 1.00 68.54 17 ILE H CA 1
ATOM 11821 C C . ILE H 1 41 ? 5.389 -74.613 71.132 1.00 58.66 17 ILE H C 1
ATOM 11822 O O . ILE H 1 41 ? 4.479 -73.790 71.231 1.00 47.77 17 ILE H O 1
ATOM 11827 N N . TRP H 1 42 ? 5.861 -75.037 69.966 1.00 46.92 18 TRP H N 1
ATOM 11828 C CA . TRP H 1 42 ? 5.339 -74.558 68.697 1.00 38.99 18 TRP H CA 1
ATOM 11829 C C . TRP H 1 42 ? 4.146 -75.399 68.263 1.00 52.34 18 TRP H C 1
ATOM 11830 O O . TRP H 1 42 ? 4.295 -76.397 67.557 1.00 44.63 18 TRP H O 1
ATOM 11841 N N . LEU H 1 43 ? 2.959 -74.976 68.681 1.00 65.73 19 LEU H N 1
ATOM 11842 C CA . LEU H 1 43 ? 1.740 -75.744 68.464 1.00 62.16 19 LEU H CA 1
ATOM 11843 C C . LEU H 1 43 ? 1.338 -75.858 66.998 1.00 73.93 19 LEU H C 1
ATOM 11844 O O . LEU H 1 43 ? 1.751 -75.054 66.159 1.00 70.75 19 LEU H O 1
ATOM 11849 N N . HIS H 1 44 ? 0.519 -76.864 66.708 1.00 61.02 20 HIS H N 1
ATOM 11850 C CA . HIS H 1 44 ? 0.115 -77.163 65.343 1.00 50.29 20 HIS H CA 1
ATOM 11851 C C . HIS H 1 44 ? -1.376 -76.914 65.143 1.00 57.83 20 HIS H C 1
ATOM 11852 O O . HIS H 1 44 ? -2.146 -76.873 66.105 1.00 38.44 20 HIS H O 1
ATOM 11859 N N . GLY H 1 45 ? -1.774 -76.748 63.887 1.00 67.78 21 GLY H N 1
ATOM 11860 C CA . GLY H 1 45 ? -3.170 -76.578 63.536 1.00 58.29 21 GLY H CA 1
ATOM 11861 C C . GLY H 1 45 ? -3.406 -76.857 62.065 1.00 56.44 21 GLY H C 1
ATOM 11862 O O . GLY H 1 45 ? -2.528 -76.624 61.233 1.00 41.93 21 GLY H O 1
ATOM 11863 N N . HIS H 1 51 ? 3.176 -76.129 56.198 1.00 40.73 27 HIS H N 1
ATOM 11864 C CA . HIS H 1 51 ? 4.530 -75.619 56.370 1.00 43.65 27 HIS H CA 1
ATOM 11865 C C . HIS H 1 51 ? 5.165 -76.161 57.649 1.00 62.38 27 HIS H C 1
ATOM 11866 O O . HIS H 1 51 ? 4.679 -75.907 58.752 1.00 79.22 27 HIS H O 1
ATOM 11873 N N . ASP H 1 52 ? 6.255 -76.905 57.493 1.00 53.53 28 ASP H N 1
ATOM 11874 C CA . ASP H 1 52 ? 6.956 -77.493 58.628 1.00 60.33 28 ASP H CA 1
ATOM 11875 C C . ASP H 1 52 ? 7.835 -76.453 59.317 1.00 70.67 28 ASP H C 1
ATOM 11876 O O . ASP H 1 52 ? 8.747 -75.898 58.704 1.00 88.81 28 ASP H O 1
ATOM 11881 N N . PHE H 1 53 ? 7.559 -76.195 60.592 1.00 66.36 29 PHE H N 1
ATOM 11882 C CA . PHE H 1 53 ? 8.284 -75.167 61.334 1.00 68.44 29 PHE H CA 1
ATOM 11883 C C . PHE H 1 53 ? 9.431 -75.715 62.178 1.00 52.57 29 PHE H C 1
ATOM 11884 O O . PHE H 1 53 ? 10.035 -74.986 62.959 1.00 87.99 29 PHE H O 1
ATOM 11892 N N . VAL H 1 54 ? 9.722 -76.999 62.017 1.00 45.82 30 VAL H N 1
ATOM 11893 C CA . VAL H 1 54 ? 10.906 -77.609 62.613 1.00 51.55 30 VAL H CA 1
ATOM 11894 C C . VAL H 1 54 ? 12.148 -76.840 62.160 1.00 46.57 30 VAL H C 1
ATOM 11895 O O . VAL H 1 54 ? 13.076 -76.602 62.937 1.00 42.41 30 VAL H O 1
ATOM 11899 N N . ASP H 1 55 ? 12.123 -76.445 60.889 1.00 46.89 31 ASP H N 1
ATOM 11900 C CA . ASP H 1 55 ? 13.142 -75.619 60.250 1.00 61.12 31 ASP H CA 1
ATOM 11901 C C . ASP H 1 55 ? 13.531 -74.391 61.071 1.00 54.00 31 ASP H C 1
ATOM 11902 O O . ASP H 1 55 ? 14.715 -74.098 61.260 1.00 40.84 31 ASP H O 1
ATOM 11907 N N . ILE H 1 56 ? 12.515 -73.684 61.556 1.00 49.36 32 ILE H N 1
ATOM 11908 C CA . ILE H 1 56 ? 12.661 -72.338 62.103 1.00 34.11 32 ILE H CA 1
ATOM 11909 C C . ILE H 1 56 ? 13.774 -72.163 63.136 1.00 42.89 32 ILE H C 1
ATOM 11910 O O . ILE H 1 56 ? 14.295 -71.060 63.313 1.00 41.50 32 ILE H O 1
ATOM 11915 N N . VAL H 1 57 ? 14.152 -73.253 63.794 1.00 49.09 33 VAL H N 1
ATOM 11916 C CA . VAL H 1 57 ? 15.131 -73.195 64.872 1.00 47.24 33 VAL H CA 1
ATOM 11917 C C . VAL H 1 57 ? 16.535 -72.871 64.359 1.00 51.42 33 VAL H C 1
ATOM 11918 O O . VAL H 1 57 ? 17.411 -72.486 65.131 1.00 58.00 33 VAL H O 1
ATOM 11922 N N . ASN H 1 58 ? 16.747 -73.013 63.055 1.00 62.49 34 ASN H N 1
ATOM 11923 C CA . ASN H 1 58 ? 18.070 -72.770 62.486 1.00 57.98 34 ASN H CA 1
ATOM 11924 C C . ASN H 1 58 ? 18.176 -71.451 61.723 1.00 54.09 34 ASN H C 1
ATOM 11925 O O . ASN H 1 58 ? 19.011 -71.311 60.826 1.00 40.15 34 ASN H O 1
ATOM 11930 N N . TYR H 1 59 ? 17.329 -70.491 62.089 1.00 41.79 35 TYR H N 1
ATOM 11931 C CA . TYR H 1 59 ? 17.359 -69.151 61.502 1.00 33.50 35 TYR H CA 1
ATOM 11932 C C . TYR H 1 59 ? 17.516 -68.082 62.574 1.00 48.82 35 TYR H C 1
ATOM 11933 O O . TYR H 1 59 ? 17.924 -66.955 62.293 1.00 68.93 35 TYR H O 1
ATOM 11942 N N . PHE H 1 60 ? 17.191 -68.452 63.807 1.00 56.02 36 PHE H N 1
ATOM 11943 C CA . PHE H 1 60 ? 17.268 -67.543 64.941 1.00 36.03 36 PHE H CA 1
ATOM 11944 C C . PHE H 1 60 ? 18.709 -67.147 65.250 1.00 44.77 36 PHE H C 1
ATOM 11945 O O . PHE H 1 60 ? 19.652 -67.762 64.750 1.00 55.94 36 PHE H O 1
ATOM 11953 N N . ASP H 1 61 ? 18.868 -66.120 66.080 1.00 50.29 37 ASP H N 1
ATOM 11954 C CA . ASP H 1 61 ? 20.189 -65.634 66.473 1.00 41.12 37 ASP H CA 1
ATOM 11955 C C . ASP H 1 61 ? 20.533 -65.997 67.922 1.00 50.36 37 ASP H C 1
ATOM 11956 O O . ASP H 1 61 ? 21.678 -66.326 68.231 1.00 61.50 37 ASP H O 1
ATOM 11961 N N . VAL H 1 62 ? 19.535 -65.942 68.799 1.00 44.03 38 VAL H N 1
ATOM 11962 C CA . VAL H 1 62 ? 19.737 -66.136 70.237 1.00 43.40 38 VAL H CA 1
ATOM 11963 C C . VAL H 1 62 ? 20.223 -67.535 70.615 1.00 50.10 38 VAL H C 1
ATOM 11964 O O . VAL H 1 62 ? 20.196 -68.457 69.804 1.00 26.72 38 VAL H O 1
ATOM 11968 N N . SER H 1 63 ? 20.660 -67.671 71.864 1.00 62.31 39 SER H N 1
ATOM 11969 C CA . SER H 1 63 ? 21.111 -68.940 72.412 1.00 96.93 39 SER H CA 1
ATOM 11970 C C . SER H 1 63 ? 19.985 -69.966 72.455 1.00 104.19 39 SER H C 1
ATOM 11971 O O . SER H 1 63 ? 18.915 -69.709 73.008 1.00 111.66 39 SER H O 1
ATOM 11974 N N . LEU H 1 64 ? 20.240 -71.127 71.865 1.00 86.59 40 LEU H N 1
ATOM 11975 C CA . LEU H 1 64 ? 19.309 -72.242 71.917 1.00 67.47 40 LEU H CA 1
ATOM 11976 C C . LEU H 1 64 ? 19.927 -73.334 72.773 1.00 69.31 40 LEU H C 1
ATOM 11977 O O . LEU H 1 64 ? 19.528 -74.496 72.710 1.00 83.68 40 LEU H O 1
ATOM 11982 N N . ASP H 1 65 ? 20.913 -72.943 73.573 1.00 52.08 41 ASP H N 1
ATOM 11983 C CA . ASP H 1 65 ? 21.659 -73.875 74.406 1.00 41.51 41 ASP H CA 1
ATOM 11984 C C . ASP H 1 65 ? 20.838 -74.430 75.561 1.00 59.40 41 ASP H C 1
ATOM 11985 O O . ASP H 1 65 ? 21.147 -75.498 76.081 1.00 84.75 41 ASP H O 1
ATOM 11990 N N . GLU H 1 66 ? 19.803 -73.706 75.972 1.00 40.35 42 GLU H N 1
ATOM 11991 C CA . GLU H 1 66 ? 19.033 -74.112 77.144 1.00 40.83 42 GLU H CA 1
ATOM 11992 C C . GLU H 1 66 ? 17.521 -74.129 76.915 1.00 45.54 42 GLU H C 1
ATOM 11993 O O . GLU H 1 66 ? 16.746 -74.086 77.873 1.00 40.18 42 GLU H O 1
ATOM 11999 N N . ILE H 1 67 ? 17.101 -74.202 75.655 1.00 47.25 43 ILE H N 1
ATOM 12000 C CA . ILE H 1 67 ? 15.676 -74.185 75.337 1.00 55.24 43 ILE H CA 1
ATOM 12001 C C . ILE H 1 67 ? 15.198 -75.495 74.709 1.00 68.54 43 ILE H C 1
ATOM 12002 O O . ILE H 1 67 ? 15.739 -75.939 73.696 1.00 63.62 43 ILE H O 1
ATOM 12007 N N . ARG H 1 68 ? 14.182 -76.108 75.314 1.00 81.82 44 ARG H N 1
ATOM 12008 C CA . ARG H 1 68 ? 13.589 -77.329 74.770 1.00 65.47 44 ARG H CA 1
ATOM 12009 C C . ARG H 1 68 ? 12.491 -76.999 73.769 1.00 74.23 44 ARG H C 1
ATOM 12010 O O . ARG H 1 68 ? 11.507 -76.346 74.113 1.00 82.32 44 ARG H O 1
ATOM 12018 N N . PHE H 1 69 ? 12.649 -77.464 72.533 1.00 69.29 45 PHE H N 1
ATOM 12019 C CA . PHE H 1 69 ? 11.698 -77.106 71.482 1.00 53.81 45 PHE H CA 1
ATOM 12020 C C . PHE H 1 69 ? 10.724 -78.225 71.127 1.00 56.30 45 PHE H C 1
ATOM 12021 O O . PHE H 1 69 ? 11.086 -79.183 70.446 1.00 47.35 45 PHE H O 1
ATOM 12029 N N . ILE H 1 70 ? 9.481 -78.088 71.581 1.00 61.45 46 ILE H N 1
ATOM 12030 C CA . ILE H 1 70 ? 8.451 -79.084 71.304 1.00 61.19 46 ILE H CA 1
ATOM 12031 C C . ILE H 1 70 ? 7.657 -78.733 70.053 1.00 59.27 46 ILE H C 1
ATOM 12032 O O . ILE H 1 70 ? 7.045 -77.670 69.967 1.00 28.28 46 ILE H O 1
ATOM 12037 N N . PHE H 1 71 ? 7.670 -79.640 69.084 1.00 83.34 47 PHE H N 1
ATOM 12038 C CA . PHE H 1 71 ? 6.948 -79.438 67.835 1.00 70.86 47 PHE H CA 1
ATOM 12039 C C . PHE H 1 71 ? 5.877 -80.503 67.626 1.00 52.15 47 PHE H C 1
ATOM 12040 O O . PHE H 1 71 ? 6.141 -81.535 67.003 1.00 40.31 47 PHE H O 1
ATOM 12048 N N . PRO H 1 72 ? 4.668 -80.256 68.160 1.00 40.46 48 PRO H N 1
ATOM 12049 C CA . PRO H 1 72 ? 3.512 -81.131 67.950 1.00 42.46 48 PRO H CA 1
ATOM 12050 C C . PRO H 1 72 ? 3.149 -81.225 66.476 1.00 40.49 48 PRO H C 1
ATOM 12051 O O . PRO H 1 72 ? 3.440 -80.310 65.708 1.00 35.32 48 PRO H O 1
ATOM 12055 N N . HIS H 1 73 ? 2.524 -82.330 66.090 1.00 57.16 49 HIS H N 1
ATOM 12056 C CA . HIS H 1 73 ? 2.088 -82.516 64.715 1.00 54.58 49 HIS H CA 1
ATOM 12057 C C . HIS H 1 73 ? 0.573 -82.381 64.624 1.00 66.37 49 HIS H C 1
ATOM 12058 O O . HIS H 1 73 ? -0.077 -81.936 65.573 1.00 69.04 49 HIS H O 1
ATOM 12065 N N . ALA H 1 74 ? 0.019 -82.762 63.478 1.00 41.40 50 ALA H N 1
ATOM 12066 C CA . ALA H 1 74 ? -1.418 -82.677 63.251 1.00 34.42 50 ALA H CA 1
ATOM 12067 C C . ALA H 1 74 ? -2.198 -83.576 64.211 1.00 40.63 50 ALA H C 1
ATOM 12068 O O . ALA H 1 74 ? -2.516 -84.723 63.891 1.00 61.37 50 ALA H O 1
ATOM 12070 N N . ILE H 1 77 ? -8.944 -90.428 66.658 1.00 38.83 53 ILE H N 1
ATOM 12071 C CA . ILE H 1 77 ? -8.502 -91.698 66.095 1.00 43.89 53 ILE H CA 1
ATOM 12072 C C . ILE H 1 77 ? -8.850 -91.796 64.616 1.00 37.32 53 ILE H C 1
ATOM 12073 O O . ILE H 1 77 ? -9.983 -92.122 64.263 1.00 31.26 53 ILE H O 1
ATOM 12078 N N . PRO H 1 78 ? -7.867 -91.528 63.741 1.00 71.92 54 PRO H N 1
ATOM 12079 C CA . PRO H 1 78 ? -8.064 -91.596 62.289 1.00 67.20 54 PRO H CA 1
ATOM 12080 C C . PRO H 1 78 ? -8.426 -93.003 61.823 1.00 79.86 54 PRO H C 1
ATOM 12081 O O . PRO H 1 78 ? -8.841 -93.184 60.678 1.00 105.01 54 PRO H O 1
ATOM 12085 N N . VAL H 1 79 ? -8.273 -93.982 62.710 1.00 39.39 55 VAL H N 1
ATOM 12086 C CA . VAL H 1 79 ? -8.600 -95.369 62.399 1.00 46.43 55 VAL H CA 1
ATOM 12087 C C . VAL H 1 79 ? -10.106 -95.632 62.436 1.00 54.99 55 VAL H C 1
ATOM 12088 O O . VAL H 1 79 ? -10.673 -96.180 61.489 1.00 38.51 55 VAL H O 1
ATOM 12092 N N . THR H 1 80 ? -10.748 -95.246 63.534 1.00 48.76 56 THR H N 1
ATOM 12093 C CA . THR H 1 80 ? -12.197 -95.352 63.642 1.00 37.82 56 THR H CA 1
ATOM 12094 C C . THR H 1 80 ? -12.855 -94.517 62.549 1.00 61.12 56 THR H C 1
ATOM 12095 O O . THR H 1 80 ? -13.863 -94.916 61.965 1.00 69.76 56 THR H O 1
ATOM 12099 N N . ILE H 1 81 ? -12.266 -93.358 62.272 1.00 74.11 57 ILE H N 1
ATOM 12100 C CA . ILE H 1 81 ? -12.765 -92.465 61.235 1.00 51.67 57 ILE H CA 1
ATOM 12101 C C . ILE H 1 81 ? -12.079 -92.742 59.903 1.00 44.51 57 ILE H C 1
ATOM 12102 O O . ILE H 1 81 ? -12.565 -93.541 59.102 1.00 42.65 57 ILE H O 1
ATOM 12107 N N . MET H 1 87 ? -14.491 -88.835 53.962 1.00 113.79 63 MET H N 1
ATOM 12108 C CA . MET H 1 87 ? -15.642 -89.195 53.143 1.00 107.29 63 MET H CA 1
ATOM 12109 C C . MET H 1 87 ? -16.932 -88.739 53.822 1.00 86.54 63 MET H C 1
ATOM 12110 O O . MET H 1 87 ? -18.030 -89.118 53.418 1.00 83.93 63 MET H O 1
ATOM 12115 N N . ARG H 1 88 ? -16.792 -87.918 54.857 1.00 70.72 64 ARG H N 1
ATOM 12116 C CA . ARG H 1 88 ? -17.948 -87.422 55.593 1.00 72.30 64 ARG H CA 1
ATOM 12117 C C . ARG H 1 88 ? -18.107 -85.916 55.403 1.00 76.12 64 ARG H C 1
ATOM 12118 O O . ARG H 1 88 ? -18.810 -85.466 54.496 1.00 70.16 64 ARG H O 1
ATOM 12126 N N . ALA H 1 89 ? -17.438 -85.145 56.257 1.00 65.86 65 ALA H N 1
ATOM 12127 C CA . ALA H 1 89 ? -17.523 -83.689 56.221 1.00 51.27 65 ALA H CA 1
ATOM 12128 C C . ALA H 1 89 ? -17.054 -83.117 54.885 1.00 62.62 65 ALA H C 1
ATOM 12129 O O . ALA H 1 89 ? -16.509 -83.836 54.045 1.00 70.40 65 ALA H O 1
ATOM 12131 N N . TRP H 1 90 ? -17.272 -81.818 54.700 1.00 40.15 66 TRP H N 1
ATOM 12132 C CA . TRP H 1 90 ? -16.938 -81.140 53.452 1.00 23.64 66 TRP H CA 1
ATOM 12133 C C . TRP H 1 90 ? -15.486 -81.339 53.046 1.00 44.29 66 TRP H C 1
ATOM 12134 O O . TRP H 1 90 ? -14.632 -81.643 53.877 1.00 81.09 66 TRP H O 1
ATOM 12145 N N . TYR H 1 91 ? -15.213 -81.163 51.759 1.00 38.09 67 TYR H N 1
ATOM 12146 C CA . TYR H 1 91 ? -13.844 -81.111 51.272 1.00 19.37 67 TYR H CA 1
ATOM 12147 C C . TYR H 1 91 ? -13.223 -79.827 51.813 1.00 38.64 67 TYR H C 1
ATOM 12148 O O . TYR H 1 91 ? -12.009 -79.731 52.001 1.00 38.12 67 TYR H O 1
ATOM 12157 N N . ASP H 1 92 ? -14.088 -78.848 52.071 1.00 51.10 68 ASP H N 1
ATOM 12158 C CA . ASP H 1 92 ? -13.698 -77.523 52.542 1.00 56.39 68 ASP H CA 1
ATOM 12159 C C . ASP H 1 92 ? -13.529 -77.477 54.054 1.00 55.21 68 ASP H C 1
ATOM 12160 O O . ASP H 1 92 ? -13.364 -76.403 54.629 1.00 62.87 68 ASP H O 1
ATOM 12165 N N . ILE H 1 93 ? -13.574 -78.637 54.698 1.00 42.11 69 ILE H N 1
ATOM 12166 C CA . ILE H 1 93 ? -13.615 -78.685 56.155 1.00 63.84 69 ILE H CA 1
ATOM 12167 C C . ILE H 1 93 ? -12.274 -78.342 56.804 1.00 87.96 69 ILE H C 1
ATOM 12168 O O . ILE H 1 93 ? -12.215 -78.021 57.991 1.00 103.24 69 ILE H O 1
ATOM 12173 N N . LYS H 1 94 ? -11.202 -78.399 56.021 1.00 84.82 70 LYS H N 1
ATOM 12174 C CA . LYS H 1 94 ? -9.867 -78.130 56.542 1.00 81.09 70 LYS H CA 1
ATOM 12175 C C . LYS H 1 94 ? -9.316 -76.797 56.044 1.00 84.57 70 LYS H C 1
ATOM 12176 O O . LYS H 1 94 ? -9.249 -75.823 56.796 1.00 76.00 70 LYS H O 1
ATOM 12182 N N . VAL H 1 104 ? -20.538 -72.156 61.866 1.00 37.93 80 VAL H N 1
ATOM 12183 C CA . VAL H 1 104 ? -19.587 -71.529 62.774 1.00 47.11 80 VAL H CA 1
ATOM 12184 C C . VAL H 1 104 ? -18.219 -72.188 62.647 1.00 50.29 80 VAL H C 1
ATOM 12185 O O . VAL H 1 104 ? -17.748 -72.461 61.543 1.00 24.76 80 VAL H O 1
ATOM 12189 N N . VAL H 1 105 ? -17.589 -72.434 63.792 1.00 79.15 81 VAL H N 1
ATOM 12190 C CA . VAL H 1 105 ? -16.304 -73.117 63.855 1.00 70.91 81 VAL H CA 1
ATOM 12191 C C . VAL H 1 105 ? -16.336 -74.140 64.983 1.00 80.65 81 VAL H C 1
ATOM 12192 O O . VAL H 1 105 ? -17.201 -74.081 65.857 1.00 73.52 81 VAL H O 1
ATOM 12196 N N . ASP H 1 106 ? -15.390 -75.074 64.963 1.00 96.09 82 ASP H N 1
ATOM 12197 C CA . ASP H 1 106 ? -15.333 -76.127 65.973 1.00 91.05 82 ASP H CA 1
ATOM 12198 C C . ASP H 1 106 ? -14.826 -75.583 67.304 1.00 98.95 82 ASP H C 1
ATOM 12199 O O . ASP H 1 106 ? -13.623 -75.552 67.555 1.00 102.19 82 ASP H O 1
ATOM 12204 N N . VAL H 1 107 ? -15.755 -75.161 68.156 1.00 109.11 83 VAL H N 1
ATOM 12205 C CA . VAL H 1 107 ? -15.410 -74.575 69.446 1.00 108.12 83 VAL H CA 1
ATOM 12206 C C . VAL H 1 107 ? -14.938 -75.647 70.433 1.00 97.92 83 VAL H C 1
ATOM 12207 O O . VAL H 1 107 ? -14.229 -75.347 71.396 1.00 98.59 83 VAL H O 1
ATOM 12211 N N . GLU H 1 108 ? -15.316 -76.899 70.182 1.00 77.16 84 GLU H N 1
ATOM 12212 C CA . GLU H 1 108 ? -14.935 -78.002 71.066 1.00 66.91 84 GLU H CA 1
ATOM 12213 C C . GLU H 1 108 ? -13.582 -78.616 70.708 1.00 40.06 84 GLU H C 1
ATOM 12214 O O . GLU H 1 108 ? -12.859 -79.089 71.586 1.00 31.05 84 GLU H O 1
ATOM 12220 N N . GLY H 1 109 ? -13.245 -78.608 69.422 1.00 48.79 85 GLY H N 1
ATOM 12221 C CA . GLY H 1 109 ? -11.936 -79.055 68.976 1.00 61.42 85 GLY H CA 1
ATOM 12222 C C . GLY H 1 109 ? -10.851 -78.128 69.489 1.00 64.62 85 GLY H C 1
ATOM 12223 O O . GLY H 1 109 ? -9.717 -78.545 69.737 1.00 64.51 85 GLY H O 1
ATOM 12224 N N . ILE H 1 110 ? -11.214 -76.858 69.640 1.00 75.00 86 ILE H N 1
ATOM 12225 C CA . ILE H 1 110 ? -10.358 -75.862 70.271 1.00 65.08 86 ILE H CA 1
ATOM 12226 C C . ILE H 1 110 ? -10.142 -76.225 71.734 1.00 71.60 86 ILE H C 1
ATOM 12227 O O . ILE H 1 110 ? -9.010 -76.260 72.217 1.00 91.29 86 ILE H O 1
ATOM 12232 N N . ASN H 1 111 ? -11.240 -76.506 72.430 1.00 63.83 87 ASN H N 1
ATOM 12233 C CA . ASN H 1 111 ? -11.198 -76.881 73.840 1.00 66.31 87 ASN H CA 1
ATOM 12234 C C . ASN H 1 111 ? -10.412 -78.163 74.100 1.00 55.18 87 ASN H C 1
ATOM 12235 O O . ASN H 1 111 ? -9.990 -78.424 75.228 1.00 63.85 87 ASN H O 1
ATOM 12240 N N . SER H 1 112 ? -10.221 -78.962 73.055 1.00 25.61 88 SER H N 1
ATOM 12241 C CA . SER H 1 112 ? -9.454 -80.193 73.169 1.00 42.71 88 SER H CA 1
ATOM 12242 C C . SER H 1 112 ? -7.989 -79.938 72.836 1.00 36.57 88 SER H C 1
ATOM 12243 O O . SER H 1 112 ? -7.090 -80.480 73.486 1.00 46.28 88 SER H O 1
ATOM 12246 N N . SER H 1 113 ? -7.754 -79.110 71.821 1.00 28.47 89 SER H N 1
ATOM 12247 C CA . SER H 1 113 ? -6.399 -78.712 71.462 1.00 36.34 89 SER H CA 1
ATOM 12248 C C . SER H 1 113 ? -5.721 -78.047 72.658 1.00 50.97 89 SER H C 1
ATOM 12249 O O . SER H 1 113 ? -4.601 -78.406 73.036 1.00 67.37 89 SER H O 1
ATOM 12252 N N . ILE H 1 114 ? -6.425 -77.093 73.261 1.00 49.41 90 ILE H N 1
ATOM 12253 C CA . ILE H 1 114 ? -5.955 -76.415 74.465 1.00 49.04 90 ILE H CA 1
ATOM 12254 C C . ILE H 1 114 ? -5.651 -77.410 75.583 1.00 38.42 90 ILE H C 1
ATOM 12255 O O . ILE H 1 114 ? -4.672 -77.258 76.306 1.00 41.91 90 ILE H O 1
ATOM 12260 N N . ALA H 1 115 ? -6.490 -78.430 75.715 1.00 27.05 91 ALA H N 1
ATOM 12261 C CA . ALA H 1 115 ? -6.284 -79.458 76.729 1.00 55.31 91 ALA H CA 1
ATOM 12262 C C . ALA H 1 115 ? -4.980 -80.210 76.482 1.00 62.20 91 ALA H C 1
ATOM 12263 O O . ALA H 1 115 ? -4.222 -80.489 77.414 1.00 70.99 91 ALA H O 1
ATOM 12265 N N . LYS H 1 116 ? -4.727 -80.530 75.217 1.00 42.02 92 LYS H N 1
ATOM 12266 C CA . LYS H 1 116 ? -3.492 -81.204 74.828 1.00 47.47 92 LYS H CA 1
ATOM 12267 C C . LYS H 1 116 ? -2.270 -80.340 75.133 1.00 31.37 92 LYS H C 1
ATOM 12268 O O . LYS H 1 116 ? -1.234 -80.846 75.584 1.00 27.64 92 LYS H O 1
ATOM 12274 N N . VAL H 1 117 ? -2.396 -79.036 74.889 1.00 25.56 93 VAL H N 1
ATOM 12275 C CA . VAL H 1 117 ? -1.316 -78.100 75.195 1.00 51.98 93 VAL H CA 1
ATOM 12276 C C . VAL H 1 117 ? -1.056 -78.030 76.699 1.00 86.31 93 VAL H C 1
ATOM 12277 O O . VAL H 1 117 ? 0.093 -78.045 77.145 1.00 101.23 93 VAL H O 1
ATOM 12281 N N . ASN H 1 118 ? -2.133 -77.955 77.476 1.00 79.83 94 ASN H N 1
ATOM 12282 C CA . ASN H 1 118 ? -2.034 -77.936 78.929 1.00 51.97 94 ASN H CA 1
ATOM 12283 C C . ASN H 1 118 ? -1.411 -79.211 79.471 1.00 49.57 94 ASN H C 1
ATOM 12284 O O . ASN H 1 118 ? -0.729 -79.186 80.492 1.00 45.69 94 ASN H O 1
ATOM 12289 N N . LYS H 1 119 ? -1.649 -80.326 78.787 1.00 61.58 95 LYS H N 1
ATOM 12290 C CA . LYS H 1 119 ? -1.037 -81.593 79.172 1.00 58.39 95 LYS H CA 1
ATOM 12291 C C . LYS H 1 119 ? 0.456 -81.615 78.846 1.00 65.50 95 LYS H C 1
ATOM 12292 O O . LYS H 1 119 ? 1.262 -82.102 79.643 1.00 71.20 95 LYS H O 1
ATOM 12298 N N . LEU H 1 120 ? 0.819 -81.084 77.680 1.00 41.84 96 LEU H N 1
ATOM 12299 C CA . LEU H 1 120 ? 2.227 -80.902 77.331 1.00 25.46 96 LEU H CA 1
ATOM 12300 C C . LEU H 1 120 ? 2.938 -80.071 78.399 1.00 39.73 96 LEU H C 1
ATOM 12301 O O . LEU H 1 120 ? 4.027 -80.421 78.864 1.00 33.75 96 LEU H O 1
ATOM 12306 N N . ILE H 1 121 ? 2.308 -78.966 78.786 1.00 58.39 97 ILE H N 1
ATOM 12307 C CA . ILE H 1 121 ? 2.858 -78.097 79.820 1.00 60.02 97 ILE H CA 1
ATOM 12308 C C . ILE H 1 121 ? 2.950 -78.831 81.153 1.00 50.20 97 ILE H C 1
ATOM 12309 O O . ILE H 1 121 ? 3.913 -78.655 81.891 1.00 57.83 97 ILE H O 1
ATOM 12314 N N . ASP H 1 122 ? 1.951 -79.657 81.451 1.00 50.16 98 ASP H N 1
ATOM 12315 C CA . ASP H 1 122 ? 1.961 -80.461 82.667 1.00 52.41 98 ASP H CA 1
ATOM 12316 C C . ASP H 1 122 ? 3.216 -81.325 82.688 1.00 60.82 98 ASP H C 1
ATOM 12317 O O . ASP H 1 122 ? 3.965 -81.338 83.671 1.00 54.97 98 ASP H O 1
ATOM 12322 N N . SER H 1 123 ? 3.440 -82.029 81.582 1.00 64.34 99 SER H N 1
ATOM 12323 C CA . SER H 1 123 ? 4.627 -82.859 81.411 1.00 69.66 99 SER H CA 1
ATOM 12324 C C . SER H 1 123 ? 5.913 -82.064 81.615 1.00 79.16 99 SER H C 1
ATOM 12325 O O . SER H 1 123 ? 6.817 -82.502 82.330 1.00 90.56 99 SER H O 1
ATOM 12328 N N . GLN H 1 124 ? 5.987 -80.892 80.993 1.00 70.44 100 GLN H N 1
ATOM 12329 C CA . GLN H 1 124 ? 7.191 -80.068 81.072 1.00 52.90 100 GLN H CA 1
ATOM 12330 C C . GLN H 1 124 ? 7.486 -79.565 82.485 1.00 38.96 100 GLN H C 1
ATOM 12331 O O . GLN H 1 124 ? 8.609 -79.689 82.971 1.00 44.17 100 GLN H O 1
ATOM 12337 N N . VAL H 1 125 ? 6.474 -79.002 83.136 1.00 54.52 101 VAL H N 1
ATOM 12338 C CA . VAL H 1 125 ? 6.614 -78.504 84.499 1.00 57.40 101 VAL H CA 1
ATOM 12339 C C . VAL H 1 125 ? 6.964 -79.654 85.436 1.00 55.14 101 VAL H C 1
ATOM 12340 O O . VAL H 1 125 ? 7.692 -79.475 86.415 1.00 52.38 101 VAL H O 1
ATOM 12344 N N . ASN H 1 126 ? 6.456 -80.842 85.121 1.00 77.21 102 ASN H N 1
ATOM 12345 C CA . ASN H 1 126 ? 6.821 -82.040 85.869 1.00 95.01 102 ASN H CA 1
ATOM 12346 C C . ASN H 1 126 ? 8.287 -82.431 85.673 1.00 76.58 102 ASN H C 1
ATOM 12347 O O . ASN H 1 126 ? 8.944 -82.885 86.611 1.00 53.22 102 ASN H O 1
ATOM 12352 N N . GLN H 1 127 ? 8.798 -82.248 84.456 1.00 63.98 103 GLN H N 1
ATOM 12353 C CA . GLN H 1 127 ? 10.185 -82.602 84.152 1.00 49.72 103 GLN H CA 1
ATOM 12354 C C . GLN H 1 127 ? 11.195 -81.707 84.869 1.00 52.85 103 GLN H C 1
ATOM 12355 O O . GLN H 1 127 ? 12.328 -82.123 85.126 1.00 37.72 103 GLN H O 1
ATOM 12361 N N . GLY H 1 128 ? 10.790 -80.479 85.180 1.00 34.87 104 GLY H N 1
ATOM 12362 C CA . GLY H 1 128 ? 11.632 -79.589 85.957 1.00 19.14 104 GLY H CA 1
ATOM 12363 C C . GLY H 1 128 ? 11.917 -78.248 85.314 1.00 72.56 104 GLY H C 1
ATOM 12364 O O . GLY H 1 128 ? 13.031 -77.730 85.407 1.00 74.21 104 GLY H O 1
ATOM 12365 N N . ILE H 1 129 ? 10.912 -77.686 84.653 1.00 74.47 105 ILE H N 1
ATOM 12366 C CA . ILE H 1 129 ? 11.013 -76.330 84.129 1.00 67.36 105 ILE H CA 1
ATOM 12367 C C . ILE H 1 129 ? 9.779 -75.525 84.525 1.00 32.00 105 ILE H C 1
ATOM 12368 O O . ILE H 1 129 ? 8.650 -75.989 84.378 1.00 41.73 105 ILE H O 1
ATOM 12373 N N . ALA H 1 130 ? 10.001 -74.324 85.047 1.00 49.21 106 ALA H N 1
ATOM 12374 C CA . ALA H 1 130 ? 8.908 -73.497 85.542 1.00 60.27 106 ALA H CA 1
ATOM 12375 C C . ALA H 1 130 ? 8.006 -73.030 84.407 1.00 50.56 106 ALA H C 1
ATOM 12376 O O . ALA H 1 130 ? 8.475 -72.751 83.306 1.00 39.23 106 ALA H O 1
ATOM 12378 N N . SER H 1 131 ? 6.709 -72.953 84.687 1.00 40.90 107 SER H N 1
ATOM 12379 C CA . SER H 1 131 ? 5.718 -72.598 83.679 1.00 34.64 107 SER H CA 1
ATOM 12380 C C . SER H 1 131 ? 5.955 -71.203 83.115 1.00 43.16 107 SER H C 1
ATOM 12381 O O . SER H 1 131 ? 5.680 -70.946 81.945 1.00 47.69 107 SER H O 1
ATOM 12384 N N . GLU H 1 132 ? 6.479 -70.302 83.941 1.00 47.29 108 GLU H N 1
ATOM 12385 C CA . GLU H 1 132 ? 6.780 -68.953 83.476 1.00 55.02 108 GLU H CA 1
ATOM 12386 C C . GLU H 1 132 ? 8.065 -68.938 82.654 1.00 59.33 108 GLU H C 1
ATOM 12387 O O . GLU H 1 132 ? 8.565 -67.878 82.284 1.00 69.70 108 GLU H O 1
ATOM 12393 N N . ASN H 1 133 ? 8.593 -70.125 82.378 1.00 45.87 109 ASN H N 1
ATOM 12394 C CA . ASN H 1 133 ? 9.746 -70.275 81.504 1.00 55.70 109 ASN H CA 1
ATOM 12395 C C . ASN H 1 133 ? 9.386 -71.096 80.271 1.00 57.41 109 ASN H C 1
ATOM 12396 O O . ASN H 1 133 ? 10.256 -71.660 79.608 1.00 54.83 109 ASN H O 1
ATOM 12401 N N . ILE H 1 134 ? 8.094 -71.156 79.972 1.00 26.35 110 ILE H N 1
ATOM 12402 C CA . ILE H 1 134 ? 7.607 -71.930 78.841 1.00 31.43 110 ILE H CA 1
ATOM 12403 C C . ILE H 1 134 ? 6.904 -71.032 77.831 1.00 52.36 110 ILE H C 1
ATOM 12404 O O . ILE H 1 134 ? 5.916 -70.378 78.157 1.00 67.99 110 ILE H O 1
ATOM 12409 N N . ILE H 1 135 ? 7.414 -71.005 76.604 1.00 55.74 111 ILE H N 1
ATOM 12410 C CA . ILE H 1 135 ? 6.805 -70.205 75.549 1.00 65.09 111 ILE H CA 1
ATOM 12411 C C . ILE H 1 135 ? 5.838 -71.020 74.687 1.00 72.19 111 ILE H C 1
ATOM 12412 O O . ILE H 1 135 ? 6.175 -72.102 74.202 1.00 61.18 111 ILE H O 1
ATOM 12417 N N . LEU H 1 136 ? 4.624 -70.499 74.529 1.00 82.79 112 LEU H N 1
ATOM 12418 C CA . LEU H 1 136 ? 3.674 -71.028 73.560 1.00 76.52 112 LEU H CA 1
ATOM 12419 C C . LEU H 1 136 ? 3.689 -70.145 72.316 1.00 60.23 112 LEU H C 1
ATOM 12420 O O . LEU H 1 136 ? 3.612 -68.916 72.409 1.00 18.24 112 LEU H O 1
ATOM 12425 N N . ALA H 1 137 ? 3.795 -70.776 71.153 1.00 47.17 113 ALA H N 1
ATOM 12426 C CA . ALA H 1 137 ? 3.874 -70.048 69.896 1.00 34.82 113 ALA H CA 1
ATOM 12427 C C . ALA H 1 137 ? 3.098 -70.773 68.809 1.00 40.73 113 ALA H C 1
ATOM 12428 O O . ALA H 1 137 ? 2.977 -71.997 68.833 1.00 36.05 113 ALA H O 1
ATOM 12430 N N . GLY H 1 138 ? 2.573 -70.014 67.852 1.00 73.08 114 GLY H N 1
ATOM 12431 C CA . GLY H 1 138 ? 1.806 -70.609 66.775 1.00 66.29 114 GLY H CA 1
ATOM 12432 C C . GLY H 1 138 ? 1.653 -69.739 65.544 1.00 33.78 114 GLY H C 1
ATOM 12433 O O . GLY H 1 138 ? 1.792 -68.520 65.604 1.00 39.17 114 GLY H O 1
ATOM 12434 N N . PHE H 1 139 ? 1.362 -70.385 64.421 1.00 23.24 115 PHE H N 1
ATOM 12435 C CA . PHE H 1 139 ? 1.098 -69.696 63.168 1.00 25.62 115 PHE H CA 1
ATOM 12436 C C . PHE H 1 139 ? -0.255 -70.115 62.600 1.00 48.23 115 PHE H C 1
ATOM 12437 O O . PHE H 1 139 ? -0.636 -71.283 62.692 1.00 40.12 115 PHE H O 1
ATOM 12445 N N . SER H 1 140 ? -0.969 -69.153 62.017 1.00 73.61 116 SER H N 1
ATOM 12446 C CA . SER H 1 140 ? -2.268 -69.393 61.381 1.00 61.33 116 SER H CA 1
ATOM 12447 C C . SER H 1 140 ? -3.260 -70.101 62.300 1.00 68.60 116 SER H C 1
ATOM 12448 O O . SER H 1 140 ? -3.566 -69.618 63.391 1.00 91.31 116 SER H O 1
ATOM 12451 N N . GLN H 1 141 ? -3.751 -71.251 61.848 1.00 43.35 117 GLN H N 1
ATOM 12452 C CA . GLN H 1 141 ? -4.710 -72.035 62.615 1.00 39.38 117 GLN H CA 1
ATOM 12453 C C . GLN H 1 141 ? -4.090 -72.530 63.914 1.00 48.93 117 GLN H C 1
ATOM 12454 O O . GLN H 1 141 ? -4.789 -72.773 64.897 1.00 56.08 117 GLN H O 1
ATOM 12460 N N . GLY H 1 142 ? -2.769 -72.674 63.911 1.00 40.98 118 GLY H N 1
ATOM 12461 C CA . GLY H 1 142 ? -2.046 -73.083 65.098 1.00 40.74 118 GLY H CA 1
ATOM 12462 C C . GLY H 1 142 ? -1.806 -71.920 66.039 1.00 41.97 118 GLY H C 1
ATOM 12463 O O . GLY H 1 142 ? -1.536 -72.118 67.224 1.00 50.23 118 GLY H O 1
ATOM 12464 N N . GLY H 1 143 ? -1.903 -70.702 65.510 1.00 44.04 119 GLY H N 1
ATOM 12465 C CA . GLY H 1 143 ? -1.704 -69.507 66.310 1.00 39.81 119 GLY H CA 1
ATOM 12466 C C . GLY H 1 143 ? -2.834 -69.290 67.298 1.00 53.55 119 GLY H C 1
ATOM 12467 O O . GLY H 1 143 ? -2.654 -68.666 68.347 1.00 34.10 119 GLY H O 1
ATOM 12468 N N . ILE H 1 144 ? -4.004 -69.815 66.951 1.00 60.06 120 ILE H N 1
ATOM 12469 C CA . ILE H 1 144 ? -5.198 -69.688 67.773 1.00 47.05 120 ILE H CA 1
ATOM 12470 C C . ILE H 1 144 ? -4.972 -70.289 69.154 1.00 51.34 120 ILE H C 1
ATOM 12471 O O . ILE H 1 144 ? -4.887 -69.567 70.153 1.00 30.53 120 ILE H O 1
ATOM 12476 N N . ILE H 1 145 ? -4.857 -71.615 69.182 1.00 59.43 121 ILE H N 1
ATOM 12477 C CA . ILE H 1 145 ? -4.712 -72.398 70.409 1.00 55.02 121 ILE H CA 1
ATOM 12478 C C . ILE H 1 145 ? -3.535 -71.951 71.277 1.00 47.39 121 ILE H C 1
ATOM 12479 O O . ILE H 1 145 ? -3.583 -72.058 72.503 1.00 37.66 121 ILE H O 1
ATOM 12484 N N . ALA H 1 146 ? -2.484 -71.450 70.635 1.00 33.07 122 ALA H N 1
ATOM 12485 C CA . ALA H 1 146 ? -1.300 -70.979 71.345 1.00 27.67 122 ALA H CA 1
ATOM 12486 C C . ALA H 1 146 ? -1.625 -69.813 72.275 1.00 44.18 122 ALA H C 1
ATOM 12487 O O . ALA H 1 146 ? -1.018 -69.664 73.338 1.00 43.94 122 ALA H O 1
ATOM 12489 N N . THR H 1 147 ? -2.587 -68.989 71.872 1.00 49.04 123 THR H N 1
ATOM 12490 C CA . THR H 1 147 ? -2.989 -67.848 72.682 1.00 43.67 123 THR H CA 1
ATOM 12491 C C . THR H 1 147 ? -4.086 -68.243 73.661 1.00 40.09 123 THR H C 1
ATOM 12492 O O . THR H 1 147 ? -3.984 -67.973 74.859 1.00 55.99 123 THR H O 1
ATOM 12496 N N . TYR H 1 148 ? -5.122 -68.898 73.144 1.00 22.34 124 TYR H N 1
ATOM 12497 C CA . TYR H 1 148 ? -6.259 -69.334 73.954 1.00 34.74 124 TYR H CA 1
ATOM 12498 C C . TYR H 1 148 ? -5.854 -70.195 75.151 1.00 39.43 124 TYR H C 1
ATOM 12499 O O . TYR H 1 148 ? -6.530 -70.195 76.180 1.00 37.52 124 TYR H O 1
ATOM 12508 N N . THR H 1 149 ? -4.752 -70.924 75.012 1.00 38.54 125 THR H N 1
ATOM 12509 C CA . THR H 1 149 ? -4.254 -71.779 76.083 1.00 38.86 125 THR H CA 1
ATOM 12510 C C . THR H 1 149 ? -3.575 -70.959 77.173 1.00 47.42 125 THR H C 1
ATOM 12511 O O . THR H 1 149 ? -3.633 -71.302 78.354 1.00 43.77 125 THR H O 1
ATOM 12515 N N . ALA H 1 150 ? -2.931 -69.870 76.767 1.00 56.88 126 ALA H N 1
ATOM 12516 C CA . ALA H 1 150 ? -2.155 -69.055 77.691 1.00 58.26 126 ALA H CA 1
ATOM 12517 C C . ALA H 1 150 ? -3.002 -68.001 78.399 1.00 48.14 126 ALA H C 1
ATOM 12518 O O . ALA H 1 150 ? -2.713 -67.624 79.535 1.00 49.57 126 ALA H O 1
ATOM 12520 N N . ILE H 1 151 ? -4.047 -67.528 77.729 1.00 36.77 127 ILE H N 1
ATOM 12521 C CA . ILE H 1 151 ? -4.923 -66.523 78.319 1.00 71.08 127 ILE H CA 1
ATOM 12522 C C . ILE H 1 151 ? -6.001 -67.173 79.182 1.00 86.27 127 ILE H C 1
ATOM 12523 O O . ILE H 1 151 ? -6.805 -66.485 79.813 1.00 94.73 127 ILE H O 1
ATOM 12528 N N . THR H 1 152 ? -6.006 -68.503 79.204 1.00 75.46 128 THR H N 1
ATOM 12529 C CA . THR H 1 152 ? -6.954 -69.263 80.011 1.00 73.85 128 THR H CA 1
ATOM 12530 C C . THR H 1 152 ? -6.244 -70.346 80.816 1.00 71.64 128 THR H C 1
ATOM 12531 O O . THR H 1 152 ? -6.858 -71.331 81.225 1.00 67.67 128 THR H O 1
ATOM 12535 N N . SER H 1 153 ? -4.945 -70.165 81.032 1.00 76.35 129 SER H N 1
ATOM 12536 C CA . SER H 1 153 ? -4.169 -71.102 81.833 1.00 73.54 129 SER H CA 1
ATOM 12537 C C . SER H 1 153 ? -4.420 -70.855 83.311 1.00 68.28 129 SER H C 1
ATOM 12538 O O . SER H 1 153 ? -4.957 -69.820 83.689 1.00 66.14 129 SER H O 1
ATOM 12541 N N . GLN H 1 154 ? -4.026 -71.809 84.143 1.00 62.57 130 GLN H N 1
ATOM 12542 C CA . GLN H 1 154 ? -4.245 -71.702 85.577 1.00 74.84 130 GLN H CA 1
ATOM 12543 C C . GLN H 1 154 ? -2.942 -71.311 86.257 1.00 83.53 130 GLN H C 1
ATOM 12544 O O . GLN H 1 154 ? -2.898 -71.079 87.465 1.00 86.83 130 GLN H O 1
ATOM 12550 N N . ARG H 1 155 ? -1.881 -71.232 85.461 1.00 82.82 131 ARG H N 1
ATOM 12551 C CA . ARG H 1 155 ? -0.547 -70.959 85.976 1.00 89.44 131 ARG H CA 1
ATOM 12552 C C . ARG H 1 155 ? 0.158 -69.887 85.154 1.00 77.91 131 ARG H C 1
ATOM 12553 O O . ARG H 1 155 ? -0.085 -69.751 83.956 1.00 87.64 131 ARG H O 1
ATOM 12561 N N . LYS H 1 156 ? 1.028 -69.126 85.811 1.00 59.60 132 LYS H N 1
ATOM 12562 C CA . LYS H 1 156 ? 1.799 -68.081 85.150 1.00 52.25 132 LYS H CA 1
ATOM 12563 C C . LYS H 1 156 ? 2.668 -68.675 84.052 1.00 72.15 132 LYS H C 1
ATOM 12564 O O . LYS H 1 156 ? 3.453 -69.589 84.298 1.00 94.18 132 LYS H O 1
ATOM 12570 N N . LEU H 1 157 ? 2.529 -68.150 82.840 1.00 69.35 133 LEU H N 1
ATOM 12571 C CA . LEU H 1 157 ? 3.237 -68.708 81.695 1.00 44.11 133 LEU H CA 1
ATOM 12572 C C . LEU H 1 157 ? 4.373 -67.819 81.195 1.00 42.41 133 LEU H C 1
ATOM 12573 O O . LEU H 1 157 ? 4.490 -66.658 81.589 1.00 35.38 133 LEU H O 1
ATOM 12578 N N . GLY H 1 158 ? 5.207 -68.384 80.326 1.00 61.05 134 GLY H N 1
ATOM 12579 C CA . GLY H 1 158 ? 6.396 -67.710 79.836 1.00 62.28 134 GLY H CA 1
ATOM 12580 C C . GLY H 1 158 ? 6.125 -66.608 78.833 1.00 70.64 134 GLY H C 1
ATOM 12581 O O . GLY H 1 158 ? 6.353 -65.434 79.123 1.00 95.18 134 GLY H O 1
ATOM 12582 N N . GLY H 1 159 ? 5.645 -66.977 77.649 1.00 40.82 135 GLY H N 1
ATOM 12583 C CA . GLY H 1 159 ? 5.388 -65.993 76.614 1.00 31.22 135 GLY H CA 1
ATOM 12584 C C . GLY H 1 159 ? 4.606 -66.504 75.422 1.00 38.41 135 GLY H C 1
ATOM 12585 O O . GLY H 1 159 ? 4.777 -67.643 74.995 1.00 60.20 135 GLY H O 1
ATOM 12586 N N . ILE H 1 160 ? 3.747 -65.648 74.877 1.00 62.36 136 ILE H N 1
ATOM 12587 C CA . ILE H 1 160 ? 2.941 -66.003 73.715 1.00 64.83 136 ILE H CA 1
ATOM 12588 C C . ILE H 1 160 ? 3.535 -65.415 72.441 1.00 67.04 136 ILE H C 1
ATOM 12589 O O . ILE H 1 160 ? 4.028 -64.287 72.438 1.00 66.42 136 ILE H O 1
ATOM 12594 N N . MET H 1 161 ? 3.492 -66.186 71.359 1.00 55.75 137 MET H N 1
ATOM 12595 C CA . MET H 1 161 ? 3.844 -65.660 70.044 1.00 37.25 137 MET H CA 1
ATOM 12596 C C . MET H 1 161 ? 2.781 -66.027 69.015 1.00 38.93 137 MET H C 1
ATOM 12597 O O . MET H 1 161 ? 2.668 -67.184 68.603 1.00 55.60 137 MET H O 1
ATOM 12602 N N . ALA H 1 162 ? 1.994 -65.032 68.616 1.00 33.31 138 ALA H N 1
ATOM 12603 C CA . ALA H 1 162 ? 0.921 -65.234 67.650 1.00 36.65 138 ALA H CA 1
ATOM 12604 C C . ALA H 1 162 ? 1.346 -64.741 66.277 1.00 42.79 138 ALA H C 1
ATOM 12605 O O . ALA H 1 162 ? 1.619 -63.553 66.099 1.00 45.31 138 ALA H O 1
ATOM 12607 N N . LEU H 1 163 ? 1.405 -65.651 65.307 1.00 21.47 139 LEU H N 1
ATOM 12608 C CA . LEU H 1 163 ? 1.803 -65.278 63.950 1.00 31.52 139 LEU H CA 1
ATOM 12609 C C . LEU H 1 163 ? 0.652 -65.423 62.952 1.00 12.93 139 LEU H C 1
ATOM 12610 O O . LEU H 1 163 ? 0.237 -66.541 62.636 1.00 25.31 139 LEU H O 1
ATOM 12615 N N . SER H 1 164 ? 0.148 -64.290 62.462 1.00 13.54 140 SER H N 1
ATOM 12616 C CA . SER H 1 164 ? -0.934 -64.260 61.473 1.00 41.32 140 SER H CA 1
ATOM 12617 C C . SER H 1 164 ? -2.164 -65.064 61.902 1.00 53.66 140 SER H C 1
ATOM 12618 O O . SER H 1 164 ? -2.499 -66.082 61.292 1.00 32.45 140 SER H O 1
ATOM 12621 N N . THR H 1 165 ? -2.838 -64.592 62.946 1.00 87.19 141 THR H N 1
ATOM 12622 C CA . THR H 1 165 ? -3.936 -65.340 63.548 1.00 89.21 141 THR H CA 1
ATOM 12623 C C . THR H 1 165 ? -5.089 -64.431 63.979 1.00 92.98 141 THR H C 1
ATOM 12624 O O . THR H 1 165 ? -4.874 -63.290 64.386 1.00 96.39 141 THR H O 1
ATOM 12628 N N . TYR H 1 166 ? -6.311 -64.948 63.885 1.00 91.34 142 TYR H N 1
ATOM 12629 C CA . TYR H 1 166 ? -7.502 -64.210 64.293 1.00 91.67 142 TYR H CA 1
ATOM 12630 C C . TYR H 1 166 ? -8.050 -64.680 65.643 1.00 82.06 142 TYR H C 1
ATOM 12631 O O . TYR H 1 166 ? -7.393 -65.434 66.361 1.00 71.64 142 TYR H O 1
ATOM 12640 N N . LEU H 1 167 ? -9.253 -64.229 65.983 1.00 91.15 143 LEU H N 1
ATOM 12641 C CA . LEU H 1 167 ? -9.829 -64.510 67.294 1.00 85.22 143 LEU H CA 1
ATOM 12642 C C . LEU H 1 167 ? -11.310 -64.874 67.198 1.00 92.17 143 LEU H C 1
ATOM 12643 O O . LEU H 1 167 ? -12.176 -64.029 67.430 1.00 100.82 143 LEU H O 1
ATOM 12648 N N . PRO H 1 168 ? -11.606 -66.139 66.854 1.00 75.18 144 PRO H N 1
ATOM 12649 C CA . PRO H 1 168 ? -12.990 -66.595 66.695 1.00 97.82 144 PRO H CA 1
ATOM 12650 C C . PRO H 1 168 ? -13.632 -66.956 68.029 1.00 124.53 144 PRO H C 1
ATOM 12651 O O . PRO H 1 168 ? -12.919 -67.300 68.974 1.00 133.01 144 PRO H O 1
ATOM 12655 N N . ALA H 1 169 ? -14.960 -66.876 68.091 1.00 136.86 145 ALA H N 1
ATOM 12656 C CA . ALA H 1 169 ? -15.721 -67.197 69.298 1.00 136.69 145 ALA H CA 1
ATOM 12657 C C . ALA H 1 169 ? -15.211 -66.433 70.514 1.00 129.96 145 ALA H C 1
ATOM 12658 O O . ALA H 1 169 ? -14.878 -67.028 71.537 1.00 124.17 145 ALA H O 1
ATOM 12660 N N . TRP H 1 170 ? -15.154 -65.111 70.390 1.00 133.32 146 TRP H N 1
ATOM 12661 C CA . TRP H 1 170 ? -14.602 -64.260 71.438 1.00 142.20 146 TRP H CA 1
ATOM 12662 C C . TRP H 1 170 ? -15.418 -64.302 72.732 1.00 166.10 146 TRP H C 1
ATOM 12663 O O . TRP H 1 170 ? -14.855 -64.312 73.828 1.00 179.02 146 TRP H O 1
ATOM 12674 N N . ASP H 1 171 ? -16.740 -64.339 72.601 1.00 171.02 147 ASP H N 1
ATOM 12675 C CA . ASP H 1 171 ? -17.622 -64.349 73.766 1.00 168.54 147 ASP H CA 1
ATOM 12676 C C . ASP H 1 171 ? -17.586 -65.673 74.527 1.00 152.30 147 ASP H C 1
ATOM 12677 O O . ASP H 1 171 ? -17.829 -65.708 75.735 1.00 156.94 147 ASP H O 1
ATOM 12682 N N . ASN H 1 172 ? -17.285 -66.758 73.819 1.00 110.26 148 ASN H N 1
ATOM 12683 C CA . ASN H 1 172 ? -17.206 -68.079 74.436 1.00 95.88 148 ASN H CA 1
ATOM 12684 C C . ASN H 1 172 ? -16.097 -68.178 75.475 1.00 105.43 148 ASN H C 1
ATOM 12685 O O . ASN H 1 172 ? -16.168 -68.996 76.393 1.00 105.21 148 ASN H O 1
ATOM 12690 N N . PHE H 1 173 ? -15.075 -67.341 75.327 1.00 115.17 149 PHE H N 1
ATOM 12691 C CA . PHE H 1 173 ? -13.880 -67.461 76.152 1.00 133.40 149 PHE H CA 1
ATOM 12692 C C . PHE H 1 173 ? -13.535 -66.195 76.939 1.00 149.85 149 PHE H C 1
ATOM 12693 O O . PHE H 1 173 ? -12.765 -66.254 77.898 1.00 151.07 149 PHE H O 1
ATOM 12701 N N . LYS H 1 174 ? -14.100 -65.055 76.545 1.00 161.31 150 LYS H N 1
ATOM 12702 C CA . LYS H 1 174 ? -13.801 -63.798 77.234 1.00 164.59 150 LYS H CA 1
ATOM 12703 C C . LYS H 1 174 ? -14.354 -63.789 78.658 1.00 173.87 150 LYS H C 1
ATOM 12704 O O . LYS H 1 174 ? -13.934 -62.986 79.493 1.00 174.30 150 LYS H O 1
ATOM 12708 N N . GLY H 1 175 ? -15.299 -64.685 78.926 1.00 178.23 151 GLY H N 1
ATOM 12709 C CA . GLY H 1 175 ? -15.825 -64.863 80.266 1.00 170.82 151 GLY H CA 1
ATOM 12710 C C . GLY H 1 175 ? -15.142 -66.027 80.957 1.00 147.29 151 GLY H C 1
ATOM 12711 O O . GLY H 1 175 ? -15.656 -66.578 81.930 1.00 154.11 151 GLY H O 1
ATOM 12712 N N . LYS H 1 176 ? -13.974 -66.401 80.443 1.00 102.25 152 LYS H N 1
ATOM 12713 C CA . LYS H 1 176 ? -13.214 -67.520 80.986 1.00 92.15 152 LYS H CA 1
ATOM 12714 C C . LYS H 1 176 ? -11.725 -67.199 81.065 1.00 91.49 152 LYS H C 1
ATOM 12715 O O . LYS H 1 176 ? -10.914 -68.063 81.403 1.00 83.82 152 LYS H O 1
ATOM 12721 N N . ILE H 1 177 ? -11.370 -65.957 80.746 1.00 101.40 153 ILE H N 1
ATOM 12722 C CA . ILE H 1 177 ? -9.979 -65.520 80.820 1.00 95.90 153 ILE H CA 1
ATOM 12723 C C . ILE H 1 177 ? -9.502 -65.489 82.268 1.00 78.93 153 ILE H C 1
ATOM 12724 O O . ILE H 1 177 ? -10.248 -65.109 83.169 1.00 91.54 153 ILE H O 1
ATOM 12729 N N . THR H 1 178 ? -8.258 -65.901 82.488 1.00 67.52 154 THR H N 1
ATOM 12730 C CA . THR H 1 178 ? -7.706 -65.958 83.836 1.00 74.77 154 THR H CA 1
ATOM 12731 C C . THR H 1 178 ? -6.881 -64.715 84.160 1.00 69.38 154 THR H C 1
ATOM 12732 O O . THR H 1 178 ? -6.876 -63.751 83.397 1.00 80.80 154 THR H O 1
ATOM 12736 N N . SER H 1 179 ? -6.179 -64.745 85.288 1.00 64.24 155 SER H N 1
ATOM 12737 C CA . SER H 1 179 ? -5.490 -63.557 85.783 1.00 84.36 155 SER H CA 1
ATOM 12738 C C . SER H 1 179 ? -3.971 -63.706 85.855 1.00 101.03 155 SER H C 1
ATOM 12739 O O . SER H 1 179 ? -3.245 -62.715 85.780 1.00 108.56 155 SER H O 1
ATOM 12742 N N . ILE H 1 180 ? -3.493 -64.939 85.999 1.00 102.76 156 ILE H N 1
ATOM 12743 C CA . ILE H 1 180 ? -2.061 -65.192 86.160 1.00 95.19 156 ILE H CA 1
ATOM 12744 C C . ILE H 1 180 ? -1.221 -64.809 84.937 1.00 97.40 156 ILE H C 1
ATOM 12745 O O . ILE H 1 180 ? 0.004 -64.724 85.023 1.00 99.99 156 ILE H O 1
ATOM 12750 N N . ASN H 1 181 ? -1.880 -64.576 83.806 1.00 90.79 157 ASN H N 1
ATOM 12751 C CA . ASN H 1 181 ? -1.171 -64.238 82.575 1.00 85.23 157 ASN H CA 1
ATOM 12752 C C . ASN H 1 181 ? -1.536 -62.876 81.986 1.00 77.03 157 ASN H C 1
ATOM 12753 O O . ASN H 1 181 ? -1.124 -62.554 80.877 1.00 71.71 157 ASN H O 1
ATOM 12758 N N . LYS H 1 182 ? -2.304 -62.076 82.716 1.00 68.32 158 LYS H N 1
ATOM 12759 C CA . LYS H 1 182 ? -2.662 -60.748 82.221 1.00 63.96 158 LYS H CA 1
ATOM 12760 C C . LYS H 1 182 ? -1.464 -59.799 82.251 1.00 85.54 158 LYS H C 1
ATOM 12761 O O . LYS H 1 182 ? -0.953 -59.459 83.318 1.00 109.51 158 LYS H O 1
ATOM 12767 N N . GLY H 1 183 ? -1.019 -59.382 81.069 1.00 65.54 159 GLY H N 1
ATOM 12768 C CA . GLY H 1 183 ? 0.128 -58.501 80.949 1.00 49.23 159 GLY H CA 1
ATOM 12769 C C . GLY H 1 183 ? 1.418 -59.245 80.656 1.00 83.25 159 GLY H C 1
ATOM 12770 O O . GLY H 1 183 ? 2.503 -58.665 80.719 1.00 88.10 159 GLY H O 1
ATOM 12771 N N . LEU H 1 184 ? 1.300 -60.531 80.331 1.00 112.41 160 LEU H N 1
ATOM 12772 C CA . LEU H 1 184 ? 2.464 -61.365 80.036 1.00 100.91 160 LEU H CA 1
ATOM 12773 C C . LEU H 1 184 ? 3.008 -61.060 78.637 1.00 92.58 160 LEU H C 1
ATOM 12774 O O . LEU H 1 184 ? 2.290 -60.509 77.803 1.00 87.92 160 LEU H O 1
ATOM 12779 N N . PRO H 1 185 ? 4.283 -61.407 78.382 1.00 88.07 161 PRO H N 1
ATOM 12780 C CA . PRO H 1 185 ? 4.897 -61.158 77.072 1.00 75.70 161 PRO H CA 1
ATOM 12781 C C . PRO H 1 185 ? 4.124 -61.768 75.902 1.00 42.81 161 PRO H C 1
ATOM 12782 O O . PRO H 1 185 ? 4.076 -62.987 75.755 1.00 32.44 161 PRO H O 1
ATOM 12786 N N . ILE H 1 186 ? 3.527 -60.912 75.081 1.00 43.69 162 ILE H N 1
ATOM 12787 C CA . ILE H 1 186 ? 2.867 -61.347 73.858 1.00 18.63 162 ILE H CA 1
ATOM 12788 C C . ILE H 1 186 ? 3.367 -60.532 72.679 1.00 38.48 162 ILE H C 1
ATOM 12789 O O . ILE H 1 186 ? 3.291 -59.302 72.687 1.00 36.40 162 ILE H O 1
ATOM 12794 N N . LEU H 1 187 ? 3.893 -61.217 71.671 1.00 45.22 163 LEU H N 1
ATOM 12795 C CA . LEU H 1 187 ? 4.150 -60.586 70.389 1.00 33.43 163 LEU H CA 1
ATOM 12796 C C . LEU H 1 187 ? 3.053 -61.034 69.451 1.00 24.35 163 LEU H C 1
ATOM 12797 O O . LEU H 1 187 ? 2.685 -62.206 69.441 1.00 29.57 163 LEU H O 1
ATOM 12802 N N . VAL H 1 188 ? 2.517 -60.097 68.680 1.00 21.05 164 VAL H N 1
ATOM 12803 C CA . VAL H 1 188 ? 1.538 -60.433 67.659 1.00 16.86 164 VAL H CA 1
ATOM 12804 C C . VAL H 1 188 ? 2.140 -60.145 66.291 1.00 20.96 164 VAL H C 1
ATOM 12805 O O . VAL H 1 188 ? 2.677 -59.070 66.060 1.00 20.09 164 VAL H O 1
ATOM 12809 N N . CYS H 1 189 ? 2.064 -61.112 65.387 1.00 44.86 165 CYS H N 1
ATOM 12810 C CA . CYS H 1 189 ? 2.597 -60.925 64.043 1.00 51.43 165 CYS H CA 1
ATOM 12811 C C . CYS H 1 189 ? 1.506 -61.071 62.989 1.00 52.98 165 CYS H C 1
ATOM 12812 O O . CYS H 1 189 ? 0.625 -61.923 63.113 1.00 53.81 165 CYS H O 1
ATOM 12815 N N . HIS H 1 190 ? 1.559 -60.237 61.955 1.00 16.80 166 HIS H N 1
ATOM 12816 C CA . HIS H 1 190 ? 0.589 -60.357 60.871 1.00 23.05 166 HIS H CA 1
ATOM 12817 C C . HIS H 1 190 ? 1.101 -59.762 59.561 1.00 25.71 166 HIS H C 1
ATOM 12818 O O . HIS H 1 190 ? 2.132 -59.089 59.525 1.00 36.45 166 HIS H O 1
ATOM 12825 N N . GLY H 1 191 ? 0.375 -60.031 58.482 1.00 40.41 167 GLY H N 1
ATOM 12826 C CA . GLY H 1 191 ? 0.748 -59.544 57.170 1.00 65.28 167 GLY H CA 1
ATOM 12827 C C . GLY H 1 191 ? -0.160 -58.430 56.694 1.00 85.91 167 GLY H C 1
ATOM 12828 O O . GLY H 1 191 ? -1.340 -58.386 57.040 1.00 110.14 167 GLY H O 1
ATOM 12829 N N . THR H 1 192 ? 0.397 -57.529 55.894 1.00 54.83 168 THR H N 1
ATOM 12830 C CA . THR H 1 192 ? -0.348 -56.388 55.380 1.00 55.05 168 THR H CA 1
ATOM 12831 C C . THR H 1 192 ? -1.100 -56.777 54.110 1.00 56.64 168 THR H C 1
ATOM 12832 O O . THR H 1 192 ? -2.158 -56.223 53.802 1.00 46.74 168 THR H O 1
ATOM 12836 N N . ASP H 1 193 ? -0.547 -57.739 53.379 1.00 72.95 169 ASP H N 1
ATOM 12837 C CA . ASP H 1 193 ? -1.180 -58.246 52.168 1.00 93.44 169 ASP H CA 1
ATOM 12838 C C . ASP H 1 193 ? -1.666 -59.681 52.372 1.00 73.80 169 ASP H C 1
ATOM 12839 O O . ASP H 1 193 ? -1.789 -60.455 51.420 1.00 38.25 169 ASP H O 1
ATOM 12844 N N . ASP H 1 194 ? -1.932 -60.032 53.625 1.00 61.10 170 ASP H N 1
ATOM 12845 C CA . ASP H 1 194 ? -2.529 -61.318 53.937 1.00 52.61 170 ASP H CA 1
ATOM 12846 C C . ASP H 1 194 ? -3.980 -61.281 53.480 1.00 55.26 170 ASP H C 1
ATOM 12847 O O . ASP H 1 194 ? -4.717 -60.349 53.807 1.00 52.69 170 ASP H O 1
ATOM 12852 N N . GLN H 1 195 ? -4.384 -62.290 52.716 1.00 27.48 171 GLN H N 1
ATOM 12853 C CA . GLN H 1 195 ? -5.754 -62.357 52.226 1.00 29.66 171 GLN H CA 1
ATOM 12854 C C . GLN H 1 195 ? -6.489 -63.580 52.753 1.00 35.84 171 GLN H C 1
ATOM 12855 O O . GLN H 1 195 ? -7.718 -63.642 52.712 1.00 30.90 171 GLN H O 1
ATOM 12861 N N . VAL H 1 196 ? -5.730 -64.551 53.249 1.00 30.59 172 VAL H N 1
ATOM 12862 C CA . VAL H 1 196 ? -6.317 -65.704 53.914 1.00 18.34 172 VAL H CA 1
ATOM 12863 C C . VAL H 1 196 ? -6.895 -65.225 55.237 1.00 40.11 172 VAL H C 1
ATOM 12864 O O . VAL H 1 196 ? -8.063 -65.461 55.545 1.00 38.16 172 VAL H O 1
ATOM 12868 N N . LEU H 1 197 ? -6.058 -64.541 56.011 1.00 54.07 173 LEU H N 1
ATOM 12869 C CA . LEU H 1 197 ? -6.488 -63.884 57.237 1.00 25.19 173 LEU H CA 1
ATOM 12870 C C . LEU H 1 197 ? -6.172 -62.400 57.144 1.00 29.58 173 LEU H C 1
ATOM 12871 O O . LEU H 1 197 ? -5.061 -61.984 57.468 1.00 16.72 173 LEU H O 1
ATOM 12876 N N . PRO H 1 198 ? -7.149 -61.600 56.682 1.00 49.14 174 PRO H N 1
ATOM 12877 C CA . PRO H 1 198 ? -7.007 -60.145 56.558 1.00 52.90 174 PRO H CA 1
ATOM 12878 C C . PRO H 1 198 ? -6.458 -59.520 57.836 1.00 68.07 174 PRO H C 1
ATOM 12879 O O . PRO H 1 198 ? -6.832 -59.934 58.934 1.00 81.16 174 PRO H O 1
ATOM 12883 N N . GLU H 1 199 ? -5.580 -58.534 57.681 1.00 47.67 175 GLU H N 1
ATOM 12884 C CA . GLU H 1 199 ? -4.834 -57.973 58.801 1.00 26.52 175 GLU H CA 1
ATOM 12885 C C . GLU H 1 199 ? -5.724 -57.392 59.899 1.00 52.54 175 GLU H C 1
ATOM 12886 O O . GLU H 1 199 ? -5.306 -57.284 61.058 1.00 79.56 175 GLU H O 1
ATOM 12892 N N . VAL H 1 200 ? -6.952 -57.031 59.538 1.00 54.89 176 VAL H N 1
ATOM 12893 C CA . VAL H 1 200 ? -7.903 -56.505 60.513 1.00 45.83 176 VAL H CA 1
ATOM 12894 C C . VAL H 1 200 ? -8.175 -57.515 61.620 1.00 44.38 176 VAL H C 1
ATOM 12895 O O . VAL H 1 200 ? -8.619 -57.148 62.703 1.00 33.98 176 VAL H O 1
ATOM 12899 N N . LEU H 1 201 ? -7.907 -58.786 61.338 1.00 52.16 177 LEU H N 1
ATOM 12900 C CA . LEU H 1 201 ? -8.096 -59.849 62.314 1.00 56.61 177 LEU H CA 1
ATOM 12901 C C . LEU H 1 201 ? -6.950 -59.888 63.314 1.00 47.49 177 LEU H C 1
ATOM 12902 O O . LEU H 1 201 ? -7.142 -60.238 64.477 1.00 38.65 177 LEU H O 1
ATOM 12907 N N . GLY H 1 202 ? -5.754 -59.537 62.853 1.00 43.48 178 GLY H N 1
ATOM 12908 C CA . GLY H 1 202 ? -4.614 -59.409 63.739 1.00 30.93 178 GLY H CA 1
ATOM 12909 C C . GLY H 1 202 ? -4.793 -58.178 64.598 1.00 33.32 178 GLY H C 1
ATOM 12910 O O . GLY H 1 202 ? -4.495 -58.187 65.797 1.00 52.54 178 GLY H O 1
ATOM 12911 N N . HIS H 1 203 ? -5.298 -57.112 63.980 1.00 59.64 179 HIS H N 1
ATOM 12912 C CA . HIS H 1 203 ? -5.615 -55.891 64.714 1.00 59.41 179 HIS H CA 1
ATOM 12913 C C . HIS H 1 203 ? -6.715 -56.145 65.737 1.00 62.36 179 HIS H C 1
ATOM 12914 O O . HIS H 1 203 ? -6.715 -55.559 66.813 1.00 56.97 179 HIS H O 1
ATOM 12921 N N . ASP H 1 204 ? -7.644 -57.031 65.390 1.00 61.98 180 ASP H N 1
ATOM 12922 C CA . ASP H 1 204 ? -8.762 -57.385 66.256 1.00 57.01 180 ASP H CA 1
ATOM 12923 C C . ASP H 1 204 ? -8.254 -58.182 67.446 1.00 39.01 180 ASP H C 1
ATOM 12924 O O . ASP H 1 204 ? -8.581 -57.880 68.593 1.00 37.87 180 ASP H O 1
ATOM 12929 N N . LEU H 1 205 ? -7.461 -59.208 67.151 1.00 38.62 181 LEU H N 1
ATOM 12930 C CA . LEU H 1 205 ? -6.822 -60.034 68.165 1.00 54.52 181 LEU H CA 1
ATOM 12931 C C . LEU H 1 205 ? -6.062 -59.151 69.150 1.00 65.36 181 LEU H C 1
ATOM 12932 O O . LEU H 1 205 ? -6.168 -59.324 70.367 1.00 72.42 181 LEU H O 1
ATOM 12937 N N . SER H 1 206 ? -5.314 -58.189 68.614 1.00 40.00 182 SER H N 1
ATOM 12938 C CA . SER H 1 206 ? -4.596 -57.227 69.444 1.00 47.10 182 SER H CA 1
ATOM 12939 C C . SER H 1 206 ? -5.536 -56.388 70.306 1.00 19.15 182 SER H C 1
ATOM 12940 O O . SER H 1 206 ? -5.405 -56.354 71.524 1.00 29.88 182 SER H O 1
ATOM 12943 N N . ASP H 1 207 ? -6.491 -55.726 69.661 1.00 23.05 183 ASP H N 1
ATOM 12944 C CA . ASP H 1 207 ? -7.367 -54.767 70.328 1.00 60.97 183 ASP H CA 1
ATOM 12945 C C . ASP H 1 207 ? -8.310 -55.415 71.337 1.00 73.28 183 ASP H C 1
ATOM 12946 O O . ASP H 1 207 ? -8.881 -54.734 72.187 1.00 69.07 183 ASP H O 1
ATOM 12951 N N . LYS H 1 208 ? -8.468 -56.731 71.243 1.00 85.38 184 LYS H N 1
ATOM 12952 C CA . LYS H 1 208 ? -9.312 -57.457 72.183 1.00 85.15 184 LYS H CA 1
ATOM 12953 C C . LYS H 1 208 ? -8.488 -58.159 73.267 1.00 70.38 184 LYS H C 1
ATOM 12954 O O . LYS H 1 208 ? -8.978 -58.387 74.373 1.00 67.37 184 LYS H O 1
ATOM 12960 N N . LEU H 1 209 ? -7.237 -58.491 72.956 1.00 49.38 185 LEU H N 1
ATOM 12961 C CA . LEU H 1 209 ? -6.319 -58.982 73.982 1.00 38.08 185 LEU H CA 1
ATOM 12962 C C . LEU H 1 209 ? -5.868 -57.829 74.867 1.00 47.20 185 LEU H C 1
ATOM 12963 O O . LEU H 1 209 ? -5.746 -57.976 76.084 1.00 37.39 185 LEU H O 1
ATOM 12968 N N . LYS H 1 210 ? -5.635 -56.681 74.234 1.00 62.86 186 LYS H N 1
ATOM 12969 C CA . LYS H 1 210 ? -5.174 -55.466 74.905 1.00 59.24 186 LYS H CA 1
ATOM 12970 C C . LYS H 1 210 ? -6.194 -54.942 75.911 1.00 77.01 186 LYS H C 1
ATOM 12971 O O . LYS H 1 210 ? -5.829 -54.383 76.948 1.00 50.38 186 LYS H O 1
ATOM 12977 N N . VAL H 1 211 ? -7.473 -55.128 75.599 1.00 113.11 187 VAL H N 1
ATOM 12978 C CA . VAL H 1 211 ? -8.555 -54.615 76.431 1.00 123.21 187 VAL H CA 1
ATOM 12979 C C . VAL H 1 211 ? -9.032 -55.655 77.450 1.00 121.96 187 VAL H C 1
ATOM 12980 O O . VAL H 1 211 ? -9.818 -55.345 78.347 1.00 122.67 187 VAL H O 1
ATOM 12984 N N . SER H 1 212 ? -8.550 -56.887 77.314 1.00 98.10 188 SER H N 1
ATOM 12985 C CA . SER H 1 212 ? -8.874 -57.943 78.271 1.00 64.78 188 SER H CA 1
ATOM 12986 C C . SER H 1 212 ? -7.884 -57.973 79.432 1.00 58.92 188 SER H C 1
ATOM 12987 O O . SER H 1 212 ? -8.097 -58.668 80.425 1.00 50.68 188 SER H O 1
ATOM 12990 N N . GLY H 1 213 ? -6.802 -57.213 79.298 1.00 63.63 189 GLY H N 1
ATOM 12991 C CA . GLY H 1 213 ? -5.775 -57.157 80.321 1.00 64.72 189 GLY H CA 1
ATOM 12992 C C . GLY H 1 213 ? -4.472 -57.766 79.844 1.00 57.94 189 GLY H C 1
ATOM 12993 O O . GLY H 1 213 ? -3.431 -57.613 80.482 1.00 75.62 189 GLY H O 1
ATOM 12994 N N . PHE H 1 214 ? -4.534 -58.459 78.713 1.00 42.88 190 PHE H N 1
ATOM 12995 C CA . PHE H 1 214 ? -3.362 -59.118 78.150 1.00 62.37 190 PHE H CA 1
ATOM 12996 C C . PHE H 1 214 ? -2.659 -58.211 77.144 1.00 83.81 190 PHE H C 1
ATOM 12997 O O . PHE H 1 214 ? -2.955 -58.251 75.950 1.00 91.60 190 PHE H O 1
ATOM 13005 N N . ALA H 1 215 ? -1.725 -57.398 77.630 1.00 74.61 191 ALA H N 1
ATOM 13006 C CA . ALA H 1 215 ? -1.001 -56.463 76.774 1.00 66.35 191 ALA H CA 1
ATOM 13007 C C . ALA H 1 215 ? -0.095 -57.187 75.780 1.00 59.38 191 ALA H C 1
ATOM 13008 O O . ALA H 1 215 ? 0.361 -58.303 76.040 1.00 24.39 191 ALA H O 1
ATOM 13010 N N . ASN H 1 216 ? 0.163 -56.545 74.643 1.00 85.56 192 ASN H N 1
ATOM 13011 C CA . ASN H 1 216 ? 0.965 -57.156 73.587 1.00 100.37 192 ASN H CA 1
ATOM 13012 C C . ASN H 1 216 ? 1.666 -56.147 72.683 1.00 87.40 192 ASN H C 1
ATOM 13013 O O . ASN H 1 216 ? 1.269 -54.985 72.604 1.00 87.78 192 ASN H O 1
ATOM 13018 N N . GLU H 1 217 ? 2.710 -56.608 72.001 1.00 62.28 193 GLU H N 1
ATOM 13019 C CA . GLU H 1 217 ? 3.393 -55.800 71.002 1.00 43.96 193 GLU H CA 1
ATOM 13020 C C . GLU H 1 217 ? 3.025 -56.300 69.613 1.00 38.47 193 GLU H C 1
ATOM 13021 O O . GLU H 1 217 ? 3.421 -57.392 69.213 1.00 71.87 193 GLU H O 1
ATOM 13027 N N . TYR H 1 218 ? 2.260 -55.502 68.881 1.00 32.29 194 TYR H N 1
ATOM 13028 C CA . TYR H 1 218 ? 1.838 -55.886 67.542 1.00 28.58 194 TYR H CA 1
ATOM 13029 C C . TYR H 1 218 ? 2.875 -55.490 66.499 1.00 40.47 194 TYR H C 1
ATOM 13030 O O . TYR H 1 218 ? 3.572 -54.486 66.649 1.00 23.33 194 TYR H O 1
ATOM 13039 N N . LYS H 1 219 ? 2.964 -56.293 65.443 1.00 74.38 195 LYS H N 1
ATOM 13040 C CA . LYS H 1 219 ? 3.866 -56.042 64.327 1.00 86.51 195 LYS H CA 1
ATOM 13041 C C . LYS H 1 219 ? 3.303 -56.627 63.035 1.00 88.09 195 LYS H C 1
ATOM 13042 O O . LYS H 1 219 ? 2.954 -57.816 62.965 1.00 103.76 195 LYS H O 1
ATOM 13048 N N . HIS H 1 220 ? 3.201 -55.785 62.013 1.00 16.81 196 HIS H N 1
ATOM 13049 C CA . HIS H 1 220 ? 2.844 -56.273 60.688 1.00 32.86 196 HIS H CA 1
ATOM 13050 C C . HIS H 1 220 ? 4.040 -56.218 59.743 1.00 41.25 196 HIS H C 1
ATOM 13051 O O . HIS H 1 220 ? 5.039 -55.550 60.019 1.00 28.85 196 HIS H O 1
ATOM 13058 N N . TYR H 1 221 ? 3.944 -56.945 58.637 1.00 47.78 197 TYR H N 1
ATOM 13059 C CA . TYR H 1 221 ? 5.041 -56.991 57.679 1.00 51.56 197 TYR H CA 1
ATOM 13060 C C . TYR H 1 221 ? 4.564 -56.611 56.277 1.00 56.52 197 TYR H C 1
ATOM 13061 O O . TYR H 1 221 ? 3.922 -57.404 55.589 1.00 33.69 197 TYR H O 1
ATOM 13070 N N . VAL H 1 222 ? 4.877 -55.379 55.879 1.00 53.69 198 VAL H N 1
ATOM 13071 C CA . VAL H 1 222 ? 4.384 -54.797 54.632 1.00 36.49 198 VAL H CA 1
ATOM 13072 C C . VAL H 1 222 ? 4.772 -55.616 53.411 1.00 33.93 198 VAL H C 1
ATOM 13073 O O . VAL H 1 222 ? 5.947 -55.704 53.057 1.00 48.55 198 VAL H O 1
ATOM 13077 N N . GLY H 1 223 ? 3.772 -56.214 52.773 1.00 33.25 199 GLY H N 1
ATOM 13078 C CA . GLY H 1 223 ? 3.992 -57.034 51.597 1.00 32.93 199 GLY H CA 1
ATOM 13079 C C . GLY H 1 223 ? 3.869 -58.512 51.910 1.00 49.81 199 GLY H C 1
ATOM 13080 O O . GLY H 1 223 ? 3.653 -59.335 51.019 1.00 49.55 199 GLY H O 1
ATOM 13081 N N . MET H 1 224 ? 4.012 -58.854 53.185 1.00 58.60 200 MET H N 1
ATOM 13082 C CA . MET H 1 224 ? 3.902 -60.241 53.606 1.00 59.46 200 MET H CA 1
ATOM 13083 C C . MET H 1 224 ? 2.449 -60.685 53.561 1.00 66.92 200 MET H C 1
ATOM 13084 O O . MET H 1 224 ? 1.576 -60.043 54.142 1.00 51.95 200 MET H O 1
ATOM 13089 N N . GLN H 1 225 ? 2.194 -61.786 52.865 1.00 77.92 201 GLN H N 1
ATOM 13090 C CA . GLN H 1 225 ? 0.859 -62.360 52.826 1.00 80.79 201 GLN H CA 1
ATOM 13091 C C . GLN H 1 225 ? 0.952 -63.370 53.959 1.00 63.47 201 GLN H C 1
ATOM 13092 O O . GLN H 1 225 ? 1.795 -63.248 54.847 1.00 42.33 201 GLN H O 1
ATOM 13098 N N . HIS H 1 226 ? 0.076 -64.367 53.926 1.00 64.97 202 HIS H N 1
ATOM 13099 C CA . HIS H 1 226 ? -0.118 -65.264 55.050 1.00 37.24 202 HIS H CA 1
ATOM 13100 C C . HIS H 1 226 ? 1.098 -66.168 55.159 1.00 55.45 202 HIS H C 1
ATOM 13101 O O . HIS H 1 226 ? 1.083 -67.301 54.677 1.00 73.65 202 HIS H O 1
ATOM 13108 N N . SER H 1 227 ? 2.155 -65.659 55.786 1.00 23.30 203 SER H N 1
ATOM 13109 C CA . SER H 1 227 ? 3.408 -66.396 55.865 1.00 13.33 203 SER H CA 1
ATOM 13110 C C . SER H 1 227 ? 4.323 -65.911 56.979 1.00 38.39 203 SER H C 1
ATOM 13111 O O . SER H 1 227 ? 3.899 -65.192 57.883 1.00 51.32 203 SER H O 1
ATOM 13114 N N . VAL H 1 228 ? 5.581 -66.336 56.907 1.00 79.29 204 VAL H N 1
ATOM 13115 C CA . VAL H 1 228 ? 6.608 -65.927 57.858 1.00 81.00 204 VAL H CA 1
ATOM 13116 C C . VAL H 1 228 ? 7.872 -65.525 57.107 1.00 89.37 204 VAL H C 1
ATOM 13117 O O . VAL H 1 228 ? 8.535 -66.363 56.494 1.00 93.29 204 VAL H O 1
ATOM 13121 N N . CYS H 1 229 ? 8.200 -64.238 57.149 1.00 76.33 205 CYS H N 1
ATOM 13122 C CA . CYS H 1 229 ? 9.363 -63.731 56.434 1.00 53.34 205 CYS H CA 1
ATOM 13123 C C . CYS H 1 229 ? 10.591 -63.693 57.337 1.00 40.58 205 CYS H C 1
ATOM 13124 O O . CYS H 1 229 ? 10.505 -64.011 58.522 1.00 37.64 205 CYS H O 1
ATOM 13127 N N . MET H 1 230 ? 11.726 -63.301 56.765 1.00 29.18 206 MET H N 1
ATOM 13128 C CA . MET H 1 230 ? 13.001 -63.286 57.476 1.00 23.24 206 MET H CA 1
ATOM 13129 C C . MET H 1 230 ? 13.005 -62.269 58.619 1.00 56.29 206 MET H C 1
ATOM 13130 O O . MET H 1 230 ? 13.557 -62.521 59.698 1.00 41.98 206 MET H O 1
ATOM 13135 N N . GLU H 1 231 ? 12.384 -61.118 58.375 1.00 64.98 207 GLU H N 1
ATOM 13136 C CA . GLU H 1 231 ? 12.271 -60.074 59.387 1.00 55.89 207 GLU H CA 1
ATOM 13137 C C . GLU H 1 231 ? 11.507 -60.574 60.604 1.00 36.12 207 GLU H C 1
ATOM 13138 O O . GLU H 1 231 ? 11.906 -60.340 61.746 1.00 50.27 207 GLU H O 1
ATOM 13144 N N . GLU H 1 232 ? 10.405 -61.267 60.346 1.00 39.67 208 GLU H N 1
ATOM 13145 C CA . GLU H 1 232 ? 9.606 -61.848 61.410 1.00 49.47 208 GLU H CA 1
ATOM 13146 C C . GLU H 1 232 ? 10.439 -62.851 62.192 1.00 46.77 208 GLU H C 1
ATOM 13147 O O . GLU H 1 232 ? 10.267 -62.993 63.395 1.00 54.16 208 GLU H O 1
ATOM 13153 N N . ILE H 1 233 ? 11.345 -63.540 61.504 1.00 46.67 209 ILE H N 1
ATOM 13154 C CA . ILE H 1 233 ? 12.261 -64.460 62.170 1.00 40.06 209 ILE H CA 1
ATOM 13155 C C . ILE H 1 233 ? 13.186 -63.701 63.110 1.00 35.33 209 ILE H C 1
ATOM 13156 O O . ILE H 1 233 ? 13.403 -64.119 64.247 1.00 51.86 209 ILE H O 1
ATOM 13161 N N . LYS H 1 234 ? 13.723 -62.580 62.636 1.00 30.81 210 LYS H N 1
ATOM 13162 C CA . LYS H 1 234 ? 14.609 -61.768 63.465 1.00 21.40 210 LYS H CA 1
ATOM 13163 C C . LYS H 1 234 ? 13.892 -61.251 64.711 1.00 36.96 210 LYS H C 1
ATOM 13164 O O . LYS H 1 234 ? 14.450 -61.270 65.810 1.00 37.16 210 LYS H O 1
ATOM 13170 N N . ASP H 1 235 ? 12.651 -60.803 64.537 1.00 30.81 211 ASP H N 1
ATOM 13171 C CA . ASP H 1 235 ? 11.876 -60.240 65.643 1.00 34.07 211 ASP H CA 1
ATOM 13172 C C . ASP H 1 235 ? 11.391 -61.295 66.635 1.00 27.07 211 ASP H C 1
ATOM 13173 O O . ASP H 1 235 ? 11.336 -61.049 67.840 1.00 39.88 211 ASP H O 1
ATOM 13178 N N . ILE H 1 236 ? 11.035 -62.467 66.119 1.00 63.58 212 ILE H N 1
ATOM 13179 C CA . ILE H 1 236 ? 10.695 -63.615 66.951 1.00 50.01 212 ILE H CA 1
ATOM 13180 C C . ILE H 1 236 ? 11.919 -63.982 67.789 1.00 76.11 212 ILE H C 1
ATOM 13181 O O . ILE H 1 236 ? 11.824 -64.228 69.003 1.00 80.86 212 ILE H O 1
ATOM 13186 N N . SER H 1 237 ? 13.070 -63.989 67.123 1.00 97.07 213 SER H N 1
ATOM 13187 C CA . SER H 1 237 ? 14.354 -64.202 67.770 1.00 86.23 213 SER H CA 1
ATOM 13188 C C . SER H 1 237 ? 14.540 -63.217 68.919 1.00 91.27 213 SER H C 1
ATOM 13189 O O . SER H 1 237 ? 14.818 -63.621 70.046 1.00 107.53 213 SER H O 1
ATOM 13192 N N . ASN H 1 238 ? 14.362 -61.928 68.638 1.00 57.43 214 ASN H N 1
ATOM 13193 C CA . ASN H 1 238 ? 14.470 -60.904 69.676 1.00 41.51 214 ASN H CA 1
ATOM 13194 C C . ASN H 1 238 ? 13.503 -61.130 70.837 1.00 53.09 214 ASN H C 1
ATOM 13195 O O . ASN H 1 238 ? 13.821 -60.829 71.994 1.00 74.84 214 ASN H O 1
ATOM 13200 N N . PHE H 1 239 ? 12.326 -61.668 70.524 1.00 57.97 215 PHE H N 1
ATOM 13201 C CA . PHE H 1 239 ? 11.332 -61.973 71.549 1.00 54.62 215 PHE H CA 1
ATOM 13202 C C . PHE H 1 239 ? 11.857 -63.043 72.499 1.00 43.97 215 PHE H C 1
ATOM 13203 O O . PHE H 1 239 ? 11.883 -62.843 73.714 1.00 39.13 215 PHE H O 1
ATOM 13211 N N . ILE H 1 240 ? 12.277 -64.177 71.940 1.00 21.52 216 ILE H N 1
ATOM 13212 C CA . ILE H 1 240 ? 12.824 -65.264 72.752 1.00 22.00 216 ILE H CA 1
ATOM 13213 C C . ILE H 1 240 ? 14.047 -64.794 73.540 1.00 29.82 216 ILE H C 1
ATOM 13214 O O . ILE H 1 240 ? 14.269 -65.208 74.679 1.00 38.53 216 ILE H O 1
ATOM 13219 N N . ALA H 1 241 ? 14.820 -63.902 72.930 1.00 46.40 217 ALA H N 1
ATOM 13220 C CA . ALA H 1 241 ? 15.978 -63.305 73.580 1.00 42.92 217 ALA H CA 1
ATOM 13221 C C . ALA H 1 241 ? 15.596 -62.532 74.838 1.00 43.31 217 ALA H C 1
ATOM 13222 O O . ALA H 1 241 ? 16.163 -62.757 75.907 1.00 32.00 217 ALA H O 1
ATOM 13224 N N . LYS H 1 242 ? 14.629 -61.627 74.709 1.00 59.61 218 LYS H N 1
ATOM 13225 C CA . LYS H 1 242 ? 14.320 -60.696 75.794 1.00 63.62 218 LYS H CA 1
ATOM 13226 C C . LYS H 1 242 ? 13.178 -61.118 76.727 1.00 76.32 218 LYS H C 1
ATOM 13227 O O . LYS H 1 242 ? 12.831 -60.385 77.653 1.00 78.86 218 LYS H O 1
ATOM 13233 N N . THR H 1 243 ? 12.596 -62.289 76.489 1.00 108.24 219 THR H N 1
ATOM 13234 C CA . THR H 1 243 ? 11.624 -62.841 77.431 1.00 121.07 219 THR H CA 1
ATOM 13235 C C . THR H 1 243 ? 12.296 -63.868 78.332 1.00 120.34 219 THR H C 1
ATOM 13236 O O . THR H 1 243 ? 12.050 -63.913 79.537 1.00 143.16 219 THR H O 1
ATOM 13240 N N . PHE H 1 244 ? 13.152 -64.691 77.735 1.00 82.80 220 PHE H N 1
ATOM 13241 C CA . PHE H 1 244 ? 13.938 -65.662 78.483 1.00 63.21 220 PHE H CA 1
ATOM 13242 C C . PHE H 1 244 ? 15.211 -65.018 79.033 1.00 70.36 220 PHE H C 1
ATOM 13243 O O . PHE H 1 244 ? 15.992 -65.663 79.734 1.00 52.27 220 PHE H O 1
ATOM 13251 N N . LYS H 1 245 ? 15.403 -63.741 78.705 1.00 93.17 221 LYS H N 1
ATOM 13252 C CA . LYS H 1 245 ? 16.563 -62.968 79.149 1.00 79.50 221 LYS H CA 1
ATOM 13253 C C . LYS H 1 245 ? 17.886 -63.621 78.757 1.00 82.26 221 LYS H C 1
ATOM 13254 O O . LYS H 1 245 ? 18.804 -63.739 79.568 1.00 91.39 221 LYS H O 1
ATOM 13260 N N . ILE H 1 246 ? 17.968 -64.042 77.500 1.00 28.16 222 ILE H N 1
ATOM 13261 C CA . ILE H 1 246 ? 19.170 -64.661 76.964 1.00 41.37 222 ILE H CA 1
ATOM 13262 C C . ILE H 1 246 ? 19.560 -64.004 75.644 1.00 33.42 222 ILE H C 1
ATOM 13263 O O . ILE H 1 246 ? 20.508 -64.421 74.980 1.00 40.71 222 ILE H O 1
#

B-factor: mean 45.82, std 24.66, range [2.61, 188.3]

InterPro domains:
  IPR003140 Phospholipase/carboxylesterase/thioesterase [PF02230] (4-219)
  IPR029058 Alpha/Beta hydrolase fold [G3DSA:3.40.50.1820] (1-222)
  IPR029058 Alpha/Beta hydrolase fold [SSF53474] (3-220)
  IPR050565 Acyl-protein thioesterase 1-2/Carboxylesterase-like [PTHR10655] (10-221)

Foldseek 3Di:
DDWDKDKDAAQAAAAAEEEEEAAVGRDDCVVLVVLFDDHSNHYMYIGIDNVLQDPQACCLVVPPADLQDQDDVSLPRGPPCLVSSLVVVVVVLVVVCVVYPQLRYEYEYAASGLQSRVLSCQLPPDHHNEYHRHLYAHHPCVVRLVSGDCRHLAHEYEQEHEPAASSRHPSRSVVVQVSSVVSRHHYDYHYDYPDYRDADSVNSHVVSVSNCVRSVD/DDWDKDKDQAQAAAAAEEEEEWALGQDDCVCLVVLFPADCRHYMYIYTHNVLQDPQQCVLPVVPADLDDLDCDVSLVSGDVVSLVSSLVVVVVVLVVVCVVPYPQLRYEYEYAASRLQSQVLSQQLPPDHHFERHREQYAHHNCVSRVVSGDPNHQAHEYEQEHEPAASSRHVSRSVVRQVSSVVSRRHYDYYYDYPDYRDADSVNSHVVSVSSCVRNVD/DDWDKDKDAAQDAAAAEEEEEEAVPNDDCPCLVVLFPARCRRYMYIYIHNVLFDPQACPLVQVVADLPDQDQDVSLVSGDVVSLVSSLVVVVVVVVVVVVVPYDQLRYEYYYAESSLANSVLSQQLDPDEHLEYEREAYAHGPCVVSLVSGDDRHLPHEYEQEFECPASSRHPSRSVVVQVVCVVSRRHYHYDYDYPDYSDADSVNSHVVSVSSCVSNVD/DDWDKDKDQAQDHAAAEEEEEAEVRRDDCVCLVVQFDDRCRHYMYIYTDHVLFDPQQCCLQVVQDDLPDQEQPSSLVSHPVVSLVSSLVVVVVVCVVVVVVPHDQLRYEYEYAARRLQNSVLSQQLDPDHHLEYEREAYAHRNCVVRLVSGDQRHLPHEYEQEYECPESSRHCSRSVVRQVVCVVSRHHYDYYYDYPDYSDADSVNSHVVNVSSCVSNVD/DLDWDKDKDDADDAAQAEEEEFPACQDFCPCLVVQFDADCNRYIYIGIDHDDCCVVPPDPCCRLVPPVVLVVSLVNVVVVQVVQCVVNHNQLRYEYEYAENRLANQCLNQQQDPDHHLEGEREAYAYPPVPVSLVSGDCSPQAHEYEQEYECAEDSRHVVRSVVVQVVCVVSRHHYDYDYDYPDYRDADSVNSHVVSVSNCVRNVD/DQDWDKDKAAAPAHAAAEEEEFDALQDACVVLVVQFPARCRRYMYIGIDHDDVPCVPPPDPCVSLDPCLVVVLVNVVVVLVVVVVVPYDQLRYEYEYAARSLQNQCLNQQLDPDHHQEGERHLYAHPPVVVRLVRGDDNHLEHEYEQEEECAEDSRHPVRSVVVCVCSVVSRHNYDYDYDYPDYSDADSVNSVVVSVSSCVRSVD/DPDWDKDKDQFQAAAQAEEEEEEVDCPPLVVLFDADTHRYMYIGTDDVVVVCVVVVPDDPPQCLPDPVVLVVVLVVVVVLVVVVVVPYDQLRYQQEYAEVRLASSVCNLQLPQEHYQEYEYEAYAYRPCVVVVRGDDNHQVHEYEYEHECQAPVRHCVRRVVVQVSCVVNRRHYDYDYDYPDYRDADSVNSHVVSVSSCVSNVD/DLDWDKDKDQAQAEAAAEEEEFDLVDCVVLVVLFDDDPRHYIYIGIDHVCVVHVPDDPPQNLPDPVVLVVSLVSVVVVLVVVVVVPYFQLRYEQEYAESRLASSVLNQQQDPAQHQAYERAAYAYRPCVVPLVRGDDNQQQHEYEQEHEPAADVRHCVRSVVVQVSSCVSRRHYHYDYDYPDYRDADSVNSHVVSVSNCVRNVD

Organism: Francisella tularensis subsp. tularensis (strain SCHU S4 / Schu 4) (NCBI:txid177416)

Solvent-accessible surface area: 78685 Å² total; per-residue (Å²): 162,108,49,91,99,91,78,59,107,17,95,131,152,23,110,7,0,0,0,1,0,25,20,112,17,34,101,90,8,39,63,5,23,112,108,24,129,17,58,45,51,44,2,21,3,0,3,1,69,26,88,2,9,31,67,73,1,20,66,5,3,56,16,14,13,63,4,21,21,158,85,86,126,31,102,174,53,21,55,46,146,1,55,63,0,13,50,73,0,20,109,22,0,67,56,4,54,129,124,30,45,13,82,33,0,0,0,0,0,7,0,19,0,0,0,0,0,0,0,0,0,0,26,0,129,43,92,0,9,0,0,0,1,0,0,2,2,0,1,15,37,104,80,2,93,70,119,50,26,81,73,2,91,54,4,59,5,1,1,0,0,0,48,65,7,58,66,0,15,32,76,0,0,64,38,0,11,78,38,0,130,124,15,37,0,73,35,74,36,32,31,28,107,43,20,89,38,50,37,39,110,69,0,8,66,34,0,2,63,14,2,10,140,27,12,185,82,149,98,62,99,102,95,63,70,109,16,102,125,163,12,111,4,0,0,0,1,0,22,11,108,10,42,110,91,7,44,63,9,13,112,110,20,125,14,47,52,46,37,4,14,3,0,8,2,68,32,85,4,5,28,75,74,3,25,52,11,5,30,23,22,8,59,4,21,18,167,62,36,137,80,20,84,182,44,25,53,49,122,11,0,52,41,1,16,55,67,0,28,110,18,0,70,53,1,53,126,97,71,6,36,17,88,38,0,0,0,0,0,7,0,27,0,0,1,0,0,0,0,0,0,0,22,0,108,48,95,1,8,1,0,0,0,0,0,3,4,2,4,8,37,124,78,2,54,74,126,48,30,85,83,2,84,53,5,53,4,0,3,0,0,0,46,75,11,58,55,1,20,36,65,4,0,68,57,0,12,76,32,0,125,123,19,38,0,70,36,85,34,39,32,25,108,51,16,81,34,53,41,42,112,59,0,9,54,23,0,2,67,15,0,31,143,22,7,165,80,152,109,47,101,87,91,75,49,104,12,89,136,164,16,121,14,0,0,0,0,0,23,20,152,27,36,47,88,1,41,50,0,25,93,35,20,112,16,67,41,58,38,1,27,3,0,5,0,72,37,132,4,4,27,111,77,3,25,116,15,11,86,146,139,18,185,183,76,22,166,64,41,123,108,21,72,168,52,24,52,40,142,12,0,46,52,2,18,55,76,0,19,130,4,0,62,41,2,40,133,123,69,14,31,16,99,34,0,0,0,0,0,1,0,14,0,0,0,0,0,0,0,0,0,0,20,0,124,55,79,0,5,0,0,0,0,0,0,0,2,5,4,8,47,120,81,0,68,68,107,37,47,80,76,0,103,60,4,56,3,1,0,0,0,0,47,55,7,156,68,0,26,33,72,6,0,66,68,1,9,79,31,0,129,127,21,30,0,62,23,73,31,49,45,21,77,15,0,72,18,6,0,4,52,51,0,0,56,20,0,2,64,23,0,9,124,16,5,172,80,151,109,57,106,80,74,67,48,105,17,95,145,156,11,122,10,0,0,0,2,0,20,24,155,26,40,48,82,1,37,45,0,38,108,55,26,117,16,58,27,65,36,1,14,6,0,4,0,86,43,140,3,5,26,105,79,0,16,119,8,8,83,145,99,29,187,175,81,22,171,52,19,147,85,15,71,176,64,17,51,50,137,13,0,56,48,0,15,43,67,0,24,112,1,0,57,45,1,58,135,114,65,10,39,10,93,39,0,0,0,0,0,0,1,12,0,0,0,0,0,0,0,1,0,0,19,1,116,55,75,3,7,0,0,0,0,0,0,2,3,1,7,6,43,121,83,1,73,71,102,32,45,79,69,0,79,68,10,62,6,2,2,0,0,0,51,54,9,155,65,1,22,25,78,0,0,68,40,0,9,80,48,0,119,132,18,30,1,66,32,75,28,44,41,16,65,15,0,51,22,4,0,0,30,44,0,0,74,28,0,1,63,25,0,10,146,26,9,180,55,111,110,49,44,93,75,68,67,57,107,23,95,147,156,8,125,2,0,0,0,9,6,84,9,87,126,126,92,20,17,73,11,21,112,95,26,113,20,41,47,60,42,2,21,6,0,5,15,78,63,62,133,99,95,162,171,227,46,191,170,82,120,138,129,124,78,49,139,17,10,50,41,7,20,39,30,10,30,87,19,0,59,35,0,59,127,91,64,5,39,7,91,35,0,0,0,0,0,25,22,62,0,0,11,2,0,0,0,0,0,0,22,5,149,70,76,0,6,0,0,0,1,0,1,2,69,14,14,32,33,119,79,2,65,67,118,44,24,77,78,0,78,50,7,56,5,0,1,0,1,0,17,40,11,115,98,21,57,26,101,67,0,67,59,1,12,76,33,0,141,125,22,36,0,68,33,75,37,24,45,23,61,16,21,83,45,53,38,37,118,64,1,12,52,37,0,0,67,17,1,24,140,15,2,154,66,122,110,55,50,89,77,77,74,49,110,15,97,143,146,8,118,7,0,0,0,6,10,74,4,75,125,118,83,22,36,68,5,27,122,107,19,117,23,66,44,42,52,1,16,4,0,8,20,74,57,58,138,211,40,87,155,176,220,43,183,179,74,114,145,127,124,67,47,13,69,59,7,16,39,49,8,28,94,23,0,55,38,0,53,128,89,72,11,36,14,86,40,0,0,0,0,0,27,9,59,0,0,11,3,0,0,0,0,0,0,28,2,115,44,69,1,9,0,0,0,0,0,1,1,65,13,24,52,42,109,104,6,66,73,119,53,40,81,81,0,58,78,5,54,5,1,1,0,0,0,22,44,12,112,87,26,53,30,107,62,0,68,59,0,17,80,35,0,139,122,19,38,0,87,27,75,38,32,49,25,50,18,19,77,43,49,36,38,132,59,0,17,44,29,0,2,57,18,0,13,106,27,11,166,85,122,104,88,82,112,72,80,60,54,110,22,91,135,164,14,113,8,0,0,0,4,10,120,164,96,17,20,70,6,27,131,121,20,116,19,67,47,44,40,5,24,4,0,5,26,90,122,122,119,132,104,115,64,60,151,164,221,60,174,178,98,115,204,189,62,100,50,133,22,26,63,77,45,28,93,10,19,88,2,0,45,40,1,59,126,108,60,16,34,19,85,27,0,0,0,0,0,21,22,114,2,0,16,18,0,0,24,0,0,2,41,1,112,53,104,2,8,0,0,0,0,0,0,0,59,9,14,44,47,120,95,88,67,137,53,40,77,68,1,74,55,5,58,4,4,0,0,0,0,62,59,2,150,106,25,63,32,105,52,0,76,54,0,12,81,35,0,137,111,24,43,0,66,34,72,33,55,43,19,100,48,16,93,48,49,39,42,118,48,0,12,48,19,0,0,58,28,0,9,120,30,10,172,65,125,99,82,68,109,88,75,62,38,105,19,96,129,161,18,113,9,0,0,0,7,13,89,56,178,100,26,33,79,8,17,127,108,23,117,23,45,50,57,49,1,21,3,0,7,16,94,126,133,126,132,104,164,249,218,59,179,174,102,105,202,184,67,98,36,127,24,17,55,44,32,18,39,78,5,22,85,4,0,67,42,2,59,126,110,62,11,41,13,68,37,0,0,2,0,0,33,25,101,2,0,13,12,0,0,0,0,1,0,24,0,127,56,122,6,8,2,0,0,0,0,0,1,60,10,17,27,37,115,83,6,59,71,123,42,37,86,76,2,92,48,16,58,6,1,0,0,0,0,56,72,6,152,107,24,58,31,104,49,0,76,48,0,12,87,43,0,141,120,19,36,0,58,33,66,34,44,32,20,111,46,15,90,36,48,37,43,129,50,0,13,49,22,0,2,55,24,2,4,123,32,6,176,64

Radius of gyration: 52.98 Å; Cα contacts (8 Å, |Δi|>4): 3400; chains: 8; bounding box: 105×141×136 Å

Nearest PDB structures (foldseek):
  4f21-assembly6_F  TM=1.005E+00  e=7.194E-47  Francisella tularensis subsp. tularensis SCHU S4
  4f21-assembly5_E  TM=9.927E-01  e=1.203E-39  Francisella tularensis subsp. tularensis SCHU S4
  4f21-assembly4_D  TM=9.235E-01  e=6.608E-37  Francisella tularensis subsp. tularensis SCHU S4
  4f21-assembly8_H  TM=9.567E-01  e=6.552E-36  Francisella tularensis subsp. tularensis SCHU S4
  4f21-assembly1_A  TM=9.132E-01  e=2.081E-36  Francisella tularensis subsp. tularensis SCHU S4

Sequence (1696 aa):
NAMNYELMEPAKQARFCVIWLHGADGHDFVDIVNYFDVSLDEIRFIFPHADIIPVTINMGMQMRAWYDIKSLSLNRVVDVEINSSIAKVNKLIDSQVNQIASENIILAGFSQGGIIATYTAITSQRKLGGIMALSTYLPAWDNFKGKITSINKGLPILVCHGTDDQVLPEVLGHDLSDKLKVSGFANEYKHYVGMQHSVCMEEIKDISNFIAKTFKINAMNYELMEPAKQARFCVIWLHGADGHDFVDIVNYFDVSLDEIRFIFPHADIIPVTINMGMQMRAWYDIKSLDSLNRVVDVEGINSSIAKVNKLIDSQVNQGIASENIILAGFSQGGIIATYTAITSQRKLGGIMALSTYLPAWDNFKGKITSINKGLPILVCHGTDDQVLPEVLGHDLSDKLKVSGFANEYKHYVGMQHSVCMEEIKDISNFIAKTFKINAMNYELMEPAKQARFCVIWLHGADGHDFVDIVNYFDVSLDEIRFIFPHADIIPVTINMGMQMRAWYDIKSLDSLNRVVDVEGINSSIAKVNKLIDSQVNQGIASENIILAGFSQGGIIATYTAITSQRKLGGIMALSTYLPAWDNFKGKITSINKGLPILVCHGTDDQVLPEVLGHDLSDKLKVSGFANEYKHYVGMQHSVCMEEIKDISNFIAKTFKINAMNYELMEPAKQARFCVIWLHGADGHDFVDIVNYFDVSLDEIRFIFPHADIIPVTINMGMQMRAWYDIKSLDSLNRVVDVEGINSSIAKVNKLIDSQVNQGIASENIILAGFSQGGIIATYTAITSQRKLGGIMALSTYLPAWDNFKGKITSINKGLPILVCHGTDDQVLPEVLGHDLSDKLKVSGFANEYKHYVGMQHSVCMEEIKDISNFIAKTFKISNAMNYELMEPAKQARFCVIWLHGLGHDFVDIVNYFDVSLDEIRFIFPHADIGMQMRAWYDIKSVDVEGINSSIAKVNKLIDSQVNQGIASENIILAGFSQGGIIATYTAITSQRKLGGIMALSTYLPAWDNFKGKITSINKGLPILVCHGTDDQVLPEVLGHDLSDKLKVSGFANEYKHYVGMQHSVCMEEIKDISNFIAKTFKISNAMNYELMEPAKQARFCVIWLHGLGHDFVDIVNYFDVSLDEIRFIFPHADIMGMQMRAWYDIKSVEGINSSIAKVNKLIDSQVNQGIASENIILAGFSQGGIIATYTAITSQQRKLGGIMALSTYLPAWDNFKGKITSINKGLPILVCHGTDDQVLPEVLGHDLSDKLKVSGFANEYKHYVGMQHSVCMEEIKDISNFIAKTFKISNAMNYELMEPAKQARFCVIWLHHDFVDIVNYFDVSLDEIRFIFPHAIPVTIGMQMRAWYDIKVVDVEGINSSIKVNKLIDSQVNQGIASENIILAGFSQGGIIATYTAITSQRKLGGIMALSTYLPAWDNKGKITSINKGLPILVCHGTDDQVLPEVLGHDLSDKLKVSGFANEYKHYVGMQHSVCMEEIKDISNFIAKTFKISNAMNYELMEPAKQARFCVIWLHGHDFVDIVNYFDVSLDEIRFIFPHAIPVTIMRAWYDIKVVDVEGINSSIAKVNKLIDSQVNQGIASENIILAGFSQGGIIATYTAITSQRKLGGIMALSTYLPAWDNFKGKITSINKGLPILVCHGTDDQVLPEVLGHDLSDKLKVSGFANEYKHYVGMQHSVCMEEIKDISNFIAKTFKI

CATH classification: 3.40.50.1820